Protein 6X4T (pdb70)

Nearest PDB structures (foldseek):
  6x4t-assembly1_F  TM=9.979E-01  e=3.973E-42  Homo sapiens
  7nd8-assembly1_L  TM=9.747E-01  e=8.929E-41  Homo sapiens
  7vsu-assembly2_A  TM=9.846E-01  e=3.068E-40  Homo sapiens
  2hff-assembly2_L  TM=9.910E-01  e=1.306E-39  Homo sapiens
  2vxq-assembly1_L  TM=9.796E-01  e=9.989E-40  Homo sapiens

Radius of gyration: 44.73 Å; Cα contacts (8 Å, |Δi|>4): 3906; chains: 8; bounding box: 127×98×129 Å

Foldseek 3Di:
DFPEEEEAEAEAFAKDKAWFFDQFDQDDDLQWKKKWKAFDVVRQTLDIGYNDDDPPPSHDPPRRPQKDADPVRVSRGTRMIMGGGDAQVPQGKMKMWMAGRVPPSHTPHIYIYGYDYWYDKDAKDKDDDDDCAKIKIKIDFIDDWKDKWKAQVVVRHTDDPVQKDKDWDQDPSRGIMIMIMGGDDDDPPRWMKMWIADPVVRDIHIDIDD/DWAWAKDFADEDAQQAKTKIKIATDDDQLLQWKKFKWWAAVVGDIGTAKIAASVGPDMDGDPVAPPFKDWDDDSPRRMIMIMGGRDDQVPFTWMKIWTWAGDPPTDDDIDIHPTDTHGHHPDDFDAWDKDWQAWEPVQQDDFKGKIKIKTDFGDDDDKDKDKPVPPDDPQKDKDDWDQDPVRGTIIMIMHMDTPVCLVPPWIWMWMADVVVRDIDIDIRHHDYD/DEEEEAEAEAQFKDKAWFFDPQDAFDDLQWKKKWKAFDPVRQTQDIGHNDDDDPDPRDPCNPPQKDADVVCVGRGTRMIMGGRDAPVPQGKMKMFMATNPVPRDTPTIYIYGYHYWYDKDAWDWDVDPVKIKIKIWFIPDDKDKWKAQPVVRHTDDPVQKDKDWDQDPSGGIMMMIMGDDDDDPSQKMKMWIARVVVRDIHMDIDDD/DWAWDKDFAFEDAQQAKTKIKIAIDDDQLLQWKKFKWWAAVVGDIGTAKIAASVGPDIDGDPVCPPFKDWDDDSVRRMIMIIGGRDDQVPFTWMWIWTWARDPPTDDDIDIHDTDTHGHHPDDFDAWDKDWQAWDPVQDDDFKGKIWIKTWFGDDDDKDKDKPVNPDDPQKDKADWDQDPVRGTITMIMHIDTPVCLPPPWMWMWMADVSVRDIDIDTRHHDD/DKAKAKPPQEDEEAFFDKDKIKIFIPWFLFQQKWKWWADPPDDIHTAGGSQFHGDPPHDPQWGWHDGIGMIMTMRRGHALQRFTKMKMWGDSDPPIDIYPIYGYAYDDDFFFWDKDKDWFDPVVVVVFKTKIKIKTPFGDDPDKDKWKAFVNRTDPPQKDKDKDAQDSHRGGIMMMMIGMDGSVVLVVTFKIKMWMDDPPDPDIDIDMDTSVD/DKDKEKPDQEDEEAFFDKDKIKIFIPWWDALQKWKWWDDPPDDTHTADGSQFHGDPPHDPQWGGHDGTGMIMTMRRGHALQRFTKMKMWGPRDPPIDIYPIYGYAYDDDFFFWDKDKDWADPVVVVVFKTKIKIKTPFGDDPDKDKWKQFVHRTDPPQKDKDKDAQDSHRGGIMMMMIRMDTSVVLVVTFKIKMWMGDPPDPDIDIDMDTDD/DWAKAKPDAEDEDEAFDKDKIKIAGDPPQPWWADKWKWFDFAPPPDIDTDDDDDQWHKDDDGVRRMMMIMGGRDDQRVWGKMKMKTFGNHDDDDPPCQCVDPPDHTIYMYDIYGYGYD/DWEKEKPDAEDVFIKIAGDPPQPWWADKWKWFADDPPRDIDTDPPCPKDDDGVRRMITHDDPPDDDPVWGKMKMKTFRNYDDDDPPCQCVDPPPPTIYMYDIYGD

Organism: Homo sapiens (NCBI:txid9606)

Secondary structure (DSSP, 8-state):
--SEEEEEEEETTS-EEE--B-S--S---TTTEEEEEEESSS--EEEEE-SS------S-TTTTTTEE--HHHHHTTB--EEESS--GGG-SEEEEEEEETTTTSEEEEEEEEEEEEEBPPPPPEEE------EEEEEEEEEBSPPEEEEEETTTTEE--GGGEEEEEEE-GGG-EEEEEEEE----SS--EEEEEEETTTTEEEEEE--/--EEEEES-EEE-TT--EEEEEEEESS-GGGS-EEEEEE-TTS-EEEEEEE-SSS--EEE-TTTTTTEEEEEETTTTEEEEEE-S--GGG-EEEEEEE--SSSS--SPPEE---EEEEE-SS--B--EEEEE---STTEETTEEEEEEEEEEEBSS--EEEETTTTB-TTEEEPPPEE-TTS-EEEEEEEEEETTHHHH---EEEEEEGGGTEEEEEE------/-EEEEEEEETTS-EEE--B-SS-----TTTEEEEEEESSS--EEEEE-SS----SSPPSS-SSSEE--HHHHHTTB--EEE-S--GGG--EEEEEEEETGGGS-EEEEEEEEEEEEBPPPPPEEE----EEEEEEEEEBSPPEEEEE--SSS-B--GGGEEEEEEE-GGG-EEEEEEEE----S--EEEEEEEETTTTEEEEEEEE-/--EEEEES-EEE-TT--EEEEEEEESS-GGGS-EEEEEE-TTS-EEEEEEE-SSS--EEE-TTTTTTEEEEEETTTTEEEEEE-S--GGG-BEEEEEE--SSSS--SPPEE-----EEE-SS--B--EEEEE---GGGEETTEEEEEEEEEEEBSS--EEEETTTTB-TTEEEPPPEE-TTS-EEEEEEEEEETTHHHH---EEEEEEGGGTEEEEEE-----/---EEEE-SEEEEETT--EEEEEEESS--TT-EEEEEE-TTS--EEEEETTTEEPTT--TTEEEEEETTEEEEEESS--TT--SEEEEEE-SSSSPEE---EEEEEE---BPPEEEEEPPPHHHHHHTEEEEEEEEEEEBSS-EEEEEEETTEEE-SSEEEEEPPPPTTT--EEEEEEEEEEHHHHHH--EEEEEEEETT-SS-EEEEEES--/---EEEE-SEEEEETT--EEEEEEEEEEE-S-EEEEEE-TTS--EEEEETTTEEPTT--TTEEEEEEEEEEEEEESS--TT--EEEEEEE-SSSSPEE---EEEEEE---BPPEEEEEPPPHHHHHHTEEEEEEEEEEEBSS-EEEEEEETTEEE-SSEEEEEPPPPTTT--EEEEEEEEEEHHHHHH--EEEEEEEETT-SS-EEEEEE--/---EEEE-SEEEE-TTS-EEEEEEE-TT---EEEEEEEEE-TTT--EEEPPPBTTEEEEEETTTTEEEEEE-S--GGG-EEEEEEEEES-B-S-GGGSTT--S-TTEEE---EEEEE-/---EEEE-SB---EEEEE-TT---EEEEEEEEE-TTT--EEE----EEEEETTTTEEEEE--S--STT-SEEEEEEEES-B-S-GGGSTT--S-TTEEE---EE-

GO terms:
  GO:0005886 plasma membrane (C, IDA)
  GO:0061470 T follicular helper cell differentiation (P, IDA)
  GO:0048018 receptor ligand activity (F, IDA)
  GO:0005886 plasma membrane (C, EXP)
  GO:0005886 plasma membrane (C, TAS)
  GO:0042802 identical protein binding (F, IPI)
  GO:0005515 protein binding (F, IPI)
  GO:0005102 signaling receptor binding (F, TAS)
  GO:0042104 positive regulation of activated T cell proliferation (P, TAS)
  GO:0070062 extracellular exosome (C, HDA)

Sequence (1512 aa):
GDTQEKEVRAMVGSDVELSCACPEGSRFDLNDVYVYWQTSESKTVVTYHIPQNSSLENVDSRYRNRALMSPAGMLRGDFSLRLFNVTPQDEQKFHCLVLSQSLGFQEVLSVEVTLHVAANFSVPVVSAPHSPLTFTCTSINGYPRPNVYWINKTDNSLLDQALQNDTVFLNMRGLYDVVSVLRIARTPSVNIGCCIENVLLQQNLTVGSQEVQLVESGGGLVQPGGSLRLSCAASGFTFSSYWMSWVRQAPGKGLEWVAYIKQDGNEKYYVDSVKGRFTISRDNAKNSLYLQMNSLRAEDTAVYYCAREGILWFGDLPTFWGQGTLVTVSSASTKGPSVFPLAPSSKSTSGGTAALGCLVKDYFPEPVTVSWNSGALTSGVHTFPAVLQSSGLYSLSSVVTVPSSSLGTQTYICNVNHKPSNTKVDKKVEPKSCTQEKEVRAMVGSDVELSCACPEGSRFDLNDVYVYWQTSESKTVVTYHIPQNSSLENVDSRYRNRALMSPAGMLRGDFSLRLFNVTPQDEQKFHCLVLSQSLGFQEVLSVEVTLHVAANFSVPVVSAPHLTFTCTSINGYPRPNVYWINKTDNSLLDQALQNDTVFLNMRGLYDVVSVLRIARTPSVNIGCCIENVLLQQNLTVGSQTEVQLVESGGGLVQPGGSLRLSCAASGFTFSSYWMSWVRQAPGKGLEWVAYIKQDGNEKYYVDSVKGRFTISRDNAKNSLYLQMNSLRAEDTAVYYCAREGILWFGDLPTFWGQGTLVTVSSASTKGPSVFPLAPSSKSTSGGTAALGCLVKDYFPEPVTVSWNSGALTSGVHTFPAVLQSSGLYSLSSVVTVPSSSLGTQTYICNVNHKPSNTKVDKKVEPKSDIQMTQSPSSLSASVGDRVTITCRASQGISNWLAWYQQKPEKAPKSLIYAASSLQSGVPSRFSGSGSGTDFTLTISSLQPEDFATYYCQQYDSYPRTFGQGTKVEIKRTVAAPSVFIFPPSDEQLKSGTASVVCLLNNFYPREAKVQWKVDNALQSGNSQESVTEQDSKDSTYSLSSTLTLSKADYEKHKVYACEVTHQGLSSPVTKSFNRGEDIQMTQSPSSLSASVGDRVTITCRASQGISNWLAWYQQKPEKAPKSLIYAASSLQSGVPSRFSGSGSGTDFTLTISSLQPEDFATYYCQQYDSYPRTFGQGTKVEIKRTVAAPSVFIFPPSDEQLKSGTASVVCLLNNFYPREAKVQWKVDNALQSGNSQESVTEQDSKDSTYSLSSTLTLSKADYEKHKVYACEVTHQGLSSPVTKSFNRGGARVDQTPRSVTKETGESLTINCVLRDPSYALGSTCWYRKKSGSTNEESISKGGRYVETVNSGSKSFSLRINDLTVEDGGTYRCGATDTVRIYSCDYLCALNGHRDAACGGGTVVTVNGARVDQTPRSVTTINCVLRDPSYALGSTCWYRKKSGSTNEESISKYVETVNSGSKSFSLRINDLTVEDGGTYRCGATDTVRIYSCDYLCALNGHRDAACGGGTVV

Solvent-accessible surface area: 69069 Å² total; per-residue (Å²): 134,51,92,55,128,64,86,25,146,8,91,50,52,41,75,13,88,0,40,0,34,24,115,126,30,114,132,39,75,28,106,27,2,1,0,1,0,2,2,26,114,57,24,57,23,1,20,18,50,9,39,36,141,33,87,98,134,32,10,80,98,126,6,143,68,44,2,46,20,44,22,31,1,5,52,99,0,34,0,10,0,106,0,26,80,2,39,2,43,7,50,50,87,0,8,0,0,0,0,9,44,82,95,45,5,65,47,53,9,9,0,24,0,26,2,67,0,0,8,61,8,44,105,6,98,33,47,77,64,158,56,166,60,16,10,39,1,58,0,76,72,0,0,27,72,13,68,8,52,4,29,46,83,103,87,120,46,113,32,87,90,93,60,24,86,87,35,31,40,0,15,111,170,0,14,0,8,3,50,0,44,0,147,54,67,208,70,125,104,61,57,10,0,0,10,2,30,1,70,29,38,137,73,90,29,76,51,20,12,222,162,20,105,9,79,20,54,39,29,34,49,16,32,46,12,5,53,31,121,0,35,0,58,9,55,36,16,28,2,17,2,0,10,0,0,0,0,19,21,23,94,92,145,31,13,69,35,0,0,0,2,54,9,49,20,122,82,77,67,42,16,125,58,0,127,86,28,7,61,1,32,35,41,42,97,160,56,11,0,45,0,34,0,57,54,1,114,68,143,4,30,1,40,0,9,0,0,8,0,0,8,0,54,24,0,4,0,11,5,71,24,3,134,24,24,53,0,10,6,26,81,24,4,23,73,27,16,51,7,14,20,3,10,1,5,71,54,0,36,71,88,47,60,0,0,0,0,0,3,0,11,43,0,6,5,50,67,18,85,25,40,1,31,97,48,87,40,112,75,40,45,28,60,1,67,20,35,101,25,113,82,28,28,38,11,17,4,0,1,0,39,7,81,37,92,14,36,77,117,84,84,12,48,0,27,4,46,1,160,56,28,136,48,170,44,98,50,108,5,102,64,94,101,28,155,75,152,76,105,21,209,8,91,46,52,41,88,15,80,0,35,0,37,24,132,172,25,86,203,48,82,54,100,28,0,10,0,0,1,5,14,17,108,55,42,38,21,20,24,18,51,6,42,49,138,78,49,115,130,99,7,74,83,113,81,203,108,42,5,86,22,61,74,56,8,10,75,152,3,53,0,11,0,93,7,63,89,0,39,4,36,5,56,42,85,7,24,0,0,0,0,10,44,72,113,49,14,49,41,58,18,7,0,34,0,32,0,52,0,1,11,82,6,46,92,5,100,31,47,66,65,184,88,38,8,37,1,53,2,82,69,0,0,28,69,12,66,9,57,3,47,38,87,81,98,127,46,112,24,88,103,94,52,23,100,72,46,32,36,0,16,86,181,0,16,0,11,5,54,1,42,0,164,66,85,193,82,129,74,37,56,15,0,0,6,2,30,1,68,61,42,155,68,90,29,53,46,35,12,153,110,138,11,86,10,82,21,55,40,29,27,48,15,112,72,54,18,60,34,126,0,33,1,57,10,57,46,15,22,4,30,0,0,6,0,0,0,0,16,21,30,105,88,141,31,11,71,32,0,0,0,1,35,10,57,16,125,54,83,67,40,16,122,64,0,123,86,33,4,68,1,50,29,43,49,98,160,60,11,0,36,0,49,0,54,62,1,129,63,142,3,35,4,36,0,8,0,0,4,0,0,6,0,146,33,0,3,0,7,4,72,25,4,139,21,36,54,1,14,3,27,99,27,79,65,78,25,14,43,13,20,12,4,5,1,30,88,80,1,43,64,89,51,55,0,0,1,0,0,7,0,22,35,0,4,5,49,63,16,80,28,46,2,36,99,47,85,48,113,82,36,41,26,59,3,67,30,33,114,34,132,84,19,34,36,9,18,4,0,0,0,38,6,87,43,94,13,38,76,119,82,73,14,62,0,11,1,32,0,158,56,30,140,37,144,41,89,48,90,3,97,53,100,163,137,11,134,15,81,4,40,58,66,69,37,48,10,39,74,49,63,179,6,63,1,28,0,107,8,68,97,50,0,58,69,26,0,2,0,3,11,18,58,72,158,145,24,9,92,28,0,1,19,22,3,57,36,66,43,116,70,16,55,110,49,4,47,9,55,30,70,27,52,72,0,43,1,20,0,51,55,1,72,30,76,3,23,6,33,0,8,0,0,0,2,24,38,18,4,0,14,20,5,92,6,0,112,3,29,0,98,79,102,68,18,49,11,51,12,9,0,0,13,18,8,94,52,2,36,162,70,31,32,1,1,2,0,0,0,0,4,62,0,4,27,95,104,34,115,19,62,4,55,2,63,131,52,94,41,101,82,39,45,45,121,13,44,12,99,4,38,76,165,30,2,4,14,0,7,4,5,17,0,28,23,62,76,60,50,14,81,146,55,135,63,0,13,0,45,0,56,18,118,35,35,132,66,73,50,84,71,46,7,82,79,60,81,137,13,130,8,69,8,38,55,78,73,32,53,13,38,68,26,62,146,7,71,1,46,0,121,8,61,100,53,1,72,47,12,0,1,0,1,16,17,67,68,163,148,24,9,93,30,0,1,14,18,8,62,33,57,39,98,69,18,57,105,59,8,45,9,52,31,84,31,55,86,2,34,1,12,2,32,23,0,58,26,83,3,18,1,27,0,9,0,0,0,1,22,38,20,5,0,14,21,4,115,7,0,86,0,26,0,100,82,105,69,18,51,12,46,16,8,3,0,36,11,4,76,64,3,30,166,78,30,40,2,1,2,0,0,0,0,3,59,0,9,20,112,110,14,150,21,80,5,73,2,56,136,49,100,37,95,82,43,42,59,84,14,43,13,90,6,39,68,174,46,3,3,4,0,2,5,3,18,0,48,21,64,72,69,53,10,92,140,59,123,58,0,11,0,32,0,56,18,125,32,35,129,69,79,49,81,47,44,21,92,174,45,85,13,143,6,59,13,80,46,198,84,34,86,40,102,76,54,88,41,9,44,1,62,0,66,7,114,108,140,13,169,28,33,21,29,13,4,3,10,32,42,111,92,76,79,89,92,74,75,64,17,85,99,48,68,83,40,62,41,70,67,78,92,80,72,38,27,1,18,2,126,4,45,110,5,75,78,134,13,14,9,40,5,74,0,0,1,1,12,56,0,132,26,121,45,42,123,12,0,20,75,7,98,26,0,103,2,1,12,24,8,73,16,0,69,5,75,7,140,70,14,130,7,60,26,76,49,181,73,81,163,95,11,65,0,66,8,123,102,136,12,168,26,32,23,26,35,3,13,14,44,56,125,98,65,70,96,94,74,94,66,24,102,173,78,67,53,61,63,85,89,23,48,38,29,2,13,4,132,30,81,131,146,92,137,140,27,26,20,44,3,73,0,0,1,1,12,52,1,146,25,122,45,40,124,12,1,19,83,14,87,25,0,100,2,2,8,18,8,70,14,2,75,67

B-factor: mean 81.32, std 22.94, range [36.32, 171.13]

Structure (mmCIF, N/CA/C/O backbone):
data_6X4T
#
_entry.id   6X4T
#
_cell.length_a   68.508
_cell.length_b   151.984
_cell.length_c   86.675
_cell.angle_alpha   90.000
_cell.angle_beta   104.101
_cell.angle_gamma   90.000
#
_symmetry.space_group_name_H-M   'P 1 21 1'
#
loop_
_entity.id
_entity.type
_entity.pdbx_description
1 polymer 'ICOS ligand'
2 polymer 'Prezalumab Fab Heavy chain'
3 polymer 'Prezalumab Fab Light chain'
4 polymer VNAR
5 branched 2-acetamido-2-deoxy-beta-D-glucopyranose-(1-4)-2-acetamido-2-deoxy-beta-D-glucopyranose
6 non-polymer 2-acetamido-2-deoxy-beta-D-glucopyranose
7 non-polymer GLYCEROL
#
loop_
_atom_site.group_PDB
_atom_site.id
_atom_site.type_symbol
_atom_site.label_atom_id
_atom_site.label_alt_id
_atom_site.label_comp_id
_atom_site.label_asym_id
_atom_site.label_entity_id
_atom_site.label_seq_id
_atom_site.pdbx_PDB_ins_code
_atom_site.Cartn_x
_atom_site.Cartn_y
_atom_site.Cartn_z
_atom_site.occupancy
_atom_site.B_iso_or_equiv
_atom_site.auth_seq_id
_atom_site.auth_comp_id
_atom_site.auth_asym_id
_atom_site.auth_atom_id
_atom_site.pdbx_PDB_model_num
ATOM 1 N N . GLY A 1 2 ? -27.13956 22.81554 -9.01200 1.000 74.61674 18 GLY A N 1
ATOM 2 C CA . GLY A 1 2 ? -26.04296 23.76726 -8.98328 1.000 106.64774 18 GLY A CA 1
ATOM 3 C C . GLY A 1 2 ? -25.39142 23.94288 -7.62202 1.000 112.74933 18 GLY A C 1
ATOM 4 O O . GLY A 1 2 ? -25.86794 24.71569 -6.78775 1.000 86.77052 18 GLY A O 1
ATOM 5 N N . ASP A 1 3 ? -24.29192 23.22236 -7.40613 1.000 115.35509 19 ASP A N 1
ATOM 6 C CA . ASP A 1 3 ? -23.54766 23.26181 -6.15622 1.000 97.88506 19 ASP A CA 1
ATOM 7 C C . ASP A 1 3 ? -22.57995 24.44143 -6.13949 1.000 91.79217 19 ASP A C 1
ATOM 8 O O . ASP A 1 3 ? -22.33700 25.09696 -7.15602 1.000 109.28420 19 ASP A O 1
ATOM 13 N N . THR A 1 4 ? -22.01429 24.70401 -4.95735 1.000 76.18793 20 THR A N 1
ATOM 14 C CA . THR A 1 4 ? -20.97256 25.72020 -4.85213 1.000 66.74250 20 THR A CA 1
ATOM 15 C C . THR A 1 4 ? -19.77002 25.35087 -5.70952 1.000 72.92270 20 THR A C 1
ATOM 16 O O . THR A 1 4 ? -19.21479 26.20384 -6.41237 1.000 80.91699 20 THR A O 1
ATOM 20 N N . GLN A 1 5 ? -19.36536 24.08078 -5.68590 1.000 72.59751 21 GLN A N 1
ATOM 21 C CA . GLN A 1 5 ? -18.25226 23.63292 -6.50938 1.000 60.17486 21 GLN A CA 1
ATOM 22 C C . GLN A 1 5 ? -18.47165 22.20156 -6.97603 1.000 67.64197 21 GLN A C 1
ATOM 23 O O . GLN A 1 5 ? -19.01893 21.36904 -6.24441 1.000 73.11640 21 GLN A O 1
ATOM 29 N N . GLU A 1 6 ? -18.02369 21.92984 -8.19883 1.000 69.41480 22 GLU A N 1
ATOM 30 C CA . GLU A 1 6 ? -18.01616 20.60074 -8.78875 1.000 59.13559 22 GLU A CA 1
ATOM 31 C C . GLU A 1 6 ? -16.60279 20.30076 -9.26004 1.000 54.75629 22 GLU A C 1
ATOM 32 O O . GLU A 1 6 ? -15.92525 21.17781 -9.80280 1.000 68.22097 22 GLU A O 1
ATOM 38 N N . LYS A 1 7 ? -16.15589 19.06665 -9.04678 1.000 58.67418 23 LYS A N 1
ATOM 39 C CA . LYS A 1 7 ? -14.77982 18.70684 -9.35682 1.000 54.68366 23 LYS A CA 1
ATOM 40 C C . LYS A 1 7 ? -14.73804 17.27105 -9.85009 1.000 58.38606 23 LYS A C 1
ATOM 41 O O . LYS A 1 7 ? -15.59127 16.45657 -9.49541 1.000 61.62513 23 LYS A O 1
ATOM 47 N N . GLU A 1 8 ? -13.75281 16.97820 -10.69276 1.000 65.32093 24 GLU A N 1
ATOM 48 C CA . GLU A 1 8 ? -13.40504 15.61264 -11.05218 1.000 62.68076 24 GLU A CA 1
ATOM 49 C C . GLU A 1 8 ? -12.03076 15.32095 -10.48110 1.000 57.77377 24 GLU A C 1
ATOM 50 O O . GLU A 1 8 ? -11.13839 16.17212 -10.53527 1.000 64.03559 24 GLU A O 1
ATOM 56 N N . VAL A 1 9 ? -11.85643 14.12133 -9.93870 1.000 53.13395 25 VAL A N 1
ATOM 57 C CA . VAL A 1 9 ? -10.56149 13.71339 -9.41218 1.000 53.21389 25 VAL A CA 1
ATOM 58 C C . VAL A 1 9 ? -10.18758 12.39700 -10.06739 1.000 55.06109 25 VAL A C 1
ATOM 59 O O . VAL A 1 9 ? -10.92278 11.40999 -9.94917 1.000 59.63405 25 VAL A O 1
ATOM 63 N N . ARG A 1 10 ? -9.05350 12.38734 -10.75929 1.000 70.56833 26 ARG A N 1
ATOM 64 C CA . ARG A 1 10 ? -8.49027 11.17510 -11.33019 1.000 55.69203 26 ARG A CA 1
ATOM 65 C C . ARG A 1 10 ? -7.56598 10.54701 -10.30016 1.000 57.15857 26 ARG A C 1
ATOM 66 O O . ARG A 1 10 ? -6.65293 11.20670 -9.79436 1.000 58.61967 26 ARG A O 1
ATOM 74 N N . ALA A 1 11 ? -7.81045 9.28300 -9.97784 1.000 59.74700 27 ALA A N 1
ATOM 75 C CA . ALA A 1 11 ? -7.05221 8.62271 -8.92632 1.000 65.72828 27 ALA A CA 1
ATOM 76 C C . ALA A 1 11 ? -6.60628 7.24031 -9.37376 1.000 73.98016 27 ALA A C 1
ATOM 77 O O . ALA A 1 11 ? -7.33299 6.53485 -10.07418 1.000 74.58687 27 ALA A O 1
ATOM 79 N N . MET A 1 12 ? -5.42279 6.84003 -8.91574 1.000 66.65250 28 MET A N 1
ATOM 80 C CA . MET A 1 12 ? -4.84126 5.55984 -9.29189 1.000 74.74874 28 MET A CA 1
ATOM 81 C C . MET A 1 12 ? -5.22748 4.48475 -8.28928 1.000 57.37557 28 MET A C 1
ATOM 82 O O . MET A 1 12 ? -5.32488 4.74347 -7.08563 1.000 61.71888 28 MET A O 1
ATOM 87 N N . VAL A 1 13 ? -5.43568 3.26891 -8.79670 1.000 46.42196 29 VAL A N 1
ATOM 88 C CA . VAL A 1 13 ? -5.83417 2.16570 -7.93462 1.000 54.79668 29 VAL A CA 1
ATOM 89 C C . VAL A 1 13 ? -4.69472 1.84138 -6.97880 1.000 48.85245 29 VAL A C 1
ATOM 90 O O . VAL A 1 13 ? -3.51341 1.89142 -7.34686 1.000 61.65646 29 VAL A O 1
ATOM 94 N N . GLY A 1 14 ? -5.04216 1.56740 -5.72558 1.000 49.62557 30 GLY A N 1
ATOM 95 C CA . GLY A 1 14 ? -4.05798 1.24133 -4.71465 1.000 54.12005 30 GLY A CA 1
ATOM 96 C C . GLY A 1 14 ? -3.25932 2.40685 -4.17493 1.000 56.88752 30 GLY A C 1
ATOM 97 O O . GLY A 1 14 ? -2.25963 2.17754 -3.48643 1.000 64.32437 30 GLY A O 1
ATOM 98 N N . SER A 1 15 ? -3.68002 3.64262 -4.42610 1.000 63.73651 31 SER A N 1
ATOM 99 C CA . SER A 1 15 ? -2.96617 4.83353 -3.98090 1.000 67.47858 31 SER A CA 1
ATOM 100 C C . SER A 1 15 ? -3.82357 5.62773 -2.99807 1.000 62.86976 31 SER A C 1
ATOM 101 O O . SER A 1 15 ? -5.01716 5.37265 -2.82508 1.000 72.05045 31 SER A O 1
ATOM 104 N N . ASP A 1 16 ? -3.18934 6.59354 -2.33923 1.000 62.71614 32 ASP A N 1
ATOM 105 C CA . ASP A 1 16 ? -3.89069 7.51534 -1.45928 1.000 69.74666 32 ASP A CA 1
ATOM 106 C C . ASP A 1 16 ? -4.36458 8.70475 -2.28584 1.000 68.79099 32 ASP A C 1
ATOM 107 O O . ASP A 1 16 ? -3.58064 9.29393 -3.03685 1.000 85.75183 32 ASP A O 1
ATOM 112 N N . VAL A 1 17 ? -5.63714 9.05538 -2.15187 1.000 59.67308 33 VAL A N 1
ATOM 113 C CA . VAL A 1 17 ? -6.20540 10.15708 -2.91497 1.000 62.21609 33 VAL A CA 1
ATOM 114 C C . VAL A 1 17 ? -6.81838 11.15639 -1.94572 1.000 56.33216 33 VAL A C 1
ATOM 115 O O . VAL A 1 17 ? -7.28536 10.80029 -0.85969 1.000 56.09021 33 VAL A O 1
ATOM 119 N N . GLU A 1 18 ? -6.78924 12.42449 -2.33612 1.000 50.54805 34 GLU A N 1
ATOM 120 C CA . GLU A 1 18 ? -7.43530 13.48682 -1.58615 1.000 48.37616 34 GLU A CA 1
ATOM 121 C C . GLU A 1 18 ? -8.52357 14.10758 -2.44483 1.000 51.16777 34 GLU A C 1
ATOM 122 O O . GLU A 1 18 ? -8.26417 14.52972 -3.57404 1.000 54.12683 34 GLU A O 1
ATOM 128 N N . LEU A 1 19 ? -9.73713 14.14202 -1.91287 1.000 54.69746 35 LEU A N 1
ATOM 129 C CA . LEU A 1 19 ? -10.85313 14.85067 -2.52048 1.000 64.05028 35 LEU A CA 1
ATOM 130 C C . LEU A 1 19 ? -11.00499 16.17681 -1.78647 1.000 57.30620 35 LEU A C 1
ATOM 131 O O . LEU A 1 19 ? -11.30448 16.19888 -0.58815 1.000 56.42496 35 LEU A O 1
ATOM 136 N N . SER A 1 20 ? -10.78969 17.27250 -2.50730 1.000 63.05004 36 SER A N 1
ATOM 137 C CA . SER A 1 20 ? -10.64516 18.58030 -1.89031 1.000 76.11907 36 SER A CA 1
ATOM 138 C C . SER A 1 20 ? -11.99755 19.21666 -1.61453 1.000 67.47707 36 SER A C 1
ATOM 139 O O . SER A 1 20 ? -12.86840 19.27657 -2.48879 1.000 65.52444 36 SER A O 1
ATOM 142 N N . CYS A 1 21 ? -12.16345 19.68433 -0.37996 1.000 60.53561 37 CYS A N 1
ATOM 143 C CA . CYS A 1 21 ? -13.31355 20.48106 0.05463 1.000 52.17871 37 CYS A CA 1
ATOM 144 C C . CYS A 1 21 ? -12.70602 21.52120 0.99097 1.000 69.35306 37 CYS A C 1
ATOM 145 O O . CYS A 1 21 ? -12.66619 21.31983 2.20613 1.000 61.91025 37 CYS A O 1
ATOM 148 N N . ALA A 1 22 ? -12.21026 22.62296 0.42012 1.000 63.29257 38 ALA A N 1
ATOM 149 C CA . ALA A 1 22 ? -11.45222 23.57959 1.21018 1.000 56.84944 38 ALA A CA 1
ATOM 150 C C . ALA A 1 22 ? -11.76636 25.02129 0.83457 1.000 65.86469 38 ALA A C 1
ATOM 151 O O . ALA A 1 22 ? -12.06903 25.33563 -0.31933 1.000 80.32044 38 ALA A O 1
ATOM 153 N N . CYS A 1 23 ? -11.69588 25.88468 1.84334 1.000 57.76481 39 CYS A N 1
ATOM 154 C CA . CYS A 1 23 ? -11.76157 27.33537 1.72526 1.000 67.77926 39 CYS A CA 1
ATOM 155 C C . CYS A 1 23 ? -10.37084 27.90855 1.48968 1.000 82.23759 39 CYS A C 1
ATOM 156 O O . CYS A 1 23 ? -9.36006 27.22485 1.67156 1.000 92.06734 39 CYS A O 1
ATOM 159 N N . PRO A 1 24 ? -10.27923 29.19075 1.07620 1.000 91.09750 40 PRO A N 1
ATOM 160 C CA . PRO A 1 24 ? -8.96647 29.85355 0.99404 1.000 80.98917 40 PRO A CA 1
ATOM 161 C C . PRO A 1 24 ? -8.30306 29.92639 2.36002 1.000 83.49477 40 PRO A C 1
ATOM 162 O O . PRO A 1 24 ? -8.52249 30.87181 3.12512 1.000 91.56120 40 PRO A O 1
ATOM 166 N N . GLU A 1 25 ? -7.50388 28.89376 2.65141 1.000 88.30143 41 GLU A N 1
ATOM 167 C CA . GLU A 1 25 ? -6.96814 28.59099 3.98059 1.000 95.20131 41 GLU A CA 1
ATOM 168 C C . GLU A 1 25 ? -6.61014 29.82026 4.81149 1.000 86.42442 41 GLU A C 1
ATOM 169 O O . GLU A 1 25 ? -6.08151 30.81741 4.30971 1.000 79.31523 41 GLU A O 1
ATOM 175 N N . GLY A 1 26 ? -6.91153 29.71160 6.10474 1.000 81.60589 42 GLY A N 1
ATOM 176 C CA . GLY A 1 26 ? -6.62084 30.70339 7.11870 1.000 78.41853 42 GLY A CA 1
ATOM 177 C C . GLY A 1 26 ? -7.26366 30.27502 8.42760 1.000 80.54491 42 GLY A C 1
ATOM 178 O O . GLY A 1 26 ? -8.37453 29.73607 8.40656 1.000 79.64028 42 GLY A O 1
ATOM 179 N N . SER A 1 27 ? -6.58248 30.47113 9.55694 1.000 65.63513 43 SER A N 1
ATOM 180 C CA . SER A 1 27 ? -7.09321 29.96222 10.82291 1.000 63.43884 43 SER A CA 1
ATOM 181 C C . SER A 1 27 ? -8.36713 30.70601 11.21836 1.000 86.47595 43 SER A C 1
ATOM 182 O O . SER A 1 27 ? -8.32351 31.71571 11.93061 1.000 83.41551 43 SER A O 1
ATOM 185 N N . ARG A 1 28 ? -9.51830 30.20249 10.74356 1.000 79.32079 44 ARG A N 1
ATOM 186 C CA . ARG A 1 28 ? -10.78126 30.90521 10.94337 1.000 62.24733 44 ARG A CA 1
ATOM 187 C C . ARG A 1 28 ? -11.94580 29.94465 11.14587 1.000 58.48217 44 ARG A C 1
ATOM 188 O O . ARG A 1 28 ? -13.09245 30.32468 10.88518 1.000 59.19472 44 ARG A O 1
ATOM 196 N N . PHE A 1 29 ? -11.69403 28.72478 11.61762 1.000 64.88432 45 PHE A N 1
ATOM 197 C CA . PHE A 1 29 ? -12.74784 27.75389 11.85560 1.000 65.25648 45 PHE A CA 1
ATOM 198 C C . PHE A 1 29 ? -12.54951 27.12521 13.22367 1.000 67.02138 45 PHE A C 1
ATOM 199 O O . PHE A 1 29 ? -11.42124 26.83152 13.62702 1.000 64.56174 45 PHE A O 1
ATOM 207 N N . ASP A 1 30 ? -13.65738 26.89861 13.92324 1.000 66.47356 46 ASP A N 1
ATOM 208 C CA . ASP A 1 30 ? -13.64961 26.30131 15.25154 1.000 71.03197 46 ASP A CA 1
ATOM 209 C C . ASP A 1 30 ? -14.20463 24.88688 15.18059 1.000 66.82464 46 ASP A C 1
ATOM 210 O O . ASP A 1 30 ? -15.29157 24.67355 14.63392 1.000 65.51238 46 ASP A O 1
ATOM 215 N N . LEU A 1 31 ? -13.45483 23.92582 15.72925 1.000 64.26575 47 LEU A N 1
ATOM 216 C CA . LEU A 1 31 ? -13.91940 22.54149 15.74039 1.000 62.82021 47 LEU A CA 1
ATOM 217 C C . LEU A 1 31 ? -15.21028 22.39906 16.53378 1.000 73.65630 47 LEU A C 1
ATOM 218 O O . LEU A 1 31 ? -16.11252 21.64857 16.14168 1.000 61.78725 47 LEU A O 1
ATOM 223 N N . ASN A 1 32 ? -15.31409 23.10591 17.65685 1.000 76.99250 48 ASN A N 1
ATOM 224 C CA . ASN A 1 32 ? -16.53076 23.08613 18.45321 1.000 66.00126 48 ASN A CA 1
ATOM 225 C C . ASN A 1 32 ? -17.68449 23.80300 17.77639 1.000 59.52741 48 ASN A C 1
ATOM 226 O O . ASN A 1 32 ? -18.79479 23.79946 18.31641 1.000 70.13187 48 ASN A O 1
ATOM 231 N N . ASP A 1 33 ? -17.45794 24.41741 16.61802 1.000 58.43347 49 ASP A N 1
ATOM 232 C CA . ASP A 1 33 ? -18.49407 25.17360 15.93477 1.000 58.74807 49 ASP A CA 1
ATOM 233 C C . ASP A 1 33 ? -18.91650 24.58669 14.59495 1.000 57.11166 49 ASP A C 1
ATOM 234 O O . ASP A 1 33 ? -20.08046 24.72279 14.21604 1.000 58.64822 49 ASP A O 1
ATOM 239 N N . VAL A 1 34 ? -18.02551 23.91665 13.88319 1.000 57.40875 50 VAL A N 1
ATOM 240 C CA . VAL A 1 34 ? -18.26996 23.53405 12.49703 1.000 59.53715 50 VAL A CA 1
ATOM 241 C C . VAL A 1 34 ? -18.74858 22.08749 12.44133 1.000 70.84961 50 VAL A C 1
ATOM 242 O O . VAL A 1 34 ? -18.24873 21.22064 13.17171 1.000 66.14848 50 VAL A O 1
ATOM 246 N N . TYR A 1 35 ? -19.73255 21.82934 11.57968 1.000 56.51385 51 TYR A N 1
ATOM 247 C CA . TYR A 1 35 ? -20.28180 20.49756 11.35058 1.000 48.56319 51 TYR A CA 1
ATOM 248 C C . TYR A 1 35 ? -19.98045 20.10872 9.91092 1.000 54.45875 51 TYR A C 1
ATOM 249 O O . TYR A 1 35 ? -20.43284 20.78148 8.98035 1.000 57.10850 51 TYR A O 1
ATOM 258 N N . VAL A 1 36 ? -19.22561 19.02840 9.72299 1.000 62.46966 52 VAL A N 1
ATOM 259 C CA . VAL A 1 36 ? -18.77663 18.60503 8.40136 1.000 53.81978 52 VAL A CA 1
ATOM 260 C C . VAL A 1 36 ? -19.28848 17.19999 8.12061 1.000 53.01438 52 VAL A C 1
ATOM 261 O O . VAL A 1 36 ? -19.24543 16.32751 8.99339 1.000 43.43114 52 VAL A O 1
ATOM 265 N N . TYR A 1 37 ? -19.75473 16.98305 6.89263 1.000 42.95320 53 TYR A N 1
ATOM 266 C CA . TYR A 1 37 ? -20.34859 15.71589 6.48589 1.000 40.54139 53 TYR A CA 1
ATOM 267 C C . TYR A 1 37 ? -19.82865 15.34082 5.10892 1.000 42.24586 53 TYR A C 1
ATOM 268 O O . TYR A 1 37 ? -20.06150 16.06527 4.13712 1.000 44.83308 53 TYR A O 1
ATOM 277 N N . TRP A 1 38 ? -19.12854 14.21554 5.02647 1.000 46.10760 54 TRP A N 1
ATOM 278 C CA . TRP A 1 38 ? -18.74861 13.60383 3.76441 1.000 61.60883 54 TRP A CA 1
ATOM 279 C C . TRP A 1 38 ? -19.65850 12.40200 3.54250 1.000 51.74763 54 TRP A C 1
ATOM 280 O O . TRP A 1 38 ? -19.64769 11.45863 4.34487 1.000 51.06836 54 TRP A O 1
ATOM 291 N N . GLN A 1 39 ? -20.41981 12.42332 2.44852 1.000 48.26413 55 GLN A N 1
ATOM 292 C CA . GLN A 1 39 ? -21.40415 11.38676 2.17352 1.000 47.60607 55 GLN A CA 1
ATOM 293 C C . GLN A 1 39 ? -21.40099 11.06014 0.68874 1.000 52.71170 55 GLN A C 1
ATOM 294 O O . GLN A 1 39 ? -21.22702 11.95355 -0.14268 1.000 55.07607 55 GLN A O 1
ATOM 300 N N . THR A 1 40 ? -21.60633 9.78588 0.35141 1.000 58.79141 56 THR A N 1
ATOM 301 C CA . THR A 1 40 ? -21.74267 9.43307 -1.05537 1.000 65.66664 56 THR A CA 1
ATOM 302 C C . THR A 1 40 ? -22.94806 10.14982 -1.63768 1.000 62.14281 56 THR A C 1
ATOM 303 O O . THR A 1 40 ? -23.93510 10.40797 -0.94741 1.000 75.29803 56 THR A O 1
ATOM 307 N N . SER A 1 41 ? -22.86381 10.47981 -2.92221 1.000 63.46539 57 SER A N 1
ATOM 308 C CA . SER A 1 41 ? -23.89805 11.33737 -3.47751 1.000 79.82298 57 SER A CA 1
ATOM 309 C C . SER A 1 41 ? -25.09521 10.53938 -3.97521 1.000 87.44148 57 SER A C 1
ATOM 310 O O . SER A 1 41 ? -26.23876 10.98147 -3.82265 1.000 100.26043 57 SER A O 1
ATOM 313 N N . GLU A 1 42 ? -24.85919 9.36214 -4.55161 1.000 82.74003 58 GLU A N 1
ATOM 314 C CA . GLU A 1 42 ? -25.96525 8.55952 -5.05867 1.000 82.75093 58 GLU A CA 1
ATOM 315 C C . GLU A 1 42 ? -26.61104 7.73052 -3.95193 1.000 88.20983 58 GLU A C 1
ATOM 316 O O . GLU A 1 42 ? -27.82801 7.80185 -3.75024 1.000 71.76486 58 GLU A O 1
ATOM 322 N N . SER A 1 43 ? -25.81910 6.95042 -3.21193 1.000 106.83195 59 SER A N 1
ATOM 323 C CA . SER A 1 43 ? -26.38341 6.09831 -2.16894 1.000 96.39109 59 SER A CA 1
ATOM 324 C C . SER A 1 43 ? -26.67419 6.85096 -0.87290 1.000 77.50493 59 SER A C 1
ATOM 325 O O . SER A 1 43 ? -27.33886 6.29705 0.01077 1.000 69.33410 59 SER A O 1
ATOM 328 N N . LYS A 1 44 ? -26.18732 8.08641 -0.74250 1.000 74.26315 60 LYS A N 1
ATOM 329 C CA . LYS A 1 44 ? -26.37519 8.95052 0.42173 1.000 64.39326 60 LYS A CA 1
ATOM 330 C C . LYS A 1 44 ? -25.80029 8.40533 1.72742 1.000 63.59649 60 LYS A C 1
ATOM 331 O O . LYS A 1 44 ? -25.95910 9.03207 2.78006 1.000 63.97470 60 LYS A O 1
ATOM 337 N N . THR A 1 45 ? -25.13216 7.25585 1.67965 1.000 67.79375 61 THR A N 1
ATOM 338 C CA . THR A 1 45 ? -24.44308 6.72653 2.84959 1.000 64.04441 61 THR A CA 1
ATOM 339 C C . THR A 1 45 ? -23.38439 7.71404 3.34449 1.000 69.81444 61 THR A C 1
ATOM 340 O O . THR A 1 45 ? -22.88976 8.56312 2.59937 1.000 69.43555 61 THR A O 1
ATOM 344 N N . VAL A 1 46 ? -23.04008 7.59222 4.62369 1.000 67.59809 62 VAL A N 1
ATOM 345 C CA . VAL A 1 46 ? -22.12412 8.51637 5.28712 1.000 56.04668 62 VAL A CA 1
ATOM 346 C C . VAL A 1 46 ? -20.70033 7.97053 5.22845 1.000 61.49910 62 VAL A C 1
ATOM 347 O O . VAL A 1 46 ? -20.40092 6.92157 5.80967 1.000 68.68568 62 VAL A O 1
ATOM 351 N N . VAL A 1 47 ? -19.81920 8.68695 4.52502 1.000 62.55500 63 VAL A N 1
ATOM 352 C CA . VAL A 1 47 ? -18.42175 8.27452 4.42297 1.000 52.55796 63 VAL A CA 1
ATOM 353 C C . VAL A 1 47 ? -17.63737 8.69638 5.66072 1.000 52.39801 63 VAL A C 1
ATOM 354 O O . VAL A 1 47 ? -16.88884 7.90100 6.23556 1.000 60.24378 63 VAL A O 1
ATOM 358 N N . THR A 1 48 ? -17.78688 9.94714 6.09265 1.000 53.53017 64 THR A N 1
ATOM 359 C CA . THR A 1 48 ? -17.16401 10.38330 7.33837 1.000 56.35315 64 THR A CA 1
ATOM 360 C C . THR A 1 48 ? -17.80232 11.69315 7.75882 1.000 56.30223 64 THR A C 1
ATOM 361 O O . THR A 1 48 ? -18.61460 12.26592 7.03503 1.000 53.55542 64 THR A O 1
ATOM 365 N N . TYR A 1 49 ? -17.42978 12.16264 8.94459 1.000 54.12506 65 TYR A N 1
ATOM 366 C CA . TYR A 1 49 ? -18.06137 13.37619 9.46027 1.000 53.17004 65 TYR A CA 1
ATOM 367 C C . TYR A 1 49 ? -17.30065 13.88669 10.67486 1.000 49.09755 65 TYR A C 1
ATOM 368 O O . TYR A 1 49 ? -16.53120 13.15577 11.30589 1.000 51.23709 65 TYR A O 1
ATOM 377 N N . HIS A 1 50 ? -17.54007 15.15306 10.99428 1.000 50.57383 66 HIS A N 1
ATOM 378 C CA . HIS A 1 50 ? -17.08260 15.73676 12.24096 1.000 56.54256 66 HIS A CA 1
ATOM 379 C C . HIS A 1 50 ? -18.15676 16.63631 12.81711 1.000 56.48830 66 HIS A C 1
ATOM 380 O O . HIS A 1 50 ? -18.66845 17.52554 12.13126 1.000 54.47735 66 HIS A O 1
ATOM 387 N N . ILE A 1 51 ? -18.48823 16.39107 14.07859 1.000 65.71523 67 ILE A N 1
ATOM 388 C CA . ILE A 1 51 ? -19.38405 17.25643 14.84054 1.000 60.72518 67 ILE A CA 1
ATOM 389 C C . ILE A 1 51 ? -18.69959 17.58053 16.16121 1.000 66.58172 67 ILE A C 1
ATOM 390 O O . ILE A 1 51 ? -17.80975 16.84086 16.61373 1.000 65.25783 67 ILE A O 1
ATOM 395 N N . PRO A 1 52 ? -19.06716 18.70106 16.79202 1.000 64.55849 68 PRO A N 1
ATOM 396 C CA . PRO A 1 52 ? -18.42438 19.05010 18.06693 1.000 70.17042 68 PRO A CA 1
ATOM 397 C C . PRO A 1 52 ? -18.72663 18.07654 19.19067 1.000 71.46639 68 PRO A C 1
ATOM 398 O O . PRO A 1 52 ? -17.84142 17.81738 20.01449 1.000 75.22868 68 PRO A O 1
ATOM 402 N N . GLN A 1 53 ? -19.93144 17.51494 19.25154 1.000 88.95532 69 GLN A N 1
ATOM 403 C CA . GLN A 1 53 ? -20.21566 16.59429 20.33880 1.000 95.66348 69 GLN A CA 1
ATOM 404 C C . GLN A 1 53 ? -19.49937 15.27621 20.08628 1.000 90.84306 69 GLN A C 1
ATOM 405 O O . GLN A 1 53 ? -19.15132 14.93911 18.95017 1.000 93.14115 69 GLN A O 1
ATOM 411 N N . ASN A 1 54 ? -19.27446 14.52103 21.15662 1.000 104.98181 70 ASN A N 1
ATOM 412 C CA . ASN A 1 54 ? -18.68188 13.21121 20.95654 1.000 116.46826 70 ASN A CA 1
ATOM 413 C C . ASN A 1 54 ? -19.66050 12.35010 20.17018 1.000 114.16237 70 ASN A C 1
ATOM 414 O O . ASN A 1 54 ? -20.86383 12.32245 20.44615 1.000 107.68759 70 ASN A O 1
ATOM 419 N N . SER A 1 55 ? -19.13480 11.64031 19.18821 1.000 118.35700 71 SER A N 1
ATOM 420 C CA . SER A 1 55 ? -19.94283 10.85175 18.27538 1.000 112.71124 71 SER A CA 1
ATOM 421 C C . SER A 1 55 ? -19.72805 9.37014 18.53024 1.000 128.77397 71 SER A C 1
ATOM 422 O O . SER A 1 55 ? -18.60245 8.93120 18.77773 1.000 118.72217 71 SER A O 1
ATOM 425 N N . SER A 1 56 ? -20.81494 8.60374 18.47388 1.000 122.88075 72 SER A N 1
ATOM 426 C CA . SER A 1 56 ? -20.69526 7.15922 18.61400 1.000 134.53302 72 SER A CA 1
ATOM 427 C C . SER A 1 56 ? -19.82381 6.56130 17.51373 1.000 133.84390 72 SER A C 1
ATOM 428 O O . SER A 1 56 ? -19.19807 5.51233 17.71345 1.000 144.41925 72 SER A O 1
ATOM 431 N N . LEU A 1 57 ? -19.76503 7.22432 16.35541 1.000 131.01188 73 LEU A N 1
ATOM 432 C CA . LEU A 1 57 ? -19.20295 6.66893 15.12922 1.000 137.36880 73 LEU A CA 1
ATOM 433 C C . LEU A 1 57 ? -19.97703 5.41967 14.75494 1.000 137.26147 73 LEU A C 1
ATOM 434 O O . LEU A 1 57 ? -21.15097 5.30479 15.12481 1.000 131.90529 73 LEU A O 1
ATOM 439 N N . GLU A 1 58 ? -19.36631 4.49444 14.00815 1.000 120.86192 74 GLU A N 1
ATOM 440 C CA . GLU A 1 58 ? -20.02383 3.25295 13.58834 1.000 126.61762 74 GLU A CA 1
ATOM 441 C C . GLU A 1 58 ? -21.11836 3.55540 12.56780 1.000 124.25736 74 GLU A C 1
ATOM 442 O O . GLU A 1 58 ? -21.61378 2.63952 11.89777 1.000 140.26101 74 GLU A O 1
ATOM 448 N N . ASN A 1 59 ? -21.48555 4.82563 12.40388 1.000 122.81880 75 ASN A N 1
ATOM 449 C CA . ASN A 1 59 ? -22.47765 5.19311 11.40003 1.000 120.79538 75 ASN A CA 1
ATOM 450 C C . ASN A 1 59 ? -21.94210 4.88561 10.01350 1.000 111.04145 75 ASN A C 1
ATOM 451 O O . ASN A 1 59 ? -22.67979 4.45130 9.11625 1.000 97.68259 75 ASN A O 1
ATOM 456 N N . VAL A 1 60 ? -20.63925 5.09657 9.84025 1.000 92.40754 76 VAL A N 1
ATOM 457 C CA . VAL A 1 60 ? -19.93987 4.75400 8.61710 1.000 88.37702 76 VAL A CA 1
ATOM 458 C C . VAL A 1 60 ? -20.01824 3.25925 8.37511 1.000 107.80075 76 VAL A C 1
ATOM 459 O O . VAL A 1 60 ? -19.66030 2.45931 9.24810 1.000 118.73848 76 VAL A O 1
ATOM 463 N N . ASP A 1 61 ? -20.49110 2.86825 7.19307 1.000 108.32381 77 ASP A N 1
ATOM 464 C CA . ASP A 1 61 ? -20.50903 1.44871 6.88312 1.000 116.51711 77 ASP A CA 1
ATOM 465 C C . ASP A 1 61 ? -19.07460 0.92929 6.85846 1.000 101.37024 77 ASP A C 1
ATOM 466 O O . ASP A 1 61 ? -18.11462 1.69693 6.75715 1.000 100.15851 77 ASP A O 1
ATOM 471 N N . SER A 1 62 ? -18.92838 -0.39597 6.93482 1.000 92.62973 78 SER A N 1
ATOM 472 C CA . SER A 1 62 ? -17.59195 -0.97889 7.00695 1.000 101.47628 78 SER A CA 1
ATOM 473 C C . SER A 1 62 ? -16.71988 -0.59480 5.81641 1.000 108.92741 78 SER A C 1
ATOM 474 O O . SER A 1 62 ? -15.49773 -0.77699 5.87862 1.000 112.28469 78 SER A O 1
ATOM 477 N N . ARG A 1 63 ? -17.31702 -0.04965 4.75200 1.000 90.44386 79 ARG A N 1
ATOM 478 C CA . ARG A 1 63 ? -16.58333 0.20608 3.51854 1.000 79.24142 79 ARG A CA 1
ATOM 479 C C . ARG A 1 63 ? -15.53113 1.29089 3.69902 1.000 84.31435 79 ARG A C 1
ATOM 480 O O . ARG A 1 63 ? -14.40564 1.15131 3.21337 1.000 80.41850 79 ARG A O 1
ATOM 488 N N . TYR A 1 64 ? -15.87137 2.37202 4.39859 1.000 91.47783 80 TYR A N 1
ATOM 489 C CA . TYR A 1 64 ? -15.00297 3.53800 4.52251 1.000 75.92924 80 TYR A CA 1
ATOM 490 C C . TYR A 1 64 ? -14.48670 3.76394 5.93805 1.000 81.89068 80 TYR A C 1
ATOM 491 O O . TYR A 1 64 ? -13.86058 4.79799 6.18774 1.000 85.45085 80 TYR A O 1
ATOM 500 N N . ARG A 1 65 ? -14.71150 2.82260 6.86121 1.000 87.23439 81 ARG A N 1
ATOM 501 C CA . ARG A 1 65 ? -14.50131 3.09604 8.28249 1.000 95.55838 81 ARG A CA 1
ATOM 502 C C . ARG A 1 65 ? -13.09445 3.61571 8.56594 1.000 89.30253 81 ARG A C 1
ATOM 503 O O . ARG A 1 65 ? -12.92651 4.73863 9.05645 1.000 81.99742 81 ARG A O 1
ATOM 511 N N . ASN A 1 66 ? -12.06405 2.83248 8.26052 1.000 84.99402 82 ASN A N 1
ATOM 512 C CA . ASN A 1 66 ? -10.71554 3.26766 8.59729 1.000 94.31581 82 ASN A CA 1
ATOM 513 C C . ASN A 1 66 ? -9.89984 3.68520 7.38017 1.000 83.05988 82 ASN A C 1
ATOM 514 O O . ASN A 1 66 ? -8.69961 3.94908 7.51541 1.000 84.00195 82 ASN A O 1
ATOM 519 N N . ARG A 1 67 ? -10.51864 3.76588 6.20122 1.000 74.60456 83 ARG A N 1
ATOM 520 C CA . ARG A 1 67 ? -9.84007 4.18284 4.97917 1.000 67.25395 83 ARG A CA 1
ATOM 521 C C . ARG A 1 67 ? -10.14111 5.62062 4.54887 1.000 61.32475 83 ARG A C 1
ATOM 522 O O . ARG A 1 67 ? -9.56957 6.07639 3.55459 1.000 75.30382 83 ARG A O 1
ATOM 530 N N . ALA A 1 68 ? -11.03697 6.33784 5.22806 1.000 57.68846 84 ALA A N 1
ATOM 531 C CA . ALA A 1 68 ? -11.35088 7.71657 4.85665 1.000 69.80159 84 ALA A CA 1
ATOM 532 C C . ALA A 1 68 ? -11.21067 8.64306 6.05643 1.000 60.03658 84 ALA A C 1
ATOM 533 O O . ALA A 1 68 ? -11.79938 8.38979 7.11205 1.000 65.38010 84 ALA A O 1
ATOM 535 N N . LEU A 1 69 ? -10.44391 9.72263 5.88618 1.000 55.75654 85 LEU A N 1
ATOM 536 C CA . LEU A 1 69 ? -10.08572 10.59378 6.99759 1.000 57.51845 85 LEU A CA 1
ATOM 537 C C . LEU A 1 69 ? -9.96662 12.04331 6.54338 1.000 54.83065 85 LEU A C 1
ATOM 538 O O . LEU A 1 69 ? -9.59307 12.32788 5.40161 1.000 59.15880 85 LEU A O 1
ATOM 543 N N . MET A 1 70 ? -10.26611 12.95039 7.47207 1.000 54.73949 86 MET A N 1
ATOM 544 C CA . MET A 1 70 ? -10.05913 14.38730 7.35477 1.000 45.24283 86 MET A CA 1
ATOM 545 C C . MET A 1 70 ? -9.01368 14.82120 8.37461 1.000 57.63913 86 MET A C 1
ATOM 546 O O . MET A 1 70 ? -8.68657 14.09169 9.31314 1.000 55.91334 86 MET A O 1
ATOM 551 N N . SER A 1 71 ? -8.49977 16.03648 8.19406 1.000 50.42491 87 SER A N 1
ATOM 552 C CA . SER A 1 71 ? -7.47093 16.55675 9.08066 1.000 51.10730 87 SER A CA 1
ATOM 553 C C . SER A 1 71 ? -8.04249 17.62164 9.99569 1.000 56.70034 87 SER A C 1
ATOM 554 O O . SER A 1 71 ? -8.64834 18.58438 9.50921 1.000 67.16279 87 SER A O 1
ATOM 557 N N . PRO A 1 72 ? -7.88319 17.48122 11.31463 1.000 56.19143 88 PRO A N 1
ATOM 558 C CA . PRO A 1 72 ? -8.37546 18.53085 12.22314 1.000 57.03521 88 PRO A CA 1
ATOM 559 C C . PRO A 1 72 ? -7.66481 19.85786 12.02211 1.000 70.69627 88 PRO A C 1
ATOM 560 O O . PRO A 1 72 ? -8.31249 20.91600 11.98131 1.000 69.44283 88 PRO A O 1
ATOM 564 N N . ALA A 1 73 ? -6.33679 19.82475 11.88563 1.000 62.57263 89 ALA A N 1
ATOM 565 C CA . ALA A 1 73 ? -5.59983 21.04095 11.57082 1.000 49.70792 89 ALA A CA 1
ATOM 566 C C . ALA A 1 73 ? -6.02581 21.59757 10.22073 1.000 48.85737 89 ALA A C 1
ATOM 567 O O . ALA A 1 73 ? -6.11544 22.81637 10.04561 1.000 62.92143 89 ALA A O 1
ATOM 569 N N . GLY A 1 74 ? -6.32980 20.71891 9.26434 1.000 50.10862 90 GLY A N 1
ATOM 570 C CA . GLY A 1 74 ? -6.84302 21.18701 7.98903 1.000 49.48502 90 GLY A CA 1
ATOM 571 C C . GLY A 1 74 ? -8.20563 21.83028 8.12845 1.000 55.65334 90 GLY A C 1
ATOM 572 O O . GLY A 1 74 ? -8.49466 22.83819 7.48063 1.000 62.63557 90 GLY A O 1
ATOM 573 N N . MET A 1 75 ? -9.06037 21.25978 8.97861 1.000 56.33708 91 MET A N 1
ATOM 574 C CA . MET A 1 75 ? -10.35554 21.87489 9.24044 1.000 60.28943 91 MET A CA 1
ATOM 575 C C . MET A 1 75 ? -10.17631 23.26914 9.82400 1.000 61.43526 91 MET A C 1
ATOM 576 O O . MET A 1 75 ? -10.87341 24.21109 9.42873 1.000 70.62110 91 MET A O 1
ATOM 581 N N . LEU A 1 76 ? -9.23826 23.42196 10.76126 1.000 56.89267 92 LEU A N 1
ATOM 582 C CA . LEU A 1 76 ? -9.02109 24.73118 11.36596 1.000 55.07757 92 LEU A CA 1
ATOM 583 C C . LEU A 1 76 ? -8.49459 25.74264 10.35215 1.000 55.96920 92 LEU A C 1
ATOM 584 O O . LEU A 1 76 ? -8.71783 26.94617 10.51727 1.000 66.11611 92 LEU A O 1
ATOM 589 N N . ARG A 1 77 ? -7.79965 25.28579 9.30389 1.000 57.85655 93 ARG A N 1
ATOM 590 C CA . ARG A 1 77 ? -7.41667 26.16408 8.20309 1.000 59.78220 93 ARG A CA 1
ATOM 591 C C . ARG A 1 77 ? -8.50288 26.29735 7.14957 1.000 70.45422 93 ARG A C 1
ATOM 592 O O . ARG A 1 77 ? -8.33015 27.06734 6.20184 1.000 72.92557 93 ARG A O 1
ATOM 600 N N . GLY A 1 78 ? -9.61500 25.58846 7.28662 1.000 55.09936 94 GLY A N 1
ATOM 601 C CA . GLY A 1 78 ? -10.62149 25.61803 6.25100 1.000 56.04623 94 GLY A CA 1
ATOM 602 C C . GLY A 1 78 ? -10.44429 24.56687 5.18454 1.000 66.73372 94 GLY A C 1
ATOM 603 O O . GLY A 1 78 ? -10.95400 24.74449 4.07407 1.000 66.02276 94 GLY A O 1
ATOM 604 N N . ASP A 1 79 ? -9.71254 23.49220 5.47555 1.000 69.22026 95 ASP A N 1
ATOM 605 C CA . ASP A 1 79 ? -9.45412 22.40153 4.53767 1.000 51.60700 95 ASP A CA 1
ATOM 606 C C . ASP A 1 79 ? -10.19601 21.17734 5.05994 1.000 61.01784 95 ASP A C 1
ATOM 607 O O . ASP A 1 79 ? -9.70809 20.47689 5.95017 1.000 60.99606 95 ASP A O 1
ATOM 612 N N . PHE A 1 80 ? -11.37605 20.91905 4.49951 1.000 53.62142 96 PHE A N 1
ATOM 613 C CA . PHE A 1 80 ? -12.19303 19.77252 4.87411 1.000 51.09571 96 PHE A CA 1
ATOM 614 C C . PHE A 1 80 ? -12.02494 18.60729 3.90846 1.000 58.03528 96 PHE A C 1
ATOM 615 O O . PHE A 1 80 ? -12.94005 17.79109 3.75130 1.000 64.68926 96 PHE A O 1
ATOM 623 N N . SER A 1 81 ? -10.86479 18.51093 3.26640 1.000 62.37446 97 SER A N 1
ATOM 624 C CA . SER A 1 81 ? -10.64035 17.48759 2.25889 1.000 54.20755 97 SER A CA 1
ATOM 625 C C . SER A 1 81 ? -10.64763 16.09830 2.88389 1.000 51.68812 97 SER A C 1
ATOM 626 O O . SER A 1 81 ? -10.24932 15.90429 4.03486 1.000 59.86420 97 SER A O 1
ATOM 629 N N . LEU A 1 82 ? -11.10921 15.12554 2.10754 1.000 54.73893 98 LEU A N 1
ATOM 630 C CA . LEU A 1 82 ? -11.14169 13.73816 2.53645 1.000 56.80511 98 LEU A CA 1
ATOM 631 C C . LEU A 1 82 ? -9.95419 13.01094 1.93209 1.000 57.80011 98 LEU A C 1
ATOM 632 O O . LEU A 1 82 ? -9.54199 13.30605 0.80968 1.000 53.70944 98 LEU A O 1
ATOM 637 N N . ARG A 1 83 ? -9.39141 12.07709 2.69088 1.000 51.09063 99 ARG A N 1
ATOM 638 C CA . ARG A 1 83 ? -8.27385 11.26910 2.22687 1.000 49.88748 99 ARG A CA 1
ATOM 639 C C . ARG A 1 83 ? -8.68789 9.80362 2.22284 1.000 60.63982 99 ARG A C 1
ATOM 640 O O . ARG A 1 83 ? -8.90525 9.21068 3.28631 1.000 64.40327 99 ARG A O 1
ATOM 648 N N . LEU A 1 84 ? -8.81994 9.23478 1.02873 1.000 75.12879 100 LEU A N 1
ATOM 649 C CA . LEU A 1 84 ? -8.99578 7.79987 0.87041 1.000 59.86664 100 LEU A CA 1
ATOM 650 C C . LEU A 1 84 ? -7.62542 7.14660 0.74698 1.000 63.11277 100 LEU A C 1
ATOM 651 O O . LEU A 1 84 ? -6.69265 7.72186 0.18090 1.000 68.10016 100 LEU A O 1
ATOM 656 N N . PHE A 1 85 ? -7.50436 5.93360 1.27331 1.000 60.27671 101 PHE A N 1
ATOM 657 C CA . PHE A 1 85 ? -6.19443 5.30190 1.38380 1.000 77.16781 101 PHE A CA 1
ATOM 658 C C . PHE A 1 85 ? -5.94524 4.17918 0.39158 1.000 86.91705 101 PHE A C 1
ATOM 659 O O . PHE A 1 85 ? -4.85514 4.10325 -0.18019 1.000 79.08066 101 PHE A O 1
ATOM 667 N N . ASN A 1 86 ? -6.91144 3.31252 0.13378 1.000 66.50899 102 ASN A N 1
ATOM 668 C CA . ASN A 1 86 ? -6.68110 2.19366 -0.77556 1.000 78.96403 102 ASN A CA 1
ATOM 669 C C . ASN A 1 86 ? -7.79216 2.10367 -1.81697 1.000 74.27483 102 ASN A C 1
ATOM 670 O O . ASN A 1 86 ? -8.77711 1.37873 -1.64622 1.000 95.07196 102 ASN A O 1
ATOM 675 N N . VAL A 1 87 ? -7.61642 2.85902 -2.89636 1.000 57.00008 103 VAL A N 1
ATOM 676 C CA . VAL A 1 87 ? -8.62285 2.97379 -3.94431 1.000 61.20228 103 VAL A CA 1
ATOM 677 C C . VAL A 1 87 ? -8.79454 1.64025 -4.66319 1.000 61.80989 103 VAL A C 1
ATOM 678 O O . VAL A 1 87 ? -7.83829 0.86917 -4.82731 1.000 74.59615 103 VAL A O 1
ATOM 682 N N . THR A 1 88 ? -10.02810 1.34162 -5.05553 1.000 66.89475 104 THR A N 1
ATOM 683 C CA . THR A 1 88 ? -10.38878 0.17240 -5.84585 1.000 62.26206 104 THR A CA 1
ATOM 684 C C . THR A 1 88 ? -11.35899 0.62539 -6.92692 1.000 67.51164 104 THR A C 1
ATOM 685 O O . THR A 1 88 ? -12.05889 1.63070 -6.74917 1.000 66.36518 104 THR A O 1
ATOM 689 N N . PRO A 1 89 ? -11.41249 -0.07836 -8.06291 1.000 58.42882 105 PRO A N 1
ATOM 690 C CA . PRO A 1 89 ? -12.38229 0.28453 -9.11334 1.000 67.88425 105 PRO A CA 1
ATOM 691 C C . PRO A 1 89 ? -13.82299 0.29497 -8.62554 1.000 70.80662 105 PRO A C 1
ATOM 692 O O . PRO A 1 89 ? -14.72096 0.67635 -9.38750 1.000 65.21007 105 PRO A O 1
ATOM 696 N N . GLN A 1 90 ? -14.05656 -0.12748 -7.38726 1.000 72.84808 106 GLN A N 1
ATOM 697 C CA . GLN A 1 90 ? -15.36685 -0.19189 -6.76598 1.000 79.96453 106 GLN A CA 1
ATOM 698 C C . GLN A 1 90 ? -15.73421 1.09673 -6.04255 1.000 82.71291 106 GLN A C 1
ATOM 699 O O . GLN A 1 90 ? -16.83055 1.18554 -5.48119 1.000 90.11021 106 GLN A O 1
ATOM 705 N N . ASP A 1 91 ? -14.85352 2.09769 -6.05959 1.000 74.68576 107 ASP A N 1
ATOM 706 C CA . ASP A 1 91 ? -15.10223 3.38917 -5.43493 1.000 68.67696 107 ASP A CA 1
ATOM 707 C C . ASP A 1 91 ? -15.47114 4.46381 -6.45305 1.000 64.98111 107 ASP A C 1
ATOM 708 O O . ASP A 1 91 ? -15.59511 5.63483 -6.08203 1.000 69.43800 107 ASP A O 1
ATOM 713 N N . GLU A 1 92 ? -15.63359 4.09220 -7.72158 1.000 66.43517 108 GLU A N 1
ATOM 714 C CA . GLU A 1 92 ? -15.84437 5.05712 -8.78630 1.000 64.14895 108 GLU A CA 1
ATOM 715 C C . GLU A 1 92 ? -17.25261 5.63701 -8.70153 1.000 76.67311 108 GLU A C 1
ATOM 716 O O . GLU A 1 92 ? -18.18550 5.12875 -9.33358 1.000 82.59002 108 GLU A O 1
ATOM 722 N N . GLN A 1 93 ? -17.41813 6.69507 -7.90620 1.000 56.59005 109 GLN A N 1
ATOM 723 C CA . GLN A 1 93 ? -18.73874 7.24682 -7.62444 1.000 71.23594 109 GLN A CA 1
ATOM 724 C C . GLN A 1 93 ? -18.59282 8.70890 -7.22839 1.000 74.11948 109 GLN A C 1
ATOM 725 O O . GLN A 1 93 ? -17.51203 9.15813 -6.84301 1.000 70.91919 109 GLN A O 1
ATOM 731 N N . LYS A 1 94 ? -19.69842 9.44646 -7.32937 1.000 68.57834 110 LYS A N 1
ATOM 732 C CA . LYS A 1 94 ? -19.72241 10.84725 -6.92351 1.000 56.52832 110 LYS A CA 1
ATOM 733 C C . LYS A 1 94 ? -19.82455 10.95663 -5.40692 1.000 58.94354 110 LYS A C 1
ATOM 734 O O . LYS A 1 94 ? -20.57317 10.21506 -4.76647 1.000 80.98823 110 LYS A O 1
ATOM 740 N N . PHE A 1 95 ? -19.05326 11.87486 -4.83218 1.000 60.23398 111 PHE A N 1
ATOM 741 C CA . PHE A 1 95 ? -19.06605 12.15616 -3.40291 1.000 56.33650 111 PHE A CA 1
ATOM 742 C C . PHE A 1 95 ? -19.59100 13.56472 -3.16747 1.000 59.58585 111 PHE A C 1
ATOM 743 O O . PHE A 1 95 ? -19.65818 14.38393 -4.08805 1.000 63.33635 111 PHE A O 1
ATOM 751 N N . HIS A 1 96 ? -19.95596 13.85110 -1.91794 1.000 57.48025 112 HIS A N 1
ATOM 752 C CA . HIS A 1 96 ? -20.48085 15.16431 -1.58320 1.000 52.96906 112 HIS A CA 1
ATOM 753 C C . HIS A 1 96 ? -20.01824 15.58703 -0.19870 1.000 49.09334 112 HIS A C 1
ATOM 754 O O . HIS A 1 96 ? -20.17074 14.84607 0.77991 1.000 48.39327 112 HIS A O 1
ATOM 761 N N . CYS A 1 97 ? -19.46139 16.79177 -0.13588 1.000 58.49620 113 CYS A N 1
ATOM 762 C CA . CYS A 1 97 ? -18.97544 17.40379 1.09036 1.000 67.46952 113 CYS A CA 1
ATOM 763 C C . CYS A 1 97 ? -19.93531 18.51361 1.49445 1.000 58.75632 113 CYS A C 1
ATOM 764 O O . CYS A 1 97 ? -20.46316 19.23297 0.64055 1.000 55.88873 113 CYS A O 1
ATOM 767 N N . LEU A 1 98 ? -20.16453 18.64794 2.79377 1.000 47.82002 114 LEU A N 1
ATOM 768 C CA . LEU A 1 98 ? -21.08071 19.65739 3.28891 1.000 45.07058 114 LEU A CA 1
ATOM 769 C C . LEU A 1 98 ? -20.54365 20.21647 4.59447 1.000 47.51226 114 LEU A C 1
ATOM 770 O O . LEU A 1 98 ? -20.10245 19.46670 5.46846 1.000 47.19384 114 LEU A O 1
ATOM 775 N N . VAL A 1 99 ? -20.58125 21.53885 4.71631 1.000 73.23963 115 VAL A N 1
ATOM 776 C CA . VAL A 1 99 ? -20.06554 22.24733 5.87948 1.000 66.53193 115 VAL A CA 1
ATOM 777 C C . VAL A 1 99 ? -21.14124 23.20212 6.37254 1.000 59.16289 115 VAL A C 1
ATOM 778 O O . VAL A 1 99 ? -21.66078 24.01089 5.59767 1.000 49.50250 115 VAL A O 1
ATOM 782 N N . LEU A 1 100 ? -21.46218 23.11525 7.65937 1.000 53.75134 116 LEU A N 1
ATOM 783 C CA . LEU A 1 100 ? -22.42006 23.99698 8.30148 1.000 54.44808 116 LEU A CA 1
ATOM 784 C C . LEU A 1 100 ? -21.76020 24.66808 9.49583 1.000 63.33423 116 LEU A C 1
ATOM 785 O O . LEU A 1 100 ? -20.86855 24.09777 10.13592 1.000 55.62771 116 LEU A O 1
ATOM 790 N N . SER A 1 101 ? -22.21374 25.88001 9.80049 1.000 66.06111 117 SER A N 1
ATOM 791 C CA . SER A 1 101 ? -21.73169 26.59638 10.96923 1.000 61.69560 117 SER A CA 1
ATOM 792 C C . SER A 1 101 ? -22.84495 26.81155 11.98694 1.000 59.20074 117 SER A C 1
ATOM 793 O O . SER A 1 101 ? -24.00112 27.09660 11.62672 1.000 54.88863 117 SER A O 1
ATOM 796 N N . GLN A 1 102 ? -22.45261 26.60796 13.25485 1.000 62.76405 118 GLN A N 1
ATOM 797 C CA . GLN A 1 102 ? -23.23764 26.81446 14.46876 1.000 60.80607 118 GLN A CA 1
ATOM 798 C C . GLN A 1 102 ? -23.23868 28.27168 14.91681 1.000 72.96410 118 GLN A C 1
ATOM 799 O O . GLN A 1 102 ? -24.27056 28.77814 15.37261 1.000 65.16284 118 GLN A O 1
ATOM 805 N N . SER A 1 103 ? -22.08503 28.94846 14.84165 1.000 76.25040 119 SER A N 1
ATOM 806 C CA . SER A 1 103 ? -22.07769 30.39953 15.00229 1.000 58.99813 119 SER A CA 1
ATOM 807 C C . SER A 1 103 ? -23.05298 31.03222 14.02784 1.000 61.88535 119 SER A C 1
ATOM 808 O O . SER A 1 103 ? -23.86186 31.88770 14.40295 1.000 77.81203 119 SER A O 1
ATOM 811 N N . LEU A 1 104 ? -23.00040 30.61047 12.77151 1.000 62.33369 120 LEU A N 1
ATOM 812 C CA . LEU A 1 104 ? -24.03784 31.00966 11.84364 1.000 53.91159 120 LEU A CA 1
ATOM 813 C C . LEU A 1 104 ? -25.29089 30.18670 12.13032 1.000 56.56633 120 LEU A C 1
ATOM 814 O O . LEU A 1 104 ? -25.27261 29.23077 12.90856 1.000 62.89730 120 LEU A O 1
ATOM 819 N N . GLY A 1 105 ? -26.39236 30.56391 11.49955 1.000 56.16843 121 GLY A N 1
ATOM 820 C CA . GLY A 1 105 ? -27.63563 29.82663 11.62895 1.000 69.52142 121 GLY A CA 1
ATOM 821 C C . GLY A 1 105 ? -27.59559 28.37731 11.18523 1.000 64.37705 121 GLY A C 1
ATOM 822 O O . GLY A 1 105 ? -28.51010 27.94069 10.47678 1.000 61.44816 121 GLY A O 1
ATOM 823 N N . PHE A 1 106 ? -26.57321 27.61472 11.59043 1.000 75.38299 122 PHE A N 1
ATOM 824 C CA . PHE A 1 106 ? -26.37194 26.26278 11.06929 1.000 68.18671 122 PHE A CA 1
ATOM 825 C C . PHE A 1 106 ? -26.38580 26.31813 9.55080 1.000 62.71781 122 PHE A C 1
ATOM 826 O O . PHE A 1 106 ? -27.06640 25.54539 8.87105 1.000 67.87652 122 PHE A O 1
ATOM 834 N N . GLN A 1 107 ? -25.64111 27.28036 9.02043 1.000 51.88285 123 GLN A N 1
ATOM 835 C CA . GLN A 1 107 ? -25.74174 27.58812 7.60201 1.000 48.17539 123 GLN A CA 1
ATOM 836 C C . GLN A 1 107 ? -24.57720 27.00444 6.82036 1.000 58.38712 123 GLN A C 1
ATOM 837 O O . GLN A 1 107 ? -23.48410 26.80046 7.35502 1.000 56.15937 123 GLN A O 1
ATOM 843 N N . GLU A 1 108 ? -24.83365 26.73958 5.53935 1.000 58.09071 124 GLU A N 1
ATOM 844 C CA . GLU A 1 108 ? -23.88420 26.03920 4.68201 1.000 51.71252 124 GLU A CA 1
ATOM 845 C C . GLU A 1 108 ? -22.77062 26.99471 4.28430 1.000 54.24346 124 GLU A C 1
ATOM 846 O O . GLU A 1 108 ? -22.96010 27.87002 3.43460 1.000 69.65508 124 GLU A O 1
ATOM 852 N N . VAL A 1 109 ? -21.60336 26.81612 4.89790 1.000 64.87699 125 VAL A N 1
ATOM 853 C CA . VAL A 1 109 ? -20.42843 27.57217 4.49294 1.000 54.72706 125 VAL A CA 1
ATOM 854 C C . VAL A 1 109 ? -19.79889 26.99155 3.23344 1.000 56.54818 125 VAL A C 1
ATOM 855 O O . VAL A 1 109 ? -19.12834 27.71819 2.49005 1.000 78.76675 125 VAL A O 1
ATOM 859 N N . LEU A 1 110 ? -20.02906 25.71026 2.95064 1.000 70.29333 126 LEU A N 1
ATOM 860 C CA . LEU A 1 110 ? -19.40235 25.05368 1.81041 1.000 63.90909 126 LEU A CA 1
ATOM 861 C C . LEU A 1 110 ? -20.18525 23.79628 1.45784 1.000 61.05349 126 LEU A C 1
ATOM 862 O O . LEU A 1 110 ? -20.57318 23.04160 2.35466 1.000 54.17112 126 LEU A O 1
ATOM 867 N N . SER A 1 111 ? -20.45404 23.59918 0.16552 1.000 53.19787 127 SER A N 1
ATOM 868 C CA . SER A 1 111 ? -21.06657 22.36885 -0.33288 1.000 57.05146 127 SER A CA 1
ATOM 869 C C . SER A 1 111 ? -20.47932 22.05240 -1.69953 1.000 61.36211 127 SER A C 1
ATOM 870 O O . SER A 1 111 ? -20.69077 22.81359 -2.64668 1.000 78.66708 127 SER A O 1
ATOM 873 N N . VAL A 1 112 ? -19.77595 20.92384 -1.81888 1.000 64.19577 128 VAL A N 1
ATOM 874 C CA . VAL A 1 112 ? -19.08096 20.56769 -3.05272 1.000 66.79395 128 VAL A CA 1
ATOM 875 C C . VAL A 1 112 ? -19.40156 19.13029 -3.44009 1.000 63.33594 128 VAL A C 1
ATOM 876 O O . VAL A 1 112 ? -19.65375 18.27305 -2.58685 1.000 59.86148 128 VAL A O 1
ATOM 880 N N . GLU A 1 113 ? -19.40053 18.87382 -4.74667 1.000 55.63493 129 GLU A N 1
ATOM 881 C CA . GLU A 1 113 ? -19.51716 17.52118 -5.27662 1.000 53.85992 129 GLU A CA 1
ATOM 882 C C . GLU A 1 113 ? -18.24166 17.14035 -6.01289 1.000 64.58589 129 GLU A C 1
ATOM 883 O O . GLU A 1 113 ? -17.80690 17.84876 -6.92994 1.000 78.82664 129 GLU A O 1
ATOM 889 N N . VAL A 1 114 ? -17.66712 16.00516 -5.62656 1.000 69.07220 130 VAL A N 1
ATOM 890 C CA . VAL A 1 114 ? -16.41611 15.50938 -6.18605 1.000 63.73482 130 VAL A CA 1
ATOM 891 C C . VAL A 1 114 ? -16.72283 14.18240 -6.86129 1.000 57.09337 130 VAL A C 1
ATOM 892 O O . VAL A 1 114 ? -16.93209 13.16643 -6.18553 1.000 57.00996 130 VAL A O 1
ATOM 896 N N . THR A 1 115 ? -16.75713 14.18754 -8.18828 1.000 56.00903 131 THR A N 1
ATOM 897 C CA . THR A 1 115 ? -16.85674 12.95380 -8.95127 1.000 53.64083 131 THR A CA 1
ATOM 898 C C . THR A 1 115 ? -15.47745 12.30814 -9.02164 1.000 49.91513 131 THR A C 1
ATOM 899 O O . THR A 1 115 ? -14.52196 12.90637 -9.53294 1.000 62.04261 131 THR A O 1
ATOM 903 N N . LEU A 1 116 ? -15.36995 11.09735 -8.49322 1.000 54.57476 132 LEU A N 1
ATOM 904 C CA . LEU A 1 116 ? -14.10423 10.38410 -8.41531 1.000 45.50746 132 LEU A CA 1
ATOM 905 C C . LEU A 1 116 ? -14.02960 9.35588 -9.53137 1.000 46.92191 132 LEU A C 1
ATOM 906 O O . LEU A 1 116 ? -14.82047 8.40783 -9.56108 1.000 51.67438 132 LEU A O 1
ATOM 911 N N . HIS A 1 117 ? -13.08984 9.54962 -10.44840 1.000 50.73681 133 HIS A N 1
ATOM 912 C CA . HIS A 1 117 ? -12.82367 8.59993 -11.51571 1.000 57.88130 133 HIS A CA 1
ATOM 913 C C . HIS A 1 117 ? -11.51607 7.89515 -11.18809 1.000 57.74329 133 HIS A C 1
ATOM 914 O O . HIS A 1 117 ? -10.47595 8.54711 -11.02058 1.000 49.87902 133 HIS A O 1
ATOM 921 N N . VAL A 1 118 ? -11.58415 6.57225 -11.05691 1.000 50.77261 134 VAL A N 1
ATOM 922 C CA . VAL A 1 118 ? -10.43005 5.74674 -10.73447 1.000 56.31919 134 VAL A CA 1
ATOM 923 C C . VAL A 1 118 ? -9.90142 5.14141 -12.02751 1.000 53.40815 134 VAL A C 1
ATOM 924 O O . VAL A 1 118 ? -10.65757 4.88408 -12.97115 1.000 57.84558 134 VAL A O 1
ATOM 928 N N . ALA A 1 119 ? -8.58429 4.95182 -12.09011 1.000 50.55707 135 ALA A N 1
ATOM 929 C CA . ALA A 1 119 ? -7.93940 4.41459 -13.27822 1.000 66.63640 135 ALA A CA 1
ATOM 930 C C . ALA A 1 119 ? -6.66384 3.67793 -12.89245 1.000 64.18932 135 ALA A C 1
ATOM 931 O O . ALA A 1 119 ? -6.07407 3.91829 -11.83476 1.000 52.80145 135 ALA A O 1
ATOM 933 N N . ALA A 1 120 ? -6.25842 2.75700 -13.76657 1.000 62.53033 136 ALA A N 1
ATOM 934 C CA . ALA A 1 120 ? -5.00881 2.02220 -13.63434 1.000 52.61030 136 ALA A CA 1
ATOM 935 C C . ALA A 1 120 ? -4.40310 1.84335 -15.01831 1.000 54.24938 136 ALA A C 1
ATOM 936 O O . ALA A 1 120 ? -5.12968 1.63953 -15.99476 1.000 57.32481 136 ALA A O 1
ATOM 938 N N . ASN A 1 121 ? -3.07594 1.91858 -15.10440 1.000 64.37533 137 ASN A N 1
ATOM 939 C CA . ASN A 1 121 ? -2.39232 1.89320 -16.39375 1.000 70.40668 137 ASN A CA 1
ATOM 940 C C . ASN A 1 121 ? -2.13470 0.45647 -16.84042 1.000 63.94580 137 ASN A C 1
ATOM 941 O O . ASN A 1 121 ? -1.64745 -0.37119 -16.06297 1.000 63.53595 137 ASN A O 1
ATOM 946 N N . PHE A 1 122 ? -2.48518 0.16848 -18.09200 1.000 60.06016 138 PHE A N 1
ATOM 947 C CA . PHE A 1 122 ? -2.32145 -1.15420 -18.67328 1.000 56.53667 138 PHE A CA 1
ATOM 948 C C . PHE A 1 122 ? -0.84574 -1.50126 -18.85747 1.000 56.18843 138 PHE A C 1
ATOM 949 O O . PHE A 1 122 ? 0.02980 -0.63197 -18.91749 1.000 57.39242 138 PHE A O 1
ATOM 957 N N . SER A 1 123 ? -0.57556 -2.80180 -18.94064 1.000 51.61415 139 SER A N 1
ATOM 958 C CA . SER A 1 123 ? 0.77193 -3.26205 -19.23791 1.000 63.44786 139 SER A CA 1
ATOM 959 C C . SER A 1 123 ? 1.10791 -3.01748 -20.70980 1.000 61.78777 139 SER A C 1
ATOM 960 O O . SER A 1 123 ? 0.22810 -2.88303 -21.56647 1.000 59.43373 139 SER A O 1
ATOM 963 N N . VAL A 1 124 ? 2.40565 -2.96993 -20.99513 1.000 55.87327 140 VAL A N 1
ATOM 964 C CA . VAL A 1 124 ? 2.87303 -2.78829 -22.37497 1.000 56.87087 140 VAL A CA 1
ATOM 965 C C . VAL A 1 124 ? 2.41429 -3.96976 -23.22571 1.000 67.47999 140 VAL A C 1
ATOM 966 O O . VAL A 1 124 ? 2.53744 -5.13388 -22.79251 1.000 67.80337 140 VAL A O 1
ATOM 970 N N . PRO A 1 125 ? 1.84668 -3.73803 -24.40972 1.000 53.16825 141 PRO A N 1
ATOM 971 C CA . PRO A 1 125 ? 1.24911 -4.84076 -25.17172 1.000 52.54837 141 PRO A CA 1
ATOM 972 C C . PRO A 1 125 ? 2.27941 -5.89107 -25.55790 1.000 70.67744 141 PRO A C 1
ATOM 973 O O . PRO A 1 125 ? 3.46402 -5.59976 -25.73678 1.000 69.54066 141 PRO A O 1
ATOM 977 N N . VAL A 1 126 ? 1.81146 -7.13082 -25.67446 1.000 79.17583 142 VAL A N 1
ATOM 978 C CA . VAL A 1 126 ? 2.59058 -8.22897 -26.23746 1.000 59.03472 142 VAL A CA 1
ATOM 979 C C . VAL A 1 126 ? 1.91492 -8.63646 -27.53778 1.000 66.15091 142 VAL A C 1
ATOM 980 O O . VAL A 1 126 ? 0.73109 -8.99801 -27.54100 1.000 69.72573 142 VAL A O 1
ATOM 984 N N . VAL A 1 127 ? 2.65350 -8.54860 -28.64113 1.000 64.19943 143 VAL A N 1
ATOM 985 C CA . VAL A 1 127 ? 2.13878 -8.84591 -29.97409 1.000 74.46688 143 VAL A CA 1
ATOM 986 C C . VAL A 1 127 ? 2.76900 -10.13945 -30.47272 1.000 83.27548 143 VAL A C 1
ATOM 987 O O . VAL A 1 127 ? 3.97618 -10.35697 -30.31374 1.000 97.89961 143 VAL A O 1
ATOM 991 N N . SER A 1 128 ? 1.94219 -11.01254 -31.04158 1.000 89.89155 144 SER A N 1
ATOM 992 C CA . SER A 1 128 ? 2.39618 -12.26608 -31.62506 1.000 103.12638 144 SER A CA 1
ATOM 993 C C . SER A 1 128 ? 2.16830 -12.26601 -33.13146 1.000 112.82137 144 SER A C 1
ATOM 994 O O . SER A 1 128 ? 1.30212 -11.55624 -33.65239 1.000 96.15804 144 SER A O 1
ATOM 997 N N . ALA A 1 129 ? 2.95517 -13.08972 -33.82990 1.000 112.37856 145 ALA A N 1
ATOM 998 C CA . ALA A 1 129 ? 2.92444 -13.18947 -35.28971 1.000 106.35217 145 ALA A CA 1
ATOM 999 C C . ALA A 1 129 ? 2.69058 -14.63076 -35.74190 1.000 127.99230 145 ALA A C 1
ATOM 1000 O O . ALA A 1 129 ? 3.58341 -15.25491 -36.33058 1.000 149.89083 145 ALA A O 1
ATOM 1002 N N . PRO A 1 130 ? 1.49179 -15.19316 -35.49692 1.000 142.45759 146 PRO A N 1
ATOM 1003 C CA . PRO A 1 130 ? 1.17104 -16.49539 -36.10011 1.000 140.12276 146 PRO A CA 1
ATOM 1004 C C . PRO A 1 130 ? 0.77722 -16.34770 -37.56286 1.000 142.67888 146 PRO A C 1
ATOM 1005 O O . PRO A 1 130 ? 0.87785 -15.24873 -38.11825 1.000 138.87351 146 PRO A O 1
ATOM 1009 N N . HIS A 1 131 ? 0.30901 -17.42091 -38.19882 1.000 150.90438 147 HIS A N 1
ATOM 1010 C CA . HIS A 1 131 ? 0.01464 -17.35509 -39.62331 1.000 153.92531 147 HIS A CA 1
ATOM 1011 C C . HIS A 1 131 ? -1.12376 -18.30042 -39.98643 1.000 152.39874 147 HIS A C 1
ATOM 1012 O O . HIS A 1 131 ? -1.62004 -19.07183 -39.16087 1.000 141.51318 147 HIS A O 1
ATOM 1019 N N . SER A 1 132 ? -1.52265 -18.22353 -41.25886 1.000 152.87492 148 SER A N 1
ATOM 1020 C CA . SER A 1 132 ? -2.65013 -18.92038 -41.86579 1.000 144.88536 148 SER A CA 1
ATOM 1021 C C . SER A 1 132 ? -2.48831 -18.80579 -43.38263 1.000 148.75392 148 SER A C 1
ATOM 1022 O O . SER A 1 132 ? -1.54895 -18.13717 -43.83341 1.000 150.86142 148 SER A O 1
ATOM 1025 N N . PRO A 1 133 ? -3.34450 -19.44789 -44.21328 1.000 141.34221 149 PRO A N 1
ATOM 1026 C CA . PRO A 1 133 ? -3.14128 -19.36630 -45.67112 1.000 139.03767 149 PRO A CA 1
ATOM 1027 C C . PRO A 1 133 ? -3.05090 -17.94538 -46.22985 1.000 134.23907 149 PRO A C 1
ATOM 1028 O O . PRO A 1 133 ? -3.91269 -17.52193 -47.00036 1.000 116.48486 149 PRO A O 1
ATOM 1032 N N . LEU A 1 138 ? -0.95258 -12.73725 -41.57729 1.000 100.30524 154 LEU A N 1
ATOM 1033 C CA . LEU A 1 138 ? -2.39372 -12.77418 -41.78964 1.000 102.61097 154 LEU A CA 1
ATOM 1034 C C . LEU A 1 138 ? -3.15731 -12.74699 -40.46819 1.000 114.57452 154 LEU A C 1
ATOM 1035 O O . LEU A 1 138 ? -4.29346 -12.27942 -40.42003 1.000 122.77010 154 LEU A O 1
ATOM 1040 N N . THR A 1 139 ? -2.54916 -13.26592 -39.40119 1.000 120.16830 155 THR A N 1
ATOM 1041 C CA . THR A 1 139 ? -3.15495 -13.23032 -38.07498 1.000 120.40181 155 THR A CA 1
ATOM 1042 C C . THR A 1 139 ? -2.18099 -12.60755 -37.08481 1.000 116.54700 155 THR A C 1
ATOM 1043 O O . THR A 1 139 ? -1.00633 -12.98807 -37.03999 1.000 111.01880 155 THR A O 1
ATOM 1047 N N . PHE A 1 140 ? -2.67525 -11.65266 -36.29546 1.000 115.30127 156 PHE A N 1
ATOM 1048 C CA . PHE A 1 140 ? -1.92281 -11.01809 -35.22108 1.000 102.23974 156 PHE A CA 1
ATOM 1049 C C . PHE A 1 140 ? -2.75386 -11.00377 -33.94818 1.000 93.32947 156 PHE A C 1
ATOM 1050 O O . PHE A 1 140 ? -3.95783 -10.74369 -33.99339 1.000 90.13879 156 PHE A O 1
ATOM 1058 N N . THR A 1 141 ? -2.11246 -11.28998 -32.81658 1.000 89.97019 157 THR A N 1
ATOM 1059 C CA . THR A 1 141 ? -2.75440 -11.21622 -31.51132 1.000 90.37308 157 THR A CA 1
ATOM 1060 C C . THR A 1 141 ? -2.00808 -10.22538 -30.62673 1.000 91.94779 157 THR A C 1
ATOM 1061 O O . THR A 1 141 ? -0.78602 -10.08043 -30.72645 1.000 91.27140 157 THR A O 1
ATOM 1065 N N . CYS A 1 142 ? -2.75440 -9.54892 -29.75306 1.000 91.61445 158 CYS A N 1
ATOM 1066 C CA . CYS A 1 142 ? -2.20870 -8.51003 -28.88633 1.000 84.69867 158 CYS A CA 1
ATOM 1067 C C . CYS A 1 142 ? -2.79997 -8.66869 -27.49427 1.000 77.75155 158 CYS A C 1
ATOM 1068 O O . CYS A 1 142 ? -4.00975 -8.86641 -27.35392 1.000 75.08132 158 CYS A O 1
ATOM 1071 N N . THR A 1 143 ? -1.95334 -8.58018 -26.46970 1.000 80.75935 159 THR A N 1
ATOM 1072 C CA . THR A 1 143 ? -2.38657 -8.81704 -25.09778 1.000 69.56008 159 THR A CA 1
ATOM 1073 C C . THR A 1 143 ? -1.88325 -7.72350 -24.16475 1.000 69.51444 159 THR A C 1
ATOM 1074 O O . THR A 1 143 ? -0.69450 -7.38687 -24.18097 1.000 77.91381 159 THR A O 1
ATOM 1078 N N . SER A 1 144 ? -2.79405 -7.17966 -23.35116 1.000 71.50864 160 SER A N 1
ATOM 1079 C CA . SER A 1 144 ? -2.45634 -6.31297 -22.22793 1.000 62.51973 160 SER A CA 1
ATOM 1080 C C . SER A 1 144 ? -3.38485 -6.61794 -21.06167 1.000 63.17306 160 SER A C 1
ATOM 1081 O O . SER A 1 144 ? -4.49945 -7.11812 -21.24033 1.000 54.79347 160 SER A O 1
ATOM 1084 N N . ILE A 1 145 ? -2.91567 -6.28924 -19.85524 1.000 66.71945 161 ILE A N 1
ATOM 1085 C CA . ILE A 1 145 ? -3.58642 -6.67496 -18.61984 1.000 70.68647 161 ILE A CA 1
ATOM 1086 C C . ILE A 1 145 ? -3.53072 -5.54271 -17.59921 1.000 55.63450 161 ILE A C 1
ATOM 1087 O O . ILE A 1 145 ? -2.69423 -4.64155 -17.67762 1.000 58.23408 161 ILE A O 1
ATOM 1092 N N . ASN A 1 146 ? -4.46194 -5.59843 -16.64020 1.000 59.58877 162 ASN A N 1
ATOM 1093 C CA . ASN A 1 146 ? -4.42039 -4.80666 -15.40171 1.000 63.51568 162 ASN A CA 1
ATOM 1094 C C . ASN A 1 146 ? -4.57077 -3.30210 -15.65308 1.000 57.91385 162 ASN A C 1
ATOM 1095 O O . ASN A 1 146 ? -3.78449 -2.48796 -15.16677 1.000 61.51646 162 ASN A O 1
ATOM 1100 N N . GLY A 1 147 ? -5.60982 -2.93333 -16.39911 1.000 53.69809 163 GLY A N 1
ATOM 1101 C CA . GLY A 1 147 ? -5.91132 -1.54171 -16.63677 1.000 51.07753 163 GLY A CA 1
ATOM 1102 C C . GLY A 1 147 ? -7.34569 -1.22899 -16.25933 1.000 64.04885 163 GLY A C 1
ATOM 1103 O O . GLY A 1 147 ? -8.18386 -2.11870 -16.11532 1.000 80.36286 163 GLY A O 1
ATOM 1104 N N . TYR A 1 148 ? -7.61730 0.06863 -16.10352 1.000 60.97979 164 TYR A N 1
ATOM 1105 C CA . TYR A 1 148 ? -8.94398 0.53862 -15.73458 1.000 55.79212 164 TYR A CA 1
ATOM 1106 C C . TYR A 1 148 ? -9.10359 1.96532 -16.23354 1.000 57.34095 164 TYR A C 1
ATOM 1107 O O . TYR A 1 148 ? -8.17751 2.77075 -16.06471 1.000 61.95468 164 TYR A O 1
ATOM 1116 N N . PRO A 1 149 ? -10.24749 2.31793 -16.84598 1.000 68.24997 165 PRO A N 1
ATOM 1117 C CA . PRO A 1 149 ? -11.40298 1.47864 -17.18824 1.000 57.81884 165 PRO A CA 1
ATOM 1118 C C . PRO A 1 149 ? -11.18037 0.67579 -18.46196 1.000 59.40940 165 PRO A C 1
ATOM 1119 O O . PRO A 1 149 ? -10.03243 0.36241 -18.78048 1.000 56.11716 165 PRO A O 1
ATOM 1123 N N . ARG A 1 150 ? -12.25872 0.35374 -19.17338 1.000 69.20015 166 ARG A N 1
ATOM 1124 C CA . ARG A 1 150 ? -12.12957 -0.47220 -20.36474 1.000 66.38295 166 ARG A CA 1
ATOM 1125 C C . ARG A 1 150 ? -11.21402 0.20895 -21.37631 1.000 68.39909 166 ARG A C 1
ATOM 1126 O O . ARG A 1 150 ? -11.23487 1.43866 -21.50792 1.000 71.08564 166 ARG A O 1
ATOM 1134 N N . PRO A 1 151 ? -10.40172 -0.54969 -22.09580 1.000 62.07837 167 PRO A N 1
ATOM 1135 C CA . PRO A 1 151 ? -9.47106 0.06295 -23.04628 1.000 53.02480 167 PRO A CA 1
ATOM 1136 C C . PRO A 1 151 ? -9.99033 0.09578 -24.47205 1.000 58.50535 167 PRO A C 1
ATOM 1137 O O . PRO A 1 151 ? -10.86778 -0.68711 -24.84789 1.000 67.68862 167 PRO A O 1
ATOM 1141 N N . ASN A 1 152 ? -9.46399 1.02590 -25.26283 1.000 58.43095 168 ASN A N 1
ATOM 1142 C CA . ASN A 1 152 ? -9.60658 1.00442 -26.71021 1.000 66.55248 168 ASN A CA 1
ATOM 1143 C C . ASN A 1 152 ? -8.29311 0.52244 -27.30686 1.000 74.73644 168 ASN A C 1
ATOM 1144 O O . ASN A 1 152 ? -7.21438 0.91026 -26.84693 1.000 78.30624 168 ASN A O 1
ATOM 1149 N N . VAL A 1 153 ? -8.38311 -0.31923 -28.33085 1.000 71.59561 169 VAL A N 1
ATOM 1150 C CA . VAL A 1 153 ? -7.20567 -0.89278 -28.96566 1.000 68.93706 169 VAL A CA 1
ATOM 1151 C C . VAL A 1 153 ? -7.21019 -0.51956 -30.44025 1.000 81.60026 169 VAL A C 1
ATOM 1152 O O . VAL A 1 153 ? -8.24586 -0.58874 -31.11286 1.000 86.00795 169 VAL A O 1
ATOM 1156 N N . TYR A 1 154 ? -6.04303 -0.11257 -30.93196 1.000 96.58860 170 TYR A N 1
ATOM 1157 C CA . TYR A 1 154 ? -5.84898 0.26882 -32.31924 1.000 82.14619 170 TYR A CA 1
ATOM 1158 C C . TYR A 1 154 ? -4.62931 -0.45821 -32.86040 1.000 91.93414 170 TYR A C 1
ATOM 1159 O O . TYR A 1 154 ? -3.66669 -0.71703 -32.13321 1.000 96.98780 170 TYR A O 1
ATOM 1168 N N . TRP A 1 155 ? -4.67762 -0.78439 -34.14473 1.000 80.61977 171 TRP A N 1
ATOM 1169 C CA . TRP A 1 155 ? -3.54553 -1.36402 -34.85080 1.000 77.09718 171 TRP A CA 1
ATOM 1170 C C . TRP A 1 155 ? -3.01913 -0.30556 -35.80292 1.000 85.95553 171 TRP A C 1
ATOM 1171 O O . TRP A 1 155 ? -3.76446 0.18447 -36.65759 1.000 94.36695 171 TRP A O 1
ATOM 1182 N N . ILE A 1 156 ? -1.75154 0.06533 -35.63576 1.000 84.32538 172 ILE A N 1
ATOM 1183 C CA . ILE A 1 156 ? -1.16269 1.18387 -36.36102 1.000 94.67322 172 ILE A CA 1
ATOM 1184 C C . ILE A 1 156 ? -0.27051 0.64109 -37.46506 1.000 84.06183 172 ILE A C 1
ATOM 1185 O O . ILE A 1 156 ? 0.51931 -0.27775 -37.23044 1.000 83.82895 172 ILE A O 1
ATOM 1190 N N . ASN A 1 157 ? -0.39606 1.20678 -38.66333 1.000 86.33063 173 ASN A N 1
ATOM 1191 C CA . ASN A 1 157 ? 0.51157 0.94050 -39.78066 1.000 90.88520 173 ASN A CA 1
ATOM 1192 C C . ASN A 1 157 ? 1.74168 1.82108 -39.57535 1.000 97.02153 173 ASN A C 1
ATOM 1193 O O . ASN A 1 157 ? 1.71151 3.01743 -39.87198 1.000 94.38592 173 ASN A O 1
ATOM 1198 N N . LYS A 1 158 ? 2.84006 1.23568 -39.09294 1.000 95.27169 174 LYS A N 1
ATOM 1199 C CA . LYS A 1 158 ? 4.06240 1.99979 -38.83976 1.000 95.93090 174 LYS A CA 1
ATOM 1200 C C . LYS A 1 158 ? 4.70608 2.58228 -40.09682 1.000 93.75015 174 LYS A C 1
ATOM 1201 O O . LYS A 1 158 ? 5.56638 3.46001 -39.97139 1.000 91.73624 174 LYS A O 1
ATOM 1207 N N . THR A 1 159 ? 4.32287 2.13454 -41.29542 1.000 100.09579 175 THR A N 1
ATOM 1208 C CA . THR A 1 159 ? 4.92949 2.68748 -42.50617 1.000 98.33439 175 THR A CA 1
ATOM 1209 C C . THR A 1 159 ? 4.50402 4.13288 -42.75471 1.000 98.62987 175 THR A C 1
ATOM 1210 O O . THR A 1 159 ? 5.33896 4.97488 -43.10290 1.000 94.02011 175 THR A O 1
ATOM 1214 N N . ASP A 1 160 ? 3.22271 4.44969 -42.57112 1.000 93.34628 176 ASP A N 1
ATOM 1215 C CA . ASP A 1 160 ? 2.73730 5.80391 -42.80338 1.000 93.34243 176 ASP A CA 1
ATOM 1216 C C . ASP A 1 160 ? 2.04651 6.38677 -41.57774 1.000 101.11492 176 ASP A C 1
ATOM 1217 O O . ASP A 1 160 ? 1.38451 7.42600 -41.68688 1.000 92.18980 176 ASP A O 1
ATOM 1222 N N . ASN A 1 161 ? 2.17930 5.73619 -40.42024 1.000 107.92757 177 ASN A N 1
ATOM 1223 C CA . ASN A 1 161 ? 1.62421 6.20725 -39.15182 1.000 95.88601 177 ASN A CA 1
ATOM 1224 C C . ASN A 1 161 ? 0.10931 6.39958 -39.20310 1.000 87.58906 177 ASN A C 1
ATOM 1225 O O . ASN A 1 161 ? -0.45068 7.20778 -38.45610 1.000 84.64858 177 ASN A O 1
ATOM 1230 N N . SER A 1 162 ? -0.55795 5.67283 -40.09359 1.000 84.52487 178 SER A N 1
ATOM 1231 C CA . SER A 1 162 ? -2.00875 5.65557 -40.18091 1.000 86.85084 178 SER A CA 1
ATOM 1232 C C . SER A 1 162 ? -2.56130 4.52673 -39.31726 1.000 93.38350 178 SER A C 1
ATOM 1233 O O . SER A 1 162 ? -1.82218 3.69061 -38.79557 1.000 93.64215 178 SER A O 1
ATOM 1236 N N . LEU A 1 163 ? -3.88124 4.51029 -39.16204 1.000 99.32346 179 LEU A N 1
ATOM 1237 C CA . LEU A 1 163 ? -4.55852 3.52674 -38.32697 1.000 101.06993 179 LEU A CA 1
ATOM 1238 C C . LEU A 1 163 ? -5.34456 2.55247 -39.19842 1.000 101.67470 179 LEU A C 1
ATOM 1239 O O . LEU A 1 163 ? -6.12502 2.97458 -40.05898 1.000 106.29733 179 LEU A O 1
ATOM 1244 N N . LEU A 1 164 ? -5.14845 1.25469 -38.96797 1.000 96.27175 180 LEU A N 1
ATOM 1245 C CA . LEU A 1 164 ? -5.91112 0.25237 -39.69593 1.000 89.14944 180 LEU A CA 1
ATOM 1246 C C . LEU A 1 164 ? -7.35574 0.25373 -39.21163 1.000 91.72762 180 LEU A C 1
ATOM 1247 O O . LEU A 1 164 ? -7.66774 0.71030 -38.10884 1.000 106.31655 180 LEU A O 1
ATOM 1252 N N . ASP A 1 165 ? -8.24631 -0.25550 -40.05716 1.000 97.31580 181 ASP A N 1
ATOM 1253 C CA . ASP A 1 165 ? -9.66831 -0.13501 -39.77879 1.000 111.91147 181 ASP A CA 1
ATOM 1254 C C . ASP A 1 165 ? -10.05451 -0.99655 -38.58159 1.000 112.48248 181 ASP A C 1
ATOM 1255 O O . ASP A 1 165 ? -9.48169 -2.06231 -38.33831 1.000 112.44648 181 ASP A O 1
ATOM 1260 N N . GLN A 1 166 ? -11.05376 -0.52038 -37.83517 1.000 104.37137 182 GLN A N 1
ATOM 1261 C CA . GLN A 1 166 ? -11.50810 -1.24122 -36.65277 1.000 101.79872 182 GLN A CA 1
ATOM 1262 C C . GLN A 1 166 ? -12.24313 -2.52042 -37.03122 1.000 114.49210 182 GLN A C 1
ATOM 1263 O O . GLN A 1 166 ? -12.30030 -3.46128 -36.23205 1.000 111.67667 182 GLN A O 1
ATOM 1269 N N . ALA A 1 167 ? -12.83312 -2.56351 -38.22857 1.000 115.81983 183 ALA A N 1
ATOM 1270 C CA . ALA A 1 167 ? -13.52280 -3.76368 -38.68769 1.000 107.16425 183 ALA A CA 1
ATOM 1271 C C . ALA A 1 167 ? -12.57848 -4.94194 -38.88332 1.000 107.42702 183 ALA A C 1
ATOM 1272 O O . ALA A 1 167 ? -13.02473 -6.09341 -38.84122 1.000 111.37457 183 ALA A O 1
ATOM 1274 N N . LEU A 1 168 ? -11.28790 -4.68260 -39.08603 1.000 101.45623 184 LEU A N 1
ATOM 1275 C CA . LEU A 1 168 ? -10.31494 -5.73660 -39.33840 1.000 104.86217 184 LEU A CA 1
ATOM 1276 C C . LEU A 1 168 ? -9.84993 -6.42976 -38.06614 1.000 102.90336 184 LEU A C 1
ATOM 1277 O O . LEU A 1 168 ? -9.20695 -7.48223 -38.15263 1.000 85.13248 184 LEU A O 1
ATOM 1282 N N . GLN A 1 169 ? -10.16132 -5.87521 -36.90051 1.000 101.21313 185 GLN A N 1
ATOM 1283 C CA . GLN A 1 169 ? -9.69525 -6.39072 -35.62439 1.000 97.36441 185 GLN A CA 1
ATOM 1284 C C . GLN A 1 169 ? -10.84067 -7.04139 -34.85483 1.000 94.58126 185 GLN A C 1
ATOM 1285 O O . GLN A 1 169 ? -12.02168 -6.75183 -35.06905 1.000 88.06518 185 GLN A O 1
ATOM 1291 N N . ASN A 1 170 ? -10.45660 -7.93596 -33.94890 1.000 109.90214 186 ASN A N 1
ATOM 1292 C CA . ASN A 1 170 ? -11.35841 -8.71954 -33.10812 1.000 104.16436 186 ASN A CA 1
ATOM 1293 C C . ASN A 1 170 ? -11.01755 -8.45117 -31.64929 1.000 109.58739 186 ASN A C 1
ATOM 1294 O O . ASN A 1 170 ? -9.99229 -8.92600 -31.15117 1.000 102.33978 186 ASN A O 1
ATOM 1299 N N . ASP A 1 171 ? -11.88991 -7.72374 -30.95772 1.000 116.25965 187 ASP A N 1
ATOM 1300 C CA . ASP A 1 171 ? -11.62663 -7.26496 -29.60249 1.000 101.40793 187 ASP A CA 1
ATOM 1301 C C . ASP A 1 171 ? -12.42718 -8.07831 -28.59335 1.000 97.02624 187 ASP A C 1
ATOM 1302 O O . ASP A 1 171 ? -13.59333 -8.41511 -28.82851 1.000 94.75177 187 ASP A O 1
ATOM 1307 N N . THR A 1 172 ? -11.78350 -8.40222 -27.47412 1.000 96.07311 188 THR A N 1
ATOM 1308 C CA . THR A 1 172 ? -12.41117 -9.14031 -26.38343 1.000 98.50166 188 THR A CA 1
ATOM 1309 C C . THR A 1 172 ? -11.90082 -8.56525 -25.07140 1.000 95.67773 188 THR A C 1
ATOM 1310 O O . THR A 1 172 ? -10.68812 -8.52872 -24.84583 1.000 88.40747 188 THR A O 1
ATOM 1314 N N . VAL A 1 173 ? -12.80961 -8.11586 -24.20863 1.000 79.71261 189 VAL A N 1
ATOM 1315 C CA . VAL A 1 173 ? -12.43991 -7.49058 -22.94387 1.000 63.37286 189 VAL A CA 1
ATOM 1316 C C . VAL A 1 173 ? -12.75903 -8.43742 -21.79565 1.000 71.80478 189 VAL A C 1
ATOM 1317 O O . VAL A 1 173 ? -13.82844 -9.05797 -21.76366 1.000 68.20486 189 VAL A O 1
ATOM 1321 N N . PHE A 1 174 ? -11.83163 -8.53141 -20.84485 1.000 67.81107 190 PHE A N 1
ATOM 1322 C CA . PHE A 1 174 ? -11.94129 -9.42451 -19.70122 1.000 55.56154 190 PHE A CA 1
ATOM 1323 C C . PHE A 1 174 ? -11.91371 -8.60932 -18.41748 1.000 56.49431 190 PHE A C 1
ATOM 1324 O O . PHE A 1 174 ? -11.21975 -7.59207 -18.33328 1.000 67.63359 190 PHE A O 1
ATOM 1332 N N . LEU A 1 175 ? -12.66305 -9.06306 -17.42018 1.000 55.27104 191 LEU A N 1
ATOM 1333 C CA . LEU A 1 175 ? -12.63643 -8.48745 -16.07872 1.000 59.32744 191 LEU A CA 1
ATOM 1334 C C . LEU A 1 175 ? -12.01202 -9.53186 -15.16107 1.000 55.97941 191 LEU A C 1
ATOM 1335 O O . LEU A 1 175 ? -12.66627 -10.50687 -14.78270 1.000 67.80055 191 LEU A O 1
ATOM 1340 N N . ASN A 1 176 ? -10.75239 -9.32299 -14.79696 1.000 55.01413 192 ASN A N 1
ATOM 1341 C CA . ASN A 1 176 ? -10.04960 -10.26948 -13.94964 1.000 62.29789 192 ASN A CA 1
ATOM 1342 C C . ASN A 1 176 ? -10.38043 -10.01710 -12.48024 1.000 56.38488 192 ASN A C 1
ATOM 1343 O O . ASN A 1 176 ? -11.07885 -9.06389 -12.12273 1.000 55.20567 192 ASN A O 1
ATOM 1348 N N . MET A 1 177 ? -9.87662 -10.89665 -11.61306 1.000 62.08800 193 MET A N 1
ATOM 1349 C CA . MET A 1 177 ? -9.79488 -10.59947 -10.18844 1.000 66.00427 193 MET A CA 1
ATOM 1350 C C . MET A 1 177 ? -9.03986 -9.28779 -10.00478 1.000 63.47746 193 MET A C 1
ATOM 1351 O O . MET A 1 177 ? -8.37582 -8.82107 -10.93445 1.000 62.68051 193 MET A O 1
ATOM 1356 N N . ARG A 1 178 ? -9.16159 -8.68112 -8.82121 1.000 64.73191 1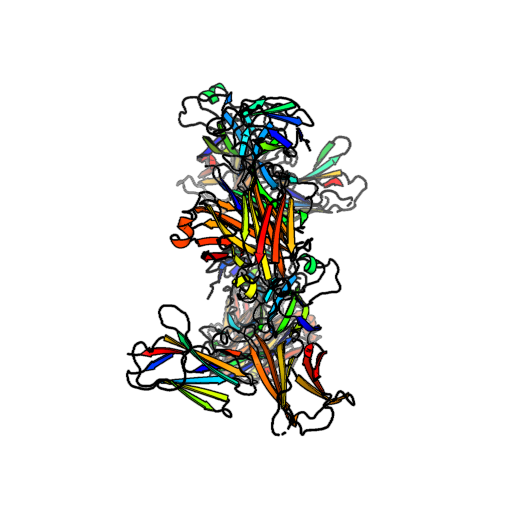94 ARG A N 1
ATOM 1357 C CA . ARG A 1 178 ? -8.61951 -7.35391 -8.51854 1.000 88.42132 194 ARG A CA 1
ATOM 1358 C C . ARG A 1 178 ? -9.44660 -6.25997 -9.19655 1.000 75.91109 194 ARG A C 1
ATOM 1359 O O . ARG A 1 178 ? -9.24064 -5.07031 -8.93400 1.000 58.51759 194 ARG A O 1
ATOM 1367 N N . GLY A 1 179 ? -10.39794 -6.65055 -10.04937 1.000 70.66458 195 GLY A N 1
ATOM 1368 C CA . GLY A 1 179 ? -11.34569 -5.72217 -10.63321 1.000 63.66674 195 GLY A CA 1
ATOM 1369 C C . GLY A 1 179 ? -10.83677 -4.93031 -11.81377 1.000 58.62842 195 GLY A C 1
ATOM 1370 O O . GLY A 1 179 ? -11.49621 -3.96714 -12.22099 1.000 69.23103 195 GLY A O 1
ATOM 1371 N N . LEU A 1 180 ? -9.70319 -5.31777 -12.39397 1.000 71.35065 196 LEU A N 1
ATOM 1372 C CA . LEU A 1 180 ? -9.09836 -4.60397 -13.50974 1.000 63.04778 196 LEU A CA 1
ATOM 1373 C C . LEU A 1 180 ? -9.58397 -5.18353 -14.83925 1.000 59.80068 196 LEU A C 1
ATOM 1374 O O . LEU A 1 180 ? -10.45621 -6.05389 -14.88840 1.000 67.03259 196 LEU A O 1
ATOM 1379 N N . TYR A 1 181 ? -9.02168 -4.69793 -15.94021 1.000 51.36536 197 TYR A N 1
ATOM 1380 C CA . TYR A 1 181 ? -9.41556 -5.12876 -17.27191 1.000 57.67376 197 TYR A CA 1
ATOM 1381 C C . TYR A 1 181 ? -8.21021 -5.66477 -18.02979 1.000 65.28066 197 TYR A C 1
ATOM 1382 O O . TYR A 1 181 ? -7.10125 -5.13670 -17.90809 1.000 61.63473 197 TYR A O 1
ATOM 1391 N N . ASP A 1 182 ? -8.43609 -6.72361 -18.80156 1.000 59.97709 198 ASP A N 1
ATOM 1392 C CA . ASP A 1 182 ? -7.47902 -7.22291 -19.77304 1.000 53.69714 198 ASP A CA 1
ATOM 1393 C C . ASP A 1 182 ? -8.15182 -7.24667 -21.13681 1.000 57.88352 198 ASP A C 1
ATOM 1394 O O . ASP A 1 182 ? -9.37998 -7.20414 -21.24208 1.000 67.12543 198 ASP A O 1
ATOM 1399 N N . VAL A 1 183 ? -7.33949 -7.31949 -22.18853 1.000 56.08037 199 VAL A N 1
ATOM 1400 C CA . VAL A 1 183 ? -7.85663 -7.27233 -23.54830 1.000 56.79096 199 VAL A CA 1
ATOM 1401 C C . VAL A 1 183 ? -7.04168 -8.20032 -24.43948 1.000 66.75036 199 VAL A C 1
ATOM 1402 O O . VAL A 1 183 ? -5.83908 -8.39649 -24.23770 1.000 72.02989 199 VAL A O 1
ATOM 1406 N N . VAL A 1 184 ? -7.72605 -8.80793 -25.40713 1.000 76.90015 200 VAL A N 1
ATOM 1407 C CA . VAL A 1 184 ? -7.10271 -9.55758 -26.48991 1.000 67.21741 200 VAL A CA 1
ATOM 1408 C C . VAL A 1 184 ? -7.67411 -9.03800 -27.79713 1.000 71.39231 200 VAL A C 1
ATOM 1409 O O . VAL A 1 184 ? -8.89731 -8.97354 -27.96076 1.000 72.84130 200 VAL A O 1
ATOM 1413 N N . SER A 1 185 ? -6.79745 -8.66613 -28.72195 1.000 76.28168 201 SER A N 1
ATOM 1414 C CA . SER A 1 185 ? -7.20752 -8.20902 -30.04104 1.000 77.76006 201 SER A CA 1
ATOM 1415 C C . SER A 1 185 ? -6.53430 -9.08763 -31.08303 1.000 85.61554 201 SER A C 1
ATOM 1416 O O . SER A 1 185 ? -5.30425 -9.20518 -31.09882 1.000 85.51157 201 SER A O 1
ATOM 1419 N N . VAL A 1 186 ? -7.33700 -9.70367 -31.94396 1.000 86.04761 202 VAL A N 1
ATOM 1420 C CA . VAL A 1 186 ? -6.84075 -10.57113 -33.00387 1.000 86.47508 202 VAL A CA 1
ATOM 1421 C C . VAL A 1 186 ? -7.12397 -9.87075 -34.32351 1.000 91.40327 202 VAL A C 1
ATOM 1422 O O . VAL A 1 186 ? -8.28548 -9.68527 -34.70665 1.000 89.34071 202 VAL A O 1
ATOM 1426 N N . LEU A 1 187 ? -6.06061 -9.48997 -35.02338 1.000 109.22531 203 LEU A N 1
ATOM 1427 C CA . LEU A 1 187 ? -6.15459 -8.71446 -36.25129 1.000 101.65602 203 LEU A CA 1
ATOM 1428 C C . LEU A 1 187 ? -5.86510 -9.60000 -37.45410 1.000 104.12425 203 LEU A C 1
ATOM 1429 O O . LEU A 1 187 ? -4.85082 -10.30520 -37.48481 1.000 93.47825 203 LEU A O 1
ATOM 1434 N N . ARG A 1 188 ? -6.75902 -9.55483 -38.43909 1.000 104.39738 204 ARG A N 1
ATOM 1435 C CA . ARG A 1 188 ? -6.65799 -10.34515 -39.65951 1.000 97.09025 204 ARG A CA 1
ATOM 1436 C C . ARG A 1 188 ? -6.61344 -9.40061 -40.85194 1.000 97.59060 204 ARG A C 1
ATOM 1437 O O . ARG A 1 188 ? -7.55225 -8.62623 -41.06468 1.000 98.86069 204 ARG A O 1
ATOM 1445 N N . ILE A 1 189 ? -5.52643 -9.46133 -41.62342 1.000 102.37943 205 ILE A N 1
ATOM 1446 C CA . ILE A 1 189 ? -5.34611 -8.61628 -42.79858 1.000 105.31160 205 ILE A CA 1
ATOM 1447 C C . ILE A 1 189 ? -4.61413 -9.41620 -43.86765 1.000 112.41729 205 ILE A C 1
ATOM 1448 O O . ILE A 1 189 ? -3.76727 -10.26291 -43.56559 1.000 93.46595 205 ILE A O 1
ATOM 1453 N N . ALA A 1 190 ? -4.96135 -9.15028 -45.12683 1.000 120.56848 206 ALA A N 1
ATOM 1454 C CA . ALA A 1 190 ? -4.36370 -9.86430 -46.24566 1.000 123.09074 206 ALA A CA 1
ATOM 1455 C C . ALA A 1 190 ? -2.85637 -9.63875 -46.28313 1.000 125.60553 206 ALA A C 1
ATOM 1456 O O . ALA A 1 190 ? -2.34721 -8.61289 -45.82387 1.000 131.27263 206 ALA A O 1
ATOM 1458 N N . ARG A 1 191 ? -2.14303 -10.60663 -46.85581 1.000 131.42121 207 ARG A N 1
ATOM 1459 C CA . ARG A 1 191 ? -0.68757 -10.54577 -46.89863 1.000 127.64629 207 ARG A CA 1
ATOM 1460 C C . ARG A 1 191 ? -0.21194 -9.41860 -47.81178 1.000 131.30969 207 ARG A C 1
ATOM 1461 O O . ARG A 1 191 ? -0.79125 -9.16253 -48.87138 1.000 125.84219 207 ARG A O 1
ATOM 1469 N N . THR A 1 192 ? 0.85453 -8.74776 -47.38597 1.000 131.41059 208 THR A N 1
ATOM 1470 C CA . THR A 1 192 ? 1.50829 -7.67125 -48.11718 1.000 138.34830 208 THR A CA 1
ATOM 1471 C C . THR A 1 192 ? 2.99860 -7.76619 -47.82926 1.000 140.77459 208 THR A C 1
ATOM 1472 O O . THR A 1 192 ? 3.40508 -8.42669 -46.86563 1.000 128.28482 208 THR A O 1
ATOM 1476 N N . PRO A 1 193 ? 3.84266 -7.14482 -48.65511 1.000 151.58623 209 PRO A N 1
ATOM 1477 C CA . PRO A 1 193 ? 5.28355 -7.15750 -48.36288 1.000 158.63571 209 PRO A CA 1
ATOM 1478 C C . PRO A 1 193 ? 5.62540 -6.23142 -47.20409 1.000 157.17542 209 PRO A C 1
ATOM 1479 O O . PRO A 1 193 ? 5.15983 -5.09090 -47.14253 1.000 142.87305 209 PRO A O 1
ATOM 1483 N N . SER A 1 194 ? 6.44977 -6.73893 -46.28683 1.000 151.60013 210 SER A N 1
ATOM 1484 C CA . SER A 1 194 ? 6.96928 -5.98346 -45.14649 1.000 134.99177 210 SER A CA 1
ATOM 1485 C C . SER A 1 194 ? 5.82854 -5.36333 -44.33586 1.000 130.13518 210 SER A C 1
ATOM 1486 O O . SER A 1 194 ? 5.58756 -4.15581 -44.35407 1.000 134.32365 210 SER A O 1
ATOM 1489 N N . VAL A 1 195 ? 5.12296 -6.23910 -43.62498 1.000 129.65927 211 VAL A N 1
ATOM 1490 C CA . VAL A 1 195 ? 4.13736 -5.78660 -42.65016 1.000 114.86980 211 VAL A CA 1
ATOM 1491 C C . VAL A 1 195 ? 4.88439 -5.05828 -41.53932 1.000 105.34582 211 VAL A C 1
ATOM 1492 O O . VAL A 1 195 ? 5.59457 -5.67280 -40.73932 1.000 105.63157 211 VAL A O 1
ATOM 1496 N N . ASN A 1 196 ? 4.72538 -3.74531 -41.48721 1.000 111.11682 212 ASN A N 1
ATOM 1497 C CA . ASN A 1 196 ? 5.28410 -2.93912 -40.41129 1.000 112.51038 212 ASN A CA 1
ATOM 1498 C C . ASN A 1 196 ? 4.06620 -2.32098 -39.74344 1.000 100.63546 212 ASN A C 1
ATOM 1499 O O . ASN A 1 196 ? 3.51396 -1.32780 -40.22764 1.000 88.55000 212 ASN A O 1
ATOM 1504 N N . ILE A 1 197 ? 3.64984 -2.91690 -38.62435 1.000 98.18462 213 ILE A N 1
ATOM 1505 C CA . ILE A 1 197 ? 2.46368 -2.47810 -37.90033 1.000 97.30710 213 ILE A CA 1
ATOM 1506 C C . ILE A 1 197 ? 2.68577 -2.69089 -36.41229 1.000 92.84277 213 ILE A C 1
ATOM 1507 O O . ILE A 1 197 ? 3.57622 -3.43195 -35.99154 1.000 96.96099 213 ILE A O 1
ATOM 1512 N N . GLY A 1 198 ? 1.83996 -2.04362 -35.61411 1.000 91.14669 214 GLY A N 1
ATOM 1513 C CA . GLY A 1 198 ? 1.94575 -2.11783 -34.17455 1.000 91.15584 214 GLY A CA 1
ATOM 1514 C C . GLY A 1 198 ? 0.57216 -2.10488 -33.53618 1.000 91.60207 214 GLY A C 1
ATOM 1515 O O . GLY A 1 198 ? -0.42928 -1.73831 -34.15965 1.000 87.09264 214 GLY A O 1
ATOM 1516 N N . CYS A 1 199 ? 0.54279 -2.50403 -32.27096 1.000 78.04147 215 CYS A N 1
ATOM 1517 C CA . CYS A 1 199 ? -0.68745 -2.58005 -31.49526 1.000 76.27890 215 CYS A CA 1
ATOM 1518 C C . CYS A 1 199 ? -0.65985 -1.46966 -30.45626 1.000 81.40140 215 CYS A C 1
ATOM 1519 O O . CYS A 1 199 ? 0.20697 -1.45695 -29.57536 1.000 77.95987 215 CYS A O 1
ATOM 1522 N N . CYS A 1 200 ? -1.62273 -0.55973 -30.54892 1.000 88.68863 216 CYS A N 1
ATOM 1523 C CA . CYS A 1 200 ? -1.73693 0.57538 -29.64652 1.000 81.38972 216 CYS A CA 1
ATOM 1524 C C . CYS A 1 200 ? -2.91856 0.35069 -28.71853 1.000 80.92401 216 CYS A C 1
ATOM 1525 O O . CYS A 1 200 ? -4.00807 -0.01342 -29.17143 1.000 87.71666 216 CYS A O 1
ATOM 1528 N N . ILE A 1 201 ? -2.70383 0.57671 -27.42747 1.000 75.63168 217 ILE A N 1
ATOM 1529 C CA . ILE A 1 201 ? -3.72666 0.36297 -26.41558 1.000 72.83254 217 ILE A CA 1
ATOM 1530 C C . ILE A 1 201 ? -3.84994 1.64270 -25.60847 1.000 76.77370 217 ILE A C 1
ATOM 1531 O O . ILE A 1 201 ? -2.88125 2.08005 -24.97456 1.000 65.23575 217 ILE A O 1
ATOM 1536 N N . GLU A 1 202 ? -5.03518 2.24025 -25.63432 1.000 71.82652 218 GLU A N 1
ATOM 1537 C CA . GLU A 1 202 ? -5.26140 3.56806 -25.08898 1.000 79.20904 218 GLU A CA 1
ATOM 1538 C C . GLU A 1 202 ? -6.16385 3.48394 -23.86507 1.000 80.57702 218 GLU A C 1
ATOM 1539 O O . GLU A 1 202 ? -7.25129 2.89739 -23.92211 1.000 69.07516 218 GLU A O 1
ATOM 1545 N N . ASN A 1 203 ? -5.69887 4.06719 -22.76258 1.000 77.46615 219 ASN A N 1
ATOM 1546 C CA . ASN A 1 203 ? -6.47812 4.23162 -21.53820 1.000 61.39825 219 ASN A CA 1
ATOM 1547 C C . ASN A 1 203 ? -7.08216 5.63028 -21.60132 1.000 64.58685 219 ASN A C 1
ATOM 1548 O O . ASN A 1 203 ? -6.40270 6.62303 -21.33112 1.000 64.29312 219 ASN A O 1
ATOM 1553 N N . VAL A 1 204 ? -8.36838 5.70105 -21.95373 1.000 75.55430 220 VAL A N 1
ATOM 1554 C CA . VAL A 1 204 ? -8.98959 6.98127 -22.29241 1.000 70.90130 220 VAL A CA 1
ATOM 1555 C C . VAL A 1 204 ? -8.92553 7.95097 -21.11740 1.000 58.33725 220 VAL A C 1
ATOM 1556 O O . VAL A 1 204 ? -8.67271 9.14841 -21.29885 1.000 60.42202 220 VAL A O 1
ATOM 1560 N N . LEU A 1 205 ? -9.16094 7.45896 -19.89811 1.000 63.27751 221 LEU A N 1
ATOM 1561 C CA . LEU A 1 205 ? -9.14753 8.34751 -18.73902 1.000 62.25948 221 LEU A CA 1
ATOM 1562 C C . LEU A 1 205 ? -7.75079 8.89648 -18.47120 1.000 75.28885 221 LEU A C 1
ATOM 1563 O O . LEU A 1 205 ? -7.59522 10.08288 -18.15829 1.000 66.43219 221 LEU A O 1
ATOM 1568 N N . LEU A 1 206 ? -6.72179 8.05754 -18.60159 1.000 62.33595 222 LEU A N 1
ATOM 1569 C CA . LEU A 1 206 ? -5.35191 8.50416 -18.37518 1.000 66.38720 222 LEU A CA 1
ATOM 1570 C C . LEU A 1 206 ? -4.79340 9.30688 -19.54071 1.000 76.85215 222 LEU A C 1
ATOM 1571 O O . LEU A 1 206 ? -3.72943 9.92332 -19.39800 1.000 66.66817 222 LEU A O 1
ATOM 1576 N N . GLN A 1 207 ? -5.49497 9.32122 -20.67087 1.000 80.33198 223 GLN A N 1
ATOM 1577 C CA . GLN A 1 207 ? -4.99420 9.88089 -21.91842 1.000 70.08309 223 GLN A CA 1
ATOM 1578 C C . GLN A 1 207 ? -3.58109 9.37891 -22.19674 1.000 63.34629 223 GLN A C 1
ATOM 1579 O O . GLN A 1 207 ? -2.66128 10.14786 -22.48909 1.000 79.32368 223 GLN A O 1
ATOM 1585 N N . GLN A 1 208 ? -3.41350 8.06357 -22.08199 1.000 61.22697 224 GLN A N 1
ATOM 1586 C CA . GLN A 1 208 ? -2.12370 7.41428 -22.26986 1.000 66.91901 224 GLN A CA 1
ATOM 1587 C C . GLN A 1 208 ? -2.26106 6.21850 -23.19795 1.000 63.33227 224 GLN A C 1
ATOM 1588 O O . GLN A 1 208 ? -3.15241 5.38592 -23.01229 1.000 72.53879 224 GLN A O 1
ATOM 1594 N N . ASN A 1 209 ? -1.38358 6.13340 -24.19278 1.000 60.60082 225 ASN A N 1
ATOM 1595 C CA . ASN A 1 209 ? -1.34167 4.99624 -25.09946 1.000 82.08516 225 ASN A CA 1
ATOM 1596 C C . ASN A 1 209 ? 0.04111 4.36596 -25.03718 1.000 74.07966 225 ASN A C 1
ATOM 1597 O O . ASN A 1 209 ? 1.05062 5.06188 -24.89642 1.000 66.01894 225 ASN A O 1
ATOM 1602 N N . LEU A 1 210 ? 0.06568 3.04141 -25.12806 1.000 67.51407 226 LEU A N 1
ATOM 1603 C CA . LEU A 1 210 ? 1.28178 2.24607 -25.14802 1.000 62.27199 226 LEU A CA 1
ATOM 1604 C C . LEU A 1 210 ? 1.25531 1.39578 -26.40645 1.000 77.78030 226 LEU A C 1
ATOM 1605 O O . LEU A 1 210 ? 0.19323 0.91405 -26.81183 1.000 79.53490 226 LEU A O 1
ATOM 1610 N N . THR A 1 211 ? 2.41852 1.21135 -27.02617 1.000 86.76247 227 THR A N 1
ATOM 1611 C CA . THR A 1 211 ? 2.45962 0.63533 -28.36148 1.000 91.94509 227 THR A CA 1
ATOM 1612 C C . THR A 1 211 ? 3.72185 -0.19438 -28.54605 1.000 79.62473 227 THR A C 1
ATOM 1613 O O . THR A 1 211 ? 4.80419 0.19054 -28.09731 1.000 80.55355 227 THR A O 1
ATOM 1617 N N . VAL A 1 212 ? 3.56182 -1.33977 -29.20469 1.000 74.89987 228 VAL A N 1
ATOM 1618 C CA . VAL A 1 212 ? 4.66501 -2.21825 -29.56782 1.000 69.97115 228 VAL A CA 1
ATOM 1619 C C . VAL A 1 212 ? 4.45278 -2.65947 -31.00973 1.000 73.00544 228 VAL A C 1
ATOM 1620 O O . VAL A 1 212 ? 3.32318 -2.93448 -31.42672 1.000 77.54660 228 VAL A O 1
ATOM 1624 N N . GLY A 1 213 ? 5.53723 -2.69617 -31.77805 1.000 80.24838 229 GLY A N 1
ATOM 1625 C CA . GLY A 1 213 ? 5.48227 -3.04315 -33.17875 1.000 87.61348 229 GLY A CA 1
ATOM 1626 C C . GLY A 1 213 ? 5.79818 -4.51005 -33.41594 1.000 106.74365 229 GLY A C 1
ATOM 1627 O O . GLY A 1 213 ? 6.34352 -5.19403 -32.55372 1.000 87.70315 229 GLY A O 1
ATOM 1628 N N . SER A 1 214 ? 5.42775 -4.99491 -34.60093 1.000 114.13648 230 SER A N 1
ATOM 1629 C CA . SER A 1 214 ? 5.67980 -6.37941 -34.98778 1.000 109.43229 230 SER A CA 1
ATOM 1630 C C . SER A 1 214 ? 6.95221 -6.41478 -35.82402 1.000 122.65641 230 SER A C 1
ATOM 1631 O O . SER A 1 214 ? 6.98823 -5.89152 -36.94325 1.000 109.83760 230 SER A O 1
ATOM 1634 N N . GLN A 1 215 ? 7.99164 -7.03160 -35.27292 1.000 124.03734 231 GLN A N 1
ATOM 1635 C CA . GLN A 1 215 ? 9.26758 -7.17642 -35.95913 1.000 108.09459 231 GLN A CA 1
ATOM 1636 C C . GLN A 1 215 ? 9.31734 -8.45962 -36.78090 1.000 102.57306 231 GLN A C 1
ATOM 1637 O O . GLN A 1 215 ? 8.54937 -8.62859 -37.72819 1.000 103.88841 231 GLN A O 1
ATOM 1643 N N . GLU B 2 1 ? -4.24264 -4.10485 45.43321 1.000 86.04062 1 GLU B N 1
ATOM 1644 C CA . GLU B 2 1 ? -5.42444 -3.41413 45.94248 1.000 91.30764 1 GLU B CA 1
ATOM 1645 C C . GLU B 2 1 ? -5.61138 -2.05797 45.26884 1.000 88.81701 1 GLU B C 1
ATOM 1646 O O . GLU B 2 1 ? -6.60897 -1.83167 44.58570 1.000 86.70742 1 GLU B O 1
ATOM 1652 N N . VAL B 2 2 ? -4.64963 -1.15535 45.46757 1.000 84.62656 2 VAL B N 1
ATOM 1653 C CA . VAL B 2 2 ? -4.73394 0.17207 44.86984 1.000 69.51631 2 VAL B CA 1
ATOM 1654 C C . VAL B 2 2 ? -4.60336 0.04599 43.35869 1.000 67.12604 2 VAL B C 1
ATOM 1655 O O . VAL B 2 2 ? -3.67902 -0.60059 42.84874 1.000 70.33308 2 VAL B O 1
ATOM 1659 N N . GLN B 2 3 ? -5.53401 0.65914 42.63229 1.000 62.89298 3 GLN B N 1
ATOM 1660 C CA . GLN B 2 3 ? -5.58379 0.52226 41.18424 1.000 64.65576 3 GLN B CA 1
ATOM 1661 C C . GLN B 2 3 ? -5.85284 1.86294 40.52018 1.000 75.78031 3 GLN B C 1
ATOM 1662 O O . GLN B 2 3 ? -6.75098 2.60569 40.93236 1.000 77.89051 3 GLN B O 1
ATOM 1668 N N . LEU B 2 4 ? -5.04884 2.16477 39.50459 1.000 56.87618 4 LEU B N 1
ATOM 1669 C CA . LEU B 2 4 ? -5.22697 3.31579 38.63095 1.000 53.67084 4 LEU B CA 1
ATOM 1670 C C . LEU B 2 4 ? -5.31979 2.78520 37.21030 1.000 59.42558 4 LEU B C 1
ATOM 1671 O O . LEU B 2 4 ? -4.37609 2.15602 36.72130 1.000 79.57584 4 LEU B O 1
ATOM 1676 N N . VAL B 2 5 ? -6.44727 3.02773 36.55186 1.000 56.19380 5 VAL B N 1
ATOM 1677 C CA . VAL B 2 5 ? -6.72172 2.45112 35.24330 1.000 59.20379 5 VAL B CA 1
ATOM 1678 C C . VAL B 2 5 ? -6.90108 3.58897 34.25021 1.000 65.39926 5 VAL B C 1
ATOM 1679 O O . VAL B 2 5 ? -7.87877 4.34366 34.33191 1.000 64.01372 5 VAL B O 1
ATOM 1683 N N . GLU B 2 6 ? -5.95406 3.71810 33.32122 1.000 65.78472 6 GLU B N 1
ATOM 1684 C CA . GLU B 2 6 ? -6.04043 4.72071 32.27145 1.000 52.35728 6 GLU B CA 1
ATOM 1685 C C . GLU B 2 6 ? -6.93148 4.22606 31.14141 1.000 60.80931 6 GLU B C 1
ATOM 1686 O O . GLU B 2 6 ? -7.07237 3.02131 30.91022 1.000 68.39720 6 GLU B O 1
ATOM 1692 N N . SER B 2 7 ? -7.53432 5.17548 30.43458 1.000 45.69416 7 SER B N 1
ATOM 1693 C CA . SER B 2 7 ? -8.41025 4.85643 29.31844 1.000 59.53721 7 SER B CA 1
ATOM 1694 C C . SER B 2 7 ? -8.56512 6.09646 28.45292 1.000 64.75605 7 SER B C 1
ATOM 1695 O O . SER B 2 7 ? -8.30611 7.22183 28.89247 1.000 73.23441 7 SER B O 1
ATOM 1698 N N . GLY B 2 8 ? -9.00930 5.87566 27.21912 1.000 73.95145 8 GLY B N 1
ATOM 1699 C CA . GLY B 2 8 ? -9.18799 6.95798 26.27792 1.000 74.59603 8 GLY B CA 1
ATOM 1700 C C . GLY B 2 8 ? -8.01743 7.20502 25.35531 1.000 68.03516 8 GLY B C 1
ATOM 1701 O O . GLY B 2 8 ? -7.99256 8.24043 24.67881 1.000 79.55976 8 GLY B O 1
ATOM 1702 N N . GLY B 2 9 ? -7.04526 6.29969 25.30923 1.000 64.12195 9 GLY B N 1
ATOM 1703 C CA . GLY B 2 9 ? -5.90441 6.44509 24.43093 1.000 66.40568 9 GLY B CA 1
ATOM 1704 C C . GLY B 2 9 ? -6.23297 6.03804 23.00944 1.000 79.25927 9 GLY B C 1
ATOM 1705 O O . GLY B 2 9 ? -7.39611 5.97477 22.60237 1.000 73.84504 9 GLY B O 1
ATOM 1706 N N . GLY B 2 10 ? -5.17824 5.76672 22.23668 1.000 78.88056 10 GLY B N 1
ATOM 1707 C CA . GLY B 2 10 ? -5.31597 5.30954 20.86756 1.000 59.80486 10 GLY B CA 1
ATOM 1708 C C . GLY B 2 10 ? -4.64191 6.26121 19.88885 1.000 58.33119 10 GLY B C 1
ATOM 1709 O O . GLY B 2 10 ? -3.57000 6.80739 20.16990 1.000 59.97145 10 GLY B O 1
ATOM 1710 N N . LEU B 2 11 ? -5.29730 6.46636 18.74894 1.000 68.30362 11 LEU B N 1
ATOM 1711 C CA . LEU B 2 11 ? -4.73002 7.16843 17.60714 1.000 59.74134 11 LEU B CA 1
ATOM 1712 C C . LEU B 2 11 ? -5.49617 8.45790 17.34878 1.000 49.95863 11 LEU B C 1
ATOM 1713 O O . LEU B 2 11 ? -6.72874 8.44632 17.26792 1.000 46.50717 11 LEU B O 1
ATOM 1718 N N . VAL B 2 12 ? -4.76159 9.56384 17.20197 1.000 69.68538 12 VAL B N 1
ATOM 1719 C CA . VAL B 2 12 ? -5.34515 10.86169 16.87555 1.000 64.18368 12 VAL B CA 1
ATOM 1720 C C . VAL B 2 12 ? -4.47923 11.56400 15.83953 1.000 57.13616 12 VAL B C 1
ATOM 1721 O O . VAL B 2 12 ? -3.25089 11.44680 15.84291 1.000 51.65195 12 VAL B O 1
ATOM 1725 N N . GLN B 2 13 ? -5.13148 12.30313 14.94761 1.000 66.63543 13 GLN B N 1
ATOM 1726 C CA . GLN B 2 13 ? -4.41479 13.03962 13.91996 1.000 57.69412 13 GLN B CA 1
ATOM 1727 C C . GLN B 2 13 ? -3.73987 14.27610 14.50506 1.000 76.29882 13 GLN B C 1
ATOM 1728 O O . GLN B 2 13 ? -4.14454 14.78002 15.55714 1.000 61.32871 13 GLN B O 1
ATOM 1734 N N . PRO B 2 14 ? -2.70426 14.78391 13.83619 1.000 78.97159 14 PRO B N 1
ATOM 1735 C CA . PRO B 2 14 ? -2.08991 16.04643 14.26782 1.000 60.94563 14 PRO B CA 1
ATOM 1736 C C . PRO B 2 14 ? -3.10624 17.17793 14.28390 1.000 61.27383 14 PRO B C 1
ATOM 1737 O O . PRO B 2 14 ? -3.85893 17.37143 13.32684 1.000 65.28022 14 PRO B O 1
ATOM 1741 N N . GLY B 2 15 ? -3.10400 17.94181 15.37679 1.000 60.63447 15 GLY B N 1
ATOM 1742 C CA . GLY B 2 15 ? -4.08196 18.98598 15.59794 1.000 60.92220 15 GLY B CA 1
ATOM 1743 C C . GLY B 2 15 ? -5.38101 18.52007 16.21912 1.000 67.60693 15 GLY B C 1
ATOM 1744 O O . GLY B 2 15 ? -6.27017 19.34892 16.45240 1.000 64.95573 15 GLY B O 1
ATOM 1745 N N . GLY B 2 16 ? -5.51770 17.22552 16.50062 1.000 74.36562 16 GLY B N 1
ATOM 1746 C CA . GLY B 2 16 ? -6.72756 16.68809 17.08137 1.000 89.33476 16 GLY B CA 1
ATOM 1747 C C . GLY B 2 16 ? -6.78790 16.84648 18.59122 1.000 88.78950 16 GLY B C 1
ATOM 1748 O O . GLY B 2 16 ? -5.91283 17.43117 19.23258 1.000 92.81517 16 GLY B O 1
ATOM 1749 N N . SER B 2 17 ? -7.87412 16.32618 19.16190 1.000 63.48833 17 SER B N 1
ATOM 1750 C CA . SER B 2 17 ? -8.12047 16.38312 20.59396 1.000 62.91328 17 SER B CA 1
ATOM 1751 C C . SER B 2 17 ? -8.28720 14.97296 21.14211 1.000 62.08622 17 SER B C 1
ATOM 1752 O O . SER B 2 17 ? -8.63783 14.03572 20.41820 1.000 57.38682 17 SER B O 1
ATOM 1755 N N . LEU B 2 18 ? -8.03626 14.83347 22.44049 1.000 63.63463 18 LEU B N 1
ATOM 1756 C CA . LEU B 2 18 ? -8.12839 13.53448 23.08832 1.000 63.10870 18 LEU B CA 1
ATOM 1757 C C . LEU B 2 18 ? -8.24676 13.72791 24.59277 1.000 70.89845 18 LEU B C 1
ATOM 1758 O O . LEU B 2 18 ? -7.49872 14.50477 25.18289 1.000 57.79152 18 LEU B O 1
ATOM 1763 N N . ARG B 2 19 ? -9.15757 12.98974 25.21478 1.000 62.32254 19 ARG B N 1
ATOM 1764 C CA . ARG B 2 19 ? -9.36045 13.07081 26.65436 1.000 56.65222 19 ARG B CA 1
ATOM 1765 C C . ARG B 2 19 ? -8.92696 11.75634 27.28303 1.000 64.08524 19 ARG B C 1
ATOM 1766 O O . ARG B 2 19 ? -9.42565 10.69048 26.90615 1.000 72.00822 19 ARG B O 1
ATOM 1774 N N . LEU B 2 20 ? -7.99691 11.83043 28.23059 1.000 59.63340 20 LEU B N 1
ATOM 1775 C CA . LEU B 2 20 ? -7.55525 10.66171 28.97484 1.000 69.05253 20 LEU B CA 1
ATOM 1776 C C . LEU B 2 20 ? -8.26779 10.63173 30.31512 1.000 59.78667 20 LEU B C 1
ATOM 1777 O O . LEU B 2 20 ? -8.23420 11.61966 31.05919 1.000 61.77350 20 LEU B O 1
ATOM 1782 N N . SER B 2 21 ? -8.89809 9.50024 30.61720 1.000 61.54484 21 SER B N 1
ATOM 1783 C CA . SER B 2 21 ? -9.54448 9.26469 31.89586 1.000 59.37951 21 SER B CA 1
ATOM 1784 C C . SER B 2 21 ? -8.70140 8.29999 32.71516 1.000 55.25598 21 SER B C 1
ATOM 1785 O O . SER B 2 21 ? -8.03434 7.41783 32.16991 1.000 63.52346 21 SER B O 1
ATOM 1788 N N . CYS B 2 22 ? -8.70774 8.49819 34.02739 1.000 52.37179 22 CYS B N 1
ATOM 1789 C CA . CYS B 2 22 ? -8.01020 7.62748 34.96501 1.000 53.97310 22 CYS B CA 1
ATOM 1790 C C . CYS B 2 22 ? -8.99218 7.28783 36.07117 1.000 51.94782 22 CYS B C 1
ATOM 1791 O O . CYS B 2 22 ? -9.30809 8.14340 36.90638 1.000 53.98250 22 CYS B O 1
ATOM 1794 N N . ALA B 2 23 ? -9.48746 6.05321 36.05219 1.000 73.20722 23 ALA B N 1
ATOM 1795 C CA . ALA B 2 23 ? -10.37270 5.55074 37.09083 1.000 55.30261 23 ALA B CA 1
ATOM 1796 C C . ALA B 2 23 ? -9.52262 5.02399 38.23752 1.000 57.39152 23 ALA B C 1
ATOM 1797 O O . ALA B 2 23 ? -8.68554 4.13604 38.04064 1.000 64.69368 23 ALA B O 1
ATOM 1799 N N . ALA B 2 24 ? -9.74037 5.56592 39.42813 1.000 58.23100 24 ALA B N 1
ATOM 1800 C CA . ALA B 2 24 ? -8.96754 5.20852 40.60388 1.000 60.76795 24 ALA B CA 1
ATOM 1801 C C . ALA B 2 24 ? -9.83183 4.40151 41.55898 1.000 78.80941 24 ALA B C 1
ATOM 1802 O O . ALA B 2 24 ? -11.05195 4.58621 41.62771 1.000 88.54908 24 ALA B O 1
ATOM 1804 N N . SER B 2 25 ? -9.18655 3.50148 42.29505 1.000 66.92186 25 SER B N 1
ATOM 1805 C CA . SER B 2 25 ? -9.90279 2.70191 43.27610 1.000 62.75020 25 SER B CA 1
ATOM 1806 C C . SER B 2 25 ? -8.91575 2.17603 44.30599 1.000 61.08524 25 SER B C 1
ATOM 1807 O O . SER B 2 25 ? -7.74551 1.93381 44.00022 1.000 73.83106 25 SER B O 1
ATOM 1810 N N . GLY B 2 26 ? -9.39983 2.01923 45.53180 1.000 60.20336 26 GLY B N 1
ATOM 1811 C CA . GLY B 2 26 ? -8.58047 1.54687 46.62482 1.000 59.29609 26 GLY B CA 1
ATOM 1812 C C . GLY B 2 26 ? -8.00930 2.61820 47.52332 1.000 55.02055 26 GLY B C 1
ATOM 1813 O O . GLY B 2 26 ? -7.20042 2.29484 48.40154 1.000 54.77337 26 GLY B O 1
ATOM 1814 N N . PHE B 2 27 ? -8.39800 3.87743 47.33412 1.000 62.26273 27 PHE B N 1
ATOM 1815 C CA . PHE B 2 27 ? -7.94366 4.96386 48.19194 1.000 57.70285 27 PHE B CA 1
ATOM 1816 C C . PHE B 2 27 ? -8.91277 6.13307 48.07035 1.000 59.23811 27 PHE B C 1
ATOM 1817 O O . PHE B 2 27 ? -9.72088 6.20291 47.14019 1.000 61.97784 27 PHE B O 1
ATOM 1825 N N . THR B 2 28 ? -8.85208 7.02515 49.05512 1.000 51.39074 28 THR B N 1
ATOM 1826 C CA . THR B 2 28 ? -9.65487 8.24624 49.05456 1.000 55.51047 28 THR B CA 1
ATOM 1827 C C . THR B 2 28 ? -9.10843 9.20156 47.99595 1.000 60.29002 28 THR B C 1
ATOM 1828 O O . THR B 2 28 ? -8.14979 9.93851 48.24119 1.000 55.50968 28 THR B O 1
ATOM 1832 N N . PHE B 2 29 ? -9.72517 9.19120 46.80888 1.000 61.51034 29 PHE B N 1
ATOM 1833 C CA . PHE B 2 29 ? -9.21484 9.97248 45.68457 1.000 52.15590 29 PHE B CA 1
ATOM 1834 C C . PHE B 2 29 ? -9.09920 11.44860 46.04199 1.000 55.42072 29 PHE B C 1
ATOM 1835 O O . PHE B 2 29 ? -8.12174 12.11229 45.67552 1.000 50.86880 29 PHE B O 1
ATOM 1843 N N . SER B 2 30 ? -10.08295 11.97654 46.76895 1.000 64.95976 30 SER B N 1
ATOM 1844 C CA . SER B 2 30 ? -10.14939 13.40610 47.03677 1.000 66.25817 30 SER B CA 1
ATOM 1845 C C . SER B 2 30 ? -8.97582 13.92050 47.86297 1.000 76.95431 30 SER B C 1
ATOM 1846 O O . SER B 2 30 ? -8.80753 15.14148 47.96164 1.000 87.70369 30 SER B O 1
ATOM 1849 N N . SER B 2 31 ? -8.16743 13.03902 48.45592 1.000 55.42288 31 SER B N 1
ATOM 1850 C CA . SER B 2 31 ? -7.17204 13.45705 49.43528 1.000 55.16282 31 SER B CA 1
ATOM 1851 C C . SER B 2 31 ? -5.75015 13.54558 48.89284 1.000 65.97135 31 SER B C 1
ATOM 1852 O O . SER B 2 31 ? -4.88745 14.10745 49.57524 1.000 62.51396 31 SER B O 1
ATOM 1855 N N . TYR B 2 32 ? -5.47557 13.02382 47.70059 1.000 65.06166 32 TYR B N 1
ATOM 1856 C CA . TYR B 2 32 ? -4.11356 12.97512 47.18643 1.000 63.26862 32 TYR B CA 1
ATOM 1857 C C . TYR B 2 32 ? -3.88503 13.96769 46.05160 1.000 60.47781 32 TYR B C 1
ATOM 1858 O O . TYR B 2 32 ? -4.81621 14.43585 45.39298 1.000 68.20245 32 TYR B O 1
ATOM 1867 N N . TRP B 2 33 ? -2.61151 14.29521 45.85077 1.000 54.12683 33 TRP B N 1
ATOM 1868 C CA . TRP B 2 33 ? -2.17747 14.96163 44.63306 1.000 54.13610 33 TRP B CA 1
ATOM 1869 C C . TRP B 2 33 ? -2.24386 13.98048 43.46895 1.000 62.86212 33 TRP B C 1
ATOM 1870 O O . TRP B 2 33 ? -1.98189 12.78401 43.62343 1.000 68.44892 33 TRP B O 1
ATOM 1881 N N . MET B 2 34 ? -2.57000 14.48762 42.28610 1.000 63.70926 34 MET B N 1
ATOM 1882 C CA . MET B 2 34 ? -2.64127 13.61437 41.12450 1.000 55.10974 34 MET B CA 1
ATOM 1883 C C . MET B 2 34 ? -1.70833 14.12876 40.04141 1.000 56.22485 34 MET B C 1
ATOM 1884 O O . MET B 2 34 ? -1.37449 15.31643 39.99953 1.000 66.88553 34 MET B O 1
ATOM 1889 N N . SER B 2 35 ? -1.27018 13.22752 39.16539 1.000 62.62624 35 SER B N 1
ATOM 1890 C CA . SER B 2 35 ? -0.32573 13.64025 38.13862 1.000 61.16388 35 SER B CA 1
ATOM 1891 C C . SER B 2 35 ? -0.44916 12.75788 36.90676 1.000 56.54851 35 SER B C 1
ATOM 1892 O O . SER B 2 35 ? -0.89584 11.60885 36.96382 1.000 69.09400 35 SER B O 1
ATOM 1895 N N . TRP B 2 36 ? -0.03439 13.33375 35.78799 1.000 49.11986 36 TRP B N 1
ATOM 1896 C CA . TRP B 2 36 ? 0.15964 12.63798 34.52790 1.000 59.05507 36 TRP B CA 1
ATOM 1897 C C . TRP B 2 36 ? 1.63172 12.73503 34.16883 1.000 54.94215 36 TRP B C 1
ATOM 1898 O O . TRP B 2 36 ? 2.19221 13.83691 34.13956 1.000 47.31890 36 TRP B O 1
ATOM 1909 N N . VAL B 2 37 ? 2.25291 11.58195 33.92335 1.000 60.39927 37 VAL B N 1
ATOM 1910 C CA . VAL B 2 37 ? 3.61953 11.49676 33.42976 1.000 50.73280 37 VAL B CA 1
ATOM 1911 C C . VAL B 2 37 ? 3.54378 10.83818 32.05899 1.000 47.24378 37 VAL B C 1
ATOM 1912 O O . VAL B 2 37 ? 2.57189 10.15784 31.73522 1.000 48.51913 37 VAL B O 1
ATOM 1916 N N . ARG B 2 38 ? 4.54561 11.08800 31.22310 1.000 47.49994 38 ARG B N 1
ATOM 1917 C CA . ARG B 2 38 ? 4.58861 10.44487 29.92025 1.000 51.74127 38 ARG B CA 1
ATOM 1918 C C . ARG B 2 38 ? 5.98508 9.90686 29.65620 1.000 53.64049 38 ARG B C 1
ATOM 1919 O O . ARG B 2 38 ? 6.95225 10.25018 30.33949 1.000 60.65946 38 ARG B O 1
ATOM 1927 N N . GLN B 2 39 ? 6.06167 9.02303 28.66622 1.000 50.45211 39 GLN B N 1
ATOM 1928 C CA . GLN B 2 39 ? 7.32895 8.44253 28.23920 1.000 50.66742 39 GLN B CA 1
ATOM 1929 C C . GLN B 2 39 ? 7.24043 8.23183 26.73751 1.000 51.86677 39 GLN B C 1
ATOM 1930 O O . GLN B 2 39 ? 6.41096 7.44571 26.27530 1.000 53.50176 39 GLN B O 1
ATOM 1936 N N . ALA B 2 40 ? 8.06403 8.95200 25.98190 1.000 50.00208 40 ALA B N 1
ATOM 1937 C CA . ALA B 2 40 ? 8.11317 8.74153 24.54801 1.000 55.67558 40 ALA B CA 1
ATOM 1938 C C . ALA B 2 40 ? 8.81474 7.41745 24.25306 1.000 69.62955 40 ALA B C 1
ATOM 1939 O O . ALA B 2 40 ? 9.69675 6.99839 25.00674 1.000 72.21810 40 ALA B O 1
ATOM 1941 N N . PRO B 2 41 ? 8.44663 6.74355 23.16158 1.000 80.12684 41 PRO B N 1
ATOM 1942 C CA . PRO B 2 41 ? 9.02124 5.41579 22.87788 1.000 84.22964 41 PRO B CA 1
ATOM 1943 C C . PRO B 2 41 ? 10.54256 5.44365 22.81929 1.000 71.45397 41 PRO B C 1
ATOM 1944 O O . PRO B 2 41 ? 11.14451 6.19001 22.04335 1.000 56.94889 41 PRO B O 1
ATOM 1948 N N . GLY B 2 42 ? 11.16280 4.62294 23.66853 1.000 63.56624 42 GLY B N 1
ATOM 1949 C CA . GLY B 2 42 ? 12.60083 4.55407 23.77719 1.000 62.49128 42 GLY B CA 1
ATOM 1950 C C . GLY B 2 42 ? 13.25089 5.69994 24.51982 1.000 78.97336 42 GLY B C 1
ATOM 1951 O O . GLY B 2 42 ? 14.45386 5.62420 24.80685 1.000 78.52277 42 GLY B O 1
ATOM 1952 N N . LYS B 2 43 ? 12.50727 6.75614 24.83632 1.000 64.17455 43 LYS B N 1
ATOM 1953 C CA . LYS B 2 43 ? 13.03659 7.90482 25.54955 1.000 61.55090 43 LYS B CA 1
ATOM 1954 C C . LYS B 2 43 ? 12.63272 7.82848 27.02166 1.000 64.38385 43 LYS B C 1
ATOM 1955 O O . LYS B 2 43 ? 11.90054 6.93414 27.44873 1.000 67.17543 43 LYS B O 1
ATOM 1961 N N . GLY B 2 44 ? 13.13197 8.77561 27.80673 1.000 64.19031 44 GLY B N 1
ATOM 1962 C CA . GLY B 2 44 ? 12.95233 8.74210 29.24319 1.000 70.02106 44 GLY B CA 1
ATOM 1963 C C . GLY B 2 44 ? 11.55779 9.12211 29.71693 1.000 65.56770 44 GLY B C 1
ATOM 1964 O O . GLY B 2 44 ? 10.62548 9.36242 28.94780 1.000 54.19950 44 GLY B O 1
ATOM 1965 N N . LEU B 2 45 ? 11.43056 9.16801 31.04166 1.000 59.67212 45 LEU B N 1
ATOM 1966 C CA . LEU B 2 45 ? 10.18845 9.53340 31.70959 1.000 62.61564 45 LEU B CA 1
ATOM 1967 C C . LEU B 2 45 ? 10.15870 11.03645 31.94001 1.000 61.66093 45 LEU B C 1
ATOM 1968 O O . LEU B 2 45 ? 11.05109 11.58290 32.59551 1.000 58.92732 45 LEU B O 1
ATOM 1973 N N . GLU B 2 46 ? 9.12279 11.69423 31.42480 1.000 66.37286 46 GLU B N 1
ATOM 1974 C CA . GLU B 2 46 ? 8.93396 13.12915 31.59296 1.000 67.72377 46 GLU B CA 1
ATOM 1975 C C . GLU B 2 46 ? 7.55897 13.36309 32.19716 1.000 71.71497 46 GLU B C 1
ATOM 1976 O O . GLU B 2 46 ? 6.54451 12.99295 31.59507 1.000 64.82284 46 GLU B O 1
ATOM 1982 N N . TRP B 2 47 ? 7.52630 13.97189 33.38125 1.000 66.60277 47 TRP B N 1
ATOM 1983 C CA . TRP B 2 47 ? 6.25587 14.35446 33.97832 1.000 56.27547 47 TRP B CA 1
ATOM 1984 C C . TRP B 2 47 ? 5.54474 15.32626 33.05183 1.000 52.48155 47 TRP B C 1
ATOM 1985 O O . TRP B 2 47 ? 6.18707 16.10634 32.35079 1.000 74.29651 47 TRP B O 1
ATOM 1996 N N . VAL B 2 48 ? 4.22171 15.23323 32.99420 1.000 52.22717 48 VAL B N 1
ATOM 1997 C CA . VAL B 2 48 ? 3.41236 16.13891 32.18238 1.000 48.12494 48 VAL B CA 1
ATOM 1998 C C . VAL B 2 48 ? 2.73772 17.19246 33.03672 1.000 53.20972 48 VAL B C 1
ATOM 1999 O O . VAL B 2 48 ? 2.88000 18.38815 32.78562 1.000 56.61341 48 VAL B O 1
ATOM 2003 N N . ALA B 2 49 ? 1.99881 16.76668 34.05759 1.000 56.55388 49 ALA B N 1
ATOM 2004 C CA . ALA B 2 49 ? 1.14936 17.71598 34.75946 1.000 59.19527 49 ALA B CA 1
ATOM 2005 C C . ALA B 2 49 ? 0.79496 17.20388 36.14931 1.000 43.66110 49 ALA B C 1
ATOM 2006 O O . ALA B 2 49 ? 0.77890 16.00048 36.39929 1.000 62.90032 49 ALA B O 1
ATOM 2008 N N . TYR B 2 50 ? 0.53260 18.14740 37.05006 1.000 40.85558 50 TYR B N 1
ATOM 2009 C CA . TYR B 2 50 ? 0.19366 17.87346 38.44061 1.000 49.49788 50 TYR B CA 1
ATOM 2010 C C . TYR B 2 50 ? -1.01043 18.70467 38.84992 1.000 54.19635 50 TYR B C 1
ATOM 2011 O O . TYR B 2 50 ? -1.22857 19.79988 38.32776 1.000 55.85328 50 TYR B O 1
ATOM 2020 N N . ILE B 2 51 ? -1.77580 18.18686 39.80739 1.000 53.55766 51 ILE B N 1
ATOM 2021 C CA . ILE B 2 51 ? -2.95391 18.88896 40.30365 1.000 62.57970 51 ILE B CA 1
ATOM 2022 C C . ILE B 2 51 ? -3.14431 18.58815 41.78645 1.000 65.06836 51 ILE B C 1
ATOM 2023 O O . ILE B 2 51 ? -2.95613 17.45095 42.24211 1.000 58.49170 51 ILE B O 1
ATOM 2028 N N . LYS B 2 52 ? -3.52997 19.63103 42.52767 1.000 62.65021 52 LYS B N 1
ATOM 2029 C CA . LYS B 2 52 ? -3.80730 19.58965 43.95319 1.000 60.39992 52 LYS B CA 1
ATOM 2030 C C . LYS B 2 52 ? -5.17948 18.97047 44.21413 1.000 63.90837 52 LYS B C 1
ATOM 2031 O O . LYS B 2 52 ? -5.97756 18.74821 43.29976 1.000 65.18295 52 LYS B O 1
ATOM 2037 N N . GLN B 2 53 A -5.43997 18.68249 45.49317 1.000 63.65630 52 GLN B N 1
ATOM 2038 C CA . GLN B 2 53 A -6.67088 18.00552 45.88762 1.000 56.50176 52 GLN B CA 1
ATOM 2039 C C . GLN B 2 53 A -7.89914 18.77505 45.41646 1.000 60.13287 52 GLN B C 1
ATOM 2040 O O . GLN B 2 53 A -8.81713 18.19996 44.82075 1.000 59.04337 52 GLN B O 1
ATOM 2046 N N . ASP B 2 54 ? -7.93769 20.08195 45.68772 1.000 70.29887 53 ASP B N 1
ATOM 2047 C CA . ASP B 2 54 ? -9.09043 20.89042 45.30185 1.000 71.35559 53 ASP B CA 1
ATOM 2048 C C . ASP B 2 54 ? -9.16302 21.11390 43.79570 1.000 71.37750 53 ASP B C 1
ATOM 2049 O O . ASP B 2 54 ? -10.26166 21.20360 43.23660 1.000 77.34681 53 ASP B O 1
ATOM 2054 N N . GLY B 2 55 ? -8.02060 21.19993 43.12602 1.000 68.85509 54 GLY B N 1
ATOM 2055 C CA . GLY B 2 55 ? -7.98308 21.49275 41.71229 1.000 64.66314 54 GLY B CA 1
ATOM 2056 C C . GLY B 2 55 ? -7.65813 22.93091 41.38676 1.000 81.83321 54 GLY B C 1
ATOM 2057 O O . GLY B 2 55 ? -7.84326 23.34459 40.23618 1.000 88.21254 54 GLY B O 1
ATOM 2058 N N . ASN B 2 56 ? -7.19925 23.71116 42.36713 1.000 69.82615 55 ASN B N 1
ATOM 2059 C CA . ASN B 2 56 ? -6.82791 25.09531 42.10552 1.000 88.49743 55 ASN B CA 1
ATOM 2060 C C . ASN B 2 56 ? -5.42197 25.20044 41.52540 1.000 83.45151 55 ASN B C 1
ATOM 2061 O O . ASN B 2 56 ? -5.22211 25.82392 40.47773 1.000 99.01675 55 ASN B O 1
ATOM 2066 N N . GLU B 2 57 ? -4.43676 24.59542 42.18260 1.000 74.74047 56 GLU B N 1
ATOM 2067 C CA . GLU B 2 57 ? -3.06350 24.64336 41.70154 1.000 70.35145 56 GLU B CA 1
ATOM 2068 C C . GLU B 2 57 ? -2.79024 23.50499 40.73053 1.000 55.49043 56 GLU B C 1
ATOM 2069 O O . GLU B 2 57 ? -3.07105 22.33981 41.02502 1.000 59.00504 56 GLU B O 1
ATOM 2075 N N . LYS B 2 58 ? -2.24195 23.85823 39.57345 1.000 55.84684 57 LYS B N 1
ATOM 2076 C CA . LYS B 2 58 ? -1.89977 22.91365 38.52708 1.000 46.45328 57 LYS B CA 1
ATOM 2077 C C . LYS B 2 58 ? -0.50980 23.25133 38.00327 1.000 51.94702 57 LYS B C 1
ATOM 2078 O O . LYS B 2 58 ? -0.10584 24.41680 37.96387 1.000 67.56040 57 LYS B O 1
ATOM 2084 N N . TYR B 2 59 ? 0.22164 22.21785 37.60763 1.000 49.46420 58 TYR B N 1
ATOM 2085 C CA . TYR B 2 59 ? 1.56820 22.36540 37.07270 1.000 45.66213 58 TYR B CA 1
ATOM 2086 C C . TYR B 2 59 ? 1.62872 21.68235 35.71942 1.000 51.51056 58 TYR B C 1
ATOM 2087 O O . TYR B 2 59 ? 1.16991 20.54640 35.57846 1.000 55.22439 58 TYR B O 1
ATOM 2096 N N . TYR B 2 60 ? 2.20706 22.36741 34.73732 1.000 65.40080 59 TYR B N 1
ATOM 2097 C CA . TYR B 2 60 ? 2.32231 21.85454 33.38286 1.000 67.81976 59 TYR B CA 1
ATOM 2098 C C . TYR B 2 60 ? 3.77524 21.94143 32.92745 1.000 54.90786 59 TYR B C 1
ATOM 2099 O O . TYR B 2 60 ? 4.60219 22.62831 33.52970 1.000 69.37518 59 TYR B O 1
ATOM 2108 N N . VAL B 2 61 ? 4.07881 21.23278 31.85602 1.000 49.50105 60 VAL B N 1
ATOM 2109 C CA . VAL B 2 61 ? 5.39759 21.25745 31.23515 1.000 56.90990 60 VAL B CA 1
ATOM 2110 C C . VAL B 2 61 ? 5.44577 22.37285 30.20126 1.000 73.03231 60 VAL B C 1
ATOM 2111 O O . VAL B 2 61 ? 4.44278 22.68274 29.54973 1.000 72.81421 60 VAL B O 1
ATOM 2115 N N . ASP B 2 62 ? 6.62161 22.99888 30.06667 1.000 68.05430 61 ASP B N 1
ATOM 2116 C CA . ASP B 2 62 ? 6.78860 24.07238 29.09172 1.000 75.65758 61 ASP B CA 1
ATOM 2117 C C . ASP B 2 62 ? 6.28974 23.65740 27.71545 1.000 65.85488 61 ASP B C 1
ATOM 2118 O O . ASP B 2 62 ? 5.59113 24.42243 27.04178 1.000 59.59823 61 ASP B O 1
ATOM 2123 N N . SER B 2 63 ? 6.61215 22.43598 27.29334 1.000 58.07026 62 SER B N 1
ATOM 2124 C CA . SER B 2 63 ? 6.18815 21.94613 25.98765 1.000 62.67352 62 SER B CA 1
ATOM 2125 C C . SER B 2 63 ? 4.68093 21.78042 25.87521 1.000 64.48549 62 SER B C 1
ATOM 2126 O O . SER B 2 63 ? 4.19498 21.45558 24.78763 1.000 73.09481 62 SER B O 1
ATOM 2129 N N . VAL B 2 64 ? 3.93655 22.01351 26.95186 1.000 60.37168 63 VAL B N 1
ATOM 2130 C CA . VAL B 2 64 ? 2.56370 21.53953 27.06781 1.000 70.66063 63 VAL B CA 1
ATOM 2131 C C . VAL B 2 64 ? 1.60763 22.69131 27.35856 1.000 64.14868 63 VAL B C 1
ATOM 2132 O O . VAL B 2 64 ? 0.42126 22.62701 27.01409 1.000 63.83945 63 VAL B O 1
ATOM 2136 N N . LYS B 2 65 ? 2.12364 23.75648 27.97156 1.000 70.10627 64 LYS B N 1
ATOM 2137 C CA . LYS B 2 65 ? 1.28523 24.85972 28.42866 1.000 75.91316 64 LYS B CA 1
ATOM 2138 C C . LYS B 2 65 ? 0.43907 25.42145 27.28899 1.000 68.47401 64 LYS B C 1
ATOM 2139 O O . LYS B 2 65 ? 0.91377 25.59541 26.16325 1.000 66.16213 64 LYS B O 1
ATOM 2145 N N . GLY B 2 66 ? -0.83211 25.69001 27.58773 1.000 62.79963 65 GLY B N 1
ATOM 2146 C CA . GLY B 2 66 ? -1.76670 26.21948 26.61595 1.000 57.72547 65 GLY B CA 1
ATOM 2147 C C . GLY B 2 66 ? -2.44184 25.19768 25.72747 1.000 65.77432 65 GLY B C 1
ATOM 2148 O O . GLY B 2 66 ? -3.31959 25.57249 24.93953 1.000 60.37990 65 GLY B O 1
ATOM 2149 N N . ARG B 2 67 ? -2.07074 23.92808 25.82527 1.000 73.97001 66 ARG B N 1
ATOM 2150 C CA . ARG B 2 67 ? -2.60759 22.87659 24.97025 1.000 71.18545 66 ARG B CA 1
ATOM 2151 C C . ARG B 2 67 ? -3.29118 21.76593 25.74736 1.000 64.11798 66 ARG B C 1
ATOM 2152 O O . ARG B 2 67 ? -4.30029 21.22494 25.28372 1.000 56.03437 66 ARG B O 1
ATOM 2160 N N . PHE B 2 68 ? -2.76145 21.39913 26.90894 1.000 54.99169 67 PHE B N 1
ATOM 2161 C CA . PHE B 2 68 ? -3.35229 20.36875 27.74526 1.000 55.76942 67 PHE B CA 1
ATOM 2162 C C . PHE B 2 68 ? -4.00233 21.01596 28.96250 1.000 64.73783 67 PHE B C 1
ATOM 2163 O O . PHE B 2 68 ? -3.68383 22.14639 29.33884 1.000 63.60280 67 PHE B O 1
ATOM 2171 N N . THR B 2 69 ? -4.92352 20.27817 29.57761 1.000 75.61086 68 THR B N 1
ATOM 2172 C CA . THR B 2 69 ? -5.61800 20.73617 30.77524 1.000 63.54746 68 THR B CA 1
ATOM 2173 C C . THR B 2 69 ? -5.85349 19.56321 31.70899 1.000 58.42453 68 THR B C 1
ATOM 2174 O O . THR B 2 69 ? -6.38761 18.53798 31.28421 1.000 68.64447 68 THR B O 1
ATOM 2178 N N . ILE B 2 70 ? -5.47361 19.70556 32.97118 1.000 50.77303 69 ILE B N 1
ATOM 2179 C CA . ILE B 2 70 ? -5.88032 18.71712 33.96004 1.000 59.35680 69 ILE B CA 1
ATOM 2180 C C . ILE B 2 70 ? -7.29330 19.02981 34.42232 1.000 66.02694 69 ILE B C 1
ATOM 2181 O O . ILE B 2 70 ? -7.63575 20.18703 34.69383 1.000 69.62032 69 ILE B O 1
ATOM 2186 N N . SER B 2 71 ? -8.10738 17.98877 34.53883 1.000 52.74689 70 SER B N 1
ATOM 2187 C CA . SER B 2 71 ? -9.38860 18.05573 35.20951 1.000 49.40464 70 SER B CA 1
ATOM 2188 C C . SER B 2 71 ? -9.42222 16.97960 36.28342 1.000 70.89185 70 SER B C 1
ATOM 2189 O O . SER B 2 71 ? -8.64388 16.01994 36.26526 1.000 65.17526 70 SER B O 1
ATOM 2192 N N . ARG B 2 72 ? -10.34631 17.13933 37.22060 1.000 84.96143 71 ARG B N 1
ATOM 2193 C CA . ARG B 2 72 ? -10.42797 16.20816 38.32970 1.000 61.11440 71 ARG B CA 1
ATOM 2194 C C . ARG B 2 72 ? -11.86423 16.12599 38.81719 1.000 57.92287 71 ARG B C 1
ATOM 2195 O O . ARG B 2 72 ? -12.55828 17.14321 38.87738 1.000 78.53436 71 ARG B O 1
ATOM 2203 N N . ASP B 2 73 ? -12.31726 14.91786 39.14917 1.000 69.75352 72 ASP B N 1
ATOM 2204 C CA . ASP B 2 73 ? -13.64713 14.72861 39.72624 1.000 75.57417 72 ASP B CA 1
ATOM 2205 C C . ASP B 2 73 ? -13.49189 13.82130 40.94452 1.000 81.65613 72 ASP B C 1
ATOM 2206 O O . ASP B 2 73 ? -13.33846 12.59973 40.80373 1.000 76.30297 72 ASP B O 1
ATOM 2211 N N . ASN B 2 74 ? -13.51538 14.42737 42.13486 1.000 69.92653 73 ASN B N 1
ATOM 2212 C CA . ASN B 2 74 ? -13.39573 13.67017 43.37381 1.000 67.35295 73 ASN B CA 1
ATOM 2213 C C . ASN B 2 74 ? -14.67583 12.92829 43.71863 1.000 70.46657 73 ASN B C 1
ATOM 2214 O O . ASN B 2 74 ? -14.62513 11.93918 44.45733 1.000 83.41290 73 ASN B O 1
ATOM 2219 N N . ALA B 2 75 ? -15.81767 13.38526 43.19871 1.000 71.27258 74 ALA B N 1
ATOM 2220 C CA . ALA B 2 75 ? -17.07688 12.69513 43.45215 1.000 75.02269 74 ALA B CA 1
ATOM 2221 C C . ALA B 2 75 ? -17.10221 11.32781 42.78410 1.000 80.18568 74 ALA B C 1
ATOM 2222 O O . ALA B 2 75 ? -17.61447 10.35972 43.35678 1.000 83.67160 74 ALA B O 1
ATOM 2224 N N . LYS B 2 76 ? -16.52826 11.22232 41.58937 1.000 77.23600 75 LYS B N 1
ATOM 2225 C CA . LYS B 2 76 ? -16.56379 9.99507 40.80867 1.000 77.74886 75 LYS B CA 1
ATOM 2226 C C . LYS B 2 76 ? -15.24293 9.23615 40.83309 1.000 73.67670 75 LYS B C 1
ATOM 2227 O O . LYS B 2 76 ? -15.11867 8.21688 40.14578 1.000 77.16350 75 LYS B O 1
ATOM 2233 N N . ASN B 2 77 ? -14.25894 9.71124 41.60145 1.000 72.17209 76 ASN B N 1
ATOM 2234 C CA . ASN B 2 77 ? -12.93995 9.08476 41.69769 1.000 69.52676 76 ASN B CA 1
ATOM 2235 C C . ASN B 2 77 ? -12.27917 8.98407 40.32232 1.000 67.48642 76 ASN B C 1
ATOM 2236 O O . ASN B 2 77 ? -11.92977 7.89996 39.85301 1.000 75.20154 76 ASN B O 1
ATOM 2241 N N . SER B 2 78 ? -12.10790 10.13268 39.66999 1.000 63.08013 77 SER B N 1
ATOM 2242 C CA . SER B 2 78 ? -11.50480 10.07115 38.34763 1.000 63.81825 77 SER B CA 1
ATOM 2243 C C . SER B 2 78 ? -10.64480 11.29769 38.08068 1.000 58.99210 77 SER B C 1
ATOM 2244 O O . SER B 2 78 ? -10.90540 12.39731 38.58285 1.000 48.88381 77 SER B O 1
ATOM 2247 N N . LEU B 2 79 ? -9.60532 11.07584 37.28014 1.000 57.60823 78 LEU B N 1
ATOM 2248 C CA . LEU B 2 79 ? -8.64664 12.09880 36.88987 1.000 56.95840 78 LEU B CA 1
ATOM 2249 C C . LEU B 2 79 ? -8.66777 12.24534 35.37505 1.000 62.02448 78 LEU B C 1
ATOM 2250 O O . LEU B 2 79 ? -8.79455 11.25405 34.65722 1.000 50.85009 78 LEU B O 1
ATOM 2255 N N . TYR B 2 80 ? -8.55846 13.47379 34.87395 1.000 48.83063 79 TYR B N 1
ATOM 2256 C CA . TYR B 2 80 ? -8.69224 13.70961 33.44551 1.000 49.58963 79 TYR B CA 1
ATOM 2257 C C . TYR B 2 80 ? -7.54837 14.56394 32.93438 1.000 57.97639 79 TYR B C 1
ATOM 2258 O O . TYR B 2 80 ? -7.07555 15.46665 33.62737 1.000 61.17363 79 TYR B O 1
ATOM 2267 N N . LEU B 2 81 ? -7.11265 14.27487 31.71357 1.000 60.67834 80 LEU B N 1
ATOM 2268 C CA . LEU B 2 81 ? -6.17171 15.13467 31.00991 1.000 50.80014 80 LEU B CA 1
ATOM 2269 C C . LEU B 2 81 ? -6.69164 15.35569 29.59743 1.000 59.19172 80 LEU B C 1
ATOM 2270 O O . LEU B 2 81 ? -6.81011 14.40228 28.82208 1.000 62.35819 80 LEU B O 1
ATOM 2275 N N . GLN B 2 82 ? -7.01887 16.60298 29.27435 1.000 72.18289 81 GLN B N 1
ATOM 2276 C CA . GLN B 2 82 ? -7.53167 16.97935 27.96462 1.000 64.46979 81 GLN B CA 1
ATOM 2277 C C . GLN B 2 82 ? -6.39380 17.50063 27.09880 1.000 75.15330 81 GLN B C 1
ATOM 2278 O O . GLN B 2 82 ? -5.67995 18.42491 27.49939 1.000 78.65921 81 GLN B O 1
ATOM 2284 N N . MET B 2 83 ? -6.24585 16.92201 25.91039 1.000 62.01872 82 MET B N 1
ATOM 2285 C CA . MET B 2 83 ? -5.20210 17.26672 24.96157 1.000 52.31438 82 MET B CA 1
ATOM 2286 C C . MET B 2 83 ? -5.84106 17.92054 23.74744 1.000 63.59894 82 MET B C 1
ATOM 2287 O O . MET B 2 83 ? -6.74929 17.34724 23.13599 1.000 59.51971 82 MET B O 1
ATOM 2292 N N . ASN B 2 84 A -5.35715 19.10780 23.39540 1.000 73.55567 82 ASN B N 1
ATOM 2293 C CA . ASN B 2 84 A -5.83832 19.83875 22.23585 1.000 66.42526 82 ASN B CA 1
ATOM 2294 C C . ASN B 2 84 A -4.65229 20.24372 21.37872 1.000 61.24900 82 ASN B C 1
ATOM 2295 O O . ASN B 2 84 A -3.54557 20.45084 21.88663 1.000 65.05044 82 ASN B O 1
ATOM 2300 N N . SER B 2 85 B -4.89741 20.35218 20.07390 1.000 61.81070 82 SER B N 1
ATOM 2301 C CA . SER B 2 85 B -3.86673 20.72907 19.11142 1.000 67.57582 82 SER B CA 1
ATOM 2302 C C . SER B 2 85 B -2.65200 19.82177 19.26529 1.000 71.74442 82 SER B C 1
ATOM 2303 O O . SER B 2 85 B -1.52009 20.27301 19.45874 1.000 70.43648 82 SER B O 1
ATOM 2306 N N . LEU B 2 86 C -2.91000 18.52007 19.18405 1.000 69.80254 82 LEU B N 1
ATOM 2307 C CA . LEU B 2 86 C -1.86958 17.52475 19.38312 1.000 59.22445 82 LEU B CA 1
ATOM 2308 C C . LEU B 2 86 C -0.86303 17.55051 18.24551 1.000 59.45694 82 LEU B C 1
ATOM 2309 O O . LEU B 2 86 C -1.21864 17.73337 17.07745 1.000 59.48517 82 LEU B O 1
ATOM 2314 N N . ARG B 2 87 ? 0.40287 17.37574 18.59845 1.000 60.01645 83 ARG B N 1
ATOM 2315 C CA . ARG B 2 87 ? 1.47645 17.29109 17.62844 1.000 65.11863 83 ARG B CA 1
ATOM 2316 C C . ARG B 2 87 ? 2.09947 15.90347 17.69051 1.000 68.53326 83 ARG B C 1
ATOM 2317 O O . ARG B 2 87 ? 1.85247 15.12434 18.61574 1.000 66.52201 83 ARG B O 1
ATOM 2325 N N . ALA B 2 88 ? 2.91827 15.60037 16.68055 1.000 71.69788 84 ALA B N 1
ATOM 2326 C CA . ALA B 2 88 ? 3.59054 14.30748 16.64201 1.000 60.89426 84 ALA B CA 1
ATOM 2327 C C . ALA B 2 88 ? 4.56007 14.15860 17.80312 1.000 56.76737 84 ALA B C 1
ATOM 2328 O O . ALA B 2 88 ? 4.83270 13.03938 18.24898 1.000 53.73775 84 ALA B O 1
ATOM 2330 N N . GLU B 2 89 ? 5.08261 15.27792 18.30696 1.000 67.10943 85 GLU B N 1
ATOM 2331 C CA . GLU B 2 89 ? 5.99939 15.25390 19.43875 1.000 65.02068 85 GLU B CA 1
ATOM 2332 C C . GLU B 2 89 ? 5.36980 14.64649 20.68368 1.000 58.47625 85 GLU B C 1
ATOM 2333 O O . GLU B 2 89 ? 6.09541 14.21459 21.58655 1.000 63.65968 85 GLU B O 1
ATOM 2339 N N . ASP B 2 90 ? 4.04348 14.61521 20.75517 1.000 62.81990 86 ASP B N 1
ATOM 2340 C CA . ASP B 2 90 ? 3.32615 14.16915 21.93947 1.000 61.21370 86 ASP B CA 1
ATOM 2341 C C . ASP B 2 90 ? 3.05248 12.67061 21.94796 1.000 55.30078 86 ASP B C 1
ATOM 2342 O O . ASP B 2 90 ? 2.52967 12.16328 22.94363 1.000 64.52938 86 ASP B O 1
ATOM 2347 N N . THR B 2 91 ? 3.40221 11.95568 20.87752 1.000 62.38038 87 THR B N 1
ATOM 2348 C CA . THR B 2 91 ? 3.17804 10.51396 20.80558 1.000 54.39966 87 THR B CA 1
ATOM 2349 C C . THR B 2 91 ? 3.99558 9.79466 21.87011 1.000 50.59539 87 THR B C 1
ATOM 2350 O O . THR B 2 91 ? 5.22847 9.81892 21.83013 1.000 57.76697 87 THR B O 1
ATOM 2354 N N . ALA B 2 92 ? 3.31882 9.12588 22.80126 1.000 53.66680 88 ALA B N 1
ATOM 2355 C CA . ALA B 2 92 ? 4.01998 8.51481 23.92942 1.000 59.63869 88 ALA B CA 1
ATOM 2356 C C . ALA B 2 92 ? 3.05682 7.62899 24.71372 1.000 59.61667 88 ALA B C 1
ATOM 2357 O O . ALA B 2 92 ? 1.86018 7.55597 24.41899 1.000 59.32985 88 ALA B O 1
ATOM 2359 N N . VAL B 2 93 ? 3.59920 6.95107 25.72342 1.000 54.87899 89 VAL B N 1
ATOM 2360 C CA . VAL B 2 93 ? 2.79905 6.21498 26.69312 1.000 55.55602 89 VAL B CA 1
ATOM 2361 C C . VAL B 2 93 ? 2.55705 7.12699 27.88782 1.000 52.78774 89 VAL B C 1
ATOM 2362 O O . VAL B 2 93 ? 3.50747 7.65117 28.48060 1.000 52.46733 89 VAL B O 1
ATOM 2366 N N . TYR B 2 94 ? 1.29022 7.30418 28.25527 1.000 53.91838 90 TYR B N 1
ATOM 2367 C CA . TYR B 2 94 ? 0.89262 8.22934 29.30741 1.000 50.99853 90 TYR B CA 1
ATOM 2368 C C . TYR B 2 94 ? 0.45434 7.44278 30.53778 1.000 50.06314 90 TYR B C 1
ATOM 2369 O O . TYR B 2 94 ? -0.44519 6.59758 30.45456 1.000 55.79211 90 TYR B O 1
ATOM 2378 N N . TYR B 2 95 ? 1.09465 7.72954 31.67093 1.000 50.33271 91 TYR B N 1
ATOM 2379 C CA . TYR B 2 95 ? 0.83806 7.08615 32.95061 1.000 48.54052 91 TYR B CA 1
ATOM 2380 C C . TYR B 2 95 ? 0.09452 8.03838 33.87535 1.000 58.45366 91 TYR B C 1
ATOM 2381 O O . TYR B 2 95 ? 0.47844 9.20831 34.01897 1.000 49.52662 91 TYR B O 1
ATOM 2390 N N . CYS B 2 96 ? -0.96187 7.52504 34.49845 1.000 50.77787 92 CYS B N 1
ATOM 2391 C CA . CYS B 2 96 ? -1.65473 8.19103 35.59000 1.000 51.72385 92 CYS B CA 1
ATOM 2392 C C . CYS B 2 96 ? -0.95344 7.84581 36.89630 1.000 53.93928 92 CYS B C 1
ATOM 2393 O O . CYS B 2 96 ? -0.47713 6.72031 37.07197 1.000 48.71875 92 CYS B O 1
ATOM 2396 N N . ALA B 2 97 ? -0.84417 8.82340 37.79686 1.000 56.19373 93 ALA B N 1
ATOM 2397 C CA . ALA B 2 97 ? -0.09172 8.60049 39.02133 1.000 55.73784 93 ALA B CA 1
ATOM 2398 C C . ALA B 2 97 ? -0.71609 9.33933 40.19608 1.000 51.51504 93 ALA B C 1
ATOM 2399 O O . ALA B 2 97 ? -1.27330 10.43114 40.04861 1.000 68.44109 93 ALA B O 1
ATOM 2401 N N . ARG B 2 98 ? -0.58592 8.72882 41.37140 1.000 50.70112 94 ARG B N 1
ATOM 2402 C CA . ARG B 2 98 ? -1.03969 9.28056 42.64138 1.000 57.10302 94 ARG B CA 1
ATOM 2403 C C . ARG B 2 98 ? 0.17464 9.66886 43.47256 1.000 61.02066 94 ARG B C 1
ATOM 2404 O O . ARG B 2 98 ? 1.05315 8.83361 43.71140 1.000 55.42337 94 ARG B O 1
ATOM 2412 N N . GLU B 2 99 ? 0.22127 10.92403 43.92205 1.000 54.50441 95 GLU B N 1
ATOM 2413 C CA . GLU B 2 99 ? 1.37222 11.44959 44.64026 1.000 57.41623 95 GLU B CA 1
ATOM 2414 C C . GLU B 2 99 ? 1.07386 11.55115 46.13861 1.000 57.32141 95 GLU B C 1
ATOM 2415 O O . GLU B 2 99 ? 0.21559 10.83060 46.66577 1.000 68.94947 95 GLU B O 1
ATOM 2421 N N . GLY B 2 100 ? 1.78817 12.44252 46.82227 1.000 64.82066 96 GLY B N 1
ATOM 2422 C CA . GLY B 2 100 ? 1.62590 12.64119 48.24694 1.000 60.24442 96 GLY B CA 1
ATOM 2423 C C . GLY B 2 100 ? 0.43074 13.51870 48.57826 1.000 57.09156 96 GLY B C 1
ATOM 2424 O O . GLY B 2 100 ? -0.39264 13.86213 47.72890 1.000 53.63308 96 GLY B O 1
ATOM 2425 N N . ILE B 2 101 ? 0.35585 13.90467 49.84915 1.000 61.20420 97 ILE B N 1
ATOM 2426 C CA . ILE B 2 101 ? -0.74724 14.70226 50.37094 1.000 67.63821 97 ILE B CA 1
ATOM 2427 C C . ILE B 2 101 ? -0.29530 16.11171 50.73632 1.000 65.11032 97 ILE B C 1
ATOM 2428 O O . ILE B 2 101 ? -0.95263 17.09216 50.38666 1.000 58.85831 97 ILE B O 1
ATOM 2433 N N . LEU B 2 102 ? 0.83426 16.23337 51.42755 1.000 76.31999 98 LEU B N 1
ATOM 2434 C CA . LEU B 2 102 ? 1.28414 17.54693 51.85642 1.000 72.87685 98 LEU B CA 1
ATOM 2435 C C . LEU B 2 102 ? 1.89916 18.30749 50.68196 1.000 78.35620 98 LEU B C 1
ATOM 2436 O O . LEU B 2 102 ? 2.18756 17.74571 49.62162 1.000 78.54312 98 LEU B O 1
ATOM 2441 N N . TRP B 2 103 ? 2.11558 19.60992 50.88904 1.000 82.65614 99 TRP B N 1
ATOM 2442 C CA . TRP B 2 103 ? 2.73875 20.42450 49.85061 1.000 72.78880 99 TRP B CA 1
ATOM 2443 C C . TRP B 2 103 ? 4.19220 20.02699 49.63537 1.000 70.01084 99 TRP B C 1
ATOM 2444 O O . TRP B 2 103 ? 4.71774 20.17472 48.52770 1.000 71.39396 99 TRP B O 1
ATOM 2455 N N . PHE B 2 104 ? 4.85266 19.51653 50.66610 1.000 66.55680 100 PHE B N 1
ATOM 2456 C CA . PHE B 2 104 ? 6.19507 18.96372 50.52676 1.000 66.32149 100 PHE B CA 1
ATOM 2457 C C . PHE B 2 104 ? 6.02658 17.44994 50.49258 1.000 77.21177 100 PHE B C 1
ATOM 2458 O O . PHE B 2 104 ? 5.75770 16.81981 51.51745 1.000 71.13805 100 PHE B O 1
ATOM 2466 N N . GLY B 2 105 A 6.15478 16.88199 49.29221 1.000 78.95712 100 GLY B N 1
ATOM 2467 C CA . GLY B 2 105 A 5.80870 15.49924 49.02941 1.000 59.84737 100 GLY B CA 1
ATOM 2468 C C . GLY B 2 105 A 6.27041 14.54073 50.10075 1.000 63.78951 100 GLY B C 1
ATOM 2469 O O . GLY B 2 105 A 7.40132 14.63146 50.58447 1.000 73.81151 100 GLY B O 1
ATOM 2470 N N . ASP B 2 106 B 5.40245 13.63681 50.47969 1.000 79.02461 100 ASP B N 1
ATOM 2471 C CA . ASP B 2 106 B 5.63967 12.72285 51.58689 1.000 65.37607 100 ASP B CA 1
ATOM 2472 C C . ASP B 2 106 B 5.46432 11.26765 51.19518 1.000 63.36047 100 ASP B C 1
ATOM 2473 O O . ASP B 2 106 B 6.24826 10.42219 51.63247 1.000 75.21147 100 ASP B O 1
ATOM 2478 N N . LEU B 2 107 C 4.45995 10.95636 50.38095 1.000 62.98518 100 LEU B N 1
ATOM 2479 C CA . LEU B 2 107 C 4.16888 9.60296 49.94107 1.000 73.94445 100 LEU B CA 1
ATOM 2480 C C . LEU B 2 107 C 4.82772 9.31374 48.59628 1.000 69.29963 100 LEU B C 1
ATOM 2481 O O . LEU B 2 107 C 4.82827 10.17211 47.70734 1.000 71.74465 100 LEU B O 1
ATOM 2486 N N . PRO B 2 108 D 5.39552 8.12106 48.43816 1.000 62.54236 100 PRO B N 1
ATOM 2487 C CA . PRO B 2 108 D 5.95837 7.73272 47.14041 1.000 50.97554 100 PRO B CA 1
ATOM 2488 C C . PRO B 2 108 D 4.88554 7.59924 46.06925 1.000 52.51056 100 PRO B C 1
ATOM 2489 O O . PRO B 2 108 D 3.72043 7.30940 46.35059 1.000 60.78598 100 PRO B O 1
ATOM 2493 N N . THR B 2 109 ? 5.30202 7.79983 44.82322 1.000 59.07642 101 THR B N 1
ATOM 2494 C CA . THR B 2 109 ? 4.37668 7.72929 43.69990 1.000 49.26122 101 THR B CA 1
ATOM 2495 C C . THR B 2 109 ? 3.87769 6.30613 43.49203 1.000 52.11193 101 THR B C 1
ATOM 2496 O O . THR B 2 109 ? 4.65130 5.34622 43.53776 1.000 65.27644 101 THR B O 1
ATOM 2500 N N . PHE B 2 110 ? 2.57471 6.17569 43.27506 1.000 50.05767 102 PHE B N 1
ATOM 2501 C CA . PHE B 2 110 ? 1.95562 4.92061 42.87236 1.000 44.29606 102 PHE B CA 1
ATOM 2502 C C . PHE B 2 110 ? 1.60255 5.03943 41.39586 1.000 44.06527 102 PHE B C 1
ATOM 2503 O O . PHE B 2 110 ? 0.89150 5.96786 41.00030 1.000 54.96352 102 PHE B O 1
ATOM 2511 N N . TRP B 2 111 ? 2.09336 4.10876 40.58713 1.000 46.17279 103 TRP B N 1
ATOM 2512 C CA . TRP B 2 111 ? 2.00655 4.21802 39.13760 1.000 49.21712 103 TRP B CA 1
ATOM 2513 C C . TRP B 2 111 ? 0.84244 3.41831 38.57412 1.000 57.22089 103 TRP B C 1
ATOM 2514 O O . TRP B 2 111 ? 0.61993 2.26534 38.95601 1.000 56.98986 103 TRP B O 1
ATOM 2525 N N . GLY B 2 112 ? 0.12315 4.03003 37.63885 1.000 51.39948 104 GLY B N 1
ATOM 2526 C CA . GLY B 2 112 ? -0.81563 3.29404 36.82677 1.000 53.19706 104 GLY B CA 1
ATOM 2527 C C . GLY B 2 112 ? -0.06630 2.41004 35.84684 1.000 64.49376 104 GLY B C 1
ATOM 2528 O O . GLY B 2 112 ? 1.15461 2.25466 35.89929 1.000 59.70185 104 GLY B O 1
ATOM 2529 N N . GLN B 2 113 ? -0.82071 1.82657 34.91999 1.000 72.52801 105 GLN B N 1
ATOM 2530 C CA . GLN B 2 113 ? -0.19365 0.97047 33.92289 1.000 62.74132 105 GLN B CA 1
ATOM 2531 C C . GLN B 2 113 ? 0.11159 1.69135 32.61801 1.000 60.85328 105 GLN B C 1
ATOM 2532 O O . GLN B 2 113 ? 1.01150 1.26479 31.88728 1.000 81.59977 105 GLN B O 1
ATOM 2538 N N . GLY B 2 114 ? -0.61259 2.76265 32.30364 1.000 68.27918 106 GLY B N 1
ATOM 2539 C CA . GLY B 2 114 ? -0.30925 3.58623 31.14600 1.000 56.56298 106 GLY B CA 1
ATOM 2540 C C . GLY B 2 114 ? -1.02231 3.19881 29.86846 1.000 55.50958 106 GLY B C 1
ATOM 2541 O O . GLY B 2 114 ? -1.22059 2.01152 29.59859 1.000 77.41533 106 GLY B O 1
ATOM 2542 N N . THR B 2 115 ? -1.41136 4.18997 29.07205 1.000 57.72703 107 THR B N 1
ATOM 2543 C CA . THR B 2 115 ? -2.06223 3.95592 27.79151 1.000 59.07619 107 THR B CA 1
ATOM 2544 C C . THR B 2 115 ? -1.24891 4.62122 26.68851 1.000 55.62667 107 THR B C 1
ATOM 2545 O O . THR B 2 115 ? -0.60103 5.64650 26.90785 1.000 46.76937 107 THR B O 1
ATOM 2549 N N . LEU B 2 116 ? -1.28226 4.03761 25.49625 1.000 54.85843 108 LEU B N 1
ATOM 2550 C CA . LEU B 2 116 ? -0.49226 4.55551 24.38959 1.000 52.72033 108 LEU B CA 1
ATOM 2551 C C . LEU B 2 116 ? -1.28659 5.56773 23.57726 1.000 54.81979 108 LEU B C 1
ATOM 2552 O O . LEU B 2 116 ? -2.46536 5.35667 23.27209 1.000 59.67902 108 LEU B O 1
ATOM 2557 N N . VAL B 2 117 ? -0.62129 6.66017 23.21067 1.000 55.12591 109 VAL B N 1
ATOM 2558 C CA . VAL B 2 117 ? -1.19450 7.70830 22.38236 1.000 58.79406 109 VAL B CA 1
ATOM 2559 C C . VAL B 2 117 ? -0.27518 7.89310 21.18562 1.000 63.01558 109 VAL B C 1
ATOM 2560 O O . VAL B 2 117 ? 0.93154 8.11895 21.34708 1.000 53.60521 109 VAL B O 1
ATOM 2564 N N . THR B 2 118 ? -0.85041 7.80161 19.99168 1.000 65.09193 110 THR B N 1
ATOM 2565 C CA . THR B 2 118 ? -0.11926 7.91898 18.73932 1.000 50.10985 110 THR B CA 1
ATOM 2566 C C . THR B 2 118 ? -0.71684 9.07048 17.94830 1.000 69.09845 110 THR B C 1
ATOM 2567 O O . THR B 2 118 ? -1.90340 9.03919 17.60127 1.000 69.24321 110 THR B O 1
ATOM 2571 N N . VAL B 2 119 ? 0.10539 10.07285 17.65639 1.000 67.80354 111 VAL B N 1
ATOM 2572 C CA . VAL B 2 119 ? -0.30439 11.23294 16.88027 1.000 50.74481 111 VAL B CA 1
ATOM 2573 C C . VAL B 2 119 ? 0.31400 11.07368 15.49970 1.000 48.50247 111 VAL B C 1
ATOM 2574 O O . VAL B 2 119 ? 1.51232 11.30608 15.31547 1.000 54.10630 111 VAL B O 1
ATOM 2578 N N . SER B 2 120 ? -0.50258 10.69205 14.52159 1.000 51.00320 112 SER B N 1
ATOM 2579 C CA . SER B 2 120 ? -0.00568 10.40606 13.18419 1.000 54.02148 112 SER B CA 1
ATOM 2580 C C . SER B 2 120 ? -1.11317 10.63499 12.17004 1.000 56.22781 112 SER B C 1
ATOM 2581 O O . SER B 2 120 ? -2.27861 10.33312 12.43454 1.000 67.90820 112 SER B O 1
ATOM 2584 N N . SER B 2 121 ? -0.74067 11.17761 11.01016 1.000 60.99977 113 SER B N 1
ATOM 2585 C CA . SER B 2 121 ? -1.69556 11.33152 9.92081 1.000 59.63295 113 SER B CA 1
ATOM 2586 C C . SER B 2 121 ? -2.11051 9.99886 9.31596 1.000 62.19925 113 SER B C 1
ATOM 2587 O O . SER B 2 121 ? -3.09264 9.96015 8.56786 1.000 67.94361 113 SER B O 1
ATOM 2590 N N . ALA B 2 122 ? -1.39030 8.91839 9.61060 1.000 71.91215 114 ALA B N 1
ATOM 2591 C CA . ALA B 2 122 ? -1.74175 7.60573 9.08964 1.000 71.76136 114 ALA B CA 1
ATOM 2592 C C . ALA B 2 122 ? -3.05770 7.12251 9.69469 1.000 73.77348 114 ALA B C 1
ATOM 2593 O O . ALA B 2 122 ? -3.59079 7.70066 10.64603 1.000 73.11473 114 ALA B O 1
ATOM 2595 N N . SER B 2 123 ? -3.57609 6.03326 9.13728 1.000 67.53303 115 SER B N 1
ATOM 2596 C CA . SER B 2 123 ? -4.84962 5.47884 9.56218 1.000 76.63078 115 SER B CA 1
ATOM 2597 C C . SER B 2 123 ? -4.64268 4.08013 10.12273 1.000 85.74699 115 SER B C 1
ATOM 2598 O O . SER B 2 123 ? -3.60418 3.44530 9.90944 1.000 76.52282 115 SER B O 1
ATOM 2601 N N . THR B 2 124 ? -5.65842 3.60631 10.83953 1.000 76.03146 116 THR B N 1
ATOM 2602 C CA . THR B 2 124 ? -5.59320 2.29043 11.45739 1.000 68.70261 116 THR B CA 1
ATOM 2603 C C . THR B 2 124 ? -5.62210 1.21967 10.37542 1.000 65.04401 116 THR B C 1
ATOM 2604 O O . THR B 2 124 ? -6.52283 1.20548 9.53077 1.000 74.62534 116 THR B O 1
ATOM 2608 N N . LYS B 2 125 ? -4.62323 0.33673 10.38214 1.000 64.39325 117 LYS B N 1
ATOM 2609 C CA . LYS B 2 125 ? -4.51725 -0.71914 9.38221 1.000 60.89744 117 LYS B CA 1
ATOM 2610 C C . LYS B 2 125 ? -4.17311 -2.04427 10.04232 1.000 56.13032 117 LYS B C 1
ATOM 2611 O O . LYS B 2 125 ? -3.26581 -2.11004 10.87673 1.000 60.29997 117 LYS B O 1
ATOM 2617 N N . GLY B 2 126 ? -4.89688 -3.09417 9.66007 1.000 50.22178 118 GLY B N 1
ATOM 2618 C CA . GLY B 2 126 ? -4.62458 -4.43201 10.12663 1.000 50.85093 118 GLY B CA 1
ATOM 2619 C C . GLY B 2 126 ? -3.37760 -5.03385 9.51162 1.000 61.40312 118 GLY B C 1
ATOM 2620 O O . GLY B 2 126 ? -3.03040 -4.77429 8.35466 1.000 63.09349 118 GLY B O 1
ATOM 2621 N N . PRO B 2 127 ? -2.67853 -5.85391 10.28788 1.000 67.33895 119 PRO B N 1
ATOM 2622 C CA . PRO B 2 127 ? -1.43696 -6.46720 9.80909 1.000 65.11825 119 PRO B CA 1
ATOM 2623 C C . PRO B 2 127 ? -1.67793 -7.61310 8.83721 1.000 55.44279 119 PRO B C 1
ATOM 2624 O O . PRO B 2 127 ? -2.74809 -8.22167 8.79428 1.000 51.53393 119 PRO B O 1
ATOM 2628 N N . SER B 2 128 ? -0.64709 -7.89284 8.04197 1.000 62.70492 120 SER B N 1
ATOM 2629 C CA . SER B 2 128 ? -0.59401 -9.08383 7.20260 1.000 61.55931 120 SER B CA 1
ATOM 2630 C C . SER B 2 128 ? 0.42235 -10.05688 7.78451 1.000 62.56877 120 SER B C 1
ATOM 2631 O O . SER B 2 128 ? 1.54966 -9.66494 8.10642 1.000 63.08258 120 SER B O 1
ATOM 2634 N N . VAL B 2 129 ? 0.02198 -11.31853 7.91962 1.000 65.15651 121 VAL B N 1
ATOM 2635 C CA . VAL B 2 129 ? 0.82885 -12.34243 8.57584 1.000 60.74635 121 VAL B CA 1
ATOM 2636 C C . VAL B 2 129 ? 1.33052 -13.32165 7.52577 1.000 64.26783 121 VAL B C 1
ATOM 2637 O O . VAL B 2 129 ? 0.53477 -13.95842 6.82469 1.000 62.57820 121 VAL B O 1
ATOM 2641 N N . PHE B 2 130 ? 2.64875 -13.45653 7.43726 1.000 64.65985 122 PHE B N 1
ATOM 2642 C CA . PHE B 2 130 ? 3.30175 -14.35192 6.50825 1.000 60.99055 122 PHE B CA 1
ATOM 2643 C C . PHE B 2 130 ? 4.17965 -15.33418 7.27227 1.000 75.92328 122 PHE B C 1
ATOM 2644 O O . PHE B 2 130 ? 4.64721 -15.03031 8.37188 1.000 63.84391 122 PHE B O 1
ATOM 2652 N N . PRO B 2 131 ? 4.38825 -16.53521 6.74051 1.000 73.28356 123 PRO B N 1
ATOM 2653 C CA . PRO B 2 131 ? 5.23068 -17.50373 7.44420 1.000 53.84435 123 PRO B CA 1
ATOM 2654 C C . PRO B 2 131 ? 6.69361 -17.38628 7.04853 1.000 57.34217 123 PRO B C 1
ATOM 2655 O O . PRO B 2 131 ? 7.04080 -17.23990 5.87452 1.000 64.05349 123 PRO B O 1
ATOM 2659 N N . LEU B 2 132 ? 7.56454 -17.43039 8.05803 1.000 57.65739 124 LEU B N 1
ATOM 2660 C CA . LEU B 2 132 ? 8.99861 -17.63027 7.85884 1.000 62.08854 124 LEU B CA 1
ATOM 2661 C C . LEU B 2 132 ? 9.22499 -19.12901 7.97490 1.000 66.39456 124 LEU B C 1
ATOM 2662 O O . LEU B 2 132 ? 9.40328 -19.67127 9.07046 1.000 64.90025 124 LEU B O 1
ATOM 2667 N N . ALA B 2 133 ? 9.21038 -19.79354 6.82235 1.000 69.71663 125 ALA B N 1
ATOM 2668 C CA . ALA B 2 133 ? 9.10166 -21.24079 6.78249 1.000 58.34188 125 ALA B CA 1
ATOM 2669 C C . ALA B 2 133 ? 10.40076 -21.89868 7.23577 1.000 59.66954 125 ALA B C 1
ATOM 2670 O O . ALA B 2 133 ? 11.48813 -21.47368 6.83365 1.000 61.64355 125 ALA B O 1
ATOM 2672 N N . PRO B 2 134 ? 10.31854 -22.92906 8.07282 1.000 70.41306 126 PRO B N 1
ATOM 2673 C CA . PRO B 2 134 ? 11.51791 -23.69476 8.42246 1.000 65.67971 126 PRO B CA 1
ATOM 2674 C C . PRO B 2 134 ? 12.02020 -24.45957 7.21502 1.000 62.48905 126 PRO B C 1
ATOM 2675 O O . PRO B 2 134 ? 11.24294 -24.91284 6.37193 1.000 63.25163 126 PRO B O 1
ATOM 2679 N N . SER B 2 135 ? 13.33672 -24.57725 7.12208 1.000 68.71123 127 SER B N 1
ATOM 2680 C CA . SER B 2 135 ? 13.94718 -25.28579 6.00840 1.000 65.37118 127 SER B CA 1
ATOM 2681 C C . SER B 2 135 ? 15.35431 -25.71087 6.40837 1.000 72.21470 127 SER B C 1
ATOM 2682 O O . SER B 2 135 ? 15.75911 -25.57382 7.56820 1.000 57.63904 127 SER B O 1
ATOM 2685 N N . SER B 2 136 ? 16.09514 -26.25168 5.43630 1.000 88.46774 128 SER B N 1
ATOM 2686 C CA . SER B 2 136 ? 17.50222 -26.55980 5.65610 1.000 71.66527 128 SER B CA 1
ATOM 2687 C C . SER B 2 136 ? 18.28666 -25.30325 5.98641 1.000 79.08458 128 SER B C 1
ATOM 2688 O O . SER B 2 136 ? 19.25099 -25.35639 6.75904 1.000 70.99317 128 SER B O 1
ATOM 2691 N N . LYS B 2 137 ? 17.88655 -24.16605 5.40684 1.000 86.49869 129 LYS B N 1
ATOM 2692 C CA . LYS B 2 137 ? 18.62373 -22.92656 5.60654 1.000 67.55960 129 LYS B CA 1
ATOM 2693 C C . LYS B 2 137 ? 18.45721 -22.41792 7.02888 1.000 66.93317 129 LYS B C 1
ATOM 2694 O O . LYS B 2 137 ? 19.38790 -21.83083 7.59257 1.000 75.46329 129 LYS B O 1
ATOM 2700 N N . SER B 2 138 ? 17.28845 -22.64775 7.62918 1.000 61.66475 130 SER B N 1
ATOM 2701 C CA . SER B 2 138 ? 16.99280 -22.18812 8.97982 1.000 65.25303 130 SER B CA 1
ATOM 2702 C C . SER B 2 138 ? 17.04985 -23.31502 10.00694 1.000 65.71240 130 SER B C 1
ATOM 2703 O O . SER B 2 138 ? 16.29523 -23.30497 10.98625 1.000 75.93577 130 SER B O 1
ATOM 2706 N N . THR B 2 139 ? 17.94715 -24.28216 9.81456 1.000 70.92570 131 THR B N 1
ATOM 2707 C CA . THR B 2 139 ? 18.11833 -25.38139 10.75476 1.000 69.78537 131 THR B CA 1
ATOM 2708 C C . THR B 2 139 ? 19.59795 -25.72764 10.86440 1.000 66.23409 131 THR B C 1
ATOM 2709 O O . THR B 2 139 ? 20.36839 -25.52875 9.92099 1.000 60.86695 131 THR B O 1
ATOM 2713 N N . SER B 2 140 ? 19.99008 -26.25508 12.02543 1.000 70.69397 132 SER B N 1
ATOM 2714 C CA . SER B 2 140 ? 21.38312 -26.62402 12.25156 1.000 79.70473 132 SER B CA 1
ATOM 2715 C C . SER B 2 140 ? 21.49529 -27.52823 13.46929 1.000 89.85770 132 SER B C 1
ATOM 2716 O O . SER B 2 140 ? 21.03966 -27.16268 14.55862 1.000 69.60555 132 SER B O 1
ATOM 2719 N N . GLY B 2 141 ? 22.09756 -28.70234 13.27390 1.000 84.75771 133 GLY B N 1
ATOM 2720 C CA . GLY B 2 141 ? 22.48266 -29.58964 14.35922 1.000 92.79443 133 GLY B CA 1
ATOM 2721 C C . GLY B 2 141 ? 21.39476 -29.95016 15.34925 1.000 99.77409 133 GLY B C 1
ATOM 2722 O O . GLY B 2 141 ? 21.59137 -29.84877 16.56374 1.000 98.71581 133 GLY B O 1
ATOM 2723 N N . GLY B 2 142 ? 20.24486 -30.38274 14.84430 1.000 78.32736 134 GLY B N 1
ATOM 2724 C CA . GLY B 2 142 ? 19.14140 -30.77347 15.69183 1.000 81.41220 134 GLY B CA 1
ATOM 2725 C C . GLY B 2 142 ? 18.22848 -29.64320 16.11145 1.000 84.67208 134 GLY B C 1
ATOM 2726 O O . GLY B 2 142 ? 17.23009 -29.89861 16.79777 1.000 76.53869 134 GLY B O 1
ATOM 2727 N N . THR B 2 143 ? 18.52394 -28.40972 15.70651 1.000 82.81950 135 THR B N 1
ATOM 2728 C CA . THR B 2 143 ? 17.71297 -27.24484 16.03208 1.000 73.48581 135 THR B CA 1
ATOM 2729 C C . THR B 2 143 ? 17.30304 -26.54301 14.74664 1.000 72.39084 135 THR B C 1
ATOM 2730 O O . THR B 2 143 ? 18.13416 -26.33012 13.85869 1.000 78.44195 135 THR B O 1
ATOM 2734 N N . ALA B 2 144 ? 16.02524 -26.19362 14.64972 1.000 64.64750 136 ALA B N 1
ATOM 2735 C CA . ALA B 2 144 ? 15.48130 -25.45928 13.52193 1.000 67.46067 136 ALA B CA 1
ATOM 2736 C C . ALA B 2 144 ? 14.79316 -24.21058 14.04416 1.000 69.76991 136 ALA B C 1
ATOM 2737 O O . ALA B 2 144 ? 14.32384 -24.17406 15.18390 1.000 70.91135 136 ALA B O 1
ATOM 2739 N N . ALA B 2 145 ? 14.76868 -23.17569 13.21465 1.000 69.39288 137 ALA B N 1
ATOM 2740 C CA . ALA B 2 145 ? 14.08173 -21.93478 13.53044 1.000 59.23774 137 ALA B CA 1
ATOM 2741 C C . ALA B 2 145 ? 12.92674 -21.74222 12.55850 1.000 65.89373 137 ALA B C 1
ATOM 2742 O O . ALA B 2 145 ? 13.05583 -22.03162 11.36338 1.000 65.60730 137 ALA B O 1
ATOM 2744 N N . LEU B 2 146 ? 11.79547 -21.26387 13.07487 1.000 62.12242 138 LEU B N 1
ATOM 2745 C CA . LEU B 2 146 ? 10.65264 -20.93819 12.23184 1.000 58.83530 138 LEU B CA 1
ATOM 2746 C C . LEU B 2 146 ? 9.99466 -19.68070 12.77730 1.000 63.61434 138 LEU B C 1
ATOM 2747 O O . LEU B 2 146 ? 10.25982 -19.27180 13.90751 1.000 58.48875 138 LEU B O 1
ATOM 2752 N N . GLY B 2 147 ? 9.14891 -19.04622 11.97394 1.000 57.18498 139 GLY B N 1
ATOM 2753 C CA . GLY B 2 147 ? 8.64633 -17.77534 12.44938 1.000 61.67438 139 GLY B CA 1
ATOM 2754 C C . GLY B 2 147 ? 7.46741 -17.23655 11.67099 1.000 67.55694 139 GLY B C 1
ATOM 2755 O O . GLY B 2 147 ? 6.91040 -17.89477 10.79220 1.000 66.88018 139 GLY B O 1
ATOM 2756 N N . CYS B 2 148 ? 7.11117 -16.00008 12.01926 1.000 69.02355 140 CYS B N 1
ATOM 2757 C CA . CYS B 2 148 ? 5.94120 -15.30572 11.49697 1.000 62.18769 140 CYS B CA 1
ATOM 2758 C C . CYS B 2 148 ? 6.29076 -13.83457 11.34662 1.000 61.51156 140 CYS B C 1
ATOM 2759 O O . CYS B 2 148 ? 6.73797 -13.19893 12.30743 1.000 68.33454 140 CYS B O 1
ATOM 2762 N N . LEU B 2 149 ? 6.11553 -13.31321 10.13460 1.000 61.01705 141 LEU B N 1
ATOM 2763 C CA . LEU B 2 149 ? 6.35765 -11.91301 9.81797 1.000 67.42991 141 LEU B CA 1
ATOM 2764 C C . LEU B 2 149 ? 5.02429 -11.18098 9.77354 1.000 65.91515 141 LEU B C 1
ATOM 2765 O O . LEU B 2 149 ? 4.15938 -11.50553 8.95467 1.000 70.23842 141 LEU B O 1
ATOM 2770 N N . VAL B 2 150 ? 4.86245 -10.20657 10.65937 1.000 64.65797 142 VAL B N 1
ATOM 2771 C CA . VAL B 2 150 ? 3.64700 -9.41756 10.79356 1.000 68.39327 142 VAL B CA 1
ATOM 2772 C C . VAL B 2 150 ? 3.97406 -8.03080 10.25516 1.000 66.89359 142 VAL B C 1
ATOM 2773 O O . VAL B 2 150 ? 4.69139 -7.26361 10.90364 1.000 67.53586 142 VAL B O 1
ATOM 2777 N N . LYS B 2 151 ? 3.44366 -7.68679 9.08546 1.000 65.53066 143 LYS B N 1
ATOM 2778 C CA . LYS B 2 151 ? 3.89670 -6.50566 8.36376 1.000 65.35063 143 LYS B CA 1
ATOM 2779 C C . LYS B 2 151 ? 2.73376 -5.57454 8.04608 1.000 72.00342 143 LYS B C 1
ATOM 2780 O O . LYS B 2 151 ? 1.58473 -6.01309 7.91930 1.000 64.65566 143 LYS B O 1
ATOM 2786 N N . ASP B 2 152 ? 3.04874 -4.27693 7.93440 1.000 72.70933 144 ASP B N 1
ATOM 2787 C CA . ASP B 2 152 ? 2.13178 -3.27063 7.39961 1.000 61.15537 144 ASP B CA 1
ATOM 2788 C C . ASP B 2 152 ? 0.89123 -3.11711 8.28270 1.000 66.22801 144 ASP B C 1
ATOM 2789 O O . ASP B 2 152 ? -0.24704 -3.26453 7.83366 1.000 72.87711 144 ASP B O 1
ATOM 2794 N N . TYR B 2 153 ? 1.13011 -2.80384 9.55612 1.000 61.14442 145 TYR B N 1
ATOM 2795 C CA . TYR B 2 153 ? 0.05243 -2.51103 10.48850 1.000 59.73105 145 TYR B CA 1
ATOM 2796 C C . TYR B 2 153 ? 0.29644 -1.17440 11.17627 1.000 70.58344 145 TYR B C 1
ATOM 2797 O O . TYR B 2 153 ? 1.42557 -0.68169 11.24556 1.000 71.76541 145 TYR B O 1
ATOM 2806 N N . PHE B 2 154 ? -0.79096 -0.59412 11.69857 1.000 66.04650 146 PHE B N 1
ATOM 2807 C CA . PHE B 2 154 ? -0.73306 0.69306 12.37533 1.000 58.67164 146 PHE B CA 1
ATOM 2808 C C . PHE B 2 154 ? -2.01141 0.87733 13.16997 1.000 56.39068 146 PHE B C 1
ATOM 2809 O O . PHE B 2 154 ? -3.09302 0.58884 12.64147 1.000 53.29457 146 PHE B O 1
ATOM 2817 N N . PRO B 2 155 ? -1.94227 1.35966 14.41959 1.000 55.23223 147 PRO B N 1
ATOM 2818 C CA . PRO B 2 155 ? -0.72046 1.68721 15.15491 1.000 61.75054 147 PRO B CA 1
ATOM 2819 C C . PRO B 2 155 ? -0.26199 0.55556 16.06306 1.000 55.32086 147 PRO B C 1
ATOM 2820 O O . PRO B 2 155 ? -0.91925 -0.47982 16.11151 1.000 72.06412 147 PRO B O 1
ATOM 2824 N N . GLU B 2 156 ? 0.84898 0.74711 16.77050 1.000 54.05165 148 GLU B N 1
ATOM 2825 C CA . GLU B 2 156 ? 1.29456 -0.25640 17.71685 1.000 55.96912 148 GLU B CA 1
ATOM 2826 C C . GLU B 2 156 ? 0.29715 -0.31902 18.87200 1.000 55.33124 148 GLU B C 1
ATOM 2827 O O . GLU B 2 156 ? -0.42115 0.65006 19.12600 1.000 60.07172 148 GLU B O 1
ATOM 2833 N N . PRO B 2 157 ? 0.23301 -1.44998 19.60248 1.000 59.63621 149 PRO B N 1
ATOM 2834 C CA . PRO B 2 157 ? 0.98467 -2.69969 19.48743 1.000 76.59834 149 PRO B CA 1
ATOM 2835 C C . PRO B 2 157 ? 0.18558 -3.88126 18.95390 1.000 73.98034 149 PRO B C 1
ATOM 2836 O O . PRO B 2 157 ? -1.03677 -3.81041 18.81888 1.000 65.80685 149 PRO B O 1
ATOM 2840 N N . VAL B 2 158 ? 0.90458 -4.95401 18.62805 1.000 65.97554 150 VAL B N 1
ATOM 2841 C CA . VAL B 2 158 ? 0.32097 -6.26065 18.36876 1.000 61.29130 150 VAL B CA 1
ATOM 2842 C C . VAL B 2 158 ? 0.85784 -7.21765 19.42126 1.000 67.31178 150 VAL B C 1
ATOM 2843 O O . VAL B 2 158 ? 1.93598 -7.01281 19.98443 1.000 66.58080 150 VAL B O 1
ATOM 2847 N N . THR B 2 159 ? 0.09044 -8.26798 19.69852 1.000 75.68374 151 THR B N 1
ATOM 2848 C CA . THR B 2 159 ? 0.55258 -9.33061 20.58473 1.000 63.39285 151 THR B CA 1
ATOM 2849 C C . THR B 2 159 ? 0.64666 -10.61688 19.78234 1.000 66.85445 151 THR B C 1
ATOM 2850 O O . THR B 2 159 ? -0.26535 -10.94149 19.01452 1.000 76.63705 151 THR B O 1
ATOM 2854 N N . VAL B 2 160 ? 1.76106 -11.32630 19.94023 1.000 60.29910 152 VAL B N 1
ATOM 2855 C CA . VAL B 2 160 ? 2.02604 -12.56552 19.22040 1.000 59.47153 152 VAL B CA 1
ATOM 2856 C C . VAL B 2 160 ? 2.34097 -13.66369 20.22432 1.000 62.33509 152 VAL B C 1
ATOM 2857 O O . VAL B 2 160 ? 3.22856 -13.50363 21.07008 1.000 64.12011 152 VAL B O 1
ATOM 2861 N N . SER B 2 161 ? 1.60848 -14.76836 20.13033 1.000 61.35020 153 SER B N 1
ATOM 2862 C CA . SER B 2 161 ? 1.85850 -15.98279 20.88582 1.000 74.07957 153 SER B CA 1
ATOM 2863 C C . SER B 2 161 ? 2.05674 -17.13290 19.90907 1.000 78.81617 153 SER B C 1
ATOM 2864 O O . SER B 2 161 ? 1.78623 -17.01771 18.71038 1.000 73.39209 153 SER B O 1
ATOM 2867 N N . TRP B 2 162 ? 2.51261 -18.26388 20.43502 1.000 72.03844 154 TRP B N 1
ATOM 2868 C CA . TRP B 2 162 ? 2.81058 -19.42846 19.61685 1.000 61.74704 154 TRP B CA 1
ATOM 2869 C C . TRP B 2 162 ? 2.03210 -20.62799 20.12565 1.000 70.47696 154 TRP B C 1
ATOM 2870 O O . TRP B 2 162 ? 2.12332 -20.97846 21.30730 1.000 69.06890 154 TRP B O 1
ATOM 2881 N N . ASN B 2 163 ? 1.26684 -21.24536 19.22259 1.000 77.84060 155 ASN B N 1
ATOM 2882 C CA . ASN B 2 163 ? 0.46592 -22.42784 19.52998 1.000 82.98409 155 ASN B CA 1
ATOM 2883 C C . ASN B 2 163 ? -0.50175 -22.14602 20.67584 1.000 73.25830 155 ASN B C 1
ATOM 2884 O O . ASN B 2 163 ? -0.66853 -22.95740 21.58897 1.000 71.70028 155 ASN B O 1
ATOM 2889 N N . SER B 2 164 ? -1.13009 -20.96974 20.62440 1.000 72.46682 156 SER B N 1
ATOM 2890 C CA . SER B 2 164 ? -2.10958 -20.53656 21.62066 1.000 67.34453 156 SER B CA 1
ATOM 2891 C C . SER B 2 164 ? -1.53119 -20.57025 23.03447 1.000 62.01176 156 SER B C 1
ATOM 2892 O O . SER B 2 164 ? -2.18955 -20.99077 23.98661 1.000 61.19762 156 SER B O 1
ATOM 2895 N N . GLY B 2 165 ? -0.28377 -20.12330 23.16837 1.000 62.90271 157 GLY B N 1
ATOM 2896 C CA . GLY B 2 165 ? 0.34920 -19.94159 24.45568 1.000 62.88357 157 GLY B CA 1
ATOM 2897 C C . GLY B 2 165 ? 1.09459 -21.14283 24.99156 1.000 72.54253 157 GLY B C 1
ATOM 2898 O O . GLY B 2 165 ? 1.87633 -20.99093 25.93939 1.000 92.69763 157 GLY B O 1
ATOM 2899 N N . ALA B 2 166 ? 0.89315 -22.32815 24.41302 1.000 74.14192 158 ALA B N 1
ATOM 2900 C CA . ALA B 2 166 ? 1.54544 -23.52332 24.93786 1.000 76.55488 158 ALA B CA 1
ATOM 2901 C C . ALA B 2 166 ? 3.04966 -23.47666 24.71005 1.000 100.33648 158 ALA B C 1
ATOM 2902 O O . ALA B 2 166 ? 3.82949 -23.90915 25.56737 1.000 114.09981 158 ALA B O 1
ATOM 2904 N N . LEU B 2 167 ? 3.47562 -22.94754 23.56792 1.000 103.57631 159 LEU B N 1
ATOM 2905 C CA . LEU B 2 167 ? 4.88799 -22.89356 23.21632 1.000 93.11022 159 LEU B CA 1
ATOM 2906 C C . LEU B 2 167 ? 5.46821 -21.60159 23.77975 1.000 95.53801 159 LEU B C 1
ATOM 2907 O O . LEU B 2 167 ? 5.12428 -20.50364 23.32786 1.000 96.58788 159 LEU B O 1
ATOM 2912 N N . THR B 2 168 ? 6.34187 -21.73746 24.77802 1.000 103.49651 160 THR B N 1
ATOM 2913 C CA . THR B 2 168 ? 7.01475 -20.60243 25.39200 1.000 98.49139 160 THR B CA 1
ATOM 2914 C C . THR B 2 168 ? 8.53160 -20.71914 25.39771 1.000 94.42227 160 THR B C 1
ATOM 2915 O O . THR B 2 168 ? 9.20357 -19.75337 25.77629 1.000 87.64273 160 THR B O 1
ATOM 2919 N N . SER B 2 169 ? 9.08909 -21.85560 24.99290 1.000 93.88268 161 SER B N 1
ATOM 2920 C CA . SER B 2 169 ? 10.52184 -22.09448 25.07675 1.000 91.39597 161 SER B CA 1
ATOM 2921 C C . SER B 2 169 ? 11.21014 -21.60272 23.81122 1.000 86.96325 161 SER B C 1
ATOM 2922 O O . SER B 2 169 ? 10.78710 -21.93585 22.69909 1.000 94.71790 161 SER B O 1
ATOM 2925 N N . GLY B 2 170 ? 12.26856 -20.81328 23.98428 1.000 70.87757 162 GLY B N 1
ATOM 2926 C CA . GLY B 2 170 ? 13.03224 -20.34793 22.83944 1.000 81.23969 162 GLY B CA 1
ATOM 2927 C C . GLY B 2 170 ? 12.25235 -19.46667 21.89325 1.000 70.78454 162 GLY B C 1
ATOM 2928 O O . GLY B 2 170 ? 12.47045 -19.52524 20.67866 1.000 71.56354 162 GLY B O 1
ATOM 2929 N N . VAL B 2 171 ? 11.34156 -18.65172 22.41561 1.000 81.60580 163 VAL B N 1
ATOM 2930 C CA . VAL B 2 171 ? 10.54398 -17.73698 21.60818 1.000 82.05317 163 VAL B CA 1
ATOM 2931 C C . VAL B 2 171 ? 11.17346 -16.35266 21.68179 1.000 76.51143 163 VAL B C 1
ATOM 2932 O O . VAL B 2 171 ? 11.45166 -15.84506 22.77569 1.000 81.32899 163 VAL B O 1
ATOM 2936 N N . HIS B 2 172 ? 11.39825 -15.74216 20.51957 1.000 68.61704 164 HIS B N 1
ATOM 2937 C CA . HIS B 2 172 ? 11.94050 -14.39337 20.41633 1.000 68.59000 164 HIS B CA 1
ATOM 2938 C C . HIS B 2 172 ? 11.00819 -13.55406 19.55753 1.000 79.84102 164 HIS B C 1
ATOM 2939 O O . HIS B 2 172 ? 10.82038 -13.85169 18.37412 1.000 66.88899 164 HIS B O 1
ATOM 2946 N N . THR B 2 173 ? 10.42613 -12.51173 20.14460 1.000 84.49849 165 THR B N 1
ATOM 2947 C CA . THR B 2 173 ? 9.62850 -11.54421 19.40123 1.000 69.97663 165 THR B CA 1
ATOM 2948 C C . THR B 2 173 ? 10.38341 -10.22358 19.35606 1.000 68.19150 165 THR B C 1
ATOM 2949 O O . THR B 2 173 ? 10.69140 -9.64498 20.40325 1.000 83.65491 165 THR B O 1
ATOM 2953 N N . PHE B 2 174 ? 10.67801 -9.75787 18.15164 1.000 72.70075 166 PHE B N 1
ATOM 2954 C CA . PHE B 2 174 ? 11.51228 -8.58733 17.94305 1.000 65.76773 166 PHE B CA 1
ATOM 2955 C C . PHE B 2 174 ? 10.67407 -7.31389 18.02010 1.000 68.77842 166 PHE B C 1
ATOM 2956 O O . PHE B 2 174 ? 9.50812 -7.30917 17.61701 1.000 72.41916 166 PHE B O 1
ATOM 2964 N N . PRO B 2 175 ? 11.24068 -6.22568 18.54399 1.000 64.22199 167 PRO B N 1
ATOM 2965 C CA . PRO B 2 175 ? 10.48464 -4.97175 18.61404 1.000 58.17243 167 PRO B CA 1
ATOM 2966 C C . PRO B 2 175 ? 10.08627 -4.50182 17.22602 1.000 64.24687 167 PRO B C 1
ATOM 2967 O O . PRO B 2 175 ? 10.82435 -4.67722 16.25465 1.000 55.50281 167 PRO B O 1
ATOM 2971 N N . ALA B 2 176 ? 8.89980 -3.90825 17.13875 1.000 60.29735 168 ALA B N 1
ATOM 2972 C CA . ALA B 2 176 ? 8.43023 -3.38414 15.86644 1.000 56.56726 168 ALA B CA 1
ATOM 2973 C C . ALA B 2 176 ? 9.31568 -2.23356 15.40886 1.000 53.62651 168 ALA B C 1
ATOM 2974 O O . ALA B 2 176 ? 9.78785 -1.42807 16.21587 1.000 47.21639 168 ALA B O 1
ATOM 2976 N N . VAL B 2 177 ? 9.54653 -2.16075 14.10548 1.000 48.26790 169 VAL B N 1
ATOM 2977 C CA . VAL B 2 177 ? 10.28023 -1.05625 13.50877 1.000 58.15776 169 VAL B CA 1
ATOM 2978 C C . VAL B 2 177 ? 9.32765 -0.32146 12.58365 1.000 62.33638 169 VAL B C 1
ATOM 2979 O O . VAL B 2 177 ? 8.51872 -0.94459 11.88724 1.000 60.94403 169 VAL B O 1
ATOM 2983 N N . LEU B 2 178 ? 9.41818 1.00348 12.58572 1.000 61.90901 170 LEU B N 1
ATOM 2984 C CA . LEU B 2 178 ? 8.61081 1.81893 11.69073 1.000 58.82632 170 LEU B CA 1
ATOM 2985 C C . LEU B 2 178 ? 9.22420 1.74505 10.30142 1.000 61.72424 170 LEU B C 1
ATOM 2986 O O . LEU B 2 178 ? 10.33570 2.23474 10.07676 1.000 64.36084 170 LEU B O 1
ATOM 2991 N N . GLN B 2 179 ? 8.50700 1.11259 9.37848 1.000 73.01732 171 GLN B N 1
ATOM 2992 C CA . GLN B 2 179 ? 8.97727 0.96134 8.01376 1.000 82.04236 171 GLN B CA 1
ATOM 2993 C C . GLN B 2 179 ? 8.92549 2.30395 7.28695 1.000 76.93139 171 GLN B C 1
ATOM 2994 O O . GLN B 2 179 ? 8.23772 3.24001 7.70204 1.000 69.75489 171 GLN B O 1
ATOM 3000 N N . SER B 2 180 ? 9.68062 2.38960 6.18771 1.000 104.81545 172 SER B N 1
ATOM 3001 C CA . SER B 2 180 ? 9.77714 3.63608 5.43129 1.000 71.37016 172 SER B CA 1
ATOM 3002 C C . SER B 2 180 ? 8.41486 4.12258 4.94629 1.000 71.49691 172 SER B C 1
ATOM 3003 O O . SER B 2 180 ? 8.22778 5.32438 4.72559 1.000 91.70094 172 SER B O 1
ATOM 3006 N N . SER B 2 181 ? 7.45912 3.21101 4.76197 1.000 73.43084 173 SER B N 1
ATOM 3007 C CA . SER B 2 181 ? 6.13158 3.58672 4.28646 1.000 68.16103 173 SER B CA 1
ATOM 3008 C C . SER B 2 181 ? 5.28204 4.26351 5.35769 1.000 82.52510 173 SER B C 1
ATOM 3009 O O . SER B 2 181 ? 4.25938 4.87124 5.02410 1.000 85.36396 173 SER B O 1
ATOM 3012 N N . GLY B 2 182 ? 5.66408 4.16149 6.62673 1.000 82.68901 174 GLY B N 1
ATOM 3013 C CA . GLY B 2 182 ? 4.88122 4.70676 7.71787 1.000 63.85486 174 GLY B CA 1
ATOM 3014 C C . GLY B 2 182 ? 4.07320 3.69892 8.50324 1.000 73.14958 174 GLY B C 1
ATOM 3015 O O . GLY B 2 182 ? 3.26992 4.10155 9.35283 1.000 73.21155 174 GLY B O 1
ATOM 3016 N N . LEU B 2 183 ? 4.25279 2.40966 8.23941 1.000 78.26083 175 LEU B N 1
ATOM 3017 C CA . LEU B 2 183 ? 3.61414 1.32236 8.96109 1.000 60.09224 175 LEU B CA 1
ATOM 3018 C C . LEU B 2 183 ? 4.66678 0.52121 9.71328 1.000 57.97208 175 LEU B C 1
ATOM 3019 O O . LEU B 2 183 ? 5.86399 0.61385 9.43690 1.000 70.18485 175 LEU B O 1
ATOM 3024 N N . TYR B 2 184 ? 4.20963 -0.25244 10.68725 1.000 58.92527 176 TYR B N 1
ATOM 3025 C CA . TYR B 2 184 ? 5.10422 -1.04930 11.50945 1.000 55.47733 176 TYR B CA 1
ATOM 3026 C C . TYR B 2 184 ? 5.25560 -2.45287 10.92374 1.000 62.66923 176 TYR B C 1
ATOM 3027 O O . TYR B 2 184 ? 4.41893 -2.93027 10.14966 1.000 65.56568 176 TYR B O 1
ATOM 3036 N N . SER B 2 185 ? 6.35784 -3.10331 11.29080 1.000 63.30904 177 SER B N 1
ATOM 3037 C CA . SER B 2 185 ? 6.62707 -4.47116 10.87362 1.000 57.93938 177 SER B CA 1
ATOM 3038 C C . SER B 2 185 ? 7.39275 -5.16189 11.98903 1.000 54.92768 177 SER B C 1
ATOM 3039 O O . SER B 2 185 ? 8.29565 -4.57511 12.59053 1.000 54.10073 177 SER B O 1
ATOM 3042 N N . LEU B 2 186 ? 7.03313 -6.41440 12.24736 1.000 59.93453 178 LEU B N 1
ATOM 3043 C CA . LEU B 2 186 ? 7.59663 -7.18005 13.34355 1.000 66.18503 178 LEU B CA 1
ATOM 3044 C C . LEU B 2 186 ? 7.78735 -8.62201 12.89534 1.000 67.40377 178 LEU B C 1
ATOM 3045 O O . LEU B 2 186 ? 7.16330 -9.08840 11.94065 1.000 60.34176 178 LEU B O 1
ATOM 3050 N N . SER B 2 187 ? 8.67330 -9.32491 13.58965 1.000 58.84776 179 SER B N 1
ATOM 3051 C CA . SER B 2 187 ? 8.88576 -10.74063 13.35105 1.000 58.40471 179 SER B CA 1
ATOM 3052 C C . SER B 2 187 ? 8.91098 -11.46037 14.68752 1.000 69.19749 179 SER B C 1
ATOM 3053 O O . SER B 2 187 ? 9.47950 -10.95824 15.66192 1.000 73.07323 179 SER B O 1
ATOM 3056 N N . SER B 2 188 ? 8.30904 -12.64420 14.72719 1.000 64.93309 180 SER B N 1
ATOM 3057 C CA . SER B 2 188 ? 8.37303 -13.49138 15.90660 1.000 61.41450 180 SER B CA 1
ATOM 3058 C C . SER B 2 188 ? 8.85373 -14.86406 15.46849 1.000 66.93631 180 SER B C 1
ATOM 3059 O O . SER B 2 188 ? 8.33233 -15.42371 14.50287 1.000 62.02965 180 SER B O 1
ATOM 3062 N N . VAL B 2 189 ? 9.83057 -15.41632 16.17892 1.000 67.61628 181 VAL B N 1
ATOM 3063 C CA . VAL B 2 189 ? 10.43623 -16.68045 15.78692 1.000 59.63290 181 VAL B CA 1
ATOM 3064 C C . VAL B 2 189 ? 10.53705 -17.59764 16.99489 1.000 64.36137 181 VAL B C 1
ATOM 3065 O O . VAL B 2 189 ? 10.57061 -17.15297 18.14612 1.000 67.16550 181 VAL B O 1
ATOM 3069 N N . VAL B 2 190 ? 10.56162 -18.89547 16.71657 1.000 59.65341 182 VAL B N 1
ATOM 3070 C CA . VAL B 2 190 ? 10.71978 -19.92818 17.72607 1.000 55.61256 182 VAL B CA 1
ATOM 3071 C C . VAL B 2 190 ? 11.77257 -20.90934 17.23437 1.000 63.90775 182 VAL B C 1
ATOM 3072 O O . VAL B 2 190 ? 11.88358 -21.18990 16.03441 1.000 62.97769 182 VAL B O 1
ATOM 3076 N N . THR B 2 191 ? 12.54988 -21.43140 18.17961 1.000 68.51912 183 THR B N 1
ATOM 3077 C CA . THR B 2 191 ? 13.55397 -22.45381 17.92015 1.000 61.27999 183 THR B CA 1
ATOM 3078 C C . THR B 2 191 ? 13.05259 -23.77797 18.47636 1.000 67.58642 183 THR B C 1
ATOM 3079 O O . THR B 2 191 ? 12.85399 -23.91673 19.68845 1.000 69.88965 183 THR B O 1
ATOM 3083 N N . VAL B 2 192 ? 12.82814 -24.73288 17.58358 1.000 62.88520 184 VAL B N 1
ATOM 3084 C CA . VAL B 2 192 ? 12.28990 -26.04084 17.93453 1.000 64.06408 184 VAL B CA 1
ATOM 3085 C C . VAL B 2 192 ? 13.30240 -27.10975 17.53255 1.000 74.02906 184 VAL B C 1
ATOM 3086 O O . VAL B 2 192 ? 14.28905 -26.79109 16.85653 1.000 69.02833 184 VAL B O 1
ATOM 3090 N N . PRO B 2 193 ? 13.14798 -28.36223 17.95975 1.000 60.53196 185 PRO B N 1
ATOM 3091 C CA . PRO B 2 193 ? 14.01930 -29.42068 17.43811 1.000 68.65305 185 PRO B CA 1
ATOM 3092 C C . PRO B 2 193 ? 13.71129 -29.74532 15.98451 1.000 71.21159 185 PRO B C 1
ATOM 3093 O O . PRO B 2 193 ? 12.58532 -29.57278 15.51125 1.000 65.08389 185 PRO B O 1
ATOM 3097 N N . SER B 2 194 ? 14.73901 -30.23241 15.27683 1.000 70.55601 186 SER B N 1
ATOM 3098 C CA . SER B 2 194 ? 14.58154 -30.55267 13.85856 1.000 59.55131 186 SER B CA 1
ATOM 3099 C C . SER B 2 194 ? 13.52337 -31.62540 13.64478 1.000 64.50043 186 SER B C 1
ATOM 3100 O O . SER B 2 194 ? 12.68293 -31.51042 12.74372 1.000 62.23959 186 SER B O 1
ATOM 3103 N N . SER B 2 195 ? 13.53885 -32.66661 14.48072 1.000 69.14489 187 SER B N 1
ATOM 3104 C CA . SER B 2 195 ? 12.58685 -33.76242 14.34631 1.000 62.71924 187 SER B CA 1
ATOM 3105 C C . SER B 2 195 ? 11.14991 -33.26536 14.30402 1.000 59.90778 187 SER B C 1
ATOM 3106 O O . SER B 2 195 ? 10.30652 -33.85708 13.61796 1.000 60.91026 187 SER B O 1
ATOM 3109 N N . SER B 2 196 ? 10.85840 -32.17191 15.01370 1.000 57.28082 188 SER B N 1
ATOM 3110 C CA . SER B 2 196 ? 9.49529 -31.66466 15.11331 1.000 55.18918 188 SER B CA 1
ATOM 3111 C C . SER B 2 196 ? 8.96408 -31.13626 13.79111 1.000 56.28969 188 SER B C 1
ATOM 3112 O O . SER B 2 196 ? 7.74320 -31.11298 13.60397 1.000 56.33928 188 SER B O 1
ATOM 3115 N N . LEU B 2 197 ? 9.84245 -30.72256 12.87129 1.000 58.94491 189 LEU B N 1
ATOM 3116 C CA . LEU B 2 197 ? 9.38121 -30.08701 11.63859 1.000 63.77570 189 LEU B CA 1
ATOM 3117 C C . LEU B 2 197 ? 8.35121 -30.94833 10.91593 1.000 68.92849 189 LEU B C 1
ATOM 3118 O O . LEU B 2 197 ? 7.36138 -30.43619 10.37843 1.000 55.14231 189 LEU B O 1
ATOM 3123 N N . GLY B 2 198 ? 8.56286 -32.26632 10.90733 1.000 71.42817 190 GLY B N 1
ATOM 3124 C CA . GLY B 2 198 ? 7.63585 -33.16174 10.23801 1.000 54.53532 190 GLY B CA 1
ATOM 3125 C C . GLY B 2 198 ? 6.45914 -33.57868 11.09421 1.000 64.27924 190 GLY B C 1
ATOM 3126 O O . GLY B 2 198 ? 5.40554 -33.94234 10.56165 1.000 68.70222 190 GLY B O 1
ATOM 3127 N N . THR B 2 199 ? 6.61158 -33.53711 12.41772 1.000 74.49045 191 THR B N 1
ATOM 3128 C CA . THR B 2 199 ? 5.65731 -34.16170 13.32656 1.000 75.01156 191 THR B CA 1
ATOM 3129 C C . THR B 2 199 ? 4.75086 -33.19345 14.07832 1.000 68.84045 191 THR B C 1
ATOM 3130 O O . THR B 2 199 ? 3.65984 -33.59390 14.49243 1.000 57.59065 191 THR B O 1
ATOM 3134 N N . GLN B 2 200 ? 5.17562 -31.94810 14.28926 1.000 72.63801 192 GLN B N 1
ATOM 3135 C CA . GLN B 2 200 ? 4.44575 -30.98809 15.11340 1.000 67.64138 192 GLN B CA 1
ATOM 3136 C C . GLN B 2 200 ? 4.03588 -29.79278 14.26147 1.000 65.97975 192 GLN B C 1
ATOM 3137 O O . GLN B 2 200 ? 4.89317 -29.13849 13.65726 1.000 82.75801 192 GLN B O 1
ATOM 3143 N N . THR B 2 201 ? 2.73675 -29.48978 14.23280 1.000 61.03677 193 THR B N 1
ATOM 3144 C CA . THR B 2 201 ? 2.23167 -28.35505 13.46367 1.000 68.58117 193 THR B CA 1
ATOM 3145 C C . THR B 2 201 ? 2.30346 -27.08888 14.31053 1.000 64.05308 193 THR B C 1
ATOM 3146 O O . THR B 2 201 ? 1.86608 -27.08073 15.46597 1.000 58.94486 193 THR B O 1
ATOM 3150 N N . TYR B 2 202 ? 2.84790 -26.02128 13.72935 1.000 68.01854 194 TYR B N 1
ATOM 3151 C CA . TYR B 2 202 ? 3.10479 -24.77532 14.44104 1.000 65.81556 194 TYR B CA 1
ATOM 3152 C C . TYR B 2 202 ? 2.16612 -23.67641 13.96139 1.000 69.96150 194 TYR B C 1
ATOM 3153 O O . TYR B 2 202 ? 2.04532 -23.43027 12.75538 1.000 61.99653 194 TYR B O 1
ATOM 3162 N N . ILE B 2 203 ? 1.50249 -23.02651 14.91354 1.000 70.51924 195 ILE B N 1
ATOM 3163 C CA . ILE B 2 203 ? 0.56695 -21.94166 14.65076 1.000 71.75542 195 ILE B CA 1
ATOM 3164 C C . ILE B 2 203 ? 1.04937 -20.71770 15.41234 1.000 73.28899 195 ILE B C 1
ATOM 3165 O O . ILE B 2 203 ? 1.28450 -20.79508 16.62325 1.000 78.34932 195 ILE B O 1
ATOM 3170 N N . CYS B 2 204 ? 1.19547 -19.59312 14.71662 1.000 81.14012 196 CYS B N 1
ATOM 3171 C CA . CYS B 2 204 ? 1.42077 -18.31767 15.38901 1.000 76.98070 196 CYS B CA 1
ATOM 3172 C C . CYS B 2 204 ? 0.10102 -17.56482 15.45119 1.000 69.06554 196 CYS B C 1
ATOM 3173 O O . CYS B 2 204 ? -0.61688 -17.47673 14.44769 1.000 67.48705 196 CYS B O 1
ATOM 3176 N N . ASN B 2 205 ? -0.22932 -17.05295 16.63199 1.000 64.92926 197 ASN B N 1
ATOM 3177 C CA . ASN B 2 205 ? -1.45307 -16.29740 16.84884 1.000 65.58950 197 ASN B CA 1
ATOM 3178 C C . ASN B 2 205 ? -1.09842 -14.84449 17.12697 1.000 67.30987 197 ASN B C 1
ATOM 3179 O O . ASN B 2 205 ? -0.25795 -14.56333 17.98480 1.000 77.09391 197 ASN B O 1
ATOM 3184 N N . VAL B 2 206 ? -1.70839 -13.92565 16.38338 1.000 67.39962 198 VAL B N 1
ATOM 3185 C CA . VAL B 2 206 ? -1.42073 -12.50199 16.51489 1.000 70.13778 198 VAL B CA 1
ATOM 3186 C C . VAL B 2 206 ? -2.73208 -11.73365 16.62419 1.000 70.77227 198 VAL B C 1
ATOM 3187 O O . VAL B 2 206 ? -3.65225 -11.94998 15.82791 1.000 71.51851 198 VAL B O 1
ATOM 3191 N N . ASN B 2 207 ? -2.83056 -10.85752 17.62139 1.000 80.57106 199 ASN B N 1
ATOM 3192 C CA . ASN B 2 207 ? -4.00074 -9.99870 17.77768 1.000 89.32444 199 ASN B CA 1
ATOM 3193 C C . ASN B 2 207 ? -3.58646 -8.53174 17.77148 1.000 72.98191 199 ASN B C 1
ATOM 3194 O O . ASN B 2 207 ? -2.59565 -8.14862 18.41167 1.000 68.76550 199 ASN B O 1
ATOM 3199 N N . HIS B 2 208 ? -4.32885 -7.73561 16.99876 1.000 70.97856 200 HIS B N 1
ATOM 3200 C CA . HIS B 2 208 ? -4.17264 -6.28706 16.86918 1.000 63.10069 200 HIS B CA 1
ATOM 3201 C C . HIS B 2 208 ? -5.49258 -5.63649 17.27900 1.000 72.78668 200 HIS B C 1
ATOM 3202 O O . HIS B 2 208 ? -6.46754 -5.66040 16.51534 1.000 87.16914 200 HIS B O 1
ATOM 3209 N N . LYS B 2 209 ? -5.53522 -5.10178 18.50355 1.000 62.98622 201 LYS B N 1
ATOM 3210 C CA . LYS B 2 209 ? -6.76125 -4.47689 18.99973 1.000 63.79871 201 LYS B CA 1
ATOM 3211 C C . LYS B 2 209 ? -7.18916 -3.25108 18.20279 1.000 71.09309 201 LYS B C 1
ATOM 3212 O O . LYS B 2 209 ? -8.38537 -3.15096 17.87932 1.000 84.85447 201 LYS B O 1
ATOM 3218 N N . PRO B 2 210 ? -6.30937 -2.29340 17.86358 1.000 63.50714 202 PRO B N 1
ATOM 3219 C CA . PRO B 2 210 ? -6.77667 -1.09835 17.13431 1.000 65.96240 202 PRO B CA 1
ATOM 3220 C C . PRO B 2 210 ? -7.60463 -1.38264 15.89207 1.000 70.95020 202 PRO B C 1
ATOM 3221 O O . PRO B 2 210 ? -8.46140 -0.56266 15.53482 1.000 83.35254 202 PRO B O 1
ATOM 3225 N N . SER B 2 211 ? -7.38400 -2.50769 15.21918 1.000 66.61311 203 SER B N 1
ATOM 3226 C CA . SER B 2 211 ? -8.21864 -2.90551 14.09559 1.000 71.50583 203 SER B CA 1
ATOM 3227 C C . SER B 2 211 ? -9.09609 -4.10946 14.41167 1.000 81.50722 203 SER B C 1
ATOM 3228 O O . SER B 2 211 ? -9.81322 -4.58538 13.52288 1.000 80.39109 203 SER B O 1
ATOM 3231 N N . ASN B 2 212 ? -9.05226 -4.61469 15.64590 1.000 75.15939 204 ASN B N 1
ATOM 3232 C CA . ASN B 2 212 ? -9.84900 -5.76678 16.06806 1.000 85.01849 204 ASN B CA 1
ATOM 3233 C C . ASN B 2 212 ? -9.62881 -6.95654 15.13989 1.000 88.18616 204 ASN B C 1
ATOM 3234 O O . ASN B 2 212 ? -10.57205 -7.53679 14.59777 1.000 103.52067 204 ASN B O 1
ATOM 3239 N N . THR B 2 213 ? -8.36232 -7.32057 14.94900 1.000 80.41276 205 THR B N 1
ATOM 3240 C CA . THR B 2 213 ? -8.00708 -8.36670 13.99552 1.000 75.62061 205 THR B CA 1
ATOM 3241 C C . THR B 2 213 ? -7.17103 -9.43479 14.68329 1.000 77.69262 205 THR B C 1
ATOM 3242 O O . THR B 2 213 ? -6.08787 -9.14337 15.19965 1.000 71.76338 205 THR B O 1
ATOM 3246 N N . LYS B 2 214 ? -7.67796 -10.66476 14.69407 1.000 84.65959 206 LYS B N 1
ATOM 3247 C CA . LYS B 2 214 ? -6.93518 -11.82719 15.16145 1.000 76.05562 206 LYS B CA 1
ATOM 3248 C C . LYS B 2 214 ? -6.64361 -12.74205 13.98083 1.000 77.28687 206 LYS B C 1
ATOM 3249 O O . LYS B 2 214 ? -7.53777 -13.03389 13.17896 1.000 82.00618 206 LYS B O 1
ATOM 3255 N N . VAL B 2 215 ? -5.39174 -13.17813 13.86952 1.000 71.85464 207 VAL B N 1
ATOM 3256 C CA . VAL B 2 215 ? -4.94655 -14.03669 12.78018 1.000 71.75119 207 VAL B CA 1
ATOM 3257 C C . VAL B 2 215 ? -4.18959 -15.21899 13.36628 1.000 77.13005 207 VAL B C 1
ATOM 3258 O O . VAL B 2 215 ? -3.36182 -15.05656 14.27016 1.000 72.18354 207 VAL B O 1
ATOM 3262 N N . ASP B 2 216 ? -4.48665 -16.41138 12.85534 1.000 78.70303 208 ASP B N 1
ATOM 3263 C CA . ASP B 2 216 ? -3.75754 -17.63079 13.17812 1.000 71.76813 208 ASP B CA 1
ATOM 3264 C C . ASP B 2 216 ? -3.12083 -18.13956 11.89449 1.000 70.56038 208 ASP B C 1
ATOM 3265 O O . ASP B 2 216 ? -3.82052 -18.34530 10.89672 1.000 69.13226 208 ASP B O 1
ATOM 3270 N N . LYS B 2 217 ? -1.80303 -18.33254 11.90969 1.000 79.89937 209 LYS B N 1
ATOM 3271 C CA . LYS B 2 217 ? -1.07892 -18.70880 10.70326 1.000 69.27018 209 LYS B CA 1
ATOM 3272 C C . LYS B 2 217 ? -0.33219 -20.01553 10.93923 1.000 79.66918 209 LYS B C 1
ATOM 3273 O O . LYS B 2 217 ? 0.37733 -20.15868 11.94368 1.000 79.78728 209 LYS B O 1
ATOM 3279 N N . LYS B 2 218 ? -0.50152 -20.96116 10.01386 1.000 69.69352 210 LYS B N 1
ATOM 3280 C CA . LYS B 2 218 ? 0.16999 -22.25604 10.05869 1.000 59.97509 210 LYS B CA 1
ATOM 3281 C C . LYS B 2 218 ? 1.51694 -22.15492 9.34723 1.000 75.82560 210 LYS B C 1
ATOM 3282 O O . LYS B 2 218 ? 1.57415 -21.82046 8.15824 1.000 59.90913 210 LYS B O 1
ATOM 3288 N N . VAL B 2 219 ? 2.59777 -22.43630 10.07258 1.000 62.83379 211 VAL B N 1
ATOM 3289 C CA . VAL B 2 219 ? 3.95299 -22.30303 9.53312 1.000 56.64760 211 VAL B CA 1
ATOM 3290 C C . VAL B 2 219 ? 4.35970 -23.66520 8.97546 1.000 63.65486 211 VAL B C 1
ATOM 3291 O O . VAL B 2 219 ? 4.86313 -24.53090 9.69114 1.000 66.78156 211 VAL B O 1
ATOM 3295 N N . GLU B 2 220 ? 4.13495 -23.86075 7.67283 1.000 64.20689 212 GLU B N 1
ATOM 3296 C CA . GLU B 2 220 ? 4.56540 -25.15781 7.15901 1.000 67.91559 212 GLU B CA 1
ATOM 3297 C C . GLU B 2 220 ? 5.95877 -25.05458 6.55530 1.000 77.97011 212 GLU B C 1
ATOM 3298 O O . GLU B 2 220 ? 6.29965 -24.02910 5.95289 1.000 80.12608 212 GLU B O 1
ATOM 3304 N N . PRO B 2 221 ? 6.77958 -26.08879 6.71628 1.000 80.53606 213 PRO B N 1
ATOM 3305 C CA . PRO B 2 221 ? 8.15351 -26.03803 6.20406 1.000 74.02122 213 PRO B CA 1
ATOM 3306 C C . PRO B 2 221 ? 8.25515 -26.21053 4.69242 1.000 72.56434 213 PRO B C 1
ATOM 3307 O O . PRO B 2 221 ? 7.38976 -26.78729 4.02981 1.000 68.14936 213 PRO B O 1
ATOM 3311 N N . LYS B 2 222 ? 9.35498 -25.68227 4.16284 1.000 74.06225 214 LYS B N 1
ATOM 3312 C CA . LYS B 2 222 ? 9.76603 -25.78215 2.76968 1.000 80.29057 214 LYS B CA 1
ATOM 3313 C C . LYS B 2 222 ? 10.96117 -26.72118 2.65434 1.000 88.57368 214 LYS B C 1
ATOM 3314 O O . LYS B 2 222 ? 11.55193 -27.14219 3.65215 1.000 90.27130 214 LYS B O 1
ATOM 3320 N N . SER B 2 223 ? 11.32096 -27.04509 1.41475 1.000 101.57666 215 SER B N 1
ATOM 3321 C CA . SER B 2 223 ? 12.46317 -27.91144 1.11903 1.000 95.85826 215 SER B CA 1
ATOM 3322 C C . SER B 2 223 ? 13.47154 -27.11232 0.29225 1.000 104.52747 215 SER B C 1
ATOM 3323 O O . SER B 2 223 ? 13.50388 -27.20838 -0.93714 1.000 108.15628 215 SER B O 1
ATOM 3326 N N . CYS B 2 224 ? 14.29552 -26.31853 0.97293 1.000 96.71432 216 CYS B N 1
ATOM 3327 C CA . CYS B 2 224 ? 15.35868 -25.57207 0.30151 1.000 100.84892 216 CYS B CA 1
ATOM 3328 C C . CYS B 2 224 ? 16.66794 -26.33390 0.41045 1.000 90.65418 216 CYS B C 1
ATOM 3329 O O . CYS B 2 224 ? 17.24731 -26.41617 1.49182 1.000 73.76090 216 CYS B O 1
ATOM 3332 N N . THR C 1 4 ? -13.75200 2.86941 55.78510 1.000 64.36531 20 THR C N 1
ATOM 3333 C CA . THR C 1 4 ? -14.30691 4.21618 55.70029 1.000 80.70771 20 THR C CA 1
ATOM 3334 C C . THR C 1 4 ? -15.58036 4.32494 56.53556 1.000 68.11580 20 THR C C 1
ATOM 3335 O O . THR C 1 4 ? -16.39191 3.39974 56.57385 1.000 71.02888 20 THR C O 1
ATOM 3339 N N . GLN C 1 5 ? -15.74458 5.45719 57.21639 1.000 69.39428 21 GLN C N 1
ATOM 3340 C CA . GLN C 1 5 ? -16.92342 5.68379 58.04102 1.000 67.54480 21 GLN C CA 1
ATOM 3341 C C . GLN C 1 5 ? -17.28988 7.16358 58.02238 1.000 72.08280 21 GLN C C 1
ATOM 3342 O O . GLN C 1 5 ? -16.42218 8.03818 57.90713 1.000 83.24961 21 GLN C O 1
ATOM 3348 N N . GLU C 1 6 ? -18.58896 7.43102 58.15094 1.000 67.84214 22 GLU C N 1
ATOM 3349 C CA . GLU C 1 6 ? -19.13002 8.78256 58.15011 1.000 68.69091 22 GLU C CA 1
ATOM 3350 C C . GLU C 1 6 ? -19.86616 9.04575 59.45706 1.000 69.00127 22 GLU C C 1
ATOM 3351 O O . GLU C 1 6 ? -20.59375 8.18311 59.95845 1.000 79.65300 22 GLU C O 1
ATOM 3357 N N . LYS C 1 7 ? -19.68279 10.24878 59.99607 1.000 79.22283 23 LYS C N 1
ATOM 3358 C CA . LYS C 1 7 ? -20.19813 10.59476 61.30994 1.000 67.70105 23 LYS C CA 1
ATOM 3359 C C . LYS C 1 7 ? -20.59786 12.06329 61.31560 1.000 87.18705 23 LYS C C 1
ATOM 3360 O O . LYS C 1 7 ? -20.03096 12.87695 60.58258 1.000 66.60181 23 LYS C O 1
ATOM 3366 N N . GLU C 1 8 ? -21.59439 12.38714 62.13566 1.000 89.81609 24 GLU C N 1
ATOM 3367 C CA . GLU C 1 8 ? -21.99662 13.75879 62.41076 1.000 71.45930 24 GLU C CA 1
ATOM 3368 C C . GLU C 1 8 ? -21.74141 14.07089 63.87862 1.000 67.41575 24 GLU C C 1
ATOM 3369 O O . GLU C 1 8 ? -21.93013 13.21158 64.74463 1.000 87.58625 24 GLU C O 1
ATOM 3375 N N . VAL C 1 9 ? -21.29560 15.29511 64.15395 1.000 66.02266 25 VAL C N 1
ATOM 3376 C CA . VAL C 1 9 ? -20.97550 15.72903 65.51075 1.000 76.09342 25 VAL C CA 1
ATOM 3377 C C . VAL C 1 9 ? -21.73362 17.01294 65.83331 1.000 73.27856 25 VAL C C 1
ATOM 3378 O O . VAL C 1 9 ? -21.61265 18.01136 65.11219 1.000 74.44522 25 VAL C O 1
ATOM 3382 N N . ARG C 1 10 ? -22.50094 16.98537 66.92418 1.000 85.86041 26 ARG C N 1
ATOM 3383 C CA . ARG C 1 10 ? -23.20104 18.15462 67.44469 1.000 63.19181 26 ARG C CA 1
ATOM 3384 C C . ARG C 1 10 ? -22.27669 18.90669 68.39710 1.000 61.64225 26 ARG C C 1
ATOM 3385 O O . ARG C 1 10 ? -21.75123 18.31940 69.34810 1.000 68.50392 26 ARG C O 1
ATOM 3393 N N . ALA C 1 11 ? -22.05865 20.19687 68.14188 1.000 66.28009 27 ALA C N 1
ATOM 3394 C CA . ALA C 1 11 ? -21.14824 20.96393 68.98427 1.000 72.76113 27 ALA C CA 1
ATOM 3395 C C . ALA C 1 11 ? -21.73631 22.33129 69.30177 1.000 74.76166 27 ALA C C 1
ATOM 3396 O O . ALA C 1 11 ? -22.43658 22.92735 68.48113 1.000 73.36202 27 ALA C O 1
ATOM 3398 N N . MET C 1 12 ? -21.43612 22.82143 70.50319 1.000 72.76629 28 MET C N 1
ATOM 3399 C CA . MET C 1 12 ? -21.92797 24.10150 70.99815 1.000 76.02319 28 MET C CA 1
ATOM 3400 C C . MET C 1 12 ? -20.91588 25.21041 70.73242 1.000 66.08890 28 MET C C 1
ATOM 3401 O O . MET C 1 12 ? -19.70235 24.99063 70.77925 1.000 68.41895 28 MET C O 1
ATOM 3406 N N . VAL C 1 13 ? -21.43119 26.41103 70.45214 1.000 68.96768 29 VAL C N 1
ATOM 3407 C CA . VAL C 1 13 ? -20.56822 27.55680 70.18346 1.000 57.99459 29 VAL C CA 1
ATOM 3408 C C . VAL C 1 13 ? -19.80725 27.92713 71.44779 1.000 60.09810 29 VAL C C 1
ATOM 3409 O O . VAL C 1 13 ? -20.36586 27.94497 72.55262 1.000 63.30667 29 VAL C O 1
ATOM 3413 N N . GLY C 1 14 ? -18.52746 28.24159 71.28960 1.000 62.50478 30 GLY C N 1
ATOM 3414 C CA . GLY C 1 14 ? -17.71290 28.61542 72.42481 1.000 66.98582 30 GLY C CA 1
ATOM 3415 C C . GLY C 1 14 ? -17.29424 27.47094 73.30920 1.000 69.84370 30 GLY C C 1
ATOM 3416 O O . GLY C 1 14 ? -16.82632 27.70314 74.42729 1.000 75.58507 30 GLY C O 1
ATOM 3417 N N . SER C 1 15 ? -17.43880 26.23712 72.84623 1.000 81.93927 31 SER C N 1
ATOM 3418 C CA . SER C 1 15 ? -17.07820 25.06388 73.62458 1.000 74.89743 31 SER C CA 1
ATOM 3419 C C . SER C 1 15 ? -15.97326 24.30703 72.90845 1.000 89.64910 31 SER C C 1
ATOM 3420 O O . SER C 1 15 ? -15.70564 24.53558 71.72598 1.000 91.62672 31 SER C O 1
ATOM 3423 N N . ASP C 1 16 ? -15.32694 23.41098 73.63998 1.000 99.79836 32 ASP C N 1
ATOM 3424 C CA . ASP C 1 16 ? -14.30639 22.54241 73.07151 1.000 90.52394 32 ASP C CA 1
ATOM 3425 C C . ASP C 1 16 ? -14.94696 21.23550 72.62304 1.000 83.14824 32 ASP C C 1
ATOM 3426 O O . ASP C 1 16 ? -15.70346 20.62087 73.38142 1.000 91.48376 32 ASP C O 1
ATOM 3431 N N . VAL C 1 17 ? -14.63990 20.81189 71.39764 1.000 83.99663 33 VAL C N 1
ATOM 3432 C CA . VAL C 1 17 ? -15.23980 19.62209 70.80420 1.000 78.80297 33 VAL C CA 1
ATOM 3433 C C . VAL C 1 17 ? -14.13389 18.66629 70.38416 1.000 78.36193 33 VAL C C 1
ATOM 3434 O O . VAL C 1 17 ? -13.01151 19.07933 70.07413 1.000 80.31141 33 VAL C O 1
ATOM 3438 N N . GLU C 1 18 ? -14.44946 17.37413 70.40629 1.000 85.48785 34 GLU C N 1
ATOM 3439 C CA . GLU C 1 18 ? -13.54934 16.33723 69.92548 1.000 84.50879 34 GLU C CA 1
ATOM 3440 C C . GLU C 1 18 ? -14.18690 15.62212 68.74529 1.000 72.58691 34 GLU C C 1
ATOM 3441 O O . GLU C 1 18 ? -15.32543 15.15536 68.83653 1.000 71.93129 34 GLU C O 1
ATOM 3447 N N . LEU C 1 19 ? -13.45294 15.55583 67.64065 1.000 69.87496 35 LEU C N 1
ATOM 3448 C CA . LEU C 1 19 ? -13.83573 14.79120 66.46445 1.000 70.73067 35 LEU C CA 1
ATOM 3449 C C . LEU C 1 19 ? -13.08354 13.46866 66.48675 1.000 74.07875 35 LEU C C 1
ATOM 3450 O O . LEU C 1 19 ? -11.84964 13.45155 66.41730 1.000 70.24942 35 LEU C O 1
ATOM 3455 N N . SER C 1 20 ? -13.82380 12.37036 66.59179 1.000 87.73162 36 SER C N 1
ATOM 3456 C CA . SER C 1 20 ? -13.21661 11.06935 66.81761 1.000 74.04296 36 SER C CA 1
ATOM 3457 C C . SER C 1 20 ? -12.76909 10.47106 65.49295 1.000 78.65765 36 SER C C 1
ATOM 3458 O O . SER C 1 20 ? -13.52606 10.45879 64.51607 1.000 77.63771 36 SER C O 1
ATOM 3461 N N . CYS C 1 21 ? -11.52017 10.00890 65.45856 1.000 82.49958 37 CYS C N 1
ATOM 3462 C CA . CYS C 1 21 ? -10.96595 9.24764 64.33665 1.000 70.49463 37 CYS C CA 1
ATOM 3463 C C . CYS C 1 21 ? -10.09189 8.16865 64.96526 1.000 86.84892 37 CYS C C 1
ATOM 3464 O O . CYS C 1 21 ? -8.89073 8.36451 65.16153 1.000 93.41899 37 CYS C O 1
ATOM 3467 N N . ALA C 1 22 ? -10.70491 7.03777 65.29433 1.000 84.91593 38 ALA C N 1
ATOM 3468 C CA . ALA C 1 22 ? -10.02812 5.99013 66.03885 1.000 89.56783 38 ALA C CA 1
ATOM 3469 C C . ALA C 1 22 ? -10.40055 4.63774 65.45738 1.000 94.36640 38 ALA C C 1
ATOM 3470 O O . ALA C 1 22 ? -11.48770 4.46206 64.90039 1.000 99.00861 38 ALA C O 1
ATOM 3472 N N . CYS C 1 23 ? -9.48916 3.67850 65.60272 1.000 95.94745 39 CYS C N 1
ATOM 3473 C CA . CYS C 1 23 ? -9.79208 2.32556 65.17791 1.000 116.33730 39 CYS C CA 1
ATOM 3474 C C . CYS C 1 23 ? -10.64550 1.63653 66.23280 1.000 130.35492 39 CYS C C 1
ATOM 3475 O O . CYS C 1 23 ? -10.69044 2.06762 67.38947 1.000 126.74479 39 CYS C O 1
ATOM 3478 N N . PRO C 1 24 ? -11.34925 0.56781 65.85805 1.000 129.08835 40 PRO C N 1
ATOM 3479 C CA . PRO C 1 24 ? -12.07485 -0.20814 66.86906 1.000 124.10305 40 PRO C CA 1
ATOM 3480 C C . PRO C 1 24 ? -11.14479 -0.93199 67.82158 1.000 132.38870 40 PRO C C 1
ATOM 3481 O O . PRO C 1 24 ? -10.84474 -2.11676 67.64597 1.000 146.79380 40 PRO C O 1
ATOM 3485 N N . GLU C 1 25 ? -10.69108 -0.21285 68.84145 1.000 126.61642 41 GLU C N 1
ATOM 3486 C CA . GLU C 1 25 ? -9.72389 -0.71031 69.81629 1.000 130.25525 41 GLU C CA 1
ATOM 3487 C C . GLU C 1 25 ? -8.52707 -1.40155 69.15277 1.000 142.11587 41 GLU C C 1
ATOM 3488 O O . GLU C 1 25 ? -8.14240 -2.52136 69.50482 1.000 138.98575 41 GLU C O 1
ATOM 3494 N N . GLY C 1 26 ? -7.94332 -0.72858 68.16199 1.000 133.28003 42 GLY C N 1
ATOM 3495 C CA . GLY C 1 26 ? -6.69532 -1.22433 67.61386 1.000 119.16171 42 GLY C CA 1
ATOM 3496 C C . GLY C 1 26 ? -5.65251 -1.20735 68.71401 1.000 123.31420 42 GLY C C 1
ATOM 3497 O O . GLY C 1 26 ? -5.58167 -0.27058 69.50957 1.000 121.10356 42 GLY C O 1
ATOM 3498 N N . SER C 1 27 ? -4.87397 -2.28332 68.79757 1.000 135.21828 43 SER C N 1
ATOM 3499 C CA . SER C 1 27 ? -4.01520 -2.46784 69.96693 1.000 140.52813 43 SER C CA 1
ATOM 3500 C C . SER C 1 27 ? -2.97179 -1.35204 70.04777 1.000 130.76762 43 SER C C 1
ATOM 3501 O O . SER C 1 27 ? -3.05064 -0.48556 70.92390 1.000 118.09505 43 SER C O 1
ATOM 3504 N N . ARG C 1 28 ? -2.01949 -1.32947 69.11792 1.000 119.49734 44 ARG C N 1
ATOM 3505 C CA . ARG C 1 28 ? -0.90828 -0.40006 69.20226 1.000 119.52034 44 ARG C CA 1
ATOM 3506 C C . ARG C 1 28 ? -0.52349 0.07770 67.81157 1.000 107.04075 44 ARG C C 1
ATOM 3507 O O . ARG C 1 28 ? -0.83070 -0.55195 66.80081 1.000 92.00989 44 ARG C O 1
ATOM 3515 N N . PHE C 1 29 ? 0.14191 1.23098 67.78706 1.000 93.92753 45 PHE C N 1
ATOM 3516 C CA . PHE C 1 29 ? 0.65554 1.84996 66.57609 1.000 86.37167 45 PHE C CA 1
ATOM 3517 C C . PHE C 1 29 ? 2.05153 2.37927 66.84735 1.000 87.22596 45 PHE C C 1
ATOM 3518 O O . PHE C 1 29 ? 2.39403 2.70803 67.98530 1.000 89.39486 45 PHE C O 1
ATOM 3526 N N . ASP C 1 30 ? 2.86283 2.42375 65.80105 1.000 86.26739 46 ASP C N 1
ATOM 3527 C CA . ASP C 1 30 ? 4.19685 2.99414 65.88840 1.000 107.33759 46 ASP C CA 1
ATOM 3528 C C . ASP C 1 30 ? 4.18180 4.36705 65.22569 1.000 98.23660 46 ASP C C 1
ATOM 3529 O O . ASP C 1 30 ? 3.70058 4.51209 64.09650 1.000 93.56607 46 ASP C O 1
ATOM 3534 N N . LEU C 1 31 ? 4.68870 5.37522 65.94176 1.000 92.57249 47 LEU C N 1
ATOM 3535 C CA . LEU C 1 31 ? 4.70420 6.73497 65.40745 1.000 90.42792 47 LEU C CA 1
ATOM 3536 C C . LEU C 1 31 ? 5.54241 6.83340 64.13677 1.000 108.29593 47 LEU C C 1
ATOM 3537 O O . LEU C 1 31 ? 5.16266 7.53326 63.19078 1.000 108.89649 47 LEU C O 1
ATOM 3542 N N . ASN C 1 32 ? 6.68687 6.14172 64.09420 1.000 112.72857 48 ASN C N 1
ATOM 3543 C CA . ASN C 1 32 ? 7.54854 6.13557 62.91358 1.000 94.08518 48 ASN C CA 1
ATOM 3544 C C . ASN C 1 32 ? 6.95192 5.37940 61.73648 1.000 95.95222 48 ASN C C 1
ATOM 3545 O O . ASN C 1 32 ? 7.56421 5.36343 60.66222 1.000 95.58503 48 ASN C O 1
ATOM 3550 N N . ASP C 1 33 ? 5.78066 4.77034 61.90193 1.000 88.42411 49 ASP C N 1
ATOM 3551 C CA . ASP C 1 33 ? 5.13577 3.99311 60.85457 1.000 83.62946 49 ASP C CA 1
ATOM 3552 C C . ASP C 1 33 ? 3.86129 4.62985 60.32948 1.000 83.08270 49 ASP C C 1
ATOM 3553 O O . ASP C 1 33 ? 3.51855 4.42474 59.16285 1.000 86.97641 49 ASP C O 1
ATOM 3558 N N . VAL C 1 34 ? 3.15935 5.39941 61.15512 1.000 90.39118 50 VAL C N 1
ATOM 3559 C CA . VAL C 1 34 ? 1.82502 5.88910 60.83274 1.000 81.26435 50 VAL C CA 1
ATOM 3560 C C . VAL C 1 34 ? 1.90183 7.32708 60.33080 1.000 76.70440 50 VAL C C 1
ATOM 3561 O O . VAL C 1 34 ? 2.64840 8.15748 60.86691 1.000 70.87688 50 VAL C O 1
ATOM 3565 N N . TYR C 1 35 ? 1.13699 7.60888 59.27805 1.000 71.23893 51 TYR C N 1
ATOM 3566 C CA . TYR C 1 35 ? 0.99442 8.93310 58.68455 1.000 75.76911 51 TYR C CA 1
ATOM 3567 C C . TYR C 1 35 ? -0.46731 9.33444 58.81330 1.000 77.80963 51 TYR C C 1
ATOM 3568 O O . TYR C 1 35 ? -1.33707 8.67366 58.23986 1.000 75.07860 51 TYR C O 1
ATOM 3577 N N . VAL C 1 36 ? -0.74763 10.41450 59.53747 1.000 67.07599 52 VAL C N 1
ATOM 3578 C CA . VAL C 1 36 ? -2.12456 10.82409 59.78774 1.000 57.62291 52 VAL C CA 1
ATOM 3579 C C . VAL C 1 36 ? -2.34108 12.22933 59.24454 1.000 64.62069 52 VAL C C 1
ATOM 3580 O O . VAL C 1 36 ? -1.49435 13.11369 59.42240 1.000 71.92826 52 VAL C O 1
ATOM 3584 N N . TYR C 1 37 ? -3.48767 12.42756 58.58939 1.000 60.35067 53 TYR C N 1
ATOM 3585 C CA . TYR C 1 37 ? -3.82156 13.68299 57.92366 1.000 60.92204 53 TYR C CA 1
ATOM 3586 C C . TYR C 1 37 ? -5.27015 14.03852 58.22217 1.000 61.61626 53 TYR C C 1
ATOM 3587 O O . TYR C 1 37 ? -6.18532 13.29383 57.85534 1.000 64.64214 53 TYR C O 1
ATOM 3596 N N . TRP C 1 38 ? -5.47136 15.17325 58.88317 1.000 58.06889 54 TRP C N 1
ATOM 3597 C CA . TRP C 1 38 ? -6.77982 15.77382 59.09522 1.000 59.83509 54 TRP C CA 1
ATOM 3598 C C . TRP C 1 38 ? -6.92790 16.95689 58.14842 1.000 60.62254 54 TRP C C 1
ATOM 3599 O O . TRP C 1 38 ? -6.10453 17.88215 58.18602 1.000 61.61449 54 TRP C O 1
ATOM 3610 N N . GLN C 1 39 ? -7.98194 16.93896 57.32331 1.000 61.23480 55 GLN C N 1
ATOM 3611 C CA . GLN C 1 39 ? -8.17853 17.94322 56.28462 1.000 67.61618 55 GLN C CA 1
ATOM 3612 C C . GLN C 1 39 ? -9.63698 18.37061 56.21812 1.000 64.69948 55 GLN C C 1
ATOM 3613 O O . GLN C 1 39 ? -10.53488 17.54389 56.37290 1.000 69.43482 55 GLN C O 1
ATOM 3619 N N . THR C 1 40 ? -9.87694 19.65571 55.96713 1.000 71.74878 56 THR C N 1
ATOM 3620 C CA . THR C 1 40 ? -11.23545 20.09056 55.67504 1.000 72.98134 56 THR C CA 1
ATOM 3621 C C . THR C 1 40 ? -11.69789 19.44501 54.37466 1.000 71.12127 56 THR C C 1
ATOM 3622 O O . THR C 1 40 ? -10.90061 19.18089 53.47394 1.000 86.28645 56 THR C O 1
ATOM 3626 N N . SER C 1 41 ? -12.99712 19.18469 54.27803 1.000 68.52116 57 SER C N 1
ATOM 3627 C CA . SER C 1 41 ? -13.50501 18.42592 53.14183 1.000 74.77947 57 SER C CA 1
ATOM 3628 C C . SER C 1 41 ? -13.85799 19.30991 51.95327 1.000 78.82264 57 SER C C 1
ATOM 3629 O O . SER C 1 41 ? -13.74950 18.86092 50.80696 1.000 77.28810 57 SER C O 1
ATOM 3632 N N . GLU C 1 42 ? -14.27280 20.55504 52.19600 1.000 88.73172 58 GLU C N 1
ATOM 3633 C CA . GLU C 1 42 ? -14.70927 21.42034 51.10527 1.000 96.79053 58 GLU C CA 1
ATOM 3634 C C . GLU C 1 42 ? -13.51550 21.97178 50.33848 1.000 98.84823 58 GLU C C 1
ATOM 3635 O O . GLU C 1 42 ? -13.39841 21.77789 49.12371 1.000 95.67459 58 GLU C O 1
ATOM 3641 N N . SER C 1 43 ? -12.61462 22.65599 51.04178 1.000 108.06821 59 SER C N 1
ATOM 3642 C CA . SER C 1 43 ? -11.43309 23.26023 50.44038 1.000 111.24263 59 SER C CA 1
ATOM 3643 C C . SER C 1 43 ? -10.26220 22.29241 50.30217 1.000 83.10194 59 SER C C 1
ATOM 3644 O O . SER C 1 43 ? -9.25806 22.65155 49.67381 1.000 73.79802 59 SER C O 1
ATOM 3647 N N . LYS C 1 44 ? -10.35234 21.09640 50.88769 1.000 78.73692 60 LYS C N 1
ATOM 3648 C CA . LYS C 1 44 ? -9.27880 20.10399 50.92230 1.000 69.11669 60 LYS C CA 1
ATOM 3649 C C . LYS C 1 44 ? -8.05183 20.61036 51.67070 1.000 71.11368 60 LYS C C 1
ATOM 3650 O O . LYS C 1 44 ? -7.00703 19.94888 51.66584 1.000 84.93340 60 LYS C O 1
ATOM 3656 N N . THR C 1 45 ? -8.16462 21.77333 52.30791 1.000 71.87520 61 THR C N 1
ATOM 3657 C CA . THR C 1 45 ? -7.11648 22.32203 53.15330 1.000 68.11404 61 THR C CA 1
ATOM 3658 C C . THR C 1 45 ? -6.73858 21.32824 54.24889 1.000 69.05454 61 THR C C 1
ATOM 3659 O O . THR C 1 45 ? -7.56838 20.54535 54.71240 1.000 85.65725 61 THR C O 1
ATOM 3663 N N . VAL C 1 46 ? -5.47571 21.36482 54.67183 1.000 67.12682 62 VAL C N 1
ATOM 3664 C CA . VAL C 1 46 ? -4.95469 20.43863 55.67373 1.000 83.61362 62 VAL C CA 1
ATOM 3665 C C . VAL C 1 46 ? -5.00336 21.13469 57.03281 1.000 63.84659 62 VAL C C 1
ATOM 3666 O O . VAL C 1 46 ? -4.28890 22.11498 57.26956 1.000 69.81834 62 VAL C O 1
ATOM 3670 N N . VAL C 1 47 ? -5.85097 20.63248 57.93481 1.000 61.42222 63 VAL C N 1
ATOM 3671 C CA . VAL C 1 47 ? -5.96575 21.24502 59.25529 1.000 59.52048 63 VAL C CA 1
ATOM 3672 C C . VAL C 1 47 ? -4.84149 20.77227 60.17537 1.000 58.33988 63 VAL C C 1
ATOM 3673 O O . VAL C 1 47 ? -4.29459 21.56514 60.94890 1.000 61.38559 63 VAL C O 1
ATOM 3677 N N . THR C 1 48 ? -4.47582 19.49124 60.12640 1.000 62.57203 64 THR C N 1
ATOM 3678 C CA . THR C 1 48 ? -3.32887 19.03967 60.91173 1.000 73.08570 64 THR C CA 1
ATOM 3679 C C . THR C 1 48 ? -2.83221 17.71183 60.36291 1.000 77.26294 64 THR C C 1
ATOM 3680 O O . THR C 1 48 ? -3.46213 17.09869 59.50090 1.000 77.19325 64 THR C O 1
ATOM 3684 N N . TYR C 1 49 ? -1.69318 17.26713 60.88833 1.000 75.90382 65 TYR C N 1
ATOM 3685 C CA . TYR C 1 49 ? -1.05758 16.05346 60.39227 1.000 72.41913 65 TYR C CA 1
ATOM 3686 C C . TYR C 1 49 ? 0.03891 15.63745 61.35689 1.000 66.41545 65 TYR C C 1
ATOM 3687 O O . TYR C 1 49 ? 0.55740 16.44932 62.12863 1.000 69.21659 65 TYR C O 1
ATOM 3696 N N . HIS C 1 50 ? 0.39088 14.35756 61.28925 1.000 61.99880 66 HIS C N 1
ATOM 3697 C CA . HIS C 1 50 ? 1.57965 13.84882 61.95767 1.000 67.39261 66 HIS C CA 1
ATOM 3698 C C . HIS C 1 50 ? 2.20920 12.80036 61.05647 1.000 76.59433 66 HIS C C 1
ATOM 3699 O O . HIS C 1 50 ? 1.53433 11.85980 60.62592 1.000 82.77105 66 HIS C O 1
ATOM 3706 N N . ILE C 1 51 ? 3.49539 12.97090 60.77321 1.000 82.45577 67 ILE C N 1
ATOM 3707 C CA . ILE C 1 51 ? 4.27112 12.00101 60.00352 1.000 77.04681 67 ILE C CA 1
ATOM 3708 C C . ILE C 1 51 ? 5.54317 11.69250 60.78094 1.000 92.14939 67 ILE C C 1
ATOM 3709 O O . ILE C 1 51 ? 5.95832 12.47565 61.65132 1.000 111.49667 67 ILE C O 1
ATOM 3714 N N . PRO C 1 52 ? 6.18119 10.54916 60.50516 1.000 84.77061 68 PRO C N 1
ATOM 3715 C CA . PRO C 1 52 ? 7.41187 10.21741 61.24331 1.000 84.19164 68 PRO C CA 1
ATOM 3716 C C . PRO C 1 52 ? 8.51356 11.23806 61.03602 1.000 90.52948 68 PRO C C 1
ATOM 3717 O O . PRO C 1 52 ? 9.30500 11.49283 61.95207 1.000 88.58802 68 PRO C O 1
ATOM 3721 N N . GLN C 1 53 ? 8.56964 11.84042 59.85513 1.000 83.44398 69 GLN C N 1
ATOM 3722 C CA . GLN C 1 53 ? 9.58611 12.81597 59.50770 1.000 99.82518 69 GLN C CA 1
ATOM 3723 C C . GLN C 1 53 ? 9.32609 14.14325 60.22005 1.000 99.22099 69 GLN C C 1
ATOM 3724 O O . GLN C 1 53 ? 8.27671 14.36137 60.83095 1.000 97.86853 69 GLN C O 1
ATOM 3730 N N . ASN C 1 54 ? 10.32527 15.02311 60.15674 1.000 114.53495 70 ASN C N 1
ATOM 3731 C CA . ASN C 1 54 ? 10.22017 16.34594 60.76219 1.000 114.85952 70 ASN C CA 1
ATOM 3732 C C . ASN C 1 54 ? 9.02550 17.11214 60.20988 1.000 111.64987 70 ASN C C 1
ATOM 3733 O O . ASN C 1 54 ? 8.69083 17.01015 59.02655 1.000 97.14266 70 ASN C O 1
ATOM 3738 N N . SER C 1 55 ? 8.37171 17.86949 61.08455 1.000 131.48753 71 SER C N 1
ATOM 3739 C CA . SER C 1 55 ? 7.18852 18.63776 60.73442 1.000 128.17186 71 SER C CA 1
ATOM 3740 C C . SER C 1 55 ? 7.54471 20.11905 60.68969 1.000 126.37786 71 SER C C 1
ATOM 3741 O O . SER C 1 55 ? 8.24411 20.62904 61.57317 1.000 118.84053 71 SER C O 1
ATOM 3744 N N . SER C 1 56 ? 7.06716 20.80400 59.65278 1.000 130.04728 72 SER C N 1
ATOM 3745 C CA . SER C 1 56 ? 7.27934 22.23787 59.48159 1.000 131.13325 72 SER C CA 1
ATOM 3746 C C . SER C 1 56 ? 5.93459 22.89138 59.20883 1.000 124.71693 72 SER C C 1
ATOM 3747 O O . SER C 1 56 ? 5.21372 22.47900 58.29450 1.000 120.99038 72 SER C O 1
ATOM 3750 N N . LEU C 1 57 ? 5.60274 23.90501 59.99894 1.000 131.46708 73 LEU C N 1
ATOM 3751 C CA . LEU C 1 57 ? 4.24948 24.45474 60.02845 1.000 124.15398 73 LEU C CA 1
ATOM 3752 C C . LEU C 1 57 ? 4.21372 25.79609 59.29262 1.000 126.77215 73 LEU C C 1
ATOM 3753 O O . LEU C 1 57 ? 4.08627 26.86643 59.88526 1.000 139.61010 73 LEU C O 1
ATOM 3758 N N . GLU C 1 58 ? 4.30580 25.72002 57.96452 1.000 133.49314 74 GLU C N 1
ATOM 3759 C CA . GLU C 1 58 ? 4.29431 26.92619 57.14186 1.000 136.59104 74 GLU C CA 1
ATOM 3760 C C . GLU C 1 58 ? 2.95060 27.12058 56.45038 1.000 134.78734 74 GLU C C 1
ATOM 3761 O O . GLU C 1 58 ? 2.11086 27.90429 56.90401 1.000 134.79244 74 GLU C O 1
ATOM 3767 N N . ASN C 1 59 ? 2.75033 26.40923 55.34135 1.000 138.15167 75 ASN C N 1
ATOM 3768 C CA . ASN C 1 59 ? 1.52722 26.46822 54.55039 1.000 119.53764 75 ASN C CA 1
ATOM 3769 C C . ASN C 1 59 ? 0.30567 25.89214 55.25987 1.000 128.22492 75 ASN C C 1
ATOM 3770 O O . ASN C 1 59 ? -0.76246 25.85510 54.63765 1.000 142.96414 75 ASN C O 1
ATOM 3775 N N . VAL C 1 60 ? 0.42505 25.38959 56.49116 1.000 132.20791 76 VAL C N 1
ATOM 3776 C CA . VAL C 1 60 ? -0.77378 24.98377 57.21992 1.000 129.25691 76 VAL C CA 1
ATOM 3777 C C . VAL C 1 60 ? -1.69523 26.19169 57.30741 1.000 135.45728 76 VAL C C 1
ATOM 3778 O O . VAL C 1 60 ? -1.31311 27.25071 57.82113 1.000 141.58319 76 VAL C O 1
ATOM 3782 N N . ASP C 1 61 ? -2.91055 26.04542 56.78767 1.000 127.67997 77 ASP C N 1
ATOM 3783 C CA . ASP C 1 61 ? -3.82796 27.17185 56.73083 1.000 133.54184 77 ASP C CA 1
ATOM 3784 C C . ASP C 1 61 ? -4.23713 27.62562 58.12950 1.000 130.49064 77 ASP C C 1
ATOM 3785 O O . ASP C 1 61 ? -4.00884 26.94564 59.13484 1.000 124.83062 77 ASP C O 1
ATOM 3790 N N . SER C 1 62 ? -4.86006 28.80360 58.16775 1.000 130.60643 78 SER C N 1
ATOM 3791 C CA . SER C 1 62 ? -5.23328 29.47217 59.40389 1.000 124.41217 78 SER C CA 1
ATOM 3792 C C . SER C 1 62 ? -6.11715 28.57558 60.26937 1.000 124.99119 78 SER C C 1
ATOM 3793 O O . SER C 1 62 ? -6.61535 27.53192 59.83796 1.000 130.94679 78 SER C O 1
ATOM 3796 N N . ARG C 1 63 ? -6.31122 29.01879 61.51325 1.000 121.26135 79 ARG C N 1
ATOM 3797 C CA . ARG C 1 63 ? -6.99652 28.24420 62.54616 1.000 117.35471 79 ARG C CA 1
ATOM 3798 C C . ARG C 1 63 ? -6.19150 26.99771 62.91498 1.000 120.59016 79 ARG C C 1
ATOM 3799 O O . ARG C 1 63 ? -6.74764 25.91998 63.13175 1.000 102.24265 79 ARG C O 1
ATOM 3807 N N . TYR C 1 64 ? -4.86454 27.14692 62.96667 1.000 119.32810 80 TYR C N 1
ATOM 3808 C CA . TYR C 1 64 ? -3.97455 26.04257 63.28901 1.000 115.11823 80 TYR C CA 1
ATOM 3809 C C . TYR C 1 64 ? -3.24336 26.23490 64.60693 1.000 116.31260 80 TYR C C 1
ATOM 3810 O O . TYR C 1 64 ? -2.84498 25.24277 65.22297 1.000 111.19971 80 TYR C O 1
ATOM 3819 N N . ARG C 1 65 ? -3.05674 27.47853 65.04558 1.000 122.77585 81 ARG C N 1
ATOM 3820 C CA . ARG C 1 65 ? -2.28469 27.77360 66.24313 1.000 126.96323 81 ARG C CA 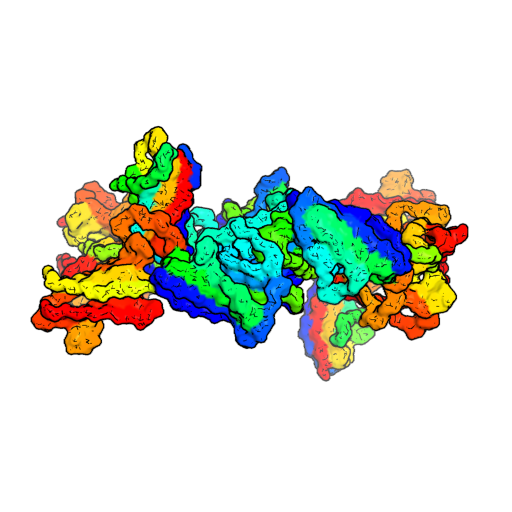1
ATOM 3821 C C . ARG C 1 65 ? -2.98410 27.21213 67.47858 1.000 125.71126 81 ARG C C 1
ATOM 3822 O O . ARG C 1 65 ? -3.76902 27.90921 68.12875 1.000 119.39673 81 ARG C O 1
ATOM 3830 N N . ASN C 1 66 ? -2.71996 25.94079 67.80221 1.000 134.96633 82 ASN C N 1
ATOM 3831 C CA . ASN C 1 66 ? -3.34250 25.25609 68.93872 1.000 136.74182 82 ASN C CA 1
ATOM 3832 C C . ASN C 1 66 ? -4.86834 25.25124 68.88296 1.000 125.28668 82 ASN C C 1
ATOM 3833 O O . ASN C 1 66 ? -5.51642 25.01070 69.90094 1.000 133.31784 82 ASN C O 1
ATOM 3838 N N . ARG C 1 67 ? -5.47380 25.51538 67.72499 1.000 111.74477 83 ARG C N 1
ATOM 3839 C CA . ARG C 1 67 ? -6.92500 25.50140 67.68966 1.000 111.72708 83 ARG C CA 1
ATOM 3840 C C . ARG C 1 67 ? -7.48887 24.13398 67.32235 1.000 104.45824 83 ARG C C 1
ATOM 3841 O O . ARG C 1 67 ? -8.63673 23.82984 67.68052 1.000 86.73904 83 ARG C O 1
ATOM 3849 N N . ALA C 1 68 ? -6.68864 23.27882 66.69816 1.000 89.41701 84 ALA C N 1
ATOM 3850 C CA . ALA C 1 68 ? -7.04022 21.89501 66.42600 1.000 85.92590 84 ALA C CA 1
ATOM 3851 C C . ALA C 1 68 ? -5.83245 21.05458 66.80088 1.000 79.54891 84 ALA C C 1
ATOM 3852 O O . ALA C 1 68 ? -4.73001 21.31118 66.31034 1.000 100.45598 84 ALA C O 1
ATOM 3854 N N . LEU C 1 69 ? -6.02683 20.05231 67.65431 1.000 73.77224 85 LEU C N 1
ATOM 3855 C CA . LEU C 1 69 ? -4.87482 19.34309 68.19124 1.000 72.98973 85 LEU C CA 1
ATOM 3856 C C . LEU C 1 69 ? -5.20022 17.87143 68.39499 1.000 83.40334 85 LEU C C 1
ATOM 3857 O O . LEU C 1 69 ? -6.34623 17.49880 68.66331 1.000 82.52819 85 LEU C O 1
ATOM 3862 N N . MET C 1 70 ? -4.17113 17.04071 68.25254 1.000 87.33160 86 MET C N 1
ATOM 3863 C CA . MET C 1 70 ? -4.23277 15.62267 68.55891 1.000 74.48226 86 MET C CA 1
ATOM 3864 C C . MET C 1 70 ? -3.26138 15.30826 69.68921 1.000 78.66790 86 MET C C 1
ATOM 3865 O O . MET C 1 70 ? -2.36701 16.09787 70.00314 1.000 82.15656 86 MET C O 1
ATOM 3870 N N . SER C 1 71 ? -3.44097 14.13964 70.30514 1.000 86.99511 87 SER C N 1
ATOM 3871 C CA . SER C 1 71 ? -2.54279 13.69789 71.36387 1.000 95.86189 87 SER C CA 1
ATOM 3872 C C . SER C 1 71 ? -1.69612 12.54334 70.84832 1.000 90.05123 87 SER C C 1
ATOM 3873 O O . SER C 1 71 ? -2.25430 11.53076 70.39956 1.000 93.41355 87 SER C O 1
ATOM 3876 N N . PRO C 1 72 ? -0.36247 12.64301 70.89183 1.000 75.04946 88 PRO C N 1
ATOM 3877 C CA . PRO C 1 72 ? 0.46884 11.51992 70.42365 1.000 76.42071 88 PRO C CA 1
ATOM 3878 C C . PRO C 1 72 ? 0.29133 10.25904 71.24887 1.000 82.84821 88 PRO C C 1
ATOM 3879 O O . PRO C 1 72 ? 0.24619 9.15259 70.68946 1.000 82.20989 88 PRO C O 1
ATOM 3883 N N . ALA C 1 73 ? 0.20525 10.39593 72.57427 1.000 83.95037 89 ALA C N 1
ATOM 3884 C CA . ALA C 1 73 ? -0.08011 9.24010 73.41391 1.000 90.52848 89 ALA C CA 1
ATOM 3885 C C . ALA C 1 73 ? -1.41536 8.61711 73.04068 1.000 97.98817 89 ALA C C 1
ATOM 3886 O O . ALA C 1 73 ? -1.57980 7.39494 73.12830 1.000 86.42129 89 ALA C O 1
ATOM 3888 N N . GLY C 1 74 ? -2.38130 9.44132 72.63476 1.000 89.66116 90 GLY C N 1
ATOM 3889 C CA . GLY C 1 74 ? -3.62138 8.90195 72.10992 1.000 90.39153 90 GLY C CA 1
ATOM 3890 C C . GLY C 1 74 ? -3.42490 8.19974 70.78015 1.000 94.33478 90 GLY C C 1
ATOM 3891 O O . GLY C 1 74 ? -4.03528 7.16094 70.52032 1.000 102.48778 90 GLY C O 1
ATOM 3892 N N . MET C 1 75 ? -2.56759 8.75247 69.92041 1.000 85.41889 91 MET C N 1
ATOM 3893 C CA . MET C 1 75 ? -2.30975 8.12441 68.62823 1.000 86.81824 91 MET C CA 1
ATOM 3894 C C . MET C 1 75 ? -1.72204 6.72744 68.78818 1.000 97.24624 91 MET C C 1
ATOM 3895 O O . MET C 1 75 ? -2.15322 5.78210 68.11647 1.000 100.88326 91 MET C O 1
ATOM 3900 N N . LEU C 1 76 ? -0.73795 6.57440 69.68106 1.000 92.37105 92 LEU C N 1
ATOM 3901 C CA . LEU C 1 76 ? -0.06581 5.28108 69.80443 1.000 101.54086 92 LEU C CA 1
ATOM 3902 C C . LEU C 1 76 ? -0.99482 4.19139 70.33319 1.000 97.55618 92 LEU C C 1
ATOM 3903 O O . LEU C 1 76 ? -0.77473 3.00782 70.05138 1.000 92.20676 92 LEU C O 1
ATOM 3908 N N . ARG C 1 77 ? -2.02543 4.55731 71.09296 1.000 106.00351 93 ARG C N 1
ATOM 3909 C CA . ARG C 1 77 ? -3.05020 3.60052 71.49517 1.000 113.98506 93 ARG C CA 1
ATOM 3910 C C . ARG C 1 77 ? -4.14256 3.44046 70.44280 1.000 98.34187 93 ARG C C 1
ATOM 3911 O O . ARG C 1 77 ? -5.11085 2.71034 70.67902 1.000 85.22049 93 ARG C O 1
ATOM 3919 N N . GLY C 1 78 ? -4.00801 4.10527 69.29566 1.000 93.46269 94 GLY C N 1
ATOM 3920 C CA . GLY C 1 78 ? -4.99334 4.03524 68.23365 1.000 88.83962 94 GLY C CA 1
ATOM 3921 C C . GLY C 1 78 ? -6.05784 5.10597 68.24284 1.000 101.01670 94 GLY C C 1
ATOM 3922 O O . GLY C 1 78 ? -7.10331 4.92211 67.60969 1.000 102.00657 94 GLY C O 1
ATOM 3923 N N . ASP C 1 79 ? -5.82347 6.22574 68.91683 1.000 90.92676 95 ASP C N 1
ATOM 3924 C CA . ASP C 1 79 ? -6.78367 7.32421 69.00252 1.000 93.48847 95 ASP C CA 1
ATOM 3925 C C . ASP C 1 79 ? -6.21508 8.52481 68.25218 1.000 89.49393 95 ASP C C 1
ATOM 3926 O O . ASP C 1 79 ? -5.37273 9.25600 68.78051 1.000 85.33180 95 ASP C O 1
ATOM 3931 N N . PHE C 1 80 ? -6.67541 8.72636 67.01733 1.000 84.12202 96 PHE C N 1
ATOM 3932 C CA . PHE C 1 80 ? -6.25173 9.86114 66.20704 1.000 83.60649 96 PHE C CA 1
ATOM 3933 C C . PHE C 1 80 ? -7.26022 11.00065 66.25048 1.000 91.86893 96 PHE C C 1
ATOM 3934 O O . PHE C 1 80 ? -7.33970 11.79737 65.30894 1.000 84.93128 96 PHE C O 1
ATOM 3942 N N . SER C 1 81 ? -8.03123 11.09251 67.33069 1.000 97.30788 97 SER C N 1
ATOM 3943 C CA . SER C 1 81 ? -9.06786 12.10811 67.41962 1.000 91.96202 97 SER C CA 1
ATOM 3944 C C . SER C 1 81 ? -8.45497 13.50080 67.49673 1.000 84.26520 97 SER C C 1
ATOM 3945 O O . SER C 1 81 ? -7.38213 13.70666 68.06892 1.000 96.46150 97 SER C O 1
ATOM 3948 N N . LEU C 1 82 ? -9.15030 14.45765 66.90133 1.000 73.34040 98 LEU C N 1
ATOM 3949 C CA . LEU C 1 82 ? -8.74532 15.85267 66.90311 1.000 73.06820 98 LEU C CA 1
ATOM 3950 C C . LEU C 1 82 ? -9.59726 16.60342 67.91496 1.000 73.12833 98 LEU C C 1
ATOM 3951 O O . LEU C 1 82 ? -10.75921 16.26468 68.12733 1.000 77.94276 98 LEU C O 1
ATOM 3956 N N . ARG C 1 83 ? -9.01468 17.60522 68.56634 1.000 81.74256 99 ARG C N 1
ATOM 3957 C CA . ARG C 1 83 ? -9.76113 18.44313 69.50374 1.000 89.75709 99 ARG C CA 1
ATOM 3958 C C . ARG C 1 83 ? -9.75851 19.86790 68.96766 1.000 83.32086 99 ARG C C 1
ATOM 3959 O O . ARG C 1 83 ? -8.72484 20.54544 68.98973 1.000 87.49817 99 ARG C O 1
ATOM 3967 N N . LEU C 1 84 ? -10.91301 20.31806 68.48866 1.000 83.11100 100 LEU C N 1
ATOM 3968 C CA . LEU C 1 84 ? -11.06964 21.69546 68.05574 1.000 70.96510 100 LEU C CA 1
ATOM 3969 C C . LEU C 1 84 ? -11.58631 22.53351 69.21272 1.000 76.06108 100 LEU C C 1
ATOM 3970 O O . LEU C 1 84 ? -12.39977 22.06861 70.01556 1.000 80.75767 100 LEU C O 1
ATOM 3975 N N . PHE C 1 85 ? -11.08798 23.76017 69.31273 1.000 84.74414 101 PHE C N 1
ATOM 3976 C CA . PHE C 1 85 ? -11.34066 24.59348 70.47789 1.000 83.01560 101 PHE C CA 1
ATOM 3977 C C . PHE C 1 85 ? -12.15072 25.82433 70.09953 1.000 81.28925 101 PHE C C 1
ATOM 3978 O O . PHE C 1 85 ? -12.10220 26.28834 68.95597 1.000 90.12065 101 PHE C O 1
ATOM 3986 N N . ASN C 1 86 ? -12.86973 26.36095 71.08441 1.000 74.13258 102 ASN C N 1
ATOM 3987 C CA . ASN C 1 86 ? -13.68384 27.55331 70.90908 1.000 75.25719 102 ASN C CA 1
ATOM 3988 C C . ASN C 1 86 ? -14.41810 27.53019 69.57432 1.000 79.88036 102 ASN C C 1
ATOM 3989 O O . ASN C 1 86 ? -14.08035 28.28990 68.66629 1.000 78.57174 102 ASN C O 1
ATOM 3994 N N . VAL C 1 87 ? -15.44703 26.68972 69.46913 1.000 76.53254 103 VAL C N 1
ATOM 3995 C CA . VAL C 1 87 ? -16.15389 26.52981 68.20486 1.000 72.20802 103 VAL C CA 1
ATOM 3996 C C . VAL C 1 87 ? -16.93788 27.79253 67.87301 1.000 86.28398 103 VAL C C 1
ATOM 3997 O O . VAL C 1 87 ? -17.54885 28.42035 68.75059 1.000 91.29348 103 VAL C O 1
ATOM 4001 N N . THR C 1 88 ? -16.96941 28.13504 66.59171 1.000 85.69383 104 THR C N 1
ATOM 4002 C CA . THR C 1 88 ? -17.68193 29.29738 66.09699 1.000 83.98003 104 THR C CA 1
ATOM 4003 C C . THR C 1 88 ? -18.50722 28.92286 64.87480 1.000 67.44642 104 THR C C 1
ATOM 4004 O O . THR C 1 88 ? -18.17341 27.96212 64.16563 1.000 86.04392 104 THR C O 1
ATOM 4008 N N . PRO C 1 89 ? -19.59408 29.65359 64.60420 1.000 64.70797 105 PRO C N 1
ATOM 4009 C CA . PRO C 1 89 ? -20.44687 29.32163 63.44900 1.000 71.97252 105 PRO C CA 1
ATOM 4010 C C . PRO C 1 89 ? -19.70513 29.26280 62.12448 1.000 74.13042 105 PRO C C 1
ATOM 4011 O O . PRO C 1 89 ? -20.28772 28.87006 61.11123 1.000 70.56080 105 PRO C O 1
ATOM 4015 N N . GLN C 1 90 ? -18.43229 29.65473 62.11964 1.000 79.51530 106 GLN C N 1
ATOM 4016 C CA . GLN C 1 90 ? -17.59155 29.59140 60.93419 1.000 85.24425 106 GLN C CA 1
ATOM 4017 C C . GLN C 1 90 ? -16.85913 28.26225 60.80745 1.000 84.51883 106 GLN C C 1
ATOM 4018 O O . GLN C 1 90 ? -16.08887 28.08055 59.85934 1.000 95.01098 106 GLN C O 1
ATOM 4024 N N . ASP C 1 91 ? -17.08367 27.33223 61.73602 1.000 81.26415 107 ASP C N 1
ATOM 4025 C CA . ASP C 1 91 ? -16.50941 25.99785 61.67260 1.000 69.01970 107 ASP C CA 1
ATOM 4026 C C . ASP C 1 91 ? -17.50389 24.95326 61.20671 1.000 72.09150 107 ASP C C 1
ATOM 4027 O O . ASP C 1 91 ? -17.15380 23.76814 61.14584 1.000 95.87770 107 ASP C O 1
ATOM 4032 N N . GLU C 1 92 ? -18.72714 25.35127 60.87187 1.000 71.34527 108 GLU C N 1
ATOM 4033 C CA . GLU C 1 92 ? -19.73721 24.38411 60.48351 1.000 81.11280 108 GLU C CA 1
ATOM 4034 C C . GLU C 1 92 ? -19.32864 23.83757 59.12741 1.000 77.35512 108 GLU C C 1
ATOM 4035 O O . GLU C 1 92 ? -19.68393 24.39217 58.08321 1.000 72.69465 108 GLU C O 1
ATOM 4041 N N . GLN C 1 93 ? -18.55035 22.75745 59.14693 1.000 78.09087 109 GLN C N 1
ATOM 4042 C CA . GLN C 1 93 ? -17.87946 22.27951 57.95199 1.000 79.68356 109 GLN C CA 1
ATOM 4043 C C . GLN C 1 93 ? -17.64640 20.78112 58.07884 1.000 69.82670 109 GLN C C 1
ATOM 4044 O O . GLN C 1 93 ? -17.59956 20.23370 59.18452 1.000 65.52257 109 GLN C O 1
ATOM 4050 N N . LYS C 1 94 ? -17.52312 20.11537 56.93126 1.000 60.91445 110 LYS C N 1
ATOM 4051 C CA . LYS C 1 94 ? -17.14506 18.70962 56.91937 1.000 54.99331 110 LYS C CA 1
ATOM 4052 C C . LYS C 1 94 ? -15.63649 18.56263 57.04407 1.000 60.44637 110 LYS C C 1
ATOM 4053 O O . LYS C 1 94 ? -14.86960 19.25865 56.37332 1.000 71.94569 110 LYS C O 1
ATOM 4059 N N . PHE C 1 95 ? -15.21189 17.63494 57.88865 1.000 65.75677 111 PHE C N 1
ATOM 4060 C CA . PHE C 1 95 ? -13.80185 17.33045 58.05072 1.000 66.46489 111 PHE C CA 1
ATOM 4061 C C . PHE C 1 95 ? -13.56375 15.89736 57.59509 1.000 67.37885 111 PHE C C 1
ATOM 4062 O O . PHE C 1 95 ? -14.50271 15.10857 57.45473 1.000 86.26411 111 PHE C O 1
ATOM 4070 N N . HIS C 1 96 ? -12.29861 15.55699 57.36316 1.000 65.22959 112 HIS C N 1
ATOM 4071 C CA . HIS C 1 96 ? -11.95494 14.23090 56.87387 1.000 75.92948 112 HIS C CA 1
ATOM 4072 C C . HIS C 1 96 ? -10.63107 13.78865 57.47474 1.000 64.28150 112 HIS C C 1
ATOM 4073 O O . HIS C 1 96 ? -9.63814 14.52188 57.41907 1.000 70.86055 112 HIS C O 1
ATOM 4080 N N . CYS C 1 97 ? -10.62457 12.58912 58.04172 1.000 61.60985 113 CYS C N 1
ATOM 4081 C CA . CYS C 1 97 ? -9.44853 12.01100 58.66993 1.000 71.57433 113 CYS C CA 1
ATOM 4082 C C . CYS C 1 97 ? -8.91833 10.87605 57.80477 1.000 66.41027 113 CYS C C 1
ATOM 4083 O O . CYS C 1 97 ? -9.69861 10.12796 57.20659 1.000 66.57807 113 CYS C O 1
ATOM 4086 N N . LEU C 1 98 ? -7.59264 10.74907 57.73757 1.000 67.41248 114 LEU C N 1
ATOM 4087 C CA . LEU C 1 98 ? -6.96202 9.70617 56.93665 1.000 74.41434 114 LEU C CA 1
ATOM 4088 C C . LEU C 1 98 ? -5.73079 9.18175 57.65762 1.000 63.89198 114 LEU C C 1
ATOM 4089 O O . LEU C 1 98 ? -4.92830 9.96455 58.17416 1.000 64.90875 114 LEU C O 1
ATOM 4094 N N . VAL C 1 99 ? -5.58888 7.85805 57.69491 1.000 61.81021 115 VAL C N 1
ATOM 4095 C CA . VAL C 1 99 ? -4.49296 7.20099 58.39567 1.000 65.99908 115 VAL C CA 1
ATOM 4096 C C . VAL C 1 99 ? -3.85424 6.17646 57.46448 1.000 65.92947 115 VAL C C 1
ATOM 4097 O O . VAL C 1 99 ? -4.55277 5.34913 56.86781 1.000 80.64311 115 VAL C O 1
ATOM 4101 N N . LEU C 1 100 ? -2.53017 6.24011 57.33450 1.000 77.01896 116 LEU C N 1
ATOM 4102 C CA . LEU C 1 100 ? -1.75799 5.31771 56.51535 1.000 74.94051 116 LEU C CA 1
ATOM 4103 C C . LEU C 1 100 ? -0.66319 4.67962 57.35476 1.000 69.34610 116 LEU C C 1
ATOM 4104 O O . LEU C 1 100 ? -0.18646 5.26424 58.32890 1.000 60.19988 116 LEU C O 1
ATOM 4109 N N . SER C 1 101 ? -0.25376 3.48327 56.95488 1.000 73.78829 117 SER C N 1
ATOM 4110 C CA . SER C 1 101 ? 0.85327 2.78185 57.58529 1.000 70.99684 117 SER C CA 1
ATOM 4111 C C . SER C 1 101 ? 2.00200 2.69487 56.59164 1.000 71.10574 117 SER C C 1
ATOM 4112 O O . SER C 1 101 ? 1.77745 2.50178 55.39391 1.000 74.05924 117 SER C O 1
ATOM 4115 N N . GLN C 1 102 ? 3.23428 2.85522 57.08188 1.000 80.38985 118 GLN C N 1
ATOM 4116 C CA . GLN C 1 102 ? 4.37674 2.73729 56.18085 1.000 82.28942 118 GLN C CA 1
ATOM 4117 C C . GLN C 1 102 ? 4.62679 1.27503 55.84514 1.000 79.62815 118 GLN C C 1
ATOM 4118 O O . GLN C 1 102 ? 4.84286 0.92905 54.67769 1.000 66.14928 118 GLN C O 1
ATOM 4124 N N . SER C 1 103 ? 4.57570 0.40177 56.84784 1.000 78.52552 119 SER C N 1
ATOM 4125 C CA . SER C 1 103 ? 4.31263 -0.99498 56.56223 1.000 67.29430 119 SER C CA 1
ATOM 4126 C C . SER C 1 103 ? 2.95759 -1.08622 55.86081 1.000 77.38016 119 SER C C 1
ATOM 4127 O O . SER C 1 103 ? 2.23380 -0.10002 55.73611 1.000 93.67672 119 SER C O 1
ATOM 4130 N N . LEU C 1 104 ? 2.59529 -2.28276 55.40999 1.000 81.26507 120 LEU C N 1
ATOM 4131 C CA . LEU C 1 104 ? 1.29632 -2.53019 54.78448 1.000 88.59095 120 LEU C CA 1
ATOM 4132 C C . LEU C 1 104 ? 1.16131 -1.80050 53.44302 1.000 75.14594 120 LEU C C 1
ATOM 4133 O O . LEU C 1 104 ? 0.12121 -1.92050 52.78088 1.000 77.67165 120 LEU C O 1
ATOM 4138 N N . GLY C 1 105 ? 2.17502 -1.04436 53.02139 1.000 60.53998 121 GLY C N 1
ATOM 4139 C CA . GLY C 1 105 ? 2.21331 -0.44772 51.69861 1.000 65.54939 121 GLY C CA 1
ATOM 4140 C C . GLY C 1 105 ? 1.54402 0.89921 51.50994 1.000 73.81227 121 GLY C C 1
ATOM 4141 O O . GLY C 1 105 ? 0.90885 1.13798 50.47921 1.000 79.12167 121 GLY C O 1
ATOM 4142 N N . PHE C 1 106 ? 1.69398 1.78568 52.49144 1.000 71.74084 122 PHE C N 1
ATOM 4143 C CA . PHE C 1 106 ? 1.12287 3.13338 52.45589 1.000 70.04792 122 PHE C CA 1
ATOM 4144 C C . PHE C 1 106 ? -0.34630 3.14397 52.03493 1.000 84.08729 122 PHE C C 1
ATOM 4145 O O . PHE C 1 106 ? -0.78717 4.01130 51.27643 1.000 80.65838 122 PHE C O 1
ATOM 4153 N N . GLN C 1 107 ? -1.11876 2.17673 52.51548 1.000 82.42536 123 GLN C N 1
ATOM 4154 C CA . GLN C 1 107 ? -2.52113 2.11239 52.13740 1.000 79.61751 123 GLN C CA 1
ATOM 4155 C C . GLN C 1 107 ? -3.38655 2.51859 53.32401 1.000 89.53386 123 GLN C C 1
ATOM 4156 O O . GLN C 1 107 ? -2.96347 2.46331 54.48289 1.000 78.97216 123 GLN C O 1
ATOM 4162 N N . GLU C 1 108 ? -4.60849 2.94037 53.01089 1.000 92.07043 124 GLU C N 1
ATOM 4163 C CA . GLU C 1 108 ? -5.49405 3.60081 53.96758 1.000 76.03152 124 GLU C CA 1
ATOM 4164 C C . GLU C 1 108 ? -5.99514 2.59198 54.99142 1.000 70.11519 124 GLU C C 1
ATOM 4165 O O . GLU C 1 108 ? -6.86931 1.77246 54.70314 1.000 90.10355 124 GLU C O 1
ATOM 4171 N N . VAL C 1 109 ? -5.43857 2.64900 56.20248 1.000 68.80947 125 VAL C N 1
ATOM 4172 C CA . VAL C 1 109 ? -5.94754 1.81769 57.28773 1.000 70.27230 125 VAL C CA 1
ATOM 4173 C C . VAL C 1 109 ? -7.19340 2.42567 57.92605 1.000 81.23448 125 VAL C C 1
ATOM 4174 O O . VAL C 1 109 ? -7.95089 1.71134 58.59641 1.000 92.60170 125 VAL C O 1
ATOM 4178 N N . LEU C 1 110 ? -7.43742 3.72115 57.72928 1.000 71.76751 126 LEU C N 1
ATOM 4179 C CA . LEU C 1 110 ? -8.55731 4.38704 58.38193 1.000 74.49690 126 LEU C CA 1
ATOM 4180 C C . LEU C 1 110 ? -8.93505 5.62646 57.58471 1.000 71.34745 126 LEU C C 1
ATOM 4181 O O . LEU C 1 110 ? -8.06502 6.43123 57.23898 1.000 67.21791 126 LEU C O 1
ATOM 4186 N N . SER C 1 111 ? -10.23141 5.78589 57.31879 1.000 65.09622 127 SER C N 1
ATOM 4187 C CA . SER C 1 111 ? -10.76040 6.96050 56.63240 1.000 70.17560 127 SER C CA 1
ATOM 4188 C C . SER C 1 111 ? -12.09113 7.33108 57.26113 1.000 76.90468 127 SER C C 1
ATOM 4189 O O . SER C 1 111 ? -13.03469 6.53507 57.23156 1.000 69.38587 127 SER C O 1
ATOM 4192 N N . VAL C 1 112 ? -12.16525 8.53456 57.82450 1.000 84.76229 128 VAL C N 1
ATOM 4193 C CA . VAL C 1 112 ? -13.34940 9.00790 58.52700 1.000 66.43620 128 VAL C CA 1
ATOM 4194 C C . VAL C 1 112 ? -13.71242 10.37788 57.97865 1.000 68.77659 128 VAL C C 1
ATOM 4195 O O . VAL C 1 112 ? -12.83134 11.19908 57.70254 1.000 73.59028 128 VAL C O 1
ATOM 4199 N N . GLU C 1 113 ? -15.00768 10.62910 57.82530 1.000 66.65536 129 GLU C N 1
ATOM 4200 C CA . GLU C 1 113 ? -15.49968 11.96305 57.51058 1.000 65.96823 129 GLU C CA 1
ATOM 4201 C C . GLU C 1 113 ? -16.44392 12.40143 58.61566 1.000 75.07969 129 GLU C C 1
ATOM 4202 O O . GLU C 1 113 ? -17.38632 11.67491 58.94708 1.000 84.07852 129 GLU C O 1
ATOM 4208 N N . VAL C 1 114 ? -16.19194 13.58180 59.17679 1.000 72.46123 130 VAL C N 1
ATOM 4209 C CA . VAL C 1 114 ? -16.96525 14.11329 60.29424 1.000 67.69759 130 VAL C CA 1
ATOM 4210 C C . VAL C 1 114 ? -17.63050 15.40400 59.84340 1.000 63.95890 130 VAL C C 1
ATOM 4211 O O . VAL C 1 114 ? -16.95909 16.42761 59.66011 1.000 73.57503 130 VAL C O 1
ATOM 4215 N N . THR C 1 115 ? -18.94402 15.35377 59.64990 1.000 68.46223 131 THR C N 1
ATOM 4216 C CA . THR C 1 115 ? -19.73128 16.55783 59.43228 1.000 66.80437 131 THR C CA 1
ATOM 4217 C C . THR C 1 115 ? -19.95849 17.22084 60.78301 1.000 60.04717 131 THR C C 1
ATOM 4218 O O . THR C 1 115 ? -20.58356 16.63305 61.67011 1.000 64.61844 131 THR C O 1
ATOM 4222 N N . LEU C 1 116 ? -19.46105 18.43844 60.94551 1.000 61.05667 132 LEU C N 1
ATOM 4223 C CA . LEU C 1 116 ? -19.55802 19.14565 62.21454 1.000 57.22977 132 LEU C CA 1
ATOM 4224 C C . LEU C 1 116 ? -20.69958 20.14488 62.11617 1.000 57.90480 132 LEU C C 1
ATOM 4225 O O . LEU C 1 116 ? -20.63946 21.08807 61.32198 1.000 59.95173 132 LEU C O 1
ATOM 4230 N N . HIS C 1 117 ? -21.73867 19.93542 62.91801 1.000 62.75425 133 HIS C N 1
ATOM 4231 C CA . HIS C 1 117 ? -22.87086 20.84319 62.98832 1.000 65.81802 133 HIS C CA 1
ATOM 4232 C C . HIS C 1 117 ? -22.75889 21.62229 64.28778 1.000 62.08833 133 HIS C C 1
ATOM 4233 O O . HIS C 1 117 ? -22.70552 21.02875 65.37463 1.000 69.79354 133 HIS C O 1
ATOM 4240 N N . VAL C 1 118 ? -22.69374 22.93748 64.16512 1.000 57.39653 134 VAL C N 1
ATOM 4241 C CA . VAL C 1 118 ? -22.57209 23.83271 65.30222 1.000 60.56158 134 VAL C CA 1
ATOM 4242 C C . VAL C 1 118 ? -23.95793 24.35365 65.63899 1.000 64.91205 134 VAL C C 1
ATOM 4243 O O . VAL C 1 118 ? -24.81916 24.51823 64.76605 1.000 70.27874 134 VAL C O 1
ATOM 4247 N N . ALA C 1 119 ? -24.18023 24.60454 66.92317 1.000 57.65129 135 ALA C N 1
ATOM 4248 C CA . ALA C 1 119 ? -25.47110 25.07608 67.38094 1.000 58.91239 135 ALA C CA 1
ATOM 4249 C C . ALA C 1 119 ? -25.26241 25.94548 68.60685 1.000 61.76927 135 ALA C C 1
ATOM 4250 O O . ALA C 1 119 ? -24.27612 25.80483 69.33436 1.000 58.18062 135 ALA C O 1
ATOM 4252 N N . ALA C 1 120 ? -26.21721 26.83953 68.83521 1.000 61.94684 136 ALA C N 1
ATOM 4253 C CA . ALA C 1 120 ? -26.19022 27.71277 69.99450 1.000 52.39067 136 ALA C CA 1
ATOM 4254 C C . ALA C 1 120 ? -27.59611 27.84535 70.54823 1.000 59.70689 136 ALA C C 1
ATOM 4255 O O . ALA C 1 120 ? -28.57196 27.87352 69.79307 1.000 69.08051 136 ALA C O 1
ATOM 4257 N N . ASN C 1 121 ? -27.68835 27.93195 71.86869 1.000 64.07544 137 ASN C N 1
ATOM 4258 C CA . ASN C 1 121 ? -28.96656 27.91824 72.56199 1.000 70.53999 137 ASN C CA 1
ATOM 4259 C C . ASN C 1 121 ? -29.55986 29.31921 72.62080 1.000 60.10220 137 ASN C C 1
ATOM 4260 O O . ASN C 1 121 ? -28.90077 30.26163 73.07233 1.000 83.33777 137 ASN C O 1
ATOM 4265 N N . PHE C 1 122 ? -30.80451 29.45004 72.17091 1.000 59.66594 138 PHE C N 1
ATOM 4266 C CA . PHE C 1 122 ? -31.47522 30.73874 72.21168 1.000 60.41868 138 PHE C CA 1
ATOM 4267 C C . PHE C 1 122 ? -31.81956 31.11241 73.64856 1.000 65.75251 138 PHE C C 1
ATOM 4268 O O . PHE C 1 122 ? -31.96907 30.25745 74.52597 1.000 69.45204 138 PHE C O 1
ATOM 4276 N N . SER C 1 123 ? -31.96550 32.41189 73.88040 1.000 69.64540 139 SER C N 1
ATOM 4277 C CA . SER C 1 123 ? -32.40085 32.86977 75.18773 1.000 67.71313 139 SER C CA 1
ATOM 4278 C C . SER C 1 123 ? -33.88097 32.56224 75.37335 1.000 54.15111 139 SER C C 1
ATOM 4279 O O . SER C 1 123 ? -34.62442 32.35806 74.41010 1.000 58.08583 139 SER C O 1
ATOM 4282 N N . VAL C 1 124 ? -34.30239 32.51514 76.63242 1.000 61.59720 140 VAL C N 1
ATOM 4283 C CA . VAL C 1 124 ? -35.72792 32.32139 76.91423 1.000 58.19173 140 VAL C CA 1
ATOM 4284 C C . VAL C 1 124 ? -36.49963 33.49755 76.32987 1.000 60.37789 140 VAL C C 1
ATOM 4285 O O . VAL C 1 124 ? -36.12786 34.66384 76.57286 1.000 68.84437 140 VAL C O 1
ATOM 4289 N N . PRO C 1 125 ? -37.55801 33.26546 75.55636 1.000 57.00957 141 PRO C N 1
ATOM 4290 C CA . PRO C 1 125 ? -38.20798 34.37561 74.85318 1.000 59.15563 141 PRO C CA 1
ATOM 4291 C C . PRO C 1 125 ? -38.76729 35.40586 75.81943 1.000 58.62254 141 PRO C C 1
ATOM 4292 O O . PRO C 1 125 ? -39.12170 35.10052 76.95939 1.000 65.97030 141 PRO C O 1
ATOM 4296 N N . VAL C 1 126 ? -38.81845 36.64725 75.35324 1.000 66.39803 142 VAL C N 1
ATOM 4297 C CA . VAL C 1 126 ? -39.50267 37.72528 76.05289 1.000 65.31625 142 VAL C CA 1
ATOM 4298 C C . VAL C 1 126 ? -40.71081 38.10643 75.21625 1.000 67.53133 142 VAL C C 1
ATOM 4299 O O . VAL C 1 126 ? -40.57314 38.47842 74.04224 1.000 69.81966 142 VAL C O 1
ATOM 4303 N N . VAL C 1 127 ? -41.89288 37.96395 75.80706 1.000 61.73570 143 VAL C N 1
ATOM 4304 C CA . VAL C 1 127 ? -43.15562 38.28067 75.15716 1.000 65.58738 143 VAL C CA 1
ATOM 4305 C C . VAL C 1 127 ? -43.72718 39.51488 75.83629 1.000 67.91437 143 VAL C C 1
ATOM 4306 O O . VAL C 1 127 ? -43.75264 39.59803 77.07048 1.000 69.22913 143 VAL C O 1
ATOM 4310 N N . SER C 1 128 ? -44.17259 40.47130 75.03364 1.000 70.34402 144 SER C N 1
ATOM 4311 C CA . SER C 1 128 ? -44.80293 41.68439 75.52642 1.000 84.85700 144 SER C CA 1
ATOM 4312 C C . SER C 1 128 ? -46.26173 41.71059 75.09394 1.000 97.81208 144 SER C C 1
ATOM 4313 O O . SER C 1 128 ? -46.65882 41.03494 74.14033 1.000 80.56659 144 SER C O 1
ATOM 4316 N N . ALA C 1 129 ? -47.06798 42.49216 75.81232 1.000 104.61123 145 ALA C N 1
ATOM 4317 C CA . ALA C 1 129 ? -48.50396 42.58988 75.55140 1.000 105.73229 145 ALA C CA 1
ATOM 4318 C C . ALA C 1 129 ? -48.94117 44.02937 75.28383 1.000 109.79629 145 ALA C C 1
ATOM 4319 O O . ALA C 1 129 ? -49.71049 44.60703 76.06054 1.000 125.63205 145 ALA C O 1
ATOM 4321 N N . PRO C 1 130 ? -48.46353 44.64952 74.19004 1.000 120.57187 146 PRO C N 1
ATOM 4322 C CA . PRO C 1 130 ? -49.04962 45.92903 73.77056 1.000 119.71661 146 PRO C CA 1
ATOM 4323 C C . PRO C 1 130 ? -50.29529 45.73194 72.91873 1.000 118.80726 146 PRO C C 1
ATOM 4324 O O . PRO C 1 130 ? -50.77683 44.60442 72.76371 1.000 111.85725 146 PRO C O 1
ATOM 4328 N N . HIS C 1 131 ? -50.83226 46.81951 72.37138 1.000 123.80641 147 HIS C N 1
ATOM 4329 C CA . HIS C 1 131 ? -52.01028 46.73699 71.50890 1.000 133.41285 147 HIS C CA 1
ATOM 4330 C C . HIS C 1 131 ? -52.03819 47.89752 70.51386 1.000 121.77233 147 HIS C C 1
ATOM 4331 O O . HIS C 1 131 ? -52.70537 47.82904 69.48003 1.000 111.06662 147 HIS C O 1
ATOM 4338 N N . LEU C 1 138 ? -55.08431 43.72160 68.50268 1.000 119.50654 154 LEU C N 1
ATOM 4339 C CA . LEU C 1 138 ? -54.27994 43.01718 69.49724 1.000 112.25079 154 LEU C CA 1
ATOM 4340 C C . LEU C 1 138 ? -53.01694 42.44402 68.86397 1.000 113.29319 154 LEU C C 1
ATOM 4341 O O . LEU C 1 138 ? -53.07948 41.54540 68.02215 1.000 102.51137 154 LEU C O 1
ATOM 4346 N N . THR C 1 139 ? -51.86890 42.96718 69.28966 1.000 123.40453 155 THR C N 1
ATOM 4347 C CA . THR C 1 139 ? -50.56689 42.54673 68.79138 1.000 115.53314 155 THR C CA 1
ATOM 4348 C C . THR C 1 139 ? -49.68700 42.09966 69.94856 1.000 96.83207 155 THR C C 1
ATOM 4349 O O . THR C 1 139 ? -49.67689 42.72382 71.01496 1.000 97.05499 155 THR C O 1
ATOM 4353 N N . PHE C 1 140 ? -48.95804 41.00913 69.72779 1.000 88.30696 156 PHE C N 1
ATOM 4354 C CA . PHE C 1 140 ? -48.00806 40.47572 70.69016 1.000 83.03162 156 PHE C CA 1
ATOM 4355 C C . PHE C 1 140 ? -46.65768 40.35992 70.00253 1.000 75.11836 156 PHE C C 1
ATOM 4356 O O . PHE C 1 140 ? -46.57834 39.92478 68.84958 1.000 75.22222 156 PHE C O 1
ATOM 4364 N N . THR C 1 141 ? -45.59689 40.74149 70.70716 1.000 72.47689 157 THR C N 1
ATOM 4365 C CA . THR C 1 141 ? -44.24853 40.61637 70.17842 1.000 76.66913 157 THR C CA 1
ATOM 4366 C C . THR C 1 141 ? -43.42629 39.69757 71.06946 1.000 77.73827 157 THR C C 1
ATOM 4367 O O . THR C 1 141 ? -43.60528 39.65593 72.29188 1.000 79.72204 157 THR C O 1
ATOM 4371 N N . CYS C 1 142 ? -42.52512 38.95638 70.42979 1.000 79.37785 158 CYS C N 1
ATOM 4372 C CA . CYS C 1 142 ? -41.71232 37.93897 71.07951 1.000 83.75428 158 CYS C CA 1
ATOM 4373 C C . CYS C 1 142 ? -40.29550 38.04180 70.53725 1.000 75.29475 158 CYS C C 1
ATOM 4374 O O . CYS C 1 142 ? -40.10406 38.14339 69.32163 1.000 68.10362 158 CYS C O 1
ATOM 4377 N N . THR C 1 143 ? -39.30788 38.04083 71.43252 1.000 70.01285 159 THR C N 1
ATOM 4378 C CA . THR C 1 143 ? -37.91254 38.18937 71.03120 1.000 76.29906 159 THR C CA 1
ATOM 4379 C C . THR C 1 143 ? -37.03378 37.17091 71.74566 1.000 63.34412 159 THR C C 1
ATOM 4380 O O . THR C 1 143 ? -37.18815 36.93029 72.94733 1.000 61.62984 159 THR C O 1
ATOM 4384 N N . SER C 1 144 ? -36.13012 36.55909 70.98268 1.000 62.23069 160 SER C N 1
ATOM 4385 C CA . SER C 1 144 ? -35.04391 35.75172 71.51849 1.000 67.26558 160 SER C CA 1
ATOM 4386 C C . SER C 1 144 ? -33.78666 36.05481 70.71991 1.000 61.37768 160 SER C C 1
ATOM 4387 O O . SER C 1 144 ? -33.84906 36.52845 69.58174 1.000 65.73160 160 SER C O 1
ATOM 4390 N N . ILE C 1 145 ? -32.63290 35.78235 71.33213 1.000 53.78409 161 ILE C N 1
ATOM 4391 C CA . ILE C 1 145 ? -31.35271 36.19880 70.77553 1.000 69.19284 161 ILE C CA 1
ATOM 4392 C C . ILE C 1 145 ? -30.30944 35.09843 70.92806 1.000 70.16293 161 ILE C C 1
ATOM 4393 O O . ILE C 1 145 ? -30.43026 34.19809 71.76195 1.000 70.06501 161 ILE C O 1
ATOM 4398 N N . ASN C 1 146 ? -29.27821 35.18439 70.08350 1.000 64.77799 162 ASN C N 1
ATOM 4399 C CA . ASN C 1 146 ? -28.02551 34.44153 70.25260 1.000 66.80972 162 ASN C CA 1
ATOM 4400 C C . ASN C 1 146 ? -28.20466 32.92997 70.09814 1.000 62.64350 162 ASN C C 1
ATOM 4401 O O . ASN C 1 146 ? -27.75787 32.14050 70.93240 1.000 54.92378 162 ASN C O 1
ATOM 4406 N N . GLY C 1 147 ? -28.82430 32.52880 68.99558 1.000 57.59711 163 GLY C N 1
ATOM 4407 C CA . GLY C 1 147 ? -28.96910 31.11923 68.71754 1.000 55.25517 163 GLY C CA 1
ATOM 4408 C C . GLY C 1 147 ? -28.41477 30.73825 67.36465 1.000 60.08076 163 GLY C C 1
ATOM 4409 O O . GLY C 1 147 ? -28.20403 31.60281 66.50327 1.000 65.51023 163 GLY C O 1
ATOM 4410 N N . TYR C 1 148 ? -28.17157 29.45587 67.17389 1.000 65.30410 164 TYR C N 1
ATOM 4411 C CA . TYR C 1 148 ? -27.63648 28.94573 65.91577 1.000 59.21198 164 TYR C CA 1
ATOM 4412 C C . TYR C 1 148 ? -28.05979 27.48884 65.77193 1.000 53.67270 164 TYR C C 1
ATOM 4413 O O . TYR C 1 148 ? -27.94715 26.72079 66.73487 1.000 54.15009 164 TYR C O 1
ATOM 4422 N N . PRO C 1 149 ? -28.58428 27.07792 64.60989 1.000 57.43539 165 PRO C N 1
ATOM 4423 C CA . PRO C 1 149 ? -28.89983 27.91388 63.43999 1.000 64.30788 165 PRO C CA 1
ATOM 4424 C C . PRO C 1 149 ? -30.21975 28.68663 63.56391 1.000 65.19241 165 PRO C C 1
ATOM 4425 O O . PRO C 1 149 ? -30.64551 29.01564 64.67260 1.000 62.93555 165 PRO C O 1
ATOM 4429 N N . ARG C 1 150 ? -30.83706 28.97364 62.42056 1.000 73.39894 166 ARG C N 1
ATOM 4430 C CA . ARG C 1 150 ? -32.05104 29.77741 62.39276 1.000 68.24427 166 ARG C CA 1
ATOM 4431 C C . ARG C 1 150 ? -33.15549 29.10074 63.20160 1.000 68.91546 166 ARG C C 1
ATOM 4432 O O . ARG C 1 150 ? -33.28394 27.87046 63.17296 1.000 71.02080 166 ARG C O 1
ATOM 4440 N N . PRO C 1 151 ? -33.97122 29.86425 63.92401 1.000 66.88752 167 PRO C N 1
ATOM 4441 C CA . PRO C 1 151 ? -35.03712 29.25121 64.72269 1.000 72.48256 167 PRO C CA 1
ATOM 4442 C C . PRO C 1 151 ? -36.38585 29.26647 64.02666 1.000 68.16353 167 PRO C C 1
ATOM 4443 O O . PRO C 1 151 ? -36.63846 30.09955 63.15093 1.000 63.04349 167 PRO C O 1
ATOM 4447 N N . ASN C 1 152 ? -37.26080 28.34885 64.42313 1.000 72.99299 168 ASN C N 1
ATOM 4448 C CA . ASN C 1 152 ? -38.66989 28.39762 64.06813 1.000 69.68273 168 ASN C CA 1
ATOM 4449 C C . ASN C 1 152 ? -39.44788 28.90734 65.27168 1.000 69.48147 168 ASN C C 1
ATOM 4450 O O . ASN C 1 152 ? -39.11683 28.58846 66.41798 1.000 70.74610 168 ASN C O 1
ATOM 4455 N N . VAL C 1 153 ? -40.46115 29.72391 65.01179 1.000 70.41035 169 VAL C N 1
ATOM 4456 C CA . VAL C 1 153 ? -41.25997 30.32849 66.06658 1.000 66.58775 169 VAL C CA 1
ATOM 4457 C C . VAL C 1 153 ? -42.71055 29.90102 65.88697 1.000 68.37758 169 VAL C C 1
ATOM 4458 O O . VAL C 1 153 ? -43.22782 29.86155 64.76439 1.000 69.10485 169 VAL C O 1
ATOM 4462 N N . TYR C 1 154 ? -43.34936 29.53561 66.99549 1.000 68.36147 170 TYR C N 1
ATOM 4463 C CA . TYR C 1 154 ? -44.75054 29.14852 67.00329 1.000 67.88430 170 TYR C CA 1
ATOM 4464 C C . TYR C 1 154 ? -45.48350 29.89355 68.10555 1.000 76.64043 170 TYR C C 1
ATOM 4465 O O . TYR C 1 154 ? -44.92100 30.19257 69.16228 1.000 78.12898 170 TYR C O 1
ATOM 4474 N N . TRP C 1 155 ? -46.75019 30.18726 67.84412 1.000 70.23213 171 TRP C N 1
ATOM 4475 C CA . TRP C 1 155 ? -47.64175 30.77356 68.83138 1.000 73.25484 171 TRP C CA 1
ATOM 4476 C C . TRP C 1 155 ? -48.66514 29.72436 69.22945 1.000 79.25579 171 TRP C C 1
ATOM 4477 O O . TRP C 1 155 ? -49.38215 29.19416 68.37508 1.000 86.80151 171 TRP C O 1
ATOM 4488 N N . ILE C 1 156 ? -48.71578 29.41665 70.50774 1.000 82.01397 172 ILE C N 1
ATOM 4489 C CA . ILE C 1 156 ? -49.57934 28.36730 71.03310 1.000 94.56077 172 ILE C CA 1
ATOM 4490 C C . ILE C 1 156 ? -50.79699 29.03393 71.64236 1.000 87.13783 172 ILE C C 1
ATOM 4491 O O . ILE C 1 156 ? -50.68164 30.09006 72.27045 1.000 87.07978 172 ILE C O 1
ATOM 4496 N N . ASN C 1 157 ? -51.97057 28.42808 71.44549 1.000 84.91485 173 ASN C N 1
ATOM 4497 C CA . ASN C 1 157 ? -53.17911 28.97255 72.05307 1.000 97.50676 173 ASN C CA 1
ATOM 4498 C C . ASN C 1 157 ? -53.18241 28.74147 73.55961 1.000 95.30880 173 ASN C C 1
ATOM 4499 O O . ASN C 1 157 ? -53.66116 29.59137 74.31440 1.000 108.65329 173 ASN C O 1
ATOM 4504 N N . LYS C 1 158 ? -52.67409 27.60133 74.01536 1.000 78.99691 174 LYS C N 1
ATOM 4505 C CA . LYS C 1 158 ? -52.49274 27.34202 75.44116 1.000 83.68954 174 LYS C CA 1
ATOM 4506 C C . LYS C 1 158 ? -53.77323 27.15932 76.25362 1.000 101.46955 174 LYS C C 1
ATOM 4507 O O . LYS C 1 158 ? -53.71461 26.60586 77.35720 1.000 91.53156 174 LYS C O 1
ATOM 4513 N N . THR C 1 159 ? -54.92903 27.61596 75.76690 1.000 103.28240 175 THR C N 1
ATOM 4514 C CA . THR C 1 159 ? -56.16191 27.29580 76.48256 1.000 90.66936 175 THR C CA 1
ATOM 4515 C C . THR C 1 159 ? -56.48760 25.82536 76.30869 1.000 88.13147 175 THR C C 1
ATOM 4516 O O . THR C 1 159 ? -56.93663 25.15499 77.24541 1.000 84.24440 175 THR C O 1
ATOM 4520 N N . ASP C 1 160 ? -56.27646 25.32373 75.09524 1.000 96.22542 176 ASP C N 1
ATOM 4521 C CA . ASP C 1 160 ? -56.49787 23.93794 74.71920 1.000 95.46538 176 ASP C CA 1
ATOM 4522 C C . ASP C 1 160 ? -55.24742 23.33633 74.09367 1.000 108.30708 176 ASP C C 1
ATOM 4523 O O . ASP C 1 160 ? -55.33165 22.26527 73.47506 1.000 93.59378 176 ASP C O 1
ATOM 4528 N N . ASN C 1 161 ? -54.09960 24.00156 74.24045 1.000 105.00821 177 ASN C N 1
ATOM 4529 C CA . ASN C 1 161 ? -52.82612 23.55065 73.68878 1.000 90.96033 177 ASN C CA 1
ATOM 4530 C C . ASN C 1 161 ? -52.86222 23.45775 72.16721 1.000 95.66126 177 ASN C C 1
ATOM 4531 O O . ASN C 1 161 ? -52.10295 22.69167 71.57079 1.000 87.75391 177 ASN C O 1
ATOM 4536 N N . SER C 1 162 ? -53.71634 24.24342 71.51665 1.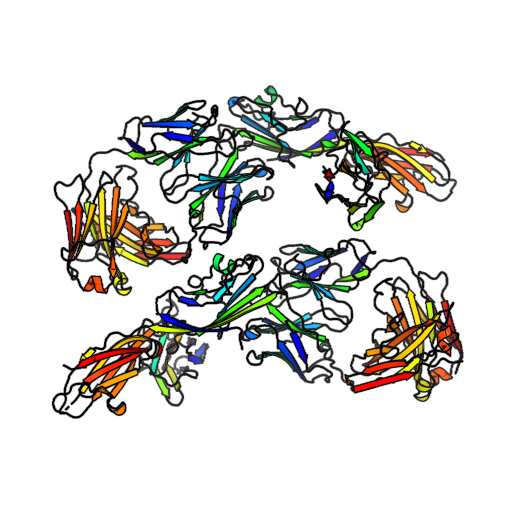000 94.28320 178 SER C N 1
ATOM 4537 C CA . SER C 1 162 ? -53.72566 24.23244 70.06524 1.000 84.10410 178 SER C CA 1
ATOM 4538 C C . SER C 1 162 ? -52.69744 25.22399 69.55764 1.000 92.20749 178 SER C C 1
ATOM 4539 O O . SER C 1 162 ? -52.17915 26.05328 70.30625 1.000 111.73728 178 SER C O 1
ATOM 4542 N N . LEU C 1 163 ? -52.41760 25.14758 68.26304 1.000 88.11330 179 LEU C N 1
ATOM 4543 C CA . LEU C 1 163 ? -51.38143 25.95578 67.63679 1.000 85.19978 179 LEU C CA 1
ATOM 4544 C C . LEU C 1 163 ? -52.00953 27.02510 66.75461 1.000 86.12546 179 LEU C C 1
ATOM 4545 O O . LEU C 1 163 ? -52.86670 26.72157 65.91789 1.000 88.68048 179 LEU C O 1
ATOM 4550 N N . LEU C 1 164 ? -51.58195 28.27064 66.94598 1.000 90.32994 180 LEU C N 1
ATOM 4551 C CA . LEU C 1 164 ? -52.07521 29.37060 66.13508 1.000 78.23189 180 LEU C CA 1
ATOM 4552 C C . LEU C 1 164 ? -51.45468 29.33110 64.74008 1.000 89.41494 180 LEU C C 1
ATOM 4553 O O . LEU C 1 164 ? -50.34624 28.82597 64.53830 1.000 86.39751 180 LEU C O 1
ATOM 4558 N N . ASP C 1 165 ? -52.18134 29.89484 63.77941 1.000 98.35550 181 ASP C N 1
ATOM 4559 C CA . ASP C 1 165 ? -51.82801 29.78426 62.36976 1.000 109.75221 181 ASP C CA 1
ATOM 4560 C C . ASP C 1 165 ? -50.62056 30.65113 62.01203 1.000 111.25736 181 ASP C C 1
ATOM 4561 O O . ASP C 1 165 ? -50.33923 31.66457 62.65741 1.000 115.27593 181 ASP C O 1
ATOM 4566 N N . GLN C 1 166 ? -49.89661 30.23188 60.96499 1.000 103.84207 182 GLN C N 1
ATOM 4567 C CA . GLN C 1 166 ? -48.73807 30.99304 60.49746 1.000 95.73376 182 GLN C CA 1
ATOM 4568 C C . GLN C 1 166 ? -49.13706 32.31777 59.85806 1.000 100.13237 182 GLN C C 1
ATOM 4569 O O . GLN C 1 166 ? -48.35842 33.27715 59.89227 1.000 101.23195 182 GLN C O 1
ATOM 4575 N N . ALA C 1 167 ? -50.33436 32.39656 59.27241 1.000 99.60856 183 ALA C N 1
ATOM 4576 C CA . ALA C 1 167 ? -50.76379 33.63541 58.63250 1.000 89.94931 183 ALA C CA 1
ATOM 4577 C C . ALA C 1 167 ? -50.90250 34.77789 59.62645 1.000 91.88796 183 ALA C C 1
ATOM 4578 O O . ALA C 1 167 ? -50.86524 35.94622 59.22595 1.000 93.84643 183 ALA C O 1
ATOM 4580 N N . LEU C 1 168 ? -51.06255 34.46666 60.90880 1.000 94.25092 184 LEU C N 1
ATOM 4581 C CA . LEU C 1 168 ? -51.25010 35.48052 61.93452 1.000 90.23569 184 LEU C CA 1
ATOM 4582 C C . LEU C 1 168 ? -49.94263 36.11220 62.39770 1.000 87.14629 184 LEU C C 1
ATOM 4583 O O . LEU C 1 168 ? -49.97986 37.14726 63.07262 1.000 77.91226 184 LEU C O 1
ATOM 4588 N N . GLN C 1 169 ? -48.79654 35.52714 62.06152 1.000 88.02944 185 GLN C N 1
ATOM 4589 C CA . GLN C 1 169 ? -47.51610 36.00590 62.55732 1.000 92.72166 185 GLN C CA 1
ATOM 4590 C C . GLN C 1 169 ? -46.70142 36.64976 61.44396 1.000 84.83697 185 GLN C C 1
ATOM 4591 O O . GLN C 1 169 ? -46.84909 36.31611 60.26439 1.000 84.65010 185 GLN C O 1
ATOM 4597 N N . ASN C 1 170 ? -45.84709 37.59299 61.83308 1.000 85.40811 186 ASN C N 1
ATOM 4598 C CA . ASN C 1 170 ? -44.89388 38.21323 60.92098 1.000 87.11390 186 ASN C CA 1
ATOM 4599 C C . ASN C 1 170 ? -43.54277 38.11302 61.61312 1.000 80.92611 186 ASN C C 1
ATOM 4600 O O . ASN C 1 170 ? -43.28547 38.83318 62.58348 1.000 81.54089 186 ASN C O 1
ATOM 4605 N N . ASP C 1 171 ? -42.69077 37.21850 61.12981 1.000 82.37862 187 ASP C N 1
ATOM 4606 C CA . ASP C 1 171 ? -41.42031 36.91388 61.77098 1.000 81.03993 187 ASP C CA 1
ATOM 4607 C C . ASP C 1 171 ? -40.25555 37.48375 60.96891 1.000 84.56546 187 ASP C C 1
ATOM 4608 O O . ASP C 1 171 ? -40.27913 37.49714 59.73288 1.000 79.05578 187 ASP C O 1
ATOM 4613 N N . THR C 1 172 ? -39.23711 37.95538 61.68493 1.000 78.27431 188 THR C N 1
ATOM 4614 C CA . THR C 1 172 ? -38.04737 38.53878 61.07939 1.000 66.33486 188 THR C CA 1
ATOM 4615 C C . THR C 1 172 ? -36.82342 38.01509 61.81278 1.000 71.61966 188 THR C C 1
ATOM 4616 O O . THR C 1 172 ? -36.72880 38.14386 63.03619 1.000 75.07869 188 THR C O 1
ATOM 4620 N N . VAL C 1 173 ? -35.88929 37.43113 61.06697 1.000 56.51437 189 VAL C N 1
ATOM 4621 C CA . VAL C 1 173 ? -34.69961 36.81239 61.64003 1.000 52.77583 189 VAL C CA 1
ATOM 4622 C C . VAL C 1 173 ? -33.51118 37.72665 61.39931 1.000 62.39500 189 VAL C C 1
ATOM 4623 O O . VAL C 1 173 ? -33.33903 38.26844 60.29946 1.000 59.07858 189 VAL C O 1
ATOM 4627 N N . PHE C 1 174 ? -32.68451 37.89066 62.42760 1.000 63.72798 190 PHE C N 1
ATOM 4628 C CA . PHE C 1 174 ? -31.54650 38.79172 62.39420 1.000 65.12786 190 PHE C CA 1
ATOM 4629 C C . PHE C 1 174 ? -30.25855 38.01789 62.61676 1.000 60.83586 190 PHE C C 1
ATOM 4630 O O . PHE C 1 174 ? -30.22113 37.04426 63.37185 1.000 60.19967 190 PHE C O 1
ATOM 4638 N N . LEU C 1 175 ? -29.20586 38.46917 61.94625 1.000 62.60327 191 LEU C N 1
ATOM 4639 C CA . LEU C 1 175 ? -27.85260 37.95643 62.12560 1.000 56.56119 191 LEU C CA 1
ATOM 4640 C C . LEU C 1 175 ? -27.03348 39.06313 62.77692 1.000 58.33573 191 LEU C C 1
ATOM 4641 O O . LEU C 1 175 ? -26.65318 40.03425 62.11913 1.000 68.61417 191 LEU C O 1
ATOM 4646 N N . ASN C 1 176 ? -26.76833 38.91746 64.06880 1.000 57.50085 192 ASN C N 1
ATOM 4647 C CA . ASN C 1 176 ? -26.00144 39.91308 64.79133 1.000 66.34436 192 ASN C CA 1
ATOM 4648 C C . ASN C 1 176 ? -24.51034 39.68346 64.57655 1.000 62.22025 192 ASN C C 1
ATOM 4649 O O . ASN C 1 176 ? -24.08519 38.70625 63.95375 1.000 72.17325 192 ASN C O 1
ATOM 4654 N N . MET C 1 177 ? -23.70780 40.60946 65.10201 1.000 71.72524 193 MET C N 1
ATOM 4655 C CA . MET C 1 177 ? -22.29413 40.34540 65.33861 1.000 67.25388 193 MET C CA 1
ATOM 4656 C C . MET C 1 177 ? -22.18613 39.08181 66.19310 1.000 75.70403 193 MET C C 1
ATOM 4657 O O . MET C 1 177 ? -23.16469 38.67544 66.82581 1.000 73.67252 193 MET C O 1
ATOM 4662 N N . ARG C 1 178 ? -21.00881 38.45290 66.20578 1.000 70.65705 194 ARG C N 1
ATOM 4663 C CA . ARG C 1 178 ? -20.79428 37.15216 66.84449 1.000 78.72153 194 ARG C CA 1
ATOM 4664 C C . ARG C 1 178 ? -21.42418 36.01694 66.03850 1.000 70.05463 194 ARG C C 1
ATOM 4665 O O . ARG C 1 178 ? -21.21550 34.83941 66.35353 1.000 63.34974 194 ARG C O 1
ATOM 4673 N N . GLY C 1 179 ? -22.18209 36.34731 64.99360 1.000 64.86086 195 GLY C N 1
ATOM 4674 C CA . GLY C 1 179 ? -22.64022 35.33384 64.06779 1.000 70.65211 195 GLY C CA 1
ATOM 4675 C C . GLY C 1 179 ? -23.83023 34.52494 64.52043 1.000 69.44370 195 GLY C C 1
ATOM 4676 O O . GLY C 1 179 ? -24.08990 33.46330 63.94153 1.000 59.61993 195 GLY C O 1
ATOM 4677 N N . LEU C 1 180 ? -24.53818 34.96615 65.55486 1.000 74.39210 196 LEU C N 1
ATOM 4678 C CA . LEU C 1 180 ? -25.69962 34.25244 66.06145 1.000 62.22586 196 LEU C CA 1
ATOM 4679 C C . LEU C 1 180 ? -26.97504 34.80197 65.41846 1.000 60.00356 196 LEU C C 1
ATOM 4680 O O . LEU C 1 180 ? -26.93441 35.64466 64.51975 1.000 66.22781 196 LEU C O 1
ATOM 4685 N N . TYR C 1 181 ? -28.13050 34.32559 65.87166 1.000 66.16872 197 TYR C N 1
ATOM 4686 C CA . TYR C 1 181 ? -29.41291 34.72383 65.30774 1.000 60.41823 197 TYR C CA 1
ATOM 4687 C C . TYR C 1 181 ? -30.31237 35.31446 66.38338 1.000 61.52299 197 TYR C C 1
ATOM 4688 O O . TYR C 1 181 ? -30.35633 34.81686 67.51268 1.000 59.89144 197 TYR C O 1
ATOM 4697 N N . ASP C 1 182 ? -31.03389 36.37266 66.01558 1.000 66.45095 198 ASP C N 1
ATOM 4698 C CA . ASP C 1 182 ? -32.10256 36.93992 66.82065 1.000 62.90239 198 ASP C CA 1
ATOM 4699 C C . ASP C 1 182 ? -33.38098 36.94798 65.99443 1.000 62.67253 198 ASP C C 1
ATOM 4700 O O . ASP C 1 182 ? -33.34367 36.89415 64.76066 1.000 56.32747 198 ASP C O 1
ATOM 4705 N N . VAL C 1 183 ? -34.52034 37.04365 66.68024 1.000 60.82014 199 VAL C N 1
ATOM 4706 C CA . VAL C 1 183 ? -35.81468 36.99348 66.00740 1.000 56.20355 199 VAL C CA 1
ATOM 4707 C C . VAL C 1 183 ? -36.80211 37.91540 66.70398 1.000 61.39391 199 VAL C C 1
ATOM 4708 O O . VAL C 1 183 ? -36.76805 38.09348 67.92464 1.000 63.21038 199 VAL C O 1
ATOM 4712 N N . VAL C 1 184 ? -37.68867 38.49935 65.90566 1.000 72.26943 200 VAL C N 1
ATOM 4713 C CA . VAL C 1 184 ? -38.84920 39.23302 66.38743 1.000 61.24076 200 VAL C CA 1
ATOM 4714 C C . VAL C 1 184 ? -40.06060 38.66120 65.66894 1.000 64.47660 200 VAL C C 1
ATOM 4715 O O . VAL C 1 184 ? -40.07133 38.57704 64.43596 1.000 67.69062 200 VAL C O 1
ATOM 4719 N N . SER C 1 185 ? -41.06898 38.25549 66.43445 1.000 63.04361 201 SER C N 1
ATOM 4720 C CA . SER C 1 185 ? -42.29755 37.69491 65.88809 1.000 68.38795 201 SER C CA 1
ATOM 4721 C C . SER C 1 185 ? -43.46328 38.53619 66.38176 1.000 76.37708 201 SER C C 1
ATOM 4722 O O . SER C 1 185 ? -43.62439 38.72618 67.59191 1.000 90.07816 201 SER C O 1
ATOM 4725 N N . VAL C 1 186 ? -44.26125 39.05018 65.44946 1.000 76.64117 202 VAL C N 1
ATOM 4726 C CA . VAL C 1 186 ? -45.40655 39.89866 65.76406 1.000 84.23208 202 VAL C CA 1
ATOM 4727 C C . VAL C 1 186 ? -46.68387 39.16205 65.38310 1.000 85.02368 202 VAL C C 1
ATOM 4728 O O . VAL C 1 186 ? -46.91860 38.87728 64.20221 1.000 90.60417 202 VAL C O 1
ATOM 4732 N N . LEU C 1 187 ? -47.51165 38.86531 66.38071 1.000 81.83642 203 LEU C N 1
ATOM 4733 C CA . LEU C 1 187 ? -48.73553 38.09633 66.20237 1.000 72.55261 203 LEU C CA 1
ATOM 4734 C C . LEU C 1 187 ? -49.94631 39.01724 66.28838 1.000 91.30846 203 LEU C C 1
ATOM 4735 O O . LEU C 1 187 ? -50.07513 39.79024 67.24319 1.000 79.49755 203 LEU C O 1
ATOM 4740 N N . ARG C 1 188 ? -50.84017 38.91931 65.30502 1.000 95.83736 204 ARG C N 1
ATOM 4741 C CA . ARG C 1 188 ? -52.04421 39.74145 65.24379 1.000 79.95577 204 ARG C CA 1
ATOM 4742 C C . ARG C 1 188 ? -53.25433 38.82305 65.30839 1.000 91.40672 204 ARG C C 1
ATOM 4743 O O . ARG C 1 188 ? -53.42017 37.95355 64.44667 1.000 108.78029 204 ARG C O 1
ATOM 4751 N N . ILE C 1 189 ? -54.09571 39.01751 66.32502 1.000 98.51896 205 ILE C N 1
ATOM 4752 C CA . ILE C 1 189 ? -55.29185 38.20880 66.52692 1.000 100.03026 205 ILE C CA 1
ATOM 4753 C C . ILE C 1 189 ? -56.40313 39.09780 67.07088 1.000 99.19388 205 ILE C C 1
ATOM 4754 O O . ILE C 1 189 ? -56.15670 40.04267 67.82669 1.000 93.36426 205 ILE C O 1
ATOM 4759 N N . ALA C 1 190 ? -57.63517 38.78493 66.66980 1.000 102.40725 206 ALA C N 1
ATOM 4760 C CA . ALA C 1 190 ? -58.80488 39.56878 67.03971 1.000 103.12635 206 ALA C CA 1
ATOM 4761 C C . ALA C 1 190 ? -58.98869 39.61229 68.55427 1.000 107.67683 206 ALA C C 1
ATOM 4762 O O . ALA C 1 190 ? -58.53567 38.73305 69.29249 1.000 98.92775 206 ALA C O 1
ATOM 4764 N N . ARG C 1 191 ? -59.66247 40.66612 69.01050 1.000 115.18830 207 ARG C N 1
ATOM 4765 C CA . ARG C 1 191 ? -59.86335 40.89156 70.43597 1.000 106.65320 207 ARG C CA 1
ATOM 4766 C C . ARG C 1 191 ? -60.80550 39.85856 71.04789 1.000 121.46886 207 ARG C C 1
ATOM 4767 O O . ARG C 1 191 ? -61.84465 39.51850 70.47445 1.000 123.92642 207 ARG C O 1
ATOM 4775 N N . THR C 1 192 ? -60.42549 39.34732 72.21941 1.000 114.39747 208 THR C N 1
ATOM 4776 C CA . THR C 1 192 ? -61.27132 38.46086 73.00840 1.000 105.54682 208 THR C CA 1
ATOM 4777 C C . THR C 1 192 ? -60.83164 38.56613 74.46166 1.000 108.91080 208 THR C C 1
ATOM 4778 O O . THR C 1 192 ? -59.67559 38.91593 74.72502 1.000 110.92587 208 THR C O 1
ATOM 4782 N N . PRO C 1 193 ? -61.71737 38.28884 75.42242 1.000 116.75175 209 PRO C N 1
ATOM 4783 C CA . PRO C 1 193 ? -61.28535 38.18382 76.82263 1.000 124.80438 209 PRO C CA 1
ATOM 4784 C C . PRO C 1 193 ? -60.60112 36.86899 77.17738 1.000 112.83610 209 PRO C C 1
ATOM 4785 O O . PRO C 1 193 ? -60.23854 36.68221 78.34544 1.000 96.97834 209 PRO C O 1
ATOM 4789 N N . SER C 1 194 ? -60.43327 35.94431 76.22772 1.000 112.62739 210 SER C N 1
ATOM 4790 C CA . SER C 1 194 ? -59.67791 34.72429 76.50606 1.000 127.57810 210 SER C CA 1
ATOM 4791 C C . SER C 1 194 ? -58.23022 35.05739 76.83659 1.000 127.99109 210 SER C C 1
ATOM 4792 O O . SER C 1 194 ? -57.74160 34.76278 77.93269 1.000 123.62999 210 SER C O 1
ATOM 4795 N N . VAL C 1 195 ? -57.53265 35.66852 75.87742 1.000 124.63565 211 VAL C N 1
ATOM 4796 C CA . VAL C 1 195 ? -56.22738 36.31379 76.02791 1.000 111.71554 211 VAL C CA 1
ATOM 4797 C C . VAL C 1 195 ? -55.22266 35.48024 76.83050 1.000 107.81138 211 VAL C C 1
ATOM 4798 O O . VAL C 1 195 ? -54.50588 35.98863 77.69951 1.000 118.48284 211 VAL C O 1
ATOM 4802 N N . ASN C 1 196 ? -55.15242 34.18762 76.53228 1.000 99.95012 212 ASN C N 1
ATOM 4803 C CA . ASN C 1 196 ? -54.11969 33.29570 77.05966 1.000 95.28835 212 ASN C CA 1
ATOM 4804 C C . ASN C 1 196 ? -53.41458 32.64171 75.88248 1.000 97.96603 212 ASN C C 1
ATOM 4805 O O . ASN C 1 196 ? -54.02967 31.84040 75.17827 1.000 90.90310 212 ASN C O 1
ATOM 4810 N N . ILE C 1 197 ? -52.15583 33.01890 75.62891 1.000 90.69029 213 ILE C N 1
ATOM 4811 C CA . ILE C 1 197 ? -51.35222 32.45717 74.54339 1.000 88.87553 213 ILE C CA 1
ATOM 4812 C C . ILE C 1 197 ? -49.89320 32.41069 74.99138 1.000 80.76090 213 ILE C C 1
ATOM 4813 O O . ILE C 1 197 ? -49.51108 33.00484 76.00280 1.000 85.63143 213 ILE C O 1
ATOM 4818 N N . GLY C 1 198 ? -49.06755 31.68515 74.23050 1.000 68.16317 214 GLY C N 1
ATOM 4819 C CA . GLY C 1 198 ? -47.65223 31.57357 74.53209 1.000 65.51052 214 GLY C CA 1
ATOM 4820 C C . GLY C 1 198 ? -46.82975 31.56048 73.25660 1.000 66.10253 214 GLY C C 1
ATOM 4821 O O . GLY C 1 198 ? -47.33273 31.28167 72.16779 1.000 67.84019 214 GLY C O 1
ATOM 4822 N N . CYS C 1 199 ? -45.54242 31.87560 73.41504 1.000 68.36776 215 CYS C N 1
ATOM 4823 C CA . CYS C 1 199 ? -44.59613 31.97518 72.30907 1.000 75.16091 215 CYS C CA 1
ATOM 4824 C C . CYS C 1 199 ? -43.54770 30.87492 72.41475 1.000 73.05599 215 CYS C C 1
ATOM 4825 O O . CYS C 1 199 ? -42.80072 30.82140 73.39720 1.000 69.16267 215 CYS C O 1
ATOM 4828 N N . CYS C 1 200 ? -43.47234 30.02218 71.39381 1.000 73.92551 216 CYS C N 1
ATOM 4829 C CA . CYS C 1 200 ? -42.51164 28.92622 71.33874 1.000 68.63826 216 CYS C CA 1
ATOM 4830 C C . CYS C 1 200 ? -41.44454 29.19327 70.28144 1.000 70.28720 216 CYS C C 1
ATOM 4831 O O . CYS C 1 200 ? -41.76442 29.57831 69.15158 1.000 66.39719 216 CYS C O 1
ATOM 4834 N N . ILE C 1 201 ? -40.18204 28.97666 70.64605 1.000 65.56561 217 ILE C N 1
ATOM 4835 C CA . ILE C 1 201 ? -39.04873 29.15719 69.74347 1.000 61.39809 217 ILE C CA 1
ATOM 4836 C C . ILE C 1 201 ? -38.20881 27.88943 69.78158 1.000 62.23908 217 ILE C C 1
ATOM 4837 O O . ILE C 1 201 ? -37.67764 27.52525 70.83789 1.000 62.58046 217 ILE C O 1
ATOM 4842 N N . GLU C 1 202 ? -38.07166 27.22912 68.63509 1.000 61.04268 218 GLU C N 1
ATOM 4843 C CA . GLU C 1 202 ? -37.47450 25.90339 68.57419 1.000 66.06232 218 GLU C CA 1
ATOM 4844 C C . GLU C 1 202 ? -36.13504 25.95649 67.85258 1.000 59.93022 218 GLU C C 1
ATOM 4845 O O . GLU C 1 202 ? -36.02601 26.52921 66.76224 1.000 58.80065 218 GLU C O 1
ATOM 4851 N N . ASN C 1 203 ? -35.11396 25.38125 68.48438 1.000 63.92473 219 ASN C N 1
ATOM 4852 C CA . ASN C 1 203 ? -33.80002 25.20689 67.87012 1.000 64.83772 219 ASN C CA 1
ATOM 4853 C C . ASN C 1 203 ? -33.80667 23.81423 67.25060 1.000 66.38234 219 ASN C C 1
ATOM 4854 O O . ASN C 1 203 ? -33.62417 22.81115 67.94401 1.000 64.23284 219 ASN C O 1
ATOM 4859 N N . VAL C 1 204 ? -34.01777 23.75862 65.93296 1.000 62.46650 220 VAL C N 1
ATOM 4860 C CA . VAL C 1 204 ? -34.28630 22.48863 65.26158 1.000 53.99128 220 VAL C CA 1
ATOM 4861 C C . VAL C 1 204 ? -33.12260 21.52236 65.43171 1.000 51.22638 220 VAL C C 1
ATOM 4862 O O . VAL C 1 204 ? -33.32268 20.32372 65.66422 1.000 59.85112 220 VAL C O 1
ATOM 4866 N N . LEU C 1 205 ? -31.89133 22.02163 65.32682 1.000 53.45164 221 LEU C N 1
ATOM 4867 C CA . LEU C 1 205 ? -30.74053 21.13284 65.43319 1.000 64.09606 221 LEU C CA 1
ATOM 4868 C C . LEU C 1 205 ? -30.64561 20.52740 66.82701 1.000 67.70204 221 LEU C C 1
ATOM 4869 O O . LEU C 1 205 ? -30.33763 19.33974 66.97623 1.000 68.67187 221 LEU C O 1
ATOM 4874 N N . LEU C 1 206 ? -30.91998 21.32322 67.85755 1.000 61.14663 222 LEU C N 1
ATOM 4875 C CA . LEU C 1 206 ? -30.87495 20.83460 69.22797 1.000 65.08306 222 LEU C CA 1
ATOM 4876 C C . LEU C 1 206 ? -32.10285 20.02567 69.61767 1.000 64.48009 222 LEU C C 1
ATOM 4877 O O . LEU C 1 206 ? -32.08582 19.39322 70.68151 1.000 58.97870 222 LEU C O 1
ATOM 4882 N N . GLN C 1 207 ? -33.14554 20.01583 68.78562 1.000 63.15174 223 GLN C N 1
ATOM 4883 C CA . GLN C 1 207 ? -34.44434 19.47950 69.17660 1.000 74.59281 223 GLN C CA 1
ATOM 4884 C C . GLN C 1 207 ? -34.82882 20.04345 70.54220 1.000 63.35072 223 GLN C C 1
ATOM 4885 O O . GLN C 1 207 ? -35.14419 19.31993 71.49028 1.000 77.37332 223 GLN C O 1
ATOM 4891 N N . GLN C 1 208 ? -34.76702 21.36828 70.63003 1.000 54.84246 224 GLN C N 1
ATOM 4892 C CA . GLN C 1 208 ? -35.00403 22.11201 71.85698 1.000 61.57432 224 GLN C CA 1
ATOM 4893 C C . GLN C 1 208 ? -36.05701 23.17778 71.61440 1.000 67.10197 224 GLN C C 1
ATOM 4894 O O . GLN C 1 208 ? -35.95726 23.94743 70.65400 1.000 67.39443 224 GLN C O 1
ATOM 4900 N N . ASN C 1 209 ? -37.04831 23.22857 72.49757 1.000 60.18366 225 ASN C N 1
ATOM 4901 C CA . ASN C 1 209 ? -38.11626 24.21204 72.44681 1.000 55.95884 225 ASN C CA 1
ATOM 4902 C C . ASN C 1 209 ? -38.11213 25.00082 73.74399 1.000 64.05163 225 ASN C C 1
ATOM 4903 O O . ASN C 1 209 ? -37.92735 24.42982 74.82271 1.000 64.48027 225 ASN C O 1
ATOM 4908 N N . LEU C 1 210 ? -38.29732 26.31283 73.63914 1.000 66.11668 226 LEU C N 1
ATOM 4909 C CA . LEU C 1 210 ? -38.43751 27.15618 74.81378 1.000 63.39572 226 LEU C CA 1
ATOM 4910 C C . LEU C 1 210 ? -39.67871 28.01062 74.63883 1.000 66.73962 226 LEU C C 1
ATOM 4911 O O . LEU C 1 210 ? -39.93679 28.52476 73.54746 1.000 65.27239 226 LEU C O 1
ATOM 4916 N N . THR C 1 211 ? -40.43792 28.17579 75.71507 1.000 71.85427 227 THR C N 1
ATOM 4917 C CA . THR C 1 211 ? -41.73482 28.82049 75.59569 1.000 73.78264 227 THR C CA 1
ATOM 4918 C C . THR C 1 211 ? -42.08119 29.53086 76.89130 1.000 82.92610 227 THR C C 1
ATOM 4919 O O . THR C 1 211 ? -41.85708 29.00031 77.98271 1.000 81.41644 227 THR C O 1
ATOM 4923 N N . VAL C 1 212 ? -42.63081 30.72942 76.75515 1.000 85.01901 228 VAL C N 1
ATOM 4924 C CA . VAL C 1 212 ? -43.14908 31.49152 77.87996 1.000 73.83343 228 VAL C CA 1
ATOM 4925 C C . VAL C 1 212 ? -44.48565 32.05607 77.44197 1.000 63.75401 228 VAL C C 1
ATOM 4926 O O . VAL C 1 212 ? -44.63488 32.51622 76.30361 1.000 62.34029 228 VAL C O 1
ATOM 4930 N N . GLY C 1 213 ? -45.46811 31.98297 78.32020 1.000 75.98514 229 GLY C N 1
ATOM 4931 C CA . GLY C 1 213 ? -46.79891 32.43734 77.99541 1.000 71.11627 229 GLY C CA 1
ATOM 4932 C C . GLY C 1 213 ? -47.05021 33.82146 78.55247 1.000 81.05436 229 GLY C C 1
ATOM 4933 O O . GLY C 1 213 ? -46.44209 34.23026 79.53727 1.000 81.20541 229 GLY C O 1
ATOM 4934 N N . SER C 1 214 ? -47.95914 34.53053 77.90279 1.000 105.37623 230 SER C N 1
ATOM 4935 C CA . SER C 1 214 ? -48.38969 35.85200 78.33048 1.000 99.99923 230 SER C CA 1
ATOM 4936 C C . SER C 1 214 ? -49.75365 35.69846 78.98053 1.000 113.65330 230 SER C C 1
ATOM 4937 O O . SER C 1 214 ? -50.70806 35.26717 78.32419 1.000 103.58194 230 SER C O 1
ATOM 4940 N N . GLN C 1 215 ? -49.84225 36.01616 80.26681 1.000 128.32094 231 GLN C N 1
ATOM 4941 C CA . GLN C 1 215 ? -51.11968 35.95374 80.95851 1.000 133.78391 231 GLN C CA 1
ATOM 4942 C C . GLN C 1 215 ? -51.85377 37.26779 80.72222 1.000 133.11009 231 GLN C C 1
ATOM 4943 O O . GLN C 1 215 ? -51.31237 38.34831 80.98492 1.000 125.88167 231 GLN C O 1
ATOM 4949 N N . THR C 1 216 ? -53.07361 37.15995 80.19888 1.000 125.23415 232 THR C N 1
ATOM 4950 C CA . THR C 1 216 ? -53.88055 38.28639 79.71355 1.000 120.04231 232 THR C CA 1
ATOM 4951 C C . THR C 1 216 ? -53.07898 39.51495 79.28454 1.000 121.18158 232 THR C C 1
ATOM 4952 O O . THR C 1 216 ? -53.58891 40.38482 78.58016 1.000 128.17734 232 THR C O 1
ATOM 4956 N N . GLU D 2 1 ? -30.64789 32.57427 2.65075 1.000 82.21609 1 GLU D N 1
ATOM 4957 C CA . GLU D 2 1 ? -30.92623 31.92315 3.92453 1.000 82.19576 1 GLU D CA 1
ATOM 4958 C C . GLU D 2 1 ? -31.86428 30.73777 3.71740 1.000 83.47718 1 GLU D C 1
ATOM 4959 O O . GLU D 2 1 ? -32.44027 30.57289 2.64164 1.000 82.22320 1 GLU D O 1
ATOM 4965 N N . VAL D 2 2 ? -32.00822 29.91221 4.75501 1.000 84.51274 2 VAL D N 1
ATOM 4966 C CA . VAL D 2 2 ? -32.83907 28.71651 4.66758 1.000 69.56337 2 VAL D CA 1
ATOM 4967 C C . VAL D 2 2 ? -34.30759 29.11140 4.57433 1.000 69.10377 2 VAL D C 1
ATOM 4968 O O . VAL D 2 2 ? -34.81456 29.87637 5.40398 1.000 83.64349 2 VAL D O 1
ATOM 4972 N N . GLN D 2 3 ? -35.00146 28.58338 3.56538 1.000 69.34861 3 GLN D N 1
ATOM 4973 C CA . GLN D 2 3 ? -36.40906 28.88160 3.32978 1.000 71.68378 3 GLN D CA 1
ATOM 4974 C C . GLN D 2 3 ? -37.14724 27.60861 2.94623 1.000 75.45797 3 GLN D C 1
ATOM 4975 O O . GLN D 2 3 ? -36.72693 26.89031 2.03031 1.000 73.77298 3 GLN D O 1
ATOM 4981 N N . LEU D 2 4 ? -38.26185 27.35930 3.63433 1.000 62.72837 4 LEU D N 1
ATOM 4982 C CA . LEU D 2 4 ? -39.16789 26.25085 3.35595 1.000 59.21834 4 LEU D CA 1
ATOM 4983 C C . LEU D 2 4 ? -40.55823 26.82578 3.13200 1.000 63.43265 4 LEU D C 1
ATOM 4984 O O . LEU D 2 4 ? -41.12578 27.44137 4.03950 1.000 87.74971 4 LEU D O 1
ATOM 4989 N N . VAL D 2 5 ? -41.11493 26.61653 1.94263 1.000 55.56608 5 VAL D N 1
ATOM 4990 C CA . VAL D 2 5 ? -42.36589 27.25568 1.54617 1.000 66.39365 5 VAL D CA 1
ATOM 4991 C C . VAL D 2 5 ? -43.39348 26.17224 1.25358 1.000 68.21032 5 VAL D C 1
ATOM 4992 O O . VAL D 2 5 ? -43.26746 25.43859 0.26479 1.000 61.12580 5 VAL D O 1
ATOM 4996 N N . GLU D 2 6 ? -44.40864 26.07389 2.11073 1.000 61.72793 6 GLU D N 1
ATOM 4997 C CA . GLU D 2 6 ? -45.48911 25.11607 1.92763 1.000 55.84448 6 GLU D CA 1
ATOM 4998 C C . GLU D 2 6 ? -46.54346 25.67065 0.98114 1.000 58.63257 6 GLU D C 1
ATOM 4999 O O . GLU D 2 6 ? -46.72070 26.88567 0.85406 1.000 69.47967 6 GLU D O 1
ATOM 5005 N N . SER D 2 7 ? -47.24436 24.75880 0.31441 1.000 52.77024 7 SER D N 1
ATOM 5006 C CA . SER D 2 7 ? -48.29592 25.12130 -0.62255 1.000 55.60423 7 SER D CA 1
ATOM 5007 C C . SER D 2 7 ? -49.17921 23.90476 -0.85170 1.000 62.87646 7 SER D C 1
ATOM 5008 O O . SER D 2 7 ? -48.77934 22.76651 -0.59428 1.000 74.10684 7 SER D O 1
ATOM 5011 N N . GLY D 2 8 ? -50.38169 24.15880 -1.35608 1.000 76.19192 8 GLY D N 1
ATOM 5012 C CA . GLY D 2 8 ? -51.32309 23.09719 -1.63037 1.000 75.58255 8 GLY D CA 1
ATOM 5013 C C . GLY D 2 8 ? -52.30505 22.79311 -0.52027 1.000 83.67941 8 GLY D C 1
ATOM 5014 O O . GLY D 2 8 ? -53.00184 21.77480 -0.60015 1.000 81.08533 8 GLY D O 1
ATOM 5015 N N . GLY D 2 9 ? -52.38003 23.63008 0.51364 1.000 66.40185 9 GLY D N 1
ATOM 5016 C CA . GLY D 2 9 ? -53.31984 23.43412 1.59851 1.000 68.70295 9 GLY D CA 1
ATOM 5017 C C . GLY D 2 9 ? -54.70502 23.93130 1.23766 1.000 89.00799 9 GLY D C 1
ATOM 5018 O O . GLY D 2 9 ? -55.03886 24.12278 0.06676 1.000 85.01779 9 GLY D O 1
ATOM 5019 N N . GLY D 2 10 ? -55.52911 24.14922 2.26575 1.000 76.65361 10 GLY D N 1
ATOM 5020 C CA . GLY D 2 10 ? -56.87020 24.67456 2.07407 1.000 81.67947 10 GLY D CA 1
ATOM 5021 C C . GLY D 2 10 ? -57.92970 23.70716 2.58762 1.000 80.10094 10 GLY D C 1
ATOM 5022 O O . GLY D 2 10 ? -57.72072 23.02325 3.59380 1.000 81.51575 10 GLY D O 1
ATOM 5023 N N . LEU D 2 11 ? -59.04696 23.62367 1.85927 1.000 74.57819 11 LEU D N 1
ATOM 5024 C CA . LEU D 2 11 ? -60.23977 22.92389 2.32535 1.000 71.18776 11 LEU D CA 1
ATOM 5025 C C . LEU D 2 11 ? -60.55751 21.72255 1.44339 1.000 56.41326 11 LEU D C 1
ATOM 5026 O O . LEU D 2 11 ? -60.60502 21.84213 0.21449 1.000 57.57900 11 LEU D O 1
ATOM 5031 N N . VAL D 2 12 ? -60.80503 20.57515 2.07896 1.000 56.29985 12 VAL D N 1
ATOM 5032 C CA . VAL D 2 12 ? -61.22720 19.35823 1.39117 1.000 60.49948 12 VAL D CA 1
ATOM 5033 C C . VAL D 2 12 ? -62.32649 18.67909 2.19839 1.000 71.22869 12 VAL D C 1
ATOM 5034 O O . VAL D 2 12 ? -62.34086 18.73040 3.43151 1.000 65.78382 12 VAL D O 1
ATOM 5038 N N . GLN D 2 13 ? -63.25114 18.02809 1.49291 1.000 76.84574 13 GLN D N 1
ATOM 5039 C CA . GLN D 2 13 ? -64.33750 17.33661 2.16570 1.000 74.96479 13 GLN D CA 1
ATOM 5040 C C . GLN D 2 13 ? -63.79900 16.09135 2.85858 1.000 65.04943 13 GLN D C 1
ATOM 5041 O O . GLN D 2 13 ? -62.71675 15.60383 2.52318 1.000 72.11368 13 GLN D O 1
ATOM 5047 N N . PRO D 2 14 ? -64.52243 15.57639 3.85173 1.000 64.43285 14 PRO D N 1
ATOM 5048 C CA . PRO D 2 14 ? -64.13947 14.29103 4.44294 1.000 59.60629 14 PRO D CA 1
ATOM 5049 C C . PRO D 2 14 ? -64.07297 13.20503 3.38120 1.000 60.21857 14 PRO D C 1
ATOM 5050 O O . PRO D 2 14 ? -64.93634 13.10957 2.50696 1.000 62.12906 14 PRO D O 1
ATOM 5054 N N . GLY D 2 15 ? -63.01154 12.40606 3.44441 1.000 60.28858 15 GLY D N 1
ATOM 5055 C CA . GLY D 2 15 ? -62.75957 11.39211 2.44629 1.000 62.52402 15 GLY D CA 1
ATOM 5056 C C . GLY D 2 15 ? -62.03503 11.88255 1.21552 1.000 69.25532 15 GLY D C 1
ATOM 5057 O O . GLY D 2 15 ? -61.76428 11.07725 0.31440 1.000 64.98628 15 GLY D O 1
ATOM 5058 N N . GLY D 2 16 ? -61.71560 13.17413 1.14316 1.000 79.35431 16 GLY D N 1
ATOM 5059 C CA . GLY D 2 16 ? -61.01092 13.72007 0.00641 1.000 58.26664 16 GLY D CA 1
ATOM 5060 C C . GLY D 2 16 ? -59.51100 13.54425 0.12321 1.000 59.44702 16 GLY D C 1
ATOM 5061 O O . GLY D 2 16 ? -58.98103 13.02075 1.10369 1.000 72.51218 16 GLY D O 1
ATOM 5062 N N . SER D 2 17 ? -58.81309 14.01549 -0.90702 1.000 67.19788 17 SER D N 1
ATOM 5063 C CA . SER D 2 17 ? -57.36430 13.93141 -0.99019 1.000 59.55819 17 SER D CA 1
ATOM 5064 C C . SER D 2 17 ? -56.77505 15.32455 -1.15693 1.000 55.16190 17 SER D C 1
ATOM 5065 O O . SER D 2 17 ? -57.44813 16.26360 -1.59186 1.000 54.16605 17 SER D O 1
ATOM 5068 N N . LEU D 2 18 ? -55.50167 15.44941 -0.79604 1.000 67.99543 18 LEU D N 1
ATOM 5069 C CA . LEU D 2 18 ? -54.81563 16.72849 -0.86942 1.000 67.98350 18 LEU D CA 1
ATOM 5070 C C . LEU D 2 18 ? -53.31463 16.47733 -0.84886 1.000 77.20294 18 LEU D C 1
ATOM 5071 O O . LEU D 2 18 ? -52.83014 15.65573 -0.06825 1.000 67.72858 18 LEU D O 1
ATOM 5076 N N . ARG D 2 19 ? -52.58270 17.17073 -1.71382 1.000 59.32257 19 ARG D N 1
ATOM 5077 C CA . ARG D 2 19 ? -51.13702 17.01960 -1.77252 1.000 59.09839 19 ARG D CA 1
ATOM 5078 C C . ARG D 2 19 ? -50.47829 18.33004 -1.37317 1.000 62.08799 19 ARG D C 1
ATOM 5079 O O . ARG D 2 19 ? -50.78217 19.38207 -1.94442 1.000 79.58974 19 ARG D O 1
ATOM 5087 N N . LEU D 2 20 ? -49.59559 18.26545 -0.38213 1.000 53.85834 20 LEU D N 1
ATOM 5088 C CA . LEU D 2 20 ? -48.82695 19.41679 0.07033 1.000 54.09388 20 LEU D CA 1
ATOM 5089 C C . LEU D 2 20 ? -47.43854 19.38685 -0.55134 1.000 55.56146 20 LEU D C 1
ATOM 5090 O O . LEU D 2 20 ? -46.73946 18.36935 -0.47307 1.000 56.37817 20 LEU D O 1
ATOM 5095 N N . SER D 2 21 ? -47.05006 20.50194 -1.16347 1.000 70.08938 21 SER D N 1
ATOM 5096 C CA . SER D 2 21 ? -45.71825 20.69543 -1.71155 1.000 49.36466 21 SER D CA 1
ATOM 5097 C C . SER D 2 21 ? -44.93804 21.62453 -0.79462 1.000 54.73777 21 SER D C 1
ATOM 5098 O O . SER D 2 21 ? -45.50235 22.53448 -0.18487 1.000 61.33630 21 SER D O 1
ATOM 5101 N N . CYS D 2 22 ? -43.63815 21.37620 -0.68477 1.000 57.26306 22 CYS D N 1
ATOM 5102 C CA . CYS D 2 22 ? -42.73561 22.19927 0.11207 1.000 61.03915 22 CYS D CA 1
ATOM 5103 C C . CYS D 2 22 ? -41.51539 22.51518 -0.73555 1.000 58.93715 22 CYS D C 1
ATOM 5104 O O . CYS D 2 22 ? -40.68729 21.63218 -0.98567 1.000 71.06738 22 CYS D O 1
ATOM 5107 N N . ALA D 2 23 ? -41.42725 23.76654 -1.18223 1.000 71.01382 23 ALA D N 1
ATOM 5108 C CA . ALA D 2 23 ? -40.28888 24.25211 -1.94969 1.000 75.58336 23 ALA D CA 1
ATOM 5109 C C . ALA D 2 23 ? -39.17604 24.69807 -1.01042 1.000 71.17620 23 ALA D C 1
ATOM 5110 O O . ALA D 2 23 ? -39.39804 25.52263 -0.11781 1.000 66.01074 23 ALA D O 1
ATOM 5112 N N . ALA D 2 24 ? -37.98363 24.14391 -1.20565 1.000 65.26325 24 ALA D N 1
ATOM 5113 C CA . ALA D 2 24 ? -36.83850 24.42720 -0.35657 1.000 68.42799 24 ALA D CA 1
ATOM 5114 C C . ALA D 2 24 ? -35.80992 25.27483 -1.09399 1.000 66.66666 24 ALA D C 1
ATOM 5115 O O . ALA D 2 24 ? -35.67375 25.20030 -2.31993 1.000 59.28047 24 ALA D O 1
ATOM 5117 N N . SER D 2 25 ? -35.10156 26.10163 -0.32903 1.000 66.60333 25 SER D N 1
ATOM 5118 C CA . SER D 2 25 ? -34.02948 26.91115 -0.89160 1.000 62.74243 25 SER D CA 1
ATOM 5119 C C . SER D 2 25 ? -33.10627 27.34767 0.23578 1.000 63.88617 25 SER D C 1
ATOM 5120 O O . SER D 2 25 ? -33.53925 27.51083 1.37602 1.000 71.62936 25 SER D O 1
ATOM 5123 N N . GLY D 2 26 ? -31.82692 27.50216 -0.08352 1.000 64.07532 26 GLY D N 1
ATOM 5124 C CA . GLY D 2 26 ? -30.84777 27.92004 0.89813 1.000 66.12279 26 GLY D CA 1
ATOM 5125 C C . GLY D 2 26 ? -30.04992 26.81807 1.55865 1.000 55.65583 26 GLY D C 1
ATOM 5126 O O . GLY D 2 26 ? -29.29294 27.10307 2.49461 1.000 52.23844 26 GLY D O 1
ATOM 5127 N N . PHE D 2 27 ? -30.20053 25.57435 1.11868 1.000 49.49248 27 PHE D N 1
ATOM 5128 C CA . PHE D 2 27 ? -29.41016 24.48246 1.66399 1.000 59.95479 27 PHE D CA 1
ATOM 5129 C C . PHE D 2 27 ? -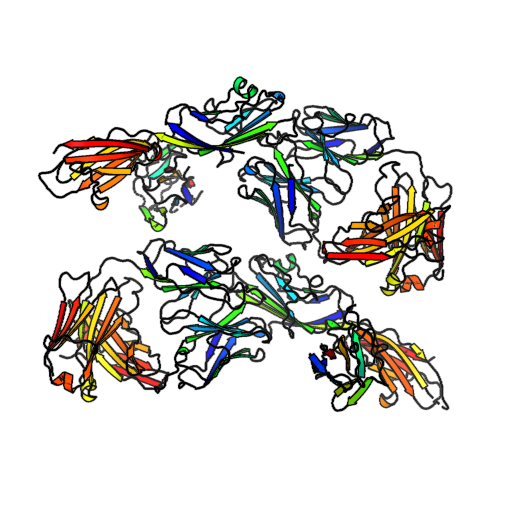29.42605 23.33489 0.66722 1.000 66.36996 27 PHE D C 1
ATOM 5130 O O . PHE D 2 27 ? -30.31341 23.24184 -0.18498 1.000 66.54577 27 PHE D O 1
ATOM 5138 N N . THR D 2 28 ? -28.43980 22.45347 0.79352 1.000 57.33376 28 THR D N 1
ATOM 5139 C CA . THR D 2 28 ? -28.35634 21.28814 -0.08118 1.000 61.16923 28 THR D CA 1
ATOM 5140 C C . THR D 2 28 ? -29.49987 20.35130 0.27588 1.000 61.14467 28 THR D C 1
ATOM 5141 O O . THR D 2 28 ? -29.40106 19.56612 1.22020 1.000 66.07603 28 THR D O 1
ATOM 5145 N N . PHE D 2 29 ? -30.59655 20.43800 -0.48405 1.000 67.06792 29 PHE D N 1
ATOM 5146 C CA . PHE D 2 29 ? -31.80776 19.69670 -0.13978 1.000 58.79842 29 PHE D CA 1
ATOM 5147 C C . PHE D 2 29 ? -31.54091 18.20454 -0.00323 1.000 66.57577 29 PHE D C 1
ATOM 5148 O O . PHE D 2 29 ? -32.03073 17.56258 0.93440 1.000 50.63852 29 PHE D O 1
ATOM 5156 N N . SER D 2 30 ? -30.75454 17.63930 -0.91979 1.000 58.13944 30 SER D N 1
ATOM 5157 C CA . SER D 2 30 ? -30.57565 16.19583 -0.98072 1.000 41.50481 30 SER D CA 1
ATOM 5158 C C . SER D 2 30 ? -29.87415 15.61632 0.23711 1.000 43.26570 30 SER D C 1
ATOM 5159 O O . SER D 2 30 ? -29.91804 14.39861 0.42236 1.000 70.94780 30 SER D O 1
ATOM 5162 N N . SER D 2 31 ? -29.25510 16.43703 1.07892 1.000 44.21248 31 SER D N 1
ATOM 5163 C CA . SER D 2 31 ? -28.38565 15.92184 2.12599 1.000 46.53344 31 SER D CA 1
ATOM 5164 C C . SER D 2 31 ? -29.02645 15.87193 3.50913 1.000 51.01541 31 SER D C 1
ATOM 5165 O O . SER D 2 31 ? -28.44457 15.26156 4.41174 1.000 42.35869 31 SER D O 1
ATOM 5168 N N . TYR D 2 32 ? -30.19427 16.48194 3.70463 1.000 65.53138 32 TYR D N 1
ATOM 5169 C CA . TYR D 2 32 ? -30.82627 16.55615 5.01430 1.000 56.09146 32 TYR D CA 1
ATOM 5170 C C . TYR D 2 32 ? -32.02775 15.61842 5.09288 1.000 47.09096 32 TYR D C 1
ATOM 5171 O O . TYR D 2 32 ? -32.61917 15.22900 4.08204 1.000 45.19131 32 TYR D O 1
ATOM 5180 N N . TRP D 2 33 ? -32.38623 15.26710 6.32354 1.000 47.36649 33 TRP D N 1
ATOM 5181 C CA . TRP D 2 33 ? -33.65705 14.60787 6.58538 1.000 56.86599 33 TRP D CA 1
ATOM 5182 C C . TRP D 2 33 ? -34.80680 15.58725 6.37696 1.000 67.75053 33 TRP D C 1
ATOM 5183 O O . TRP D 2 33 ? -34.67992 16.78721 6.63794 1.000 63.40211 33 TRP D O 1
ATOM 5194 N N . MET D 2 34 ? -35.95068 15.07487 5.92636 1.000 52.75339 34 MET D N 1
ATOM 5195 C CA . MET D 2 34 ? -37.10983 15.93655 5.74142 1.000 48.04106 34 MET D CA 1
ATOM 5196 C C . MET D 2 34 ? -38.26796 15.44440 6.59045 1.000 69.32798 34 MET D C 1
ATOM 5197 O O . MET D 2 34 ? -38.36458 14.25165 6.90669 1.000 71.05547 34 MET D O 1
ATOM 5202 N N . SER D 2 35 ? -39.15705 16.36775 6.95628 1.000 57.42101 35 SER D N 1
ATOM 5203 C CA . SER D 2 35 ? -40.22804 15.98416 7.86138 1.000 55.74425 35 SER D CA 1
ATOM 5204 C C . SER D 2 35 ? -41.45471 16.86003 7.67110 1.000 54.28521 35 SER D C 1
ATOM 5205 O O . SER D 2 35 ? -41.37788 17.99967 7.20116 1.000 55.76175 35 SER D O 1
ATOM 5208 N N . TRP D 2 36 ? -42.59549 16.28978 8.04671 1.000 53.07343 36 TRP D N 1
ATOM 5209 C CA . TRP D 2 36 ? -43.85041 17.00781 8.18144 1.000 44.08814 36 TRP D CA 1
ATOM 5210 C C . TRP D 2 36 ? -44.30170 16.89950 9.62617 1.000 42.96819 36 TRP D C 1
ATOM 5211 O O . TRP D 2 36 ? -44.40050 15.78942 10.16539 1.000 43.03041 36 TRP D O 1
ATOM 5222 N N . VAL D 2 37 ? -44.55439 18.04713 10.24819 1.000 56.23114 37 VAL D N 1
ATOM 5223 C CA . VAL D 2 37 ? -45.15969 18.11195 11.57241 1.000 55.86141 37 VAL D CA 1
ATOM 5224 C C . VAL D 2 37 ? -46.48331 18.84796 11.42269 1.000 49.65475 37 VAL D C 1
ATOM 5225 O O . VAL D 2 37 ? -46.68070 19.59558 10.46304 1.000 50.51277 37 VAL D O 1
ATOM 5229 N N . ARG D 2 38 ? -47.41766 18.59786 12.33347 1.000 66.37946 38 ARG D N 1
ATOM 5230 C CA . ARG D 2 38 ? -48.68755 19.30909 12.29043 1.000 62.91153 38 ARG D CA 1
ATOM 5231 C C . ARG D 2 38 ? -49.07625 19.76475 13.68589 1.000 52.71462 38 ARG D C 1
ATOM 5232 O O . ARG D 2 38 ? -48.53915 19.30073 14.69406 1.000 50.35941 38 ARG D O 1
ATOM 5240 N N . GLN D 2 39 ? -50.02923 20.68886 13.72243 1.000 53.79092 39 GLN D N 1
ATOM 5241 C CA . GLN D 2 39 ? -50.55832 21.20987 14.97496 1.000 60.80017 39 GLN D CA 1
ATOM 5242 C C . GLN D 2 39 ? -52.03790 21.48702 14.79033 1.000 54.08150 39 GLN D C 1
ATOM 5243 O O . GLN D 2 39 ? -52.41283 22.31848 13.95885 1.000 52.96616 39 GLN D O 1
ATOM 5249 N N . ALA D 2 40 ? -52.87085 20.76084 15.52822 1.000 52.54020 40 ALA D N 1
ATOM 5250 C CA . ALA D 2 40 ? -54.29700 21.02827 15.50824 1.000 62.83953 40 ALA D CA 1
ATOM 5251 C C . ALA D 2 40 ? -54.58428 22.32766 16.25766 1.000 64.39644 40 ALA D C 1
ATOM 5252 O O . ALA D 2 40 ? -53.85738 22.68656 17.18874 1.000 65.49977 40 ALA D O 1
ATOM 5254 N N . PRO D 2 41 ? -55.61906 23.06473 15.85288 1.000 65.72922 41 PRO D N 1
ATOM 5255 C CA . PRO D 2 41 ? -55.91197 24.34938 16.50614 1.000 60.04356 41 PRO D CA 1
ATOM 5256 C C . PRO D 2 41 ? -56.13972 24.17977 18.00082 1.000 55.41542 41 PRO D C 1
ATOM 5257 O O . PRO D 2 41 ? -57.01768 23.43287 18.43442 1.000 53.69888 41 PRO D O 1
ATOM 5261 N N . GLY D 2 42 ? -55.33694 24.89146 18.79112 1.000 60.27554 42 GLY D N 1
ATOM 5262 C CA . GLY D 2 42 ? -55.37911 24.79535 20.23318 1.000 65.19979 42 GLY D CA 1
ATOM 5263 C C . GLY D 2 42 ? -54.71610 23.57179 20.82506 1.000 70.92656 42 GLY D C 1
ATOM 5264 O O . GLY D 2 42 ? -54.53740 23.51635 22.04856 1.000 73.53252 42 GLY D O 1
ATOM 5265 N N . LYS D 2 43 ? -54.32320 22.60264 20.01010 1.000 79.91705 43 LYS D N 1
ATOM 5266 C CA . LYS D 2 43 ? -53.68072 21.39463 20.49602 1.000 71.81249 43 LYS D CA 1
ATOM 5267 C C . LYS D 2 43 ? -52.17515 21.51906 20.30086 1.000 65.09319 43 LYS D C 1
ATOM 5268 O O . LYS D 2 43 ? -51.68120 22.47987 19.70993 1.000 68.62997 43 LYS D O 1
ATOM 5274 N N . GLY D 2 44 ? -51.44351 20.53514 20.81045 1.000 83.68721 44 GLY D N 1
ATOM 5275 C CA . GLY D 2 44 ? -49.99735 20.58421 20.78286 1.000 74.62185 44 GLY D CA 1
ATOM 5276 C C . GLY D 2 44 ? -49.42518 20.29916 19.40213 1.000 56.37728 44 GLY D C 1
ATOM 5277 O O . GLY D 2 44 ? -50.12961 20.15097 18.40261 1.000 54.30213 44 GLY D O 1
ATOM 5278 N N . LEU D 2 45 ? -48.09750 20.23386 19.36237 1.000 60.14885 45 LEU D N 1
ATOM 5279 C CA . LEU D 2 45 ? -47.36451 19.90711 18.14576 1.000 63.19511 45 LEU D CA 1
ATOM 5280 C C . LEU D 2 45 ? -47.18719 18.39756 18.07127 1.000 57.70175 45 LEU D C 1
ATOM 5281 O O . LEU D 2 45 ? -46.64260 17.79012 18.99837 1.000 53.60522 45 LEU D O 1
ATOM 5286 N N . GLU D 2 46 ? -47.64480 17.79607 16.97587 1.000 55.80137 46 GLU D N 1
ATOM 5287 C CA . GLU D 2 46 ? -47.53045 16.35819 16.76696 1.000 60.16392 46 GLU D CA 1
ATOM 5288 C C . GLU D 2 46 ? -46.82820 16.11509 15.44034 1.000 62.43816 46 GLU D C 1
ATOM 5289 O O . GLU D 2 46 ? -47.33194 16.52336 14.38732 1.000 58.78630 46 GLU D O 1
ATOM 5295 N N . TRP D 2 47 ? -45.67571 15.44749 15.48985 1.000 54.41502 47 TRP D N 1
ATOM 5296 C CA . TRP D 2 47 ? -44.98718 15.07965 14.26140 1.000 54.08491 47 TRP D CA 1
ATOM 5297 C C . TRP D 2 47 ? -45.87712 14.17187 13.42654 1.000 45.67047 47 TRP D C 1
ATOM 5298 O O . TRP D 2 47 ? -46.66306 13.39339 13.96510 1.000 57.00285 47 TRP D O 1
ATOM 5309 N N . VAL D 2 48 ? -45.79788 14.32009 12.10478 1.000 42.59276 48 VAL D N 1
ATOM 5310 C CA . VAL D 2 48 ? -46.59410 13.50390 11.19641 1.000 45.13133 48 VAL D CA 1
ATOM 5311 C C . VAL D 2 48 ? -45.72174 12.41764 10.60090 1.000 44.62878 48 VAL D C 1
ATOM 5312 O O . VAL D 2 48 ? -46.03117 11.22583 10.70788 1.000 47.37134 48 VAL D O 1
ATOM 5316 N N . ALA D 2 49 ? -44.63006 12.81852 9.95859 1.000 50.25587 49 ALA D N 1
ATOM 5317 C CA . ALA D 2 49 ? -43.88763 11.83075 9.19112 1.000 52.09478 49 ALA D CA 1
ATOM 5318 C C . ALA D 2 49 ? -42.47860 12.32741 8.89429 1.000 53.55278 49 ALA D C 1
ATOM 5319 O O . ALA D 2 49 ? -42.22007 13.53237 8.86170 1.000 62.41116 49 ALA D O 1
ATOM 5321 N N . TYR D 2 50 ? -41.57209 11.37107 8.68040 1.000 49.68525 50 TYR D N 1
ATOM 5322 C CA . TYR D 2 50 ? -40.16459 11.64337 8.42086 1.000 48.09167 50 TYR D CA 1
ATOM 5323 C C . TYR D 2 50 ? -39.69973 10.84028 7.21896 1.000 53.08651 50 TYR D C 1
ATOM 5324 O O . TYR D 2 50 ? -40.18925 9.73345 6.97357 1.000 55.79706 50 TYR D O 1
ATOM 5333 N N . ILE D 2 51 ? -38.69997 11.37405 6.51275 1.000 61.93830 51 ILE D N 1
ATOM 5334 C CA . ILE D 2 51 ? -38.13307 10.70706 5.34543 1.000 50.07426 51 ILE D CA 1
ATOM 5335 C C . ILE D 2 51 ? -36.63093 10.96945 5.29352 1.000 47.50996 51 ILE D C 1
ATOM 5336 O O . ILE D 2 51 ? -36.16598 12.09363 5.53188 1.000 50.02014 51 ILE D O 1
ATOM 5341 N N . LYS D 2 52 ? -35.87948 9.91305 4.97897 1.000 51.51357 52 LYS D N 1
ATOM 5342 C CA . LYS D 2 52 ? -34.43107 9.91137 4.85137 1.000 57.80286 52 LYS D CA 1
ATOM 5343 C C . LYS D 2 52 ? -34.01504 10.48231 3.48898 1.000 65.32576 52 LYS D C 1
ATOM 5344 O O . LYS D 2 52 ? -34.83487 10.66010 2.58330 1.000 58.19502 52 LYS D O 1
ATOM 5350 N N . GLN D 2 53 A -32.71332 10.76485 3.35065 1.000 61.90816 52 GLN D N 1
ATOM 5351 C CA . GLN D 2 53 A -32.21121 11.48358 2.17890 1.000 51.39811 52 GLN D CA 1
ATOM 5352 C C . GLN D 2 53 A -32.57782 10.78036 0.87487 1.000 53.98696 52 GLN D C 1
ATOM 5353 O O . GLN D 2 53 A -33.12749 11.39935 -0.04364 1.000 53.27340 52 GLN D O 1
ATOM 5359 N N . ASP D 2 54 ? -32.26521 9.48992 0.76244 1.000 65.44138 53 ASP D N 1
ATOM 5360 C CA . ASP D 2 54 ? -32.62044 8.77416 -0.45804 1.000 65.48263 53 ASP D CA 1
ATOM 5361 C C . ASP D 2 54 ? -34.12071 8.51771 -0.53562 1.000 70.04022 53 ASP D C 1
ATOM 5362 O O . ASP D 2 54 ? -34.68731 8.50062 -1.63328 1.000 86.59068 53 ASP D O 1
ATOM 5367 N N . GLY D 2 55 ? -34.77943 8.33044 0.60503 1.000 63.60642 54 GLY D N 1
ATOM 5368 C CA . GLY D 2 55 ? -36.20036 8.05532 0.63427 1.000 64.67110 54 GLY D CA 1
ATOM 5369 C C . GLY D 2 55 ? -36.60449 6.61304 0.85275 1.000 83.18294 54 GLY D C 1
ATOM 5370 O O . GLY D 2 55 ? -37.77938 6.28458 0.64853 1.000 67.74448 54 GLY D O 1
ATOM 5371 N N . ASN D 2 56 ? -35.68034 5.74323 1.26588 1.000 88.19552 55 ASN D N 1
ATOM 5372 C CA . ASN D 2 56 ? -36.03696 4.35374 1.53511 1.000 75.86555 55 ASN D CA 1
ATOM 5373 C C . ASN D 2 56 ? -36.69666 4.20600 2.89861 1.000 90.21058 55 ASN D C 1
ATOM 5374 O O . ASN D 2 56 ? -37.75350 3.57626 3.01836 1.000 108.39513 55 ASN D O 1
ATOM 5379 N N . GLU D 2 57 ? -36.08923 4.77384 3.93605 1.000 70.46645 56 GLU D N 1
ATOM 5380 C CA . GLU D 2 57 ? -36.64477 4.70565 5.27902 1.000 77.41083 56 GLU D CA 1
ATOM 5381 C C . GLU D 2 57 ? -37.64262 5.83864 5.48005 1.000 69.48763 56 GLU D C 1
ATOM 5382 O O . GLU D 2 57 ? -37.32930 7.00733 5.23047 1.000 70.86070 56 GLU D O 1
ATOM 5388 N N . LYS D 2 58 ? -38.84344 5.48719 5.92869 1.000 70.88069 57 LYS D N 1
ATOM 5389 C CA . LYS D 2 58 ? -39.89040 6.46006 6.19392 1.000 52.04394 57 LYS D CA 1
ATOM 5390 C C . LYS D 2 58 ? -40.54853 6.12921 7.52299 1.000 50.66236 57 LYS D C 1
ATOM 5391 O O . LYS D 2 58 ? -40.64285 4.96355 7.91434 1.000 76.51073 57 LYS D O 1
ATOM 5397 N N . TYR D 2 59 ? -40.98393 7.16756 8.22698 1.000 49.90676 58 TYR D N 1
ATOM 5398 C CA . TYR D 2 59 ? -41.64042 6.99201 9.51437 1.000 49.14574 58 TYR D CA 1
ATOM 5399 C C . TYR D 2 59 ? -42.96410 7.73407 9.47528 1.000 49.43742 58 TYR D C 1
ATOM 5400 O O . TYR D 2 59 ? -43.01567 8.87838 9.01856 1.000 52.66781 58 TYR D O 1
ATOM 5409 N N . TYR D 2 60 ? -44.02548 7.08614 9.94675 1.000 64.46193 59 TYR D N 1
ATOM 5410 C CA . TYR D 2 60 ? -45.35753 7.67250 9.97379 1.000 59.48014 59 TYR D CA 1
ATOM 5411 C C . TYR D 2 60 ? -45.93237 7.55997 11.37722 1.000 58.51618 59 TYR D C 1
ATOM 5412 O O . TYR D 2 60 ? -45.44710 6.78870 12.20908 1.000 71.74773 59 TYR D O 1
ATOM 5421 N N . VAL D 2 61 ? -46.98664 8.32774 11.62692 1.000 67.37196 60 VAL D N 1
ATOM 5422 C CA . VAL D 2 61 ? -47.71769 8.26197 12.88703 1.000 63.44414 60 VAL D CA 1
ATOM 5423 C C . VAL D 2 61 ? -48.78272 7.19169 12.75666 1.000 68.55787 60 VAL D C 1
ATOM 5424 O O . VAL D 2 61 ? -49.35626 7.00224 11.67757 1.000 77.53789 60 VAL D O 1
ATOM 5428 N N . ASP D 2 62 ? -49.03177 6.47325 13.85554 1.000 72.00965 61 ASP D N 1
ATOM 5429 C CA . ASP D 2 62 ? -50.07234 5.45251 13.85723 1.000 76.60710 61 ASP D CA 1
ATOM 5430 C C . ASP D 2 62 ? -51.37679 6.01283 13.31160 1.000 79.89683 61 ASP D C 1
ATOM 5431 O O . ASP D 2 62 ? -52.05798 5.36000 12.51278 1.000 81.14893 61 ASP D O 1
ATOM 5436 N N . SER D 2 63 ? -51.71421 7.24754 13.69747 1.000 74.50335 62 SER D N 1
ATOM 5437 C CA . SER D 2 63 ? -52.94164 7.89373 13.24783 1.000 72.34515 62 SER D CA 1
ATOM 5438 C C . SER D 2 63 ? -52.96671 8.12781 11.74557 1.000 58.35700 62 SER D C 1
ATOM 5439 O O . SER D 2 63 ? -53.99694 8.56097 11.21824 1.000 58.20124 62 SER D O 1
ATOM 5442 N N . VAL D 2 64 ? -51.86879 7.84712 11.05178 1.000 65.18544 63 VAL D N 1
ATOM 5443 C CA . VAL D 2 64 ? -51.65260 8.32741 9.69405 1.000 72.92589 63 VAL D CA 1
ATOM 5444 C C . VAL D 2 64 ? -51.31658 7.16518 8.76620 1.000 61.90114 63 VAL D C 1
ATOM 5445 O O . VAL D 2 64 ? -51.57756 7.22632 7.55822 1.000 55.12079 63 VAL D O 1
ATOM 5449 N N . LYS D 2 65 ? -50.75482 6.09415 9.33273 1.000 70.34709 64 LYS D N 1
ATOM 5450 C CA . LYS D 2 65 ? -50.27015 4.97055 8.53756 1.000 53.92746 64 LYS D CA 1
ATOM 5451 C C . LYS D 2 65 ? -51.36689 4.42762 7.62899 1.000 49.84557 64 LYS D C 1
ATOM 5452 O O . LYS D 2 65 ? -52.52869 4.31320 8.02575 1.000 56.63545 64 LYS D O 1
ATOM 5458 N N . GLY D 2 66 ? -50.99078 4.12524 6.38763 1.000 57.06741 65 GLY D N 1
ATOM 5459 C CA . GLY D 2 66 ? -51.91665 3.62003 5.40109 1.000 54.12219 65 GLY D CA 1
ATOM 5460 C C . GLY D 2 66 ? -52.71683 4.67687 4.67771 1.000 55.15085 65 GLY D C 1
ATOM 5461 O O . GLY D 2 66 ? -53.45041 4.33851 3.74050 1.000 54.26314 65 GLY D O 1
ATOM 5462 N N . ARG D 2 67 ? -52.59148 5.94294 5.06450 1.000 58.43216 66 ARG D N 1
ATOM 5463 C CA . ARG D 2 67 ? -53.38047 7.02476 4.48500 1.000 59.68862 66 ARG D CA 1
ATOM 5464 C C . ARG D 2 67 ? -52.54106 8.12396 3.85324 1.000 55.08425 66 ARG D C 1
ATOM 5465 O O . ARG D 2 67 ? -52.90908 8.64004 2.79191 1.000 48.06142 66 ARG D O 1
ATOM 5473 N N . PHE D 2 68 ? -51.42041 8.49256 4.46633 1.000 60.03715 67 PHE D N 1
ATOM 5474 C CA . PHE D 2 68 ? -50.52464 9.50376 3.92496 1.000 62.43881 67 PHE D CA 1
ATOM 5475 C C . PHE D 2 68 ? -49.25770 8.84426 3.39478 1.000 65.78242 67 PHE D C 1
ATOM 5476 O O . PHE D 2 68 ? -48.90965 7.71902 3.76742 1.000 75.39141 67 PHE D O 1
ATOM 5484 N N . THR D 2 69 ? -48.56756 9.56811 2.51441 1.000 61.17295 68 THR D N 1
ATOM 5485 C CA . THR D 2 69 ? -47.27772 9.13288 1.98501 1.000 62.62168 68 THR D CA 1
ATOM 5486 C C . THR D 2 69 ? -46.36683 10.34085 1.81215 1.000 62.88586 68 THR D C 1
ATOM 5487 O O . THR D 2 69 ? -46.75493 11.32217 1.17176 1.000 61.85647 68 THR D O 1
ATOM 5491 N N . ILE D 2 70 ? -45.15733 10.27219 2.37526 1.000 53.64847 69 ILE D N 1
ATOM 5492 C CA . ILE D 2 70 ? -44.13460 11.26630 2.06871 1.000 53.11100 69 ILE D CA 1
ATOM 5493 C C . ILE D 2 70 ? -43.43739 10.88004 0.77578 1.000 58.98429 69 ILE D C 1
ATOM 5494 O O . ILE D 2 70 ? -43.07516 9.71443 0.57521 1.000 67.89533 69 ILE D O 1
ATOM 5499 N N . SER D 2 71 ? -43.22470 11.85460 -0.09871 1.000 52.01267 70 SER D N 1
ATOM 5500 C CA . SER D 2 71 ? -42.29580 11.68989 -1.20395 1.000 51.71552 70 SER D CA 1
ATOM 5501 C C . SER D 2 71 ? -41.33870 12.87448 -1.20946 1.000 68.07257 70 SER D C 1
ATOM 5502 O O . SER D 2 71 ? -41.58266 13.89595 -0.56692 1.000 78.05474 70 SER D O 1
ATOM 5505 N N . ARG D 2 72 ? -40.22434 12.73023 -1.91720 1.000 73.50793 71 ARG D N 1
ATOM 5506 C CA . ARG D 2 72 ? -39.26690 13.82327 -1.98931 1.000 59.51294 71 ARG D CA 1
ATOM 5507 C C . ARG D 2 72 ? -38.57866 13.76654 -3.33966 1.000 49.32303 71 ARG D C 1
ATOM 5508 O O . ARG D 2 72 ? -38.31641 12.68427 -3.86821 1.000 63.52479 71 ARG D O 1
ATOM 5516 N N . ASP D 2 73 ? -38.30625 14.93979 -3.89861 1.000 60.81425 72 ASP D N 1
ATOM 5517 C CA . ASP D 2 73 ? -37.61090 15.06640 -5.17493 1.000 69.32334 72 ASP D CA 1
ATOM 5518 C C . ASP D 2 73 ? -36.42831 16.00026 -4.94624 1.000 73.39655 72 ASP D C 1
ATOM 5519 O O . ASP D 2 73 ? -36.59387 17.22241 -4.82493 1.000 84.62304 72 ASP D O 1
ATOM 5524 N N . ASN D 2 74 ? -35.24313 15.39655 -4.84294 1.000 53.15231 73 ASN D N 1
ATOM 5525 C CA . ASN D 2 74 ? -34.01719 16.15588 -4.65828 1.000 59.52610 73 ASN D CA 1
ATOM 5526 C C . ASN D 2 74 ? -33.58339 16.83740 -5.94720 1.000 67.70199 73 ASN D C 1
ATOM 5527 O O . ASN D 2 74 ? -32.82725 17.81317 -5.89734 1.000 68.82417 73 ASN D O 1
ATOM 5532 N N . ALA D 2 75 ? -34.05056 16.34653 -7.09805 1.000 64.05800 74 ALA D N 1
ATOM 5533 C CA . ALA D 2 75 ? -33.72478 16.99915 -8.35988 1.000 60.54899 74 ALA D CA 1
ATOM 5534 C C . ALA D 2 75 ? -34.36020 18.38054 -8.43720 1.000 70.28783 74 ALA D C 1
ATOM 5535 O O . ALA D 2 75 ? -33.74908 19.32333 -8.95125 1.000 95.40738 74 ALA D O 1
ATOM 5537 N N . LYS D 2 76 ? -35.57565 18.52686 -7.91522 1.000 69.98391 75 LYS D N 1
ATOM 5538 C CA . LYS D 2 76 ? -36.29972 19.78734 -7.98154 1.000 73.05257 75 LYS D CA 1
ATOM 5539 C C . LYS D 2 76 ? -36.33428 20.53151 -6.65321 1.000 77.01724 75 LYS D C 1
ATOM 5540 O O . LYS D 2 76 ? -36.95319 21.60069 -6.57470 1.000 72.20355 75 LYS D O 1
ATOM 5546 N N . ASN D 2 77 ? -35.68053 20.00304 -5.61638 1.000 66.60084 76 ASN D N 1
ATOM 5547 C CA . ASN D 2 77 ? -35.65144 20.61486 -4.28692 1.000 70.09004 76 ASN D CA 1
ATOM 5548 C C . ASN D 2 77 ? -37.06323 20.78816 -3.71989 1.000 75.45532 76 ASN D C 1
ATOM 5549 O O . ASN D 2 77 ? -37.49428 21.89503 -3.38799 1.000 60.59851 76 ASN D O 1
ATOM 5554 N N . SER D 2 78 ? -37.78805 19.67377 -3.60877 1.000 75.80758 77 SER D N 1
ATOM 5555 C CA . SER D 2 78 ? -39.14423 19.77309 -3.08710 1.000 55.20737 77 SER D CA 1
ATOM 5556 C C . SER D 2 78 ? -39.51066 18.52447 -2.29949 1.000 63.16798 77 SER D C 1
ATOM 5557 O O . SER D 2 78 ? -39.02154 17.42319 -2.57080 1.000 64.81579 77 SER D O 1
ATOM 5560 N N . LEU D 2 79 ? -40.36664 18.72453 -1.30106 1.000 66.61535 78 LEU D N 1
ATOM 5561 C CA . LEU D 2 79 ? -40.85710 17.66273 -0.43049 1.000 65.70690 78 LEU D CA 1
ATOM 5562 C C . LEU D 2 79 ? -42.37366 17.59564 -0.54634 1.000 64.21323 78 LEU D C 1
ATOM 5563 O O . LEU D 2 79 ? -43.03633 18.62680 -0.66294 1.000 69.59798 78 LEU D O 1
ATOM 5568 N N . TYR D 2 80 ? -42.93773 16.39334 -0.51902 1.000 49.12286 79 TYR D N 1
ATOM 5569 C CA . TYR D 2 80 ? -44.35992 16.23153 -0.76203 1.000 49.46738 79 TYR D CA 1
ATOM 5570 C C . TYR D 2 80 ? -44.99022 15.37289 0.32275 1.000 57.47298 79 TYR D C 1
ATOM 5571 O O . TYR D 2 80 ? -44.39048 14.40674 0.80454 1.000 65.39473 79 TYR D O 1
ATOM 5580 N N . LEU D 2 81 ? -46.23346 15.71183 0.65907 1.000 50.19924 80 LEU D N 1
ATOM 5581 C CA . LEU D 2 81 ? -47.06029 14.92057 1.56577 1.000 52.52298 80 LEU D CA 1
ATOM 5582 C C . LEU D 2 81 ? -48.39948 14.66904 0.88922 1.000 44.85306 80 LEU D C 1
ATOM 5583 O O . LEU D 2 81 ? -49.15748 15.60913 0.64042 1.000 49.21706 80 LEU D O 1
ATOM 5588 N N . GLN D 2 82 ? -48.68500 13.41019 0.57673 1.000 47.44781 81 GLN D N 1
ATOM 5589 C CA . GLN D 2 82 ? -49.92693 13.02823 -0.07723 1.000 57.36098 81 GLN D CA 1
ATOM 5590 C C . GLN D 2 82 ? -50.89968 12.50405 0.96852 1.000 71.42174 81 GLN D C 1
ATOM 5591 O O . GLN D 2 82 ? -50.57126 11.56239 1.70108 1.000 73.75966 81 GLN D O 1
ATOM 5597 N N . MET D 2 83 ? -52.09213 13.10359 1.02333 1.000 65.85402 82 MET D N 1
ATOM 5598 C CA . MET D 2 83 ? -53.13634 12.76119 1.97687 1.000 57.28520 82 MET D CA 1
ATOM 5599 C C . MET D 2 83 ? -54.34703 12.21997 1.22993 1.000 57.66843 82 MET D C 1
ATOM 5600 O O . MET D 2 83 ? -54.85564 12.87054 0.31219 1.000 59.58052 82 MET D O 1
ATOM 5605 N N . ASN D 2 84 A -54.80810 11.03792 1.62023 1.000 60.02261 82 ASN D N 1
ATOM 5606 C CA . ASN D 2 84 A -55.99753 10.43975 1.03437 1.000 65.22764 82 ASN D CA 1
ATOM 5607 C C . ASN D 2 84 A -56.93361 10.01764 2.15214 1.000 59.92172 82 ASN D C 1
ATOM 5608 O O . ASN D 2 84 A -56.49056 9.69489 3.25856 1.000 72.07340 82 ASN D O 1
ATOM 5613 N N . SER D 2 85 B -58.23048 10.02563 1.85347 1.000 54.44081 82 SER D N 1
ATOM 5614 C CA . SER D 2 85 B -59.26197 9.65033 2.81772 1.000 81.15224 82 SER D CA 1
ATOM 5615 C C . SER D 2 85 B -59.10383 10.44956 4.10972 1.000 74.50227 82 SER D C 1
ATOM 5616 O O . SER D 2 85 B -58.94097 9.90433 5.20407 1.000 74.54230 82 SER D O 1
ATOM 5619 N N . LEU D 2 86 C -59.10102 11.76722 3.95050 1.000 64.30337 82 LEU D N 1
ATOM 5620 C CA . LEU D 2 86 C -58.92626 12.66205 5.08327 1.000 62.81246 82 LEU D CA 1
ATOM 5621 C C . LEU D 2 86 C -60.16037 12.66237 5.97967 1.000 65.75711 82 LEU D C 1
ATOM 5622 O O . LEU D 2 86 C -61.29820 12.61227 5.50363 1.000 57.50803 82 LEU D O 1
ATOM 5627 N N . ARG D 2 87 ? -59.92209 12.71947 7.28624 1.000 61.58741 83 ARG D N 1
ATOM 5628 C CA . ARG D 2 87 ? -60.95861 12.81582 8.30098 1.000 59.24857 83 ARG D CA 1
ATOM 5629 C C . ARG D 2 87 ? -60.87021 14.16453 9.00408 1.000 72.25951 83 ARG D C 1
ATOM 5630 O O . ARG D 2 87 ? -59.93009 14.94086 8.80868 1.000 73.73386 83 ARG D O 1
ATOM 5638 N N . ALA D 2 88 ? -61.89010 14.44734 9.81764 1.000 68.21812 84 ALA D N 1
ATOM 5639 C CA . ALA D 2 88 ? -61.92943 15.71466 10.54023 1.000 70.84204 84 ALA D CA 1
ATOM 5640 C C . ALA D 2 88 ? -60.78796 15.83893 11.54254 1.000 61.40127 84 ALA D C 1
ATOM 5641 O O . ALA D 2 88 ? -60.35491 16.95334 11.84990 1.000 65.70897 84 ALA D O 1
ATOM 5643 N N . GLU D 2 89 ? -60.30188 14.71728 12.07807 1.000 67.60999 85 GLU D N 1
ATOM 5644 C CA . GLU D 2 89 ? -59.17274 14.75619 13.00321 1.000 62.09514 85 GLU D CA 1
ATOM 5645 C C . GLU D 2 89 ? -57.90315 15.30501 12.36036 1.000 63.44483 85 GLU D C 1
ATOM 5646 O O . GLU D 2 89 ? -56.98438 15.70648 13.08317 1.000 61.78186 85 GLU D O 1
ATOM 5652 N N . ASP D 2 90 ? -57.81752 15.31895 11.02967 1.000 58.76501 86 ASP D N 1
ATOM 5653 C CA . ASP D 2 90 ? -56.60954 15.76143 10.34434 1.000 56.02241 86 ASP D CA 1
ATOM 5654 C C . ASP D 2 90 ? -56.56396 17.26878 10.13440 1.000 62.91161 86 ASP D C 1
ATOM 5655 O O . ASP D 2 90 ? -55.54735 17.77711 9.64852 1.000 73.35595 86 ASP D O 1
ATOM 5660 N N . THR D 2 91 ? -57.62722 17.99132 10.47909 1.000 68.22041 87 THR D N 1
ATOM 5661 C CA . THR D 2 91 ? -57.63395 19.43972 10.31756 1.000 66.33107 87 THR D CA 1
ATOM 5662 C C . THR D 2 91 ? -56.59629 20.06484 11.23654 1.000 63.33099 87 THR D C 1
ATOM 5663 O O . THR D 2 91 ? -56.68874 19.93833 12.46158 1.000 63.30457 87 THR D O 1
ATOM 5667 N N . ALA D 2 92 ? -55.60425 20.72801 10.64926 1.000 64.92390 88 ALA D N 1
ATOM 5668 C CA . ALA D 2 92 ? -54.51077 21.28810 11.43734 1.000 63.29256 88 ALA D CA 1
ATOM 5669 C C . ALA D 2 92 ? -53.66305 22.15938 10.52571 1.000 59.18367 88 ALA D C 1
ATOM 5670 O O . ALA D 2 92 ? -53.85630 22.17763 9.31148 1.000 65.70557 88 ALA D O 1
ATOM 5672 N N . VAL D 2 93 ? -52.69567 22.85679 11.11543 1.000 59.45262 89 VAL D N 1
ATOM 5673 C CA . VAL D 2 93 ? -51.68618 23.57852 10.34632 1.000 68.55311 89 VAL D CA 1
ATOM 5674 C C . VAL D 2 93 ? -50.46686 22.67633 10.20777 1.000 72.47434 89 VAL D C 1
ATOM 5675 O O . VAL D 2 93 ? -49.98485 22.10740 11.19711 1.000 55.21812 89 VAL D O 1
ATOM 5679 N N . TYR D 2 94 ? -49.99361 22.51434 8.97490 1.000 75.25994 90 TYR D N 1
ATOM 5680 C CA . TYR D 2 94 ? -48.91512 21.59237 8.64835 1.000 54.50287 90 TYR D CA 1
ATOM 5681 C C . TYR D 2 94 ? -47.64408 22.36775 8.33199 1.000 54.05183 90 TYR D C 1
ATOM 5682 O O . TYR D 2 94 ? -47.64816 23.25960 7.47266 1.000 62.14494 90 TYR D O 1
ATOM 5691 N N . TYR D 2 95 ? -46.57041 22.03105 9.04422 1.000 48.86125 91 TYR D N 1
ATOM 5692 C CA . TYR D 2 95 ? -45.25982 22.63868 8.88821 1.000 52.08832 91 TYR D CA 1
ATOM 5693 C C . TYR D 2 95 ? -44.33862 21.66039 8.17225 1.000 61.09965 91 TYR D C 1
ATOM 5694 O O . TYR D 2 95 ? -44.25682 20.48023 8.54420 1.000 54.55147 91 TYR D O 1
ATOM 5703 N N . CYS D 2 96 ? -43.65532 22.16008 7.14854 1.000 69.88560 92 CYS D N 1
ATOM 5704 C CA . CYS D 2 96 ? -42.56086 21.46109 6.49693 1.000 55.83758 92 CYS D CA 1
ATOM 5705 C C . CYS D 2 96 ? -41.28292 21.76578 7.26399 1.000 47.21549 92 CYS D C 1
ATOM 5706 O O . CYS D 2 96 ? -41.07517 22.89914 7.70494 1.000 61.27065 92 CYS D O 1
ATOM 5709 N N . ALA D 2 97 ? -40.42755 20.76042 7.43686 1.000 47.38595 93 ALA D N 1
ATOM 5710 C CA . ALA D 2 97 ? -39.26303 20.95588 8.28546 1.000 48.39595 93 ALA D CA 1
ATOM 5711 C C . ALA D 2 97 ? -38.03732 20.22484 7.75248 1.000 65.74206 93 ALA D C 1
ATOM 5712 O O . ALA D 2 97 ? -38.13065 19.14879 7.15123 1.000 66.63234 93 ALA D O 1
ATOM 5714 N N . ARG D 2 98 ? -36.88048 20.81344 8.04294 1.000 55.62766 94 ARG D N 1
ATOM 5715 C CA . ARG D 2 98 ? -35.57304 20.27783 7.70553 1.000 53.92887 94 ARG D CA 1
ATOM 5716 C C . ARG D 2 98 ? -34.96137 19.74024 8.98771 1.000 72.11303 94 ARG D C 1
ATOM 5717 O O . ARG D 2 98 ? -34.86117 20.47088 9.97987 1.000 69.34166 94 ARG D O 1
ATOM 5725 N N . GLU D 2 99 ? -34.56539 18.46717 8.97199 1.000 66.74267 95 GLU D N 1
ATOM 5726 C CA . GLU D 2 99 ? -34.04337 17.81285 10.16326 1.000 62.71876 95 GLU D CA 1
ATOM 5727 C C . GLU D 2 99 ? -32.53031 17.65132 10.04094 1.000 67.93977 95 GLU D C 1
ATOM 5728 O O . GLU D 2 99 ? -31.86802 18.45083 9.37344 1.000 75.13467 95 GLU D O 1
ATOM 5734 N N . GLY D 2 100 ? -31.97639 16.63964 10.70689 1.000 72.15856 96 GLY D N 1
ATOM 5735 C CA . GLY D 2 100 ? -30.54869 16.40402 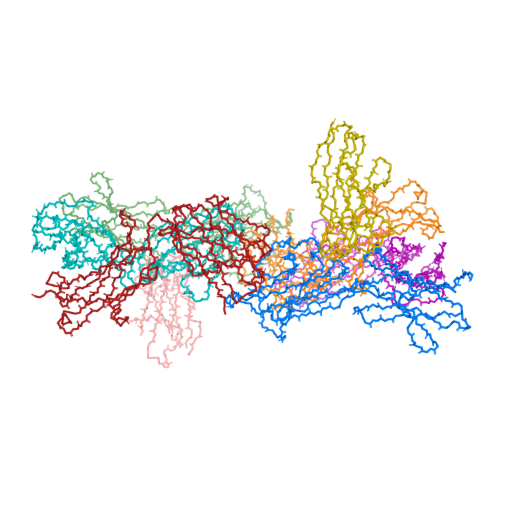10.70049 1.000 69.72255 96 GLY D CA 1
ATOM 5736 C C . GLY D 2 100 ? -30.06344 15.67833 9.45724 1.000 56.93765 96 GLY D C 1
ATOM 5737 O O . GLY D 2 100 ? -30.76613 15.53165 8.45508 1.000 47.43073 96 GLY D O 1
ATOM 5738 N N . ILE D 2 101 ? -28.79844 15.26415 9.52330 1.000 71.83504 97 ILE D N 1
ATOM 5739 C CA . ILE D 2 101 ? -28.14353 14.52742 8.45158 1.000 70.62357 97 ILE D CA 1
ATOM 5740 C C . ILE D 2 101 ? -27.78639 13.10698 8.87992 1.000 64.97271 97 ILE D C 1
ATOM 5741 O O . ILE D 2 101 ? -28.02148 12.15329 8.13490 1.000 64.80258 97 ILE D O 1
ATOM 5746 N N . LEU D 2 102 ? -27.24856 12.94686 10.08785 1.000 63.16979 98 LEU D N 1
ATOM 5747 C CA . LEU D 2 102 ? -26.77347 11.66964 10.59873 1.000 59.80315 98 LEU D CA 1
ATOM 5748 C C . LEU D 2 102 ? -27.92964 10.75726 11.00495 1.000 75.44012 98 LEU D C 1
ATOM 5749 O O . LEU D 2 102 ? -29.10002 11.14560 11.01414 1.000 84.08534 98 LEU D O 1
ATOM 5754 N N . TRP D 2 103 ? -27.57194 9.50780 11.32824 1.000 100.46181 99 TRP D N 1
ATOM 5755 C CA . TRP D 2 103 ? -28.54584 8.51836 11.78543 1.000 90.15381 99 TRP D CA 1
ATOM 5756 C C . TRP D 2 103 ? -29.11508 8.87870 13.14811 1.000 76.29819 99 TRP D C 1
ATOM 5757 O O . TRP D 2 103 ? -30.29772 8.64054 13.40988 1.000 80.61380 99 TRP D O 1
ATOM 5768 N N . PHE D 2 104 ? -28.30006 9.46606 14.01422 1.000 70.06772 100 PHE D N 1
ATOM 5769 C CA . PHE D 2 104 ? -28.74083 9.98517 15.30297 1.000 69.83712 100 PHE D CA 1
ATOM 5770 C C . PHE D 2 104 ? -28.76629 11.50436 15.19508 1.000 83.30261 100 PHE D C 1
ATOM 5771 O O . PHE D 2 104 ? -27.71091 12.14462 15.15911 1.000 74.29635 100 PHE D O 1
ATOM 5779 N N . GLY D 2 105 A -29.97470 12.06744 15.11304 1.000 102.09654 100 GLY D N 1
ATOM 5780 C CA . GLY D 2 105 A -30.17374 13.47132 14.80350 1.000 75.34545 100 GLY D CA 1
ATOM 5781 C C . GLY D 2 105 A -29.20818 14.39099 15.51776 1.000 69.65212 100 GLY D C 1
ATOM 5782 O O . GLY D 2 105 A -28.93993 14.22932 16.71269 1.000 76.54569 100 GLY D O 1
ATOM 5783 N N . ASP D 2 106 B -28.68299 15.34578 14.79069 1.000 67.03790 100 ASP D N 1
ATOM 5784 C CA . ASP D 2 106 B -27.62118 16.22828 15.25412 1.000 64.55311 100 ASP D CA 1
ATOM 5785 C C . ASP D 2 106 B -27.97283 17.69688 15.12056 1.000 70.43931 100 ASP D C 1
ATOM 5786 O O . ASP D 2 106 B -27.65185 18.48561 16.01263 1.000 74.25745 100 ASP D O 1
ATOM 5791 N N . LEU D 2 107 C -28.63480 18.07850 14.03691 1.000 72.40837 100 LEU D N 1
ATOM 5792 C CA . LEU D 2 107 C -29.02193 19.44320 13.73043 1.000 71.78466 100 LEU D CA 1
ATOM 5793 C C . LEU D 2 107 C -30.41928 19.72230 14.27265 1.000 73.48935 100 LEU D C 1
ATOM 5794 O O . LEU D 2 107 C -31.30997 18.87435 14.16095 1.000 81.82138 100 LEU D O 1
ATOM 5799 N N . PRO D 2 108 D -30.63440 20.88767 14.87296 1.000 66.35778 100 PRO D N 1
ATOM 5800 C CA . PRO D 2 108 D -31.98195 21.23303 15.32731 1.000 66.62459 100 PRO D CA 1
ATOM 5801 C C . PRO D 2 108 D -32.92303 21.38074 14.14425 1.000 68.93856 100 PRO D C 1
ATOM 5802 O O . PRO D 2 108 D -32.51032 21.70321 13.02696 1.000 77.79859 100 PRO D O 1
ATOM 5806 N N . THR D 2 109 ? -34.20291 21.13004 14.40097 1.000 64.93991 105 THR D N 1
ATOM 5807 C CA . THR D 2 109 ? -35.20196 21.19517 13.34369 1.000 64.44545 105 THR D CA 1
ATOM 5808 C C . THR D 2 109 ? -35.37326 22.63848 12.87772 1.000 59.22240 105 THR D C 1
ATOM 5809 O O . THR D 2 109 ? -35.47203 23.55801 13.69624 1.000 54.27264 105 THR D O 1
ATOM 5813 N N . PHE D 2 110 ? -35.40334 22.84047 11.56316 1.000 58.81637 106 PHE D N 1
ATOM 5814 C CA . PHE D 2 110 ? -35.69693 24.14472 10.98726 1.000 52.47208 106 PHE D CA 1
ATOM 5815 C C . PHE D 2 110 ? -37.11214 24.14685 10.43330 1.000 60.35464 106 PHE D C 1
ATOM 5816 O O . PHE D 2 110 ? -37.46300 23.30071 9.60518 1.000 66.75235 106 PHE D O 1
ATOM 5824 N N . TRP D 2 111 ? -37.90860 25.11231 10.87329 1.000 60.39706 107 TRP D N 1
ATOM 5825 C CA . TRP D 2 111 ? -39.34258 25.10579 10.64030 1.000 70.90323 107 TRP D CA 1
ATOM 5826 C C . TRP D 2 111 ? -39.72435 25.98729 9.46018 1.000 62.51066 107 TRP D C 1
ATOM 5827 O O . TRP D 2 111 ? -39.20099 27.09353 9.29882 1.000 72.78540 107 TRP D O 1
ATOM 5838 N N . GLY D 2 112 ? -40.63190 25.47763 8.63419 1.000 58.95365 108 GLY D N 1
ATOM 5839 C CA . GLY D 2 112 ? -41.32923 26.28028 7.65702 1.000 55.01661 108 GLY D CA 1
ATOM 5840 C C . GLY D 2 112 ? -42.33838 27.18631 8.34370 1.000 70.82750 108 GLY D C 1
ATOM 5841 O O . GLY D 2 112 ? -42.34577 27.36527 9.56269 1.000 71.95327 108 GLY D O 1
ATOM 5842 N N . GLN D 2 113 ? -43.20439 27.78172 7.52809 1.000 65.68487 109 GLN D N 1
ATOM 5843 C CA . GLN D 2 113 ? -44.23588 28.65796 8.06155 1.000 67.81943 109 GLN D CA 1
ATOM 5844 C C . GLN D 2 113 ? -45.58464 27.97268 8.27800 1.000 74.55321 109 GLN D C 1
ATOM 5845 O O . GLN D 2 113 ? -46.38621 28.46910 9.07520 1.000 62.30378 109 GLN D O 1
ATOM 5851 N N . GLY D 2 114 ? -45.85296 26.85700 7.62098 1.000 74.84957 110 GLY D N 1
ATOM 5852 C CA . GLY D 2 114 ? -47.12603 26.19575 7.83750 1.000 60.51969 110 GLY D CA 1
ATOM 5853 C C . GLY D 2 114 ? -48.13664 26.60982 6.78863 1.000 59.96868 110 GLY D C 1
ATOM 5854 O O . GLY D 2 114 ? -48.12550 27.73799 6.28633 1.000 63.93319 110 GLY D O 1
ATOM 5855 N N . THR D 2 115 ? -49.01447 25.67314 6.41323 1.000 54.82743 111 THR D N 1
ATOM 5856 C CA . THR D 2 115 ? -49.98269 25.99072 5.35865 1.000 57.28182 111 THR D CA 1
ATOM 5857 C C . THR D 2 115 ? -51.45718 25.88935 5.75451 1.000 75.11143 111 THR D C 1
ATOM 5858 O O . THR D 2 115 ? -52.27826 26.61244 5.18075 1.000 91.33899 111 THR D O 1
ATOM 5862 N N . LEU D 2 116 ? -51.80953 25.02534 6.70363 1.000 54.35804 112 LEU D N 1
ATOM 5863 C CA . LEU D 2 116 ? -53.17152 24.76987 7.18496 1.000 53.60961 112 LEU D CA 1
ATOM 5864 C C . LEU D 2 116 ? -54.07590 24.02860 6.20006 1.000 67.24308 112 LEU D C 1
ATOM 5865 O O . LEU D 2 116 ? -54.27882 24.42722 5.03923 1.000 65.33486 112 LEU D O 1
ATOM 5870 N N . VAL D 2 117 ? -54.69561 22.98053 6.73668 1.000 75.69735 113 VAL D N 1
ATOM 5871 C CA . VAL D 2 117 ? -55.60385 22.08788 6.03772 1.000 66.80195 113 VAL D CA 1
ATOM 5872 C C . VAL D 2 117 ? -56.86719 21.95223 6.87489 1.000 80.47506 113 VAL D C 1
ATOM 5873 O O . VAL D 2 117 ? -56.79342 21.68346 8.08225 1.000 83.73459 113 VAL D O 1
ATOM 5877 N N . THR D 2 118 ? -58.01526 22.14656 6.23357 1.000 77.88903 114 THR D N 1
ATOM 5878 C CA . THR D 2 118 ? -59.32915 22.06868 6.85040 1.000 63.10155 114 THR D CA 1
ATOM 5879 C C . THR D 2 118 ? -60.11800 20.99308 6.12301 1.000 63.54889 114 THR D C 1
ATOM 5880 O O . THR D 2 118 ? -60.36362 21.10876 4.91705 1.000 66.29885 114 THR D O 1
ATOM 5884 N N . VAL D 2 119 ? -60.50251 19.95196 6.84812 1.000 62.87888 115 VAL D N 1
ATOM 5885 C CA . VAL D 2 119 ? -61.34185 18.88199 6.32409 1.000 73.01482 115 VAL D CA 1
ATOM 5886 C C . VAL D 2 119 ? -62.71183 19.03969 6.95971 1.000 61.49452 115 VAL D C 1
ATOM 5887 O O . VAL D 2 119 ? -62.89285 18.74741 8.14801 1.000 58.86685 115 VAL D O 1
ATOM 5891 N N . SER D 2 120 ? -63.67146 19.52302 6.17840 1.000 63.25625 116 SER D N 1
ATOM 5892 C CA . SER D 2 120 ? -65.00887 19.77274 6.68677 1.000 66.23844 116 SER D CA 1
ATOM 5893 C C . SER D 2 120 ? -66.00014 19.66922 5.54167 1.000 72.40786 116 SER D C 1
ATOM 5894 O O . SER D 2 120 ? -65.70560 20.06981 4.41107 1.000 57.20923 116 SER D O 1
ATOM 5897 N N . SER D 2 121 ? -67.17788 19.12444 5.84967 1.000 81.03603 117 SER D N 1
ATOM 5898 C CA . SER D 2 121 ? -68.25612 19.06776 4.87436 1.000 84.22057 117 SER D CA 1
ATOM 5899 C C . SER D 2 121 ? -68.77953 20.45005 4.51871 1.000 71.69256 117 SER D C 1
ATOM 5900 O O . SER D 2 121 ? -69.48623 20.58673 3.51480 1.000 76.29342 117 SER D O 1
ATOM 5903 N N . ALA D 2 122 ? -68.44149 21.46888 5.30455 1.000 60.66335 118 ALA D N 1
ATOM 5904 C CA . ALA D 2 122 ? -68.85039 22.82432 4.99320 1.000 57.05506 118 ALA D CA 1
ATOM 5905 C C . ALA D 2 122 ? -68.14863 23.30584 3.72511 1.000 60.11925 118 ALA D C 1
ATOM 5906 O O . ALA D 2 122 ? -67.20868 22.68416 3.22248 1.000 83.39824 118 ALA D O 1
ATOM 5908 N N . SER D 2 123 ? -68.61010 24.43782 3.21279 1.000 51.79558 119 SER D N 1
ATOM 5909 C CA . SER D 2 123 ? -68.10624 25.00359 1.97368 1.000 55.94049 119 SER D CA 1
ATOM 5910 C C . SER D 2 123 ? -67.50417 26.37904 2.23520 1.000 70.35644 119 SER D C 1
ATOM 5911 O O . SER D 2 123 ? -67.70256 26.98290 3.29269 1.000 60.80552 119 SER D O 1
ATOM 5914 N N . THR D 2 124 ? -66.74111 26.86644 1.25934 1.000 57.90204 120 THR D N 1
ATOM 5915 C CA . THR D 2 124 ? -66.11106 28.17162 1.39528 1.000 55.97356 120 THR D CA 1
ATOM 5916 C C . THR D 2 124 ? -67.16280 29.27199 1.35072 1.000 64.15797 120 THR D C 1
ATOM 5917 O O . THR D 2 124 ? -67.94261 29.36531 0.39712 1.000 69.18092 120 THR D O 1
ATOM 5921 N N . LYS D 2 125 ? -67.16953 30.11413 2.38129 1.000 71.42455 121 LYS D N 1
ATOM 5922 C CA . LYS D 2 125 ? -68.11987 31.21027 2.50485 1.000 64.09870 121 LYS D CA 1
ATOM 5923 C C . LYS D 2 125 ? -67.39101 32.48955 2.87980 1.000 64.30499 121 LYS D C 1
ATOM 5924 O O . LYS D 2 125 ? -66.56267 32.49651 3.79705 1.000 58.77041 121 LYS D O 1
ATOM 5930 N N . GLY D 2 126 ? -67.71285 33.56903 2.17733 1.000 50.02483 122 GLY D N 1
ATOM 5931 C CA . GLY D 2 126 ? -67.19611 34.86707 2.51784 1.000 55.13431 122 GLY D CA 1
ATOM 5932 C C . GLY D 2 126 ? -67.84440 35.37074 3.78881 1.000 59.10963 122 GLY D C 1
ATOM 5933 O O . GLY D 2 126 ? -69.00977 35.08003 4.07508 1.000 68.87634 122 GLY D O 1
ATOM 5934 N N . PRO D 2 127 ? -67.09992 36.13068 4.58419 1.000 62.93927 123 PRO D N 1
ATOM 5935 C CA . PRO D 2 127 ? -67.64303 36.61255 5.85565 1.000 62.34098 123 PRO D CA 1
ATOM 5936 C C . PRO D 2 127 ? -68.64782 37.72963 5.64663 1.000 52.67183 123 PRO D C 1
ATOM 5937 O O . PRO D 2 127 ? -68.63977 38.43092 4.63379 1.000 51.90855 123 PRO D O 1
ATOM 5941 N N . SER D 2 128 ? -69.52471 37.89034 6.63340 1.000 57.99391 124 SER D N 1
ATOM 5942 C CA . SER D 2 128 ? -70.40745 39.04524 6.70227 1.000 48.18766 124 SER D CA 1
ATOM 5943 C C . SER D 2 128 ? -69.91793 39.95664 7.81341 1.000 51.64026 124 SER D C 1
ATOM 5944 O O . SER D 2 128 ? -69.65960 39.49995 8.93556 1.000 49.42605 124 SER D O 1
ATOM 5947 N N . VAL D 2 129 ? -69.79049 41.23924 7.49016 1.000 64.78602 125 VAL D N 1
ATOM 5948 C CA . VAL D 2 129 ? -69.21058 42.23622 8.37697 1.000 61.71757 125 VAL D CA 1
ATOM 5949 C C . VAL D 2 129 ? -70.32706 43.14410 8.86474 1.000 65.99572 125 VAL D C 1
ATOM 5950 O O . VAL D 2 129 ? -71.03421 43.76477 8.06080 1.000 59.99211 125 VAL D O 1
ATOM 5954 N N . PHE D 2 130 ? -70.49073 43.21003 10.18138 1.000 58.86628 126 PHE D N 1
ATOM 5955 C CA . PHE D 2 130 ? -71.48081 44.07025 10.78793 1.000 56.97018 126 PHE D CA 1
ATOM 5956 C C . PHE D 2 130 ? -70.79884 45.04656 11.73484 1.000 62.67458 126 PHE D C 1
ATOM 5957 O O . PHE D 2 130 ? -69.74796 44.73693 12.30209 1.000 63.96803 126 PHE D O 1
ATOM 5965 N N . PRO D 2 131 ? -71.34909 46.24074 11.89954 1.000 60.92790 127 PRO D N 1
ATOM 5966 C CA . PRO D 2 131 ? -70.72157 47.20857 12.80263 1.000 61.90226 127 PRO D CA 1
ATOM 5967 C C . PRO D 2 131 ? -71.24187 47.10831 14.22508 1.000 58.38344 127 PRO D C 1
ATOM 5968 O O . PRO D 2 131 ? -72.45156 46.99193 14.44579 1.000 67.09102 127 PRO D O 1
ATOM 5972 N N . LEU D 2 132 ? -70.33049 47.13065 15.19575 1.000 61.41902 128 LEU D N 1
ATOM 5973 C CA . LEU D 2 132 ? -70.67736 47.34289 16.59757 1.000 67.97031 128 LEU D CA 1
ATOM 5974 C C . LEU D 2 132 ? -70.54493 48.83618 16.84028 1.000 63.64663 128 LEU D C 1
ATOM 5975 O O . LEU D 2 132 ? -69.46225 49.34130 17.14993 1.000 78.58114 128 LEU D O 1
ATOM 5980 N N . ALA D 2 133 ? -71.65858 49.54423 16.68104 1.000 70.61424 129 ALA D N 1
ATOM 5981 C CA . ALA D 2 133 ? -71.61963 50.99421 16.62933 1.000 70.38908 129 ALA D CA 1
ATOM 5982 C C . ALA D 2 133 ? -71.36612 51.56332 18.02235 1.000 64.01744 129 ALA D C 1
ATOM 5983 O O . ALA D 2 133 ? -71.97799 51.11870 18.99905 1.000 61.28218 129 ALA D O 1
ATOM 5985 N N . PRO D 2 134 ? -70.46753 52.53624 18.14781 1.000 65.77442 130 PRO D N 1
ATOM 5986 C CA . PRO D 2 134 ? -70.27989 53.19516 19.44255 1.000 70.54272 130 PRO D CA 1
ATOM 5987 C C . PRO D 2 134 ? -71.49994 54.03145 19.79332 1.000 86.51830 130 PRO D C 1
ATOM 5988 O O . PRO D 2 134 ? -72.11842 54.65879 18.92964 1.000 80.32410 130 PRO D O 1
ATOM 5992 N N . SER D 2 135 ? -71.83137 54.05018 21.07820 1.000 91.88872 131 SER D N 1
ATOM 5993 C CA . SER D 2 135 ? -72.99564 54.77663 21.56768 1.000 95.61378 131 SER D CA 1
ATOM 5994 C C . SER D 2 135 ? -72.76921 55.09626 23.04035 1.000 94.50701 131 SER D C 1
ATOM 5995 O O . SER D 2 135 ? -71.67392 54.89460 23.57429 1.000 79.26166 131 SER D O 1
ATOM 5998 N N . SER D 2 136 ? -73.81791 55.59166 23.70147 1.000 98.24821 132 SER D N 1
ATOM 5999 C CA . SER D 2 136 ? -73.71850 55.93447 25.11662 1.000 93.84275 132 SER D CA 1
ATOM 6000 C C . SER D 2 136 ? -73.31349 54.74104 25.97563 1.000 96.72611 132 SER D C 1
ATOM 6001 O O . SER D 2 136 ? -72.58775 54.90767 26.96336 1.000 80.34276 132 SER D O 1
ATOM 6004 N N . LYS D 2 137 ? -73.75466 53.53447 25.61422 1.000 99.14013 133 LYS D N 1
ATOM 6005 C CA . LYS D 2 137 ? -73.48245 52.36459 26.44609 1.000 106.95939 133 LYS D CA 1
ATOM 6006 C C . LYS D 2 137 ? -72.02084 51.92859 26.39162 1.000 106.40016 133 LYS D C 1
ATOM 6007 O O . LYS D 2 137 ? -71.51357 51.36362 27.36794 1.000 97.96162 133 LYS D O 1
ATOM 6013 N N . SER D 2 138 ? -71.32813 52.16450 25.27869 1.000 106.11139 134 SER D N 1
ATOM 6014 C CA . SER D 2 138 ? -69.93708 51.73009 25.13604 1.000 104.56653 134 SER D CA 1
ATOM 6015 C C . SER D 2 138 ? -68.93943 52.87238 25.33171 1.000 88.76218 134 SER D C 1
ATOM 6016 O O . SER D 2 138 ? -67.92218 52.94101 24.63496 1.000 78.26127 134 SER D O 1
ATOM 6019 N N . THR D 2 139 ? -69.19368 53.77388 26.28587 1.000 85.50085 135 THR D N 1
ATOM 6020 C CA . THR D 2 139 ? -68.29015 54.87718 26.58947 1.000 83.41095 135 THR D CA 1
ATOM 6021 C C . THR D 2 139 ? -68.17700 55.05000 28.09562 1.000 84.33711 135 THR D C 1
ATOM 6022 O O . THR D 2 139 ? -69.10347 54.72774 28.84329 1.000 107.00568 135 THR D O 1
ATOM 6026 N N . SER D 2 140 ? -67.02593 55.56582 28.53167 1.000 79.72335 136 SER D N 1
ATOM 6027 C CA . SER D 2 140 ? -66.78805 55.85145 29.94270 1.000 86.21834 136 SER D CA 1
ATOM 6028 C C . SER D 2 140 ? -65.56367 56.74095 30.12036 1.000 93.45367 136 SER D C 1
ATOM 6029 O O . SER D 2 140 ? -64.45963 56.37139 29.70604 1.000 96.68902 136 SER D O 1
ATOM 6032 N N . GLY D 2 141 ? -65.74578 57.89995 30.75106 1.000 93.00709 137 GLY D N 1
ATOM 6033 C CA . GLY D 2 141 ? -64.63806 58.74601 31.15801 1.000 98.97572 137 GLY D CA 1
ATOM 6034 C C . GLY D 2 141 ? -63.63565 59.09874 30.07589 1.000 102.76437 137 GLY D C 1
ATOM 6035 O O . GLY D 2 141 ? -62.42696 58.94319 30.27291 1.000 98.14129 137 GLY D O 1
ATOM 6036 N N . GLY D 2 142 ? -64.11829 59.57057 28.92779 1.000 96.52579 138 GLY D N 1
ATOM 6037 C CA . GLY D 2 142 ? -63.24786 59.97677 27.84455 1.000 88.29557 138 GLY D CA 1
ATOM 6038 C C . GLY D 2 142 ? -62.83844 58.88403 26.88096 1.000 83.78213 138 GLY D C 1
ATOM 6039 O O . GLY D 2 142 ? -62.09813 59.16882 25.93000 1.000 77.79405 138 GLY D O 1
ATOM 6040 N N . THR D 2 143 ? -63.30005 57.65195 27.08000 1.000 81.39272 139 THR D N 1
ATOM 6041 C CA . THR D 2 143 ? -62.95717 56.53050 26.21487 1.000 80.18912 139 THR D CA 1
ATOM 6042 C C . THR D 2 143 ? -64.22647 55.90769 25.65155 1.000 72.99484 139 THR D C 1
ATOM 6043 O O . THR D 2 143 ? -65.18672 55.67260 26.39030 1.000 78.17760 139 THR D O 1
ATOM 6047 N N . ALA D 2 144 ? -64.22756 55.63933 24.34906 1.000 66.64463 140 ALA D N 1
ATOM 6048 C CA . ALA D 2 144 ? -65.33889 54.98289 23.68512 1.000 55.54243 140 ALA D CA 1
ATOM 6049 C C . ALA D 2 144 ? -64.82738 53.73654 22.98343 1.000 70.40118 140 ALA D C 1
ATOM 6050 O O . ALA D 2 144 ? -63.68479 53.68772 22.52461 1.000 74.35546 140 ALA D O 1
ATOM 6052 N N . ALA D 2 145 ? -65.67972 52.72474 22.90243 1.000 85.33934 141 ALA D N 1
ATOM 6053 C CA . ALA D 2 145 ? -65.34823 51.48553 22.22052 1.000 59.58590 141 ALA D CA 1
ATOM 6054 C C . ALA D 2 145 ? -66.25093 51.32142 21.01096 1.000 62.52611 141 ALA D C 1
ATOM 6055 O O . ALA D 2 145 ? -67.44703 51.62698 21.06656 1.000 70.14451 141 ALA D O 1
ATOM 6057 N N . LEU D 2 146 ? -65.67016 50.84889 19.91662 1.000 62.01845 142 LEU D N 1
ATOM 6058 C CA . LEU D 2 146 ? -66.44479 50.54120 18.72141 1.000 57.39534 142 LEU D CA 1
ATOM 6059 C C . LEU D 2 146 ? -65.86075 49.28302 18.09946 1.000 60.58522 142 LEU D C 1
ATOM 6060 O O . LEU D 2 146 ? -64.77802 48.82991 18.47759 1.000 58.76720 142 LEU D O 1
ATOM 6065 N N . GLY D 2 147 ? -66.58424 48.68420 17.16399 1.000 51.02084 143 GLY D N 1
ATOM 6066 C CA . GLY D 2 147 ? -66.07818 47.41440 16.70033 1.000 52.77171 143 GLY D CA 1
ATOM 6067 C C . GLY D 2 147 ? -66.67543 46.93295 15.40014 1.000 56.58496 143 GLY D C 1
ATOM 6068 O O . GLY D 2 147 ? -67.50653 47.59268 14.77423 1.000 58.10932 143 GLY D O 1
ATOM 6069 N N . CYS D 2 148 ? -66.26754 45.71497 15.05990 1.000 59.69657 144 CYS D N 1
ATOM 6070 C CA . CYS D 2 148 ? -66.51227 45.07371 13.77853 1.000 56.59447 144 CYS D CA 1
ATOM 6071 C C . CYS D 2 148 ? -66.73309 43.59912 14.07500 1.000 60.72749 144 CYS D C 1
ATOM 6072 O O . CYS D 2 148 ? -65.83370 42.93891 14.60303 1.000 77.09469 144 CYS D O 1
ATOM 6075 N N . LEU D 2 149 ? -67.91429 43.07974 13.75574 1.000 65.42535 145 LEU D N 1
ATOM 6076 C CA . LEU D 2 149 ? -68.23551 41.67534 13.97791 1.000 60.22085 145 LEU D CA 1
ATOM 6077 C C . LEU D 2 149 ? -68.19415 40.95322 12.63643 1.000 64.99396 145 LEU D C 1
ATOM 6078 O O . LEU D 2 149 ? -68.97236 41.27571 11.73235 1.000 63.84802 145 LEU D O 1
ATOM 6083 N N . VAL D 2 150 ? -67.28121 39.99491 12.50446 1.000 61.34798 146 VAL D N 1
ATOM 6084 C CA . VAL D 2 150 ? -67.06495 39.25572 11.26816 1.000 59.12108 146 VAL D CA 1
ATOM 6085 C C . VAL D 2 150 ? -67.58573 37.84752 11.49725 1.000 54.24277 146 VAL D C 1
ATOM 6086 O O . VAL D 2 150 ? -66.97259 37.07509 12.24135 1.000 59.05645 146 VAL D O 1
ATOM 6090 N N . LYS D 2 151 ? -68.71753 37.50144 10.88699 1.000 55.74932 147 LYS D N 1
ATOM 6091 C CA . LYS D 2 151 ? -69.36204 36.23348 11.20269 1.000 60.55612 147 LYS D CA 1
ATOM 6092 C C . LYS D 2 151 ? -69.65689 35.42512 9.94453 1.000 63.38646 147 LYS D C 1
ATOM 6093 O O . LYS D 2 151 ? -69.81072 35.97227 8.84598 1.000 58.66295 147 LYS D O 1
ATOM 6099 N N . ASP D 2 152 ? -69.72196 34.10202 10.13365 1.000 63.13394 148 ASP D N 1
ATOM 6100 C CA . ASP D 2 152 ? -70.20945 33.15589 9.13667 1.000 53.85150 148 ASP D CA 1
ATOM 6101 C C . ASP D 2 152 ? -69.31459 33.12786 7.90512 1.000 55.21497 148 ASP D C 1
ATOM 6102 O O . ASP D 2 152 ? -69.76532 33.39184 6.78700 1.000 68.47212 148 ASP D O 1
ATOM 6107 N N . TYR D 2 153 ? -68.04117 32.80900 8.11846 1.000 52.39254 149 TYR D N 1
ATOM 6108 C CA . TYR D 2 153 ? -67.08756 32.59410 7.04319 1.000 66.65546 149 TYR D CA 1
ATOM 6109 C C . TYR D 2 153 ? -66.43618 31.23089 7.22810 1.000 62.36915 149 TYR D C 1
ATOM 6110 O O . TYR D 2 153 ? -66.40468 30.67653 8.33125 1.000 47.44846 149 TYR D O 1
ATOM 6119 N N . PHE D 2 154 ? -65.90387 30.69731 6.12649 1.000 59.04888 150 PHE D N 1
ATOM 6120 C CA . PHE D 2 154 ? -65.27412 29.39021 6.14535 1.000 49.40511 150 PHE D CA 1
ATOM 6121 C C . PHE D 2 154 ? -64.44807 29.24372 4.88378 1.000 57.60571 150 PHE D C 1
ATOM 6122 O O . PHE D 2 154 ? -64.89901 29.68235 3.81808 1.000 63.25520 150 PHE D O 1
ATOM 6130 N N . PRO D 2 155 ? -63.22742 28.69499 4.96273 1.000 61.29062 151 PRO D N 1
ATOM 6131 C CA . PRO D 2 155 ? -62.58806 28.29520 6.21654 1.000 54.64715 151 PRO D CA 1
ATOM 6132 C C . PRO D 2 155 ? -61.68075 29.39718 6.74201 1.000 55.47626 151 PRO D C 1
ATOM 6133 O O . PRO D 2 155 ? -61.60819 30.45560 6.12423 1.000 66.60156 151 PRO D O 1
ATOM 6137 N N . GLU D 2 156 ? -61.01266 29.17034 7.86646 1.000 51.41883 152 GLU D N 1
ATOM 6138 C CA . GLU D 2 156 ? -60.08869 30.16199 8.37858 1.000 51.94910 152 GLU D CA 1
ATOM 6139 C C . GLU D 2 156 ? -58.90613 30.31389 7.42070 1.000 67.09279 152 GLU D C 1
ATOM 6140 O O . GLU D 2 156 ? -58.65266 29.43443 6.59399 1.000 57.21138 152 GLU D O 1
ATOM 6146 N N . PRO D 2 157 ? -58.16326 31.43840 7.50124 1.000 64.57827 153 PRO D N 1
ATOM 6147 C CA . PRO D 2 157 ? -58.30583 32.57918 8.41176 1.000 60.47271 153 PRO D CA 1
ATOM 6148 C C . PRO D 2 157 ? -58.81682 33.86925 7.76518 1.000 73.21011 153 PRO D C 1
ATOM 6149 O O . PRO D 2 157 ? -58.85727 33.98408 6.53887 1.000 75.44092 153 PRO D O 1
ATOM 6153 N N . VAL D 2 158 ? -59.18983 34.83699 8.60049 1.000 64.50131 154 VAL D N 1
ATOM 6154 C CA . VAL D 2 158 ? -59.44706 36.20010 8.15635 1.000 60.62855 154 VAL D CA 1
ATOM 6155 C C . VAL D 2 158 ? -58.43790 37.12783 8.81431 1.000 70.12711 154 VAL D C 1
ATOM 6156 O O . VAL D 2 158 ? -57.91979 36.85149 9.90120 1.000 68.86385 154 VAL D O 1
ATOM 6160 N N . THR D 2 159 ? -58.17057 38.24516 8.14669 1.000 72.00846 155 THR D N 1
ATOM 6161 C CA . THR D 2 159 ? -57.31315 39.29582 8.67370 1.000 58.97466 155 THR D CA 1
ATOM 6162 C C . THR D 2 159 ? -58.15613 40.54510 8.86703 1.000 55.75391 155 THR D C 1
ATOM 6163 O O . THR D 2 159 ? -58.88983 40.94518 7.95861 1.000 54.26155 155 THR D O 1
ATOM 6167 N N . VAL D 2 160 ? -58.05111 41.16151 10.04141 1.000 55.89545 156 VAL D N 1
ATOM 6168 C CA . VAL D 2 160 ? -58.82803 42.35338 10.36677 1.000 63.55077 156 VAL D CA 1
ATOM 6169 C C . VAL D 2 160 ? -57.86558 43.44904 10.79721 1.000 70.05771 156 VAL D C 1
ATOM 6170 O O . VAL D 2 160 ? -57.11883 43.27597 11.76799 1.000 71.85957 156 VAL D O 1
ATOM 6174 N N . SER D 2 161 ? -57.89488 44.57760 10.09227 1.000 71.95219 157 SER D N 1
ATOM 6175 C CA . SER D 2 161 ? -57.14161 45.76316 10.47780 1.000 68.91229 157 SER D CA 1
ATOM 6176 C C . SER D 2 161 ? -58.09485 46.94821 10.55601 1.000 73.28641 157 SER D C 1
ATOM 6177 O O . SER D 2 161 ? -59.26783 46.85546 10.17909 1.000 69.44076 157 SER D O 1
ATOM 6180 N N . TRP D 2 162 ? -57.58592 48.06851 11.06376 1.000 67.30769 158 TRP D N 1
ATOM 6181 C CA . TRP D 2 162 ? -58.39662 49.25624 11.28884 1.000 70.04806 158 TRP D CA 1
ATOM 6182 C C . TRP D 2 162 ? -57.77033 50.45106 10.58774 1.000 71.99437 158 TRP D C 1
ATOM 6183 O O . TRP D 2 162 ? -56.59739 50.76401 10.81820 1.000 73.81555 158 TRP D O 1
ATOM 6194 N N . ASN D 2 163 ? -58.56003 51.11711 9.74087 1.000 72.25665 159 ASN D N 1
ATOM 6195 C CA . ASN D 2 163 ? -58.11145 52.29570 8.99689 1.000 63.85369 159 ASN D CA 1
ATOM 6196 C C . ASN D 2 163 ? -56.88780 51.97539 8.14265 1.000 68.35057 159 ASN D C 1
ATOM 6197 O O . ASN D 2 163 ? -55.92945 52.74842 8.08553 1.000 68.53013 159 ASN D O 1
ATOM 6202 N N . SER D 2 164 ? -56.92386 50.81760 7.48054 1.000 79.16271 160 SER D N 1
ATOM 6203 C CA . SER D 2 164 ? -55.83643 50.35851 6.61437 1.000 57.98657 160 SER D CA 1
ATOM 6204 C C . SER D 2 164 ? -54.50740 50.32439 7.36163 1.000 55.42353 160 SER D C 1
ATOM 6205 O O . SER D 2 164 ? -53.46231 50.70456 6.83350 1.000 60.75358 160 SER D O 1
ATOM 6208 N N . GLY D 2 165 ? -54.54961 49.85573 8.60814 1.000 59.70043 161 GLY D N 1
ATOM 6209 C CA . GLY D 2 165 ? -53.35361 49.61873 9.38394 1.000 61.12352 161 GLY D CA 1
ATOM 6210 C C . GLY D 2 165 ? -52.87112 50.78654 10.21357 1.000 64.08744 161 GLY D C 1
ATOM 6211 O O . GLY D 2 165 ? -52.00129 50.59263 11.07237 1.000 59.21941 161 GLY D O 1
ATOM 6212 N N . ALA D 2 166 ? -53.41355 51.98841 10.00046 1.000 71.90698 162 ALA D N 1
ATOM 6213 C CA . ALA D 2 166 ? -52.90975 53.15814 10.71342 1.000 77.70182 162 ALA D CA 1
ATOM 6214 C C . ALA D 2 166 ? -53.20390 53.07414 12.20469 1.000 71.89365 162 ALA D C 1
ATOM 6215 O O . ALA D 2 166 ? -52.36754 53.45896 13.02977 1.000 81.30725 162 ALA D O 1
ATOM 6217 N N . LEU D 2 167 ? -54.37871 52.57307 12.57103 1.000 73.01231 163 LEU D N 1
ATOM 6218 C CA . LEU D 2 167 ? -54.77305 52.46705 13.97053 1.000 74.55056 163 LEU D CA 1
ATOM 6219 C C . LEU D 2 167 ? -54.33427 51.10815 14.50568 1.000 81.35682 163 LEU D C 1
ATOM 6220 O O . LEU D 2 167 ? -54.83322 50.06590 14.06742 1.000 77.14405 163 LEU D O 1
ATOM 6225 N N . THR D 2 168 ? -53.38534 51.11978 15.44097 1.000 85.21984 164 THR D N 1
ATOM 6226 C CA . THR D 2 168 ? -52.92033 49.90609 16.09225 1.000 76.52576 164 THR D CA 1
ATOM 6227 C C . THR D 2 168 ? -53.02438 49.96389 17.60848 1.000 86.72598 164 THR D C 1
ATOM 6228 O O . THR D 2 168 ? -52.84584 48.92972 18.26342 1.000 87.18463 164 THR D O 1
ATOM 6232 N N . SER D 2 169 ? -53.33931 51.12434 18.17766 1.000 95.96699 165 SER D N 1
ATOM 6233 C CA . SER D 2 169 ? -53.34710 51.31893 19.62050 1.000 92.86044 165 SER D CA 1
ATOM 6234 C C . SER D 2 169 ? -54.71852 50.97198 20.18560 1.000 89.68303 165 SER D C 1
ATOM 6235 O O . SER D 2 169 ? -55.74572 51.43144 19.67421 1.000 79.91021 165 SER D O 1
ATOM 6238 N N . GLY D 2 170 ? -54.72822 50.16078 21.23928 1.000 73.88939 166 GLY D N 1
ATOM 6239 C CA . GLY D 2 170 ? -55.97767 49.78762 21.87623 1.000 81.02163 166 GLY D CA 1
ATOM 6240 C C . GLY D 2 170 ? -56.89912 48.99196 20.98310 1.000 84.49522 166 GLY D C 1
ATOM 6241 O O . GLY D 2 170 ? -58.12405 49.10287 21.10465 1.000 75.61286 166 GLY D O 1
ATOM 6242 N N . VAL D 2 171 ? -56.33845 48.19426 20.07876 1.000 86.02743 167 VAL D N 1
ATOM 6243 C CA . VAL D 2 171 ? -57.10438 47.31571 19.20522 1.000 67.31860 167 VAL D CA 1
ATOM 6244 C C . VAL D 2 171 ? -57.02218 45.90077 19.75560 1.000 72.79961 167 VAL D C 1
ATOM 6245 O O . VAL D 2 171 ? -55.92992 45.40894 20.06382 1.000 87.50266 167 VAL D O 1
ATOM 6249 N N . HIS D 2 172 ? -58.17422 45.25252 19.89778 1.000 68.22355 168 HIS D N 1
ATOM 6250 C CA . HIS D 2 172 ? -58.24918 43.86719 20.33796 1.000 59.24633 168 HIS D CA 1
ATOM 6251 C C . HIS D 2 172 ? -59.07303 43.09684 19.32076 1.000 62.57625 168 HIS D C 1
ATOM 6252 O O . HIS D 2 172 ? -60.25748 43.38549 19.14101 1.000 76.28506 168 HIS D O 1
ATOM 6259 N N . THR D 2 173 ? -58.46261 42.11853 18.66443 1.000 60.19416 169 THR D N 1
ATOM 6260 C CA . THR D 2 173 ? -59.17840 41.23071 17.75673 1.000 56.49709 169 THR D CA 1
ATOM 6261 C C . THR D 2 173 ? -59.26001 39.86018 18.41319 1.000 59.92269 169 THR D C 1
ATOM 6262 O O . THR D 2 173 ? -58.23067 39.27507 18.76405 1.000 77.08851 169 THR D O 1
ATOM 6266 N N . PHE D 2 174 ? -60.48144 39.36424 18.59422 1.000 62.22701 170 PHE D N 1
ATOM 6267 C CA . PHE D 2 174 ? -60.73330 38.16132 19.37086 1.000 55.82088 170 PHE D CA 1
ATOM 6268 C C . PHE D 2 174 ? -60.54645 36.90363 18.53093 1.000 56.13815 170 PHE D C 1
ATOM 6269 O O . PHE D 2 174 ? -60.80723 36.91041 17.32521 1.000 56.01443 170 PHE D O 1
ATOM 6277 N N . PRO D 2 175 ? -60.08893 35.81524 19.15485 1.000 57.75403 171 PRO D N 1
ATOM 6278 C CA . PRO D 2 175 ? -59.89730 34.56325 18.41687 1.000 58.12285 171 PRO D CA 1
ATOM 6279 C C . PRO D 2 175 ? -61.20224 34.06893 17.81494 1.000 57.66736 171 PRO D C 1
ATOM 6280 O O . PRO D 2 175 ? -62.28082 34.24383 18.38481 1.000 56.57913 171 PRO D O 1
ATOM 6284 N N . ALA D 2 176 ? -61.08971 33.45289 16.64105 1.000 59.66887 172 ALA D N 1
ATOM 6285 C CA . ALA D 2 176 ? -62.25390 32.88460 15.97782 1.000 66.03828 172 ALA D CA 1
ATOM 6286 C C . ALA D 2 176 ? -62.83862 31.74727 16.80960 1.000 58.18856 172 ALA D C 1
ATOM 6287 O O . ALA D 2 176 ? -62.12002 31.00826 17.48594 1.000 59.70744 172 ALA D O 1
ATOM 6289 N N . VAL D 2 177 ? -64.16263 31.62606 16.78057 1.000 57.27489 173 VAL D N 1
ATOM 6290 C CA . VAL D 2 177 ? -64.86029 30.53611 17.44937 1.000 59.67098 173 VAL D CA 1
ATOM 6291 C C . VAL D 2 177 ? -65.55210 29.68436 16.39928 1.000 64.58725 173 VAL D C 1
ATOM 6292 O O . VAL D 2 177 ? -66.08715 30.20458 15.41403 1.000 69.77049 173 VAL D O 1
ATOM 6296 N N . LEU D 2 178 ? -65.49933 28.37085 16.59374 1.000 57.64222 174 LEU D N 1
ATOM 6297 C CA . LEU D 2 178 ? -66.21957 27.43889 15.73967 1.000 59.28788 174 LEU D CA 1
ATOM 6298 C C . LEU D 2 178 ? -67.67159 27.39990 16.19839 1.000 60.34732 174 LEU D C 1
ATOM 6299 O O . LEU D 2 178 ? -67.97496 26.87318 17.27354 1.000 63.85460 174 LEU D O 1
ATOM 6304 N N . GLN D 2 179 ? -68.56806 27.96291 15.39664 1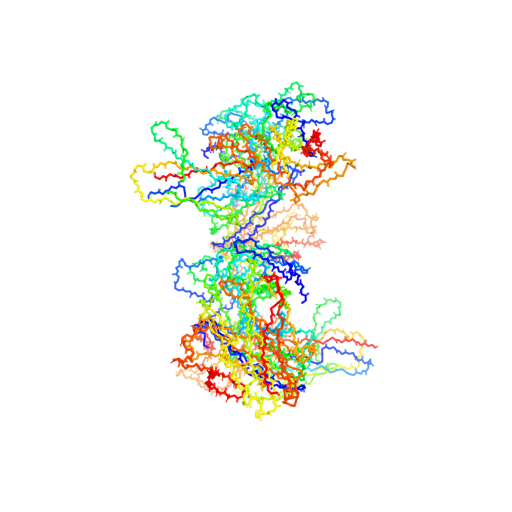.000 61.82113 175 GLN D N 1
ATOM 6305 C CA . GLN D 2 179 ? -69.97919 27.94510 15.74069 1.000 59.13353 175 GLN D CA 1
ATOM 6306 C C . GLN D 2 179 ? -70.56453 26.55382 15.51503 1.000 56.75613 175 GLN D C 1
ATOM 6307 O O . GLN D 2 179 ? -69.98296 25.70962 14.82893 1.000 53.20861 175 GLN D O 1
ATOM 6313 N N . SER D 2 180 ? -71.74085 26.32597 16.10847 1.000 70.44868 176 SER D N 1
ATOM 6314 C CA . SER D 2 180 ? -72.37585 25.01406 16.03528 1.000 62.02352 176 SER D CA 1
ATOM 6315 C C . SER D 2 180 ? -72.57759 24.56088 14.59800 1.000 62.65256 176 SER D C 1
ATOM 6316 O O . SER D 2 180 ? -72.58286 23.35524 14.32122 1.000 72.02605 176 SER D O 1
ATOM 6319 N N . SER D 2 181 ? -72.73440 25.50427 13.67203 1.000 55.38740 177 SER D N 1
ATOM 6320 C CA . SER D 2 181 ? -72.94452 25.15985 12.27485 1.000 48.25550 177 SER D CA 1
ATOM 6321 C C . SER D 2 181 ? -71.66844 24.70859 11.58134 1.000 55.33514 177 SER D C 1
ATOM 6322 O O . SER D 2 181 ? -71.74151 24.05697 10.53566 1.000 52.42622 177 SER D O 1
ATOM 6325 N N . GLY D 2 182 ? -70.50701 25.02092 12.13904 1.000 51.91780 178 GLY D N 1
ATOM 6326 C CA . GLY D 2 182 ? -69.25674 24.71755 11.48554 1.000 58.74970 178 GLY D CA 1
ATOM 6327 C C . GLY D 2 182 ? -68.60808 25.88588 10.78091 1.000 53.95188 178 GLY D C 1
ATOM 6328 O O . GLY D 2 182 ? -67.61745 25.68477 10.07017 1.000 68.26888 178 GLY D O 1
ATOM 6329 N N . LEU D 2 183 ? -69.12396 27.09459 10.95799 1.000 52.91654 179 LEU D N 1
ATOM 6330 C CA . LEU D 2 183 ? -68.55251 28.28602 10.36146 1.000 39.54661 179 LEU D CA 1
ATOM 6331 C C . LEU D 2 183 ? -67.95615 29.14125 11.46975 1.000 48.18564 179 LEU D C 1
ATOM 6332 O O . LEU D 2 183 ? -68.33160 29.02343 12.63809 1.000 44.79440 179 LEU D O 1
ATOM 6337 N N . TYR D 2 184 ? -67.00992 29.99768 11.09798 1.000 62.88535 180 TYR D N 1
ATOM 6338 C CA . TYR D 2 184 ? -66.26248 30.77153 12.07672 1.000 55.40256 180 TYR D CA 1
ATOM 6339 C C . TYR D 2 184 ? -66.82686 32.17754 12.26276 1.000 51.29930 180 TYR D C 1
ATOM 6340 O O . TYR D 2 184 ? -67.45014 32.75045 11.36371 1.000 47.71482 180 TYR D O 1
ATOM 6349 N N . SER D 2 185 ? -66.58560 32.73373 13.44864 1.000 48.09199 181 SER D N 1
ATOM 6350 C CA . SER D 2 185 ? -66.99496 34.09360 13.75865 1.000 56.66171 181 SER D CA 1
ATOM 6351 C C . SER D 2 185 ? -66.05547 34.69777 14.79002 1.000 68.94802 181 SER D C 1
ATOM 6352 O O . SER D 2 185 ? -65.62815 34.01926 15.72713 1.000 62.59736 181 SER D O 1
ATOM 6355 N N . LEU D 2 186 ? -65.72647 35.97280 14.59245 1.000 61.69626 182 LEU D N 1
ATOM 6356 C CA . LEU D 2 186 ? -64.83369 36.70243 15.47940 1.000 53.62741 182 LEU D CA 1
ATOM 6357 C C . LEU D 2 186 ? -65.29467 38.15051 15.55511 1.000 56.59092 182 LEU D C 1
ATOM 6358 O O . LEU D 2 186 ? -66.12216 38.60691 14.76313 1.000 60.01652 182 LEU D O 1
ATOM 6363 N N . SER D 2 187 ? -64.76004 38.86418 16.53711 1.000 54.24420 183 SER D N 1
ATOM 6364 C CA . SER D 2 187 ? -65.00633 40.28455 16.69841 1.000 54.50841 183 SER D CA 1
ATOM 6365 C C . SER D 2 187 ? -63.68212 41.00693 16.87862 1.000 66.56432 183 SER D C 1
ATOM 6366 O O . SER D 2 187 ? -62.73422 40.46832 17.45668 1.000 68.58780 183 SER D O 1
ATOM 6369 N N . SER D 2 188 ? -63.61819 42.22248 16.34573 1.000 60.67745 184 SER D N 1
ATOM 6370 C CA . SER D 2 188 ? -62.49458 43.11969 16.55542 1.000 56.70801 184 SER D CA 1
ATOM 6371 C C . SER D 2 188 ? -63.04242 44.42603 17.10322 1.000 62.21736 184 SER D C 1
ATOM 6372 O O . SER D 2 188 ? -64.08528 44.90427 16.65856 1.000 56.58846 184 SER D O 1
ATOM 6375 N N . VAL D 2 189 ? -62.38154 44.96483 18.11745 1.000 67.26585 185 VAL D N 1
ATOM 6376 C CA . VAL D 2 189 ? -62.84689 46.16361 18.79379 1.000 66.11333 185 VAL D CA 1
ATOM 6377 C C . VAL D 2 189 ? -61.67458 47.11652 18.97530 1.000 68.91029 185 VAL D C 1
ATOM 6378 O O . VAL D 2 189 ? -60.51082 46.70401 19.00629 1.000 63.49381 185 VAL D O 1
ATOM 6382 N N . VAL D 2 190 ? -61.98829 48.41012 19.05942 1.000 69.45579 186 VAL D N 1
ATOM 6383 C CA . VAL D 2 190 ? -60.99789 49.45019 19.30312 1.000 58.58830 186 VAL D CA 1
ATOM 6384 C C . VAL D 2 190 ? -61.52726 50.38699 20.37847 1.000 51.77086 186 VAL D C 1
ATOM 6385 O O . VAL D 2 190 ? -62.73445 50.64312 20.47313 1.000 67.11181 186 VAL D O 1
ATOM 6389 N N . THR D 2 191 ? -60.60444 50.89105 21.20239 1.000 53.64058 187 THR D N 1
ATOM 6390 C CA . THR D 2 191 ? -60.88589 51.91253 22.20661 1.000 61.49201 187 THR D CA 1
ATOM 6391 C C . THR D 2 191 ? -60.26048 53.22104 21.73189 1.000 70.39302 187 THR D C 1
ATOM 6392 O O . THR D 2 191 ? -59.03314 53.33818 21.64583 1.000 67.56902 187 THR D O 1
ATOM 6396 N N . VAL D 2 192 ? -61.10527 54.20118 21.43684 1.000 60.59330 188 VAL D N 1
ATOM 6397 C CA . VAL D 2 192 ? -60.67238 55.48406 20.89816 1.000 67.23406 188 VAL D CA 1
ATOM 6398 C C . VAL D 2 192 ? -61.08959 56.57386 21.87671 1.000 65.74466 188 VAL D C 1
ATOM 6399 O O . VAL D 2 192 ? -61.84166 56.29743 22.82298 1.000 73.80407 188 VAL D O 1
ATOM 6403 N N . PRO D 2 193 ? -60.61326 57.80462 21.72161 1.000 68.90515 189 PRO D N 1
ATOM 6404 C CA . PRO D 2 193 ? -61.15994 58.89521 22.53014 1.000 73.33904 189 PRO D CA 1
ATOM 6405 C C . PRO D 2 193 ? -62.59025 59.20360 22.12393 1.000 73.62551 189 PRO D C 1
ATOM 6406 O O . PRO D 2 193 ? -63.00318 58.96298 20.98637 1.000 73.53793 189 PRO D O 1
ATOM 6410 N N . SER D 2 194 ? -63.35222 59.73703 23.08276 1.000 78.06713 190 SER D N 1
ATOM 6411 C CA . SER D 2 194 ? -64.74876 60.07419 22.81806 1.000 70.80317 190 SER D CA 1
ATOM 6412 C C . SER D 2 194 ? -64.86232 61.11127 21.70653 1.000 81.50887 190 SER D C 1
ATOM 6413 O O . SER D 2 194 ? -65.71610 60.99305 20.81788 1.000 65.46249 190 SER D O 1
ATOM 6416 N N . SER D 2 195 ? -63.99252 62.12803 21.73719 1.000 75.21029 191 SER D N 1
ATOM 6417 C CA . SER D 2 195 ? -64.03564 63.20735 20.75640 1.000 60.72423 191 SER D CA 1
ATOM 6418 C C . SER D 2 195 ? -64.01494 62.69349 19.32533 1.000 76.32942 191 SER D C 1
ATOM 6419 O O . SER D 2 195 ? -64.61369 63.31206 18.43721 1.000 66.77237 191 SER D O 1
ATOM 6422 N N . SER D 2 196 ? -63.33417 61.57277 19.07801 1.000 64.69616 192 SER D N 1
ATOM 6423 C CA . SER D 2 196 ? -63.20362 61.08109 17.71417 1.000 58.81665 192 SER D CA 1
ATOM 6424 C C . SER D 2 196 ? -64.53085 60.62185 17.13206 1.000 60.94885 192 SER D C 1
ATOM 6425 O O . SER D 2 196 ? -64.69666 60.66825 15.90658 1.000 58.59651 192 SER D O 1
ATOM 6428 N N . LEU D 2 197 ? -65.48837 60.22986 17.98324 1.000 61.99592 193 LEU D N 1
ATOM 6429 C CA . LEU D 2 197 ? -66.73134 59.63947 17.49201 1.000 55.88864 193 LEU D CA 1
ATOM 6430 C C . LEU D 2 197 ? -67.39649 60.51841 16.44411 1.000 60.13563 193 LEU D C 1
ATOM 6431 O O . LEU D 2 197 ? -67.91560 60.01644 15.43918 1.000 46.28666 193 LEU D O 1
ATOM 6436 N N . GLY D 2 198 ? -67.38461 61.83241 16.65680 1.000 62.58590 194 GLY D N 1
ATOM 6437 C CA . GLY D 2 198 ? -67.99646 62.74630 15.71464 1.000 47.67824 194 GLY D CA 1
ATOM 6438 C C . GLY D 2 198 ? -67.09335 63.18547 14.58018 1.000 63.01772 194 GLY D C 1
ATOM 6439 O O . GLY D 2 198 ? -67.57748 63.48871 13.48520 1.000 64.12796 194 GLY D O 1
ATOM 6440 N N . THR D 2 199 ? -65.77870 63.19480 14.80824 1.000 67.23273 195 THR D N 1
ATOM 6441 C CA . THR D 2 199 ? -64.85727 63.84394 13.88277 1.000 59.13850 195 THR D CA 1
ATOM 6442 C C . THR D 2 199 ? -64.04698 62.88436 13.03369 1.000 71.86005 195 THR D C 1
ATOM 6443 O O . THR D 2 199 ? -63.62467 63.25976 11.93823 1.000 75.84163 195 THR D O 1
ATOM 6447 N N . GLN D 2 200 ? -63.82603 61.66253 13.50335 1.000 73.58928 196 GLN D N 1
ATOM 6448 C CA . GLN D 2 200 ? -62.92823 60.71932 12.85516 1.000 73.48703 196 GLN D CA 1
ATOM 6449 C C . GLN D 2 200 ? -63.72975 59.52174 12.37261 1.000 60.43681 196 GLN D C 1
ATOM 6450 O O . GLN D 2 200 ? -64.44676 58.89535 13.15847 1.000 81.88560 196 GLN D O 1
ATOM 6456 N N . THR D 2 201 ? -63.62241 59.21717 11.08309 1.000 62.39752 197 THR D N 1
ATOM 6457 C CA . THR D 2 201 ? -64.32745 58.08273 10.50514 1.000 74.43503 197 THR D CA 1
ATOM 6458 C C . THR D 2 201 ? -63.48478 56.82657 10.66483 1.000 66.60925 197 THR D C 1
ATOM 6459 O O . THR D 2 201 ? -62.29072 56.82465 10.34609 1.000 56.69356 197 THR D O 1
ATOM 6463 N N . TYR D 2 202 ? -64.11009 55.76238 11.15792 1.000 82.73972 198 TYR D N 1
ATOM 6464 C CA . TYR D 2 202 ? -63.42309 54.51346 11.45349 1.000 79.79712 198 TYR D CA 1
ATOM 6465 C C . TYR D 2 202 ? -63.85555 53.43257 10.47601 1.000 64.11587 198 TYR D C 1
ATOM 6466 O O . TYR D 2 202 ? -65.05412 53.20687 10.27451 1.000 71.08134 198 TYR D O 1
ATOM 6475 N N . ILE D 2 203 ? -62.87383 52.78319 9.86091 1.000 60.98411 199 ILE D N 1
ATOM 6476 C CA . ILE D 2 203 ? -63.10613 51.69723 8.92153 1.000 76.81362 199 ILE D CA 1
ATOM 6477 C C . ILE D 2 203 ? -62.39465 50.45884 9.43454 1.000 63.79343 199 ILE D C 1
ATOM 6478 O O . ILE D 2 203 ? -61.19550 50.49996 9.73084 1.000 62.76912 199 ILE D O 1
ATOM 6483 N N . CYS D 2 204 ? -63.13020 49.36438 9.53527 1.000 63.34523 200 CYS D N 1
ATOM 6484 C CA . CYS D 2 204 ? -62.51953 48.05984 9.73051 1.000 77.79030 200 CYS D CA 1
ATOM 6485 C C . CYS D 2 204 ? -62.44742 47.36506 8.38082 1.000 80.72362 200 CYS D C 1
ATOM 6486 O O . CYS D 2 204 ? -63.45254 47.27606 7.66863 1.000 73.06616 200 CYS D O 1
ATOM 6489 N N . ASN D 2 205 ? -61.25869 46.89841 8.01699 1.000 80.58165 201 ASN D N 1
ATOM 6490 C CA . ASN D 2 205 ? -61.08177 46.17494 6.76868 1.000 69.19861 201 ASN D CA 1
ATOM 6491 C C . ASN D 2 205 ? -60.75386 44.72975 7.09473 1.000 69.22828 201 ASN D C 1
ATOM 6492 O O . ASN D 2 205 ? -59.87009 44.44605 7.91460 1.000 69.62063 201 ASN D O 1
ATOM 6497 N N . VAL D 2 206 ? -61.48687 43.83033 6.45258 1.000 68.98556 202 VAL D N 1
ATOM 6498 C CA . VAL D 2 206 ? -61.41824 42.40076 6.69657 1.000 64.20852 202 VAL D CA 1
ATOM 6499 C C . VAL D 2 206 ? -61.13218 41.72366 5.36890 1.000 66.96456 202 VAL D C 1
ATOM 6500 O O . VAL D 2 206 ? -61.83117 41.96304 4.37762 1.000 65.85278 202 VAL D O 1
ATOM 6504 N N . ASN D 2 207 ? -60.11397 40.87512 5.35446 1.000 59.61261 203 ASN D N 1
ATOM 6505 C CA . ASN D 2 207 ? -59.72941 40.14022 4.16309 1.000 62.94635 203 ASN D CA 1
ATOM 6506 C C . ASN D 2 207 ? -59.82384 38.65194 4.45543 1.000 68.04314 203 ASN D C 1
ATOM 6507 O O . ASN D 2 207 ? -59.26905 38.16961 5.44952 1.000 81.46144 203 ASN D O 1
ATOM 6512 N N . HIS D 2 208 ? -60.52615 37.93581 3.58596 1.000 63.76870 204 HIS D N 1
ATOM 6513 C CA . HIS D 2 208 ? -60.68394 36.48912 3.65752 1.000 79.00504 204 HIS D CA 1
ATOM 6514 C C . HIS D 2 208 ? -60.14314 35.94677 2.34035 1.000 72.38822 204 HIS D C 1
ATOM 6515 O O . HIS D 2 208 ? -60.84321 35.95520 1.32007 1.000 64.02486 204 HIS D O 1
ATOM 6522 N N . LYS D 2 209 ? -58.88752 35.50718 2.35869 1.000 59.55531 205 LYS D N 1
ATOM 6523 C CA . LYS D 2 209 ? -58.28506 34.98565 1.13778 1.000 58.27452 205 LYS D CA 1
ATOM 6524 C C . LYS D 2 209 ? -58.97808 33.72040 0.64416 1.000 56.04125 205 LYS D C 1
ATOM 6525 O O . LYS D 2 209 ? -59.23054 33.63209 -0.57018 1.000 58.82582 205 LYS D O 1
ATOM 6531 N N . PRO D 2 210 ? -59.30911 32.72840 1.49023 1.000 58.96711 206 PRO D N 1
ATOM 6532 C CA . PRO D 2 210 ? -59.97506 31.51449 0.97975 1.000 57.40064 206 PRO D CA 1
ATOM 6533 C C . PRO D 2 210 ? -61.19845 31.77847 0.11998 1.000 56.39189 206 PRO D C 1
ATOM 6534 O O . PRO D 2 210 ? -61.51798 30.96150 -0.75332 1.000 49.53206 206 PRO D O 1
ATOM 6538 N N . SER D 2 211 ? -61.89863 32.88936 0.33640 1.000 62.00047 207 SER D N 1
ATOM 6539 C CA . SER D 2 211 ? -63.01998 33.27343 -0.50785 1.000 65.68316 207 SER D CA 1
ATOM 6540 C C . SER D 2 211 ? -62.69916 34.46416 -1.39438 1.000 64.34830 207 SER D C 1
ATOM 6541 O O . SER D 2 211 ? -63.56985 34.90421 -2.15416 1.000 69.34636 207 SER D O 1
ATOM 6544 N N . ASN D 2 212 ? -61.47031 34.97918 -1.33228 1.000 57.07221 208 ASN D N 1
ATOM 6545 C CA . ASN D 2 212 ? -61.05097 36.12839 -2.13113 1.000 78.33997 208 ASN D CA 1
ATOM 6546 C C . ASN D 2 212 ? -61.99199 37.31110 -1.91127 1.000 73.44485 208 ASN D C 1
ATOM 6547 O O . ASN D 2 212 ? -62.53470 37.89042 -2.85449 1.000 78.05035 208 ASN D O 1
ATOM 6552 N N . THR D 2 213 ? -62.18504 37.66864 -0.64203 1.000 76.22986 209 THR D N 1
ATOM 6553 C CA . THR D 2 213 ? -63.14240 38.70171 -0.26020 1.000 77.70024 209 THR D CA 1
ATOM 6554 C C . THR D 2 213 ? -62.43668 39.75718 0.57720 1.000 65.28669 209 THR D C 1
ATOM 6555 O O . THR D 2 213 ? -61.97083 39.46453 1.68099 1.000 66.20539 209 THR D O 1
ATOM 6559 N N . LYS D 2 214 ? -62.38121 40.98486 0.07242 1.000 66.19128 210 LYS D N 1
ATOM 6560 C CA . LYS D 2 214 ? -61.89394 42.12133 0.84316 1.000 78.08338 210 LYS D CA 1
ATOM 6561 C C . LYS D 2 214 ? -63.06568 43.05814 1.09745 1.000 63.05611 210 LYS D C 1
ATOM 6562 O O . LYS D 2 214 ? -63.80436 43.40234 0.16839 1.000 65.90134 210 LYS D O 1
ATOM 6568 N N . VAL D 2 215 ? -63.24215 43.45986 2.35282 1.000 61.05768 211 VAL D N 1
ATOM 6569 C CA . VAL D 2 215 ? -64.36133 44.30097 2.75483 1.000 74.82621 211 VAL D CA 1
ATOM 6570 C C . VAL D 2 215 ? -63.83503 45.46191 3.58789 1.000 77.04670 211 VAL D C 1
ATOM 6571 O O . VAL D 2 215 ? -62.99734 45.26629 4.47402 1.000 82.74842 211 VAL D O 1
ATOM 6575 N N . ASP D 2 216 ? -64.31815 46.66705 3.29884 1.000 67.19180 212 ASP D N 1
ATOM 6576 C CA . ASP D 2 216 ? -64.05242 47.84717 4.11334 1.000 71.25250 212 ASP D CA 1
ATOM 6577 C C . ASP D 2 216 ? -65.38825 48.32429 4.66043 1.000 82.62272 212 ASP D C 1
ATOM 6578 O O . ASP D 2 216 ? -66.32612 48.55387 3.88957 1.000 93.28627 212 ASP D O 1
ATOM 6583 N N . LYS D 2 217 ? -65.48438 48.45792 5.98129 1.000 78.14384 213 LYS D N 1
ATOM 6584 C CA . LYS D 2 217 ? -66.73457 48.81192 6.63837 1.000 78.21996 213 LYS D CA 1
ATOM 6585 C C . LYS D 2 217 ? -66.58403 50.08350 7.45755 1.000 83.35620 213 LYS D C 1
ATOM 6586 O O . LYS D 2 217 ? -65.65857 50.20672 8.27091 1.000 73.90813 213 LYS D O 1
ATOM 6592 N N . LYS D 2 218 ? -67.52369 51.00367 7.25090 1.000 79.81998 214 LYS D N 1
ATOM 6593 C CA . LYS D 2 218 ? -67.60936 52.25677 7.98772 1.000 69.37784 214 LYS D CA 1
ATOM 6594 C C . LYS D 2 218 ? -68.41063 52.00587 9.25999 1.000 67.13346 214 LYS D C 1
ATOM 6595 O O . LYS D 2 218 ? -69.60591 51.69965 9.19981 1.000 67.77750 214 LYS D O 1
ATOM 6601 N N . VAL D 2 219 ? -67.76063 52.14931 10.41280 1.000 64.98942 215 VAL D N 1
ATOM 6602 C CA . VAL D 2 219 ? -68.40563 51.90031 11.70209 1.000 63.37219 215 VAL D CA 1
ATOM 6603 C C . VAL D 2 219 ? -68.90739 53.25595 12.18914 1.000 78.63818 215 VAL D C 1
ATOM 6604 O O . VAL D 2 219 ? -68.19092 54.01725 12.84174 1.000 78.93752 215 VAL D O 1
ATOM 6608 N N . GLU D 2 220 ? -70.16307 53.55532 11.87128 1.000 72.53658 216 GLU D N 1
ATOM 6609 C CA . GLU D 2 220 ? -70.70416 54.84856 12.26172 1.000 78.04032 216 GLU D CA 1
ATOM 6610 C C . GLU D 2 220 ? -71.44127 54.73816 13.59014 1.000 86.01818 216 GLU D C 1
ATOM 6611 O O . GLU D 2 220 ? -72.10734 53.73167 13.85017 1.000 85.53255 216 GLU D O 1
ATOM 6617 N N . PRO D 2 221 ? -71.32743 55.76186 14.42963 1.000 91.57123 217 PRO D N 1
ATOM 6618 C CA . PRO D 2 221 ? -71.99934 55.73137 15.73151 1.000 90.37842 217 PRO D CA 1
ATOM 6619 C C . PRO D 2 221 ? -73.49711 55.94192 15.58112 1.000 83.72668 217 PRO D C 1
ATOM 6620 O O . PRO D 2 221 ? -73.98925 56.44330 14.56754 1.000 89.13991 217 PRO D O 1
ATOM 6624 N N . LYS D 2 222 ? -74.22808 55.54346 16.61645 1.000 83.93620 218 LYS D N 1
ATOM 6625 C CA . LYS D 2 222 ? -75.67599 55.70512 16.65438 1.000 88.75337 218 LYS D CA 1
ATOM 6626 C C . LYS D 2 222 ? -75.97489 56.89351 17.56048 1.000 100.07345 218 LYS D C 1
ATOM 6627 O O . LYS D 2 222 ? -75.81412 56.80918 18.78221 1.000 105.13315 218 LYS D O 1
ATOM 6633 N N . SER D 2 223 ? -76.40381 57.99889 16.95734 1.000 105.46160 219 SER D N 1
ATOM 6634 C CA . SER D 2 223 ? -76.68998 59.22472 17.69433 1.000 107.57527 219 SER D CA 1
ATOM 6635 C C . SER D 2 223 ? -78.16043 59.60774 17.58387 1.000 99.76531 219 SER D C 1
ATOM 6636 O O . SER D 2 223 ? -78.84743 59.75718 18.59449 1.000 97.86024 219 SER D O 1
ATOM 6639 N N . ASP E 3 1 ? 10.86266 22.10898 38.40562 1.000 84.64359 1 ASP E N 1
ATOM 6640 C CA . ASP E 3 1 ? 11.65913 23.25808 38.81079 1.000 79.66493 1 ASP E CA 1
ATOM 6641 C C . ASP E 3 1 ? 12.94053 22.81967 39.51735 1.000 77.34850 1 ASP E C 1
ATOM 6642 O O . ASP E 3 1 ? 13.88531 23.59771 39.63665 1.000 75.24195 1 ASP E O 1
ATOM 6647 N N . ILE E 3 2 ? 12.96254 21.57746 39.99932 1.000 69.94859 2 ILE E N 1
ATOM 6648 C CA . ILE E 3 2 ? 14.16615 20.96028 40.54921 1.000 65.06989 2 ILE E CA 1
ATOM 6649 C C . ILE E 3 2 ? 14.74716 20.04661 39.48061 1.000 74.06753 2 ILE E C 1
ATOM 6650 O O . ILE E 3 2 ? 14.00006 19.38748 38.74748 1.000 92.36571 2 ILE E O 1
ATOM 6655 N N . GLN E 3 3 ? 16.07407 20.00518 39.37981 1.000 65.83577 3 GLN E N 1
ATOM 6656 C CA . GLN E 3 3 ? 16.75586 19.23329 38.34756 1.000 69.14414 3 GLN E CA 1
ATOM 6657 C C . GLN E 3 3 ? 17.52358 18.07414 38.96967 1.000 76.74128 3 GLN E C 1
ATOM 6658 O O . GLN E 3 3 ? 18.24149 18.25710 39.95884 1.000 68.04005 3 GLN E O 1
ATOM 6664 N N . MET E 3 4 ? 17.37053 16.88790 38.38476 1.000 85.17800 4 MET E N 1
ATOM 6665 C CA . MET E 3 4 ? 18.06112 15.68381 38.82487 1.000 68.21863 4 MET E CA 1
ATOM 6666 C C . MET E 3 4 ? 19.06145 15.26690 37.75730 1.000 70.73349 4 MET E C 1
ATOM 6667 O O . MET E 3 4 ? 18.69542 15.11168 36.58706 1.000 71.24085 4 MET E O 1
ATOM 6672 N N . THR E 3 5 ? 20.31783 15.08994 38.15678 1.000 92.42312 5 THR E N 1
ATOM 6673 C CA . THR E 3 5 ? 21.37549 14.64830 37.25632 1.000 80.19604 5 THR E CA 1
ATOM 6674 C C . THR E 3 5 ? 21.83532 13.25829 37.67635 1.000 65.91843 5 THR E C 1
ATOM 6675 O O . THR E 3 5 ? 22.28027 13.06321 38.81274 1.000 66.30677 5 THR E O 1
ATOM 6679 N N . GLN E 3 6 ? 21.73551 12.30412 36.75655 1.000 67.25616 6 GLN E N 1
ATOM 6680 C CA . GLN E 3 6 ? 21.99472 10.89613 37.02800 1.000 77.18926 6 GLN E CA 1
ATOM 6681 C C . GLN E 3 6 ? 23.28945 10.47204 36.34986 1.000 62.58456 6 GLN E C 1
ATOM 6682 O O . GLN E 3 6 ? 23.50770 10.78321 35.17467 1.000 67.31915 6 GLN E O 1
ATOM 6688 N N . SER E 3 7 ? 24.14110 9.74995 37.08110 1.000 59.53230 7 SER E N 1
ATOM 6689 C CA . SER E 3 7 ? 25.40566 9.34037 36.49441 1.000 62.23831 7 SER E CA 1
ATOM 6690 C C . SER E 3 7 ? 25.88661 7.99384 37.02476 1.000 56.12882 7 SER E C 1
ATOM 6691 O O . SER E 3 7 ? 25.79605 7.73637 38.23471 1.000 68.53139 7 SER E O 1
ATOM 6694 N N . PRO E 3 8 ? 26.37086 7.10444 36.14481 1.000 55.16139 8 PRO E N 1
ATOM 6695 C CA . PRO E 3 8 ? 26.42251 7.37923 34.70488 1.000 52.02292 8 PRO E CA 1
ATOM 6696 C C . PRO E 3 8 ? 25.06228 7.20691 34.04385 1.000 58.36058 8 PRO E C 1
ATOM 6697 O O . PRO E 3 8 ? 24.12711 6.76702 34.70902 1.000 58.36958 8 PRO E O 1
ATOM 6701 N N . SER E 3 9 ? 24.94926 7.55782 32.76483 1.000 59.38557 9 SER E N 1
ATOM 6702 C CA . SER E 3 9 ? 23.70976 7.34594 32.03205 1.000 69.53992 9 SER E CA 1
ATOM 6703 C C . SER E 3 9 ? 23.62255 5.94833 31.44690 1.000 65.29018 9 SER E C 1
ATOM 6704 O O . SER E 3 9 ? 22.53450 5.52819 31.03986 1.000 74.80000 9 SER E O 1
ATOM 6707 N N . SER E 3 10 ? 24.73711 5.22384 31.40830 1.000 70.25537 10 SER E N 1
ATOM 6708 C CA . SER E 3 10 ? 24.77542 3.87009 30.87941 1.000 74.02935 10 SER E CA 1
ATOM 6709 C C . SER E 3 10 ? 26.00951 3.17435 31.43154 1.000 64.38457 10 SER E C 1
ATOM 6710 O O . SER E 3 10 ? 27.02155 3.81653 31.71949 1.000 64.49189 10 SER E O 1
ATOM 6713 N N . LEU E 3 11 ? 25.91539 1.85541 31.57175 1.000 77.57983 11 LEU E N 1
ATOM 6714 C CA . LEU E 3 11 ? 27.03113 1.06562 32.07421 1.000 88.65428 11 LEU E CA 1
ATOM 6715 C C . LEU E 3 11 ? 26.81795 -0.38802 31.68424 1.000 78.91699 11 LEU E C 1
ATOM 6716 O O . LEU E 3 11 ? 25.73221 -0.78774 31.25740 1.000 81.51692 11 LEU E O 1
ATOM 6721 N N . SER E 3 12 ? 27.87794 -1.17535 31.84648 1.000 87.24148 12 SER E N 1
ATOM 6722 C CA . SER E 3 12 ? 27.84248 -2.61171 31.61333 1.000 81.97200 12 SER E CA 1
ATOM 6723 C C . SER E 3 12 ? 28.59558 -3.28997 32.74525 1.000 64.55485 12 SER E C 1
ATOM 6724 O O . SER E 3 12 ? 29.70832 -2.87930 33.08368 1.000 67.05546 12 SER E O 1
ATOM 6727 N N . ALA E 3 13 ? 27.99034 -4.31683 33.33538 1.000 65.91788 13 ALA E N 1
ATOM 6728 C CA . ALA E 3 13 ? 28.60377 -5.01028 34.45758 1.000 76.29303 13 ALA E CA 1
ATOM 6729 C C . ALA E 3 13 ? 28.35892 -6.50683 34.35169 1.000 77.47506 13 ALA E C 1
ATOM 6730 O O . ALA E 3 13 ? 27.26369 -6.94575 33.98971 1.000 61.70637 13 ALA E O 1
ATOM 6732 N N . SER E 3 14 ? 29.38767 -7.28424 34.67037 1.000 73.38903 14 SER E N 1
ATOM 6733 C CA . SER E 3 14 ? 29.26045 -8.72880 34.63658 1.000 84.84873 14 SER E CA 1
ATOM 6734 C C . SER E 3 14 ? 28.50061 -9.22294 35.86374 1.000 76.26675 14 SER E C 1
ATOM 6735 O O . SER E 3 14 ? 28.40214 -8.53602 36.88378 1.000 62.94865 14 SER E O 1
ATOM 6738 N N . VAL E 3 15 ? 27.94346 -10.43168 35.74132 1.000 87.45110 15 VAL E N 1
ATOM 6739 C CA . VAL E 3 15 ? 27.14775 -11.00214 36.82010 1.000 63.27145 15 VAL E CA 1
ATOM 6740 C C . VAL E 3 15 ? 28.01592 -11.17111 38.05707 1.000 64.91867 15 VAL E C 1
ATOM 6741 O O . VAL E 3 15 ? 29.17315 -11.60478 37.97741 1.000 75.56024 15 VAL E O 1
ATOM 6745 N N . GLY E 3 16 ? 27.46049 -10.81991 39.21360 1.000 62.24440 16 GLY E N 1
ATOM 6746 C CA . GLY E 3 16 ? 28.20118 -10.86198 40.45149 1.000 65.78830 16 GLY E CA 1
ATOM 6747 C C . GLY E 3 16 ? 28.98596 -9.60843 40.76180 1.000 76.86647 16 GLY E C 1
ATOM 6748 O O . GLY E 3 16 ? 29.52911 -9.49583 41.86803 1.000 77.84508 16 GLY E O 1
ATOM 6749 N N . ASP E 3 17 ? 29.07847 -8.67059 39.82208 1.000 72.74974 17 ASP E N 1
ATOM 6750 C CA . ASP E 3 17 ? 29.76409 -7.42056 40.09514 1.000 70.81349 17 ASP E CA 1
ATOM 6751 C C . ASP E 3 17 ? 28.92949 -6.55176 41.03344 1.000 81.34215 17 ASP E C 1
ATOM 6752 O O . ASP E 3 17 ? 27.78261 -6.86077 41.37158 1.000 72.73784 17 ASP E O 1
ATOM 6757 N N . ARG E 3 18 ? 29.52277 -5.43664 41.43966 1.000 89.31225 18 ARG E N 1
ATOM 6758 C CA . ARG E 3 18 ? 28.87347 -4.44556 42.28290 1.000 69.80963 18 ARG E CA 1
ATOM 6759 C C . ARG E 3 18 ? 28.62314 -3.20172 41.44766 1.000 65.54056 18 ARG E C 1
ATOM 6760 O O . ARG E 3 18 ? 29.54933 -2.67885 40.82112 1.000 68.57222 18 ARG E O 1
ATOM 6768 N N . VAL E 3 19 ? 27.38262 -2.72380 41.44555 1.000 74.53207 19 VAL E N 1
ATOM 6769 C CA . VAL E 3 19 ? 26.98539 -1.60646 40.59864 1.000 67.79180 19 VAL E CA 1
ATOM 6770 C C . VAL E 3 19 ? 26.54662 -0.45372 41.48532 1.000 64.57244 19 VAL E C 1
ATOM 6771 O O . VAL E 3 19 ? 25.91372 -0.66622 42.52353 1.000 69.03353 19 VAL E O 1
ATOM 6775 N N . THR E 3 20 ? 26.89996 0.76507 41.08311 1.000 66.06456 20 THR E N 1
ATOM 6776 C CA . THR E 3 20 ? 26.55131 1.95975 41.83843 1.000 67.59823 20 THR E CA 1
ATOM 6777 C C . THR E 3 20 ? 26.10611 3.05171 40.87921 1.000 63.91324 20 THR E C 1
ATOM 6778 O O . THR E 3 20 ? 26.82870 3.38569 39.93591 1.000 79.74066 20 THR E O 1
ATOM 6782 N N . ILE E 3 21 ? 24.92543 3.60984 41.12621 1.000 62.33620 21 ILE E N 1
ATOM 6783 C CA . ILE E 3 21 ? 24.37347 4.69158 40.32235 1.000 76.07019 21 ILE E CA 1
ATOM 6784 C C . ILE E 3 21 ? 24.16506 5.87733 41.24964 1.000 63.77763 21 ILE E C 1
ATOM 6785 O O . ILE E 3 21 ? 23.58357 5.72541 42.32894 1.000 68.60597 21 ILE E O 1
ATOM 6790 N N . THR E 3 22 ? 24.63812 7.05178 40.84948 1.000 60.23585 22 THR E N 1
ATOM 6791 C CA . THR E 3 22 ? 24.50025 8.21595 41.70350 1.000 71.06119 22 THR E CA 1
ATOM 6792 C C . THR E 3 22 ? 23.52251 9.20271 41.08177 1.000 76.21008 22 THR E C 1
ATOM 6793 O O . THR E 3 22 ? 23.37055 9.28310 39.85746 1.000 63.72753 22 THR E O 1
ATOM 6797 N N . CYS E 3 23 ? 22.84354 9.93202 41.96059 1.000 74.88492 23 CYS E N 1
ATOM 6798 C CA . CYS E 3 23 ? 21.81923 10.89625 41.59654 1.000 68.52018 23 CYS E CA 1
ATOM 6799 C C . CYS E 3 23 ? 22.09457 12.15461 42.40111 1.000 69.55450 23 CYS E C 1
ATOM 6800 O O . CYS E 3 23 ? 22.18357 12.10066 43.63564 1.000 78.23633 23 CYS E O 1
ATOM 6803 N N . ARG E 3 24 ? 22.25571 13.27568 41.70302 1.000 69.57815 24 ARG E N 1
ATOM 6804 C CA . ARG E 3 24 ? 22.57559 14.55157 42.32020 1.000 71.56099 24 ARG E CA 1
ATOM 6805 C C . ARG E 3 24 ? 21.42339 15.51672 42.07960 1.000 70.93982 24 ARG E C 1
ATOM 6806 O O . ARG E 3 24 ? 20.92125 15.62704 40.95541 1.000 70.10183 24 ARG E O 1
ATOM 6814 N N . ALA E 3 25 ? 21.01104 16.21507 43.13304 1.000 64.29402 25 ALA E N 1
ATOM 6815 C CA . ALA E 3 25 ? 19.85891 17.10065 43.08491 1.000 60.40814 25 ALA E CA 1
ATOM 6816 C C . ALA E 3 25 ? 20.29762 18.55726 43.05510 1.000 59.86828 25 ALA E C 1
ATOM 6817 O O . ALA E 3 25 ? 21.35970 18.91562 43.57111 1.000 63.34084 25 ALA E O 1
ATOM 6819 N N . SER E 3 26 ? 19.44979 19.39400 42.45183 1.000 61.78107 26 SER E N 1
ATOM 6820 C CA . SER E 3 26 ? 19.75088 20.81671 42.33154 1.000 61.19906 26 SER E CA 1
ATOM 6821 C C . SER E 3 26 ? 19.86126 21.49249 43.69504 1.000 71.50302 26 SER E C 1
ATOM 6822 O O . SER E 3 26 ? 20.73552 22.34136 43.90482 1.000 82.06476 26 SER E O 1
ATOM 6825 N N . GLN E 3 27 ? 18.98673 21.13444 44.63247 1.000 65.41273 27 GLN E N 1
ATOM 6826 C CA . GLN E 3 27 ? 18.99083 21.71859 45.96567 1.000 65.28592 27 GLN E CA 1
ATOM 6827 C C . GLN E 3 27 ? 18.65817 20.63773 46.98139 1.000 72.83478 27 GLN E C 1
ATOM 6828 O O . GLN E 3 27 ? 18.28322 19.51733 46.62612 1.000 84.31343 27 GLN E O 1
ATOM 6834 N N . GLY E 3 28 ? 18.80470 20.97973 48.25975 1.000 74.30822 28 GLY E N 1
ATOM 6835 C CA . GLY E 3 28 ? 18.54195 20.02286 49.31811 1.000 78.08035 28 GLY E CA 1
ATOM 6836 C C . GLY E 3 28 ? 17.12074 19.50662 49.28989 1.000 65.41389 28 GLY E C 1
ATOM 6837 O O . GLY E 3 28 ? 16.16423 20.28042 49.38958 1.000 82.00477 28 GLY E O 1
ATOM 6838 N N . ILE E 3 29 ? 16.97329 18.19265 49.14964 1.000 65.80136 29 ILE E N 1
ATOM 6839 C CA . ILE E 3 29 ? 15.67345 17.53587 49.19415 1.000 66.41294 29 ILE E CA 1
ATOM 6840 C C . ILE E 3 29 ? 15.55396 16.63719 50.42034 1.000 65.19019 29 ILE E C 1
ATOM 6841 O O . ILE E 3 29 ? 14.65493 15.80488 50.48672 1.000 61.29917 29 ILE E O 1
ATOM 6846 N N . SER E 3 30 ? 16.45456 16.79990 51.39205 1.000 81.11964 30 SER E N 1
ATOM 6847 C CA . SER E 3 30 ? 16.51678 15.95444 52.58017 1.000 79.72736 30 SER E CA 1
ATOM 6848 C C . SER E 3 30 ? 16.60947 14.48188 52.20673 1.000 74.10096 30 SER E C 1
ATOM 6849 O O . SER E 3 30 ? 17.60196 14.04980 51.61265 1.000 87.76608 30 SER E O 1
ATOM 6852 N N . ASN E 3 31 ? 15.59072 13.70036 52.55726 1.000 70.04299 31 ASN E N 1
ATOM 6853 C CA . ASN E 3 31 ? 15.57834 12.27240 52.27201 1.000 66.06874 31 ASN E CA 1
ATOM 6854 C C . ASN E 3 31 ? 14.46304 11.87619 51.31690 1.000 63.89832 31 ASN E C 1
ATOM 6855 O O . ASN E 3 31 ? 14.21831 10.68110 51.13395 1.000 78.72179 31 ASN E O 1
ATOM 6860 N N . TRP E 3 32 ? 13.78004 12.84060 50.70591 1.000 61.65565 32 TRP E N 1
ATOM 6861 C CA . TRP E 3 32 ? 12.62198 12.56332 49.85207 1.000 66.84749 32 TRP E CA 1
ATOM 6862 C C . TRP E 3 32 ? 13.04760 12.23658 48.41768 1.000 61.51860 32 TRP E C 1
ATOM 6863 O O . TRP E 3 32 ? 12.78417 12.97476 47.46650 1.000 64.53856 32 TRP E O 1
ATOM 6874 N N . LEU E 3 33 ? 13.72644 11.09762 48.27340 1.000 69.58020 33 LEU E N 1
ATOM 6875 C CA . LEU E 3 33 ? 14.15636 10.60765 46.96700 1.000 66.57241 33 LEU E CA 1
ATOM 6876 C C . LEU E 3 33 ? 13.75711 9.14837 46.79520 1.000 61.10182 33 LEU E C 1
ATOM 6877 O O . LEU E 3 33 ? 13.95826 8.33757 47.70420 1.000 62.21920 33 LEU E O 1
ATOM 6882 N N . ALA E 3 34 ? 13.20585 8.81508 45.62483 1.000 58.87166 34 ALA E N 1
ATOM 6883 C CA . ALA E 3 34 ? 12.81489 7.45609 45.28019 1.000 62.90206 34 ALA E CA 1
ATOM 6884 C C . ALA E 3 34 ? 13.61688 6.95280 44.08577 1.000 62.55286 34 ALA E C 1
ATOM 6885 O O . ALA E 3 34 ? 14.08212 7.73617 43.25197 1.000 65.74614 34 ALA E O 1
ATOM 6887 N N . TRP E 3 35 ? 13.76508 5.63059 44.01413 1.000 68.14516 35 TRP E N 1
ATOM 6888 C CA . TRP E 3 35 ? 14.44972 4.94526 42.92462 1.000 56.01142 35 TRP E CA 1
ATOM 6889 C C . TRP E 3 35 ? 13.49224 3.95947 42.27267 1.000 51.34128 35 TRP E C 1
ATOM 6890 O O . TRP E 3 35 ? 12.85473 3.16134 42.96992 1.000 57.86985 35 TRP E O 1
ATOM 6901 N N . TYR E 3 36 ? 13.42246 4.00339 40.94079 1.000 49.22417 36 TYR E N 1
ATOM 6902 C CA . TYR E 3 36 ? 12.57064 3.14543 40.13053 1.000 56.91287 36 TYR E CA 1
ATOM 6903 C C . TYR E 3 36 ? 13.40231 2.32494 39.15023 1.000 60.59079 36 TYR E C 1
ATOM 6904 O O . TYR E 3 36 ? 14.45181 2.77052 38.67150 1.000 56.00245 36 TYR E O 1
ATOM 6913 N N . GLN E 3 37 ? 12.89170 1.13549 38.82827 1.000 60.11583 37 GLN E N 1
ATOM 6914 C CA . GLN E 3 37 ? 13.45891 0.24406 37.82299 1.000 58.93920 37 GLN E CA 1
ATOM 6915 C C . GLN E 3 37 ? 12.43219 0.01140 36.72337 1.000 59.10676 37 GLN E C 1
ATOM 6916 O O . GLN E 3 37 ? 11.26136 -0.25473 37.01259 1.000 58.90708 37 GLN E O 1
ATOM 6922 N N . GLN E 3 38 ? 12.86859 0.08581 35.46754 1.000 59.35965 38 GLN E N 1
ATOM 6923 C CA . GLN E 3 38 ? 11.98607 -0.13102 34.32949 1.000 67.71825 38 GLN E CA 1
ATOM 6924 C C . GLN E 3 38 ? 12.63057 -1.11700 33.37042 1.000 67.20375 38 GLN E C 1
ATOM 6925 O O . GLN E 3 38 ? 13.73873 -0.87667 32.87786 1.000 70.26239 38 GLN E O 1
ATOM 6931 N N . LYS E 3 39 ? 11.93254 -2.20539 33.10227 1.000 70.47171 39 LYS E N 1
ATOM 6932 C CA . LYS E 3 39 ? 12.17266 -3.20576 32.07859 1.000 75.85933 39 LYS E CA 1
ATOM 6933 C C . LYS E 3 39 ? 11.49007 -2.76981 30.78653 1.000 78.05099 39 LYS E C 1
ATOM 6934 O O . LYS E 3 39 ? 10.43162 -2.13402 30.82624 1.000 74.73974 39 LYS E O 1
ATOM 6940 N N . PRO E 3 40 ? 12.06957 -3.07510 29.62649 1.000 83.41660 40 PRO E N 1
ATOM 6941 C CA . PRO E 3 40 ? 11.55278 -2.49617 28.37945 1.000 79.88836 40 PRO E CA 1
ATOM 6942 C C . PRO E 3 40 ? 10.09755 -2.87718 28.13775 1.000 72.69012 40 PRO E C 1
ATOM 6943 O O . PRO E 3 40 ? 9.68181 -4.01406 28.37418 1.000 61.62991 40 PRO E O 1
ATOM 6947 N N . GLU E 3 41 ? 9.32458 -1.89126 27.68188 1.000 79.42389 41 GLU E N 1
ATOM 6948 C CA . GLU E 3 41 ? 7.90835 -2.04811 27.35808 1.000 76.60773 41 GLU E CA 1
ATOM 6949 C C . GLU E 3 41 ? 7.10794 -2.58053 28.55046 1.000 71.15956 41 GLU E C 1
ATOM 6950 O O . GLU E 3 41 ? 6.13513 -3.32262 28.39415 1.000 72.47416 41 GLU E O 1
ATOM 6956 N N . LYS E 3 42 ? 7.50684 -2.17194 29.75277 1.000 73.02000 42 LYS E N 1
ATOM 6957 C CA . LYS E 3 42 ? 6.76687 -2.44076 30.97606 1.000 66.96689 42 LYS E CA 1
ATOM 6958 C C . LYS E 3 42 ? 6.73575 -1.17086 31.81420 1.000 71.63103 42 LYS E C 1
ATOM 6959 O O . LYS E 3 42 ? 7.56284 -0.27252 31.64630 1.000 73.05085 42 LYS E O 1
ATOM 6965 N N . ALA E 3 43 ? 5.76767 -1.10138 32.72391 1.000 81.39834 43 ALA E N 1
ATOM 6966 C CA . ALA E 3 43 ? 5.63605 0.07127 33.56837 1.000 75.52285 43 ALA E CA 1
ATOM 6967 C C . ALA E 3 43 ? 6.82036 0.17430 34.52707 1.000 74.01504 43 ALA E C 1
ATOM 6968 O O . ALA E 3 43 ? 7.47104 -0.82666 34.83568 1.000 76.86045 43 ALA E O 1
ATOM 6970 N N . PRO E 3 44 ? 7.13126 1.38185 34.99725 1.000 63.60814 44 PRO E N 1
ATOM 6971 C CA . PRO E 3 44 ? 8.19277 1.52670 36.00077 1.000 60.67618 44 PRO E CA 1
ATOM 6972 C C . PRO E 3 44 ? 7.80147 0.88929 37.32522 1.000 71.34753 44 PRO E C 1
ATOM 6973 O O . PRO E 3 44 ? 6.64583 0.95603 37.75051 1.000 67.90875 44 PRO E O 1
ATOM 6977 N N . LYS E 3 45 ? 8.78646 0.27945 37.98138 1.000 61.42978 45 LYS E N 1
ATOM 6978 C CA . LYS E 3 45 ? 8.59047 -0.43571 39.23648 1.000 62.35255 45 LYS E CA 1
ATOM 6979 C C . LYS E 3 45 ? 9.33575 0.28137 40.35280 1.000 57.91138 45 LYS E C 1
ATOM 6980 O O . LYS E 3 45 ? 10.52039 0.59874 40.20865 1.000 53.43316 45 LYS E O 1
ATOM 6986 N N . SER E 3 46 ? 8.64145 0.52826 41.46091 1.000 60.24627 46 SER E N 1
ATOM 6987 C CA . SER E 3 46 ? 9.23845 1.22637 42.59205 1.000 55.58723 46 SER E CA 1
ATOM 6988 C C . SER E 3 46 ? 10.22803 0.31840 43.30765 1.000 64.27011 46 SER E C 1
ATOM 6989 O O . SER E 3 46 ? 9.84701 -0.73490 43.82620 1.000 68.68702 46 SER E O 1
ATOM 6992 N N . LEU E 3 47 ? 11.49796 0.72328 43.33414 1.000 60.96019 47 LEU E N 1
ATOM 6993 C CA . LEU E 3 47 ? 12.51762 0.00713 44.09584 1.000 69.75463 47 LEU E CA 1
ATOM 6994 C C . LEU E 3 47 ? 12.66120 0.56795 45.50704 1.000 67.49254 47 LEU E C 1
ATOM 6995 O O . LEU E 3 47 ? 12.50423 -0.16063 46.49098 1.000 76.32429 47 LEU E O 1
ATOM 7000 N N . ILE E 3 48 ? 12.94679 1.86279 45.61871 1.000 59.49425 48 ILE E N 1
ATOM 7001 C CA . ILE E 3 48 ? 13.32870 2.46450 46.88933 1.000 58.18946 48 ILE E CA 1
ATOM 7002 C C . ILE E 3 48 ? 12.52771 3.74175 47.08241 1.000 70.80062 48 ILE E C 1
ATOM 7003 O O . ILE E 3 48 ? 12.21879 4.44791 46.11867 1.000 82.09102 48 ILE E O 1
ATOM 7008 N N . TYR E 3 49 ? 12.20855 4.04983 48.33903 1.000 79.67895 49 TYR E N 1
ATOM 7009 C CA . TYR E 3 49 ? 11.59832 5.32567 48.68177 1.000 63.33083 49 TYR E CA 1
ATOM 7010 C C . TYR E 3 49 ? 12.28648 5.89168 49.91353 1.000 70.48450 49 TYR E C 1
ATOM 7011 O O . TYR E 3 49 ? 12.93960 5.17141 50.67379 1.000 82.92213 49 TYR E O 1
ATOM 7020 N N . ALA E 3 50 ? 12.10804 7.19699 50.10845 1.000 70.02473 50 ALA E N 1
ATOM 7021 C CA . ALA E 3 50 ? 12.65257 7.91874 51.25617 1.000 67.61421 50 ALA E CA 1
ATOM 7022 C C . ALA E 3 50 ? 14.15047 7.66457 51.41890 1.000 64.88299 50 ALA E C 1
ATOM 7023 O O . ALA E 3 50 ? 14.62872 7.29836 52.49567 1.000 71.51238 50 ALA E O 1
ATOM 7025 N N . ALA E 3 51 ? 14.88813 7.86589 50.32072 1.000 57.64739 51 ALA E N 1
ATOM 7026 C CA . ALA E 3 51 ? 16.34214 7.72528 50.24673 1.000 57.94429 51 ALA E CA 1
ATOM 7027 C C . ALA E 3 51 ? 16.80484 6.27072 50.28887 1.000 83.04841 51 ALA E C 1
ATOM 7028 O O . ALA E 3 51 ? 17.50919 5.82060 49.37849 1.000 91.53288 51 ALA E O 1
ATOM 7030 N N . SER E 3 52 ? 16.43966 5.52010 51.33287 1.000 69.11583 52 SER E N 1
ATOM 7031 C CA . SER E 3 52 ? 17.05714 4.21326 51.52318 1.000 59.91363 52 SER E CA 1
ATOM 7032 C C . SER E 3 52 ? 16.10276 3.10861 51.97371 1.000 68.10540 52 SER E C 1
ATOM 7033 O O . SER E 3 52 ? 16.57435 2.03033 52.35650 1.000 66.87930 52 SER E O 1
ATOM 7036 N N . SER E 3 53 ? 14.79100 3.31890 51.94021 1.000 75.73736 53 SER E N 1
ATOM 7037 C CA . SER E 3 53 ? 13.84807 2.31590 52.42137 1.000 71.70287 53 SER E CA 1
ATOM 7038 C C . SER E 3 53 ? 13.36501 1.44062 51.27095 1.000 70.56174 53 SER E C 1
ATOM 7039 O O . SER E 3 53 ? 12.86011 1.94765 50.26394 1.000 60.32605 53 SER E O 1
ATOM 7042 N N . LEU E 3 54 ? 13.50689 0.12666 51.43218 1.000 66.31356 54 LEU E N 1
ATOM 7043 C CA . LEU E 3 54 ? 13.11560 -0.80218 50.37942 1.000 73.89082 54 LEU E CA 1
ATOM 7044 C C . LEU E 3 54 ? 11.60087 -0.87597 50.25410 1.000 86.26102 54 LEU E C 1
ATOM 7045 O O . LEU E 3 54 ? 10.87358 -0.85154 51.25029 1.000 80.34446 54 LEU E O 1
ATOM 7050 N N . GLN E 3 55 ? 11.12698 -0.96944 49.01563 1.000 86.17642 55 GLN E N 1
ATOM 7051 C CA . GLN E 3 55 ? 9.72438 -1.26289 48.79123 1.000 67.54346 55 GLN E CA 1
ATOM 7052 C C . GLN E 3 55 ? 9.46473 -2.73596 49.07250 1.000 75.97886 55 GLN E C 1
ATOM 7053 O O . GLN E 3 55 ? 10.38223 -3.56053 49.08890 1.000 74.28069 55 GLN E O 1
ATOM 7059 N N . SER E 3 56 ? 8.19843 -3.05996 49.31291 1.000 95.71561 56 SER E N 1
ATOM 7060 C CA . SER E 3 56 ? 7.82382 -4.43791 49.59968 1.000 73.20589 56 SER E CA 1
ATOM 7061 C C . SER E 3 56 ? 8.00846 -5.28397 48.34748 1.000 72.65268 56 SER E C 1
ATOM 7062 O O . SER E 3 56 ? 7.44804 -4.97049 47.29237 1.000 70.43708 56 SER E O 1
ATOM 7065 N N . GLY E 3 57 ? 8.80792 -6.34113 48.45577 1.000 75.64305 57 GLY E N 1
ATOM 7066 C CA . GLY E 3 57 ? 9.04403 -7.22957 47.33514 1.000 80.30813 57 GLY E CA 1
ATOM 7067 C C . GLY E 3 57 ? 10.26443 -6.92617 46.49789 1.000 88.53533 57 GLY E C 1
ATOM 7068 O O . GLY E 3 57 ? 10.35914 -7.42050 45.36884 1.000 96.82231 57 GLY E O 1
ATOM 7069 N N . VAL E 3 58 ? 11.20665 -6.15114 47.01071 1.000 92.36845 58 VAL E N 1
ATOM 7070 C CA . VAL E 3 58 ? 12.44605 -5.82445 46.30982 1.000 76.37946 58 VAL E CA 1
ATOM 7071 C C . VAL E 3 58 ? 13.57520 -6.58901 46.98585 1.000 77.52451 58 VAL E C 1
ATOM 7072 O O . VAL E 3 58 ? 13.73479 -6.47710 48.20692 1.000 73.77920 58 VAL E O 1
ATOM 7076 N N . PRO E 3 59 ? 14.36181 -7.37453 46.24547 1.000 73.22444 59 PRO E N 1
ATOM 7077 C CA . PRO E 3 59 ? 15.46142 -8.12613 46.86394 1.000 67.82057 59 PRO E CA 1
ATOM 7078 C C . PRO E 3 59 ? 16.38180 -7.22139 47.67147 1.000 80.97710 59 PRO E C 1
ATOM 7079 O O . PRO E 3 59 ? 16.59137 -6.05275 47.33869 1.000 86.20262 59 PRO E O 1
ATOM 7083 N N . SER E 3 60 ? 16.94454 -7.78530 48.74124 1.000 70.56273 60 SER E N 1
ATOM 7084 C CA . SER E 3 60 ? 17.72234 -6.99368 49.68574 1.000 79.29352 60 SER E CA 1
ATOM 7085 C C . SER E 3 60 ? 19.05396 -6.51488 49.12086 1.000 77.83423 60 SER E C 1
ATOM 7086 O O . SER E 3 60 ? 19.68209 -5.64429 49.73330 1.000 67.66486 60 SER E O 1
ATOM 7089 N N . ARG E 3 61 ? 19.49647 -7.04683 47.97710 1.000 87.74242 61 ARG E N 1
ATOM 7090 C CA . ARG E 3 61 ? 20.75735 -6.59642 47.39380 1.000 76.06228 61 ARG E CA 1
ATOM 7091 C C . ARG E 3 61 ? 20.67217 -5.15842 46.89297 1.000 86.08862 61 ARG E C 1
ATOM 7092 O O . ARG E 3 61 ? 21.69843 -4.47227 46.81015 1.000 83.32739 61 ARG E O 1
ATOM 7100 N N . PHE E 3 62 ? 19.47460 -4.68929 46.54570 1.000 93.75607 62 PHE E N 1
ATOM 7101 C CA . PHE E 3 62 ? 19.29119 -3.28047 46.22323 1.000 72.26268 62 PHE E CA 1
ATOM 7102 C C . PHE E 3 62 ? 19.42999 -2.45494 47.49543 1.000 63.77117 62 PHE E C 1
ATOM 7103 O O . PHE E 3 62 ? 18.80495 -2.76120 48.51456 1.000 76.89835 62 PHE E O 1
ATOM 7111 N N . SER E 3 63 ? 20.23512 -1.40320 47.44000 1.000 57.53267 63 SER E N 1
ATOM 7112 C CA . SER E 3 63 ? 20.49291 -0.57462 48.60681 1.000 77.18108 63 SER E CA 1
ATOM 7113 C C . SER E 3 63 ? 20.34941 0.89313 48.23806 1.000 81.39123 63 SER E C 1
ATOM 7114 O O . SER E 3 63 ? 20.84077 1.33204 47.19613 1.000 88.10797 63 SER E O 1
ATOM 7117 N N . GLY E 3 64 ? 19.68418 1.65249 49.09718 1.000 65.13486 64 GLY E N 1
ATOM 7118 C CA . GLY E 3 64 ? 19.61669 3.07946 48.87762 1.000 72.22211 64 GLY E CA 1
ATOM 7119 C C . GLY E 3 64 ? 20.48683 3.81274 49.87223 1.000 66.85458 64 GLY E C 1
ATOM 7120 O O . GLY E 3 64 ? 20.79458 3.27785 50.94181 1.000 76.30109 64 GLY E O 1
ATOM 7121 N N . SER E 3 65 ? 20.90442 5.02654 49.53149 1.000 62.65212 65 SER E N 1
ATOM 7122 C CA . SER E 3 65 ? 21.70594 5.81085 50.45817 1.000 74.02115 65 SER E CA 1
ATOM 7123 C C . SER E 3 65 ? 21.71879 7.25384 49.99120 1.000 68.73306 65 SER E C 1
ATOM 7124 O O . SER E 3 65 ? 21.46728 7.54750 48.82045 1.000 69.87542 65 SER E O 1
ATOM 7127 N N . GLY E 3 66 ? 22.05627 8.14669 50.91312 1.000 57.70742 66 GLY E N 1
ATOM 7128 C CA . GLY E 3 66 ? 22.24236 9.52913 50.53372 1.000 70.51032 66 GLY E CA 1
ATOM 7129 C C . GLY E 3 66 ? 21.35843 10.51993 51.25714 1.000 70.98068 66 GLY E C 1
ATOM 7130 O O . GLY E 3 66 ? 20.35671 10.15690 51.88078 1.000 82.63741 66 GLY E O 1
ATOM 7131 N N . SER E 3 67 ? 21.73488 11.78922 51.16537 1.000 95.64219 67 SER E N 1
ATOM 7132 C CA . SER E 3 67 ? 20.95549 12.86728 51.75737 1.000 90.10700 67 SER E CA 1
ATOM 7133 C C . SER E 3 67 ? 21.32328 14.17643 51.07275 1.000 88.44799 67 SER E C 1
ATOM 7134 O O . SER E 3 67 ? 22.29270 14.25737 50.30480 1.000 85.34244 67 SER E O 1
ATOM 7137 N N . GLY E 3 68 ? 20.47786 15.18062 51.29688 1.000 74.56139 68 GLY E N 1
ATOM 7138 C CA . GLY E 3 68 ? 20.71348 16.49220 50.73647 1.000 90.75044 68 GLY E CA 1
ATOM 7139 C C . GLY E 3 68 ? 20.68502 16.44261 49.22894 1.000 83.69119 68 GLY E C 1
ATOM 7140 O O . GLY E 3 68 ? 19.63789 16.21274 48.61656 1.000 81.56422 68 GLY E O 1
ATOM 7141 N N . THR E 3 69 ? 21.84869 16.65417 48.62221 1.000 76.68592 69 THR E N 1
ATOM 7142 C CA . THR E 3 69 ? 21.95988 16.64527 47.17556 1.000 77.21824 69 THR E CA 1
ATOM 7143 C C . THR E 3 69 ? 22.48566 15.32928 46.61845 1.000 77.40003 69 THR E C 1
ATOM 7144 O O . THR E 3 69 ? 22.29203 15.07070 45.42707 1.000 81.07172 69 THR E O 1
ATOM 7148 N N . ASP E 3 70 ? 23.14301 14.49283 47.42470 1.000 79.04777 70 ASP E N 1
ATOM 7149 C CA . ASP E 3 70 ? 23.85722 13.33389 46.89105 1.000 81.25008 70 ASP E CA 1
ATOM 7150 C C . ASP E 3 70 ? 23.20602 12.03553 47.34847 1.000 68.26245 70 ASP E C 1
ATOM 7151 O O . ASP E 3 70 ? 23.05975 11.80562 48.55465 1.000 82.32059 70 ASP E O 1
ATOM 7156 N N . PHE E 3 71 ? 22.83396 11.18474 46.38599 1.000 60.20463 71 PHE E N 1
ATOM 7157 C CA . PHE E 3 71 ? 22.22735 9.89267 46.67924 1.000 73.24885 71 PHE E CA 1
ATOM 7158 C C . PHE E 3 71 ? 22.82694 8.82448 45.77360 1.000 76.48321 71 PHE E C 1
ATOM 7159 O O . PHE E 3 71 ? 23.31897 9.11769 44.68206 1.000 66.31113 71 PHE E O 1
ATOM 7167 N N . THR E 3 72 ? 22.75732 7.57058 46.23113 1.000 73.35002 72 THR E N 1
ATOM 7168 C CA . THR E 3 72 ? 23.30854 6.42997 45.50654 1.000 71.35884 72 THR E CA 1
ATOM 7169 C C . THR E 3 72 ? 22.39438 5.22172 45.65364 1.000 73.91007 72 THR E C 1
ATOM 7170 O O . THR E 3 72 ? 21.91366 4.91751 46.75238 1.000 88.67054 72 THR E O 1
ATOM 7174 N N . LEU E 3 73 ? 22.15585 4.54672 44.53294 1.000 66.11803 73 LEU E N 1
ATOM 7175 C CA . LEU E 3 73 ? 21.52693 3.23299 44.49766 1.000 75.61807 73 LEU E CA 1
ATOM 7176 C C . LEU E 3 73 ? 22.60255 2.20216 44.18671 1.000 74.06092 73 LEU E C 1
ATOM 7177 O O . LEU E 3 73 ? 23.34440 2.34883 43.20944 1.000 66.31170 73 LEU E O 1
ATOM 7182 N N . THR E 3 74 ? 22.68078 1.16000 45.00860 1.000 61.16199 74 THR E N 1
ATOM 7183 C CA . THR E 3 74 ? 23.76615 0.19190 44.94156 1.000 74.50044 74 THR E CA 1
ATOM 7184 C C . THR E 3 74 ? 23.19486 -1.20680 44.76537 1.000 80.35869 74 THR E C 1
ATOM 7185 O O . THR E 3 74 ? 22.40655 -1.67295 45.59369 1.000 83.47755 74 THR E O 1
ATOM 7189 N N . ILE E 3 75 ? 23.61465 -1.87890 43.70293 1.000 64.35809 75 ILE E N 1
ATOM 7190 C CA . ILE E 3 75 ? 23.29085 -3.27652 43.47122 1.000 66.67303 75 ILE E CA 1
ATOM 7191 C C . ILE E 3 75 ? 24.47589 -4.09409 43.96194 1.000 90.52040 75 ILE E C 1
ATOM 7192 O O . ILE E 3 75 ? 25.60203 -3.92309 43.47409 1.000 88.25733 75 ILE E O 1
ATOM 7197 N N . SER E 3 76 ? 24.22647 -4.96688 44.94033 1.000 102.73400 76 SER E N 1
ATOM 7198 C CA . SER E 3 76 ? 25.28820 -5.73305 45.57943 1.000 81.97840 76 SER E CA 1
ATOM 7199 C C . SER E 3 76 ? 25.88130 -6.73840 44.60501 1.000 93.12088 76 SER E C 1
ATOM 7200 O O . SER E 3 76 ? 27.04180 -6.60785 44.19765 1.000 104.25116 76 SER E O 1
ATOM 7203 N N . SER E 3 77 ? 25.09022 -7.72889 44.20220 1.000 96.70533 77 SER E N 1
ATOM 7204 C CA . SER E 3 77 ? 25.53377 -8.76476 43.27352 1.000 92.66351 77 SER E CA 1
ATOM 7205 C C . SER E 3 77 ? 24.57351 -8.78804 42.08974 1.000 80.75964 77 SER E C 1
ATOM 7206 O O . SER E 3 77 ? 23.46497 -9.32307 42.19138 1.000 78.34668 77 SER E O 1
ATOM 7209 N N . LEU E 3 78 ? 25.00311 -8.21214 40.96845 1.000 75.39310 78 LEU E N 1
ATOM 7210 C CA . LEU E 3 78 ? 24.14965 -8.15399 39.79192 1.000 70.42827 78 LEU E CA 1
ATOM 7211 C C . LEU E 3 78 ? 23.81723 -9.56505 39.32463 1.000 69.26807 78 LEU E C 1
ATOM 7212 O O . LEU E 3 78 ? 24.63266 -10.48487 39.42496 1.000 79.61114 78 LEU E O 1
ATOM 7217 N N . GLN E 3 79 ? 22.60024 -9.73327 38.82193 1.000 70.88511 79 GLN E N 1
ATOM 7218 C CA . GLN E 3 79 ? 22.10116 -11.01779 38.36235 1.000 69.60343 79 GLN E CA 1
ATOM 7219 C C . GLN E 3 79 ? 21.44131 -10.85016 37.00319 1.000 73.83204 79 GLN E C 1
ATOM 7220 O O . GLN E 3 79 ? 20.93897 -9.76886 36.68633 1.000 77.77362 79 GLN E O 1
ATOM 7226 N N . PRO E 3 80 ? 21.43282 -11.90512 36.17364 1.000 76.66445 80 PRO E N 1
ATOM 7227 C CA . PRO E 3 80 ? 20.98720 -11.75434 34.77824 1.000 87.95930 80 PRO E CA 1
ATOM 7228 C C . PRO E 3 80 ? 19.61201 -11.12575 34.57537 1.000 90.75794 80 PRO E C 1
ATOM 7229 O O . PRO E 3 80 ? 19.26024 -10.77905 33.44258 1.000 91.65355 80 PRO E O 1
ATOM 7233 N N . GLU E 3 81 ? 18.82649 -10.96639 35.63759 1.000 84.36083 81 GLU E N 1
ATOM 7234 C CA . GLU E 3 81 ? 17.51470 -10.34147 35.52905 1.000 82.34790 81 GLU E CA 1
ATOM 7235 C C . GLU E 3 81 ? 17.51407 -8.85647 35.87603 1.000 85.96063 81 GLU E C 1
ATOM 7236 O O . GLU E 3 81 ? 16.46686 -8.21326 35.75804 1.000 81.96223 81 GLU E O 1
ATOM 7242 N N . ASP E 3 82 ? 18.64911 -8.29313 36.28961 1.000 82.42153 82 ASP E N 1
ATOM 7243 C CA . ASP E 3 82 ? 18.68868 -6.91211 36.75763 1.000 72.72537 82 ASP E CA 1
ATOM 7244 C C . ASP E 3 82 ? 18.91975 -5.89384 35.65062 1.000 69.99986 82 ASP E C 1
ATOM 7245 O O . ASP E 3 82 ? 18.89970 -4.69146 35.93216 1.000 80.93762 82 ASP E O 1
ATOM 7250 N N . PHE E 3 83 ? 19.13796 -6.32795 34.41227 1.000 67.25140 83 PHE E N 1
ATOM 7251 C CA . PHE E 3 83 ? 19.28516 -5.38170 33.31421 1.000 63.25133 83 PHE E CA 1
ATOM 7252 C C . PHE E 3 83 ? 17.99291 -4.59334 33.14419 1.000 67.66206 83 PHE E C 1
ATOM 7253 O O . PHE E 3 83 ? 16.90964 -5.17198 33.01652 1.000 67.29216 83 PHE E O 1
ATOM 7261 N N . ALA E 3 84 ? 18.10311 -3.27386 33.19532 1.000 73.38287 84 ALA E N 1
ATOM 7262 C CA . ALA E 3 84 ? 16.94832 -2.39200 33.09163 1.000 61.61540 84 ALA E CA 1
ATOM 7263 C C . ALA E 3 84 ? 17.46387 -0.96390 32.98656 1.000 66.61594 84 ALA E C 1
ATOM 7264 O O . ALA E 3 84 ? 18.67222 -0.72212 32.90205 1.000 56.59741 84 ALA E O 1
ATOM 7266 N N . THR E 3 85 ? 16.53179 -0.01692 32.98895 1.000 62.39907 85 THR E N 1
ATOM 7267 C CA . THR E 3 85 ? 16.85033 1.39953 33.08250 1.000 63.33305 85 THR E CA 1
ATOM 7268 C C . THR E 3 85 ? 16.36940 1.90091 34.43536 1.000 65.12139 85 THR E C 1
ATOM 7269 O O . THR E 3 85 ? 15.24293 1.60589 34.84660 1.000 74.89918 85 THR E O 1
ATOM 7273 N N . TYR E 3 86 ? 17.22616 2.63429 35.13529 1.000 54.38533 86 TYR E N 1
ATOM 7274 C CA . TYR E 3 86 ? 16.95595 3.03826 36.50686 1.000 52.45296 86 TYR E CA 1
ATOM 7275 C C . TYR E 3 86 ? 16.81360 4.54924 36.59145 1.000 51.64953 86 TYR E C 1
ATOM 7276 O O . TYR E 3 86 ? 17.62999 5.28742 36.03008 1.000 71.89586 86 TYR E O 1
ATOM 7285 N N . TYR E 3 87 ? 15.77617 5.00220 37.28930 1.000 55.82501 87 TYR E N 1
ATOM 7286 C CA . TYR E 3 87 ? 15.49565 6.42263 37.43540 1.000 56.85007 87 TYR E CA 1
ATOM 7287 C C . TYR E 3 87 ? 15.46075 6.81584 38.90441 1.000 60.44711 87 TYR E C 1
ATOM 7288 O O . TYR E 3 87 ? 15.07367 6.02692 39.76900 1.000 50.74470 87 TYR E O 1
ATOM 7297 N N . CYS E 3 88 ? 15.85978 8.05224 39.17965 1.000 58.83955 88 CYS E N 1
ATOM 7298 C CA . CYS E 3 88 ? 15.68787 8.65311 40.49375 1.000 58.59168 88 CYS E CA 1
ATOM 7299 C C . CYS E 3 88 ? 14.69883 9.79962 40.37344 1.000 65.58452 88 CYS E C 1
ATOM 7300 O O . CYS E 3 88 ? 14.79009 10.60756 39.44430 1.000 78.36890 88 CYS E O 1
ATOM 7303 N N . GLN E 3 89 ? 13.75342 9.85863 41.30388 1.000 57.59025 89 GLN E N 1
ATOM 7304 C CA . GLN E 3 89 ? 12.72945 10.88970 41.31181 1.000 55.38541 89 GLN E CA 1
ATOM 7305 C C . GLN E 3 89 ? 12.72362 11.57461 42.66556 1.000 60.73555 89 GLN E C 1
ATOM 7306 O O . GLN E 3 89 ? 12.69408 10.90559 43.70260 1.000 56.37221 89 GLN E O 1
ATOM 7312 N N . GLN E 3 90 ? 12.74072 12.90309 42.65514 1.000 54.13019 90 GLN E N 1
ATOM 7313 C CA . GLN E 3 90 ? 12.59306 13.67229 43.87914 1.000 53.41325 90 GLN E CA 1
ATOM 7314 C C . GLN E 3 90 ? 11.11953 13.96906 44.10711 1.000 58.22309 90 GLN E C 1
ATOM 7315 O O . GLN E 3 90 ? 10.38034 14.27037 43.16640 1.000 57.74385 90 GLN E O 1
ATOM 7321 N N . TYR E 3 91 ? 10.68367 13.83662 45.35617 1.000 56.14590 91 TYR E N 1
ATOM 7322 C CA . TYR E 3 91 ? 9.35358 14.28325 45.74274 1.000 64.03140 91 TYR E CA 1
ATOM 7323 C C . TYR E 3 91 ? 9.41943 15.25583 46.91322 1.000 68.78257 91 TYR E C 1
ATOM 7324 O O . TYR E 3 91 ? 8.52932 15.28103 47.76278 1.000 83.85816 91 TYR E O 1
ATOM 7333 N N . ASP E 3 92 ? 10.48473 16.05739 46.97156 1.000 61.92874 92 ASP E N 1
ATOM 7334 C CA . ASP E 3 92 ? 10.55499 17.10906 47.98042 1.000 86.83135 92 ASP E CA 1
ATOM 7335 C C . ASP E 3 92 ? 9.46302 18.15166 47.77443 1.000 61.31685 92 ASP E C 1
ATOM 7336 O O . ASP E 3 92 ? 8.86935 18.63567 48.74300 1.000 65.13233 92 ASP E O 1
ATOM 7341 N N . SER E 3 93 ? 9.19643 18.52261 46.52499 1.000 57.76857 93 SER E N 1
ATOM 7342 C CA . SER E 3 93 ? 8.21406 19.55265 46.23140 1.000 54.64229 93 SER E CA 1
ATOM 7343 C C . SER E 3 93 ? 7.65646 19.33664 44.83296 1.000 59.89741 93 SER E C 1
ATOM 7344 O O . SER E 3 93 ? 8.29141 18.71564 43.97656 1.000 65.25328 93 SER E O 1
ATOM 7347 N N . TYR E 3 94 ? 6.45579 19.85060 44.61510 1.000 56.07095 94 TYR E N 1
ATOM 7348 C CA . TYR E 3 94 ? 5.88847 19.69023 43.28414 1.000 60.32187 94 TYR E CA 1
ATOM 7349 C C . TYR E 3 94 ? 6.29502 20.86874 42.40166 1.000 63.91785 94 TYR E C 1
ATOM 7350 O O . TYR E 3 94 ? 6.34602 22.00762 42.87564 1.000 74.55323 94 TYR E O 1
ATOM 7359 N N . PRO E 3 95 ? 6.59907 20.64503 41.11361 1.000 54.81200 95 PRO E N 1
ATOM 7360 C CA . PRO E 3 95 ? 6.48667 19.35988 40.41827 1.000 61.45374 95 PRO E CA 1
ATOM 7361 C C . PRO E 3 95 ? 7.63296 18.39655 40.71632 1.000 66.75551 95 PRO E C 1
ATOM 7362 O O . PRO E 3 95 ? 8.78950 18.80440 40.82674 1.000 67.77471 95 PRO E O 1
ATOM 7366 N N . ARG E 3 96 ? 7.29532 17.12080 40.85999 1.000 68.49391 96 ARG E N 1
ATOM 7367 C CA . ARG E 3 96 ? 8.29583 16.08914 41.07251 1.000 59.58074 96 ARG E CA 1
ATOM 7368 C C . ARG E 3 96 ? 8.99081 15.77465 39.75854 1.000 67.17840 96 ARG E C 1
ATOM 7369 O O . ARG E 3 96 ? 8.34677 15.66325 38.71251 1.000 73.28504 96 ARG E O 1
ATOM 7377 N N . THR E 3 97 ? 10.31253 15.64784 39.81350 1.000 81.43799 97 THR E N 1
ATOM 7378 C CA . THR E 3 97 ? 11.12677 15.49592 38.61944 1.000 78.29107 97 THR E CA 1
ATOM 7379 C C . THR E 3 97 ? 11.99735 14.25199 38.72815 1.000 57.77533 97 THR E C 1
ATOM 7380 O O . THR E 3 97 ? 12.32821 13.79260 39.82565 1.000 57.18725 97 THR E O 1
ATOM 7384 N N . PHE E 3 98 ? 12.34667 13.70314 37.57223 1.000 55.86312 98 PHE E N 1
ATOM 7385 C CA . PHE E 3 98 ? 13.13279 12.48336 37.46384 1.000 71.71020 98 PHE E CA 1
ATOM 7386 C C . PHE E 3 98 ? 14.52736 12.79343 36.93555 1.000 73.11713 98 PHE E C 1
ATOM 7387 O O . PHE E 3 98 ? 14.82209 13.90086 36.47771 1.000 77.40883 98 PHE E O 1
ATOM 7395 N N . GLY E 3 99 ? 15.39406 11.78703 37.01117 1.000 67.68933 99 GLY E N 1
ATOM 7396 C CA . GLY E 3 99 ? 16.65916 11.85008 36.31832 1.000 57.39176 99 GLY E CA 1
ATOM 7397 C C . GLY E 3 99 ? 16.49879 11.45234 34.86513 1.000 70.51362 99 GLY E C 1
ATOM 7398 O O . GLY E 3 99 ? 15.42186 11.05351 34.41767 1.000 65.11871 99 GLY E O 1
ATOM 7399 N N . GLN E 3 100 ? 17.58685 11.60021 34.10580 1.000 64.49580 100 GLN E N 1
ATOM 7400 C CA . GLN E 3 100 ? 17.54318 11.21551 32.70046 1.000 49.98632 100 GLN E CA 1
ATOM 7401 C C . GLN E 3 100 ? 17.46968 9.70444 32.52689 1.000 63.34901 100 GLN E C 1
ATOM 7402 O O . GLN E 3 100 ? 17.05390 9.23403 31.46275 1.000 71.55184 100 GLN E O 1
ATOM 7408 N N . GLY E 3 101 ? 17.87905 8.93769 33.53400 1.000 56.25004 101 GLY E N 1
ATOM 7409 C CA . GLY E 3 101 ? 17.82277 7.49270 33.45635 1.000 50.93140 101 GLY E CA 1
ATOM 7410 C C . GLY E 3 101 ? 19.16800 6.85073 33.19531 1.000 60.99238 101 GLY E C 1
ATOM 7411 O O . GLY E 3 101 ? 19.96352 7.35178 32.39475 1.000 59.27283 101 GLY E O 1
ATOM 7412 N N . THR E 3 102 ? 19.42252 5.72297 33.84957 1.000 58.24405 102 THR E N 1
ATOM 7413 C CA . THR E 3 102 ? 20.65483 4.96854 33.67526 1.000 55.17250 102 THR E CA 1
ATOM 7414 C C . THR E 3 102 ? 20.30114 3.58927 33.14266 1.000 56.45819 102 THR E C 1
ATOM 7415 O O . THR E 3 102 ? 19.59609 2.82529 33.80938 1.000 56.90974 102 THR E O 1
ATOM 7419 N N . LYS E 3 103 ? 20.79568 3.27620 31.94919 1.000 59.08334 103 LYS E N 1
ATOM 7420 C CA . LYS E 3 103 ? 20.59233 1.97754 31.32767 1.000 56.60787 103 LYS E CA 1
ATOM 7421 C C . LYS E 3 103 ? 21.70261 1.03066 31.76094 1.000 62.79079 103 LYS E C 1
ATOM 7422 O O . LYS E 3 103 ? 22.87460 1.41232 31.80762 1.000 63.59983 103 LYS E O 1
ATOM 7428 N N . VAL E 3 104 ? 21.33025 -0.20491 32.08523 1.000 69.10285 104 VAL E N 1
ATOM 7429 C CA . VAL E 3 104 ? 22.27184 -1.20182 32.58506 1.000 60.97034 104 VAL E CA 1
ATOM 7430 C C . VAL E 3 104 ? 22.23379 -2.41943 31.67328 1.000 65.36747 104 VAL E C 1
ATOM 7431 O O . VAL E 3 104 ? 21.18728 -3.06295 31.52862 1.000 79.57309 104 VAL E O 1
ATOM 7435 N N . GLU E 3 105 ? 23.37101 -2.72261 31.05630 1.000 67.14974 105 GLU E N 1
ATOM 7436 C CA . GLU E 3 105 ? 23.59587 -3.94704 30.30399 1.000 70.77352 105 GLU E CA 1
ATOM 7437 C C . GLU E 3 105 ? 24.40975 -4.91014 31.16237 1.000 77.15879 105 GLU E C 1
ATOM 7438 O O . GLU E 3 105 ? 25.12906 -4.50168 32.07744 1.000 70.05152 105 GLU E O 1
ATOM 7444 N N . ILE E 3 106 ? 24.28196 -6.20131 30.87015 1.000 73.21603 106 ILE E N 1
ATOM 7445 C CA . ILE E 3 106 ? 24.95704 -7.24596 31.62969 1.000 72.56025 106 ILE E CA 1
ATOM 7446 C C . ILE E 3 106 ? 26.12794 -7.75831 30.80552 1.000 74.25348 106 ILE E C 1
ATOM 7447 O O . ILE E 3 106 ? 25.95667 -8.15343 29.64553 1.000 81.68955 106 ILE E O 1
ATOM 7452 N N . LYS E 3 107 ? 27.31521 -7.74797 31.40725 1.000 73.80106 107 LYS E N 1
ATOM 7453 C CA . LYS E 3 107 ? 28.53662 -8.17564 30.73982 1.000 85.91301 107 LYS E CA 1
ATOM 7454 C C . LYS E 3 107 ? 28.69176 -9.68466 30.86623 1.000 84.57268 107 LYS E C 1
ATOM 7455 O O . LYS E 3 107 ? 28.64350 -10.23387 31.97166 1.000 89.67856 107 LYS E O 1
ATOM 7461 N N . ARG E 3 108 ? 28.88459 -10.35211 29.73537 1.000 68.07108 108 ARG E N 1
ATOM 7462 C CA . ARG E 3 108 ? 29.07251 -11.79187 29.73420 1.000 92.54103 108 ARG E CA 1
ATOM 7463 C C . ARG E 3 108 ? 30.14129 -12.15028 28.71098 1.000 98.84269 108 ARG E C 1
ATOM 7464 O O . ARG E 3 108 ? 30.74140 -11.27956 28.07058 1.000 80.15619 108 ARG E O 1
ATOM 7472 N N . THR E 3 109 ? 30.38068 -13.45084 28.56905 1.000 93.33606 109 THR E N 1
ATOM 7473 C CA . THR E 3 109 ? 31.39666 -13.93709 27.64990 1.000 90.65237 109 THR E CA 1
ATOM 7474 C C . THR E 3 109 ? 30.93415 -13.76427 26.20799 1.000 80.69704 109 THR E C 1
ATOM 7475 O O . THR E 3 109 ? 29.74093 -13.83927 25.90275 1.000 86.71164 109 THR E O 1
ATOM 7479 N N . VAL E 3 110 ? 31.89866 -13.49943 25.32130 1.000 75.48512 110 VAL E N 1
ATOM 7480 C CA . VAL E 3 110 ? 31.59743 -13.34234 23.90189 1.000 75.03986 110 VAL E CA 1
ATOM 7481 C C . VAL E 3 110 ? 30.88306 -14.58181 23.38646 1.000 80.72348 110 VAL E C 1
ATOM 7482 O O . VAL E 3 110 ? 31.35457 -15.71109 23.56674 1.000 89.32401 110 VAL E O 1
ATOM 7486 N N . ALA E 3 111 ? 29.73237 -14.37640 22.75293 1.000 81.25614 111 ALA E N 1
ATOM 7487 C CA . ALA E 3 111 ? 28.92686 -15.45859 22.20756 1.000 72.50112 111 ALA E CA 1
ATOM 7488 C C . ALA E 3 111 ? 28.66247 -15.19308 20.73358 1.000 74.20394 111 ALA E C 1
ATOM 7489 O O . ALA E 3 111 ? 28.15707 -14.12689 20.36958 1.000 82.46819 111 ALA E O 1
ATOM 7491 N N . ALA E 3 112 ? 29.01090 -16.15765 19.89338 1.000 85.17822 112 ALA E N 1
ATOM 7492 C CA . ALA E 3 112 ? 28.80614 -16.04749 18.45975 1.000 81.25486 112 ALA E CA 1
ATOM 7493 C C . ALA E 3 112 ? 27.33312 -16.25736 18.10698 1.000 75.61526 112 ALA E C 1
ATOM 7494 O O . ALA E 3 112 ? 26.61765 -16.98212 18.80234 1.000 73.15385 112 ALA E O 1
ATOM 7496 N N . PRO E 3 113 ? 26.85658 -15.64366 17.02320 1.000 70.65472 113 PRO E N 1
ATOM 7497 C CA . PRO E 3 113 ? 25.45459 -15.82476 16.62881 1.000 69.88028 113 PRO E CA 1
ATOM 7498 C C . PRO E 3 113 ? 25.25405 -17.04986 15.75382 1.000 64.52037 113 PRO E C 1
ATOM 7499 O O . PRO E 3 113 ? 26.07485 -17.37567 14.89432 1.000 59.80618 113 PRO E O 1
ATOM 7503 N N . SER E 3 114 ? 24.13874 -17.73959 15.97397 1.000 67.80198 114 SER E N 1
ATOM 7504 C CA . SER E 3 114 ? 23.69857 -18.75354 15.02330 1.000 67.45507 114 SER E CA 1
ATOM 7505 C C . SER E 3 114 ? 22.82081 -18.06920 13.98570 1.000 71.82392 114 SER E C 1
ATOM 7506 O O . SER E 3 114 ? 21.92801 -17.29783 14.34005 1.000 86.12912 114 SER E O 1
ATOM 7509 N N . VAL E 3 115 ? 23.07731 -18.33199 12.70944 1.000 63.66036 115 VAL E N 1
ATOM 7510 C CA . VAL E 3 115 ? 22.47683 -17.54948 11.63241 1.000 64.07746 115 VAL E CA 1
ATOM 7511 C C . VAL E 3 115 ? 21.55774 -18.42430 10.79203 1.000 67.61858 115 VAL E C 1
ATOM 7512 O O . VAL E 3 115 ? 21.90596 -19.55459 10.43489 1.000 81.59344 115 VAL E O 1
ATOM 7516 N N . PHE E 3 116 ? 20.38098 -17.88570 10.48203 1.000 72.64856 116 PHE E N 1
ATOM 7517 C CA . PHE E 3 116 ? 19.38920 -18.55528 9.65462 1.000 63.07395 116 PHE E CA 1
ATOM 7518 C C . PHE E 3 116 ? 18.81356 -17.55470 8.66589 1.000 64.84505 116 PHE E C 1
ATOM 7519 O O . PHE E 3 116 ? 18.96701 -16.34195 8.82435 1.000 62.29009 116 PHE E O 1
ATOM 7527 N N . ILE E 3 117 ? 18.13435 -18.07382 7.64599 1.000 58.42408 117 ILE E N 1
ATOM 7528 C CA . ILE E 3 117 ? 17.51614 -17.23410 6.62891 1.000 56.95945 117 ILE E CA 1
ATOM 7529 C C . ILE E 3 117 ? 16.19615 -17.86533 6.20524 1.000 54.45015 117 ILE E C 1
ATOM 7530 O O . ILE E 3 117 ? 16.05055 -19.09089 6.17095 1.000 59.44893 117 ILE E O 1
ATOM 7535 N N . PHE E 3 118 ? 15.22637 -17.00822 5.89612 1.000 51.98042 118 PHE E N 1
ATOM 7536 C CA . PHE E 3 118 ? 13.88958 -17.41323 5.49515 1.000 73.38705 118 PHE E CA 1
ATOM 7537 C C . PHE E 3 118 ? 13.54906 -16.71813 4.18247 1.000 73.31436 118 PHE E C 1
ATOM 7538 O O . PHE E 3 118 ? 13.63372 -15.47389 4.09326 1.000 74.99950 118 PHE E O 1
ATOM 7546 N N . PRO E 3 119 ? 13.16877 -17.47273 3.15485 1.000 69.08021 119 PRO E N 1
ATOM 7547 C CA . PRO E 3 119 ? 12.80297 -16.87769 1.86843 1.000 68.86698 119 PRO E CA 1
ATOM 7548 C C . PRO E 3 119 ? 11.41858 -16.25910 1.93146 1.000 71.92331 119 PRO E C 1
ATOM 7549 O O . PRO E 3 119 ? 10.68973 -16.45498 2.91595 1.000 73.89061 119 PRO E O 1
ATOM 7553 N N . PRO E 3 120 ? 11.00980 -15.52004 0.89879 1.000 73.78346 120 PRO E N 1
ATOM 7554 C CA . PRO E 3 120 ? 9.66267 -14.94256 0.90009 1.000 69.91084 120 PRO E CA 1
ATOM 7555 C C . PRO E 3 120 ? 8.58362 -16.01167 0.87577 1.000 66.18266 120 PRO E C 1
ATOM 7556 O O . PRO E 3 120 ? 8.80409 -17.15684 0.47685 1.000 86.55185 120 PRO E O 1
ATOM 7560 N N . SER E 3 121 ? 7.40450 -15.61810 1.33821 1.000 65.94612 121 SER E N 1
ATOM 7561 C CA . SER E 3 121 ? 6.24271 -16.48622 1.34330 1.000 67.19064 121 SER E CA 1
ATOM 7562 C C . SER E 3 121 ? 5.55238 -16.43791 -0.01594 1.000 72.70009 121 SER E C 1
ATOM 7563 O O . SER E 3 121 ? 5.73785 -15.50672 -0.80209 1.000 90.09121 121 SER E O 1
ATOM 7566 N N . ASP E 3 122 ? 4.77022 -17.47835 -0.30430 1.000 78.65821 122 ASP E N 1
ATOM 7567 C CA . ASP E 3 122 ? 3.94521 -17.45444 -1.50780 1.000 85.67219 122 ASP E CA 1
ATOM 7568 C C . ASP E 3 122 ? 2.87063 -16.37725 -1.40608 1.000 93.88015 122 ASP E C 1
ATOM 7569 O O . ASP E 3 122 ? 2.54556 -15.70876 -2.39790 1.000 87.59990 122 ASP E O 1
ATOM 7574 N N . GLU E 3 123 ? 2.33319 -16.17842 -0.20094 1.000 85.56185 123 GLU E N 1
ATOM 7575 C CA . GLU E 3 123 ? 1.30247 -15.17063 0.00997 1.000 77.12932 123 GLU E CA 1
ATOM 7576 C C . GLU E 3 123 ? 1.84691 -13.76857 -0.21803 1.000 90.32727 123 GLU E C 1
ATOM 7577 O O . GLU E 3 123 ? 1.18407 -12.92914 -0.84078 1.000 108.21615 123 GLU E O 1
ATOM 7583 N N . GLN E 3 124 ? 3.05479 -13.49638 0.27613 1.000 80.20421 124 GLN E N 1
ATOM 7584 C CA . GLN E 3 124 ? 3.64807 -12.18142 0.06760 1.000 86.21990 124 GLN E CA 1
ATOM 7585 C C . GLN E 3 124 ? 3.86635 -11.90826 -1.41392 1.000 83.30002 124 GLN E C 1
ATOM 7586 O O . GLN E 3 124 ? 3.71903 -10.76912 -1.87148 1.000 80.57866 124 GLN E O 1
ATOM 7592 N N . LEU E 3 125 ? 4.21079 -12.94404 -2.18130 1.000 86.91883 125 LEU E N 1
ATOM 7593 C CA . LEU E 3 125 ? 4.34177 -12.77670 -3.62364 1.000 93.41312 125 LEU E CA 1
ATOM 7594 C C . LEU E 3 125 ? 2.98244 -12.52160 -4.26422 1.000 94.53022 125 LEU E C 1
ATOM 7595 O O . LEU E 3 125 ? 2.87898 -11.75078 -5.22571 1.000 91.22336 125 LEU E O 1
ATOM 7600 N N . LYS E 3 126 ? 1.92759 -13.16037 -3.74609 1.000 94.38420 126 LYS E N 1
ATOM 7601 C CA . LYS E 3 126 ? 0.57559 -12.79216 -4.16017 1.000 99.51637 126 LYS E CA 1
ATOM 7602 C C . LYS E 3 126 ? 0.31227 -11.31045 -3.91012 1.000 94.64851 126 LYS E C 1
ATOM 7603 O O . LYS E 3 126 ? -0.35073 -10.64225 -4.71342 1.000 84.05521 126 LYS E O 1
ATOM 7609 N N . SER E 3 127 ? 0.83135 -10.77968 -2.80006 1.000 90.02032 127 SER E N 1
ATOM 7610 C CA . SER E 3 127 ? 0.65514 -9.36596 -2.48556 1.000 90.15570 127 SER E CA 1
ATOM 7611 C C . SER E 3 127 ? 1.48915 -8.44734 -3.37263 1.000 92.63827 127 SER E C 1
ATOM 7612 O O . SER E 3 127 ? 1.19228 -7.25032 -3.44959 1.000 94.99131 127 SER E O 1
ATOM 7615 N N . GLY E 3 128 ? 2.52738 -8.96409 -4.01894 1.000 93.26772 128 GLY E N 1
ATOM 7616 C CA . GLY E 3 128 ? 3.38233 -8.15932 -4.86700 1.000 88.04466 128 GLY E CA 1
ATOM 7617 C C . GLY E 3 128 ? 4.64089 -7.64952 -4.20154 1.000 77.85460 128 GLY E C 1
ATOM 7618 O O . GLY E 3 128 ? 5.27950 -6.73949 -4.74017 1.000 77.92050 128 GLY E O 1
ATOM 7619 N N . THR E 3 129 ? 5.01151 -8.20512 -3.05307 1.000 78.12272 129 THR E N 1
ATOM 7620 C CA . THR E 3 129 ? 6.19963 -7.81575 -2.31388 1.000 65.53708 129 THR E CA 1
ATOM 7621 C C . THR E 3 129 ? 6.97206 -9.07877 -1.96353 1.000 76.04972 129 THR E C 1
ATOM 7622 O O . THR E 3 129 ? 6.43392 -10.18670 -2.01789 1.000 84.71713 129 THR E O 1
ATOM 7626 N N . ALA E 3 130 ? 8.24573 -8.91663 -1.61430 1.000 69.34480 130 ALA E N 1
ATOM 7627 C CA . ALA E 3 130 ? 9.07384 -10.04909 -1.21671 1.000 62.93945 130 ALA E CA 1
ATOM 7628 C C . ALA E 3 130 ? 9.97815 -9.62604 -0.07319 1.000 63.30230 130 ALA E C 1
ATOM 7629 O O . ALA E 3 130 ? 10.79680 -8.71602 -0.23510 1.000 71.71388 130 ALA E O 1
ATOM 7631 N N . SER E 3 131 ? 9.83497 -10.28580 1.07319 1.000 59.18932 131 SER E N 1
ATOM 7632 C CA . SER E 3 131 ? 10.67260 -10.03219 2.23637 1.000 61.61904 131 SER E CA 1
ATOM 7633 C C . SER E 3 131 ? 11.48108 -11.27817 2.55683 1.000 73.21356 131 SER E C 1
ATOM 7634 O O . SER E 3 131 ? 10.91819 -12.36364 2.74030 1.000 85.40938 131 SER E O 1
ATOM 7637 N N . VAL E 3 132 ? 12.79636 -11.11719 2.61738 1.000 69.28517 132 VAL E N 1
ATOM 7638 C CA . VAL E 3 132 ? 13.70762 -12.17180 3.04255 1.000 81.50069 132 VAL E CA 1
ATOM 7639 C C . VAL E 3 132 ? 14.21299 -11.80877 4.42981 1.000 71.98729 132 VAL E C 1
ATOM 7640 O O . VAL E 3 132 ? 14.54480 -10.64516 4.69513 1.000 72.68178 132 VAL E O 1
ATOM 7644 N N . VAL E 3 133 ? 14.27423 -12.79857 5.31780 1.000 62.52958 133 VAL E N 1
ATOM 7645 C CA . VAL E 3 133 ? 14.58180 -12.54289 6.72085 1.000 59.33057 133 VAL E CA 1
ATOM 7646 C C . VAL E 3 133 ? 15.88257 -13.23939 7.08836 1.000 58.67900 133 VAL E C 1
ATOM 7647 O O . VAL E 3 133 ? 16.06295 -14.42572 6.79865 1.000 74.36100 133 VAL E O 1
ATOM 7651 N N . CYS E 3 134 ? 16.78285 -12.50093 7.72736 1.000 58.21561 134 CYS E N 1
ATOM 7652 C CA . CYS E 3 134 ? 18.01325 -13.04670 8.27936 1.000 60.31284 134 CYS E CA 1
ATOM 7653 C C . CYS E 3 134 ? 17.94138 -12.96263 9.79556 1.000 57.86615 134 CYS E C 1
ATOM 7654 O O . CYS E 3 134 ? 17.64814 -11.89884 10.35078 1.000 68.90457 134 CYS E O 1
ATOM 7657 N N . LEU E 3 135 ? 18.20430 -14.08022 10.45996 1.000 57.72150 135 LEU E N 1
ATOM 7658 C CA . LEU E 3 135 ? 18.05209 -14.19212 11.90141 1.000 55.69028 135 LEU E CA 1
ATOM 7659 C C . LEU E 3 135 ? 19.39897 -14.52160 12.52078 1.000 58.38045 135 LEU E C 1
ATOM 7660 O O . LEU E 3 135 ? 20.04421 -15.49632 12.12471 1.000 61.84798 135 LEU E O 1
ATOM 7665 N N . LEU E 3 136 ? 19.81428 -13.71009 13.48644 1.000 61.90353 136 LEU E N 1
ATOM 7666 C CA . LEU E 3 136 ? 21.02322 -13.93681 14.26578 1.000 59.40133 136 LEU E CA 1
ATOM 7667 C C . LEU E 3 136 ? 20.57484 -14.22558 15.68901 1.000 69.71603 136 LEU E C 1
ATOM 7668 O O . LEU E 3 136 ? 19.97314 -13.36234 16.33481 1.000 83.48638 136 LEU E O 1
ATOM 7673 N N . ASN E 3 137 ? 20.87764 -15.41975 16.18574 1.000 61.43590 137 ASN E N 1
ATOM 7674 C CA . ASN E 3 137 ? 20.28895 -15.90094 17.42371 1.000 62.66733 137 ASN E CA 1
ATOM 7675 C C . ASN E 3 137 ? 21.35689 -16.09228 18.48833 1.000 66.59417 137 ASN E C 1
ATOM 7676 O O . ASN E 3 137 ? 22.41180 -16.69077 18.22526 1.000 74.32138 137 ASN E O 1
ATOM 7681 N N . ASN E 3 138 ? 21.06039 -15.56127 19.67981 1.000 64.70238 138 ASN E N 1
ATOM 7682 C CA . ASN E 3 138 ? 21.77115 -15.81572 20.93400 1.000 70.78116 138 ASN E CA 1
ATOM 7683 C C . ASN E 3 138 ? 23.25589 -15.46342 20.83088 1.000 67.36978 138 ASN E C 1
ATOM 7684 O O . ASN E 3 138 ? 24.13584 -16.31352 20.96790 1.000 83.73844 138 ASN E O 1
ATOM 7689 N N . PHE E 3 139 ? 23.52509 -14.17810 20.61753 1.000 67.29209 139 PHE E N 1
ATOM 7690 C CA . PHE E 3 139 ? 24.89354 -13.69805 20.50483 1.000 79.94569 139 PHE E CA 1
ATOM 7691 C C . PHE E 3 139 ? 25.14395 -12.57005 21.49669 1.000 76.89202 139 PHE E C 1
ATOM 7692 O O . PHE E 3 139 ? 24.21918 -12.00556 22.08819 1.000 94.72441 139 PHE E O 1
ATOM 7700 N N . TYR E 3 140 ? 26.42920 -12.24617 21.66502 1.000 67.37027 140 TYR E N 1
ATOM 7701 C CA . TYR E 3 140 ? 26.88566 -11.16897 22.52855 1.000 71.43197 140 TYR E CA 1
ATOM 7702 C C . TYR E 3 140 ? 28.27992 -10.77274 22.07482 1.000 74.65897 140 TYR E C 1
ATOM 7703 O O . TYR E 3 140 ? 29.08054 -11.66187 21.75375 1.000 77.98770 140 TYR E O 1
ATOM 7712 N N . PRO E 3 141 ? 28.61348 -9.47087 22.02510 1.000 72.09895 141 PRO E N 1
ATOM 7713 C CA . PRO E 3 141 ? 27.78272 -8.32629 22.41459 1.000 79.03293 141 PRO E CA 1
ATOM 7714 C C . PRO E 3 141 ? 26.79890 -7.89863 21.32774 1.000 78.89916 141 PRO E C 1
ATOM 7715 O O . PRO E 3 141 ? 26.75557 -8.50627 20.25965 1.000 79.84468 141 PRO E O 1
ATOM 7719 N N . ARG E 3 142 ? 26.03353 -6.84094 21.60797 1.000 71.91439 142 ARG E N 1
ATOM 7720 C CA . ARG E 3 142 ? 24.97856 -6.39611 20.70278 1.000 71.21618 142 ARG E CA 1
ATOM 7721 C C . ARG E 3 142 ? 25.51096 -5.91548 19.35818 1.000 78.47352 142 ARG E C 1
ATOM 7722 O O . ARG E 3 142 ? 24.74213 -5.82967 18.39437 1.000 76.56297 142 ARG E O 1
ATOM 7730 N N . GLU E 3 143 ? 26.79953 -5.60383 19.26912 1.000 80.32225 143 GLU E N 1
ATOM 7731 C CA . GLU E 3 143 ? 27.38006 -5.03270 18.05793 1.000 70.00226 143 GLU E CA 1
ATOM 7732 C C . GLU E 3 143 ? 27.60420 -6.11928 17.00913 1.000 84.28674 143 GLU E C 1
ATOM 7733 O O . GLU E 3 143 ? 28.29334 -7.11186 17.27020 1.000 82.53289 143 GLU E O 1
ATOM 7739 N N . ALA E 3 144 ? 27.02015 -5.92902 15.82696 1.000 74.85358 144 ALA E N 1
ATOM 7740 C CA . ALA E 3 144 ? 27.13018 -6.87826 14.72655 1.000 72.10412 144 ALA E CA 1
ATOM 7741 C C . ALA E 3 144 ? 26.72813 -6.17201 13.44022 1.000 73.65686 144 ALA E C 1
ATOM 7742 O O . ALA E 3 144 ? 26.00471 -5.17211 13.46551 1.000 93.15416 144 ALA E O 1
ATOM 7744 N N . LYS E 3 145 ? 27.20681 -6.69288 12.30811 1.000 67.46670 145 LYS E N 1
ATOM 7745 C CA . LYS E 3 145 ? 26.93868 -6.06233 11.01839 1.000 72.55636 145 LYS E CA 1
ATOM 7746 C C . LYS E 3 145 ? 26.37278 -7.09175 10.05136 1.000 70.78107 145 LYS E C 1
ATOM 7747 O O . LYS E 3 145 ? 27.04631 -8.07331 9.71536 1.000 77.13894 145 LYS E O 1
ATOM 7753 N N . VAL E 3 146 ? 25.14320 -6.85241 9.59690 1.000 65.16395 146 VAL E N 1
ATOM 7754 C CA . VAL E 3 146 ? 24.45620 -7.69784 8.62520 1.000 62.77877 146 VAL E CA 1
ATOM 7755 C C . VAL E 3 146 ? 24.39446 -6.96099 7.29393 1.000 67.94869 146 VAL E C 1
ATOM 7756 O O . VAL E 3 146 ? 24.05602 -5.77184 7.25434 1.000 85.96824 146 VAL E O 1
ATOM 7760 N N . GLN E 3 147 ? 24.70551 -7.66436 6.20391 1.000 61.68074 147 GLN E N 1
ATOM 7761 C CA . GLN E 3 147 ? 24.70579 -7.06107 4.87660 1.000 66.38211 147 GLN E CA 1
ATOM 7762 C C . GLN E 3 147 ? 24.02171 -7.98307 3.88108 1.000 63.64047 147 GLN E C 1
ATOM 7763 O O . GLN E 3 147 ? 24.31134 -9.18072 3.83993 1.000 58.25867 147 GLN E O 1
ATOM 7769 N N . TRP E 3 148 ? 23.12732 -7.42560 3.07238 1.000 71.50093 148 TRP E N 1
ATOM 7770 C CA . TRP E 3 148 ? 22.38379 -8.20055 2.08948 1.000 67.39155 148 TRP E CA 1
ATOM 7771 C C . TRP E 3 148 ? 23.06717 -8.08388 0.73604 1.000 68.16346 148 TRP E C 1
ATOM 7772 O O . TRP E 3 148 ? 23.39906 -6.97695 0.29657 1.000 80.17633 148 TRP E O 1
ATOM 7783 N N . LYS E 3 149 ? 23.26063 -9.22091 0.07171 1.000 66.54831 149 LYS E N 1
ATOM 7784 C CA . LYS E 3 149 ? 23.86523 -9.25175 -1.25289 1.000 71.05534 149 LYS E CA 1
ATOM 7785 C C . LYS E 3 149 ? 22.94370 -10.01813 -2.18806 1.000 69.97354 149 LYS E C 1
ATOM 7786 O O . LYS E 3 149 ? 22.60667 -11.18065 -1.93042 1.000 75.78149 149 LYS E O 1
ATOM 7792 N N . VAL E 3 150 ? 22.51140 -9.35286 -3.25050 1.000 73.22541 150 VAL E N 1
ATOM 7793 C CA . VAL E 3 150 ? 21.68906 -9.95978 -4.28544 1.000 70.61914 150 VAL E CA 1
ATOM 7794 C C . VAL E 3 150 ? 22.53731 -10.05456 -5.54624 1.000 84.20652 150 VAL E C 1
ATOM 7795 O O . VAL E 3 150 ? 22.95106 -9.02941 -6.10401 1.000 93.23364 150 VAL E O 1
ATOM 7799 N N . ASP E 3 151 ? 22.81632 -11.28497 -5.98396 1.000 85.14543 151 ASP E N 1
ATOM 7800 C CA . ASP E 3 151 ? 23.70925 -11.53984 -7.11782 1.000 84.43531 151 ASP E CA 1
ATOM 7801 C C . ASP E 3 151 ? 25.06990 -10.88389 -6.89852 1.000 76.78391 151 ASP E C 1
ATOM 7802 O O . ASP E 3 151 ? 25.66616 -10.32273 -7.82017 1.000 81.48481 151 ASP E O 1
ATOM 7807 N N . ASN E 3 152 ? 25.55041 -10.94971 -5.65640 1.000 80.30759 152 ASN E N 1
ATOM 7808 C CA . ASN E 3 152 ? 26.81238 -10.35696 -5.21721 1.000 88.52346 152 ASN E CA 1
ATOM 7809 C C . ASN E 3 152 ? 26.82744 -8.83814 -5.34876 1.000 99.79503 152 ASN E C 1
ATOM 7810 O O . ASN E 3 152 ? 27.90035 -8.22716 -5.37308 1.000 109.48644 152 ASN E O 1
ATOM 7815 N N . ALA E 3 153 ? 25.65621 -8.21243 -5.42714 1.000 88.71196 153 ALA E N 1
ATOM 7816 C CA . ALA E 3 153 ? 25.53172 -6.76108 -5.42119 1.000 78.78146 153 ALA E CA 1
ATOM 7817 C C . ALA E 3 153 ? 24.99223 -6.34376 -4.05932 1.000 79.49454 153 ALA E C 1
ATOM 7818 O O . ALA E 3 153 ? 23.92469 -6.81063 -3.64483 1.000 89.38170 153 ALA E O 1
ATOM 7820 N N . LEU E 3 154 ? 25.75098 -5.50685 -3.35299 1.000 74.08717 154 LEU E N 1
ATOM 7821 C CA . LEU E 3 154 ? 25.37241 -5.07961 -2.01104 1.000 70.53561 154 LEU E CA 1
ATOM 7822 C C . LEU E 3 154 ? 24.13003 -4.19312 -2.06800 1.000 87.36222 154 LEU E C 1
ATOM 7823 O O . LEU E 3 154 ? 24.05004 -3.26839 -2.88297 1.000 90.39837 154 LEU E O 1
ATOM 7828 N N . GLN E 3 155 ? 23.16607 -4.46687 -1.19162 1.000 75.71302 155 GLN E N 1
ATOM 7829 C CA . GLN E 3 155 ? 21.88832 -3.76614 -1.16436 1.000 78.42137 155 GLN E CA 1
ATOM 7830 C C . GLN E 3 155 ? 21.85213 -2.80946 0.02167 1.000 81.84797 155 GLN E C 1
ATOM 7831 O O . GLN E 3 155 ? 22.09608 -3.22249 1.16023 1.000 93.37376 155 GLN E O 1
ATOM 7837 N N . SER E 3 156 ? 21.53699 -1.53716 -0.24185 1.000 78.60912 156 SER E N 1
ATOM 7838 C CA . SER E 3 156 ? 21.47169 -0.51465 0.79846 1.000 91.61557 156 SER E CA 1
ATOM 7839 C C . SER E 3 156 ? 20.15117 0.24112 0.73589 1.000 76.41973 156 SER E C 1
ATOM 7840 O O . SER E 3 156 ? 19.60654 0.47705 -0.34704 1.000 82.33359 156 SER E O 1
ATOM 7843 N N . GLY E 3 157 ? 19.64034 0.61768 1.90960 1.000 62.35356 157 GLY E N 1
ATOM 7844 C CA . GLY E 3 157 ? 18.42225 1.38517 2.02486 1.000 64.50994 157 GLY E CA 1
ATOM 7845 C C . GLY E 3 157 ? 17.15188 0.56039 2.09060 1.000 72.59803 157 GLY E C 1
ATOM 7846 O O . GLY E 3 157 ? 16.16166 1.00588 2.68120 1.000 75.04628 157 GLY E O 1
ATOM 7847 N N . ASN E 3 158 ? 17.16143 -0.63700 1.50151 1.000 70.25844 158 ASN E N 1
ATOM 7848 C CA . ASN E 3 158 ? 16.00385 -1.52219 1.44156 1.000 67.98767 158 ASN E CA 1
ATOM 7849 C C . ASN E 3 158 ? 15.95018 -2.51548 2.59845 1.000 67.04799 158 ASN E C 1
ATOM 7850 O O . ASN E 3 158 ? 15.38955 -3.60830 2.44293 1.000 71.09521 158 ASN E O 1
ATOM 7855 N N . SER E 3 159 ? 16.49999 -2.16723 3.75836 1.000 65.74339 159 SER E N 1
ATOM 7856 C CA . SER E 3 159 ? 16.61754 -3.09780 4.87001 1.000 63.61973 159 SER E CA 1
ATOM 7857 C C . SER E 3 159 ? 16.08914 -2.47199 6.15255 1.000 70.57292 159 SER E C 1
ATOM 7858 O O . SER E 3 159 ? 15.99755 -1.24978 6.28802 1.000 83.29137 159 SER E O 1
ATOM 7861 N N . GLN E 3 160 ? 15.71885 -3.34471 7.08859 1.000 63.77596 160 GLN E N 1
ATOM 7862 C CA . GLN E 3 160 ? 15.27100 -2.94203 8.41519 1.000 65.86278 160 GLN E CA 1
ATOM 7863 C C . GLN E 3 160 ? 15.86568 -3.90764 9.43024 1.000 69.42046 160 GLN E C 1
ATOM 7864 O O . GLN E 3 160 ? 15.97974 -5.10287 9.15448 1.000 68.17615 160 GLN E O 1
ATOM 7870 N N . GLU E 3 161 ? 16.25893 -3.39622 10.59708 1.000 66.68980 161 GLU E N 1
ATOM 7871 C CA . GLU E 3 161 ? 16.86523 -4.23126 11.62650 1.000 62.45115 161 GLU E CA 1
ATOM 7872 C C . GLU E 3 161 ? 16.11301 -4.07762 12.93974 1.000 68.00396 161 GLU E C 1
ATOM 7873 O O . GLU E 3 161 ? 15.56964 -3.01236 13.24390 1.000 83.38135 161 GLU E O 1
ATOM 7879 N N . SER E 3 162 ? 16.09640 -5.15506 13.72256 1.000 67.90722 162 SER E N 1
ATOM 7880 C CA . SER E 3 162 ? 15.48256 -5.14359 15.04337 1.000 59.20130 162 SER E CA 1
ATOM 7881 C C . SER E 3 162 ? 16.30875 -6.01368 15.97893 1.000 63.59935 162 SER E C 1
ATOM 7882 O O . SER E 3 162 ? 16.81064 -7.06248 15.56924 1.000 70.01507 162 SER E O 1
ATOM 7885 N N . VAL E 3 163 ? 16.44456 -5.58909 17.23486 1.000 64.56340 163 VAL E N 1
ATOM 7886 C CA . VAL E 3 163 ? 17.24398 -6.31066 18.22195 1.000 60.73895 163 VAL E CA 1
ATOM 7887 C C . VAL E 3 163 ? 16.39947 -6.53385 19.46829 1.000 63.10368 163 VAL E C 1
ATOM 7888 O O . VAL E 3 163 ? 15.76519 -5.59737 19.96608 1.000 68.32894 163 VAL E O 1
ATOM 7892 N N . THR E 3 164 ? 16.40726 -7.76334 19.98101 1.000 65.69283 164 THR E N 1
ATOM 7893 C CA . THR E 3 164 ? 15.67415 -8.08064 21.19592 1.000 64.50636 164 THR E CA 1
ATOM 7894 C C . THR E 3 164 ? 16.41994 -7.57624 22.42758 1.000 66.47614 164 THR E C 1
ATOM 7895 O O . THR E 3 164 ? 17.56336 -7.11757 22.36140 1.000 69.58109 164 THR E O 1
ATOM 7899 N N . GLU E 3 165 ? 15.74159 -7.65845 23.56651 1.000 77.32522 165 GLU E N 1
ATOM 7900 C CA . GLU E 3 165 ? 16.35932 -7.35962 24.84467 1.000 84.22853 165 GLU E CA 1
ATOM 7901 C C . GLU E 3 165 ? 17.39357 -8.42817 25.19225 1.000 83.80074 165 GLU E C 1
ATOM 7902 O O . GLU E 3 165 ? 17.47954 -9.48340 24.55703 1.000 87.72489 165 GLU E O 1
ATOM 7908 N N . GLN E 3 166 ? 18.19013 -8.14367 26.21988 1.000 78.47823 166 GLN E N 1
ATOM 7909 C CA . GLN E 3 166 ? 19.04833 -9.17170 26.79087 1.000 81.10566 166 GLN E CA 1
ATOM 7910 C C . GLN E 3 166 ? 18.18745 -10.27317 27.39707 1.000 79.19317 166 GLN E C 1
ATOM 7911 O O . GLN E 3 166 ? 17.21985 -9.99905 28.11308 1.000 84.65325 166 GLN E O 1
ATOM 7917 N N . ASP E 3 167 ? 18.53608 -11.52229 27.10185 1.000 69.59845 167 ASP E N 1
ATOM 7918 C CA . ASP E 3 167 ? 17.78107 -12.64422 27.63900 1.000 81.35433 167 ASP E CA 1
ATOM 7919 C C . ASP E 3 167 ? 17.88678 -12.68270 29.16012 1.000 91.06711 167 ASP E C 1
ATOM 7920 O O . ASP E 3 167 ? 18.89527 -12.28471 29.74951 1.000 89.13883 167 ASP E O 1
ATOM 7925 N N . SER E 3 168 ? 16.81603 -13.16251 29.79612 1.000 89.67051 168 SER E N 1
ATOM 7926 C CA . SER E 3 168 ? 16.69663 -13.08131 31.24602 1.000 78.87721 168 SER E CA 1
ATOM 7927 C C . SER E 3 168 ? 17.67727 -13.98573 31.98271 1.000 92.82925 168 SER E C 1
ATOM 7928 O O . SER E 3 168 ? 17.94338 -13.74567 33.16553 1.000 95.18931 168 SER E O 1
ATOM 7931 N N . LYS E 3 169 ? 18.21956 -15.01219 31.32964 1.000 78.45479 169 LYS E N 1
ATOM 7932 C CA . LYS E 3 169 ? 19.10272 -15.95025 32.01034 1.000 76.94710 169 LYS E CA 1
ATOM 7933 C C . LYS E 3 169 ? 20.52137 -15.99221 31.45389 1.000 92.83441 169 LYS E C 1
ATOM 7934 O O . LYS E 3 169 ? 21.45441 -16.24291 32.22047 1.000 89.05008 169 LYS E O 1
ATOM 7940 N N . ASP E 3 170 ? 20.71679 -15.77225 30.15083 1.000 94.67951 170 ASP E N 1
ATOM 7941 C CA . ASP E 3 170 ? 22.05622 -15.75798 29.57383 1.000 88.57090 170 ASP E CA 1
ATOM 7942 C C . ASP E 3 170 ? 22.49706 -14.40102 29.03773 1.000 89.57818 170 ASP E C 1
ATOM 7943 O O . ASP E 3 170 ? 23.64727 -14.28068 28.60626 1.000 87.11840 170 ASP E O 1
ATOM 7948 N N . SER E 3 171 ? 21.62493 -13.38939 29.03997 1.000 80.63202 171 SER E N 1
ATOM 7949 C CA . SER E 3 171 ? 21.98939 -12.01899 28.65325 1.000 91.58389 171 SER E CA 1
ATOM 7950 C C . SER E 3 171 ? 22.60196 -11.95960 27.25133 1.000 73.44622 171 SER E C 1
ATOM 7951 O O . SER E 3 171 ? 23.68014 -11.40084 27.03826 1.000 65.80106 171 SER E O 1
ATOM 7954 N N . THR E 3 172 ? 21.89216 -12.52922 26.28594 1.000 79.50973 172 THR E N 1
ATOM 7955 C CA . THR E 3 172 ? 22.31884 -12.53572 24.89725 1.000 67.99429 172 THR E CA 1
ATOM 7956 C C . THR E 3 172 ? 21.26355 -11.87880 24.02048 1.000 62.57421 172 THR E C 1
ATOM 7957 O O . THR E 3 172 ? 20.06847 -11.91283 24.32542 1.000 74.21985 172 THR E O 1
ATOM 7961 N N . TYR E 3 173 ? 21.71285 -11.29090 22.92128 1.000 58.33282 173 TYR E N 1
ATOM 7962 C CA . TYR E 3 173 ? 20.82618 -10.59629 22.00205 1.000 63.66393 173 TYR E CA 1
ATOM 7963 C C . TYR E 3 173 ? 20.45209 -11.49695 20.82987 1.000 65.06616 173 TYR E C 1
ATOM 7964 O O . TYR E 3 173 ? 21.08120 -12.52584 20.57479 1.000 72.37265 173 TYR E O 1
ATOM 7973 N N . SER E 3 174 ? 19.40429 -11.08980 20.11967 1.000 65.03531 174 SER E N 1
ATOM 7974 C CA . SER E 3 174 ? 18.98712 -11.71334 18.87243 1.000 67.04582 174 SER E CA 1
ATOM 7975 C C . SER E 3 174 ? 18.51443 -10.62069 17.92659 1.000 60.07196 174 SER E C 1
ATOM 7976 O O . SER E 3 174 ? 17.79334 -9.70832 18.33926 1.000 72.18514 174 SER E O 1
ATOM 7979 N N . LEU E 3 175 ? 18.93519 -10.70415 16.66922 1.000 54.33085 175 LEU E N 1
ATOM 7980 C CA . LEU E 3 175 ? 18.67531 -9.66944 15.67938 1.000 53.94454 175 LEU E CA 1
ATOM 7981 C C . LEU E 3 175 ? 17.91981 -10.24798 14.49223 1.000 60.08769 175 LEU E C 1
ATOM 7982 O O . LEU E 3 175 ? 18.19443 -11.36731 14.04745 1.000 70.78631 175 LEU E O 1
ATOM 7987 N N . SER E 3 176 ? 16.96386 -9.47191 13.99111 1.000 57.82053 176 SER E N 1
ATOM 7988 C CA . SER E 3 176 ? 16.19902 -9.79842 12.79313 1.000 62.93182 176 SER E CA 1
ATOM 7989 C C . SER E 3 176 ? 16.41060 -8.71063 11.74983 1.000 59.94994 176 SER E C 1
ATOM 7990 O O . SER E 3 176 ? 16.14643 -7.53422 12.02036 1.000 79.71445 176 SER E O 1
ATOM 7993 N N . SER E 3 177 ? 16.90766 -9.09433 10.57361 1.000 55.12868 177 SER E N 1
ATOM 7994 C CA . SER E 3 177 ? 17.08433 -8.17525 9.45255 1.000 62.45115 177 SER E CA 1
ATOM 7995 C C . SER E 3 177 ? 16.12800 -8.54611 8.32414 1.000 61.00983 177 SER E C 1
ATOM 7996 O O . SER E 3 177 ? 16.13612 -9.68393 7.84658 1.000 60.70741 177 SER E O 1
ATOM 7999 N N . THR E 3 178 ? 15.31732 -7.58325 7.89619 1.000 72.30834 178 THR E N 1
ATOM 8000 C CA . THR E 3 178 ? 14.31281 -7.77679 6.85697 1.000 68.86016 178 THR E CA 1
ATOM 8001 C C . THR E 3 178 ? 14.73750 -7.01765 5.60748 1.000 71.26260 178 THR E C 1
ATOM 8002 O O . THR E 3 178 ? 14.90954 -5.79291 5.65317 1.000 81.60665 178 THR E O 1
ATOM 8006 N N . LEU E 3 179 ? 14.92397 -7.74827 4.50628 1.000 75.62731 179 LEU E N 1
ATOM 8007 C CA . LEU E 3 179 ? 15.17607 -7.16702 3.19286 1.000 73.26156 179 LEU E CA 1
ATOM 8008 C C . LEU E 3 179 ? 13.89132 -7.23795 2.37784 1.000 75.99186 179 LEU E C 1
ATOM 8009 O O . LEU E 3 179 ? 13.39688 -8.33409 2.09381 1.000 71.64752 179 LEU E O 1
ATOM 8014 N N . THR E 3 180 ? 13.35986 -6.08001 1.99613 1.000 64.33030 180 THR E N 1
ATOM 8015 C CA . THR E 3 180 ? 12.07045 -5.99361 1.32377 1.000 72.63388 180 THR E CA 1
ATOM 8016 C C . THR E 3 180 ? 12.25168 -5.41357 -0.07073 1.000 69.18786 180 THR E C 1
ATOM 8017 O O . THR E 3 180 ? 12.88288 -4.36507 -0.23564 1.000 74.28599 180 THR E O 1
ATOM 8021 N N . LEU E 3 181 ? 11.69153 -6.09785 -1.06605 1.000 72.84186 181 LEU E N 1
ATOM 8022 C CA . LEU E 3 181 ? 11.80493 -5.70223 -2.46085 1.000 71.55667 181 LEU E CA 1
ATOM 8023 C C . LEU E 3 181 ? 10.45013 -5.84697 -3.13778 1.000 77.12425 181 LEU E C 1
ATOM 8024 O O . LEU E 3 181 ? 9.55375 -6.53393 -2.64069 1.000 73.50822 181 LEU E O 1
ATOM 8029 N N . SER E 3 182 ? 10.30840 -5.18520 -4.28404 1.000 90.15089 182 SER E N 1
ATOM 8030 C CA . SER E 3 182 ? 9.15107 -5.42107 -5.13129 1.000 78.66573 182 SER E CA 1
ATOM 8031 C C . SER E 3 182 ? 9.17729 -6.85674 -5.65165 1.000 81.61904 182 SER E C 1
ATOM 8032 O O . SER E 3 182 ? 10.22572 -7.50622 -5.70641 1.000 85.12762 182 SER E O 1
ATOM 8035 N N . LYS E 3 183 ? 7.99781 -7.35861 -6.03056 1.000 81.45043 183 LYS E N 1
ATOM 8036 C CA . LYS E 3 183 ? 7.92615 -8.70455 -6.59282 1.000 80.61788 183 LYS E CA 1
ATOM 8037 C C . LYS E 3 183 ? 8.74586 -8.80535 -7.87126 1.000 96.55653 183 LYS E C 1
ATOM 8038 O O . LYS E 3 183 ? 9.43868 -9.80655 -8.10104 1.000 104.58953 183 LYS E O 1
ATOM 8044 N N . ALA E 3 184 ? 8.68594 -7.76804 -8.70921 1.000 97.09477 184 ALA E N 1
ATOM 8045 C CA . ALA E 3 184 ? 9.50371 -7.73321 -9.91486 1.000 97.53540 184 ALA E CA 1
ATOM 8046 C C . ALA E 3 184 ? 10.98198 -7.81461 -9.56194 1.000 104.34297 184 ALA E C 1
ATOM 8047 O O . ALA E 3 184 ? 11.74103 -8.57136 -10.17907 1.000 102.08518 184 ALA E O 1
ATOM 8049 N N . ASP E 3 185 ? 11.40740 -7.02843 -8.56903 1.000 101.79404 185 ASP E N 1
ATOM 8050 C CA . ASP E 3 185 ? 12.79472 -7.07357 -8.11956 1.000 104.23408 185 ASP E CA 1
ATOM 8051 C C . ASP E 3 185 ? 13.17601 -8.46236 -7.62020 1.000 102.59910 185 ASP E C 1
ATOM 8052 O O . ASP E 3 185 ? 14.31597 -8.90292 -7.80950 1.000 111.12094 185 ASP E O 1
ATOM 8057 N N . TYR E 3 186 ? 12.24035 -9.17130 -6.98121 1.000 88.67820 186 TYR E N 1
ATOM 8058 C CA . TYR E 3 186 ? 12.55544 -10.51582 -6.50713 1.000 90.37911 186 TYR E CA 1
ATOM 8059 C C . TYR E 3 186 ? 12.71275 -11.49179 -7.66583 1.000 101.76370 186 TYR E C 1
ATOM 8060 O O . TYR E 3 186 ? 13.62057 -12.33233 -7.65826 1.000 86.82084 186 TYR E O 1
ATOM 8069 N N . GLU E 3 187 ? 11.85711 -11.38440 -8.68193 1.000 105.37118 187 GLU E N 1
ATOM 8070 C CA . GLU E 3 187 ? 11.93340 -12.32227 -9.79383 1.000 107.60652 187 GLU E CA 1
ATOM 8071 C C . GLU E 3 187 ? 13.07484 -12.01334 -10.75289 1.000 102.66073 187 GLU E C 1
ATOM 8072 O O . GLU E 3 187 ? 13.53208 -12.91796 -11.46061 1.000 111.57314 187 GLU E O 1
ATOM 8078 N N . LYS E 3 188 ? 13.54185 -10.76400 -10.79255 1.000 102.91509 188 LYS E N 1
ATOM 8079 C CA . LYS E 3 188 ? 14.61630 -10.39641 -11.71023 1.000 95.03348 188 LYS E CA 1
ATOM 8080 C C . LYS E 3 188 ? 15.93975 -11.05136 -11.33228 1.000 103.33728 188 LYS E C 1
ATOM 8081 O O . LYS E 3 188 ? 16.69351 -11.48430 -12.21102 1.000 118.52423 188 LYS E O 1
ATOM 8087 N N . HIS E 3 189 ? 16.25076 -11.12403 -10.04475 1.000 105.46135 189 HIS E N 1
ATOM 8088 C CA . HIS E 3 189 ? 17.51304 -11.69356 -9.60182 1.000 98.61820 189 HIS E CA 1
ATOM 8089 C C . HIS E 3 189 ? 17.29741 -13.12834 -9.12810 1.000 97.22268 189 HIS E C 1
ATOM 8090 O O . HIS E 3 189 ? 16.16773 -13.57747 -8.92423 1.000 107.63104 189 HIS E O 1
ATOM 8097 N N . LYS E 3 190 ? 18.40026 -13.85451 -8.95150 1.000 77.90923 190 LYS E N 1
ATOM 8098 C CA . LYS E 3 190 ? 18.31691 -15.28659 -8.69433 1.000 85.37794 190 LYS E CA 1
ATOM 8099 C C . LYS E 3 190 ? 18.92112 -15.73649 -7.36948 1.000 82.72364 190 LYS E C 1
ATOM 8100 O O . LYS E 3 190 ? 18.39586 -16.67561 -6.77045 1.000 90.48158 190 LYS E O 1
ATOM 8106 N N . VAL E 3 191 ? 20.00467 -15.12402 -6.89815 1.000 72.08286 191 VAL E N 1
ATOM 8107 C CA . VAL E 3 191 ? 20.68160 -15.56071 -5.67948 1.000 69.28520 191 VAL E CA 1
ATOM 8108 C C . VAL E 3 191 ? 20.54365 -14.47389 -4.62600 1.000 72.88869 191 VAL E C 1
ATOM 8109 O O . VAL E 3 191 ? 20.79878 -13.29651 -4.90458 1.000 84.08912 191 VAL E O 1
ATOM 8113 N N . TYR E 3 192 ? 20.16053 -14.86940 -3.41222 1.000 77.45353 192 TYR E N 1
ATOM 8114 C CA . TYR E 3 192 ? 19.97883 -13.93805 -2.30465 1.000 69.70517 192 TYR E CA 1
ATOM 8115 C C . TYR E 3 192 ? 20.79235 -14.43582 -1.12378 1.000 72.05571 192 TYR E C 1
ATOM 8116 O O . TYR E 3 192 ? 20.71524 -15.61690 -0.77223 1.000 81.27277 192 TYR E O 1
ATOM 8125 N N . ALA E 3 193 ? 21.57063 -13.54473 -0.51024 1.000 71.40544 193 ALA E N 1
ATOM 8126 C CA . ALA E 3 193 ? 22.47280 -13.96223 0.54832 1.000 71.50448 193 ALA E CA 1
ATOM 8127 C C . ALA E 3 193 ? 22.52486 -12.90835 1.64014 1.000 64.94945 193 ALA E C 1
ATOM 8128 O O . ALA E 3 193 ? 22.42191 -11.70555 1.38276 1.000 81.57308 193 ALA E O 1
ATOM 8130 N N . CYS E 3 194 ? 22.70861 -13.38986 2.86350 1.000 66.77365 194 CYS E N 1
ATOM 8131 C CA . CYS E 3 194 ? 22.91947 -12.57052 4.04369 1.000 75.15830 194 CYS E CA 1
ATOM 8132 C C . CYS E 3 194 ? 24.32457 -12.84796 4.55809 1.000 75.87168 194 CYS E C 1
ATOM 8133 O O . CYS E 3 194 ? 24.69096 -14.00992 4.78501 1.000 69.71208 194 CYS E O 1
ATOM 8136 N N . GLU E 3 195 ? 25.10486 -11.78252 4.73693 1.000 62.82745 195 GLU E N 1
ATOM 8137 C CA . GLU E 3 195 ? 26.49148 -11.86627 5.17179 1.000 65.21575 195 GLU E CA 1
ATOM 8138 C C . GLU E 3 195 ? 26.62051 -11.19515 6.52973 1.000 63.71187 195 GLU E C 1
ATOM 8139 O O . GLU E 3 195 ? 26.41817 -9.98145 6.65196 1.000 61.86781 195 GLU E O 1
ATOM 8145 N N . VAL E 3 196 ? 26.96416 -11.98497 7.53928 1.000 67.73644 196 VAL E N 1
ATOM 8146 C CA . VAL E 3 196 ? 27.01027 -11.54450 8.92448 1.000 61.95872 196 VAL E CA 1
ATOM 8147 C C . VAL E 3 196 ? 28.46230 -11.47858 9.36765 1.000 59.32269 196 VAL E C 1
ATOM 8148 O O . VAL E 3 196 ? 29.23681 -12.41493 9.11920 1.000 70.72567 196 VAL E O 1
ATOM 8152 N N . THR E 3 197 ? 28.83127 -10.37061 10.00931 1.000 52.14379 197 THR E N 1
ATOM 8153 C CA . THR E 3 197 ? 30.11269 -10.23711 10.68785 1.000 57.16918 197 THR E CA 1
ATOM 8154 C C . THR E 3 197 ? 29.85918 -9.90204 12.15274 1.000 58.63868 197 THR E C 1
ATOM 8155 O O . THR E 3 197 ? 29.01906 -9.04584 12.46620 1.000 58.92000 197 THR E O 1
ATOM 8159 N N . HIS E 3 198 ? 30.57373 -10.59109 13.04254 1.000 61.15242 198 HIS E N 1
ATOM 8160 C CA . HIS E 3 198 ? 30.43572 -10.40327 14.48003 1.000 61.05157 198 HIS E CA 1
ATOM 8161 C C . HIS E 3 198 ? 31.79068 -10.63553 15.13827 1.000 74.33321 198 HIS E C 1
ATOM 8162 O O . HIS E 3 198 ? 32.72152 -11.16312 14.52343 1.000 72.74005 198 HIS E O 1
ATOM 8169 N N . GLN E 3 199 ? 31.89576 -10.21474 16.40290 1.000 70.07143 199 GLN E N 1
ATOM 8170 C CA . GLN E 3 199 ? 33.15640 -10.33021 17.13181 1.000 78.34881 199 GLN E CA 1
ATOM 8171 C C . GLN E 3 199 ? 33.52407 -11.78263 17.40497 1.000 82.57472 199 GLN E C 1
ATOM 8172 O O . GLN E 3 199 ? 34.70226 -12.15275 17.33638 1.000 89.11878 199 GLN E O 1
ATOM 8178 N N . GLY E 3 200 ? 32.53597 -12.62147 17.69984 1.000 83.06610 200 GLY E N 1
ATOM 8179 C CA . GLY E 3 200 ? 32.79905 -14.01133 18.00604 1.000 73.75295 200 GLY E CA 1
ATOM 8180 C C . GLY E 3 200 ? 33.09182 -14.89908 16.82166 1.000 91.34028 200 GLY E C 1
ATOM 8181 O O . GLY E 3 200 ? 33.38272 -16.08539 17.00102 1.000 91.60779 200 GLY E O 1
ATOM 8182 N N . LEU E 3 201 ? 33.03922 -14.35807 15.61041 1.000 87.62246 201 LEU E N 1
ATOM 8183 C CA . LEU E 3 201 ? 33.31829 -15.11675 14.40179 1.000 74.84936 201 LEU E CA 1
ATOM 8184 C C . LEU E 3 201 ? 34.69994 -14.75422 13.88228 1.000 76.52889 201 LEU E C 1
ATOM 8185 O O . LEU E 3 201 ? 35.02138 -13.57129 13.73184 1.000 85.76477 201 LEU E O 1
ATOM 8190 N N . SER E 3 202 ? 35.51518 -15.77333 13.61617 1.000 87.33400 202 SER E N 1
ATOM 8191 C CA . SER E 3 202 ? 36.80778 -15.52853 12.98863 1.000 91.48815 202 SER E CA 1
ATOM 8192 C C . SER E 3 202 ? 36.62986 -15.07061 11.54502 1.000 84.77191 202 SER E C 1
ATOM 8193 O O . SER E 3 202 ? 37.38497 -14.22154 11.05443 1.000 74.19992 202 SER E O 1
ATOM 8196 N N . SER E 3 203 ? 35.62829 -15.61178 10.85859 1.000 75.47576 203 SER E N 1
ATOM 8197 C CA . SER E 3 203 ? 35.32083 -15.29474 9.47541 1.000 81.28227 203 SER E CA 1
ATOM 8198 C C . SER E 3 203 ? 33.85682 -14.90254 9.34437 1.000 83.96335 203 SER E C 1
ATOM 8199 O O . SER E 3 203 ? 33.02011 -15.32830 10.14700 1.000 81.24117 203 SER E O 1
ATOM 8202 N N . PRO E 3 204 ? 33.52081 -14.08104 8.35119 1.000 67.49480 204 PRO E N 1
ATOM 8203 C CA . PRO E 3 204 ? 32.11038 -13.73953 8.12654 1.000 76.38796 204 PRO E CA 1
ATOM 8204 C C . PRO E 3 204 ? 31.32638 -14.93896 7.62008 1.000 75.48735 204 PRO E C 1
ATOM 8205 O O . PRO E 3 204 ? 31.82590 -15.73107 6.81705 1.000 92.41469 204 PRO E O 1
ATOM 8209 N N . VAL E 3 205 ? 30.08192 -15.06759 8.08911 1.000 70.83486 205 VAL E N 1
ATOM 8210 C CA . VAL E 3 205 ? 29.24034 -16.21023 7.73519 1.000 77.08930 205 VAL E CA 1
ATOM 8211 C C . VAL E 3 205 ? 28.21383 -15.76958 6.70375 1.000 74.37964 205 VAL E C 1
ATOM 8212 O O . VAL E 3 205 ? 27.70769 -14.64237 6.74911 1.000 73.36359 205 VAL E O 1
ATOM 8216 N N . THR E 3 206 ? 27.92300 -16.65009 5.75031 1.000 67.19858 206 THR E N 1
ATOM 8217 C CA . THR E 3 206 ? 26.99339 -16.34224 4.67215 1.000 69.15025 206 THR E CA 1
ATOM 8218 C C . THR E 3 206 ? 25.90891 -17.40460 4.60617 1.000 74.42086 206 THR E C 1
ATOM 8219 O O . THR E 3 206 ? 26.21127 -18.60105 4.55525 1.000 81.66615 206 THR E O 1
ATOM 8223 N N . LYS E 3 207 ? 24.65173 -16.96603 4.60529 1.000 70.03176 207 LYS E N 1
ATOM 8224 C CA . LYS E 3 207 ? 23.51080 -17.84385 4.36730 1.000 68.55960 207 LYS E CA 1
ATOM 8225 C C . LYS E 3 207 ? 22.78746 -17.36902 3.11893 1.000 65.06945 207 LYS E C 1
ATOM 8226 O O . LYS E 3 207 ? 22.37965 -16.20938 3.04124 1.000 72.00943 207 LYS E O 1
ATOM 8232 N N . SER E 3 208 ? 22.61460 -18.26180 2.15089 1.000 71.65553 208 SER E N 1
ATOM 8233 C CA . SER E 3 208 ? 22.07380 -17.86737 0.86122 1.000 67.76131 208 SER E CA 1
ATOM 8234 C C . SER E 3 208 ? 21.03004 -18.87480 0.41537 1.000 69.69040 208 SER E C 1
ATOM 8235 O O . SER E 3 208 ? 20.88863 -19.96173 0.98310 1.000 68.74738 208 SER E O 1
ATOM 8238 N N . PHE E 3 209 ? 20.28678 -18.48099 -0.61186 1.000 72.76981 209 PHE E N 1
ATOM 8239 C CA . PHE E 3 209 ? 19.36307 -19.38357 -1.27872 1.000 74.40700 209 PHE E CA 1
ATOM 8240 C C . PHE E 3 209 ? 19.14353 -18.88892 -2.69952 1.000 71.70933 209 PHE E C 1
ATOM 8241 O O . PHE E 3 209 ? 19.47226 -17.74815 -3.04973 1.000 74.88833 209 PHE E O 1
ATOM 8249 N N . ASN E 3 210 ? 18.61673 -19.78776 -3.52116 1.000 74.91214 210 ASN E N 1
ATOM 8250 C CA . ASN E 3 210 ? 18.38557 -19.53225 -4.93312 1.000 78.21663 210 ASN E CA 1
ATOM 8251 C C . ASN E 3 210 ? 16.89855 -19.30896 -5.14465 1.000 75.35086 210 ASN E C 1
ATOM 8252 O O . ASN E 3 210 ? 16.07468 -20.08479 -4.64800 1.000 83.72948 210 ASN E O 1
ATOM 8257 N N . ARG E 3 211 ? 16.56855 -18.22112 -5.84860 1.000 72.61814 211 ARG E N 1
ATOM 8258 C CA . ARG E 3 211 ? 15.17944 -17.85963 -6.11384 1.000 76.95734 211 ARG E CA 1
ATOM 8259 C C . ARG E 3 211 ? 14.33914 -19.04828 -6.56423 1.000 90.65848 211 ARG E C 1
ATOM 8260 O O . ARG E 3 211 ? 13.14471 -19.11561 -6.25373 1.000 97.78026 211 ARG E O 1
ATOM 8268 N N . GLY E 3 212 ? 14.93515 -19.98796 -7.29663 1.000 89.77821 212 GLY E N 1
ATOM 8269 C CA . GLY E 3 212 ? 14.24751 -21.21770 -7.63943 1.000 108.00633 212 GLY E CA 1
ATOM 8270 C C . GLY E 3 212 ? 13.96131 -22.05434 -6.40794 1.000 92.10632 212 GLY E C 1
ATOM 8271 O O . GLY E 3 212 ? 12.80516 -22.19043 -5.99492 1.000 80.56368 212 GLY E O 1
ATOM 8272 N N . GLU E 3 213 ? 15.01568 -22.61421 -5.81886 1.000 97.51798 213 GLU E N 1
ATOM 8273 C CA . GLU E 3 213 ? 14.95403 -23.25082 -4.50446 1.000 101.95401 213 GLU E CA 1
ATOM 8274 C C . GLU E 3 213 ? 16.35615 -23.66188 -4.05967 1.000 108.82960 213 GLU E C 1
ATOM 8275 O O . GLU E 3 213 ? 16.97993 -22.99800 -3.22973 1.000 100.94993 213 GLU E O 1
ATOM 8281 N N . ASP F 3 1 ? -41.42851 6.98167 18.80869 1.000 76.97737 1 ASP F N 1
ATOM 8282 C CA . ASP F 3 1 ? -41.21048 5.81225 19.64857 1.000 74.19533 1 ASP F CA 1
ATOM 8283 C C . ASP F 3 1 ? -40.61103 6.19786 21.00126 1.000 78.58536 1 ASP F C 1
ATOM 8284 O O . ASP F 3 1 ? -40.62809 5.40371 21.94165 1.000 78.34782 1 ASP F O 1
ATOM 8289 N N . ILE F 3 2 ? -40.07328 7.41530 21.09177 1.000 85.78908 2 ILE F N 1
ATOM 8290 C CA . ILE F 3 2 ? -39.57327 7.97282 22.34619 1.000 84.54708 2 ILE F CA 1
ATOM 8291 C C . ILE F 3 2 ? -40.64690 8.87496 22.93613 1.000 83.97383 2 ILE F C 1
ATOM 8292 O O . ILE F 3 2 ? -41.34481 9.58814 22.20471 1.000 96.14491 2 ILE F O 1
ATOM 8297 N N . GLN F 3 3 ? -40.77925 8.84962 24.26037 1.000 76.64305 3 GLN F N 1
ATOM 8298 C CA . GLN F 3 3 ? -41.83814 9.56081 24.96363 1.000 85.62914 3 GLN F CA 1
ATOM 8299 C C . GLN F 3 3 ? -41.25176 10.69901 25.78781 1.000 72.94468 3 GLN F C 1
ATOM 8300 O O . GLN F 3 3 ? -40.29875 10.49350 26.54636 1.000 71.35421 3 GLN F O 1
ATOM 8306 N N . MET F 3 4 ? -41.83324 11.88852 25.64863 1.000 64.24242 4 MET F N 1
ATOM 8307 C CA . MET F 3 4 ? -41.42774 13.06969 26.39832 1.000 67.35504 4 MET F CA 1
ATOM 8308 C C . MET F 3 4 ? -42.54618 13.47010 27.34951 1.000 73.58120 4 MET F C 1
ATOM 8309 O O . MET F 3 4 ? -43.69260 13.65116 26.92563 1.000 83.06724 4 MET F O 1
ATOM 8314 N N . THR F 3 5 ? -42.21007 13.61180 28.62686 1.000 67.28147 5 THR F N 1
ATOM 8315 C CA . THR F 3 5 ? -43.14518 14.04277 29.65487 1.000 75.82216 5 THR F CA 1
ATOM 8316 C C . THR F 3 5 ? -42.72237 15.42385 30.13027 1.000 83.76504 5 THR F C 1
ATOM 8317 O O . THR F 3 5 ? -41.60914 15.59773 30.63562 1.000 71.82096 5 THR F O 1
ATOM 8321 N N . GLN F 3 6 ? -43.61134 16.39583 29.97020 1.000 88.67747 6 GLN F N 1
ATOM 8322 C CA . GLN F 3 6 ? -43.32880 17.78870 30.27366 1.000 67.77306 6 GLN F CA 1
ATOM 8323 C C . GLN F 3 6 ? -44.12809 18.22326 31.49335 1.000 84.22010 6 GLN F C 1
ATOM 8324 O O . GLN F 3 6 ? -45.32565 17.93436 31.59728 1.000 93.17711 6 GLN F O 1
ATOM 8330 N N . SER F 3 7 ? -43.46849 18.93388 32.40967 1.000 74.07920 7 SER F N 1
ATOM 8331 C CA . SER F 3 7 ? -44.13895 19.34318 33.62802 1.000 71.16145 7 SER F CA 1
ATOM 8332 C C . SER F 3 7 ? -43.62427 20.68647 34.12408 1.000 75.61058 7 SER F C 1
ATOM 8333 O O . SER F 3 7 ? -42.40532 20.91417 34.13317 1.000 82.85609 7 SER F O 1
ATOM 8336 N N . PRO F 3 8 ? -44.51686 21.59223 34.54523 1.000 79.84837 8 PRO F N 1
ATOM 8337 C CA . PRO F 3 8 ? -45.97420 21.41597 34.53266 1.000 65.09367 8 PRO F CA 1
ATOM 8338 C C . PRO F 3 8 ? -46.59101 21.65385 33.15552 1.000 65.38483 8 PRO F C 1
ATOM 8339 O O . PRO F 3 8 ? -45.87601 21.99199 32.21745 1.000 72.02181 8 PRO F O 1
ATOM 8343 N N . SER F 3 9 ? -47.89770 21.43686 33.02991 1.000 71.18866 9 SER F N 1
ATOM 8344 C CA . SER F 3 9 ? -48.61020 21.74126 31.79706 1.000 67.92301 9 SER F CA 1
ATOM 8345 C C . SER F 3 9 ? -49.05859 23.19256 31.73398 1.000 68.74375 9 SER F C 1
ATOM 8346 O O . SER F 3 9 ? -49.42043 23.66875 30.65247 1.000 64.19726 9 SER F O 1
ATOM 8349 N N . SER F 3 10 ? -49.03858 23.89450 32.86546 1.000 69.00113 10 SER F N 1
ATOM 8350 C CA . SER F 3 10 ? -49.45321 25.28558 32.96354 1.000 74.15599 10 SER F CA 1
ATOM 8351 C C . SER F 3 10 ? -48.86655 25.87198 34.24131 1.000 83.22422 10 SER F C 1
ATOM 8352 O O . SER F 3 10 ? -48.61213 25.14547 35.20512 1.000 77.18801 10 SER F O 1
ATOM 8355 N N . LEU F 3 11 ? -48.64549 27.18744 34.23947 1.000 89.87355 11 LEU F N 1
ATOM 8356 C CA . LEU F 3 11 ? -48.12480 27.86854 35.42056 1.000 82.22926 11 LEU F CA 1
ATOM 8357 C C . LEU F 3 11 ? -48.42884 29.35617 35.32141 1.000 90.43189 11 LEU F C 1
ATOM 8358 O O . LEU F 3 11 ? -48.78726 29.86900 34.25934 1.000 97.76619 11 LEU F O 1
ATOM 8363 N N . SER F 3 12 ? -48.26661 30.04550 36.45143 1.000 102.67352 12 SER F N 1
ATOM 8364 C CA . SER F 3 12 ? -48.39917 31.49590 36.51885 1.000 88.47303 12 SER F CA 1
ATOM 8365 C C . SER F 3 12 ? -47.30111 32.06146 37.40589 1.000 88.33071 12 SER F C 1
ATOM 8366 O O . SER F 3 12 ? -47.08971 31.57509 38.52085 1.000 89.51916 12 SER F O 1
ATOM 8369 N N . ALA F 3 13 ? -46.60843 33.08577 36.90960 1.000 100.01475 13 ALA F N 1
ATOM 8370 C CA . ALA F 3 13 ? -45.51767 33.72340 37.63461 1.000 94.40422 13 ALA F CA 1
ATOM 8371 C C . ALA F 3 13 ? -45.54235 35.22509 37.38334 1.000 101.92900 13 ALA F C 1
ATOM 8372 O O . ALA F 3 13 ? -45.81385 35.66975 36.26374 1.000 92.01143 13 ALA F O 1
ATOM 8374 N N . SER F 3 14 ? -45.26104 36.00289 38.42709 1.000 99.25009 14 SER F N 1
ATOM 8375 C CA . SER F 3 14 ? -45.23285 37.45048 38.28791 1.000 85.15807 14 SER F CA 1
ATOM 8376 C C . SER F 3 14 ? -43.95707 37.88744 37.57965 1.000 85.42523 14 SER F C 1
ATOM 8377 O O . SER F 3 14 ? -42.96325 37.16009 37.53387 1.000 93.46705 14 SER F O 1
ATOM 8380 N N . VAL F 3 15 ? -43.99876 39.09665 37.01436 1.000 85.21966 15 VAL F N 1
ATOM 8381 C CA . VAL F 3 15 ? -42.85389 39.60081 36.26701 1.000 87.81818 15 VAL F CA 1
ATOM 8382 C C . VAL F 3 15 ? -41.64760 39.71152 37.18773 1.000 91.96543 15 VAL F C 1
ATOM 8383 O O . VAL F 3 15 ? -41.75204 40.15749 38.33811 1.000 98.22779 15 VAL F O 1
ATOM 8387 N N . GLY F 3 16 ? -40.48920 39.29490 36.67850 1.000 98.78311 16 GLY F N 1
ATOM 8388 C CA . GLY F 3 16 ? -39.26677 39.25739 37.44830 1.000 107.31125 16 GLY F CA 1
ATOM 8389 C C . GLY F 3 16 ? -39.04122 37.98060 38.23065 1.000 109.56227 16 GLY F C 1
ATOM 8390 O O . GLY F 3 16 ? -37.93575 37.78022 38.75080 1.000 108.91977 16 GLY F O 1
ATOM 8391 N N . ASP F 3 17 ? -40.03863 37.10316 38.31431 1.000 96.39425 17 ASP F N 1
ATOM 8392 C CA . ASP F 3 17 ? -39.89182 35.84303 39.02546 1.000 93.29778 17 ASP F CA 1
ATOM 8393 C C . ASP F 3 17 ? -39.00792 34.88474 38.22850 1.000 102.59459 17 ASP F C 1
ATOM 8394 O O . ASP F 3 17 ? -38.56523 35.17597 37.11343 1.000 97.89088 17 ASP F O 1
ATOM 8399 N N . ARG F 3 18 ? -38.74448 33.72343 38.82082 1.000 112.57847 18 ARG F N 1
ATOM 8400 C CA . ARG F 3 18 ? -37.95403 32.67037 38.19844 1.000 92.66562 18 ARG F CA 1
ATOM 8401 C C . ARG F 3 18 ? -38.86717 31.50010 37.85367 1.000 94.46563 18 ARG F C 1
ATOM 8402 O O . ARG F 3 18 ? -39.65243 31.05322 38.69744 1.000 87.01905 18 ARG F O 1
ATOM 8410 N N . VAL F 3 19 ? -38.78515 31.02328 36.61181 1.000 93.84572 19 VAL F N 1
ATOM 8411 C CA . VAL F 3 19 ? -39.65397 29.95727 36.12203 1.000 86.39333 19 VAL F CA 1
ATOM 8412 C C . VAL F 3 19 ? -38.79961 28.75674 35.73052 1.000 88.96306 19 VAL F C 1
ATOM 8413 O O . VAL F 3 19 ? -37.72050 28.91846 35.15083 1.000 84.59093 19 VAL F O 1
ATOM 8417 N N . THR F 3 20 ? -39.29674 27.55176 36.02776 1.000 90.82042 20 THR F N 1
ATOM 8418 C CA . THR F 3 20 ? -38.57638 26.30941 35.76284 1.000 84.60197 20 THR F CA 1
ATOM 8419 C C . THR F 3 20 ? -39.52007 25.26623 35.17694 1.000 74.87414 20 THR F C 1
ATOM 8420 O O . THR F 3 20 ? -40.56493 24.97257 35.76507 1.000 80.05873 20 THR F O 1
ATOM 8424 N N . ILE F 3 21 ? -39.14437 24.70640 34.02617 1.000 66.06896 21 ILE F N 1
ATOM 8425 C CA . ILE F 3 21 ? -39.91912 23.68962 33.32056 1.000 70.56476 21 ILE F CA 1
ATOM 8426 C C . ILE F 3 21 ? -39.04923 22.45084 33.13951 1.000 70.94186 21 ILE F C 1
ATOM 8427 O O . ILE F 3 21 ? -37.90129 22.56262 32.69810 1.000 84.88340 21 ILE F O 1
ATOM 8432 N N . THR F 3 22 ? -39.58555 21.27270 33.46676 1.000 71.68167 22 THR F N 1
ATOM 8433 C CA . THR F 3 22 ? -38.82685 20.03522 33.34816 1.000 73.53782 22 THR F CA 1
ATOM 8434 C C . THR F 3 22 ? -39.39143 19.14912 32.24416 1.000 71.63391 22 THR F C 1
ATOM 8435 O O . THR F 3 22 ? -40.59697 19.13861 31.97615 1.000 75.44286 22 THR F O 1
ATOM 8439 N N . CYS F 3 23 ? -38.49016 18.40728 31.60525 1.000 71.40295 23 CYS F N 1
ATOM 8440 C CA . CYS F 3 23 ? -38.82377 17.52175 30.49629 1.000 70.72920 23 CYS F CA 1
ATOM 8441 C C . CYS F 3 23 ? -38.05724 16.22155 30.69536 1.000 70.88958 23 CYS F C 1
ATOM 8442 O O . CYS F 3 23 ? -36.82869 16.23918 30.81194 1.000 84.03402 23 CYS F O 1
ATOM 8445 N N . ARG F 3 24 ? -38.77318 15.10162 30.75407 1.000 73.01053 24 ARG F N 1
ATOM 8446 C CA . ARG F 3 24 ? -38.17898 13.78966 30.97723 1.000 72.52881 24 ARG F CA 1
ATOM 8447 C C . ARG F 3 24 ? -38.42266 12.88653 29.77618 1.000 73.60561 24 ARG F C 1
ATOM 8448 O O . ARG F 3 24 ? -39.51845 12.87117 29.21362 1.000 80.00480 24 ARG F O 1
ATOM 8456 N N . ALA F 3 25 ? -37.40210 12.13622 29.37808 1.000 61.51890 25 ALA F N 1
ATOM 8457 C CA . ALA F 3 25 ? -37.50238 11.28481 28.20348 1.000 63.80322 25 ALA F CA 1
ATOM 8458 C C . ALA F 3 25 ? -37.68740 9.83136 28.62031 1.000 71.39053 25 ALA F C 1
ATOM 8459 O O . ALA F 3 25 ? -37.26449 9.42023 29.70213 1.000 68.83212 25 ALA F O 1
ATOM 8461 N N . SER F 3 26 ? -38.33937 9.05596 27.74902 1.000 77.92074 26 SER F N 1
ATOM 8462 C CA . SER F 3 26 ? -38.57998 7.64611 28.04684 1.000 72.36369 26 SER F CA 1
ATOM 8463 C C . SER F 3 26 ? -37.26941 6.88743 28.21119 1.000 75.38441 26 SER F C 1
ATOM 8464 O O . SER F 3 26 ? -37.16996 5.97460 29.03967 1.000 82.12651 26 SER F O 1
ATOM 8467 N N . GLN F 3 27 ? -36.25410 7.25072 27.43019 1.000 91.72395 27 GLN F N 1
ATOM 8468 C CA . GLN F 3 27 ? -34.95093 6.60752 27.48643 1.000 73.15956 27 GLN F CA 1
ATOM 8469 C C . GLN F 3 27 ? -33.87326 7.67949 27.39480 1.000 76.07456 27 GLN F C 1
ATOM 8470 O O . GLN F 3 27 ? -34.14787 8.84950 27.11552 1.000 71.43691 27 GLN F O 1
ATOM 8476 N N . GLY F 3 28 ? -32.63373 7.26412 27.63404 1.000 86.19325 28 GLY F N 1
ATOM 8477 C CA . GLY F 3 28 ? -31.50864 8.17768 27.66325 1.000 83.40598 28 GLY F CA 1
ATOM 8478 C C . GLY F 3 28 ? -31.25346 8.96595 26.39507 1.000 79.09631 28 GLY F C 1
ATOM 8479 O O . GLY F 3 28 ? -31.07038 8.39383 25.31579 1.000 75.56495 28 GLY F O 1
ATOM 8480 N N . ILE F 3 29 ? -31.26539 10.29006 26.52156 1.000 82.07100 29 ILE F N 1
ATOM 8481 C CA . ILE F 3 29 ? -30.89447 11.20502 25.44990 1.000 75.00360 29 ILE F CA 1
ATOM 8482 C C . ILE F 3 29 ? -29.62555 11.93077 25.87960 1.000 86.30236 29 ILE F C 1
ATOM 8483 O O . ILE F 3 29 ? -29.43199 12.23294 27.06171 1.000 106.08784 29 ILE F O 1
ATOM 8488 N N . SER F 3 30 ? -28.75173 12.20576 24.92033 1.000 68.52564 30 SER F N 1
ATOM 8489 C CA . SER F 3 30 ? -27.44766 12.80233 25.20533 1.000 80.83509 30 SER F CA 1
ATOM 8490 C C . SER F 3 30 ? -27.45958 14.24087 24.69996 1.000 82.48456 30 SER F C 1
ATOM 8491 O O . SER F 3 30 ? -27.03701 14.52410 23.57895 1.000 101.483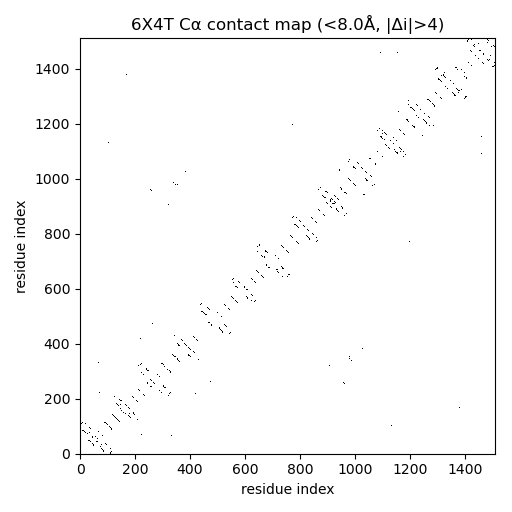83 30 SER F O 1
ATOM 8494 N N . ASN F 3 31 ? -27.95525 15.14381 25.54750 1.000 74.19221 31 ASN F N 1
ATOM 8495 C CA . ASN F 3 31 ? -28.09397 16.57659 25.28479 1.000 89.70963 31 ASN F CA 1
ATOM 8496 C C . ASN F 3 31 ? -28.81591 16.88254 23.97428 1.000 88.04993 31 ASN F C 1
ATOM 8497 O O . ASN F 3 31 ? -28.84497 18.03863 23.54146 1.000 82.13423 31 ASN F O 1
ATOM 8502 N N . TRP F 3 32 ? -29.40513 15.87426 23.33372 1.000 79.09558 32 TRP F N 1
ATOM 8503 C CA . TRP F 3 32 ? -30.05370 16.07966 22.04019 1.000 74.81056 32 TRP F CA 1
ATOM 8504 C C . TRP F 3 32 ? -31.49328 16.55645 22.24776 1.000 71.42900 32 TRP F C 1
ATOM 8505 O O . TRP F 3 32 ? -32.45113 15.94509 21.77718 1.000 80.15514 32 TRP F O 1
ATOM 8516 N N . LEU F 3 33 ? -31.64018 17.69121 22.93084 1.000 63.17330 33 LEU F N 1
ATOM 8517 C CA . LEU F 3 33 ? -32.95731 18.24909 23.21445 1.000 70.81895 33 LEU F CA 1
ATOM 8518 C C . LEU F 3 33 ? -33.00665 19.72729 22.86650 1.000 78.65702 33 LEU F C 1
ATOM 8519 O O . LEU F 3 33 ? -32.10595 20.48801 23.23289 1.000 71.07876 33 LEU F O 1
ATOM 8524 N N . ALA F 3 34 ? -34.08253 20.13328 22.19805 1.000 80.46579 34 ALA F N 1
ATOM 8525 C CA . ALA F 3 34 ? -34.32643 21.52076 21.85322 1.000 59.91538 34 ALA F CA 1
ATOM 8526 C C . ALA F 3 34 ? -35.57559 22.00656 22.57484 1.000 77.58823 34 ALA F C 1
ATOM 8527 O O . ALA F 3 34 ? -36.47577 21.22565 22.89634 1.000 79.33111 34 ALA F O 1
ATOM 8529 N N . TRP F 3 35 ? -35.61391 23.30721 22.82935 1.000 63.08562 35 TRP F N 1
ATOM 8530 C CA . TRP F 3 35 ? -36.74735 23.96574 23.45800 1.000 58.18240 35 TRP F CA 1
ATOM 8531 C C . TRP F 3 35 ? -37.25107 25.04295 22.51509 1.000 73.02638 35 TRP F C 1
ATOM 8532 O O . TRP F 3 35 ? -36.45890 25.85766 22.02344 1.000 80.15026 35 TRP F O 1
ATOM 8543 N N . TYR F 3 36 ? -38.56471 25.05537 22.29573 1.000 67.77881 36 TYR F N 1
ATOM 8544 C CA . TYR F 3 36 ? -39.22749 25.99461 21.40696 1.000 57.35743 36 TYR F CA 1
ATOM 8545 C C . TYR F 3 36 ? -40.23714 26.81835 22.19076 1.000 61.79413 36 TYR F C 1
ATOM 8546 O O . TYR F 3 36 ? -40.82505 26.34421 23.16801 1.000 66.67504 36 TYR F O 1
ATOM 8555 N N . GLN F 3 37 ? -40.44290 28.05017 21.73473 1.000 70.45639 37 GLN F N 1
ATOM 8556 C CA . GLN F 3 37 ? -41.45499 28.95217 22.26392 1.000 69.63562 37 GLN F CA 1
ATOM 8557 C C . GLN F 3 37 ? -42.41583 29.31570 21.14208 1.000 68.46039 37 GLN F C 1
ATOM 8558 O O . GLN F 3 37 ? -41.98740 29.61566 20.02355 1.000 69.51673 37 GLN F O 1
ATOM 8564 N N . GLN F 3 38 ? -43.71454 29.27906 21.42946 1.000 66.63546 38 GLN F N 1
ATOM 8565 C CA . GLN F 3 38 ? -44.72749 29.60269 20.43345 1.000 76.42606 38 GLN F CA 1
ATOM 8566 C C . GLN F 3 38 ? -45.74381 30.56522 21.02925 1.000 74.75558 38 GLN F C 1
ATOM 8567 O O . GLN F 3 38 ? -46.34312 30.27891 22.07273 1.000 72.23889 38 GLN F O 1
ATOM 8573 N N . LYS F 3 39 ? -45.91154 31.71297 20.37568 1.000 89.04004 39 LYS F N 1
ATOM 8574 C CA . LYS F 3 39 ? -46.91634 32.75132 20.51637 1.000 78.80534 39 LYS F CA 1
ATOM 8575 C C . LYS F 3 39 ? -48.12400 32.41655 19.64947 1.000 78.96196 39 LYS F C 1
ATOM 8576 O O . LYS F 3 39 ? -47.97668 31.82676 18.57440 1.000 82.12696 39 LYS F O 1
ATOM 8582 N N . PRO F 3 40 ? -49.32313 32.78248 20.09833 1.000 84.69629 40 PRO F N 1
ATOM 8583 C CA . PRO F 3 40 ? -50.53919 32.31049 19.42422 1.000 80.27751 40 PRO F CA 1
ATOM 8584 C C . PRO F 3 40 ? -50.57161 32.72508 17.96126 1.000 79.57575 40 PRO F C 1
ATOM 8585 O O . PRO F 3 40 ? -50.17663 33.83585 17.60120 1.000 74.27444 40 PRO F O 1
ATOM 8589 N N . GLU F 3 41 ? -51.03532 31.79993 17.11907 1.000 99.81217 41 GLU F N 1
ATOM 8590 C CA . GLU F 3 41 ? -51.15521 32.01202 15.67545 1.000 97.36898 41 GLU F CA 1
ATOM 8591 C C . GLU F 3 41 ? -49.81134 32.39840 15.05550 1.000 88.07773 41 GLU F C 1
ATOM 8592 O O . GLU F 3 41 ? -49.73424 33.19571 14.11861 1.000 94.89141 41 GLU F O 1
ATOM 8598 N N . LYS F 3 42 ? -48.73568 31.83237 15.59275 1.000 91.86321 42 LYS F N 1
ATOM 8599 C CA . LYS F 3 42 ? -47.42147 31.95226 14.98277 1.000 99.35103 42 LYS F CA 1
ATOM 8600 C C . LYS F 3 42 ? -46.72670 30.59838 15.04132 1.000 84.38573 42 LYS F C 1
ATOM 8601 O O . LYS F 3 42 ? -47.05713 29.74259 15.86583 1.000 80.58545 42 LYS F O 1
ATOM 8607 N N . ALA F 3 43 ? -45.75916 30.41241 14.14612 1.000 87.85852 43 ALA F N 1
ATOM 8608 C CA . ALA F 3 43 ? -45.00398 29.17397 14.09731 1.000 79.36963 43 ALA F CA 1
ATOM 8609 C C . ALA F 3 43 ? -44.12410 29.04541 15.33925 1.000 79.72347 43 ALA F C 1
ATOM 8610 O O . ALA F 3 43 ? -43.80925 30.04242 15.99414 1.000 86.29541 43 ALA F O 1
ATOM 8612 N N . PRO F 3 44 ? -43.72756 27.82471 15.69574 1.000 68.54041 44 PRO F N 1
ATOM 8613 C CA . PRO F 3 44 ? -42.81656 27.65977 16.83267 1.000 66.88830 44 PRO F CA 1
ATOM 8614 C C . PRO F 3 44 ? -41.46237 28.28747 16.54803 1.000 70.96559 44 PRO F C 1
ATOM 8615 O O . PRO F 3 44 ? -40.97048 28.26547 15.41858 1.000 68.45594 44 PRO F O 1
ATOM 8619 N N . LYS F 3 45 ? -40.86647 28.85832 17.58857 1.000 75.62674 45 LYS F N 1
ATOM 8620 C CA . LYS F 3 45 ? -39.58111 29.53435 17.49356 1.000 76.58031 45 LYS F CA 1
ATOM 8621 C C . LYS F 3 45 ? -38.55086 28.76507 18.30427 1.000 64.45206 45 LYS F C 1
ATOM 8622 O O . LYS F 3 45 ? -38.79385 28.43511 19.46879 1.000 73.81950 45 LYS F O 1
ATOM 8628 N N . SER F 3 46 ? -37.40278 28.49410 17.69331 1.000 65.85931 46 SER F N 1
ATOM 8629 C CA . SER F 3 46 ? -36.34798 27.75462 18.37180 1.000 62.46102 46 SER F CA 1
ATOM 8630 C C . SER F 3 46 ? -35.71326 28.63065 19.44159 1.000 74.10718 46 SER F C 1
ATOM 8631 O O . SER F 3 46 ? -35.14025 29.67968 19.13281 1.000 95.98922 46 SER F O 1
ATOM 8634 N N . LEU F 3 47 ? -35.81735 28.20571 20.69910 1.000 75.39500 47 LEU F N 1
ATOM 8635 C CA . LEU F 3 47 ? -35.14189 28.89742 21.79158 1.000 81.54993 47 LEU F CA 1
ATOM 8636 C C . LEU F 3 47 ? -33.76119 28.30230 22.03633 1.000 82.68042 47 LEU F C 1
ATOM 8637 O O . LEU F 3 47 ? -32.75101 29.01286 22.00844 1.000 76.77709 47 LEU F O 1
ATOM 8642 N N . ILE F 3 48 ? -33.71333 26.99773 22.29923 1.000 86.10910 48 ILE F N 1
ATOM 8643 C CA . ILE F 3 48 ? -32.49226 26.34033 22.74522 1.000 69.56157 48 ILE F CA 1
ATOM 8644 C C . ILE F 3 48 ? -32.30642 25.04771 21.96395 1.000 69.10357 48 ILE F C 1
ATOM 8645 O O . ILE F 3 48 ? -33.27396 24.39702 21.56562 1.000 77.66033 48 ILE F O 1
ATOM 8650 N N . TYR F 3 49 ? -31.04772 24.68125 21.74621 1.000 69.80432 49 TYR F N 1
ATOM 8651 C CA . TYR F 3 49 ? -30.67780 23.40211 21.16355 1.000 73.56111 49 TYR F CA 1
ATOM 8652 C C . TYR F 3 49 ? -29.52830 22.83569 21.98320 1.000 73.21294 49 TYR F C 1
ATOM 8653 O O . TYR F 3 49 ? -28.90769 23.54114 22.78358 1.000 75.41661 49 TYR F O 1
ATOM 8662 N N . ALA F 3 50 ? -29.27126 21.54262 21.80369 1.000 72.09726 50 ALA F N 1
ATOM 8663 C CA . ALA F 3 50 ? -28.14825 20.86640 22.45096 1.000 80.20309 50 ALA F CA 1
ATOM 8664 C C . ALA F 3 50 ? -28.13588 21.11256 23.96109 1.000 87.00154 50 ALA F C 1
ATOM 8665 O O . ALA F 3 50 ? -27.14371 21.56627 24.53618 1.000 101.23931 50 ALA F O 1
ATOM 8667 N N . ALA F 3 51 ? -29.28244 20.84827 24.59211 1.000 79.55810 51 ALA F N 1
ATOM 8668 C CA . ALA F 3 51 ? -29.47569 20.94324 26.03814 1.000 71.61202 51 ALA F CA 1
ATOM 8669 C C . ALA F 3 51 ? -29.49401 22.37863 26.54896 1.000 81.98428 51 ALA F C 1
ATOM 8670 O O . ALA F 3 51 ? -30.48750 22.80265 27.14827 1.000 79.91884 51 ALA F O 1
ATOM 8672 N N . SER F 3 52 ? -28.41711 23.14297 26.32853 1.000 87.88140 52 SER F N 1
ATOM 8673 C CA . SER F 3 52 ? -28.31418 24.43423 26.99795 1.000 83.75684 52 SER F CA 1
ATOM 8674 C C . SER F 3 52 ? -27.75604 25.56620 26.14084 1.000 69.37197 52 SER F C 1
ATOM 8675 O O . SER F 3 52 ? -27.49634 26.64802 26.68138 1.000 64.39483 52 SER F O 1
ATOM 8678 N N . SER F 3 53 ? -27.57781 25.38091 24.83730 1.000 76.37662 53 SER F N 1
ATOM 8679 C CA . SER F 3 53 ? -26.98954 26.42249 24.00481 1.000 75.42285 53 SER F CA 1
ATOM 8680 C C . SER F 3 53 ? -28.08820 27.25584 23.35811 1.000 71.47767 53 SER F C 1
ATOM 8681 O O . SER F 3 53 ? -28.98512 26.71697 22.70337 1.000 71.04572 53 SER F O 1
ATOM 8684 N N . LEU F 3 54 ? -28.02054 28.56662 23.56161 1.000 87.11039 54 LEU F N 1
ATOM 8685 C CA . LEU F 3 54 ? -29.03184 29.46978 23.03273 1.000 82.76247 54 LEU F CA 1
ATOM 8686 C C . LEU F 3 54 ? -28.88249 29.64617 21.52738 1.000 79.29110 54 LEU F C 1
ATOM 8687 O O . LEU F 3 54 ? -27.76984 29.68666 20.99580 1.000 79.46267 54 LEU F O 1
ATOM 8692 N N . GLN F 3 55 ? -30.01705 29.74077 20.83891 1.000 87.57617 55 GLN F N 1
ATOM 8693 C CA . GLN F 3 55 ? -30.00464 30.15844 19.44733 1.000 98.28278 55 GLN F CA 1
ATOM 8694 C C . GLN F 3 55 ? -29.75182 31.66079 19.35283 1.000 106.74040 55 GLN F C 1
ATOM 8695 O O . GLN F 3 55 ? -29.93514 32.41309 20.31551 1.000 106.21144 55 GLN F O 1
ATOM 8701 N N . SER F 3 56 ? -29.32187 32.09333 18.17034 1.000 112.45327 56 SER F N 1
ATOM 8702 C CA . SER F 3 56 ? -29.02957 33.50361 17.95058 1.000 119.60453 56 SER F CA 1
ATOM 8703 C C . SER F 3 56 ? -30.31181 34.32539 18.02061 1.000 105.12363 56 SER F C 1
ATOM 8704 O O . SER F 3 56 ? -31.28088 34.05216 17.30562 1.000 121.30678 56 SER F O 1
ATOM 8707 N N . GLY F 3 57 ? -30.31335 35.33502 18.88098 1.000 89.13647 57 GLY F N 1
ATOM 8708 C CA . GLY F 3 57 ? -31.47489 36.17272 19.07126 1.000 99.01271 57 GLY F CA 1
ATOM 8709 C C . GLY F 3 57 ? -32.36164 35.79602 20.23679 1.000 94.59998 57 GLY F C 1
ATOM 8710 O O . GLY F 3 57 ? -33.53537 36.18336 20.24623 1.000 100.34246 57 GLY F O 1
ATOM 8711 N N . VAL F 3 58 ? -31.85267 35.04222 21.19817 1.000 86.99426 58 VAL F N 1
ATOM 8712 C CA . VAL F 3 58 ? -32.59341 34.65665 22.39642 1.000 84.10129 58 VAL F CA 1
ATOM 8713 C C . VAL F 3 58 ? -32.00264 35.40784 23.58278 1.000 84.89844 58 VAL F C 1
ATOM 8714 O O . VAL F 3 58 ? -30.78647 35.34184 23.79572 1.000 98.34054 58 VAL F O 1
ATOM 8718 N N . PRO F 3 59 ? -32.80723 36.14276 24.35472 1.000 81.37307 59 PRO F N 1
ATOM 8719 C CA . PRO F 3 59 ? -32.27649 36.83141 25.53861 1.000 84.31278 59 PRO F CA 1
ATOM 8720 C C . PRO F 3 59 ? -31.56227 35.87374 26.48274 1.000 90.19109 59 PRO F C 1
ATOM 8721 O O . PRO F 3 59 ? -31.89898 34.69216 26.58228 1.000 103.29296 59 PRO F O 1
ATOM 8725 N N . SER F 3 60 ? -30.55720 36.40332 27.18206 1.000 98.85335 60 SER F N 1
ATOM 8726 C CA . SER F 3 60 ? -29.70552 35.58029 28.03189 1.000 104.68086 60 SER F CA 1
ATOM 8727 C C . SER F 3 60 ? -30.41690 35.06282 29.27570 1.000 95.94993 60 SER F C 1
ATOM 8728 O O . SER F 3 60 ? -29.88500 34.16684 29.94139 1.000 87.23116 60 SER F O 1
ATOM 8731 N N . ARG F 3 61 ? -31.59276 35.59852 29.61176 1.000 94.32057 61 ARG F N 1
ATOM 8732 C CA . ARG F 3 61 ? -32.31179 35.09948 30.77969 1.000 104.02578 61 ARG F CA 1
ATOM 8733 C C . ARG F 3 61 ? -32.81378 33.67749 30.55947 1.000 85.54298 61 ARG F C 1
ATOM 8734 O O . ARG F 3 61 ? -33.01184 32.93323 31.52652 1.000 78.31258 61 ARG F O 1
ATOM 8742 N N . PHE F 3 62 ? -33.02474 33.28680 29.30558 1.000 76.78758 62 PHE F N 1
ATOM 8743 C CA . PHE F 3 62 ? -33.33809 31.89991 28.99448 1.000 74.09355 62 PHE F CA 1
ATOM 8744 C C . PHE F 3 62 ? -32.12036 31.02156 29.23516 1.000 76.85419 62 PHE F C 1
ATOM 8745 O O . PHE F 3 62 ? -31.01179 31.34136 28.79663 1.000 105.80971 62 PHE F O 1
ATOM 8753 N N . SER F 3 63 ? -32.33150 29.91613 29.93941 1.000 74.59217 63 SER F N 1
ATOM 8754 C CA . SER F 3 63 ? -31.27638 28.99323 30.31568 1.000 70.36560 63 SER F CA 1
ATOM 8755 C C . SER F 3 63 ? -31.72208 27.57193 30.01733 1.000 79.67130 63 SER F C 1
ATOM 8756 O O . SER F 3 63 ? -32.86835 27.20129 30.28516 1.000 88.71976 63 SER F O 1
ATOM 8759 N N . GLY F 3 64 ? -30.81676 26.78392 29.45408 1.000 76.13665 64 GLY F N 1
ATOM 8760 C CA . GLY F 3 64 ? -31.07792 25.37540 29.24700 1.000 76.55169 64 GLY F CA 1
ATOM 8761 C C . GLY F 3 64 ? -30.26488 24.55868 30.22587 1.000 81.35933 64 GLY F C 1
ATOM 8762 O O . GLY F 3 64 ? -29.26938 25.05659 30.75939 1.000 99.27481 64 GLY F O 1
ATOM 8763 N N . SER F 3 65 ? -30.67485 23.32106 30.49069 1.000 72.57392 65 SER F N 1
ATOM 8764 C CA . SER F 3 65 ? -29.92235 22.48151 31.40956 1.000 68.20417 65 SER F CA 1
ATOM 8765 C C . SER F 3 65 ? -30.35564 21.03545 31.25463 1.000 72.78025 65 SER F C 1
ATOM 8766 O O . SER F 3 65 ? -31.45335 20.74116 30.77530 1.000 75.14795 65 SER F O 1
ATOM 8769 N N . GLY F 3 66 ? -29.48564 20.13868 31.70614 1.000 64.33088 66 GLY F N 1
ATOM 8770 C CA . GLY F 3 66 ? -29.82824 18.73602 31.78239 1.000 75.00073 66 GLY F CA 1
ATOM 8771 C C . GLY F 3 66 ? -28.95528 17.81313 30.96004 1.000 68.18444 66 GLY F C 1
ATOM 8772 O O . GLY F 3 66 ? -28.25080 18.24326 30.04217 1.000 81.85403 66 GLY F O 1
ATOM 8773 N N . SER F 3 67 ? -29.00991 16.52703 31.28735 1.000 77.32496 67 SER F N 1
ATOM 8774 C CA . SER F 3 67 ? -28.32556 15.49113 30.52948 1.000 79.68340 67 SER F CA 1
ATOM 8775 C C . SER F 3 67 ? -29.02627 14.17494 30.82579 1.000 68.89821 67 SER F C 1
ATOM 8776 O O . SER F 3 67 ? -29.71379 14.03063 31.83976 1.000 75.96110 67 SER F O 1
ATOM 8779 N N . GLY F 3 68 ? -28.81628 13.20559 29.94953 1.000 64.64266 68 GLY F N 1
ATOM 8780 C CA . GLY F 3 68 ? -29.48350 11.93179 30.10843 1.000 85.83455 68 GLY F CA 1
ATOM 8781 C C . GLY F 3 68 ? -30.98868 12.00188 29.93173 1.000 76.85529 68 GLY F C 1
ATOM 8782 O O . GLY F 3 68 ? -31.48161 12.27718 28.83318 1.000 68.61742 68 GLY F O 1
ATOM 8783 N N . THR F 3 69 ? -31.73118 11.76709 31.01494 1.000 91.52257 69 THR F N 1
ATOM 8784 C CA . THR F 3 69 ? -33.18661 11.70721 30.96461 1.000 81.22942 69 THR F CA 1
ATOM 8785 C C . THR F 3 69 ? -33.87971 12.98960 31.41742 1.000 67.81581 69 THR F C 1
ATOM 8786 O O . THR F 3 69 ? -35.00598 13.24988 30.98174 1.000 67.82623 69 THR F O 1
ATOM 8790 N N . ASP F 3 70 ? -33.22038 13.82859 32.20880 1.000 64.12002 70 ASP F N 1
ATOM 8791 C CA . ASP F 3 70 ? -33.86220 14.95163 32.87970 1.000 71.46108 70 ASP F CA 1
ATOM 8792 C C . ASP F 3 70 ? -33.35302 16.25743 32.28701 1.000 73.20073 70 ASP F C 1
ATOM 8793 O O . ASP F 3 70 ? -32.13963 16.47348 32.21757 1.000 89.28493 70 ASP F O 1
ATOM 8798 N N . PHE F 3 71 ? -34.27177 17.13073 31.87030 1.000 69.92572 71 PHE F N 1
ATOM 8799 C CA . PHE F 3 71 ? -33.90096 18.39474 31.25412 1.000 77.05272 71 PHE F CA 1
ATOM 8800 C C . PHE F 3 71 ? -34.71453 19.52784 31.86062 1.000 72.73175 71 PHE F C 1
ATOM 8801 O O . PHE F 3 71 ? -35.83631 19.33173 32.33126 1.000 67.23245 71 PHE F O 1
ATOM 8809 N N . THR F 3 72 ? -34.15622 20.73480 31.78616 1.000 80.44111 72 THR F N 1
ATOM 8810 C CA . THR F 3 72 ? -34.74569 21.89899 32.42933 1.000 73.54603 72 THR F CA 1
ATOM 8811 C C . THR F 3 72 ? -34.59974 23.13119 31.54952 1.000 82.63964 72 THR F C 1
ATOM 8812 O O . THR F 3 72 ? -33.50422 23.42868 31.06623 1.000 84.35101 72 THR F O 1
ATOM 8816 N N . LEU F 3 73 ? -35.70300 23.84792 31.35657 1.000 74.03342 73 LEU F N 1
ATOM 8817 C CA . LEU F 3 73 ? -35.69864 25.17931 30.76825 1.000 71.56523 73 LEU F CA 1
ATOM 8818 C C . LEU F 3 73 ? -36.02398 26.18162 31.86678 1.000 77.30170 73 LEU F C 1
ATOM 8819 O O . LEU F 3 73 ? -37.02697 26.02934 32.57156 1.000 77.19674 73 LEU F O 1
ATOM 8824 N N . THR F 3 74 ? -35.17865 27.19856 32.01667 1.000 81.56375 74 THR F N 1
ATOM 8825 C CA . THR F 3 74 ? -35.27189 28.13205 33.13212 1.000 78.23757 74 THR F CA 1
ATOM 8826 C C . THR F 3 74 ? -35.32914 29.55712 32.60835 1.000 80.22507 74 THR F C 1
ATOM 8827 O O . THR F 3 74 ? -34.44744 29.98009 31.85750 1.000 90.50018 74 THR F O 1
ATOM 8831 N N . ILE F 3 75 ? -36.36159 30.29383 32.99573 1.000 90.82422 75 ILE F N 1
ATOM 8832 C CA . ILE F 3 75 ? -36.43426 31.72449 32.72893 1.000 89.11710 75 ILE F CA 1
ATOM 8833 C C . ILE F 3 75 ? -36.00370 32.45929 33.99211 1.000 101.19077 75 ILE F C 1
ATOM 8834 O O . ILE F 3 75 ? -36.62961 32.31329 35.05207 1.000 110.57603 75 ILE F O 1
ATOM 8839 N N . SER F 3 76 ? -34.92829 33.24511 33.87113 1.000 89.19315 76 SER F N 1
ATOM 8840 C CA . SER F 3 76 ? -34.33340 33.91679 35.02346 1.000 92.33091 76 SER F CA 1
ATOM 8841 C C . SER F 3 76 ? -35.25689 35.00023 35.56657 1.000 96.45669 76 SER F C 1
ATOM 8842 O O . SER F 3 76 ? -35.72680 34.92219 36.70817 1.000 105.20732 76 SER F O 1
ATOM 8845 N N . SER F 3 77 ? -35.52403 36.02400 34.76170 1.000 103.54634 77 SER F N 1
ATOM 8846 C CA . SER F 3 77 ? -36.39248 37.13542 35.14378 1.000 109.23461 77 SER F CA 1
ATOM 8847 C C . SER F 3 77 ? -37.51460 37.20403 34.11594 1.000 95.79702 77 SER F C 1
ATOM 8848 O O . SER F 3 77 ? -37.31074 37.67169 32.99156 1.000 96.01823 77 SER F O 1
ATOM 8851 N N . LEU F 3 78 ? -38.69421 36.72929 34.50447 1.000 97.41531 78 LEU F N 1
ATOM 8852 C CA . LEU F 3 78 ? -39.82768 36.71284 33.59346 1.000 96.61440 78 LEU F CA 1
ATOM 8853 C C . LEU F 3 78 ? -40.18034 38.13020 33.16029 1.000 100.45788 78 LEU F C 1
ATOM 8854 O O . LEU F 3 78 ? -40.02133 39.09365 33.91434 1.000 113.98514 78 LEU F O 1
ATOM 8859 N N . GLN F 3 79 ? -40.64687 38.25290 31.92267 1.000 97.24807 79 GLN F N 1
ATOM 8860 C CA . GLN F 3 79 ? -40.99408 39.53930 31.34466 1.000 100.05608 79 GLN F CA 1
ATOM 8861 C C . GLN F 3 79 ? -42.36199 39.46133 30.68632 1.000 90.07092 79 GLN F C 1
ATOM 8862 O O . GLN F 3 79 ? -42.75732 38.40049 30.19253 1.000 86.09187 79 GLN F O 1
ATOM 8868 N N . PRO F 3 80 ? -43.10587 40.57297 30.66320 1.000 89.99440 80 PRO F N 1
ATOM 8869 C CA . PRO F 3 80 ? -44.48804 40.53348 30.15263 1.000 99.64770 80 PRO F CA 1
ATOM 8870 C C . PRO F 3 80 ? -44.62247 39.99107 28.73655 1.000 99.99040 80 PRO F C 1
ATOM 8871 O O . PRO F 3 80 ? -45.75219 39.73436 28.30058 1.000 111.65626 80 PRO F O 1
ATOM 8875 N N . GLU F 3 81 ? -43.52270 39.79973 28.01507 1.000 86.49230 81 GLU F N 1
ATOM 8876 C CA . GLU F 3 81 ? -43.55846 39.25673 26.66609 1.000 85.12551 81 GLU F CA 1
ATOM 8877 C C . GLU F 3 81 ? -43.37222 37.74937 26.64116 1.000 83.95031 81 GLU F C 1
ATOM 8878 O O . GLU F 3 81 ? -43.39077 37.15651 25.55935 1.000 88.65594 81 GLU F O 1
ATOM 8884 N N . ASP F 3 82 ? -43.18666 37.12116 27.79779 1.000 82.90048 82 ASP F N 1
ATOM 8885 C CA . ASP F 3 82 ? -42.85361 35.70614 27.87028 1.000 92.03503 82 ASP F CA 1
ATOM 8886 C C . ASP F 3 82 ? -44.07805 34.79693 27.88753 1.000 76.83703 82 ASP F C 1
ATOM 8887 O O . ASP F 3 82 ? -43.92011 33.57210 27.90645 1.000 71.35469 82 ASP F O 1
ATOM 8892 N N . PHE F 3 83 ? -45.28424 35.35878 27.88971 1.000 79.21199 83 PHE F N 1
ATOM 8893 C CA . PHE F 3 83 ? -46.49098 34.54832 27.80716 1.000 74.00905 83 PHE F CA 1
ATOM 8894 C C . PHE F 3 83 ? -46.48829 33.79101 26.49050 1.000 71.92225 83 PHE F C 1
ATOM 8895 O O . PHE F 3 83 ? -46.49207 34.40531 25.42132 1.000 76.33718 83 PHE F O 1
ATOM 8903 N N . ALA F 3 84 ? -46.49201 32.46310 26.56772 1.000 75.88409 84 ALA F N 1
ATOM 8904 C CA . ALA F 3 84 ? -46.43200 31.61115 25.38245 1.000 81.20694 84 ALA F CA 1
ATOM 8905 C C . ALA F 3 84 ? -46.59836 30.15902 25.81473 1.000 78.23068 84 ALA F C 1
ATOM 8906 O O . ALA F 3 84 ? -46.80168 29.85504 26.99652 1.000 78.62956 84 ALA F O 1
ATOM 8908 N N . THR F 3 85 ? -46.47901 29.25719 24.84242 1.000 64.83917 85 THR F N 1
ATOM 8909 C CA . THR F 3 85 ? -46.41196 27.82700 25.10331 1.000 61.04386 85 THR F CA 1
ATOM 8910 C C . THR F 3 85 ? -45.02599 27.32297 24.72389 1.000 64.31255 85 THR F C 1
ATOM 8911 O O . THR F 3 85 ? -44.52756 27.61670 23.63257 1.000 57.16865 85 THR F O 1
ATOM 8915 N N . TYR F 3 86 ? -44.41394 26.55707 25.61565 1.000 59.40838 86 TYR F N 1
ATOM 8916 C CA . TYR F 3 86 ? -43.04524 26.09643 25.44605 1.000 51.81087 86 TYR F CA 1
ATOM 8917 C C . TYR F 3 86 ? -43.04820 24.58337 25.28987 1.000 54.43533 86 TYR F C 1
ATOM 8918 O O . TYR F 3 86 ? -43.72190 23.87768 26.04593 1.000 63.37080 86 TYR F O 1
ATOM 8927 N N . TYR F 3 87 ? -42.30633 24.09322 24.30489 1.000 56.42573 87 TYR F N 1
ATOM 8928 C CA . TYR F 3 87 ? -42.23770 22.67067 24.01390 1.000 64.50080 87 TYR F CA 1
ATOM 8929 C C . TYR F 3 87 ? -40.79262 22.19732 24.08824 1.000 68.91807 87 TYR F C 1
ATOM 8930 O O . TYR F 3 87 ? -39.85942 22.95907 23.81973 1.000 62.60588 87 TYR F O 1
ATOM 8939 N N . CYS F 3 88 ? -40.61314 20.93273 24.45792 1.000 67.37920 88 CYS F N 1
ATOM 8940 C CA . CYS F 3 88 ? -39.32232 20.26523 24.37357 1.000 63.79723 88 CYS F CA 1
ATOM 8941 C C . CYS F 3 88 ? -39.41757 19.18337 23.31146 1.000 59.71798 88 CYS F C 1
ATOM 8942 O O . CYS F 3 88 ? -40.40501 18.44460 23.26451 1.000 63.68316 88 CYS F O 1
ATOM 8945 N N . GLN F 3 89 ? -38.41285 19.12352 22.43973 1.000 68.66911 89 GLN F N 1
ATOM 8946 C CA . GLN F 3 89 ? -38.35660 18.14658 21.36180 1.000 66.48194 89 GLN F CA 1
ATOM 8947 C C . GLN F 3 89 ? -37.02700 17.41871 21.42507 1.000 71.87513 89 GLN F C 1
ATOM 8948 O O . GLN F 3 89 ? -35.97305 18.05773 21.49334 1.000 65.59208 89 GLN F O 1
ATOM 8954 N N . GLN F 3 90 ? -37.06957 16.09145 21.37788 1.000 75.42147 90 GLN F N 1
ATOM 8955 C CA . GLN F 3 90 ? -35.84885 15.30951 21.27091 1.000 67.20325 90 GLN F CA 1
ATOM 8956 C C . GLN F 3 90 ? -35.54337 15.06395 19.80256 1.000 67.79815 90 GLN F C 1
ATOM 8957 O O . GLN F 3 90 ? -36.44197 14.78000 19.00780 1.000 67.63749 90 GLN F O 1
ATOM 8963 N N . TYR F 3 91 ? -34.27382 15.20253 19.44091 1.000 78.52270 91 TYR F N 1
ATOM 8964 C CA . TYR F 3 91 ? -33.80436 14.80277 18.12288 1.000 69.52886 91 TYR F CA 1
ATOM 8965 C C . TYR F 3 91 ? -32.65736 13.81068 18.24232 1.000 68.15129 91 TYR F C 1
ATOM 8966 O O . TYR F 3 91 ? -31.78056 13.74598 17.38339 1.000 81.77527 91 TYR F O 1
ATOM 8975 N N . ASP F 3 92 ? -32.67991 13.02019 19.31491 1.000 74.29264 92 ASP F N 1
ATOM 8976 C CA . ASP F 3 92 ? -31.70244 11.95423 19.49485 1.000 77.04140 92 ASP F CA 1
ATOM 8977 C C . ASP F 3 92 ? -31.84952 10.88099 18.42477 1.000 65.24603 92 ASP F C 1
ATOM 8978 O O . ASP F 3 92 ? -30.85225 10.36058 17.91444 1.000 73.24036 92 ASP F O 1
ATOM 8983 N N . SER F 3 93 ? -33.08522 10.53619 18.07269 1.000 64.82218 93 SER F N 1
ATOM 8984 C CA . SER F 3 93 ? -33.33717 9.47348 17.11445 1.000 62.81364 93 SER F CA 1
ATOM 8985 C C . SER F 3 93 ? -34.64499 9.75394 16.39780 1.000 57.35499 93 SER F C 1
ATOM 8986 O O . SER F 3 93 ? -35.53567 10.41831 16.93303 1.000 62.05259 93 SER F O 1
ATOM 8989 N N . TYR F 3 94 ? -34.74951 9.23953 15.18648 1.000 59.11964 94 TYR F N 1
ATOM 8990 C CA . TYR F 3 94 ? -36.01227 9.44446 14.49703 1.000 57.13418 94 TYR F CA 1
ATOM 8991 C C . TYR F 3 94 ? -36.96501 8.28914 14.79305 1.000 67.63479 94 TYR F C 1
ATOM 8992 O O . TYR F 3 94 ? -36.54227 7.12947 14.83725 1.000 64.67806 94 TYR F O 1
ATOM 9001 N N . PRO F 3 95 ? -38.25697 8.57177 15.00585 1.000 70.95915 95 PRO F N 1
ATOM 9002 C CA . PRO F 3 95 ? -38.89713 9.88835 14.88620 1.000 69.31207 95 PRO F CA 1
ATOM 9003 C C . PRO F 3 95 ? -38.64191 10.83219 16.06313 1.000 62.09644 95 PRO F C 1
ATOM 9004 O O . PRO F 3 95 ? -38.61222 10.40051 17.21766 1.000 58.44589 95 PRO F O 1
ATOM 9008 N N . ARG F 3 96 ? -38.45032 12.11538 15.75992 1.000 55.18315 96 ARG F N 1
ATOM 9009 C CA . ARG F 3 96 ? -38.28589 13.12187 16.79820 1.000 57.88837 96 ARG F CA 1
ATOM 9010 C C . ARG F 3 96 ? -39.64421 13.41089 17.41879 1.000 66.34630 96 ARG F C 1
ATOM 9011 O O . ARG F 3 96 ? -40.63363 13.59379 16.70454 1.000 69.16101 96 ARG F O 1
ATOM 9019 N N . THR F 3 97 ? -39.69286 13.46540 18.74724 1.000 63.10009 97 THR F N 1
ATOM 9020 C CA . THR F 3 97 ? -40.95286 13.58543 19.46166 1.000 68.25196 97 THR F CA 1
ATOM 9021 C C . THR F 3 97 ? -40.90648 14.78847 20.39080 1.000 74.68648 97 THR F C 1
ATOM 9022 O O . THR F 3 97 ? -39.83959 15.18780 20.86883 1.000 59.74080 97 THR F O 1
ATOM 9026 N N . PHE F 3 98 ? -42.08185 15.35371 20.64835 1.000 67.55658 98 PHE F N 1
ATOM 9027 C CA . PHE F 3 98 ? -42.22657 16.57224 21.42848 1.000 58.68275 98 PHE F CA 1
ATOM 9028 C C . PHE F 3 98 ? -42.86188 16.27165 22.77930 1.000 56.19397 98 PHE F C 1
ATOM 9029 O O . PHE F 3 98 ? -43.40815 15.19300 23.01676 1.000 61.63433 98 PHE F O 1
ATOM 9037 N N . GLY F 3 99 ? -42.79027 17.25556 23.66719 1.000 64.47206 99 GLY F N 1
ATOM 9038 C CA . GLY F 3 99 ? -43.56093 17.21448 24.88804 1.000 68.71541 99 GLY F CA 1
ATOM 9039 C C . GLY F 3 99 ? -44.97446 17.72753 24.68042 1.000 64.33065 99 GLY F C 1
ATOM 9040 O O . GLY F 3 99 ? -45.33455 18.24705 23.62234 1.000 52.98652 99 GLY F O 1
ATOM 9041 N N . GLN F 3 100 ? -45.78619 17.58934 25.73088 1.000 72.25324 100 GLN F N 1
ATOM 9042 C CA . GLN F 3 100 ? -47.16914 18.04159 25.65290 1.000 61.31262 100 GLN F CA 1
ATOM 9043 C C . GLN F 3 100 ? -47.27311 19.55727 25.58857 1.000 69.07469 100 GLN F C 1
ATOM 9044 O O . GLN F 3 100 ? -48.26559 20.07943 25.06764 1.000 78.81154 100 GLN F O 1
ATOM 9050 N N . GLY F 3 101 ? -46.26514 20.27268 26.07452 1.000 65.82219 101 GLY F N 1
ATOM 9051 C CA . GLY F 3 101 ? -46.31214 21.71670 26.05722 1.000 61.50663 101 GLY F CA 1
ATOM 9052 C C . GLY F 3 101 ? -46.63032 22.29457 27.41766 1.000 53.90912 101 GLY F C 1
ATOM 9053 O O . GLY F 3 101 ? -47.40893 21.71583 28.17962 1.000 69.57990 101 GLY F O 1
ATOM 9054 N N . THR F 3 102 ? -46.00501 23.41936 27.74633 1.000 58.89756 102 THR F N 1
ATOM 9055 C CA . THR F 3 102 ? -46.24711 24.13192 28.99295 1.000 64.76049 102 THR F CA 1
ATOM 9056 C C . THR F 3 102 ? -46.73698 25.53157 28.65419 1.000 60.76723 102 THR F C 1
ATOM 9057 O O . THR F 3 102 ? -46.04084 26.28162 27.96359 1.000 71.33368 102 THR F O 1
ATOM 9061 N N . LYS F 3 103 ? -47.93821 25.86885 29.11359 1.000 63.01165 103 LYS F N 1
ATOM 9062 C CA . LYS F 3 103 ? -48.49098 27.20116 28.92283 1.000 69.19972 103 LYS F CA 1
ATOM 9063 C C . LYS F 3 103 ? -48.03452 28.08086 30.07760 1.000 67.06494 103 LYS F C 1
ATOM 9064 O O . LYS F 3 103 ? -48.02010 27.64543 31.23225 1.000 64.58619 103 LYS F O 1
ATOM 9070 N N . VAL F 3 104 ? -47.63624 29.31232 29.76911 1.000 66.04530 104 VAL F N 1
ATOM 9071 C CA . VAL F 3 104 ? -47.13245 30.22428 30.78978 1.000 71.49375 104 VAL F CA 1
ATOM 9072 C C . VAL F 3 104 ? -47.98703 31.48325 30.79088 1.000 74.77711 104 VAL F C 1
ATOM 9073 O O . VAL F 3 104 ? -48.02470 32.21774 29.79726 1.000 72.50788 104 VAL F O 1
ATOM 9077 N N . GLU F 3 105 ? -48.66650 31.72391 31.90779 1.000 82.74802 105 GLU F N 1
ATOM 9078 C CA . GLU F 3 105 ? -49.40159 32.94796 32.17766 1.000 78.54680 105 GLU F CA 1
ATOM 9079 C C . GLU F 3 105 ? -48.59276 33.81438 33.13479 1.000 91.26842 105 GLU F C 1
ATOM 9080 O O . GLU F 3 105 ? -47.76913 33.31234 33.90266 1.000 95.63453 105 GLU F O 1
ATOM 9086 N N . ILE F 3 106 ? -48.83301 35.12189 33.08421 1.000 92.99197 106 ILE F N 1
ATOM 9087 C CA . ILE F 3 106 ? -48.07876 36.10084 33.85802 1.000 86.84063 106 ILE F CA 1
ATOM 9088 C C . ILE F 3 106 ? -48.94446 36.61745 34.99894 1.000 91.23604 106 ILE F C 1
ATOM 9089 O O . ILE F 3 106 ? -50.08599 37.04153 34.78124 1.000 91.62109 106 ILE F O 1
ATOM 9094 N N . LYS F 3 107 ? -48.39918 36.57915 36.21227 1.000 90.27198 107 LYS F N 1
ATOM 9095 C CA . LYS F 3 107 ? -49.11594 37.02461 37.39939 1.000 96.74899 107 LYS F CA 1
ATOM 9096 C C . LYS F 3 107 ? -48.96535 38.53212 37.57188 1.000 93.22657 107 LYS F C 1
ATOM 9097 O O . LYS F 3 107 ? -47.85024 39.06309 37.52822 1.000 68.31171 107 LYS F O 1
ATOM 9103 N N . ARG F 3 108 ? -50.09365 39.22489 37.73558 1.000 90.06108 108 ARG F N 1
ATOM 9104 C CA . ARG F 3 108 ? -50.09773 40.66427 37.96458 1.000 88.19027 108 ARG F CA 1
ATOM 9105 C C . ARG F 3 108 ? -51.17955 41.00066 38.98246 1.000 80.34221 108 ARG F C 1
ATOM 9106 O O . ARG F 3 108 ? -51.87524 40.11988 39.49837 1.000 80.53865 108 ARG F O 1
ATOM 9114 N N . THR F 3 109 ? -51.32224 42.29395 39.26439 1.000 98.12709 109 THR F N 1
ATOM 9115 C CA . THR F 3 109 ? -52.29993 42.75377 40.24082 1.000 95.29346 109 THR F CA 1
ATOM 9116 C C . THR F 3 109 ? -53.71298 42.64048 39.68123 1.000 92.36924 109 THR F C 1
ATOM 9117 O O . THR F 3 109 ? -53.94214 42.80604 38.47898 1.000 83.17245 109 THR F O 1
ATOM 9121 N N . VAL F 3 110 ? -54.66647 42.34906 40.57390 1.000 99.96316 110 VAL F N 1
ATOM 9122 C CA . VAL F 3 110 ? -56.06487 42.25341 40.17057 1.000 90.29127 110 VAL F CA 1
ATOM 9123 C C . VAL F 3 110 ? -56.48370 43.54428 39.48773 1.000 80.86352 110 VAL F C 1
ATOM 9124 O O . VAL F 3 110 ? -56.30729 44.64223 40.03016 1.000 73.85642 110 VAL F O 1
ATOM 9128 N N . ALA F 3 111 ? -57.02558 43.41428 38.28095 1.000 87.48228 111 ALA F N 1
ATOM 9129 C CA . ALA F 3 111 ? -57.48625 44.54234 37.48664 1.000 76.75381 111 ALA F CA 1
ATOM 9130 C C . ALA F 3 111 ? -58.93647 44.29858 37.10929 1.000 76.89587 111 ALA F C 1
ATOM 9131 O O . ALA F 3 111 ? -59.26953 43.25004 36.54808 1.000 86.53932 111 ALA F O 1
ATOM 9133 N N . ALA F 3 112 ? -59.78590 45.25105 37.42604 1.000 74.88399 112 ALA F N 1
ATOM 9134 C CA . ALA F 3 112 ? -61.19514 45.12967 37.11266 1.000 72.28737 112 ALA F CA 1
ATOM 9135 C C . ALA F 3 112 ? -61.43251 45.35824 35.62020 1.000 71.37918 112 ALA F C 1
ATOM 9136 O O . ALA F 3 112 ? -60.66785 46.06982 34.96335 1.000 72.06043 112 ALA F O 1
ATOM 9138 N N . PRO F 3 113 ? -62.47824 44.74994 35.05980 1.000 76.83087 113 PRO F N 1
ATOM 9139 C CA . PRO F 3 113 ? -62.78733 44.94302 33.63735 1.000 80.85637 113 PRO F CA 1
ATOM 9140 C C . PRO F 3 113 ? -63.65259 46.16525 33.37287 1.000 70.06787 113 PRO F C 1
ATOM 9141 O O . PRO F 3 113 ? -64.54118 46.51430 34.15234 1.000 70.68937 113 PRO F O 1
ATOM 9145 N N . SER F 3 114 ? -63.38187 46.83433 32.25394 1.000 71.75941 114 SER F N 1
ATOM 9146 C CA . SER F 3 114 ? -64.31311 47.83685 31.74676 1.000 79.51523 114 SER F CA 1
ATOM 9147 C C . SER F 3 114 ? -65.31714 47.14005 30.83626 1.000 83.64183 114 SER F C 1
ATOM 9148 O O . SER F 3 114 ? -64.92949 46.36200 29.96248 1.000 99.94801 114 SER F O 1
ATOM 9151 N N . VAL F 3 115 ? -66.60272 47.40980 31.04124 1.000 75.16183 115 VAL F N 1
ATOM 9152 C CA . VAL F 3 115 ? -67.66713 46.64318 30.40310 1.000 75.62490 115 VAL F CA 1
ATOM 9153 C C . VAL F 3 115 ? -68.46730 47.55124 29.47701 1.000 81.50216 115 VAL F C 1
ATOM 9154 O O . VAL F 3 115 ? -68.84960 48.66148 29.86280 1.000 97.52931 115 VAL F O 1
ATOM 9158 N N . PHE F 3 116 ? -68.73188 47.06376 28.26473 1.000 70.02709 116 PHE F N 1
ATOM 9159 C CA . PHE F 3 116 ? -69.50959 47.77742 27.26080 1.000 74.21538 116 PHE F CA 1
ATOM 9160 C C . PHE F 3 116 ? -70.46950 46.79837 26.59654 1.000 66.78454 116 PHE F C 1
ATOM 9161 O O . PHE F 3 116 ? -70.32078 45.58061 26.71387 1.000 70.95483 116 PHE F O 1
ATOM 9169 N N . ILE F 3 117 ? -71.44801 47.33504 25.86795 1.000 70.69180 117 ILE F N 1
ATOM 9170 C CA . ILE F 3 117 ? -72.44315 46.51444 25.18496 1.000 57.95328 117 ILE F CA 1
ATOM 9171 C C . ILE F 3 117 ? -72.77636 47.14087 23.83490 1.000 62.54272 117 ILE F C 1
ATOM 9172 O O . ILE F 3 117 ? -72.81476 48.36776 23.69648 1.000 63.84874 117 ILE F O 1
ATOM 9177 N N . PHE F 3 118 ? -73.01741 46.28725 22.83770 1.000 59.09421 118 PHE F N 1
ATOM 9178 C CA . PHE F 3 118 ? -73.31138 46.70090 21.47437 1.000 55.78954 118 PHE F CA 1
ATOM 9179 C C . PHE F 3 118 ? -74.58180 46.00574 21.00298 1.000 60.46891 118 PHE F C 1
ATOM 9180 O O . PHE F 3 118 ? -74.65927 44.75983 21.03230 1.000 63.40794 118 PHE F O 1
ATOM 9188 N N . PRO F 3 119 ? -75.57320 46.76245 20.54432 1.000 66.77023 119 PRO F N 1
ATOM 9189 C CA . PRO F 3 119 ? -76.81872 46.17332 20.05356 1.000 74.00443 119 PRO F CA 1
ATOM 9190 C C . PRO F 3 119 ? -76.63458 45.58129 18.66951 1.000 61.50562 119 PRO F C 1
ATOM 9191 O O . PRO F 3 119 ? -75.58182 45.76786 18.04330 1.000 63.51648 119 PRO F O 1
ATOM 9195 N N . PRO F 3 120 ? -77.62110 44.84269 18.16699 1.000 70.80537 120 PRO F N 1
ATOM 9196 C CA . PRO F 3 120 ? -77.53599 44.34058 16.79282 1.000 74.23114 120 PRO F CA 1
ATOM 9197 C C . PRO F 3 120 ? -77.59715 45.47814 15.79024 1.000 67.26276 120 PRO F C 1
ATOM 9198 O O . PRO F 3 120 ? -78.15111 46.54591 16.05408 1.000 85.49713 120 PRO F O 1
ATOM 9202 N N . SER F 3 121 ? -77.03573 45.22337 14.61413 1.000 74.54658 121 SER F N 1
ATOM 9203 C CA . SER F 3 121 ? -77.04008 46.21313 13.55101 1.000 84.91558 121 SER F CA 1
ATOM 9204 C C . SER F 3 121 ? -78.34132 46.14018 12.75927 1.000 78.25376 121 SER F C 1
ATOM 9205 O O . SER F 3 121 ? -79.03711 45.12307 12.74752 1.000 72.05007 121 SER F O 1
ATOM 9208 N N . ASP F 3 122 ? -78.66326 47.24689 12.08531 1.000 92.73952 122 ASP F N 1
ATOM 9209 C CA . ASP F 3 122 ? -79.81613 47.25220 11.19073 1.000 96.41275 122 ASP F CA 1
ATOM 9210 C C . ASP F 3 122 ? -79.60636 46.29982 10.02307 1.000 87.23611 122 ASP F C 1
ATOM 9211 O O . ASP F 3 122 ? -80.56255 45.69445 9.53117 1.000 79.55297 122 ASP F O 1
ATOM 9216 N N . GLU F 3 123 ? -78.36389 46.17439 9.54851 1.000 99.42545 123 GLU F N 1
ATOM 9217 C CA . GLU F 3 123 ? -78.07549 45.26247 8.44537 1.000 88.34432 123 GLU F CA 1
ATOM 9218 C C . GLU F 3 123 ? -78.29584 43.81284 8.85601 1.000 79.14862 123 GLU F C 1
ATOM 9219 O O . GLU F 3 123 ? -78.88609 43.02636 8.10292 1.000 81.95237 123 GLU F O 1
ATOM 9225 N N . GLN F 3 124 ? -77.83377 43.44314 10.05195 1.000 76.38862 124 GLN F N 1
ATOM 9226 C CA . GLN F 3 124 ? -78.05168 42.08436 10.53288 1.000 74.81439 124 GLN F CA 1
ATOM 9227 C C . GLN F 3 124 ? -79.53644 41.79973 10.71363 1.000 86.42430 124 GLN F C 1
ATOM 9228 O O . GLN F 3 124 ? -79.99908 40.68395 10.44981 1.000 88.73717 124 GLN F O 1
ATOM 9234 N N . LEU F 3 125 ? -80.30134 42.80120 11.15773 1.000 94.95280 125 LEU F N 1
ATOM 9235 C CA . LEU F 3 125 ? -81.74213 42.62127 11.29854 1.000 82.58288 125 LEU F CA 1
ATOM 9236 C C . LEU F 3 125 ? -82.42174 42.51506 9.93853 1.000 91.67314 125 LEU F C 1
ATOM 9237 O O . LEU F 3 125 ? -83.36757 41.73570 9.77167 1.000 98.37324 125 LEU F O 1
ATOM 9242 N N . LYS F 3 126 ? -81.95010 43.28303 8.95260 1.000 82.14078 126 LYS F N 1
ATOM 9243 C CA . LYS F 3 126 ? -82.40994 43.08833 7.58271 1.000 85.16949 126 LYS F CA 1
ATOM 9244 C C . LYS F 3 126 ? -82.15442 41.65797 7.12991 1.000 82.14190 126 LYS F C 1
ATOM 9245 O O . LYS F 3 126 ? -82.97567 41.06324 6.42089 1.000 95.37118 126 LYS F O 1
ATOM 9251 N N . SER F 3 127 ? -81.01885 41.08691 7.53624 1.000 80.53086 127 SER F N 1
ATOM 9252 C CA . SER F 3 127 ? -80.72548 39.70184 7.19014 1.000 94.32955 127 SER F CA 1
ATOM 9253 C C . SER F 3 127 ? -81.56495 38.70806 7.98530 1.000 89.29758 127 SER F C 1
ATOM 9254 O O . SER F 3 127 ? -81.70601 37.55936 7.55514 1.000 97.04769 127 SER F O 1
ATOM 9257 N N . GLY F 3 128 ? -82.13006 39.11543 9.11668 1.000 82.74778 128 GLY F N 1
ATOM 9258 C CA . GLY F 3 128 ? -82.93099 38.22337 9.93125 1.000 89.88082 128 GLY F CA 1
ATOM 9259 C C . GLY F 3 128 ? -82.25264 37.59559 11.13412 1.000 85.27841 128 GLY F C 1
ATOM 9260 O O . GLY F 3 128 ? -82.76836 36.60170 11.65924 1.000 96.72701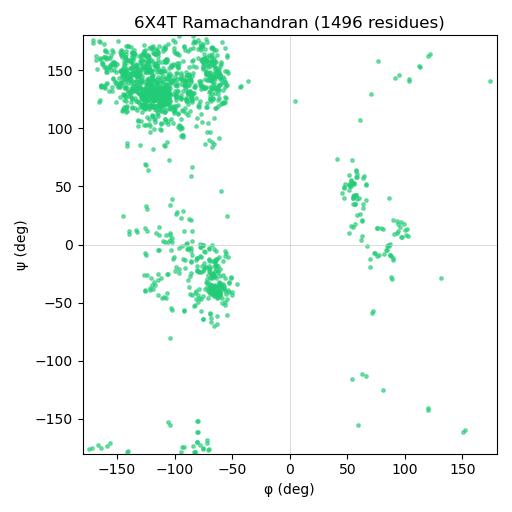 128 GLY F O 1
ATOM 9261 N N . THR F 3 129 ? -81.12610 38.13702 11.58573 1.000 80.81328 129 THR F N 1
ATOM 9262 C CA . THR F 3 129 ? -80.41694 37.63468 12.75225 1.000 82.31651 129 THR F CA 1
ATOM 9263 C C . THR F 3 129 ? -80.15697 38.81081 13.68236 1.000 74.14482 129 THR F C 1
ATOM 9264 O O . THR F 3 129 ? -80.22989 39.97056 13.27000 1.000 77.01969 129 THR F O 1
ATOM 9268 N N . ALA F 3 130 ? -79.86876 38.51797 14.94990 1.000 67.16407 130 ALA F N 1
ATOM 9269 C CA . ALA F 3 130 ? -79.54550 39.56907 15.90507 1.000 66.78891 130 ALA F CA 1
ATOM 9270 C C . ALA F 3 130 ? -78.44672 39.08407 16.83356 1.000 75.30666 130 ALA F C 1
ATOM 9271 O O . ALA F 3 130 ? -78.64895 38.13190 17.59242 1.000 63.95639 130 ALA F O 1
ATOM 9273 N N . SER F 3 131 ? -77.29862 39.75470 16.79445 1.000 65.18462 131 SER F N 1
ATOM 9274 C CA . SER F 3 131 ? -76.18437 39.45095 17.68156 1.000 65.32829 131 SER F CA 1
ATOM 9275 C C . SER F 3 131 ? -75.92427 40.66685 18.55762 1.000 59.17814 131 SER F C 1
ATOM 9276 O O . SER F 3 131 ? -75.70203 41.77065 18.04756 1.000 59.87584 131 SER F O 1
ATOM 9279 N N . VAL F 3 132 ? -75.95620 40.46223 19.86965 1.000 61.51255 132 VAL F N 1
ATOM 9280 C CA . VAL F 3 132 ? -75.61495 41.48814 20.84748 1.000 64.82575 132 VAL F CA 1
ATOM 9281 C C . VAL F 3 132 ? -74.26492 41.11775 21.43892 1.000 60.59712 132 VAL F C 1
ATOM 9282 O O . VAL F 3 132 ? -74.00294 39.93965 21.71307 1.000 63.40227 132 VAL F O 1
ATOM 9286 N N . VAL F 3 133 ? -73.39934 42.11251 21.62170 1.000 56.87964 133 VAL F N 1
ATOM 9287 C CA . VAL F 3 133 ? -72.02285 41.86157 22.04110 1.000 59.75594 133 VAL F CA 1
ATOM 9288 C C . VAL F 3 133 ? -71.78082 42.52017 23.39141 1.000 59.22743 133 VAL F C 1
ATOM 9289 O O . VAL F 3 133 ? -72.13232 43.68532 23.59220 1.000 67.21291 133 VAL F O 1
ATOM 9293 N N . CYS F 3 134 ? -71.18588 41.77057 24.31155 1.000 60.02978 134 CYS F N 1
ATOM 9294 C CA . CYS F 3 134 ? -70.73883 42.27393 25.60151 1.000 63.53596 134 CYS F CA 1
ATOM 9295 C C . CYS F 3 134 ? -69.21552 42.24838 25.59541 1.000 73.61478 134 CYS F C 1
ATOM 9296 O O . CYS F 3 134 ? -68.61246 41.22200 25.26156 1.000 72.28607 134 CYS F O 1
ATOM 9299 N N . LEU F 3 135 ? -68.59610 43.37708 25.93710 1.000 67.38909 135 LEU F N 1
ATOM 9300 C CA . LEU F 3 135 ? -67.14952 43.54360 25.84327 1.000 56.95836 135 LEU F CA 1
ATOM 9301 C C . LEU F 3 135 ? -66.58255 43.82136 27.22512 1.000 65.74091 135 LEU F C 1
ATOM 9302 O O . LEU F 3 135 ? -66.99469 44.77842 27.88605 1.000 79.53204 135 LEU F O 1
ATOM 9307 N N . LEU F 3 136 ? -65.62090 43.00440 27.64072 1.000 70.47487 136 LEU F N 1
ATOM 9308 C CA . LEU F 3 136 ? -64.89369 43.17724 28.88989 1.000 65.33129 136 LEU F CA 1
ATOM 9309 C C . LEU F 3 136 ? -63.44420 43.45484 28.53008 1.000 71.92056 136 LEU F C 1
ATOM 9310 O O . LEU F 3 136 ? -62.80795 42.63410 27.86394 1.000 85.28935 136 LEU F O 1
ATOM 9315 N N . ASN F 3 137 ? -62.93290 44.61272 28.93381 1.000 66.16719 137 ASN F N 1
ATOM 9316 C CA . ASN F 3 137 ? -61.63388 45.08575 28.47813 1.000 72.22361 137 ASN F CA 1
ATOM 9317 C C . ASN F 3 137 ? -60.66724 45.25247 29.64294 1.000 70.63905 137 ASN F C 1
ATOM 9318 O O . ASN F 3 137 ? -61.03945 45.79932 30.69187 1.000 79.83013 137 ASN F O 1
ATOM 9323 N N . ASN F 3 138 ? -59.43519 44.76129 29.44662 1.000 68.80456 138 ASN F N 1
ATOM 9324 C CA . ASN F 3 138 ? -58.27531 45.05803 30.28915 1.000 67.17958 138 ASN F CA 1
ATOM 9325 C C . ASN F 3 138 ? -58.51234 44.67393 31.75172 1.000 73.18271 138 ASN F C 1
ATOM 9326 O O . ASN F 3 138 ? -58.49459 45.51007 32.65620 1.000 75.38626 138 ASN F O 1
ATOM 9331 N N . PHE F 3 139 ? -58.70762 43.37511 31.97238 1.000 73.15246 139 PHE F N 1
ATOM 9332 C CA . PHE F 3 139 ? -58.92649 42.83823 33.30630 1.000 65.92535 139 PHE F CA 1
ATOM 9333 C C . PHE F 3 139 ? -57.94644 41.71114 33.60026 1.000 68.33707 139 PHE F C 1
ATOM 9334 O O . PHE F 3 139 ? -57.28250 41.17565 32.70844 1.000 75.14625 139 PHE F O 1
ATOM 9342 N N . TYR F 3 140 ? -57.87392 41.35444 34.88507 1.000 68.89080 140 TYR F N 1
ATOM 9343 C CA . TYR F 3 140 ? -57.06760 40.25112 35.38012 1.000 75.81039 140 TYR F CA 1
ATOM 9344 C C . TYR F 3 140 ? -57.64331 39.86123 36.72917 1.000 85.93239 140 TYR F C 1
ATOM 9345 O O . TYR F 3 140 ? -57.98415 40.75553 37.51559 1.000 84.08841 140 TYR F O 1
ATOM 9354 N N . PRO F 3 141 ? -57.76050 38.56012 37.04515 1.000 90.68510 141 PRO F N 1
ATOM 9355 C CA . PRO F 3 141 ? -57.32596 37.42285 36.22916 1.000 78.49606 141 PRO F CA 1
ATOM 9356 C C . PRO F 3 141 ? -58.31303 37.01407 35.13932 1.000 89.68967 141 PRO F C 1
ATOM 9357 O O . PRO F 3 141 ? -59.36416 37.63700 34.97702 1.000 73.93851 141 PRO F O 1
ATOM 9361 N N . ARG F 3 142 ? -57.95203 35.96123 34.39904 1.000 92.68083 142 ARG F N 1
ATOM 9362 C CA . ARG F 3 142 ? -58.75584 35.50288 33.27133 1.000 79.00892 142 ARG F CA 1
ATOM 9363 C C . ARG F 3 142 ? -60.11463 34.96211 33.70408 1.000 73.77391 142 ARG F C 1
ATOM 9364 O O . ARG F 3 142 ? -61.02601 34.87545 32.87471 1.000 66.05399 142 ARG F O 1
ATOM 9372 N N . GLU F 3 143 ? -60.27551 34.61063 34.97828 1.000 82.29731 143 GLU F N 1
ATOM 9373 C CA . GLU F 3 143 ? -61.51917 34.01698 35.45458 1.000 85.42213 143 GLU F CA 1
ATOM 9374 C C . GLU F 3 143 ? -62.56260 35.10878 35.65142 1.000 87.49976 143 GLU F C 1
ATOM 9375 O O . GLU F 3 143 ? -62.36364 36.02962 36.45186 1.000 101.39993 143 GLU F O 1
ATOM 9381 N N . ALA F 3 144 ? -63.68185 34.98869 34.94499 1.000 72.80974 144 ALA F N 1
ATOM 9382 C CA . ALA F 3 144 ? -64.77253 35.94807 35.03551 1.000 72.26549 144 ALA F CA 1
ATOM 9383 C C . ALA F 3 144 ? -66.00885 35.29609 34.44167 1.000 86.07220 144 ALA F C 1
ATOM 9384 O O . ALA F 3 144 ? -65.90776 34.38806 33.61240 1.000 85.61334 144 ALA F O 1
ATOM 9386 N N . LYS F 3 145 ? -67.18194 35.76794 34.86212 1.000 79.07305 145 LYS F N 1
ATOM 9387 C CA . LYS F 3 145 ? -68.43001 35.14493 34.43489 1.000 82.41074 145 LYS F CA 1
ATOM 9388 C C . LYS F 3 145 ? -69.38458 36.19026 33.87999 1.000 73.25697 145 LYS F C 1
ATOM 9389 O O . LYS F 3 145 ? -69.76793 37.13016 34.58350 1.000 77.69779 145 LYS F O 1
ATOM 9395 N N . VAL F 3 146 ? -69.76448 36.01466 32.61920 1.000 73.92596 146 VAL F N 1
ATOM 9396 C CA . VAL F 3 146 ? -70.72749 36.86533 31.93605 1.000 73.16365 146 VAL F CA 1
ATOM 9397 C C . VAL F 3 146 ? -72.03225 36.09220 31.82741 1.000 77.20480 146 VAL F C 1
ATOM 9398 O O . VAL F 3 146 ? -72.03177 34.90608 31.47873 1.000 91.91415 146 VAL F O 1
ATOM 9402 N N . GLN F 3 147 ? -73.14478 36.75835 32.12743 1.000 79.26135 147 GLN F N 1
ATOM 9403 C CA . GLN F 3 147 ? -74.45217 36.11802 32.11396 1.000 87.98265 147 GLN F CA 1
ATOM 9404 C C . GLN F 3 147 ? -75.43101 37.01983 31.38094 1.000 71.80805 147 GLN F C 1
ATOM 9405 O O . GLN F 3 147 ? -75.48976 38.22112 31.64729 1.000 68.65873 147 GLN F O 1
ATOM 9411 N N . TRP F 3 148 ? -76.19415 36.44246 30.46112 1.000 82.03022 148 TRP F N 1
ATOM 9412 C CA . TRP F 3 148 ? -77.12833 37.19243 29.63369 1.000 77.23417 148 TRP F CA 1
ATOM 9413 C C . TRP F 3 148 ? -78.53643 37.11171 30.20577 1.000 77.16010 148 TRP F C 1
ATOM 9414 O O . TRP F 3 148 ? -79.01384 36.02570 30.55254 1.000 72.92419 148 TRP F O 1
ATOM 9425 N N . LYS F 3 149 ? -79.19517 38.26377 30.30282 1.000 68.54685 149 LYS F N 1
ATOM 9426 C CA . LYS F 3 149 ? -80.56922 38.34576 30.77112 1.000 72.44086 149 LYS F CA 1
ATOM 9427 C C . LYS F 3 149 ? -81.37920 39.13995 29.75937 1.000 75.83536 149 LYS F C 1
ATOM 9428 O O . LYS F 3 149 ? -81.06922 40.30500 29.48009 1.000 72.70323 149 LYS F O 1
ATOM 9434 N N . VAL F 3 150 ? -82.41127 38.51077 29.21508 1.000 77.46984 150 VAL F N 1
ATOM 9435 C CA . VAL F 3 150 ? -83.35026 39.16543 28.31542 1.000 77.50907 150 VAL F CA 1
ATOM 9436 C C . VAL F 3 150 ? -84.66016 39.30671 29.07520 1.000 95.34128 150 VAL F C 1
ATOM 9437 O O . VAL F 3 150 ? -85.30575 38.30461 29.40878 1.000 97.20085 150 VAL F O 1
ATOM 9441 N N . ASP F 3 151 ? -85.04365 40.55364 29.35881 1.000 105.29095 151 ASP F N 1
ATOM 9442 C CA . ASP F 3 151 ? -86.19806 40.84970 30.20591 1.000 87.16030 151 ASP F CA 1
ATOM 9443 C C . ASP F 3 151 ? -86.06920 40.15040 31.55677 1.000 89.77803 151 ASP F C 1
ATOM 9444 O O . ASP F 3 151 ? -87.03611 39.60293 32.09014 1.000 88.27771 151 ASP F O 1
ATOM 9449 N N . ASN F 3 152 ? -84.84811 40.15147 32.09560 1.000 92.74441 152 ASN F N 1
ATOM 9450 C CA . ASN F 3 152 ? -84.50054 39.50871 33.36130 1.000 92.54690 152 ASN F CA 1
ATOM 9451 C C . ASN F 3 152 ? -84.69391 37.99828 33.31497 1.000 103.52068 152 ASN F C 1
ATOM 9452 O O . ASN F 3 152 ? -84.82777 37.35305 34.35995 1.000 109.52455 152 ASN F O 1
ATOM 9457 N N . ALA F 3 153 ? -84.70205 37.42680 32.11387 1.000 100.11430 153 ALA F N 1
ATOM 9458 C CA . ALA F 3 153 ? -84.77896 35.98638 31.91601 1.000 87.93263 153 ALA F CA 1
ATOM 9459 C C . ALA F 3 153 ? -83.39984 35.47433 31.52105 1.000 87.17084 153 ALA F C 1
ATOM 9460 O O . ALA F 3 153 ? -82.81515 35.95173 30.54214 1.000 103.71051 153 ALA F O 1
ATOM 9462 N N . LEU F 3 154 ? -82.87883 34.52386 32.29397 1.000 84.78959 154 LEU F N 1
ATOM 9463 C CA . LEU F 3 154 ? -81.54317 33.99711 32.04614 1.000 85.64498 154 LEU F CA 1
ATOM 9464 C C . LEU F 3 154 ? -81.48163 33.26727 30.71083 1.000 96.27351 154 LEU F C 1
ATOM 9465 O O . LEU F 3 154 ? -82.32061 32.41117 30.41407 1.000 105.70167 154 LEU F O 1
ATOM 9470 N N . GLN F 3 155 ? -80.47907 33.60885 29.90568 1.000 84.73818 155 GLN F N 1
ATOM 9471 C CA . GLN F 3 155 ? -80.27963 33.01155 28.59417 1.000 83.93849 155 GLN F CA 1
ATOM 9472 C C . GLN F 3 155 ? -79.05341 32.11558 28.64813 1.000 82.38551 155 GLN F C 1
ATOM 9473 O O . GLN F 3 155 ? -77.96127 32.57657 28.99601 1.000 86.21936 155 GLN F O 1
ATOM 9479 N N . SER F 3 156 ? -79.23519 30.84327 28.30596 1.000 89.57831 156 SER F N 1
ATOM 9480 C CA . SER F 3 156 ? -78.14601 29.87988 28.26064 1.000 97.83556 156 SER F CA 1
ATOM 9481 C C . SER F 3 156 ? -78.21781 29.10019 26.95621 1.000 93.05577 156 SER F C 1
ATOM 9482 O O . SER F 3 156 ? -79.30757 28.80788 26.45325 1.000 82.83438 156 SER F O 1
ATOM 9485 N N . GLY F 3 157 ? -77.04881 28.76615 26.41352 1.000 93.47360 157 GLY F N 1
ATOM 9486 C CA . GLY F 3 157 ? -76.93466 28.00349 25.19373 1.000 88.85268 157 GLY F CA 1
ATOM 9487 C C . GLY F 3 157 ? -76.91010 28.82983 23.92188 1.000 89.63120 157 GLY F C 1
ATOM 9488 O O . GLY F 3 157 ? -76.29677 28.40858 22.93550 1.000 98.22591 157 GLY F O 1
ATOM 9489 N N . ASN F 3 158 ? -77.55852 29.99520 23.91436 1.000 93.94898 158 ASN F N 1
ATOM 9490 C CA . ASN F 3 158 ? -77.57922 30.85267 22.73729 1.000 94.13407 158 ASN F CA 1
ATOM 9491 C C . ASN F 3 158 ? -76.48725 31.92241 22.76043 1.000 75.54507 158 ASN F C 1
ATOM 9492 O O . ASN F 3 158 ? -76.62135 32.94645 22.08052 1.000 70.60790 158 ASN F O 1
ATOM 9497 N N . SER F 3 159 ? -75.41309 31.70689 23.51993 1.000 71.50395 159 SER F N 1
ATOM 9498 C CA . SER F 3 159 ? -74.33255 32.67635 23.63352 1.000 73.26679 159 SER F CA 1
ATOM 9499 C C . SER F 3 159 ? -72.99428 31.95596 23.55868 1.000 57.95397 159 SER F C 1
ATOM 9500 O O . SER F 3 159 ? -72.88582 30.78497 23.92624 1.000 74.38815 159 SER F O 1
ATOM 9503 N N . GLN F 3 160 ? -71.97370 32.67184 23.08771 1.000 57.78732 160 GLN F N 1
ATOM 9504 C CA . GLN F 3 160 ? -70.61082 32.15041 23.02537 1.000 63.67127 160 GLN F CA 1
ATOM 9505 C C . GLN F 3 160 ? -69.61683 33.26851 23.30475 1.000 63.36253 160 GLN F C 1
ATOM 9506 O O . GLN F 3 160 ? -69.81116 34.39710 22.85455 1.000 71.11708 160 GLN F O 1
ATOM 9512 N N . GLU F 3 161 ? -68.52906 32.95314 24.00433 1.000 61.19689 161 GLU F N 1
ATOM 9513 C CA . GLU F 3 161 ? -67.55601 33.97063 24.38166 1.000 67.10336 161 GLU F CA 1
ATOM 9514 C C . GLU F 3 161 ? -66.15719 33.59726 23.89823 1.000 54.52601 161 GLU F C 1
ATOM 9515 O O . GLU F 3 161 ? -65.84274 32.43119 23.65966 1.000 54.28226 161 GLU F O 1
ATOM 9521 N N . SER F 3 162 ? -65.33032 34.62791 23.72007 1.000 57.75993 162 SER F N 1
ATOM 9522 C CA . SER F 3 162 ? -63.95250 34.48388 23.26905 1.000 53.59130 162 SER F CA 1
ATOM 9523 C C . SER F 3 162 ? -63.05965 35.42392 24.06604 1.000 53.51129 162 SER F C 1
ATOM 9524 O O . SER F 3 162 ? -63.47282 36.52031 24.44368 1.000 54.83325 162 SER F O 1
ATOM 9527 N N . VAL F 3 163 ? -61.83457 34.97790 24.33763 1.000 51.96192 163 VAL F N 1
ATOM 9528 C CA . VAL F 3 163 ? -60.87810 35.73053 25.14374 1.000 57.22216 163 VAL F CA 1
ATOM 9529 C C . VAL F 3 163 ? -59.56946 35.86502 24.37764 1.000 61.49336 163 VAL F C 1
ATOM 9530 O O . VAL F 3 163 ? -59.06770 34.88470 23.81689 1.000 68.06791 163 VAL F O 1
ATOM 9534 N N . THR F 3 164 ? -59.01368 37.07306 24.36496 1.000 69.27116 164 THR F N 1
ATOM 9535 C CA . THR F 3 164 ? -57.73859 37.31095 23.71297 1.000 65.85580 164 THR F CA 1
ATOM 9536 C C . THR F 3 164 ? -56.58787 36.79533 24.57334 1.000 68.16191 164 THR F C 1
ATOM 9537 O O . THR F 3 164 ? -56.75370 36.42649 25.73845 1.000 83.09580 164 THR F O 1
ATOM 9541 N N . GLU F 3 165 ? -55.40019 36.79356 23.98026 1.000 71.92933 165 GLU F N 1
ATOM 9542 C CA . GLU F 3 165 ? -54.18102 36.46571 24.69536 1.000 77.29443 165 GLU F CA 1
ATOM 9543 C C . GLU F 3 165 ? -53.87937 37.54343 25.73316 1.000 76.46836 165 GLU F C 1
ATOM 9544 O O . GLU F 3 165 ? -54.49406 38.61253 25.75360 1.000 91.17441 165 GLU F O 1
ATOM 9550 N N . GLN F 3 166 ? -52.91787 37.25582 26.60753 1.000 73.70584 166 GLN F N 1
ATOM 9551 C CA . GLN F 3 166 ? -52.42607 38.28561 27.51123 1.000 73.67155 166 GLN F CA 1
ATOM 9552 C C . GLN F 3 166 ? -51.77739 39.40880 26.71967 1.000 78.88559 166 GLN F C 1
ATOM 9553 O O . GLN F 3 166 ? -51.01200 39.16156 25.78304 1.000 76.63252 166 GLN F O 1
ATOM 9559 N N . ASP F 3 167 ? -52.10534 40.64715 27.08352 1.000 88.06645 167 ASP F N 1
ATOM 9560 C CA . ASP F 3 167 ? -51.49144 41.78878 26.42441 1.000 83.46805 167 ASP F CA 1
ATOM 9561 C C . ASP F 3 167 ? -49.99439 41.79445 26.70295 1.000 83.48851 167 ASP F C 1
ATOM 9562 O O . ASP F 3 167 ? -49.54357 41.41022 27.78577 1.000 76.87797 167 ASP F O 1
ATOM 9567 N N . SER F 3 168 ? -49.22108 42.23845 25.71322 1.000 87.28573 168 SER F N 1
ATOM 9568 C CA . SER F 3 168 ? -47.77130 42.12279 25.79411 1.000 85.25267 168 SER F CA 1
ATOM 9569 C C . SER F 3 168 ? -47.15756 43.04962 26.83831 1.000 99.22176 168 SER F C 1
ATOM 9570 O O . SER F 3 168 ? -46.01744 42.81582 27.25253 1.000 98.25995 168 SER F O 1
ATOM 9573 N N . LYS F 3 169 ? -47.87135 44.08926 27.27566 1.000 95.09861 169 LYS F N 1
ATOM 9574 C CA . LYS F 3 169 ? -47.28402 45.05379 28.19570 1.000 86.77889 169 LYS F CA 1
ATOM 9575 C C . LYS F 3 169 ? -47.95571 45.13804 29.56065 1.000 94.03235 169 LYS F C 1
ATOM 9576 O O . LYS F 3 169 ? -47.25316 45.35084 30.54973 1.000 102.62583 169 LYS F O 1
ATOM 9582 N N . ASP F 3 170 ? -49.27429 44.96449 29.66344 1.000 89.72262 170 ASP F N 1
ATOM 9583 C CA . ASP F 3 170 ? -49.92370 44.99737 30.96996 1.000 93.07114 170 ASP F CA 1
ATOM 9584 C C . ASP F 3 170 ? -50.51178 43.65488 31.38178 1.000 91.69305 170 ASP F C 1
ATOM 9585 O O . ASP F 3 170 ? -51.00854 43.53644 32.50573 1.000 93.18928 170 ASP F O 1
ATOM 9590 N N . SER F 3 171 ? -50.46122 42.64511 30.50866 1.000 78.51193 171 SER F N 1
ATOM 9591 C CA . SER F 3 171 ? -50.88184 41.28027 30.83732 1.000 84.89697 171 SER F CA 1
ATOM 9592 C C . SER F 3 171 ? -52.31983 41.24983 31.35506 1.000 83.24892 171 SER F C 1
ATOM 9593 O O . SER F 3 171 ? -52.61770 40.69192 32.41393 1.000 80.70344 171 SER F O 1
ATOM 9596 N N . THR F 3 172 ? -53.21591 41.86093 30.58931 1.000 82.70093 172 THR F N 1
ATOM 9597 C CA . THR F 3 172 ? -54.63420 41.89720 30.90204 1.000 72.71240 172 THR F CA 1
ATOM 9598 C C . THR F 3 172 ? -55.41044 41.28823 29.74272 1.000 69.26054 172 THR F C 1
ATOM 9599 O O . THR F 3 172 ? -54.96858 41.33100 28.59104 1.000 80.93041 172 THR F O 1
ATOM 9603 N N . TYR F 3 173 ? -56.56261 40.70782 30.05195 1.000 63.21570 173 TYR F N 1
ATOM 9604 C CA . TYR F 3 173 ? -57.36628 40.02460 29.05071 1.000 67.91327 173 TYR F CA 1
ATOM 9605 C C . TYR F 3 173 ? -58.50676 40.90748 28.55273 1.000 63.07279 173 TYR F C 1
ATOM 9606 O O . TYR F 3 173 ? -58.87674 41.91070 29.16492 1.000 64.87445 173 TYR F O 1
ATOM 9615 N N . SER F 3 174 ? -59.08444 40.49736 27.42798 1.000 70.58138 174 SER F N 1
ATOM 9616 C CA . SER F 3 174 ? -60.31042 41.09935 26.92465 1.000 67.85537 174 SER F CA 1
ATOM 9617 C C . SER F 3 174 ? -61.19052 39.99039 26.36983 1.000 79.29099 174 SER F C 1
ATOM 9618 O O . SER F 3 174 ? -60.72262 39.14896 25.59677 1.000 75.88343 174 SER F O 1
ATOM 9621 N N . LEU F 3 175 ? -62.46165 40.00786 26.75962 1.000 68.61660 175 LEU F N 1
ATOM 9622 C CA . LEU F 3 175 ? -63.42387 38.96999 26.42312 1.000 51.19767 175 LEU F CA 1
ATOM 9623 C C . LEU F 3 175 ? -64.60884 39.57758 25.68454 1.000 54.69472 175 LEU F C 1
ATOM 9624 O O . LEU F 3 175 ? -65.12919 40.62666 26.07414 1.000 66.81205 175 LEU F O 1
ATOM 9629 N N . SER F 3 176 ? -65.05062 38.89694 24.63411 1.000 50.15902 176 SER F N 1
ATOM 9630 C CA . SER F 3 176 ? -66.24476 39.27664 23.89172 1.000 62.81176 176 SER F CA 1
ATOM 9631 C C . SER F 3 176 ? -67.23933 38.12839 23.96298 1.000 78.04889 176 SER F C 1
ATOM 9632 O O . SER F 3 176 ? -66.94820 37.02290 23.49429 1.000 59.31876 176 SER F O 1
ATOM 9635 N N . SER F 3 177 ? -68.41194 38.39547 24.53185 1.000 73.72678 177 SER F N 1
ATOM 9636 C CA . SER F 3 177 ? -69.48631 37.41495 24.62547 1.000 60.86936 177 SER F CA 1
ATOM 9637 C C . SER F 3 177 ? -70.61973 37.84548 23.70568 1.000 70.95758 177 SER F C 1
ATOM 9638 O O . SER F 3 177 ? -71.14673 38.95255 23.83973 1.000 67.50906 177 SER F O 1
ATOM 9641 N N . THR F 3 178 ? -70.99843 36.96730 22.78688 1.000 62.18540 178 THR F N 1
ATOM 9642 C CA . THR F 3 178 ? -72.01235 37.24394 21.78246 1.000 62.65555 178 THR F CA 1
ATOM 9643 C C . THR F 3 178 ? -73.25516 36.42617 22.09920 1.000 76.51233 178 THR F C 1
ATOM 9644 O O . THR F 3 178 ? -73.18785 35.19296 22.17954 1.000 67.27569 178 THR F O 1
ATOM 9648 N N . LEU F 3 179 ? -74.37498 37.11900 22.29450 1.000 78.34494 179 LEU F N 1
ATOM 9649 C CA . LEU F 3 179 ? -75.68168 36.49593 22.44618 1.000 73.24740 179 LEU F CA 1
ATOM 9650 C C . LEU F 3 179 ? -76.39680 36.60968 21.10730 1.000 71.37916 179 LEU F C 1
ATOM 9651 O O . LEU F 3 179 ? -76.61490 37.71926 20.60741 1.000 69.94895 179 LEU F O 1
ATOM 9656 N N . THR F 3 180 ? -76.73630 35.46668 20.52052 1.000 79.21420 180 THR F N 1
ATOM 9657 C CA . THR F 3 180 ? -77.26503 35.40722 19.16644 1.000 81.17316 180 THR F CA 1
ATOM 9658 C C . THR F 3 180 ? -78.68888 34.87272 19.19099 1.000 78.35587 180 THR F C 1
ATOM 9659 O O . THR F 3 180 ? -78.95742 33.83557 19.80606 1.000 92.08898 180 THR F O 1
ATOM 9663 N N . LEU F 3 181 ? -79.59611 35.58672 18.52879 1.000 75.01566 181 LEU F N 1
ATOM 9664 C CA . LEU F 3 181 ? -80.99696 35.20713 18.46764 1.000 72.27841 181 LEU F CA 1
ATOM 9665 C C . LEU F 3 181 ? -81.51303 35.39651 17.04976 1.000 70.74216 181 LEU F C 1
ATOM 9666 O O . LEU F 3 181 ? -80.92577 36.11690 16.23752 1.000 84.34753 181 LEU F O 1
ATOM 9671 N N . SER F 3 182 ? -82.62115 34.72758 16.75666 1.000 72.77067 182 SER F N 1
ATOM 9672 C CA . SER F 3 182 ? -83.35368 35.02854 15.54194 1.000 73.61147 182 SER F CA 1
ATOM 9673 C C . SER F 3 182 ? -83.91609 36.44382 15.63380 1.000 88.15414 182 SER F C 1
ATOM 9674 O O . SER F 3 182 ? -84.04343 37.01747 16.72019 1.000 79.65846 182 SER F O 1
ATOM 9677 N N . LYS F 3 183 ? -84.23032 37.02383 14.47377 1.000 80.40421 183 LYS F N 1
ATOM 9678 C CA . LYS F 3 183 ? -84.85799 38.34108 14.48031 1.000 78.78644 183 LYS F CA 1
ATOM 9679 C C . LYS F 3 183 ? -86.18302 38.29992 15.23225 1.000 103.83602 183 LYS F C 1
ATOM 9680 O O . LYS F 3 183 ? -86.53849 39.25483 15.93531 1.000 103.23829 183 LYS F O 1
ATOM 9686 N N . ALA F 3 184 ? -86.92668 37.19808 15.09224 1.000 85.37065 184 ALA F N 1
ATOM 9687 C CA . ALA F 3 184 ? -88.18760 37.04656 15.81017 1.000 84.21808 184 ALA F CA 1
ATOM 9688 C C . ALA F 3 184 ? -87.98293 37.13456 17.31747 1.000 86.86660 184 ALA F C 1
ATOM 9689 O O . ALA F 3 184 ? -88.68297 37.88482 18.00956 1.000 90.20075 184 ALA F O 1
ATOM 9691 N N . ASP F 3 185 ? -87.02274 36.37230 17.84490 1.000 92.17767 185 ASP F N 1
ATOM 9692 C CA . ASP F 3 185 ? -86.72168 36.44487 19.27036 1.000 101.75326 185 ASP F CA 1
ATOM 9693 C C . ASP F 3 185 ? -86.25589 37.83983 19.67439 1.000 96.53377 185 ASP F C 1
ATOM 9694 O O . ASP F 3 185 ? -86.51925 38.28067 20.79918 1.000 93.01994 185 ASP F O 1
ATOM 9699 N N . TYR F 3 186 ? -85.55956 38.54588 18.78050 1.000 84.24299 186 TYR F N 1
ATOM 9700 C CA . TYR F 3 186 ? -85.09399 39.88755 19.11297 1.000 79.54730 186 TYR F CA 1
ATOM 9701 C C . TYR F 3 186 ? -86.25362 40.87380 19.21828 1.000 96.24729 186 TYR F C 1
ATOM 9702 O O . TYR F 3 186 ? -86.26504 41.73365 20.10661 1.000 100.11806 186 TYR F O 1
ATOM 9711 N N . GLU F 3 187 ? -87.22862 40.78360 18.31455 1.000 101.42879 187 GLU F N 1
ATOM 9712 C CA . GLU F 3 187 ? -88.35581 41.70942 18.35343 1.000 105.54287 187 GLU F CA 1
ATOM 9713 C C . GLU F 3 187 ? -89.41251 41.33619 19.39456 1.000 106.10856 187 GLU F C 1
ATOM 9714 O O . GLU F 3 187 ? -90.16552 42.21533 19.82899 1.000 114.50811 187 GLU F O 1
ATOM 9720 N N . LYS F 3 188 ? -89.48919 40.06409 19.80509 1.000 113.33665 188 LYS F N 1
ATOM 9721 C CA . LYS F 3 188 ? -90.50991 39.65227 20.77143 1.000 103.34328 188 LYS F CA 1
ATOM 9722 C C . LYS F 3 188 ? -90.28645 40.29179 22.14229 1.000 94.24683 188 LYS F C 1
ATOM 9723 O O . LYS F 3 188 ? -91.24094 40.74658 22.78345 1.000 95.40148 188 LYS F O 1
ATOM 9729 N N . HIS F 3 189 ? -89.03933 40.34540 22.59939 1.000 94.79236 189 HIS F N 1
ATOM 9730 C CA . HIS F 3 189 ? -88.67280 40.89673 23.89668 1.000 91.19654 189 HIS F CA 1
ATOM 9731 C C . HIS F 3 189 ? -88.13006 42.31442 23.73861 1.000 92.12683 189 HIS F C 1
ATOM 9732 O O . HIS F 3 189 ? -87.85930 42.78057 22.63027 1.000 100.37119 189 HIS F O 1
ATOM 9739 N N . LYS F 3 190 ? -87.97334 43.00791 24.86643 1.000 89.41623 190 LYS F N 1
ATOM 9740 C CA . LYS F 3 190 ? -87.68228 44.43612 24.80696 1.000 95.22111 190 LYS F CA 1
ATOM 9741 C C . LYS F 3 190 ? -86.35372 44.84703 25.42689 1.000 97.82689 190 LYS F C 1
ATOM 9742 O O . LYS F 3 190 ? -85.67994 45.71199 24.86896 1.000 104.46115 190 LYS F O 1
ATOM 9748 N N . VAL F 3 191 ? -85.93354 44.24956 26.54252 1.000 86.91496 191 VAL F N 1
ATOM 9749 C CA . VAL F 3 191 ? -84.74633 44.69321 27.27490 1.000 89.07316 191 VAL F CA 1
ATOM 9750 C C . VAL F 3 191 ? -83.67939 43.60894 27.21336 1.000 90.26303 191 VAL F C 1
ATOM 9751 O O . VAL F 3 191 ? -83.97297 42.42855 27.43645 1.000 96.44002 191 VAL F O 1
ATOM 9755 N N . TYR F 3 192 ? -82.43901 44.01134 26.92422 1.000 92.86006 192 TYR F N 1
ATOM 9756 C CA . TYR F 3 192 ? -81.31200 43.09854 26.78353 1.000 84.43079 192 TYR F CA 1
ATOM 9757 C C . TYR F 3 192 ? -80.17511 43.57190 27.67507 1.000 76.89596 192 TYR F C 1
ATOM 9758 O O . TYR F 3 192 ? -79.79156 44.74479 27.61340 1.000 80.36531 192 TYR F O 1
ATOM 9767 N N . ALA F 3 193 ? -79.62598 42.66987 28.49196 1.000 72.98648 193 ALA F N 1
ATOM 9768 C CA . ALA F 3 193 ? -78.58477 43.07081 29.42588 1.000 82.09905 193 ALA F CA 1
ATOM 9769 C C . ALA F 3 193 ? -77.57882 41.94635 29.60612 1.000 81.24355 193 ALA F C 1
ATOM 9770 O O . ALA F 3 193 ? -77.92606 40.76373 29.53784 1.000 85.75373 193 ALA F O 1
ATOM 9772 N N . CYS F 3 194 ? -76.32305 42.33075 29.82168 1.000 82.63476 194 CYS F N 1
ATOM 9773 C CA . CYS F 3 194 ? -75.27563 41.39742 30.21687 1.000 82.96682 194 CYS F CA 1
ATOM 9774 C C . CYS F 3 194 ? -74.75814 41.80367 31.58877 1.000 80.30798 194 CYS F C 1
ATOM 9775 O O . CYS F 3 194 ? -74.49930 42.98906 31.84100 1.000 96.99698 194 CYS F O 1
ATOM 9778 N N . GLU F 3 195 ? -74.65236 40.81688 32.47499 1.000 74.68841 195 GLU F N 1
ATOM 9779 C CA . GLU F 3 195 ? -74.22974 40.98781 33.85567 1.000 76.16136 195 GLU F CA 1
ATOM 9780 C C . GLU F 3 195 ? -72.88271 40.30375 34.02791 1.000 74.73806 195 GLU F C 1
ATOM 9781 O O . GLU F 3 195 ? -72.76278 39.08957 33.82872 1.000 79.22842 195 GLU F O 1
ATOM 9787 N N . VAL F 3 196 ? -71.87654 41.09002 34.38331 1.000 82.24060 196 VAL F N 1
ATOM 9788 C CA . VAL F 3 196 ? -70.49977 40.63749 34.49653 1.000 87.99777 196 VAL F CA 1
ATOM 9789 C C . VAL F 3 196 ? -70.15989 40.53456 35.97340 1.000 91.10902 196 VAL F C 1
ATOM 9790 O O . VAL F 3 196 ? -70.44221 41.45612 36.75411 1.000 88.78329 196 VAL F O 1
ATOM 9794 N N . THR F 3 197 ? -69.55865 39.41089 36.35087 1.000 86.59194 197 THR F N 1
ATOM 9795 C CA . THR F 3 197 ? -69.00946 39.20532 37.67933 1.000 88.65567 197 THR F CA 1
ATOM 9796 C C . THR F 3 197 ? -67.52155 38.92109 37.54029 1.000 75.34947 197 THR F C 1
ATOM 9797 O O . THR F 3 197 ? -67.11215 38.10442 36.70143 1.000 79.07217 197 THR F O 1
ATOM 9801 N N . HIS F 3 198 ? -66.72027 39.59992 38.35742 1.000 65.07675 198 HIS F N 1
ATOM 9802 C CA . HIS F 3 198 ? -65.27765 39.43047 38.33514 1.000 68.10802 198 HIS F CA 1
ATOM 9803 C C . HIS F 3 198 ? -64.74326 39.61428 39.74621 1.000 70.46053 198 HIS F C 1
ATOM 9804 O O . HIS F 3 198 ? -65.42024 40.15465 40.62355 1.000 76.16734 198 HIS F O 1
ATOM 9811 N N . GLN F 3 199 ? -63.51224 39.14888 39.95293 1.000 72.60818 199 GLN F N 1
ATOM 9812 C CA . GLN F 3 199 ? -62.89848 39.22336 41.27167 1.000 75.39808 199 GLN F CA 1
ATOM 9813 C C . GLN F 3 199 ? -62.60256 40.66467 41.66701 1.000 90.23331 199 GLN F C 1
ATOM 9814 O O . GLN F 3 199 ? -62.70861 41.01884 42.84695 1.000 98.86588 199 GLN F O 1
ATOM 9820 N N . GLY F 3 200 ? -62.23728 41.50488 40.70147 1.000 92.29455 200 GLY F N 1
ATOM 9821 C CA . GLY F 3 200 ? -61.93508 42.90505 40.92097 1.000 79.79861 200 GLY F CA 1
ATOM 9822 C C . GLY F 3 200 ? -63.12640 43.82434 41.08254 1.000 80.38851 200 GLY F C 1
ATOM 9823 O O . GLY F 3 200 ? -62.94224 45.02329 41.30683 1.000 88.21573 200 GLY F O 1
ATOM 9824 N N . LEU F 3 201 ? -64.34536 43.30550 40.96881 1.000 76.85326 201 LEU F N 1
ATOM 9825 C CA . LEU F 3 201 ? -65.56018 44.09351 41.13616 1.000 78.28499 201 LEU F CA 1
ATOM 9826 C C . LEU F 3 201 ? -66.17974 43.77992 42.49021 1.000 80.19318 201 LEU F C 1
ATOM 9827 O O . LEU F 3 201 ? -66.35742 42.60861 42.83875 1.000 88.46321 201 LEU F O 1
ATOM 9832 N N . SER F 3 202 ? -66.50826 44.82520 43.25016 1.000 87.53874 202 SER F N 1
ATOM 9833 C CA . SER F 3 202 ? -67.17983 44.61241 44.52855 1.000 100.76551 202 SER F CA 1
ATOM 9834 C C . SER F 3 202 ? -68.60085 44.08800 44.33352 1.000 87.48011 202 SER F C 1
ATOM 9835 O O . SER F 3 202 ? -69.06797 43.24191 45.10562 1.000 83.40315 202 SER F O 1
ATOM 9838 N N . SER F 3 203 ? -69.29842 44.57096 43.31490 1.000 93.58910 203 SER F N 1
ATOM 9839 C CA . SER F 3 203 ? -70.66013 44.17255 42.99755 1.000 101.37787 203 SER F CA 1
ATOM 9840 C C . SER F 3 203 ? -70.75008 43.79831 41.52588 1.000 98.43826 203 SER F C 1
ATOM 9841 O O . SER F 3 203 ? -69.93210 44.24403 40.71333 1.000 93.76669 203 SER F O 1
ATOM 9844 N N . PRO F 3 204 ? -71.72446 42.96754 41.14941 1.000 100.65963 204 PRO F N 1
ATOM 9845 C CA . PRO F 3 204 ? -71.88496 42.62149 39.72897 1.000 100.71294 204 PRO F CA 1
ATOM 9846 C C . PRO F 3 204 ? -72.33155 43.82088 38.90350 1.000 98.88983 204 PRO F C 1
ATOM 9847 O O . PRO F 3 204 ? -73.13879 44.63991 39.35102 1.000 100.48934 204 PRO F O 1
ATOM 9851 N N . VAL F 3 205 ? -71.80390 43.91106 37.67920 1.000 99.50526 205 VAL F N 1
ATOM 9852 C CA . VAL F 3 205 ? -72.05985 45.04349 36.79112 1.000 81.45471 205 VAL F CA 1
ATOM 9853 C C . VAL F 3 205 ? -73.07093 44.63107 35.73231 1.000 88.96857 205 VAL F C 1
ATOM 9854 O O . VAL F 3 205 ? -73.01417 43.51601 35.21025 1.000 90.88734 205 VAL F O 1
ATOM 9858 N N . THR F 3 206 ? -74.00132 45.52461 35.40814 1.000 81.56671 206 THR F N 1
ATOM 9859 C CA . THR F 3 206 ? -75.02538 45.22776 34.41618 1.000 80.85061 206 THR F CA 1
ATOM 9860 C C . THR F 3 206 ? -75.02903 46.32085 33.36283 1.000 84.73612 206 THR F C 1
ATOM 9861 O O . THR F 3 206 ? -75.10118 47.50768 33.69804 1.000 84.89354 206 THR F O 1
ATOM 9865 N N . LYS F 3 207 ? -74.95034 45.92336 32.09576 1.000 85.84250 207 LYS F N 1
ATOM 9866 C CA . LYS F 3 207 ? -75.10142 46.85166 30.98336 1.000 81.68050 207 LYS F CA 1
ATOM 9867 C C . LYS F 3 207 ? -76.29264 46.41177 30.14478 1.000 95.77215 207 LYS F C 1
ATOM 9868 O O . LYS F 3 207 ? -76.35926 45.25298 29.71547 1.000 96.93277 207 LYS F O 1
ATOM 9874 N N . SER F 3 208 ? -77.23682 47.32686 29.92674 1.000 88.17395 208 SER F N 1
ATOM 9875 C CA . SER F 3 208 ? -78.48279 46.98077 29.26266 1.000 84.75203 208 SER F CA 1
ATOM 9876 C C . SER F 3 208 ? -78.86482 48.04085 28.24348 1.000 75.32129 208 SER F C 1
ATOM 9877 O O . SER F 3 208 ? -78.35188 49.16133 28.24719 1.000 74.54152 208 SER F O 1
ATOM 9880 N N . PHE F 3 209 ? -79.79391 47.65452 27.37465 1.000 75.28541 209 PHE F N 1
ATOM 9881 C CA . PHE F 3 209 ? -80.46615 48.57095 26.46711 1.000 75.61274 209 PHE F CA 1
ATOM 9882 C C . PHE F 3 209 ? -81.78454 47.93281 26.05865 1.000 84.61352 209 PHE F C 1
ATOM 9883 O O . PHE F 3 209 ? -81.91288 46.70696 26.04967 1.000 90.26518 209 PHE F O 1
ATOM 9891 N N . ASN F 3 210 ? -82.76627 48.76647 25.73315 1.000 85.70335 210 ASN F N 1
ATOM 9892 C CA . ASN F 3 210 ? -84.05566 48.28325 25.26044 1.000 87.14327 210 ASN F CA 1
ATOM 9893 C C . ASN F 3 210 ? -84.31358 48.79255 23.85043 1.000 86.83828 210 ASN F C 1
ATOM 9894 O O . ASN F 3 210 ? -84.24004 50.00072 23.60441 1.000 83.54566 210 ASN F O 1
ATOM 9899 N N . ARG F 3 211 ? -84.64102 47.87187 22.94506 1.000 77.59980 211 ARG F N 1
ATOM 9900 C CA . ARG F 3 211 ? -84.97724 48.12714 21.54791 1.000 81.40976 211 ARG F CA 1
ATOM 9901 C C . ARG F 3 211 ? -85.59090 46.85679 20.97796 1.000 106.33557 211 ARG F C 1
ATOM 9902 O O . ARG F 3 211 ? -85.27162 45.74834 21.42140 1.000 82.30276 211 ARG F O 1
ATOM 9910 N N . GLY F 3 212 ? -86.46341 47.02926 19.98943 1.000 113.16635 212 GLY F N 1
ATOM 9911 C CA . GLY F 3 212 ? -87.04236 45.90448 19.27357 1.000 111.73328 212 GLY F CA 1
ATOM 9912 C C . GLY F 3 212 ? -87.77407 44.90550 20.14977 1.000 94.14724 212 GLY F C 1
ATOM 9913 O O . GLY F 3 212 ? -89.00269 44.84105 20.13934 1.000 90.26599 212 GLY F O 1
ATOM 9914 N N . GLY G 4 2 ? -22.69800 -0.07776 -7.81680 1.000 60.21856 1 GLY G N 1
ATOM 9915 C CA . GLY G 4 2 ? -22.29244 0.31225 -9.15576 1.000 80.73759 1 GLY G CA 1
ATOM 9916 C C . GLY G 4 2 ? -23.15111 -0.33494 -10.22382 1.000 80.16912 1 GLY G C 1
ATOM 9917 O O . GLY G 4 2 ? -23.91610 0.32857 -10.92311 1.000 98.31958 1 GLY G O 1
ATOM 9918 N N . ALA G 4 3 ? -22.99013 -1.64309 -10.36659 1.000 71.25069 2 ALA G N 1
ATOM 9919 C CA . ALA G 4 3 ? -23.82822 -2.46188 -11.22559 1.000 75.73471 2 ALA G CA 1
ATOM 9920 C C . ALA G 4 3 ? -24.65472 -3.38378 -10.34322 1.000 74.48495 2 ALA G C 1
ATOM 9921 O O . ALA G 4 3 ? -24.22647 -3.75188 -9.24661 1.000 80.17698 2 ALA G O 1
ATOM 9923 N N . ARG G 4 4 ? -25.86018 -3.72793 -10.79551 1.000 71.22486 3 ARG G N 1
ATOM 9924 C CA . ARG G 4 4 ? -26.75387 -4.47896 -9.92629 1.000 79.73486 3 ARG G CA 1
ATOM 9925 C C . ARG G 4 4 ? -27.49141 -5.57787 -10.67233 1.000 93.20042 3 ARG G C 1
ATOM 9926 O O . ARG G 4 4 ? -27.91867 -5.39629 -11.81628 1.000 83.82198 3 ARG G O 1
ATOM 9934 N N . VAL G 4 5 ? -27.64811 -6.71061 -9.99093 1.000 96.01062 4 VAL G N 1
ATOM 9935 C CA . VAL G 4 5 ? -28.48490 -7.82079 -10.42348 1.000 84.58987 4 VAL G CA 1
ATOM 9936 C C . VAL G 4 5 ? -29.45965 -8.09727 -9.29138 1.000 89.96269 4 VAL G C 1
ATOM 9937 O O . VAL G 4 5 ? -29.04847 -8.19596 -8.12983 1.000 104.07814 4 VAL G O 1
ATOM 9941 N N . ASP G 4 6 ? -30.74096 -8.20555 -9.61961 1.000 105.64933 5 ASP G N 1
ATOM 9942 C CA . ASP G 4 6 ? -31.77655 -8.45076 -8.62908 1.000 92.95796 5 ASP G CA 1
ATOM 9943 C C . ASP G 4 6 ? -32.35314 -9.84321 -8.83843 1.000 89.96898 5 ASP G C 1
ATOM 9944 O O . ASP G 4 6 ? -32.62116 -10.24657 -9.97570 1.000 89.62569 5 ASP G O 1
ATOM 9949 N N . GLN G 4 7 ? -32.52699 -10.58453 -7.74416 1.000 101.80704 6 GLN G N 1
ATOM 9950 C CA . GLN G 4 7 ? -33.02669 -11.95257 -7.80464 1.000 107.43365 6 GLN G CA 1
ATOM 9951 C C . GLN G 4 7 ? -34.47756 -12.05328 -7.35621 1.000 101.62446 6 GLN G C 1
ATOM 9952 O O . GLN G 4 7 ? -34.90607 -11.37945 -6.41299 1.000 89.25681 6 GLN G O 1
ATOM 9958 N N . THR G 4 8 ? -35.21140 -12.94507 -8.02132 1.000 100.42136 7 THR G N 1
ATOM 9959 C CA . THR G 4 8 ? -36.53115 -13.38135 -7.61933 1.000 96.28686 7 THR G CA 1
ATOM 9960 C C . THR G 4 8 ? -36.59585 -14.88944 -7.82314 1.000 100.70447 7 THR G C 1
ATOM 9961 O O . THR G 4 8 ? -36.10846 -15.39727 -8.84424 1.000 103.39872 7 THR G O 1
ATOM 9965 N N . PRO G 4 9 ? -37.20145 -15.63145 -6.88597 1.000 92.25835 8 PRO G N 1
ATOM 9966 C CA . PRO G 4 9 ? -37.74313 -15.08830 -5.63830 1.000 97.51313 8 PRO G CA 1
ATOM 9967 C C . PRO G 4 9 ? -36.73394 -15.09504 -4.48901 1.000 94.20050 8 PRO G C 1
ATOM 9968 O O . PRO G 4 9 ? -35.69166 -15.73669 -4.58550 1.000 106.72400 8 PRO G O 1
ATOM 9972 N N . ARG G 4 10 ? -37.06190 -14.38645 -3.40750 1.000 96.90204 9 ARG G N 1
ATOM 9973 C CA . ARG G 4 10 ? -36.16105 -14.28226 -2.26493 1.000 91.38440 9 ARG G CA 1
ATOM 9974 C C . ARG G 4 10 ? -36.21525 -15.53555 -1.39796 1.000 96.08612 9 ARG G C 1
ATOM 9975 O O . ARG G 4 10 ? -35.18290 -15.98330 -0.88748 1.000 94.04899 9 ARG G O 1
ATOM 9983 N N . SER G 4 11 ? -37.40434 -16.11421 -1.22706 1.000 119.03187 10 SER G N 1
ATOM 9984 C CA . SER G 4 11 ? -37.58796 -17.32469 -0.43269 1.000 105.20546 10 SER G CA 1
ATOM 9985 C C . SER G 4 11 ? -38.71615 -18.14695 -1.03432 1.000 104.52751 10 SER G C 1
ATOM 9986 O O . SER G 4 11 ? -39.81723 -17.63182 -1.25348 1.000 103.44292 10 SER G O 1
ATOM 9989 N N . VAL G 4 12 ? -38.43256 -19.42067 -1.29890 1.000 121.17287 11 VAL G N 1
ATOM 9990 C CA . VAL G 4 12 ? -39.39157 -20.34687 -1.89195 1.000 123.90795 11 VAL G CA 1
ATOM 9991 C C . VAL G 4 12 ? -39.22124 -21.71438 -1.24698 1.000 117.41747 11 VAL G C 1
ATOM 9992 O O . VAL G 4 12 ? -38.10273 -22.13262 -0.92796 1.000 115.65311 11 VAL G O 1
ATOM 9996 N N . THR G 4 13 ? -40.34342 -22.39911 -1.04114 1.000 126.75738 12 THR G N 1
ATOM 9997 C CA . THR G 4 13 ? -40.37509 -23.78570 -0.60314 1.000 129.77898 12 THR G CA 1
ATOM 9998 C C . THR G 4 13 ? -41.14757 -24.59024 -1.63723 1.000 120.27847 12 THR G C 1
ATOM 9999 O O . THR G 4 13 ? -42.23858 -24.18691 -2.05499 1.000 118.15200 12 THR G O 1
ATOM 10003 N N . LYS G 4 14 ? -40.57073 -25.71062 -2.06488 1.000 128.55038 13 LYS G N 1
ATOM 10004 C CA . LYS G 4 14 ? -41.12996 -26.51045 -3.14356 1.000 146.29883 13 LYS G CA 1
ATOM 10005 C C . LYS G 4 14 ? -41.22257 -27.97034 -2.71988 1.000 146.59608 13 LYS G C 1
ATOM 10006 O O . LYS G 4 14 ? -40.40894 -28.46469 -1.93333 1.000 143.82796 13 LYS G O 1
ATOM 10012 N N . GLU G 4 15 ? -42.22981 -28.65153 -3.25695 1.000 143.70194 14 GLU G N 1
ATOM 10013 C CA . GLU G 4 15 ? -42.43115 -30.06587 -2.98130 1.000 145.15352 14 GLU G CA 1
ATOM 10014 C C . GLU G 4 15 ? -41.34093 -30.90356 -3.63998 1.000 140.68769 14 GLU G C 1
ATOM 10015 O O . GLU G 4 15 ? -40.85712 -30.57935 -4.72831 1.000 141.98584 14 GLU G O 1
ATOM 10021 N N . THR G 4 16 ? -40.95290 -31.98625 -2.96797 1.000 133.99043 15 THR G N 1
ATOM 10022 C CA . THR G 4 16 ? -39.92192 -32.86931 -3.49668 1.000 122.83207 15 THR G CA 1
ATOM 10023 C C . THR G 4 16 ? -40.36967 -33.48090 -4.81817 1.000 126.51135 15 THR G C 1
ATOM 10024 O O . THR G 4 16 ? -41.50753 -33.93770 -4.95847 1.000 133.11936 15 THR G O 1
ATOM 10028 N N . GLY G 4 17 ? -39.46851 -33.47096 -5.79559 1.000 133.09852 16 GLY G N 1
ATOM 10029 C CA . GLY G 4 17 ? -39.74652 -34.03030 -7.09995 1.000 127.83149 16 GLY G CA 1
ATOM 10030 C C . GLY G 4 17 ? -40.33176 -33.06820 -8.10675 1.000 142.05332 16 GLY G C 1
ATOM 10031 O O . GLY G 4 17 ? -40.75209 -33.50850 -9.18346 1.000 136.20276 16 GLY G O 1
ATOM 10032 N N . GLU G 4 18 ? -40.37732 -31.77364 -7.79668 1.000 149.93528 17 GLU G N 1
ATOM 10033 C CA . GLU G 4 18 ? -40.91326 -30.76816 -8.70235 1.000 147.14446 17 GLU G CA 1
ATOM 10034 C C . GLU G 4 18 ? -39.90291 -29.64391 -8.87523 1.000 147.98721 17 GLU G C 1
ATOM 10035 O O . GLU G 4 18 ? -39.25827 -29.22233 -7.91072 1.000 143.34733 17 GLU G O 1
ATOM 10041 N N . SER G 4 19 ? -39.79065 -29.15023 -10.10611 1.000 146.97004 18 SER G N 1
ATOM 10042 C CA . SER G 4 19 ? -38.74659 -28.20090 -10.46366 1.000 141.09197 18 SER G CA 1
ATOM 10043 C C . SER G 4 19 ? -38.97560 -26.83011 -9.83359 1.000 141.45039 18 SER G C 1
ATOM 10044 O O . SER G 4 19 ? -40.10434 -26.43465 -9.52912 1.000 140.43226 18 SER G O 1
ATOM 10047 N N . LEU G 4 20 ? -37.87402 -26.09774 -9.65910 1.000 145.07219 19 LEU G N 1
ATOM 10048 C CA . LEU G 4 20 ? -37.87152 -24.73878 -9.13529 1.000 123.35922 19 LEU G CA 1
ATOM 10049 C C . LEU G 4 20 ? -37.08003 -23.84509 -10.07917 1.000 119.04199 19 LEU G C 1
ATOM 10050 O O . LEU G 4 20 ? -36.06444 -24.26875 -10.63895 1.000 117.73357 19 LEU G O 1
ATOM 10055 N N . THR G 4 21 ? -37.54727 -22.61052 -10.25563 1.000 133.22405 20 THR G N 1
ATOM 10056 C CA . THR G 4 21 ? -36.95014 -21.66377 -11.19012 1.000 119.49899 20 THR G CA 1
ATOM 10057 C C . THR G 4 21 ? -36.57180 -20.37604 -10.47175 1.000 106.49058 20 THR G C 1
ATOM 10058 O O . THR G 4 21 ? -37.40651 -19.76791 -9.79412 1.000 112.81879 20 THR G O 1
ATOM 10062 N N . ILE G 4 22 ? -35.31576 -19.96602 -10.62216 1.000 104.94023 21 ILE G N 1
ATOM 10063 C CA . ILE G 4 22 ? -34.81176 -18.71280 -10.07327 1.000 104.61126 21 ILE G CA 1
ATOM 10064 C C . ILE G 4 22 ? -34.47616 -17.80060 -11.24262 1.000 97.62733 21 ILE G C 1
ATOM 10065 O O . ILE G 4 22 ? -33.80821 -18.22487 -12.19227 1.000 91.30586 21 ILE G O 1
ATOM 10070 N N . ASN G 4 23 ? -34.94497 -16.55710 -11.18195 1.000 116.28588 22 ASN G N 1
ATOM 10071 C CA . ASN G 4 23 ? -34.73437 -15.59017 -12.25009 1.000 119.66775 22 ASN G CA 1
ATOM 10072 C C . ASN G 4 23 ? -33.79951 -14.47583 -11.79713 1.000 112.78314 22 ASN G C 1
ATOM 10073 O O . ASN G 4 23 ? -33.86406 -14.02146 -10.64981 1.000 101.83271 22 ASN G O 1
ATOM 10078 N N . CYS G 4 24 ? -32.95181 -14.01881 -12.71703 1.000 105.54294 23 CYS G N 1
ATOM 10079 C CA . CYS G 4 24 ? -32.00630 -12.94701 -12.43906 1.000 114.70431 23 CYS G CA 1
ATOM 10080 C C . CYS G 4 24 ? -31.98839 -11.97443 -13.60723 1.000 108.14551 23 CYS G C 1
ATOM 10081 O O . CYS G 4 24 ? -31.92480 -12.39333 -14.76694 1.000 103.35987 23 CYS G O 1
ATOM 10084 N N . VAL G 4 25 ? -32.04798 -10.68157 -13.29808 1.000 93.09294 24 VAL G N 1
ATOM 10085 C CA . VAL G 4 25 ? -32.05617 -9.62506 -14.30121 1.000 96.64664 24 VAL G CA 1
ATOM 10086 C C . VAL G 4 25 ? -30.89340 -8.67986 -14.03134 1.000 93.84103 24 VAL G C 1
ATOM 10087 O O . VAL G 4 25 ? -30.55703 -8.39978 -12.87470 1.000 92.26618 24 VAL G O 1
ATOM 10091 N N . LEU G 4 26 ? -30.26290 -8.21456 -15.10378 1.000 88.07825 25 LEU G N 1
ATOM 10092 C CA . LEU G 4 26 ? -29.18735 -7.22986 -15.02728 1.000 90.83118 25 LEU G CA 1
ATOM 10093 C C . LEU G 4 26 ? -29.79642 -5.85246 -15.27438 1.000 96.90463 25 LEU G C 1
ATOM 10094 O O . LEU G 4 26 ? -30.09027 -5.48967 -16.41577 1.000 98.90659 25 LEU G O 1
ATOM 10099 N N . ARG G 4 27 ? -29.99319 -5.08734 -14.20214 1.000 88.13522 26 ARG G N 1
ATOM 10100 C CA . ARG G 4 27 ? -30.70602 -3.82241 -14.31671 1.000 83.49166 26 ARG G CA 1
ATOM 10101 C C . ARG G 4 27 ? -29.94004 -2.83743 -15.19290 1.000 96.52148 26 ARG G C 1
ATOM 10102 O O . ARG G 4 27 ? -28.71156 -2.88290 -15.30134 1.000 102.40760 26 ARG G O 1
ATOM 10110 N N . ASP G 4 28 ? -30.69136 -1.94013 -15.82623 1.000 87.68487 27 ASP G N 1
ATOM 10111 C CA . ASP G 4 28 ? -30.12338 -0.90752 -16.67036 1.000 99.23290 27 ASP G CA 1
ATOM 10112 C C . ASP G 4 28 ? -29.33147 0.07460 -15.80687 1.000 90.84009 27 ASP G C 1
ATOM 10113 O O . ASP G 4 28 ? -29.47972 0.09509 -14.58301 1.000 81.18943 27 ASP G O 1
ATOM 10118 N N . PRO G 4 29 ? -28.46985 0.91298 -16.41589 1.000 95.03763 28 PRO G N 1
ATOM 10119 C CA . PRO G 4 29 ? -28.18270 1.10286 -17.84395 1.000 99.46275 28 PRO G CA 1
ATOM 10120 C C . PRO G 4 29 ? -27.12940 0.14795 -18.39932 1.000 85.46705 28 PRO G C 1
ATOM 10121 O O . PRO G 4 29 ? -26.53613 0.45008 -19.43383 1.000 83.67378 28 PRO G O 1
ATOM 10125 N N . SER G 4 30 ? -26.90249 -0.97552 -17.72162 1.000 87.05544 29 SER G N 1
ATOM 10126 C CA . SER G 4 30 ? -25.96904 -1.97308 -18.22508 1.000 84.04461 29 SER G CA 1
ATOM 10127 C C . SER G 4 30 ? -26.37511 -2.41896 -19.62473 1.000 95.24090 29 SER G C 1
ATOM 10128 O O . SER G 4 30 ? -27.55952 -2.59617 -19.92240 1.000 99.61961 29 SER G O 1
ATOM 10131 N N . TYR G 4 31 ? -25.37638 -2.59052 -20.49009 1.000 93.37404 30 TYR G N 1
ATOM 10132 C CA . TYR G 4 31 ? -25.64112 -2.78672 -21.91166 1.000 92.76932 30 TYR G CA 1
ATOM 10133 C C . TYR G 4 31 ? -26.16441 -4.19060 -22.20118 1.000 93.36446 30 TYR G C 1
ATOM 10134 O O . TYR G 4 31 ? -27.29684 -4.35919 -22.66798 1.000 98.42609 30 TYR G O 1
ATOM 10143 N N . ALA G 4 32 ? -25.34913 -5.21246 -21.94922 1.000 94.03873 31 ALA G N 1
ATOM 10144 C CA . ALA G 4 32 ? -25.73855 -6.58383 -22.24319 1.000 86.44636 31 ALA G CA 1
ATOM 10145 C C . ALA G 4 32 ? -24.98193 -7.53229 -21.32473 1.000 77.67631 31 ALA G C 1
ATOM 10146 O O . ALA G 4 32 ? -24.02548 -7.15161 -20.64849 1.000 72.52572 31 ALA G O 1
ATOM 10148 N N . LEU G 4 33 ? -25.43398 -8.78029 -21.30849 1.000 85.35984 32 LEU G N 1
ATOM 10149 C CA . LEU G 4 33 ? -24.82959 -9.80289 -20.47162 1.000 92.55768 32 LEU G CA 1
ATOM 10150 C C . LEU G 4 33 ? -23.53504 -10.30562 -21.09520 1.000 77.16495 32 LEU G C 1
ATOM 10151 O O . LEU G 4 33 ? -23.45353 -10.50704 -22.31051 1.000 77.58430 32 LEU G O 1
ATOM 10156 N N . GLY G 4 34 ? -22.52233 -10.50635 -20.25944 1.000 72.79510 33 GLY G N 1
ATOM 10157 C CA . GLY G 4 34 ? -21.24860 -10.99579 -20.74400 1.000 81.84347 33 GLY G CA 1
ATOM 10158 C C . GLY G 4 34 ? -20.99445 -12.43541 -20.35172 1.000 77.15263 33 GLY G C 1
ATOM 10159 O O . GLY G 4 34 ? -20.55527 -13.25067 -21.17091 1.000 71.43631 33 GLY G O 1
ATOM 10160 N N . SER G 4 35 ? -21.24836 -12.74775 -19.08494 1.000 64.78628 34 SER G N 1
ATOM 10161 C CA . SER G 4 35 ? -21.13944 -14.10348 -18.56889 1.000 83.52202 34 SER G CA 1
ATOM 10162 C C . SER G 4 35 ? -22.03434 -14.20720 -17.34077 1.000 88.50050 34 SER G C 1
ATOM 10163 O O . SER G 4 35 ? -22.31570 -13.20735 -16.67281 1.000 93.91761 34 SER G O 1
ATOM 10166 N N . THR G 4 36 ? -22.47835 -15.43107 -17.05108 1.000 97.84562 35 THR G N 1
ATOM 10167 C CA . THR G 4 36 ? -23.43260 -15.69910 -15.97792 1.000 82.74641 35 THR G CA 1
ATOM 10168 C C . THR G 4 36 ? -22.90696 -16.83558 -15.11442 1.000 82.03934 35 THR G C 1
ATOM 10169 O O . THR G 4 36 ? -22.64850 -17.93047 -15.62193 1.000 97.08339 35 THR G O 1
ATOM 10173 N N . CYS G 4 37 ? -22.72902 -16.57612 -13.82270 1.000 75.41028 36 CYS G N 1
ATOM 10174 C CA . CYS G 4 37 ? -22.26636 -17.58753 -12.88301 1.000 89.06789 36 CYS G CA 1
ATOM 10175 C C . CYS G 4 37 ? -23.31144 -17.81648 -11.79794 1.000 88.51636 36 CYS G C 1
ATOM 10176 O O . CYS G 4 37 ? -23.89435 -16.86190 -11.27404 1.000 78.91482 36 CYS G O 1
ATOM 10179 N N . TRP G 4 38 ? -23.54369 -19.08848 -11.47056 1.000 109.18499 37 TRP G N 1
ATOM 10180 C CA . TRP G 4 38 ? -24.46628 -19.50273 -10.42246 1.000 92.08846 37 TRP G CA 1
ATOM 10181 C C . TRP G 4 38 ? -23.68935 -20.11628 -9.26658 1.000 89.05345 37 TRP G C 1
ATOM 10182 O O . TRP G 4 38 ? -22.63543 -20.72724 -9.46131 1.000 91.00227 37 TRP G O 1
ATOM 10193 N N . TYR G 4 39 ? -24.22664 -19.96139 -8.05883 1.000 90.47047 38 TYR G N 1
ATOM 10194 C CA . TYR G 4 39 ? -23.53213 -20.38814 -6.85374 1.000 95.71990 38 TYR G CA 1
ATOM 10195 C C . TYR G 4 39 ? -24.52754 -20.94850 -5.85065 1.000 113.97351 38 TYR G C 1
ATOM 10196 O O . TYR G 4 39 ? -25.73207 -20.69112 -5.92272 1.000 121.85352 38 TYR G O 1
ATOM 10205 N N . ARG G 4 40 ? -23.99878 -21.71262 -4.89888 1.000 109.49374 39 ARG G N 1
ATOM 10206 C CA . ARG G 4 40 ? -24.78518 -22.21125 -3.78382 1.000 111.31638 39 ARG G CA 1
ATOM 10207 C C . ARG G 4 40 ? -23.86199 -22.37599 -2.58816 1.000 116.76362 39 ARG G C 1
ATOM 10208 O O . ARG G 4 40 ? -22.66938 -22.64801 -2.74231 1.000 123.12860 39 ARG G O 1
ATOM 10216 N N . LYS G 4 41 ? -24.41449 -22.18435 -1.39688 1.000 127.22922 40 LYS G N 1
ATOM 10217 C CA . LYS G 4 41 ? -23.71432 -22.48845 -0.16257 1.000 134.79074 40 LYS G CA 1
ATOM 10218 C C . LYS G 4 41 ? -24.48909 -23.58158 0.55944 1.000 149.63630 40 LYS G C 1
ATOM 10219 O O . LYS G 4 41 ? -25.71012 -23.70177 0.41521 1.000 137.22294 40 LYS G O 1
ATOM 10225 N N . LYS G 4 42 ? -23.76749 -24.38363 1.32777 1.000 160.88435 41 LYS G N 1
ATOM 10226 C CA . LYS G 4 42 ? -24.37815 -25.39601 2.17079 1.000 145.55299 41 LYS G CA 1
ATOM 10227 C C . LYS G 4 42 ? -24.66676 -24.78290 3.53291 1.000 144.60086 41 LYS G C 1
ATOM 10228 O O . LYS G 4 42 ? -23.94901 -23.89107 3.99283 1.000 156.08079 41 LYS G O 1
ATOM 10234 N N . SER G 4 43 ? -25.73351 -25.26689 4.17305 1.000 138.03365 42 SER G N 1
ATOM 10235 C CA . SER G 4 43 ? -26.28368 -24.57684 5.33742 1.000 148.47946 42 SER G CA 1
ATOM 10236 C C . SER G 4 43 ? -25.24135 -24.39385 6.43614 1.000 157.31143 42 SER G C 1
ATOM 10237 O O . SER G 4 43 ? -25.24564 -23.37589 7.13792 1.000 160.85545 42 SER G O 1
ATOM 10240 N N . GLY G 4 44 ? -24.34679 -25.36347 6.60451 1.000 146.25716 43 GLY G N 1
ATOM 10241 C CA . GLY G 4 44 ? -23.42448 -25.36160 7.72384 1.000 151.06073 43 GLY G CA 1
ATOM 10242 C C . GLY G 4 44 ? -22.19774 -24.46433 7.67162 1.000 161.49551 43 GLY G C 1
ATOM 10243 O O . GLY G 4 44 ? -21.90449 -23.77073 8.65023 1.000 160.00100 43 GLY G O 1
ATOM 10244 N N . SER G 4 45 ? -21.47768 -24.44717 6.54602 1.000 168.00853 44 SER G N 1
ATOM 10245 C CA . SER G 4 45 ? -20.14967 -23.83759 6.49709 1.000 166.02723 44 SER G CA 1
ATOM 10246 C C . SER G 4 45 ? -20.14241 -22.36061 6.11510 1.000 159.42610 44 SER G C 1
ATOM 10247 O O . SER G 4 45 ? -19.10818 -21.70498 6.28673 1.000 155.05523 44 SER G O 1
ATOM 10250 N N . THR G 4 46 ? -21.25338 -21.82910 5.60534 1.000 156.08302 45 THR G N 1
ATOM 10251 C CA . THR G 4 46 ? -21.35102 -20.43576 5.15467 1.000 163.87051 45 THR G CA 1
ATOM 10252 C C . THR G 4 46 ? -20.28008 -20.08120 4.12173 1.000 167.09770 45 THR G C 1
ATOM 10253 O O . THR G 4 46 ? -19.77589 -18.95590 4.09152 1.000 168.33728 45 THR G O 1
ATOM 10255 N N . ASN G 4 47 ? -19.92409 -21.03800 3.26818 1.000 171.13154 46 ASN G N 1
ATOM 10256 C CA . ASN G 4 47 ? -19.03248 -20.80869 2.13819 1.000 154.47654 46 ASN G CA 1
ATOM 10257 C C . ASN G 4 47 ? -19.74406 -21.22629 0.85738 1.000 147.22792 46 ASN G C 1
ATOM 10258 O O . ASN G 4 47 ? -20.41532 -22.26204 0.81769 1.000 141.48349 46 ASN G O 1
ATOM 10263 N N . GLU G 4 48 ? -19.61251 -20.41335 -0.18226 1.000 134.92919 47 GLU G N 1
ATOM 10264 C CA . GLU G 4 48 ? -20.30599 -20.66364 -1.43565 1.000 128.68887 47 GLU G CA 1
ATOM 10265 C C . GLU G 4 48 ? -19.48324 -21.56423 -2.34341 1.000 113.50879 47 GLU G C 1
ATOM 10266 O O . GLU G 4 48 ? -18.25313 -21.60552 -2.26517 1.000 132.40005 47 GLU G O 1
ATOM 10272 N N . GLU G 4 49 ? -20.18520 -22.30313 -3.19804 1.000 106.53601 48 GLU G N 1
ATOM 10273 C CA . GLU G 4 49 ? -19.56619 -23.19871 -4.15977 1.000 105.34521 48 GLU G CA 1
ATOM 10274 C C . GLU G 4 49 ? -20.21376 -22.94507 -5.50938 1.000 100.77177 48 GLU G C 1
ATOM 10275 O O . GLU G 4 49 ? -21.39031 -22.58407 -5.59226 1.000 103.64289 48 GLU G O 1
ATOM 10281 N N . SER G 4 50 ? -19.43493 -23.12757 -6.56731 1.000 105.02246 49 SER G N 1
ATOM 10282 C CA . SER G 4 50 ? -19.93676 -22.88618 -7.90916 1.000 102.59487 49 SER G CA 1
ATOM 10283 C C . SER G 4 50 ? -20.85047 -24.02423 -8.34014 1.000 93.26956 49 SER G C 1
ATOM 10284 O O . SER G 4 50 ? -20.55951 -25.20026 -8.10625 1.000 91.35323 49 SER G O 1
ATOM 10287 N N . ILE G 4 51 ? -21.97044 -23.66152 -8.95222 1.000 102.41290 50 ILE G N 1
ATOM 10288 C CA . ILE G 4 51 ? -22.93143 -24.62580 -9.47543 1.000 110.95100 50 ILE G CA 1
ATOM 10289 C C . ILE G 4 51 ? -22.57451 -24.91841 -10.92416 1.000 113.33703 50 ILE G C 1
ATOM 10290 O O . ILE G 4 51 ? -22.60864 -24.02180 -11.77406 1.000 117.72033 50 ILE G O 1
ATOM 10295 N N . SER G 4 52 ? -22.22856 -26.16980 -11.20878 1.000 118.16584 51 SER G N 1
ATOM 10296 C CA . SER G 4 52 ? -21.85503 -26.53608 -12.56677 1.000 128.03411 51 SER G CA 1
ATOM 10297 C C . SER G 4 52 ? -23.10053 -26.54579 -13.44124 1.000 137.83468 51 SER G C 1
ATOM 10298 O O . SER G 4 52 ? -24.06251 -27.26948 -13.16158 1.000 135.03529 51 SER G O 1
ATOM 10301 N N . LYS G 4 53 ? -23.08095 -25.73053 -14.49285 1.000 130.51863 52 LYS G N 1
ATOM 10302 C CA . LYS G 4 53 ? -24.17725 -25.67845 -15.44381 1.000 116.81570 52 LYS G CA 1
ATOM 10303 C C . LYS G 4 53 ? -24.33527 -27.01129 -16.17213 1.000 124.03850 52 LYS G C 1
ATOM 10304 O O . LYS G 4 53 ? -23.47019 -27.89025 -16.13133 1.000 121.91175 52 LYS G O 1
ATOM 10310 N N . GLY G 4 54 ? -25.46180 -27.14298 -16.85730 1.000 121.18312 53 GLY G N 1
ATOM 10311 C CA . GLY G 4 54 ? -25.77418 -28.34846 -17.58922 1.000 135.72339 53 GLY G CA 1
ATOM 10312 C C . GLY G 4 54 ? -26.23116 -29.48161 -16.68606 1.000 140.86377 53 GLY G C 1
ATOM 10313 O O . GLY G 4 54 ? -25.95368 -29.52426 -15.48756 1.000 137.10040 53 GLY G O 1
ATOM 10314 N N . GLY G 4 55 ? -26.95720 -30.41872 -17.29001 1.000 136.09016 54 GLY G N 1
ATOM 10315 C CA . GLY G 4 55 ? -27.41910 -31.59579 -16.58106 1.000 137.04307 54 GLY G CA 1
ATOM 10316 C C . GLY G 4 55 ? -28.65996 -31.36309 -15.74455 1.000 133.60435 54 GLY G C 1
ATOM 10317 O O . GLY G 4 55 ? -29.68867 -30.90731 -16.25290 1.000 126.36527 54 GLY G O 1
ATOM 10318 N N . ARG G 4 56 ? -28.57033 -31.68598 -14.45238 1.000 130.45527 55 ARG G N 1
ATOM 10319 C CA . ARG G 4 56 ? -29.69570 -31.48708 -13.54507 1.000 130.81673 55 ARG G CA 1
ATOM 10320 C C . ARG G 4 56 ? -29.99710 -30.00811 -13.34177 1.000 139.92276 55 ARG G C 1
ATOM 10321 O O . ARG G 4 56 ? -31.14764 -29.63756 -13.07975 1.000 134.01540 55 ARG G O 1
ATOM 10329 N N . TYR G 4 57 ? -28.98125 -29.15886 -13.46549 1.000 135.52112 56 TYR G N 1
ATOM 10330 C CA . TYR G 4 57 ? -29.10926 -27.71373 -13.32594 1.000 119.10428 56 TYR G CA 1
ATOM 10331 C C . TYR G 4 57 ? -29.15098 -27.12120 -14.73144 1.000 120.56942 56 TYR G C 1
ATOM 10332 O O . TYR G 4 57 ? -28.15572 -27.17914 -15.46058 1.000 121.50668 56 TYR G O 1
ATOM 10341 N N . VAL G 4 58 ? -30.29504 -26.55927 -15.11900 1.000 112.58688 57 VAL G N 1
ATOM 10342 C CA . VAL G 4 58 ? -30.49928 -26.04986 -16.47236 1.000 116.91046 57 VAL G CA 1
ATOM 10343 C C . VAL G 4 58 ? -30.67242 -24.53905 -16.40941 1.000 122.98559 57 VAL G C 1
ATOM 10344 O O . VAL G 4 58 ? -31.48361 -24.03016 -15.62625 1.000 133.30502 57 VAL G O 1
ATOM 10348 N N . GLU G 4 59 ? -29.91307 -23.82656 -17.23959 1.000 108.63889 58 GLU G N 1
ATOM 10349 C CA . GLU G 4 59 ? -29.95565 -22.37323 -17.31023 1.000 110.77546 58 GLU G CA 1
ATOM 10350 C C . GLU G 4 59 ? -30.49160 -21.90355 -18.65775 1.000 118.36482 58 GLU G C 1
ATOM 10351 O O . GLU G 4 59 ? -30.12882 -22.44743 -19.70553 1.000 110.47480 58 GLU G O 1
ATOM 10357 N N . THR G 4 60 ? -31.36060 -20.89387 -18.62030 1.000 111.47529 59 THR G N 1
ATOM 10358 C CA . THR G 4 60 ? -31.92453 -20.26884 -19.81083 1.000 112.13591 59 THR G CA 1
ATOM 10359 C C . THR G 4 60 ? -31.56210 -18.79096 -19.79634 1.000 117.37061 59 THR G C 1
ATOM 10360 O O . THR G 4 60 ? -31.77919 -18.11048 -18.78934 1.000 129.33811 59 THR G O 1
ATOM 10364 N N . VAL G 4 61 ? -31.01480 -18.29530 -20.90639 1.000 119.07784 60 VAL G N 1
ATOM 10365 C CA . VAL G 4 61 ? -30.54739 -16.91579 -21.00782 1.000 119.79400 60 VAL G CA 1
ATOM 10366 C C . VAL G 4 61 ? -31.16329 -16.28092 -22.24602 1.000 118.60228 60 VAL G C 1
ATOM 10367 O O . VAL G 4 61 ? -31.09563 -16.85213 -23.33987 1.000 125.24832 60 VAL G O 1
ATOM 10371 N N . ASN G 4 62 ? -31.76187 -15.10314 -22.07547 1.000 118.54110 61 ASN G N 1
ATOM 10372 C CA . ASN G 4 62 ? -32.28704 -14.31495 -23.18652 1.000 130.61441 61 ASN G CA 1
ATOM 10373 C C . ASN G 4 62 ? -31.49937 -13.01330 -23.27507 1.000 136.41754 61 ASN G C 1
ATOM 10374 O O . ASN G 4 62 ? -31.59030 -12.16678 -22.37841 1.000 138.54974 61 ASN G O 1
ATOM 10379 N N . SER G 4 63 ? -30.72095 -12.85746 -24.35070 1.000 130.05137 62 SER G N 1
ATOM 10380 C CA . SER G 4 63 ? -29.89600 -11.66179 -24.49656 1.000 127.05136 62 SER G CA 1
ATOM 10381 C C . SER G 4 63 ? -30.75755 -10.41831 -24.66964 1.000 130.55093 62 SER G C 1
ATOM 10382 O O . SER G 4 63 ? -30.48446 -9.37733 -24.06024 1.000 135.70552 62 SER G O 1
ATOM 10385 N N . GLY G 4 64 ? -31.78937 -10.50047 -25.51248 1.000 134.61355 63 GLY G N 1
ATOM 10386 C CA . GLY G 4 64 ? -32.69554 -9.37354 -25.66204 1.000 140.45600 63 GLY G CA 1
ATOM 10387 C C . GLY G 4 64 ? -33.40411 -9.01948 -24.36829 1.000 140.27478 63 GLY G C 1
ATOM 10388 O O . GLY G 4 64 ? -33.57680 -7.84181 -24.04603 1.000 131.24516 63 GLY G O 1
ATOM 10389 N N . SER G 4 65 ? -33.82584 -10.03534 -23.60943 1.000 144.55165 64 SER G N 1
ATOM 10390 C CA . SER G 4 65 ? -34.43448 -9.80262 -22.30415 1.000 143.79179 64 SER G CA 1
ATOM 10391 C C . SER G 4 65 ? -33.42748 -9.31865 -21.26988 1.000 138.42742 64 SER G C 1
ATOM 10392 O O . SER G 4 65 ? -33.83154 -8.69820 -20.27947 1.000 131.54997 64 SER G O 1
ATOM 10395 N N . LYS G 4 66 ? -32.13769 -9.60305 -21.46943 1.000 131.07934 65 LYS G N 1
ATOM 10396 C CA . LYS G 4 66 ? -31.09254 -9.27653 -20.49738 1.000 117.62069 65 LYS G CA 1
ATOM 10397 C C . LYS G 4 66 ? -31.35536 -9.97461 -19.16229 1.000 117.73772 65 LYS G C 1
ATOM 10398 O O . LYS G 4 66 ? -31.14714 -9.40706 -18.08849 1.000 112.18569 65 LYS G O 1
ATOM 10404 N N . SER G 4 67 ? -31.81389 -11.22516 -19.22866 1.000 121.77737 66 SER G N 1
ATOM 10405 C CA . SER G 4 67 ? -32.16234 -11.98368 -18.03583 1.000 111.03746 66 SER G CA 1
ATOM 10406 C C . SER G 4 67 ? -31.79465 -13.44917 -18.21866 1.000 117.53740 66 SER G C 1
ATOM 10407 O O . SER G 4 67 ? -31.76188 -13.96386 -19.34011 1.000 119.46333 66 SER G O 1
ATOM 10410 N N . PHE G 4 68 ? -31.53269 -14.12082 -17.09736 1.000 110.82939 67 PHE G N 1
ATOM 10411 C CA . PHE G 4 68 ? -31.14346 -15.52344 -17.10259 1.000 103.56010 67 PHE G CA 1
ATOM 10412 C C . PHE G 4 68 ? -31.79986 -16.23540 -15.92679 1.000 105.42986 67 PHE G C 1
ATOM 10413 O O . PHE G 4 68 ? -32.06265 -15.62979 -14.88419 1.000 101.21347 67 PHE G O 1
ATOM 10421 N N . SER G 4 69 ? -32.07705 -17.52803 -16.11075 1.000 111.53723 68 SER G N 1
ATOM 10422 C CA . SER G 4 69 ? -32.82980 -18.30991 -15.13941 1.000 98.94702 68 SER G CA 1
ATOM 10423 C C . SER G 4 69 ? -32.16248 -19.66079 -14.92201 1.000 105.32576 68 SER G C 1
ATOM 10424 O O . SER G 4 69 ? -31.54814 -20.21979 -15.83197 1.000 98.64367 68 SER G O 1
ATOM 10427 N N . LEU G 4 70 ? -32.29084 -20.17662 -13.69922 1.000 109.62657 69 LEU G N 1
ATOM 10428 C CA . LEU G 4 70 ? -31.79657 -21.49626 -13.32021 1.000 105.77724 69 LEU G CA 1
ATOM 10429 C C . LEU G 4 70 ? -32.96241 -22.38267 -12.90848 1.000 102.53895 69 LEU G C 1
ATOM 10430 O O . LEU G 4 70 ? -33.77805 -21.98609 -12.07016 1.000 119.90778 69 LEU G O 1
ATOM 10435 N N . ARG G 4 71 ? -33.04067 -23.57600 -13.49387 1.000 109.67987 70 ARG G N 1
ATOM 10436 C CA . ARG G 4 71 ? -34.08607 -24.54497 -13.17983 1.000 119.22251 70 ARG G CA 1
ATOM 10437 C C . ARG G 4 71 ? -33.48671 -25.80687 -12.57529 1.000 117.43327 70 ARG G C 1
ATOM 10438 O O . ARG G 4 71 ? -32.71214 -26.50944 -13.23408 1.000 122.59511 70 ARG G O 1
ATOM 10446 N N . ILE G 4 72 ? -33.83608 -26.08176 -11.32051 1.000 107.07680 71 ILE G N 1
ATOM 10447 C CA . ILE G 4 72 ? -33.41761 -27.29725 -10.63219 1.000 120.03301 71 ILE G CA 1
ATOM 10448 C C . ILE G 4 72 ? -34.46653 -28.36619 -10.90715 1.000 136.39913 71 ILE G C 1
ATOM 10449 O O . ILE G 4 72 ? -35.66392 -28.06961 -10.93947 1.000 134.64552 71 ILE G O 1
ATOM 10454 N N . ASN G 4 73 ? -34.03111 -29.60728 -11.12192 1.000 147.82236 72 ASN G N 1
ATOM 10455 C CA . ASN G 4 73 ? -34.93595 -30.71365 -11.40960 1.000 133.89454 72 ASN G CA 1
ATOM 10456 C C . ASN G 4 73 ? -34.76082 -31.84595 -10.40644 1.000 139.19092 72 ASN G C 1
ATOM 10457 O O . ASN G 4 73 ? -33.67578 -32.03628 -9.84755 1.000 136.78896 72 ASN G O 1
ATOM 10462 N N . ASP G 4 74 ? -35.84318 -32.60220 -10.19814 1.000 146.05455 73 ASP G N 1
ATOM 10463 C CA . ASP G 4 74 ? -35.85104 -33.78644 -9.33449 1.000 147.61590 73 ASP G CA 1
ATOM 10464 C C . ASP G 4 74 ? -35.26446 -33.45092 -7.96421 1.000 142.95048 73 ASP G C 1
ATOM 10465 O O . ASP G 4 74 ? -34.28008 -34.03568 -7.50926 1.000 145.33973 73 ASP G O 1
ATOM 10470 N N . LEU G 4 75 ? -35.91261 -32.49647 -7.30395 1.000 119.68589 74 LEU G N 1
ATOM 10471 C CA . LEU G 4 75 ? -35.34333 -31.85688 -6.12320 1.000 128.57987 74 LEU G CA 1
ATOM 10472 C C . LEU G 4 75 ? -35.17302 -32.80790 -4.94724 1.000 124.81118 74 LEU G C 1
ATOM 10473 O O . LEU G 4 75 ? -36.07527 -33.57885 -4.60873 1.000 127.35791 74 LEU G O 1
ATOM 10478 N N . THR G 4 76 ? -34.00293 -32.73244 -4.32302 1.000 132.45413 75 THR G N 1
ATOM 10479 C CA . THR G 4 76 ? -33.67381 -33.48570 -3.12725 1.000 123.18674 75 THR G CA 1
ATOM 10480 C C . THR G 4 76 ? -33.88663 -32.55386 -1.94272 1.000 121.39330 75 THR G C 1
ATOM 10481 O O . THR G 4 76 ? -34.00916 -31.33848 -2.10361 1.000 125.02924 75 THR G O 1
ATOM 10485 N N . VAL G 4 77 ? -33.93973 -33.13150 -0.74450 1.000 125.19046 76 VAL G N 1
ATOM 10486 C CA . VAL G 4 77 ? -34.20107 -32.32087 0.44011 1.000 139.62140 76 VAL G CA 1
ATOM 10487 C C . VAL G 4 77 ? -32.97769 -31.48363 0.79539 1.000 133.30024 76 VAL G C 1
ATOM 10488 O O . VAL G 4 77 ? -33.10154 -30.31987 1.19658 1.000 124.56836 76 VAL G O 1
ATOM 10492 N N . GLU G 4 78 ? -31.78037 -32.04676 0.63735 1.000 140.09280 77 GLU G N 1
ATOM 10493 C CA . GLU G 4 78 ? -30.55257 -31.30890 0.91272 1.000 149.56155 77 GLU G CA 1
ATOM 10494 C C . GLU G 4 78 ? -30.08222 -30.46688 -0.26669 1.000 139.31006 77 GLU G C 1
ATOM 10495 O O . GLU G 4 78 ? -28.95410 -29.96433 -0.23701 1.000 125.89543 77 GLU G O 1
ATOM 10501 N N . ASP G 4 79 ? -30.91563 -30.29845 -1.29577 1.000 133.31531 78 ASP G N 1
ATOM 10502 C CA . ASP G 4 79 ? -30.67271 -29.25246 -2.28106 1.000 130.93649 78 ASP G CA 1
ATOM 10503 C C . ASP G 4 79 ? -30.77491 -27.86821 -1.65661 1.000 132.37940 78 ASP G C 1
ATOM 10504 O O . ASP G 4 79 ? -30.32726 -26.88683 -2.26156 1.000 128.59579 78 ASP G O 1
ATOM 10509 N N . GLY G 4 80 ? -31.35710 -27.77547 -0.46174 1.000 127.42353 79 GLY G N 1
ATOM 10510 C CA . GLY G 4 80 ? -31.58088 -26.49151 0.16015 1.000 123.71185 79 GLY G CA 1
ATOM 10511 C C . GLY G 4 80 ? -30.30475 -25.79242 0.58507 1.000 125.30803 79 GLY G C 1
ATOM 10512 O O . GLY G 4 80 ? -29.23303 -26.38200 0.73449 1.000 120.07249 79 GLY G O 1
ATOM 10513 N N . GLY G 4 81 ? -30.46087 -24.49699 0.78572 1.000 142.46180 80 GLY G N 1
ATOM 10514 C CA . GLY G 4 81 ? -29.38930 -23.57403 1.07569 1.000 139.95923 80 GLY G CA 1
ATOM 10515 C C . GLY G 4 81 ? -29.77299 -22.21533 0.52966 1.000 120.59111 80 GLY G C 1
ATOM 10516 O O . GLY G 4 81 ? -30.94356 -21.95691 0.26612 1.000 121.30664 80 GLY G O 1
ATOM 10517 N N . THR G 4 82 ? -28.78187 -21.35102 0.35771 1.000 107.81724 81 THR G N 1
ATOM 10518 C CA . THR G 4 82 ? -28.99868 -20.08355 -0.32229 1.000 115.89038 81 THR G CA 1
ATOM 10519 C C . THR G 4 82 ? -28.28138 -20.10627 -1.66522 1.000 116.85079 81 THR G C 1
ATOM 10520 O O . THR G 4 82 ? -27.16254 -20.61808 -1.77678 1.000 110.95294 81 THR G O 1
ATOM 10524 N N . TYR G 4 83 ? -28.93661 -19.55682 -2.68232 1.000 128.70260 82 TYR G N 1
ATOM 10525 C CA . TYR G 4 83 ? -28.42832 -19.54186 -4.04610 1.000 114.60184 82 TYR G CA 1
ATOM 10526 C C . TYR G 4 83 ? -28.19295 -18.10093 -4.46609 1.000 116.11164 82 TYR G C 1
ATOM 10527 O O . TYR G 4 83 ? -29.05043 -17.23839 -4.25049 1.000 111.32326 82 TYR G O 1
ATOM 10536 N N . ARG G 4 84 ? -27.03642 -17.84521 -5.06560 1.000 112.43673 83 ARG G N 1
ATOM 10537 C CA . ARG G 4 84 ? -26.74806 -16.55790 -5.67060 1.000 98.81764 83 ARG G CA 1
ATOM 10538 C C . ARG G 4 84 ? -26.46220 -16.74300 -7.15300 1.000 88.88250 83 ARG G C 1
ATOM 10539 O O . ARG G 4 84 ? -26.12260 -17.83516 -7.61540 1.000 87.50207 83 ARG G O 1
ATOM 10547 N N . CYS G 4 85 ? -26.62285 -15.65300 -7.89328 1.000 92.60001 84 CYS G N 1
ATOM 10548 C CA . CYS G 4 85 ? -26.32364 -15.59591 -9.31419 1.000 109.59904 84 CYS G CA 1
ATOM 10549 C C . CYS G 4 85 ? -25.45005 -14.37940 -9.56657 1.000 90.13248 84 CYS G C 1
ATOM 10550 O O . CYS G 4 85 ? -25.64942 -13.32477 -8.95780 1.000 99.49765 84 CYS G O 1
ATOM 10553 N N . GLY G 4 86 ? -24.47535 -14.53674 -10.44490 1.000 90.47979 85 GLY G N 1
ATOM 10554 C CA . GLY G 4 86 ? -23.55784 -13.46218 -10.78776 1.000 82.10221 85 GLY G CA 1
ATOM 10555 C C . GLY G 4 86 ? -23.67140 -13.15682 -12.26681 1.000 85.20232 85 GLY G C 1
ATOM 10556 O O . GLY G 4 86 ? -23.88949 -14.05967 -13.07664 1.000 81.22518 85 GLY G O 1
ATOM 10557 N N . ALA G 4 87 ? -23.54256 -11.87942 -12.60992 1.000 75.49367 86 ALA G N 1
ATOM 10558 C CA . ALA G 4 87 ? -23.64026 -11.44466 -13.99232 1.000 78.59541 86 ALA G CA 1
ATOM 10559 C C . ALA G 4 87 ? -22.60328 -10.36301 -14.24141 1.000 85.05166 86 ALA G C 1
ATOM 10560 O O . ALA G 4 87 ? -21.95975 -9.85895 -13.31689 1.000 79.73108 86 ALA G O 1
ATOM 10562 N N . THR G 4 88 ? -22.44948 -10.00486 -15.51103 1.000 76.57516 87 THR G N 1
ATOM 10563 C CA . THR G 4 88 ? -21.44295 -9.03007 -15.89039 1.000 70.19875 87 THR G CA 1
ATOM 10564 C C . THR G 4 88 ? -21.86986 -8.37863 -17.19949 1.000 82.39009 87 THR G C 1
ATOM 10565 O O . THR G 4 88 ? -22.55491 -8.99389 -18.02293 1.000 78.78894 87 THR G O 1
ATOM 10569 N N . ASP G 4 89 ? -21.46516 -7.12218 -17.37081 1.000 74.98535 88 ASP G N 1
ATOM 10570 C CA . ASP G 4 89 ? -21.93969 -6.27157 -18.46040 1.000 69.51821 88 ASP G CA 1
ATOM 10571 C C . ASP G 4 89 ? -20.93866 -6.29736 -19.61373 1.000 76.18083 88 ASP G C 1
ATOM 10572 O O . ASP G 4 89 ? -19.90897 -5.62009 -19.57131 1.000 85.52630 88 ASP G O 1
ATOM 10577 N N . THR G 4 90 ? -21.25488 -7.08055 -20.64540 1.000 76.76663 89 THR G N 1
ATOM 10578 C CA . THR G 4 90 ? -20.54072 -7.12094 -21.92443 1.000 73.08460 89 THR G CA 1
ATOM 10579 C C . THR G 4 90 ? -19.04162 -7.38919 -21.78157 1.000 76.86622 89 THR G C 1
ATOM 10580 O O . THR G 4 90 ? -18.28117 -7.19837 -22.73383 1.000 97.62500 89 THR G O 1
ATOM 10584 N N . VAL G 4 91 ? -18.57680 -7.84697 -20.62451 1.000 74.21422 90 VAL G N 1
ATOM 10585 C CA . VAL G 4 91 ? -17.20259 -8.30288 -20.48186 1.000 81.18532 90 VAL G CA 1
ATOM 10586 C C . VAL G 4 91 ? -17.24579 -9.75661 -20.04570 1.000 84.28134 90 VAL G C 1
ATOM 10587 O O . VAL G 4 91 ? -18.29851 -10.29260 -19.70815 1.000 97.47176 90 VAL G O 1
ATOM 10591 N N . ARG G 4 92 ? -16.08648 -10.39868 -20.06854 1.000 64.97546 91 ARG G N 1
ATOM 10592 C CA . ARG G 4 92 ? -15.99792 -11.79924 -19.70161 1.000 68.64362 91 ARG G CA 1
ATOM 10593 C C . ARG G 4 92 ? -15.00313 -11.97157 -18.56708 1.000 68.89507 91 ARG G C 1
ATOM 10594 O O . ARG G 4 92 ? -14.18969 -11.08836 -18.28634 1.000 79.41286 91 ARG G O 1
ATOM 10602 N N . ILE G 4 93 ? -15.10741 -13.11060 -17.89129 1.000 60.68653 92 ILE G N 1
ATOM 10603 C CA . ILE G 4 93 ? -14.25708 -13.42379 -16.75453 1.000 57.83639 92 ILE G CA 1
ATOM 10604 C C . ILE G 4 93 ? -13.56540 -14.75615 -17.01198 1.000 58.24578 92 ILE G C 1
ATOM 10605 O O . ILE G 4 93 ? -13.94071 -15.52273 -17.90249 1.000 54.50011 92 ILE G O 1
ATOM 10610 N N . TYR G 4 94 ? -12.51725 -15.00852 -16.23206 1.000 65.69978 93 TYR G N 1
ATOM 10611 C CA . TYR G 4 94 ? -11.73589 -16.23270 -16.34188 1.000 58.84715 93 TYR G CA 1
ATOM 10612 C C . TYR G 4 94 ? -12.33116 -17.36248 -15.51486 1.000 66.68419 93 TYR G C 1
ATOM 10613 O O . TYR G 4 94 ? -12.39292 -18.50738 -15.97549 1.000 75.74743 93 TYR G O 1
ATOM 10622 N N . SER G 4 95 ? -12.76582 -17.05577 -14.29499 1.000 77.71643 94 SER G N 1
ATOM 10623 C CA . SER G 4 95 ? -13.31961 -18.04350 -13.38298 1.000 85.50347 94 SER G CA 1
ATOM 10624 C C . SER G 4 95 ? -14.46346 -17.41838 -12.59861 1.000 80.13007 94 SER G C 1
ATOM 10625 O O . SER G 4 95 ? -14.46226 -16.21494 -12.32597 1.000 70.19486 94 SER G O 1
ATOM 10628 N N . CYS G 4 96 ? -15.44076 -18.24942 -12.23285 1.000 83.59576 95 CYS G N 1
ATOM 10629 C CA . CYS G 4 96 ? -16.54216 -17.80458 -11.38730 1.000 72.96129 95 CYS G CA 1
ATOM 10630 C C . CYS G 4 96 ? -16.14181 -17.64108 -9.92677 1.000 73.85509 95 CYS G C 1
ATOM 10631 O O . CYS G 4 96 ? -16.98742 -17.26028 -9.11366 1.000 75.69158 95 CYS G O 1
ATOM 10634 N N . ASP G 4 97 ? -14.88467 -17.91860 -9.57403 1.000 81.08944 96 ASP G N 1
ATOM 10635 C CA . ASP G 4 97 ? -14.46592 -17.83340 -8.17782 1.000 79.98914 96 ASP G CA 1
ATOM 10636 C C . ASP G 4 97 ? -14.54627 -16.40923 -7.64087 1.000 86.47535 96 ASP G C 1
ATOM 10637 O O . ASP G 4 97 ? -14.96082 -16.19563 -6.49545 1.000 85.40943 96 ASP G O 1
ATOM 10642 N N . TYR G 4 98 ? -14.14986 -15.42247 -8.44475 1.000 86.94169 97 TYR G N 1
ATOM 10643 C CA . TYR G 4 98 ? -13.91075 -14.07272 -7.95018 1.000 76.06999 97 TYR G CA 1
ATOM 10644 C C . TYR G 4 98 ? -15.02210 -13.08674 -8.29205 1.000 82.17515 97 TYR G C 1
ATOM 10645 O O . TYR G 4 98 ? -14.84257 -11.88475 -8.08034 1.000 95.63308 97 TYR G O 1
ATOM 10654 N N . LEU G 4 99 ? -16.16405 -13.55120 -8.80272 1.000 81.84563 98 LEU G N 1
ATOM 10655 C CA . LEU G 4 99 ? -17.18007 -12.61172 -9.27273 1.000 78.83856 98 LEU G CA 1
ATOM 10656 C C . LEU G 4 99 ? -17.81268 -11.84952 -8.11026 1.000 79.90314 98 LEU G C 1
ATOM 10657 O O . LEU G 4 99 ? -17.76271 -10.61427 -8.06784 1.000 84.19697 98 LEU G O 1
ATOM 10662 N N . CYS G 4 100 ? -18.41937 -12.56394 -7.15483 1.000 88.36109 99 CYS G N 1
ATOM 10663 C CA . CYS G 4 100 ? -19.03194 -11.87981 -6.01708 1.000 91.33976 99 CYS G CA 1
ATOM 10664 C C . CYS G 4 100 ? -18.00750 -11.11218 -5.18848 1.000 95.78094 99 CYS G C 1
ATOM 10665 O O . CYS G 4 100 ? -18.37850 -10.16424 -4.48979 1.000 86.61878 99 CYS G O 1
ATOM 10668 N N . ALA G 4 101 ? -16.72893 -11.49332 -5.25431 1.000 93.62085 100 ALA G N 1
ATOM 10669 C CA . ALA G 4 101 ? -15.67367 -10.75150 -4.57257 1.000 89.42367 100 ALA G CA 1
ATOM 10670 C C . ALA G 4 101 ? -15.54501 -9.31307 -5.06640 1.000 102.46802 100 ALA G C 1
ATOM 10671 O O . ALA G 4 101 ? -14.83121 -8.52072 -4.44119 1.000 104.40484 100 ALA G O 1
ATOM 10673 N N . LEU G 4 102 ? -16.21380 -8.96255 -6.16007 1.000 95.28861 101 LEU G N 1
ATOM 10674 C CA . LEU G 4 102 ? -16.13838 -7.64670 -6.78968 1.000 83.51576 101 LEU G CA 1
ATOM 10675 C C . LEU G 4 102 ? -17.44349 -6.91204 -6.48752 1.000 96.98807 101 LEU G C 1
ATOM 10676 O O . LEU G 4 102 ? -18.39565 -6.97081 -7.26549 1.000 106.61939 101 LEU G O 1
ATOM 10681 N N . ASN G 4 103 ? -17.47983 -6.20184 -5.36018 1.000 100.95638 102 ASN G N 1
ATOM 10682 C CA . ASN G 4 103 ? -18.69877 -5.55694 -4.88225 1.000 89.15451 102 ASN G CA 1
ATOM 10683 C C . ASN G 4 103 ? -18.68748 -4.07731 -5.23182 1.000 96.95508 102 ASN G C 1
ATOM 10684 O O . ASN G 4 103 ? -17.72668 -3.36819 -4.91916 1.000 129.88697 102 ASN G O 1
ATOM 10689 N N . GLY G 4 104 ? -19.76808 -3.60670 -5.85187 1.000 83.27210 103 GLY G N 1
ATOM 10690 C CA . GLY G 4 104 ? -19.84371 -2.22591 -6.26857 1.000 95.40456 103 GLY G CA 1
ATOM 10691 C C . GLY G 4 104 ? -19.16567 -1.92176 -7.58175 1.000 89.49347 103 GLY G C 1
ATOM 10692 O O . GLY G 4 104 ? -19.29909 -0.79696 -8.08038 1.000 111.02395 103 GLY G O 1
ATOM 10693 N N . HIS G 4 105 ? -18.43576 -2.87920 -8.15176 1.000 96.21656 104 HIS G N 1
ATOM 10694 C CA . HIS G 4 105 ? -17.81703 -2.68846 -9.45447 1.000 83.58122 104 HIS G CA 1
ATOM 10695 C C . HIS G 4 105 ? -18.88976 -2.36869 -10.48460 1.000 76.34569 104 HIS G C 1
ATOM 10696 O O . HIS G 4 105 ? -20.00618 -2.88779 -10.42209 1.000 85.86247 104 HIS G O 1
ATOM 10703 N N . ARG G 4 106 ? -18.55162 -1.49766 -11.43118 1.000 68.66334 105 ARG G N 1
ATOM 10704 C CA . ARG G 4 106 ? -19.52817 -1.01798 -12.40091 1.000 72.02204 105 ARG G CA 1
ATOM 10705 C C . ARG G 4 106 ? -19.87355 -2.04412 -13.47061 1.000 78.78122 105 ARG G C 1
ATOM 10706 O O . ARG G 4 106 ? -20.76499 -1.78392 -14.28531 1.000 79.78279 105 ARG G O 1
ATOM 10714 N N . ASP G 4 107 ? -19.20314 -3.19681 -13.49162 1.000 82.89835 106 ASP G N 1
ATOM 10715 C CA . ASP G 4 107 ? -19.43198 -4.19184 -14.52965 1.000 69.18053 106 ASP G CA 1
ATOM 10716 C C . ASP G 4 107 ? -19.61356 -5.59701 -13.96839 1.000 69.97249 106 ASP G C 1
ATOM 10717 O O . ASP G 4 107 ? -19.63709 -6.55856 -14.74415 1.000 74.79051 106 ASP G O 1
ATOM 10722 N N . ALA G 4 108 ? -19.75945 -5.74358 -12.65263 1.000 73.44695 107 ALA G N 1
ATOM 10723 C CA . ALA G 4 108 ? -19.91833 -7.05161 -12.03304 1.000 77.83666 107 ALA G CA 1
ATOM 10724 C C . ALA G 4 108 ? -20.76948 -6.91569 -10.78041 1.000 92.52969 107 ALA G C 1
ATOM 10725 O O . ALA G 4 108 ? -20.57591 -5.98420 -9.99320 1.000 92.82530 107 ALA G O 1
ATOM 10727 N N . ALA G 4 109 ? -21.70492 -7.84949 -10.59831 1.000 72.20489 108 ALA G N 1
ATOM 10728 C CA . ALA G 4 109 ? -22.59972 -7.80152 -9.45036 1.000 74.09068 108 ALA G CA 1
ATOM 10729 C C . ALA G 4 109 ? -23.28093 -9.14678 -9.26144 1.000 74.82422 108 ALA G C 1
ATOM 10730 O O . ALA G 4 109 ? -23.75403 -9.74968 -10.22765 1.000 90.50750 108 ALA G O 1
ATOM 10732 N N . CYS G 4 110 ? -23.34681 -9.59755 -8.01321 1.000 78.42848 109 CYS G N 1
ATOM 10733 C CA . CYS G 4 110 ? -24.06641 -10.81283 -7.66718 1.000 96.36248 109 CYS G CA 1
ATOM 10734 C C . CYS G 4 110 ? -25.45984 -10.46463 -7.15698 1.000 95.52926 109 CYS G C 1
ATOM 10735 O O . CYS G 4 110 ? -25.69511 -9.37541 -6.62753 1.000 83.69017 109 CYS G O 1
ATOM 10738 N N . GLY G 4 111 ? -26.38733 -11.39862 -7.33765 1.000 91.75777 110 GLY G N 1
ATOM 10739 C CA . GLY G 4 111 ? -27.77076 -11.17333 -6.98198 1.000 88.04697 110 GLY G CA 1
ATOM 10740 C C . GLY G 4 111 ? -27.98117 -11.11978 -5.47813 1.000 87.68878 110 GLY G C 1
ATOM 10741 O O . GLY G 4 111 ? -27.05152 -11.18183 -4.67354 1.000 91.68720 110 GLY G O 1
ATOM 10742 N N . GLY G 4 112 ? -29.25360 -10.99712 -5.09361 1.000 86.79430 111 GLY G N 1
ATOM 10743 C CA . GLY G 4 112 ? -29.57802 -10.84082 -3.68681 1.000 107.06988 111 GLY G CA 1
ATOM 10744 C C . GLY G 4 112 ? -29.59026 -12.12579 -2.88948 1.000 95.64296 111 GLY G C 1
ATOM 10745 O O . GLY G 4 112 ? -29.43124 -12.08254 -1.66540 1.000 91.69656 111 GLY G O 1
ATOM 10746 N N . GLY G 4 113 ? -29.76392 -13.25769 -3.54433 1.000 95.47331 112 GLY G N 1
ATOM 10747 C CA . GLY G 4 113 ? -29.83368 -14.50959 -2.82380 1.000 102.81864 112 GLY G CA 1
ATOM 10748 C C . GLY G 4 113 ? -31.22571 -15.11360 -2.89598 1.000 101.34841 112 GLY G C 1
ATOM 10749 O O . GLY G 4 113 ? -32.23170 -14.41432 -3.07398 1.000 120.84059 112 GLY G O 1
ATOM 10750 N N . THR G 4 114 ? -31.28365 -16.43748 -2.78004 1.000 100.73706 113 THR G N 1
ATOM 10751 C CA . THR G 4 114 ? -32.54828 -17.16758 -2.79489 1.000 99.12230 113 THR G CA 1
ATOM 10752 C C . THR G 4 114 ? -32.44889 -18.30475 -1.78886 1.000 106.50272 113 THR G C 1
ATOM 10753 O O . THR G 4 114 ? -31.65679 -19.23150 -1.98087 1.000 110.58915 113 THR G O 1
ATOM 10757 N N . VAL G 4 115 ? -33.24756 -18.24138 -0.72733 1.000 118.27785 114 VAL G N 1
ATOM 10758 C CA . VAL G 4 115 ? -33.25774 -19.27932 0.29791 1.000 104.13178 114 VAL G CA 1
ATOM 10759 C C . VAL G 4 115 ? -34.28226 -20.33604 -0.09583 1.000 107.94075 114 VAL G C 1
ATOM 10760 O O . VAL G 4 115 ? -35.45588 -20.02354 -0.32683 1.000 113.55997 114 VAL G O 1
ATOM 10764 N N . VAL G 4 116 ? -33.83883 -21.58797 -0.17201 1.000 118.90930 115 VAL G N 1
ATOM 10765 C CA . VAL G 4 116 ? -34.67433 -22.70648 -0.59166 1.000 121.07543 115 VAL G CA 1
ATOM 10766 C C . VAL G 4 116 ? -34.70734 -23.73326 0.53090 1.000 135.03671 115 VAL G C 1
ATOM 10767 O O . VAL G 4 116 ? -33.66683 -24.05210 1.11863 1.000 121.89876 115 VAL G O 1
ATOM 10771 N N . THR G 4 117 ? -35.90426 -24.23745 0.83144 1.000 153.27343 116 THR G N 1
ATOM 10772 C CA . THR G 4 117 ? -36.10829 -25.29208 1.81926 1.000 140.18118 116 THR G CA 1
ATOM 10773 C C . THR G 4 117 ? -37.06124 -26.31745 1.22434 1.000 121.71418 116 THR G C 1
ATOM 10774 O O . THR G 4 117 ? -38.21142 -25.99063 0.91674 1.000 116.12469 116 THR G O 1
ATOM 10778 N N . VAL G 4 118 ? -36.58648 -27.54943 1.06069 1.000 134.34839 117 VAL G N 1
ATOM 10779 C CA . VAL G 4 118 ? -37.33709 -28.60767 0.39303 1.000 145.06978 117 VAL G CA 1
ATOM 10780 C C . VAL G 4 118 ? -37.81061 -29.61937 1.42767 1.000 142.51355 117 VAL G C 1
ATOM 10781 O O . VAL G 4 118 ? -37.05064 -30.01304 2.32058 1.000 144.19244 117 VAL G O 1
ATOM 10785 N N . ASN G 4 119 ? -39.06485 -30.04604 1.29952 1.000 125.18130 118 ASN G N 1
ATOM 10786 C CA . ASN G 4 119 ? -39.62915 -31.04981 2.19607 1.000 124.50944 118 ASN G CA 1
ATOM 10787 C C . ASN G 4 119 ? -40.11981 -32.27602 1.43464 1.000 125.98619 118 ASN G C 1
ATOM 10788 O O . ASN G 4 119 ? -39.93156 -33.40785 1.88128 1.000 122.15687 118 ASN G O 1
ATOM 10793 N N . GLY H 4 2 ? -18.25823 28.48195 53.68349 1.000 95.51251 1 GLY N N 1
ATOM 10794 C CA . GLY H 4 2 ? -19.61215 28.92642 53.95748 1.000 100.31300 1 GLY N CA 1
ATOM 10795 C C . GLY H 4 2 ? -20.38058 29.37859 52.72921 1.000 97.39028 1 GLY N C 1
ATOM 10796 O O . GLY H 4 2 ? -20.57145 28.61034 51.78778 1.000 106.15133 1 GLY N O 1
ATOM 10797 N N . ALA H 4 3 ? -20.82628 30.63038 52.74348 1.000 91.06138 2 ALA N N 1
ATOM 10798 C CA . ALA H 4 3 ? -21.47590 31.26207 51.60543 1.000 96.52544 2 ALA N CA 1
ATOM 10799 C C . ALA H 4 3 ? -20.59966 32.38911 51.07705 1.000 98.72681 2 ALA N C 1
ATOM 10800 O O . ALA H 4 3 ? -19.83536 33.00076 51.82715 1.000 96.94742 2 ALA N O 1
ATOM 10802 N N . ARG H 4 4 ? -20.69162 32.63731 49.77069 1.000 97.64716 3 ARG N N 1
ATOM 10803 C CA . ARG H 4 4 ? -19.82053 33.59016 49.09585 1.000 109.48100 3 ARG N CA 1
ATOM 10804 C C . ARG H 4 4 ? -20.62858 34.42425 48.10653 1.000 114.67975 3 ARG N C 1
ATOM 10805 O O . ARG H 4 4 ? -21.60760 33.95296 47.51965 1.000 94.30217 3 ARG N O 1
ATOM 10813 N N . VAL H 4 5 ? -20.20649 35.67929 47.94603 1.000 115.44638 4 VAL N N 1
ATOM 10814 C CA . VAL H 4 5 ? -20.78181 36.63136 47.00083 1.000 109.01396 4 VAL N CA 1
ATOM 10815 C C . VAL H 4 5 ? -19.68602 37.06579 46.03828 1.000 105.76950 4 VAL N C 1
ATOM 10816 O O . VAL H 4 5 ? -18.56174 37.35303 46.46588 1.000 109.93152 4 VAL N O 1
ATOM 10820 N N . ASP H 4 6 ? -20.00278 37.10529 44.74305 1.000 109.10310 5 ASP N N 1
ATOM 10821 C CA . ASP H 4 6 ? -19.00923 37.45754 43.73213 1.000 110.39847 5 ASP N CA 1
ATOM 10822 C C . ASP H 4 6 ? -19.28144 38.82436 43.11281 1.000 118.22300 5 ASP N C 1
ATOM 10823 O O . ASP H 4 6 ? -20.42220 39.15154 42.76649 1.000 115.22255 5 ASP N O 1
ATOM 10828 N N . GLN H 4 7 ? -18.21070 39.60747 42.96745 1.000 116.39475 6 GLN N N 1
ATOM 10829 C CA . GLN H 4 7 ? -18.24011 40.96582 42.44176 1.000 114.35641 6 GLN N CA 1
ATOM 10830 C C . GLN H 4 7 ? -17.71681 41.03017 41.01254 1.000 120.73334 6 GLN N C 1
ATOM 10831 O O . GLN H 4 7 ? -16.82434 40.27465 40.61939 1.000 118.38617 6 GLN N O 1
ATOM 10837 N N . THR H 4 8 ? -18.27657 41.96223 40.24080 1.000 119.96646 7 THR N N 1
ATOM 10838 C CA . THR H 4 8 ? -17.74727 42.35726 38.94454 1.000 122.73582 7 THR N CA 1
ATOM 10839 C C . THR H 4 8 ? -17.82051 43.87689 38.86871 1.000 133.17132 7 THR N C 1
ATOM 10840 O O . THR H 4 8 ? -18.79528 44.47147 39.35230 1.000 135.75506 7 THR N O 1
ATOM 10844 N N . PRO H 4 9 ? -16.80625 44.54317 38.29170 1.000 117.58544 8 PRO N N 1
ATOM 10845 C CA . PRO H 4 9 ? -15.52617 44.06284 37.75616 1.000 103.36309 8 PRO N CA 1
ATOM 10846 C C . PRO H 4 9 ? -14.39872 44.08567 38.78808 1.000 99.83138 8 PRO N C 1
ATOM 10847 O O . PRO H 4 9 ? -14.57581 44.63095 39.87550 1.000 111.88628 8 PRO N O 1
ATOM 10851 N N . ARG H 4 10 ? -13.25666 43.48169 38.44880 1.000 101.06335 9 ARG N N 1
ATOM 10852 C CA . ARG H 4 10 ? -12.13834 43.42386 39.38563 1.000 106.85119 9 ARG N CA 1
ATOM 10853 C C . ARG H 4 10 ? -11.34087 44.72645 39.42365 1.000 129.90315 9 ARG N C 1
ATOM 10854 O O . ARG H 4 10 ? -10.96107 45.18685 40.50657 1.000 131.56270 9 ARG N O 1
ATOM 10862 N N . SER H 4 11 ? -11.06322 45.32911 38.26620 1.000 134.28822 10 SER N N 1
ATOM 10863 C CA . SER H 4 11 ? -10.33585 46.59682 38.22613 1.000 120.79145 10 SER N CA 1
ATOM 10864 C C . SER H 4 11 ? -10.76560 47.38062 36.99671 1.000 115.10854 10 SER N C 1
ATOM 10865 O O . SER H 4 11 ? -10.63663 46.88849 35.87100 1.000 113.06210 10 SER N O 1
ATOM 10868 N N . VAL H 4 12 ? -11.26248 48.59573 37.21483 1.000 111.42813 11 VAL N N 1
ATOM 10869 C CA . VAL H 4 12 ? -11.67975 49.49370 36.14088 1.000 109.67510 11 VAL N CA 1
ATOM 10870 C C . VAL H 4 12 ? -11.37715 50.92022 36.58228 1.000 118.81194 11 VAL N C 1
ATOM 10871 O O . VAL H 4 12 ? -11.58211 51.27127 37.74737 1.000 114.41196 11 VAL N O 1
ATOM 10875 N N . THR H 4 13 ? -10.89326 51.74832 35.65721 1.000 130.12397 12 THR N N 1
ATOM 10876 C CA . THR H 4 13 ? -10.76358 53.18126 35.93837 1.000 121.33081 12 THR N CA 1
ATOM 10877 C C . THR H 4 13 ? -11.48633 54.01528 34.88113 1.000 94.51175 12 THR N C 1
ATOM 10878 O O . THR H 4 13 ? -11.74947 53.54224 33.77495 1.000 96.18139 12 THR N O 1
ATOM 10882 N N . THR H 4 21 ? -20.62180 51.51994 37.37045 1.000 101.22580 20 THR N N 1
ATOM 10883 C CA . THR H 4 21 ? -21.56622 50.52405 37.86820 1.000 121.47938 20 THR N CA 1
ATOM 10884 C C . THR H 4 21 ? -20.85570 49.23766 38.27836 1.000 121.16216 20 THR N C 1
ATOM 10885 O O . THR H 4 21 ? -20.15582 48.62199 37.47442 1.000 124.42525 20 THR N O 1
ATOM 10889 N N . ILE H 4 22 ? -21.05309 48.82427 39.52807 1.000 117.77412 21 ILE N N 1
ATOM 10890 C CA . ILE H 4 22 ? -20.48176 47.59218 40.05862 1.000 122.59403 21 ILE N CA 1
ATOM 10891 C C . ILE H 4 22 ? -21.62086 46.63614 40.38210 1.000 131.34930 21 ILE N C 1
ATOM 10892 O O . ILE H 4 22 ? -22.60687 47.02931 41.01778 1.000 126.15225 21 ILE N O 1
ATOM 10897 N N . ASN H 4 23 ? -21.48549 45.38493 39.94692 1.000 136.64358 22 ASN N N 1
ATOM 10898 C CA . ASN H 4 23 ? -22.49568 44.35795 40.14412 1.000 133.49433 22 ASN N CA 1
ATOM 10899 C C . ASN H 4 23 ? -21.99708 43.31629 41.13892 1.000 123.69263 22 ASN N C 1
ATOM 10900 O O . ASN H 4 23 ? -20.80448 43.00235 41.18987 1.000 119.77535 22 ASN N O 1
ATOM 10905 N N . CYS H 4 24 ? -22.92149 42.78581 41.93871 1.000 113.57721 23 CYS N N 1
ATOM 10906 C CA . CYS H 4 24 ? -22.61597 41.75085 42.91706 1.000 113.99313 23 CYS N CA 1
ATOM 10907 C C . CYS H 4 24 ? -23.70747 40.69574 42.85291 1.000 117.64883 23 CYS N C 1
ATOM 10908 O O . CYS H 4 24 ? -24.89458 41.02876 42.79503 1.000 103.03705 23 CYS N O 1
ATOM 10911 N N . VAL H 4 25 ? -23.30837 39.42817 42.85358 1.000 126.09857 24 VAL N N 1
ATOM 10912 C CA . VAL H 4 25 ? -24.24653 38.32036 42.75170 1.000 120.54907 24 VAL N CA 1
ATOM 10913 C C . VAL H 4 25 ? -24.09814 37.42306 43.97202 1.000 118.23635 24 VAL N C 1
ATOM 10914 O O . VAL H 4 25 ? -22.98133 37.15522 44.44016 1.000 113.94144 24 VAL N O 1
ATOM 10918 N N . LEU H 4 26 ? -25.24181 36.95519 44.47405 1.000 105.41369 25 LEU N N 1
ATOM 10919 C CA . LEU H 4 26 ? -25.30550 36.01707 45.59135 1.000 105.62009 25 LEU N CA 1
ATOM 10920 C C . LEU H 4 26 ? -25.39636 34.61336 45.01058 1.000 105.05716 25 LEU N C 1
ATOM 10921 O O . LEU H 4 26 ? -26.46424 34.17002 44.58239 1.000 96.48889 25 LEU N O 1
ATOM 10926 N N . ARG H 4 27 ? -24.26760 33.91331 44.99510 1.000 102.25634 26 ARG N N 1
ATOM 10927 C CA . ARG H 4 27 ? -24.19097 32.62668 44.32361 1.000 91.41054 26 ARG N CA 1
ATOM 10928 C C . ARG H 4 27 ? -25.08355 31.59865 45.00468 1.000 98.11760 26 ARG N C 1
ATOM 10929 O O . ARG H 4 27 ? -25.34938 31.66753 46.20743 1.000 100.61258 26 ARG N O 1
ATOM 10937 N N . ASP H 4 28 ? -25.55548 30.64288 44.20955 1.000 103.29853 27 ASP N N 1
ATOM 10938 C CA . ASP H 4 28 ? -26.37561 29.56393 44.72160 1.000 88.30779 27 ASP N CA 1
ATOM 10939 C C . ASP H 4 28 ? -25.53303 28.65025 45.61224 1.000 81.13762 27 ASP N C 1
ATOM 10940 O O . ASP H 4 28 ? -24.30103 28.68090 45.55438 1.000 74.31280 27 ASP N O 1
ATOM 10945 N N . PRO H 4 29 ? -26.17481 27.81533 46.45165 1.000 81.80229 28 PRO N N 1
ATOM 10946 C CA . PRO H 4 29 ? -27.61705 27.60985 46.63746 1.000 86.43935 28 PRO N CA 1
ATOM 10947 C C . PRO H 4 29 ? -28.27607 28.55781 47.64167 1.000 93.15047 28 PRO N C 1
ATOM 10948 O O . PRO H 4 29 ? -29.32637 28.20791 48.17830 1.000 99.06483 28 PRO N O 1
ATOM 10952 N N . SER H 4 30 ? -27.66450 29.71237 47.90835 1.000 91.23144 29 SER N N 1
ATOM 10953 C CA . SER H 4 30 ? -28.28200 30.69676 48.79029 1.000 84.83163 29 SER N CA 1
ATOM 10954 C C . SER H 4 30 ? -29.66210 31.07380 48.26946 1.000 85.10397 29 SER N C 1
ATOM 10955 O O . SER H 4 30 ? -29.86702 31.22810 47.06275 1.000 98.93495 29 SER N O 1
ATOM 10958 N N . TYR H 4 31 ? -30.61632 31.22137 49.18831 1.000 97.36715 30 TYR N N 1
ATOM 10959 C CA . TYR H 4 31 ? -32.01458 31.30333 48.77764 1.000 100.30275 30 TYR N CA 1
ATOM 10960 C C . TYR H 4 31 ? -32.35533 32.65940 48.16507 1.000 89.30544 30 TYR N C 1
ATOM 10961 O O . TYR H 4 31 ? -32.71169 32.74435 46.98472 1.000 86.13598 30 TYR N O 1
ATOM 10970 N N . ALA H 4 32 ? -32.26246 33.73067 48.95021 1.000 85.77042 31 ALA N N 1
ATOM 10971 C CA . ALA H 4 32 ? -32.59952 35.05468 48.44518 1.000 101.09082 31 ALA N CA 1
ATOM 10972 C C . ALA H 4 32 ? -31.82661 36.11819 49.21891 1.000 101.81597 31 ALA N C 1
ATOM 10973 O O . ALA H 4 32 ? -31.26084 35.86217 50.28369 1.000 96.31814 31 ALA N O 1
ATOM 10975 N N . LEU H 4 33 ? -31.82039 37.33042 48.66450 1.000 87.35994 32 LEU N N 1
ATOM 10976 C CA . LEU H 4 33 ? -31.08638 38.44738 49.24589 1.000 87.66522 32 LEU N CA 1
ATOM 10977 C C . LEU H 4 33 ? -31.81969 39.03200 50.44457 1.000 98.39720 32 LEU N C 1
ATOM 10978 O O . LEU H 4 33 ? -33.03195 39.24935 50.40448 1.000 105.89441 32 LEU N O 1
ATOM 10983 N N . GLY H 4 34 ? -31.06709 39.32149 51.50238 1.000 89.95605 33 GLY N N 1
ATOM 10984 C CA . GLY H 4 34 ? -31.62574 39.88522 52.71918 1.000 86.79901 33 GLY N CA 1
ATOM 10985 C C . GLY H 4 34 ? -31.26237 41.33666 52.95871 1.000 99.36337 33 GLY N C 1
ATOM 10986 O O . GLY H 4 34 ? -32.12411 42.14791 53.31108 1.000 97.14060 33 GLY N O 1
ATOM 10987 N N . SER H 4 35 ? -29.98829 41.67551 52.77310 1.000 101.19594 34 SER N N 1
ATOM 10988 C CA . SER H 4 35 ? -29.53161 43.04464 52.94439 1.000 95.02503 34 SER N CA 1
ATOM 10989 C C . SER H 4 35 ? -28.30565 43.26812 52.07298 1.000 108.70525 34 SER N C 1
ATOM 10990 O O . SER H 4 35 ? -27.60297 42.32615 51.69602 1.000 99.38188 34 SER N O 1
ATOM 10993 N N . THR H 4 36 ? -28.06673 44.53584 51.74592 1.000 107.95489 35 THR N N 1
ATOM 10994 C CA . THR H 4 36 ? -26.98066 44.93300 50.85953 1.000 90.68070 35 THR N CA 1
ATOM 10995 C C . THR H 4 36 ? -26.19555 46.05311 51.52583 1.000 85.86583 35 THR N C 1
ATOM 10996 O O . THR H 4 36 ? -26.74601 47.12835 51.78271 1.000 90.81502 35 THR N O 1
ATOM 11000 N N . CYS H 4 37 ? -24.91394 45.80907 51.79698 1.000 86.43496 36 CYS N N 1
ATOM 11001 C CA . CYS H 4 37 ? -24.02801 46.80587 52.38921 1.000 90.58122 36 CYS N CA 1
ATOM 11002 C C . CYS H 4 37 ? -22.87124 47.07896 51.43595 1.000 105.41241 36 CYS N C 1
ATOM 11003 O O . CYS H 4 37 ? -22.27059 46.13954 50.90218 1.000 101.84573 36 CYS N O 1
ATOM 11006 N N . TRP H 4 38 ? -22.55316 48.35807 51.23729 1.000 108.57349 37 TRP N N 1
ATOM 11007 C CA . TRP H 4 38 ? -21.45868 48.78905 50.37891 1.000 91.83698 37 TRP N CA 1
ATOM 11008 C C . TRP H 4 38 ? -20.37430 49.47278 51.20452 1.000 90.68696 37 TRP N C 1
ATOM 11009 O O . TRP H 4 38 ? -20.64951 50.05736 52.25536 1.000 87.63375 37 TRP N O 1
ATOM 11020 N N . TYR H 4 39 ? -19.13264 49.38748 50.72403 1.000 102.05615 38 TYR N N 1
ATOM 11021 C CA . TYR H 4 39 ? -17.98025 49.89508 51.45801 1.000 100.55175 38 TYR N CA 1
ATOM 11022 C C . TYR H 4 39 ? -16.96706 50.50420 50.49360 1.000 109.94545 38 TYR N C 1
ATOM 11023 O O . TYR H 4 39 ? -16.99438 50.25280 49.28575 1.000 108.72813 38 TYR N O 1
ATOM 11032 N N . ARG H 4 40 ? -16.07412 51.32589 51.04908 1.000 117.42580 39 ARG N N 1
ATOM 11033 C CA . ARG H 4 40 ? -14.95764 51.91237 50.31438 1.000 109.43655 39 ARG N CA 1
ATOM 11034 C C . ARG H 4 40 ? -13.81537 52.18896 51.28551 1.000 112.45582 39 ARG N C 1
ATOM 11035 O O . ARG H 4 40 ? -14.04319 52.45466 52.46686 1.000 115.26161 39 ARG N O 1
ATOM 11043 N N . LYS H 4 41 ? -12.58287 52.12754 50.77958 1.000 119.49421 40 LYS N N 1
ATOM 11044 C CA . LYS H 4 41 ? -11.39199 52.30450 51.60004 1.000 134.42755 40 LYS N CA 1
ATOM 11045 C C . LYS H 4 41 ? -10.60603 53.55433 51.22202 1.000 146.18814 40 LYS N C 1
ATOM 11046 O O . LYS H 4 41 ? -10.59055 53.97934 50.06311 1.000 128.00164 40 LYS N O 1
ATOM 11052 N N . LYS H 4 42 ? -9.95646 54.13677 52.23245 1.000 157.06249 41 LYS N N 1
ATOM 11053 C CA . LYS H 4 42 ? -9.03752 55.25274 52.06090 1.000 144.85578 41 LYS N CA 1
ATOM 11054 C C . LYS H 4 42 ? -7.60809 54.73440 51.93141 1.000 139.77540 41 LYS N C 1
ATOM 11055 O O . LYS H 4 42 ? -7.22168 53.77379 52.60468 1.000 136.53064 41 LYS N O 1
ATOM 11061 N N . SER H 4 43 ? -6.82955 55.36744 51.04806 1.000 139.15772 42 SER N N 1
ATOM 11062 C CA . SER H 4 43 ? -5.50716 54.84057 50.71518 1.000 144.19232 42 SER N CA 1
ATOM 11063 C C . SER H 4 43 ? -4.53859 54.92412 51.89232 1.000 152.80108 42 SER N C 1
ATOM 11064 O O . SER H 4 43 ? -3.75424 53.99604 52.12210 1.000 147.53272 42 SER N O 1
ATOM 11067 N N . GLY H 4 44 ? -4.58116 56.01806 52.65217 1.000 150.09663 43 GLY N N 1
ATOM 11068 C CA . GLY H 4 44 ? -3.56688 56.27066 53.65900 1.000 145.10430 43 GLY N CA 1
ATOM 11069 C C . GLY H 4 44 ? -3.72313 55.46023 54.92774 1.000 153.08449 43 GLY N C 1
ATOM 11070 O O . GLY H 4 44 ? -2.74907 54.89893 55.43882 1.000 142.88268 43 GLY N O 1
ATOM 11071 N N . SER H 4 45 ? -4.94439 55.40805 55.45469 1.000 166.16956 44 SER N N 1
ATOM 11072 C CA . SER H 4 45 ? -5.20682 54.78587 56.74407 1.000 157.87467 44 SER N CA 1
ATOM 11073 C C . SER H 4 45 ? -5.60929 53.32330 56.62740 1.000 146.96487 44 SER N C 1
ATOM 11074 O O . SER H 4 45 ? -5.62328 52.62255 57.64570 1.000 147.59886 44 SER N O 1
ATOM 11077 N N . THR H 4 46 ? -5.92926 52.85365 55.41762 1.000 147.04004 45 THR N N 1
ATOM 11078 C CA . THR H 4 46 ? -6.42370 51.49214 55.19563 1.000 158.95776 45 THR N CA 1
ATOM 11079 C C . THR H 4 46 ? -7.66202 51.21605 56.04818 1.000 160.54661 45 THR N C 1
ATOM 11080 O O . THR H 4 46 ? -7.80276 50.14440 56.64089 1.000 155.06852 45 THR N O 1
ATOM 11084 N N . ASN H 4 47 ? -8.57043 52.18894 56.10991 1.000 153.20725 46 ASN N N 1
ATOM 11085 C CA . ASN H 4 47 ? -9.81809 52.05141 56.85098 1.000 145.37096 46 ASN N CA 1
ATOM 11086 C C . ASN H 4 47 ? -10.99966 52.08237 55.89325 1.000 137.19278 46 ASN N C 1
ATOM 11087 O O . ASN H 4 47 ? -11.10681 52.98828 55.05959 1.000 128.80989 46 ASN N O 1
ATOM 11092 N N . GLU H 4 48 ? -11.88772 51.09969 56.02571 1.000 134.95022 47 GLU N N 1
ATOM 11093 C CA . GLU H 4 48 ? -13.05974 50.98397 55.17258 1.000 121.85380 47 GLU N CA 1
ATOM 11094 C C . GLU H 4 48 ? -14.25830 51.64616 55.84226 1.000 114.22044 47 GLU N C 1
ATOM 11095 O O . GLU H 4 48 ? -14.39723 51.62945 57.06793 1.000 107.33424 47 GLU N O 1
ATOM 11101 N N . GLU H 4 49 ? -15.13937 52.20553 55.01603 1.000 114.07623 48 GLU N N 1
ATOM 11102 C CA . GLU H 4 49 ? -16.28481 52.97527 55.47943 1.000 107.36858 48 GLU N CA 1
ATOM 11103 C C . GLU H 4 49 ? -17.52973 52.60005 54.68805 1.000 97.71683 48 GLU N C 1
ATOM 11104 O O . GLU H 4 49 ? -17.44773 52.25297 53.50811 1.000 104.99527 48 GLU N O 1
ATOM 11110 N N . SER H 4 50 ? -18.68786 52.67107 55.34561 1.000 98.64619 49 SER N N 1
ATOM 11111 C CA . SER H 4 50 ? -19.94334 52.31672 54.69229 1.000 107.83603 49 SER N CA 1
ATOM 11112 C C . SER H 4 50 ? -20.38847 53.43791 53.76335 1.000 104.94822 49 SER N C 1
ATOM 11113 O O . SER H 4 50 ? -20.37336 54.61323 54.14228 1.000 103.74969 49 SER N O 1
ATOM 11116 N N . ILE H 4 51 ? -20.79003 53.07310 52.54912 1.000 112.79772 50 ILE N N 1
ATOM 11117 C CA . ILE H 4 51 ? -21.28368 54.03765 51.57264 1.000 105.71420 50 ILE N CA 1
ATOM 11118 C C . ILE H 4 51 ? -22.80433 54.07446 51.67822 1.000 106.09596 50 ILE N C 1
ATOM 11119 O O . ILE H 4 51 ? -23.48663 53.13421 51.26451 1.000 108.62772 50 ILE N O 1
ATOM 11124 N N . SER H 4 52 ? -23.33785 55.16405 52.22077 1.000 108.75377 51 SER N N 1
ATOM 11125 C CA . SER H 4 52 ? -24.78054 55.32768 52.34590 1.000 115.83680 51 SER N CA 1
ATOM 11126 C C . SER H 4 52 ? -25.37564 55.80022 51.02580 1.000 114.60326 51 SER N C 1
ATOM 11127 O O . SER H 4 52 ? -24.92782 56.80377 50.46209 1.000 128.12620 51 SER N O 1
ATOM 11130 N N . LYS H 4 53 ? -26.36921 55.07346 50.52442 1.000 104.64486 52 LYS N N 1
ATOM 11131 C CA . LYS H 4 53 ? -27.08133 55.51695 49.33105 1.000 107.03486 52 LYS N CA 1
ATOM 11132 C C . LYS H 4 53 ? -27.75406 56.85684 49.62265 1.000 117.76769 52 LYS N C 1
ATOM 11133 O O . LYS H 4 53 ? -28.61745 56.95324 50.49658 1.000 106.84001 52 LYS N O 1
ATOM 11139 N N . TYR H 4 57 ? -25.03907 57.98615 44.11425 1.000 119.77941 56 TYR N N 1
ATOM 11140 C CA . TYR H 4 57 ? -24.91048 56.57250 44.44693 1.000 108.32734 56 TYR N CA 1
ATOM 11141 C C . TYR H 4 57 ? -26.28095 55.92920 44.57305 1.000 112.67312 56 TYR N C 1
ATOM 11142 O O . TYR H 4 57 ? -26.99182 56.16697 45.54687 1.000 116.80040 56 TYR N O 1
ATOM 11151 N N . VAL H 4 58 ? -26.65630 55.11292 43.59316 1.000 114.81492 57 VAL N N 1
ATOM 11152 C CA . VAL H 4 58 ? -27.96557 54.46995 43.56925 1.000 120.90040 57 VAL N CA 1
ATOM 11153 C C . VAL H 4 58 ? -27.76915 52.96190 43.54127 1.000 131.80780 57 VAL N C 1
ATOM 11154 O O . VAL H 4 58 ? -26.95251 52.45443 42.76890 1.000 133.45297 57 VAL N O 1
ATOM 11158 N N . GLU H 4 59 ? -28.52089 52.24337 44.36489 1.000 120.77387 58 GLU N N 1
ATOM 11159 C CA . GLU H 4 59 ? -28.44563 50.79039 44.39349 1.000 114.14500 58 GLU N CA 1
ATOM 11160 C C . GLU H 4 59 ? -29.71575 50.22144 43.77961 1.000 124.42771 58 GLU N C 1
ATOM 11161 O O . GLU H 4 59 ? -30.82033 50.67913 44.08918 1.000 131.09929 58 GLU N O 1
ATOM 11167 N N . THR H 4 60 ? -29.55107 49.23259 42.90598 1.000 134.09815 59 THR N N 1
ATOM 11168 C CA . THR H 4 60 ? -30.66154 48.55826 42.24651 1.000 137.72879 59 THR N CA 1
ATOM 11169 C C . THR H 4 60 ? -30.59290 47.07222 42.56097 1.000 123.08260 59 THR N C 1
ATOM 11170 O O . THR H 4 60 ? -29.54064 46.44669 42.38863 1.000 117.39796 59 THR N O 1
ATOM 11174 N N . VAL H 4 61 ? -31.70808 46.51201 43.02496 1.000 129.17719 60 VAL N N 1
ATOM 11175 C CA . VAL H 4 61 ? -31.77518 45.11328 43.42997 1.000 128.01077 60 VAL N CA 1
ATOM 11176 C C . VAL H 4 61 ? -32.96905 44.45576 42.75217 1.000 116.89550 60 VAL N C 1
ATOM 11177 O O . VAL H 4 61 ? -34.08985 44.97245 42.81818 1.000 111.89026 60 VAL N O 1
ATOM 11181 N N . ASN H 4 62 ? -32.72667 43.31748 42.10631 1.000 124.03436 61 ASN N N 1
ATOM 11182 C CA . ASN H 4 62 ? -33.77412 42.46817 41.54794 1.000 134.08003 61 ASN N CA 1
ATOM 11183 C C . ASN H 4 62 ? -33.74467 41.15764 42.32480 1.000 139.37470 61 ASN N C 1
ATOM 11184 O O . ASN H 4 62 ? -32.76276 40.40927 42.25133 1.000 135.47404 61 ASN N O 1
ATOM 11189 N N . SER H 4 63 ? -34.82297 40.88938 43.06854 1.000 124.04477 62 SER N N 1
ATOM 11190 C CA . SER H 4 63 ? -34.85895 39.72792 43.95246 1.000 115.10090 62 SER N CA 1
ATOM 11191 C C . SER H 4 63 ? -34.74867 38.42836 43.16662 1.000 117.32362 62 SER N C 1
ATOM 11192 O O . SER H 4 63 ? -33.98783 37.52790 43.54010 1.000 113.01992 62 SER N O 1
ATOM 11195 N N . GLY H 4 64 ? -35.49448 38.31688 42.06646 1.000 117.66703 63 GLY N N 1
ATOM 11196 C CA . GLY H 4 64 ? -35.37681 37.13813 41.22337 1.000 111.36833 63 GLY N CA 1
ATOM 11197 C C . GLY H 4 64 ? -33.97306 36.95517 40.67946 1.000 120.63485 63 GLY N C 1
ATOM 11198 O O . GLY H 4 64 ? -33.48136 35.82972 40.56255 1.000 114.35405 63 GLY N O 1
ATOM 11199 N N . SER H 4 65 ? -33.30899 38.06265 40.33932 1.000 132.36896 64 SER N N 1
ATOM 11200 C CA . SER H 4 65 ? -31.93330 37.99058 39.86099 1.000 136.60627 64 SER N CA 1
ATOM 11201 C C . SER H 4 65 ? -30.96856 37.56868 40.96302 1.000 130.30563 64 SER N C 1
ATOM 11202 O O . SER H 4 65 ? -29.90147 37.01744 40.66626 1.000 118.45054 64 SER N O 1
ATOM 11205 N N . LYS H 4 66 ? -31.32111 37.82004 42.22641 1.000 125.59835 65 LYS N N 1
ATOM 11206 C CA . LYS H 4 66 ? -30.44944 37.53318 43.36829 1.000 121.18897 65 LYS N CA 1
ATOM 11207 C C . LYS H 4 66 ? -29.11727 38.27181 43.23213 1.000 122.27127 65 LYS N C 1
ATOM 11208 O O . LYS H 4 66 ? -28.04907 37.74741 43.55510 1.000 118.75959 65 LYS N O 1
ATOM 11214 N N . SER H 4 67 ? -29.18613 39.50672 42.74273 1.000 117.38796 66 SER N N 1
ATOM 11215 C CA . SER H 4 67 ? -28.00696 40.32530 42.51746 1.000 114.84421 66 SER N CA 1
ATOM 11216 C C . SER H 4 67 ? -28.35022 41.77205 42.82956 1.000 108.35679 66 SER N C 1
ATOM 11217 O O . SER H 4 67 ? -29.51030 42.18747 42.75884 1.000 100.73215 66 SER N O 1
ATOM 11220 N N . PHE H 4 68 ? -27.32190 42.53851 43.16995 1.000 104.08064 67 PHE N N 1
ATOM 11221 C CA . PHE H 4 68 ? -27.48900 43.93750 43.52456 1.000 117.56173 67 PHE N CA 1
ATOM 11222 C C . PHE H 4 68 ? -26.35958 44.74484 42.90531 1.000 115.59396 67 PHE N C 1
ATOM 11223 O O . PHE H 4 68 ? -25.22650 44.27429 42.79160 1.000 117.98724 67 PHE N O 1
ATOM 11231 N N . SER H 4 69 ? -26.67274 45.97711 42.52185 1.000 107.55741 68 SER N N 1
ATOM 11232 C CA . SER H 4 69 ? -25.73048 46.78588 41.76957 1.000 116.23028 68 SER N CA 1
ATOM 11233 C C . SER H 4 69 ? -25.69992 48.19204 42.33790 1.000 117.59160 68 SER N C 1
ATOM 11234 O O . SER H 4 69 ? -26.70684 48.70176 42.83513 1.000 114.06789 68 SER N O 1
ATOM 11237 N N . LEU H 4 70 ? -24.52814 48.81119 42.25606 1.000 122.80036 69 LEU N N 1
ATOM 11238 C CA . LEU H 4 70 ? -24.34471 50.19928 42.64653 1.000 124.58810 69 LEU N CA 1
ATOM 11239 C C . LEU H 4 70 ? -23.94512 50.99144 41.41334 1.000 116.08972 69 LEU N C 1
ATOM 11240 O O . LEU H 4 70 ? -22.97687 50.64193 40.72941 1.000 126.04301 69 LEU N O 1
ATOM 11245 N N . ARG H 4 71 ? -24.68556 52.05534 41.14102 1.000 115.62293 70 ARG N N 1
ATOM 11246 C CA . ARG H 4 71 ? -24.43141 52.94340 40.01986 1.000 123.14714 70 ARG N CA 1
ATOM 11247 C C . ARG H 4 71 ? -24.03986 54.28002 40.63063 1.000 138.26521 70 ARG N C 1
ATOM 11248 O O . ARG H 4 71 ? -24.86942 54.95724 41.25231 1.000 132.33376 70 ARG N O 1
ATOM 11256 N N . ILE H 4 72 ? -22.78023 54.63931 40.47069 1.000 129.84282 71 ILE N N 1
ATOM 11257 C CA . ILE H 4 72 ? -22.25420 55.90410 40.95972 1.000 128.23448 71 ILE N CA 1
ATOM 11258 C C . ILE H 4 72 ? -22.41265 56.94862 39.87110 1.000 138.29172 71 ILE N C 1
ATOM 11259 O O . ILE H 4 72 ? -22.21734 56.66976 38.68299 1.000 132.11177 71 ILE N O 1
ATOM 11264 N N . ASN H 4 73 ? -22.76538 58.15927 40.28064 1.000 158.65212 72 ASN N N 1
ATOM 11265 C CA . ASN H 4 73 ? -22.96376 59.27154 39.37179 1.000 161.56836 72 ASN N CA 1
ATOM 11266 C C . ASN H 4 73 ? -21.98640 60.37653 39.74724 1.000 149.25954 72 ASN N C 1
ATOM 11267 O O . ASN H 4 73 ? -21.48383 60.42795 40.87380 1.000 145.09891 72 ASN N O 1
ATOM 11272 N N . ASP H 4 74 ? -21.71044 61.25414 38.78220 1.000 138.97558 73 ASP N N 1
ATOM 11273 C CA . ASP H 4 74 ? -20.83942 62.41103 38.98550 1.000 136.47124 73 ASP N CA 1
ATOM 11274 C C . ASP H 4 74 ? -19.44588 61.97614 39.44536 1.000 130.62461 73 ASP N C 1
ATOM 11275 O O . ASP H 4 74 ? -18.98593 62.31869 40.53570 1.000 136.80802 73 ASP N O 1
ATOM 11280 N N . LEU H 4 75 ? -18.78380 61.19320 38.59533 1.000 121.97636 74 LEU N N 1
ATOM 11281 C CA . LEU H 4 75 ? -17.53467 60.55270 38.98973 1.000 117.83163 74 LEU N CA 1
ATOM 11282 C C . LEU H 4 75 ? -16.45250 61.61169 39.21181 1.000 120.45570 74 LEU N C 1
ATOM 11283 O O . LEU H 4 75 ? -16.17822 62.42939 38.32835 1.000 139.54050 74 LEU N O 1
ATOM 11288 N N . THR H 4 76 ? -15.83677 61.58749 40.39231 1.000 123.28700 75 THR N N 1
ATOM 11289 C CA . THR H 4 76 ? -14.80017 62.52245 40.82019 1.000 120.14483 75 THR N CA 1
ATOM 11290 C C . THR H 4 76 ? -13.43055 61.84382 40.80581 1.000 114.89822 75 THR N C 1
ATOM 11291 O O . THR H 4 76 ? -13.31453 60.63492 40.59417 1.000 128.05995 75 THR N O 1
ATOM 11295 N N . VAL H 4 77 ? -12.38117 62.64452 41.02206 1.000 109.38213 76 VAL N N 1
ATOM 11296 C CA . VAL H 4 77 ? -11.01403 62.13269 40.95504 1.000 121.06321 76 VAL N CA 1
ATOM 11297 C C . VAL H 4 77 ? -10.71350 61.21972 42.13918 1.000 128.03923 76 VAL N C 1
ATOM 11298 O O . VAL H 4 77 ? -10.14856 60.13193 41.97406 1.000 122.09608 76 VAL N O 1
ATOM 11302 N N . GLU H 4 78 ? -11.08051 61.63944 43.34792 1.000 132.29737 77 GLU N N 1
ATOM 11303 C CA . GLU H 4 78 ? -10.83801 60.82311 44.53057 1.000 134.65708 77 GLU N CA 1
ATOM 11304 C C . GLU H 4 78 ? -12.00902 59.91205 44.88552 1.000 126.63973 77 GLU N C 1
ATOM 11305 O O . GLU H 4 78 ? -12.01573 59.33604 45.97812 1.000 119.39167 77 GLU N O 1
ATOM 11311 N N . ASP H 4 79 ? -12.99918 59.76832 43.99925 1.000 130.15611 78 ASP N N 1
ATOM 11312 C CA . ASP H 4 79 ? -13.97860 58.70197 44.17597 1.000 119.09463 78 ASP N CA 1
ATOM 11313 C C . ASP H 4 79 ? -13.33262 57.32816 44.07119 1.000 121.04709 78 ASP N C 1
ATOM 11314 O O . ASP H 4 79 ? -13.91510 56.34055 44.53269 1.000 135.68717 78 ASP N O 1
ATOM 11319 N N . GLY H 4 80 ? -12.14011 57.25009 43.48574 1.000 119.88310 79 GLY N N 1
ATOM 11320 C CA . GLY H 4 80 ? -11.46974 55.97978 43.33055 1.000 111.04537 79 GLY N CA 1
ATOM 11321 C C . GLY H 4 80 ? -10.99050 55.41438 44.65264 1.000 107.43432 79 GLY N C 1
ATOM 11322 O O . GLY H 4 80 ? -10.88524 56.10497 45.66704 1.000 105.53269 79 GLY N O 1
ATOM 11323 N N . GLY H 4 81 ? -10.68753 54.12842 44.62568 1.000 119.74231 80 GLY N N 1
ATOM 11324 C CA . GLY H 4 81 ? -10.32922 53.38954 45.81562 1.000 125.34640 80 GLY N CA 1
ATOM 11325 C C . GLY H 4 81 ? -10.69043 51.92895 45.63902 1.000 124.14010 80 GLY N C 1
ATOM 11326 O O . GLY H 4 81 ? -10.86888 51.45607 44.52080 1.000 121.08113 80 GLY N O 1
ATOM 11327 N N . THR H 4 82 ? -10.80849 51.22733 46.76143 1.000 126.26365 81 THR N N 1
ATOM 11328 C CA . THR H 4 82 ? -11.25074 49.84150 46.76092 1.000 106.52437 81 THR N CA 1
ATOM 11329 C C . THR H 4 82 ? -12.66485 49.75377 47.31944 1.000 116.38030 81 THR N C 1
ATOM 11330 O O . THR H 4 82 ? -12.99354 50.40312 48.31759 1.000 130.75844 81 THR N O 1
ATOM 11334 N N . TYR H 4 83 ? -13.49926 48.95598 46.65807 1.000 120.59839 82 TYR N N 1
ATOM 11335 C CA . TYR H 4 83 ? -14.91214 48.82215 46.98617 1.000 114.40687 82 TYR N CA 1
ATOM 11336 C C . TYR H 4 83 ? -15.23260 47.37718 47.33074 1.000 117.96994 82 TYR N C 1
ATOM 11337 O O . TYR H 4 83 ? -14.81416 46.46129 46.61710 1.000 117.97587 82 TYR N O 1
ATOM 11346 N N . ARG H 4 84 ? -15.97251 47.17170 48.41446 1.000 114.41636 83 ARG N N 1
ATOM 11347 C CA . ARG H 4 84 ? -16.51913 45.86156 48.72358 1.000 96.41850 83 ARG N CA 1
ATOM 11348 C C . ARG H 4 84 ? -18.03457 45.95342 48.84735 1.000 100.14804 83 ARG N C 1
ATOM 11349 O O . ARG H 4 84 ? -18.59743 47.02440 49.09188 1.000 90.13231 83 ARG N O 1
ATOM 11357 N N . CYS H 4 85 ? -18.69499 44.81302 48.66098 1.000 118.98938 84 CYS N N 1
ATOM 11358 C CA . CYS H 4 85 ? -20.13610 44.70402 48.81624 1.000 119.73385 84 CYS N CA 1
ATOM 11359 C C . CYS H 4 85 ? -20.43377 43.50898 49.70213 1.000 95.41269 84 CYS N C 1
ATOM 11360 O O . CYS H 4 85 ? -19.76980 42.47536 49.61057 1.000 95.70425 84 CYS N O 1
ATOM 11363 N N . GLY H 4 86 ? -21.42268 43.66216 50.56676 1.000 100.24553 85 GLY N N 1
ATOM 11364 C CA . GLY H 4 86 ? -21.81743 42.61120 51.48956 1.000 101.23941 85 GLY N CA 1
ATOM 11365 C C . GLY H 4 86 ? -23.25628 42.21126 51.23855 1.000 100.86065 85 GLY N C 1
ATOM 11366 O O . GLY H 4 86 ? -24.09665 43.05524 50.92620 1.000 96.84392 85 GLY N O 1
ATOM 11367 N N . ALA H 4 87 ? -23.53006 40.91768 51.38167 1.000 107.69373 86 ALA N N 1
ATOM 11368 C CA . ALA H 4 87 ? -24.86083 40.38295 51.17539 1.000 105.29626 86 ALA N CA 1
ATOM 11369 C C . ALA H 4 87 ? -25.12762 39.33255 52.23829 1.000 88.69863 86 ALA N C 1
ATOM 11370 O O . ALA H 4 87 ? -24.23775 38.94515 53.00224 1.000 84.49706 86 ALA N O 1
ATOM 11372 N N . THR H 4 88 ? -26.37822 38.88432 52.28945 1.000 93.32326 87 THR N N 1
ATOM 11373 C CA . THR H 4 88 ? -26.79987 37.93399 53.30331 1.000 85.96133 87 THR N CA 1
ATOM 11374 C C . THR H 4 88 ? -28.01821 37.18327 52.78478 1.000 89.99113 87 THR N C 1
ATOM 11375 O O . THR H 4 88 ? -28.77347 37.69721 51.95749 1.000 90.48695 87 THR N O 1
ATOM 11379 N N . ASP H 4 89 ? -28.19639 35.95770 53.27091 1.000 78.88335 88 ASP N N 1
ATOM 11380 C CA . ASP H 4 89 ? -29.20886 35.04813 52.73921 1.000 84.16065 88 ASP N CA 1
ATOM 11381 C C . ASP H 4 89 ? -30.47626 35.16309 53.58610 1.000 88.49766 88 ASP N C 1
ATOM 11382 O O . ASP H 4 89 ? -30.56823 34.58219 54.66996 1.000 101.42133 88 ASP N O 1
ATOM 11387 N N . THR H 4 90 ? -31.44992 35.92691 53.07865 1.000 88.09581 89 THR N N 1
ATOM 11388 C CA . THR H 4 90 ? -32.81949 36.04741 53.60820 1.000 82.76056 89 THR N CA 1
ATOM 11389 C C . THR H 4 90 ? -32.88332 36.40117 55.09037 1.000 76.45221 89 THR N C 1
ATOM 11390 O O . THR H 4 90 ? -33.93777 36.26041 55.71475 1.000 97.46738 89 THR N O 1
ATOM 11394 N N . VAL H 4 91 ? -31.79708 36.88132 55.68186 1.000 70.95777 90 VAL N N 1
ATOM 11395 C CA . VAL H 4 91 ? -31.83719 37.40296 57.03819 1.000 74.02089 90 VAL N CA 1
ATOM 11396 C C . VAL H 4 91 ? -31.43355 38.86569 56.97925 1.000 93.87334 90 VAL N C 1
ATOM 11397 O O . VAL H 4 91 ? -31.02314 39.37730 55.93959 1.000 104.15357 90 VAL N O 1
ATOM 11401 N N . ARG H 4 92 ? -31.59017 39.54881 58.10312 1.000 85.70170 91 ARG N N 1
ATOM 11402 C CA . ARG H 4 92 ? -31.27824 40.96336 58.17281 1.000 70.77864 91 ARG N CA 1
ATOM 11403 C C . ARG H 4 92 ? -30.24532 41.21122 59.25902 1.000 75.90918 91 ARG N C 1
ATOM 11404 O O . ARG H 4 92 ? -30.03424 40.38173 60.14658 1.000 69.90570 91 ARG N O 1
ATOM 11412 N N . ILE H 4 93 ? -29.59197 42.36607 59.17282 1.000 77.36744 92 ILE N N 1
ATOM 11413 C CA . ILE H 4 93 ? -28.53682 42.71846 60.10861 1.000 65.48487 92 ILE N CA 1
ATOM 11414 C C . ILE H 4 93 ? -28.89476 44.03894 60.77075 1.000 65.56941 92 ILE N C 1
ATOM 11415 O O . ILE H 4 93 ? -29.75068 44.79247 60.30030 1.000 64.68025 92 ILE N O 1
ATOM 11420 N N . TYR H 4 94 ? -28.22135 44.30722 61.88796 1.000 67.74363 93 TYR N N 1
ATOM 11421 C CA . TYR H 4 94 ? -28.45091 45.53885 62.63183 1.000 67.64170 93 TYR N CA 1
ATOM 11422 C C . TYR H 4 94 ? -27.61924 46.68705 62.07826 1.000 83.83935 93 TYR N C 1
ATOM 11423 O O . TYR H 4 94 ? -28.12198 47.80583 61.92431 1.000 107.62033 93 TYR N O 1
ATOM 11432 N N . SER H 4 95 ? -26.35414 46.42543 61.76678 1.000 76.75848 94 SER N N 1
ATOM 11433 C CA . SER H 4 95 ? -25.44106 47.43749 61.26570 1.000 73.67916 94 SER N CA 1
ATOM 11434 C C . SER H 4 95 ? -24.53139 46.80747 60.22433 1.000 81.31494 94 SER N C 1
ATOM 11435 O O . SER H 4 95 ? -24.22396 45.61462 60.29255 1.000 87.71657 94 SER N O 1
ATOM 11438 N N . CYS H 4 96 ? -24.10887 47.61208 59.25088 1.000 83.99430 95 CYS N N 1
ATOM 11439 C CA . CYS H 4 96 ? -23.13394 47.13380 58.27954 1.000 80.56031 95 CYS N CA 1
ATOM 11440 C C . CYS H 4 96 ? -21.72216 47.07031 58.84858 1.000 74.58521 95 CYS N C 1
ATOM 11441 O O . CYS H 4 96 ? -20.80850 46.64979 58.13334 1.000 75.25881 95 CYS N O 1
ATOM 11444 N N . ASP H 4 97 ? -21.52917 47.45047 60.11625 1.000 70.32054 96 ASP N N 1
ATOM 11445 C CA . ASP H 4 97 ? -20.19172 47.45934 60.70264 1.000 73.88622 96 ASP N CA 1
ATOM 11446 C C . ASP H 4 97 ? -19.58467 46.06514 60.75061 1.000 83.38944 96 ASP N C 1
ATOM 11447 O O . ASP H 4 97 ? -18.39641 45.88631 60.45835 1.000 75.40351 96 ASP N O 1
ATOM 11452 N N . TYR H 4 98 ? -20.38242 45.06397 61.10874 1.000 99.52515 97 TYR N N 1
ATOM 11453 C CA . TYR H 4 98 ? -19.86221 43.75070 61.45504 1.000 74.29390 97 TYR N CA 1
ATOM 11454 C C . TYR H 4 98 ? -20.05663 42.72029 60.35344 1.000 78.33353 97 TYR N C 1
ATOM 11455 O O . TYR H 4 98 ? -19.78598 41.53776 60.57960 1.000 84.48923 97 TYR N O 1
ATOM 11464 N N . LEU H 4 99 ? -20.50294 43.13687 59.16612 1.000 78.49092 98 LEU N N 1
ATOM 11465 C CA . LEU H 4 99 ? -20.82278 42.16917 58.12154 1.000 74.22364 98 LEU N CA 1
ATOM 11466 C C . LEU H 4 99 ? -19.56061 41.49930 57.59389 1.000 78.12221 98 LEU N C 1
ATOM 11467 O O . LEU H 4 99 ? -19.41312 40.27460 57.67866 1.000 90.70700 98 LEU N O 1
ATOM 11472 N N . CYS H 4 100 ? -18.63051 42.28936 57.04917 1.000 81.31480 99 CYS N N 1
ATOM 11473 C CA . CYS H 4 100 ? -17.40451 41.71045 56.51314 1.000 81.52669 99 CYS N CA 1
ATOM 11474 C C . CYS H 4 100 ? -16.57831 41.01670 57.58782 1.000 79.85810 99 CYS N C 1
ATOM 11475 O O . CYS H 4 100 ? -15.79316 40.11973 57.26569 1.000 87.25919 99 CYS N O 1
ATOM 11478 N N . ALA H 4 101 ? -16.73933 41.40164 58.85627 1.000 80.83811 100 ALA N N 1
ATOM 11479 C CA . ALA H 4 101 ? -16.06872 40.69414 59.93861 1.000 75.56273 100 ALA N CA 1
ATOM 11480 C C . ALA H 4 101 ? -16.51910 39.24435 60.06006 1.000 79.52321 100 ALA N C 1
ATOM 11481 O O . ALA H 4 101 ? -15.86971 38.47334 60.77354 1.000 95.03483 100 ALA N O 1
ATOM 11483 N N . LEU H 4 102 ? -17.60328 38.85817 59.38912 1.000 88.31740 101 LEU N N 1
ATOM 11484 C CA . LEU H 4 102 ? -18.16598 37.51012 59.46579 1.000 89.88173 101 LEU N CA 1
ATOM 11485 C C . LEU H 4 102 ? -17.88877 36.78066 58.15265 1.000 93.01178 101 LEU N C 1
ATOM 11486 O O . LEU H 4 102 ? -18.73538 36.73764 57.25900 1.000 81.88080 101 LEU N O 1
ATOM 11491 N N . ASN H 4 103 ? -16.70374 36.18804 58.04651 1.000 101.50341 102 ASN N N 1
ATOM 11492 C CA . ASN H 4 103 ? -16.27074 35.50840 56.83242 1.000 91.05052 102 ASN N CA 1
ATOM 11493 C C . ASN H 4 103 ? -16.35611 34.00433 57.03695 1.000 87.15619 102 ASN N C 1
ATOM 11494 O O . ASN H 4 103 ? -15.88795 33.48296 58.05439 1.000 101.49483 102 ASN N O 1
ATOM 11499 N N . GLY H 4 104 ? -16.93862 33.31200 56.05966 1.000 91.24558 103 GLY N N 1
ATOM 11500 C CA . GLY H 4 104 ? -17.18912 31.89223 56.15338 1.000 106.14609 103 GLY N CA 1
ATOM 11501 C C . GLY H 4 104 ? -18.49693 31.52433 56.81745 1.000 101.83843 103 GLY N C 1
ATOM 11502 O O . GLY H 4 104 ? -18.86695 30.34255 56.80697 1.000 100.85235 103 GLY N O 1
ATOM 11503 N N . HIS H 4 105 ? -19.19838 32.49112 57.40698 1.000 95.33457 104 HIS N N 1
ATOM 11504 C CA . HIS H 4 105 ? -20.53651 32.24482 57.92132 1.000 78.61540 104 HIS N CA 1
ATOM 11505 C C . HIS H 4 105 ? -21.44453 31.81662 56.77501 1.000 79.74659 104 HIS N C 1
ATOM 11506 O O . HIS H 4 105 ? -21.28719 32.25434 55.63301 1.000 72.11349 104 HIS N O 1
ATOM 11513 N N . ARG H 4 106 ? -22.40613 30.94725 57.08200 1.000 76.04992 105 ARG N N 1
ATOM 11514 C CA . ARG H 4 106 ? -23.21285 30.37200 56.01460 1.000 79.10802 105 ARG N CA 1
ATOM 11515 C C . ARG H 4 106 ? -24.21187 31.35786 55.42393 1.000 79.43990 105 ARG N C 1
ATOM 11516 O O . ARG H 4 106 ? -24.85623 31.02990 54.42127 1.000 79.11738 105 ARG N O 1
ATOM 11524 N N . ASP H 4 107 ? -24.35039 32.55136 56.00543 1.000 82.34959 106 ASP N N 1
ATOM 11525 C CA . ASP H 4 107 ? -25.34782 33.50998 55.54859 1.000 89.82559 106 ASP N CA 1
ATOM 11526 C C . ASP H 4 107 ? -24.80742 34.92649 55.38737 1.000 90.29321 106 ASP N C 1
ATOM 11527 O O . ASP H 4 107 ? -25.60368 35.85915 55.24925 1.000 74.05513 106 ASP N O 1
ATOM 11532 N N . ALA H 4 108 ? -23.49109 35.12332 55.42091 1.000 89.26543 107 ALA N N 1
ATOM 11533 C CA . ALA H 4 108 ? -22.92852 36.45520 55.25047 1.000 86.15489 107 ALA N CA 1
ATOM 11534 C C . ALA H 4 108 ? -21.56028 36.34474 54.59678 1.000 88.48164 107 ALA N C 1
ATOM 11535 O O . ALA H 4 108 ? -20.74739 35.49962 54.98074 1.000 99.54303 107 ALA N O 1
ATOM 11537 N N . ALA H 4 109 ? -21.31116 37.21245 53.61810 1.000 83.97588 108 ALA N N 1
ATOM 11538 C CA . ALA H 4 109 ? -20.04834 37.20928 52.89673 1.000 85.49119 108 ALA N CA 1
ATOM 11539 C C . ALA H 4 109 ? -19.89581 38.52401 52.15355 1.000 97.11021 108 ALA N C 1
ATOM 11540 O O . ALA H 4 109 ? -20.84148 38.99492 51.51714 1.000 101.89517 108 ALA N O 1
ATOM 11542 N N . CYS H 4 110 ? -18.70209 39.09888 52.22396 1.000 91.08293 109 CYS N N 1
ATOM 11543 C CA . CYS H 4 110 ? -18.38944 40.30353 51.47542 1.000 113.61556 109 CYS N CA 1
ATOM 11544 C C . CYS H 4 110 ? -17.67851 39.91704 50.18579 1.000 106.31656 109 CYS N C 1
ATOM 11545 O O . CYS H 4 110 ? -17.02506 38.87397 50.10481 1.000 86.77147 109 CYS N O 1
ATOM 11548 N N . GLY H 4 111 ? -17.83130 40.75981 49.17109 1.000 109.98798 110 GLY N N 1
ATOM 11549 C CA . GLY H 4 111 ? -17.31628 40.46308 47.85250 1.000 105.19812 110 GLY N CA 1
ATOM 11550 C C . GLY H 4 111 ? -15.79988 40.52195 47.76479 1.000 116.48121 110 GLY N C 1
ATOM 11551 O O . GLY H 4 111 ? -15.08096 40.74169 48.74039 1.000 108.05167 110 GLY N O 1
ATOM 11552 N N . GLY H 4 112 ? -15.30873 40.32090 46.53755 1.000 117.99519 111 GLY N N 1
ATOM 11553 C CA . GLY H 4 112 ? -13.87735 40.24730 46.29869 1.000 121.86359 111 GLY N CA 1
ATOM 11554 C C . GLY H 4 112 ? -13.17061 41.58233 46.20031 1.000 124.34168 111 GLY N C 1
ATOM 11555 O O . GLY H 4 112 ? -11.95371 41.63936 46.40423 1.000 126.26025 111 GLY N O 1
ATOM 11556 N N . GLY H 4 113 ? -13.88936 42.64626 45.89179 1.000 120.48811 112 GLY N N 1
ATOM 11557 C CA . GLY H 4 113 ? -13.24339 43.93556 45.76294 1.000 121.65760 112 GLY N CA 1
ATOM 11558 C C . GLY H 4 113 ? -13.26828 44.45397 44.33336 1.000 122.11675 112 GLY N C 1
ATOM 11559 O O . GLY H 4 113 ? -13.31620 43.68830 43.36054 1.000 124.36153 112 GLY N O 1
ATOM 11560 N N . THR H 4 114 ? -13.23492 45.78112 44.20675 1.000 109.42848 113 THR N N 1
ATOM 11561 C CA . THR H 4 114 ? -13.22443 46.46227 42.91370 1.000 111.05174 113 THR N CA 1
ATOM 11562 C C . THR H 4 114 ? -12.28315 47.65358 43.03007 1.000 124.25392 113 THR N C 1
ATOM 11563 O O . THR H 4 114 ? -12.55969 48.58847 43.78806 1.000 136.33051 113 THR N O 1
ATOM 11567 N N . VAL H 4 115 ? -11.17855 47.62292 42.28694 1.000 119.81630 114 VAL N N 1
ATOM 11568 C CA . VAL H 4 115 ? -10.18300 48.69137 42.31930 1.000 121.29025 114 VAL N CA 1
ATOM 11569 C C . VAL H 4 115 ? -10.52131 49.73972 41.26608 1.000 116.34057 114 VAL N C 1
ATOM 11570 O O . VAL H 4 115 ? -10.68091 49.41866 40.08208 1.000 120.22901 114 VAL N O 1
ATOM 11574 N N . VAL H 4 116 ? -10.62080 50.99559 41.69386 1.000 105.94396 115 VAL N N 1
ATOM 11575 C CA . VAL H 4 116 ? -10.98529 52.08592 40.79619 1.000 107.33260 115 VAL N CA 1
ATOM 11576 C C . VAL H 4 116 ? -9.89618 53.15559 40.74335 1.000 126.82812 115 VAL N C 1
ATOM 11577 O O . VAL H 4 116 ? -9.13908 53.34031 41.69653 1.000 131.04346 115 VAL N O 1
#

InterPro domains:
  IPR003599 Immunoglobulin domain subtype [SM00409] (22-135)
  IPR007110 Immunoglobulin-like domain [PS50835] (6-129)
  IPR007110 Immunoglobulin-like domain [PS50835] (141-227)
  IPR013106 Immunoglobulin V-set domain [PF07686] (20-129)
  IPR013783 Immunoglobulin-like fold [G3DSA:2.60.40.10] (17-143)
  IPR013783 Immunoglobulin-like fold [G3DSA:2.60.40.10] (144-236)
  IPR036179 Immunoglobulin-like domain superfamily [SSF48726] (20-136)
  IPR036179 Immunoglobulin-like domain superfamily [SSF48726] (146-228)
  IPR050504 BTN/MOG-like [PTHR24100] (10-258)
  IPR053896 Butyrophilin subfamily 3 member A2-like, Ig-C domain [PF22705] (148-225)

CATH classification: 2.60.40.10 (+1 more: 2.60.40.10)